Protein AF-0000000077150036 (afdb_homodimer)

pLDDT: mean 95.46, std 5.74, range [59.41, 98.94]

InterPro domains:
  IPR000322 Glycoside hydrolase family 31, TIM barrel domain [PF01055] (263-600)
  IPR011013 Galactose mutarotase-like domain superfamily [SSF74650] (12-247)
  IPR013780 Glycosyl hydrolase, all-beta [G3DSA:2.60.40.1180] (612-702)
  IPR013780 Glycosyl hydrolase, all-beta [G3DSA:2.60.40.1180] (703-791)
  IPR017853 Glycoside hydrolase superfamily [SSF51445] (250-603)
  IPR025887 Glycoside hydrolase family 31, N-terminal domain [PF13802] (31-221)
  IPR033403 Domain of unknown function DUF5110 [PF17137] (726-788)
  IPR048395 Glycosyl hydrolase family 31, C-terminal domain [PF21365] (610-707)
  IPR051816 Glycosyl Hydrolase Family 31 [PTHR43863] (25-778)

Structure (mmCIF, N/CA/C/O backbone):
data_AF-0000000077150036-model_v1
#
loop_
_entity.id
_entity.type
_entity.pdbx_description
1 polymer 'Glycoside hydrolase family 31'
#
loop_
_atom_site.group_PDB
_atom_site.id
_atom_site.type_symbol
_atom_site.label_atom_id
_atom_site.label_alt_id
_atom_site.label_comp_id
_atom_site.label_asym_id
_atom_site.label_entity_id
_atom_site.label_seq_id
_atom_site.pdbx_PDB_ins_code
_atom_site.Cartn_x
_atom_site.Cartn_y
_atom_site.Cartn_z
_atom_site.occupancy
_atom_site.B_iso_or_equiv
_atom_site.auth_seq_id
_atom_site.auth_comp_id
_atom_site.auth_asym_id
_atom_site.auth_atom_id
_atom_site.pdbx_PDB_model_num
ATOM 1 N N . MET A 1 1 ? 22.516 -20.844 -23.516 1 59.5 1 MET A N 1
ATOM 2 C CA . MET A 1 1 ? 22.062 -20.156 -22.312 1 59.5 1 MET A CA 1
ATOM 3 C C . MET A 1 1 ? 22.234 -18.641 -22.453 1 59.5 1 MET A C 1
ATOM 5 O O . MET A 1 1 ? 23.188 -18.172 -23.078 1 59.5 1 MET A O 1
ATOM 9 N N . LEU A 1 2 ? 21.219 -17.938 -22.109 1 64.62 2 LEU A N 1
ATOM 10 C CA . LEU A 1 2 ? 21.344 -16.484 -22.078 1 64.62 2 LEU A CA 1
ATOM 11 C C . LEU A 1 2 ? 22.547 -16.047 -21.266 1 64.62 2 LEU A C 1
ATOM 13 O O . LEU A 1 2 ? 22.875 -16.672 -20.25 1 64.62 2 LEU A O 1
ATOM 17 N N . GLU A 1 3 ? 23.422 -15.312 -21.891 1 67.12 3 GLU A N 1
ATOM 18 C CA . GLU A 1 3 ? 24.562 -14.781 -21.141 1 67.12 3 GLU A CA 1
ATOM 19 C C . GLU A 1 3 ? 24.172 -13.523 -20.375 1 67.12 3 GLU A C 1
ATOM 21 O O . GLU A 1 3 ? 23.656 -12.57 -20.953 1 67.12 3 GLU A O 1
ATOM 26 N N . ALA A 1 4 ? 24.438 -13.641 -19.078 1 66.88 4 ALA A N 1
ATOM 27 C CA . ALA A 1 4 ? 24.109 -12.5 -18.234 1 66.88 4 ALA A CA 1
ATOM 28 C C . ALA A 1 4 ? 25.109 -11.367 -18.422 1 66.88 4 ALA A C 1
ATOM 30 O O . ALA A 1 4 ? 26.328 -11.578 -18.344 1 66.88 4 ALA A O 1
ATOM 31 N N . ILE A 1 5 ? 24.594 -10.203 -18.844 1 70.62 5 ILE A N 1
ATOM 32 C CA . ILE A 1 5 ? 25.453 -9.023 -18.812 1 70.62 5 ILE A CA 1
ATOM 33 C C . ILE A 1 5 ? 25.578 -8.516 -17.375 1 70.62 5 ILE A C 1
ATOM 35 O O . ILE A 1 5 ? 24.578 -8.242 -16.719 1 70.62 5 ILE A O 1
ATOM 39 N N . LYS A 1 6 ? 26.828 -8.453 -16.859 1 76.69 6 LYS A N 1
ATOM 40 C CA . LYS A 1 6 ? 27.062 -8.07 -15.477 1 76.69 6 LYS A CA 1
ATOM 41 C C . LYS A 1 6 ? 26.688 -6.609 -15.234 1 76.69 6 LYS A C 1
ATOM 43 O O . LYS A 1 6 ? 26.938 -5.754 -16.094 1 76.69 6 LYS A O 1
ATOM 48 N N . PRO A 1 7 ? 26.047 -6.402 -14.125 1 72.62 7 PRO A N 1
ATOM 49 C CA . PRO A 1 7 ? 25.703 -5.008 -13.836 1 72.62 7 PRO A CA 1
ATOM 50 C C . PRO A 1 7 ? 26.922 -4.156 -13.508 1 72.62 7 PRO A C 1
ATOM 52 O O . PRO A 1 7 ? 27.906 -4.656 -12.945 1 72.62 7 PRO A O 1
ATOM 55 N N . LYS A 1 8 ? 26.984 -2.943 -14.117 1 72.06 8 LYS A N 1
ATOM 56 C CA . LYS A 1 8 ? 27.953 -1.992 -13.594 1 72.06 8 LYS A CA 1
ATOM 57 C C . LYS A 1 8 ? 27.703 -1.691 -12.125 1 72.06 8 LYS A C 1
ATOM 59 O O . LYS A 1 8 ? 26.562 -1.433 -11.727 1 72.06 8 LYS A O 1
ATOM 64 N N . GLN A 1 9 ? 28.766 -2.033 -11.344 1 75.06 9 GLN A N 1
ATOM 65 C CA . GLN A 1 9 ? 28.656 -1.719 -9.922 1 75.06 9 GLN A CA 1
ATOM 66 C C . GLN A 1 9 ? 29.219 -0.334 -9.617 1 75.06 9 GLN A C 1
ATOM 68 O O . GLN A 1 9 ? 30.031 0.193 -10.383 1 75.06 9 GLN A O 1
ATOM 73 N N . ALA A 1 10 ? 28.625 0.605 -8.938 1 84.25 10 ALA A N 1
ATOM 74 C CA . ALA A 1 10 ? 29.125 1.914 -8.531 1 84.25 10 ALA A CA 1
ATOM 75 C C . ALA A 1 10 ? 30.422 1.778 -7.746 1 84.25 10 ALA A C 1
ATOM 77 O O . ALA A 1 10 ? 30.562 2.348 -6.66 1 84.25 10 ALA A O 1
ATOM 78 N N . LYS A 1 11 ? 31.422 0.936 -8.383 1 92.19 11 LYS A N 1
ATOM 79 C CA . LYS A 1 11 ? 32.719 0.756 -7.734 1 92.19 11 LYS A CA 1
ATOM 80 C C . LYS A 1 11 ? 33.438 2.088 -7.598 1 92.19 11 LYS A C 1
ATOM 82 O O . LYS A 1 11 ? 33.531 2.861 -8.555 1 92.19 11 LYS A O 1
ATOM 87 N N . VAL A 1 12 ? 34 2.35 -6.449 1 96.31 12 VAL A N 1
ATOM 88 C CA . VAL A 1 12 ? 34.719 3.576 -6.184 1 96.31 12 VAL A CA 1
ATOM 89 C C . VAL A 1 12 ? 36.125 3.492 -6.832 1 96.31 12 VAL A C 1
ATOM 91 O O . VAL A 1 12 ? 36.875 2.545 -6.586 1 96.31 12 VAL A O 1
ATOM 94 N N . THR A 1 13 ? 36.469 4.512 -7.613 1 94.75 13 THR A N 1
ATOM 95 C CA . THR A 1 13 ? 37.75 4.492 -8.336 1 94.75 13 THR A CA 1
ATOM 96 C C . THR A 1 13 ? 38.688 5.551 -7.785 1 94.75 13 THR A C 1
ATOM 98 O O . THR A 1 13 ? 39.906 5.414 -7.902 1 94.75 13 THR A O 1
ATOM 101 N N . GLU A 1 14 ? 38.156 6.609 -7.289 1 96.19 14 GLU A N 1
ATOM 102 C CA . GLU A 1 14 ? 38.938 7.691 -6.73 1 96.19 14 GLU A CA 1
ATOM 103 C C . GLU A 1 14 ? 38.25 8.328 -5.531 1 96.19 14 GLU A C 1
ATOM 105 O O . GLU A 1 14 ? 37.031 8.438 -5.5 1 96.19 14 GLU A O 1
ATOM 110 N N . VAL A 1 15 ? 39 8.672 -4.527 1 97.44 15 VAL A N 1
ATOM 111 C CA . VAL A 1 15 ? 38.531 9.352 -3.332 1 97.44 15 VAL A CA 1
ATOM 112 C C . VAL A 1 15 ? 39.375 10.602 -3.078 1 97.44 15 VAL A C 1
ATOM 114 O O . VAL A 1 15 ? 40.594 10.531 -3.014 1 97.44 15 VAL A O 1
ATOM 117 N N . GLN A 1 16 ? 38.719 11.734 -2.945 1 96 16 GLN A N 1
ATOM 118 C CA . GLN A 1 16 ? 39.469 12.969 -2.705 1 96 16 GLN A CA 1
ATOM 119 C C . GLN A 1 16 ? 38.688 13.93 -1.832 1 96 16 GLN A C 1
ATOM 121 O O . GLN A 1 16 ? 37.438 13.992 -1.926 1 96 16 GLN A O 1
ATOM 126 N N . ARG A 1 17 ? 39.344 14.57 -0.971 1 95.81 17 ARG A N 1
ATOM 127 C CA . ARG A 1 17 ? 38.75 15.695 -0.257 1 95.81 17 ARG A CA 1
ATOM 128 C C . ARG A 1 17 ? 38.781 16.953 -1.112 1 95.81 17 ARG A C 1
ATOM 130 O O . ARG A 1 17 ? 39.812 17.328 -1.658 1 95.81 17 ARG A O 1
ATOM 137 N N . SER A 1 18 ? 37.625 17.516 -1.304 1 92.25 18 SER A N 1
ATOM 138 C CA . SER A 1 18 ? 37.531 18.719 -2.109 1 92.25 18 SER A CA 1
ATOM 139 C C . SER A 1 18 ? 36.5 19.688 -1.519 1 92.25 18 SER A C 1
ATOM 141 O O . SER A 1 18 ? 35.312 19.344 -1.383 1 92.25 18 SER A O 1
ATOM 143 N N . GLU A 1 19 ? 36.906 20.953 -1.194 1 89.25 19 GLU A N 1
ATOM 144 C CA . GLU A 1 19 ? 36.031 22.047 -0.75 1 89.25 19 GLU A CA 1
ATOM 145 C C . GLU A 1 19 ? 35.156 21.609 0.417 1 89.25 19 GLU A C 1
ATOM 147 O O . GLU A 1 19 ? 33.938 21.766 0.376 1 89.25 19 GLU A O 1
ATOM 152 N N . GLY A 1 20 ? 35.781 20.906 1.349 1 92.94 20 GLY A N 1
ATOM 153 C CA . GLY A 1 20 ? 35.094 20.547 2.578 1 92.94 20 GLY A CA 1
ATOM 154 C C . GLY A 1 20 ? 34.25 19.297 2.445 1 92.94 20 GLY A C 1
ATOM 155 O O . GLY A 1 20 ? 33.5 18.953 3.359 1 92.94 20 GLY A O 1
ATOM 156 N N . ALA A 1 21 ? 34.312 18.609 1.326 1 96.88 21 ALA A N 1
ATOM 157 C CA . ALA A 1 21 ? 33.531 17.406 1.098 1 96.88 21 ALA A CA 1
ATOM 158 C C . ALA A 1 21 ? 34.438 16.25 0.647 1 96.88 21 ALA A C 1
ATOM 160 O O . ALA A 1 21 ? 35.562 16.453 0.227 1 96.88 21 ALA A O 1
ATOM 161 N N . LEU A 1 22 ? 34 15.094 0.886 1 97.75 22 LEU A N 1
ATOM 162 C CA . LEU A 1 22 ? 34.594 13.891 0.315 1 97.75 22 LEU A CA 1
ATOM 163 C C . LEU A 1 22 ? 33.938 13.539 -1.016 1 97.75 22 LEU A C 1
ATOM 165 O O . LEU A 1 22 ? 32.719 13.273 -1.068 1 97.75 22 LEU A O 1
ATOM 169 N N . VAL A 1 23 ? 34.656 13.562 -2.07 1 97.81 23 VAL A N 1
ATOM 170 C CA . VAL A 1 23 ? 34.125 13.273 -3.404 1 97.81 23 VAL A CA 1
ATOM 171 C C . VAL A 1 23 ? 34.656 11.93 -3.891 1 97.81 23 VAL A C 1
ATOM 173 O O . VAL A 1 23 ? 35.875 11.695 -3.867 1 97.81 23 VAL A O 1
ATOM 176 N N . LEU A 1 24 ? 33.812 11.086 -4.273 1 97.69 24 LEU A N 1
ATOM 177 C CA . LEU A 1 24 ? 34.156 9.766 -4.793 1 97.69 24 LEU A CA 1
ATOM 178 C C . LEU A 1 24 ? 33.75 9.633 -6.258 1 97.69 24 LEU A C 1
ATOM 180 O O . LEU A 1 24 ? 32.594 9.836 -6.602 1 97.69 24 LEU A O 1
ATOM 184 N N . ASN A 1 25 ? 34.719 9.32 -7.094 1 96.69 25 ASN A N 1
ATOM 185 C CA . ASN A 1 25 ? 34.406 8.859 -8.445 1 96.69 25 ASN A CA 1
ATOM 186 C C . ASN A 1 25 ? 34.031 7.383 -8.461 1 96.69 25 ASN A C 1
ATOM 188 O O . ASN A 1 25 ? 34.719 6.555 -7.863 1 96.69 25 ASN A O 1
ATOM 192 N N . THR A 1 26 ? 32.938 7.098 -9.047 1 94.44 26 THR A N 1
ATOM 193 C CA . THR A 1 26 ? 32.5 5.711 -9.203 1 94.44 26 THR A CA 1
ATOM 194 C C . THR A 1 26 ? 32.438 5.336 -10.688 1 94.44 26 THR A C 1
ATOM 196 O O . THR A 1 26 ? 32.594 6.199 -11.555 1 94.44 26 THR A O 1
ATOM 199 N N . GLU A 1 27 ? 32.25 4.07 -10.961 1 91 27 GLU A N 1
ATOM 200 C CA . GLU A 1 27 ? 32.156 3.596 -12.336 1 91 27 GLU A CA 1
ATOM 201 C C . GLU A 1 27 ? 30.922 4.176 -13.031 1 91 27 GLU A C 1
ATOM 203 O O . GLU A 1 27 ? 30.906 4.324 -14.25 1 91 27 GLU A O 1
ATOM 208 N N . ASN A 1 28 ? 29.953 4.555 -12.258 1 89.88 28 ASN A N 1
ATOM 209 C CA . ASN A 1 28 ? 28.688 4.992 -12.836 1 89.88 28 ASN A CA 1
ATOM 210 C C . ASN A 1 28 ? 28.547 6.512 -12.773 1 89.88 28 ASN A C 1
ATOM 212 O O . ASN A 1 28 ? 27.781 7.094 -13.547 1 89.88 28 ASN A O 1
ATOM 216 N N . GLY A 1 29 ? 29.172 7.117 -11.773 1 94.44 29 GLY A N 1
ATOM 217 C CA . GLY A 1 29 ? 28.969 8.539 -11.555 1 94.44 29 GLY A CA 1
ATOM 218 C C . GLY A 1 29 ? 29.766 9.086 -10.391 1 94.44 29 GLY A C 1
ATOM 219 O O . GLY A 1 29 ? 30.844 8.578 -10.078 1 94.44 29 GLY A O 1
ATOM 220 N N . LEU A 1 30 ? 29.25 10.203 -9.859 1 96.75 30 LEU A N 1
ATOM 221 C CA . LEU A 1 30 ? 29.953 10.898 -8.781 1 96.75 30 LEU A CA 1
ATOM 222 C C . LEU A 1 30 ? 29.125 10.852 -7.488 1 96.75 30 LEU A C 1
ATOM 224 O O . LEU A 1 30 ? 27.906 10.953 -7.523 1 96.75 30 LEU A O 1
ATOM 228 N N . LEU A 1 31 ? 29.797 10.648 -6.387 1 97.25 31 LEU A N 1
ATOM 229 C CA . LEU A 1 31 ? 29.219 10.672 -5.047 1 97.25 31 LEU A CA 1
ATOM 230 C C . LEU A 1 31 ? 29.922 11.703 -4.168 1 97.25 31 LEU A C 1
ATOM 232 O O . LEU A 1 31 ? 31.141 11.734 -4.102 1 97.25 31 LEU A O 1
ATOM 236 N N . LYS A 1 32 ? 29.188 12.555 -3.613 1 97.31 32 LYS A N 1
ATOM 237 C CA . LYS A 1 32 ? 29.719 13.578 -2.719 1 97.31 32 LYS A CA 1
ATOM 238 C C . LYS A 1 32 ? 29.156 13.414 -1.307 1 97.31 32 LYS A C 1
ATOM 240 O O . LYS A 1 32 ? 27.953 13.289 -1.122 1 97.31 32 LYS A O 1
ATOM 245 N N . ILE A 1 33 ? 29.984 13.328 -0.311 1 98.12 33 ILE A N 1
ATOM 246 C CA . ILE A 1 33 ? 29.641 13.367 1.107 1 98.12 33 ILE A CA 1
ATOM 247 C C . ILE A 1 33 ? 30.141 14.672 1.727 1 98.12 33 ILE A C 1
ATOM 249 O O . ILE A 1 33 ? 31.344 14.883 1.862 1 98.12 33 ILE A O 1
ATOM 253 N N . GLU A 1 34 ? 29.219 15.508 2.139 1 97.31 34 GLU A N 1
ATOM 254 C CA . GLU A 1 34 ? 29.562 16.828 2.662 1 97.31 34 GLU A CA 1
ATOM 255 C C . GLU A 1 34 ? 29.062 17 4.094 1 97.31 34 GLU A C 1
ATOM 257 O O . GLU A 1 34 ? 27.891 17.312 4.312 1 97.31 34 GLU A O 1
ATOM 262 N N . PRO A 1 35 ? 29.922 16.812 5.066 1 98.12 35 PRO A N 1
ATOM 263 C CA . PRO A 1 35 ? 29.484 17.141 6.426 1 98.12 35 PRO A CA 1
ATOM 264 C C . PRO A 1 35 ? 29.109 18.625 6.586 1 98.12 35 PRO A C 1
ATOM 266 O O . PRO A 1 35 ? 29.906 19.5 6.242 1 98.12 35 PRO A O 1
ATOM 269 N N . VAL A 1 36 ? 27.969 18.891 7 1 97.44 36 VAL A N 1
ATOM 270 C CA . VAL A 1 36 ? 27.484 20.25 7.277 1 97.44 36 VAL A CA 1
ATOM 271 C C . VAL A 1 36 ? 27.938 20.672 8.68 1 97.44 36 VAL A C 1
ATOM 273 O O . VAL A 1 36 ? 28.281 21.844 8.898 1 97.44 36 VAL A O 1
ATOM 276 N N . ASN A 1 37 ? 27.938 19.812 9.633 1 97.38 37 ASN A N 1
ATOM 277 C CA . ASN A 1 37 ? 28.5 19.859 10.977 1 97.38 37 ASN A CA 1
ATOM 278 C C . ASN A 1 37 ? 28.734 18.469 11.531 1 97.38 37 ASN A C 1
ATOM 280 O O . ASN A 1 37 ? 28.75 17.484 10.773 1 97.38 37 ASN A O 1
ATOM 284 N N . ALA A 1 38 ? 28.922 18.359 12.797 1 97.75 38 ALA A N 1
ATOM 285 C CA . ALA A 1 38 ? 29.281 17.078 13.367 1 97.75 38 ALA A CA 1
ATOM 286 C C . ALA A 1 38 ? 28.125 16.094 13.281 1 97.75 38 ALA A C 1
ATOM 288 O O . ALA A 1 38 ? 28.328 14.875 13.312 1 97.75 38 ALA A O 1
ATOM 289 N N . ASN A 1 39 ? 26.828 16.594 13.133 1 98.25 39 ASN A N 1
ATOM 290 C CA . ASN A 1 39 ? 25.656 15.727 13.234 1 98.25 39 ASN A CA 1
ATOM 291 C C . ASN A 1 39 ? 24.922 15.625 11.898 1 98.25 39 ASN A C 1
ATOM 293 O O . ASN A 1 39 ? 23.953 14.867 11.766 1 98.25 39 ASN A O 1
ATOM 297 N N . ILE A 1 40 ? 25.297 16.344 10.898 1 98.5 40 ILE A N 1
ATOM 298 C CA . ILE A 1 40 ? 24.547 16.391 9.641 1 98.5 40 ILE A CA 1
ATOM 299 C C . ILE A 1 40 ? 25.5 16.156 8.469 1 98.5 40 ILE A C 1
ATOM 301 O O . ILE A 1 40 ? 26.547 16.812 8.367 1 98.5 40 ILE A O 1
ATOM 305 N N . ILE A 1 41 ? 25.141 15.258 7.621 1 98.19 41 ILE A N 1
ATOM 306 C CA . ILE A 1 41 ? 25.891 14.977 6.398 1 98.19 41 ILE A CA 1
ATOM 307 C C . ILE A 1 41 ? 24.984 15.109 5.188 1 98.19 41 ILE A C 1
ATOM 309 O O . ILE A 1 41 ? 23.875 14.57 5.176 1 98.19 41 ILE A O 1
ATOM 313 N N . ARG A 1 42 ? 25.359 15.836 4.191 1 97.44 42 ARG A N 1
ATOM 314 C CA . ARG A 1 42 ? 24.703 15.891 2.889 1 97.44 42 ARG A CA 1
ATOM 315 C C . ARG A 1 42 ? 25.297 14.859 1.932 1 97.44 42 ARG A C 1
ATOM 317 O O . ARG A 1 42 ? 26.531 14.742 1.821 1 97.44 42 ARG A O 1
ATOM 324 N N . VAL A 1 43 ? 24.5 14.094 1.282 1 97.94 43 VAL A N 1
ATOM 325 C CA . VAL A 1 43 ? 24.922 13.102 0.296 1 97.94 43 VAL A CA 1
ATOM 326 C C . VAL A 1 43 ? 24.328 13.445 -1.066 1 97.94 43 VAL A C 1
ATOM 328 O O . VAL A 1 43 ? 23.109 13.609 -1.193 1 97.94 43 VAL A O 1
ATOM 331 N N . VAL A 1 44 ? 25.172 13.555 -2.055 1 97.19 44 VAL A N 1
ATOM 332 C CA . VAL A 1 44 ? 24.75 13.82 -3.424 1 97.19 44 VAL A CA 1
ATOM 333 C C . VAL A 1 44 ? 25.281 12.734 -4.352 1 97.19 44 VAL A C 1
ATOM 335 O O . VAL A 1 44 ? 26.453 12.383 -4.293 1 97.19 44 VAL A O 1
ATOM 338 N N . TYR A 1 45 ? 24.453 12.117 -5.105 1 97.06 45 TYR A N 1
ATOM 339 C CA . TYR A 1 45 ? 24.828 11.125 -6.102 1 97.06 45 TYR A CA 1
ATOM 340 C C . TYR A 1 45 ? 24.312 11.508 -7.484 1 97.06 45 TYR A C 1
ATOM 342 O O . TYR A 1 45 ? 23.125 11.812 -7.645 1 97.06 45 TYR A O 1
ATOM 350 N N . THR A 1 46 ? 25.156 11.555 -8.5 1 96.69 46 THR A N 1
ATOM 351 C CA . THR A 1 46 ? 24.766 11.914 -9.859 1 96.69 46 THR A CA 1
ATOM 352 C C . THR A 1 46 ? 25.438 10.984 -10.867 1 96.69 46 THR A C 1
ATOM 354 O O . THR A 1 46 ? 26.5 10.414 -10.586 1 96.69 46 THR A O 1
ATOM 357 N N . LEU A 1 47 ? 24.797 10.75 -11.922 1 94.75 47 LEU A N 1
ATOM 358 C CA . LEU A 1 47 ? 25.359 9.969 -13.016 1 94.75 47 LEU A CA 1
ATOM 359 C C . LEU A 1 47 ? 26.031 10.875 -14.039 1 94.75 47 LEU A C 1
ATOM 361 O O . LEU A 1 47 ? 26.641 10.391 -14.992 1 94.75 47 LEU A O 1
ATOM 365 N N . GLU A 1 48 ? 25.953 12.18 -13.734 1 94.94 48 GLU A N 1
ATOM 366 C CA . GLU A 1 48 ? 26.594 13.172 -14.594 1 94.94 48 GLU A CA 1
ATOM 367 C C . GLU A 1 48 ? 28.078 13.328 -14.242 1 94.94 48 GLU A C 1
ATOM 369 O O . GLU A 1 48 ? 28.562 12.719 -13.289 1 94.94 48 GLU A O 1
ATOM 374 N N . ASP A 1 49 ? 28.781 14.18 -15.109 1 94.31 49 ASP A N 1
ATOM 375 C CA . ASP A 1 49 ? 30.219 14.375 -14.922 1 94.31 49 ASP A CA 1
ATOM 376 C C . ASP A 1 49 ? 30.5 15.477 -13.906 1 94.31 49 ASP A C 1
ATOM 378 O O . ASP A 1 49 ? 31.641 15.68 -13.492 1 94.31 49 ASP A O 1
ATOM 382 N N . LYS A 1 50 ? 29.453 16.109 -13.57 1 94.69 50 LYS A N 1
ATOM 383 C CA . LYS A 1 50 ? 29.547 17.141 -12.555 1 94.69 50 LYS A CA 1
ATOM 384 C C . LYS A 1 50 ? 28.281 17.234 -11.727 1 94.69 50 LYS A C 1
ATOM 386 O O . LYS A 1 50 ? 27.203 16.828 -12.18 1 94.69 50 LYS A O 1
ATOM 391 N N . PHE A 1 51 ? 28.422 17.688 -10.516 1 94.56 51 PHE A N 1
ATOM 392 C CA . PHE A 1 51 ? 27.281 17.891 -9.648 1 94.56 51 PHE A CA 1
ATOM 393 C C . PHE A 1 51 ? 26.453 19.094 -10.102 1 94.56 51 PHE A C 1
ATOM 395 O O . PHE A 1 51 ? 27.016 20.062 -10.656 1 94.56 51 PHE A O 1
ATOM 402 N N . SER A 1 52 ? 25.188 19.031 -9.828 1 90.31 52 SER A N 1
ATOM 403 C CA . SER A 1 52 ? 24.312 20.172 -10.117 1 90.31 52 SER A CA 1
ATOM 404 C C . SER A 1 52 ? 24.656 21.359 -9.234 1 90.31 52 SER A C 1
ATOM 406 O O . SER A 1 52 ? 25.047 21.203 -8.078 1 90.31 52 SER A O 1
ATOM 408 N N . ALA A 1 53 ? 24.531 22.484 -9.781 1 76.06 53 ALA A N 1
ATOM 409 C CA . ALA A 1 53 ? 24.781 23.719 -9.039 1 76.06 53 ALA A CA 1
ATOM 410 C C . ALA A 1 53 ? 23.531 24.188 -8.305 1 76.06 53 ALA A C 1
ATOM 412 O O . ALA A 1 53 ? 23.578 25.109 -7.496 1 76.06 53 ALA A O 1
ATOM 413 N N . VAL A 1 54 ? 22.5 23.5 -8.508 1 75.94 54 VAL A N 1
ATOM 414 C CA . VAL A 1 54 ? 21.219 23.969 -7.992 1 75.94 54 VAL A CA 1
ATOM 415 C C . VAL A 1 54 ? 21.078 23.562 -6.527 1 75.94 54 VAL A C 1
ATOM 417 O O . VAL A 1 54 ? 21.359 22.422 -6.16 1 75.94 54 VAL A O 1
ATOM 420 N N . ARG A 1 55 ? 20.797 24.594 -5.719 1 76.06 55 ARG A N 1
ATOM 421 C CA . ARG A 1 55 ? 20.5 24.344 -4.312 1 76.06 55 ARG A CA 1
ATOM 422 C C . ARG A 1 55 ? 19 24.266 -4.078 1 76.06 55 ARG A C 1
ATOM 424 O O . ARG A 1 55 ? 18.219 24.906 -4.797 1 76.06 55 ARG A O 1
ATOM 431 N N . GLY A 1 56 ? 18.719 23.594 -3.033 1 85.69 56 GLY A N 1
ATOM 432 C CA . GLY A 1 56 ? 17.312 23.484 -2.68 1 85.69 56 GLY A CA 1
ATOM 433 C C . GLY A 1 56 ? 16.703 24.812 -2.258 1 85.69 56 GLY A C 1
ATOM 434 O O . GLY A 1 56 ? 17.344 25.609 -1.574 1 85.69 56 GLY A O 1
ATOM 435 N N . LEU A 1 57 ? 15.492 25.109 -2.658 1 88.25 57 LEU A N 1
ATOM 436 C CA . LEU A 1 57 ? 14.773 26.359 -2.391 1 88.25 57 LEU A CA 1
ATOM 437 C C . LEU A 1 57 ? 14.648 26.594 -0.891 1 88.25 57 LEU A C 1
ATOM 439 O O . LEU A 1 57 ? 14.758 27.734 -0.43 1 88.25 57 LEU A O 1
ATOM 443 N N . GLY A 1 58 ? 14.531 25.625 -0.145 1 91.88 58 GLY A N 1
ATOM 444 C CA . GLY A 1 58 ? 14.273 25.766 1.279 1 91.88 58 GLY A CA 1
ATOM 445 C C . GLY A 1 58 ? 15.508 25.531 2.133 1 91.88 58 GLY A C 1
ATOM 446 O O . GLY A 1 58 ? 15.438 25.594 3.363 1 91.88 58 GLY A O 1
ATOM 447 N N . ILE A 1 59 ? 16.641 25.328 1.557 1 95.19 59 ILE A N 1
ATOM 448 C CA . ILE A 1 59 ? 17.875 25.031 2.287 1 95.19 59 ILE A CA 1
ATOM 449 C C . ILE A 1 59 ? 18.688 26.312 2.469 1 95.19 59 ILE A C 1
ATOM 451 O O . ILE A 1 59 ? 18.984 27.016 1.496 1 95.19 59 ILE A O 1
ATOM 455 N N . GLU A 1 60 ? 19.094 26.578 3.68 1 94.75 60 GLU A N 1
ATOM 456 C CA . GLU A 1 60 ? 19.922 27.75 3.996 1 94.75 60 GLU A CA 1
ATOM 457 C C . GLU A 1 60 ? 21.375 27.516 3.578 1 94.75 60 GLU A C 1
ATOM 459 O O . GLU A 1 60 ? 21.844 26.375 3.543 1 94.75 60 GLU A O 1
ATOM 464 N N . PRO A 1 61 ? 22.062 28.625 3.201 1 91.31 61 PRO A N 1
ATOM 465 C CA . PRO A 1 61 ? 23.5 28.484 2.969 1 91.31 61 PRO A CA 1
ATOM 466 C C . PRO A 1 61 ? 24.25 27.922 4.18 1 91.31 61 PRO A C 1
ATOM 468 O O . PRO A 1 61 ? 23.953 28.297 5.316 1 91.31 61 PRO A O 1
ATOM 471 N N . GLN A 1 62 ? 25.062 27.016 3.924 1 91 62 GLN A N 1
ATOM 472 C CA . GLN A 1 62 ? 25.828 26.375 4.988 1 91 62 GLN A CA 1
ATOM 473 C C . GLN A 1 62 ? 27.297 26.781 4.926 1 91 62 GLN A C 1
ATOM 475 O O . GLN A 1 62 ? 27.828 27.016 3.842 1 91 62 GLN A O 1
ATOM 480 N N . LYS A 1 63 ? 27.906 26.828 6.066 1 91.88 63 LYS A N 1
ATOM 481 C CA . LYS A 1 63 ? 29.344 27.031 6.129 1 91.88 63 LYS A CA 1
ATOM 482 C C . LYS A 1 63 ? 30.094 25.703 5.961 1 91.88 63 LYS A C 1
ATOM 484 O O . LYS A 1 63 ? 29.578 24.641 6.312 1 91.88 63 LYS A O 1
ATOM 489 N N . VAL A 1 64 ? 31.25 25.891 5.473 1 94.31 64 VAL A N 1
ATOM 490 C CA . VAL A 1 64 ? 32.094 24.703 5.301 1 94.31 64 VAL A CA 1
ATOM 491 C C . VAL A 1 64 ? 32.5 24.156 6.668 1 94.31 64 VAL A C 1
ATOM 493 O O . VAL A 1 64 ? 32.938 24.922 7.531 1 94.31 64 VAL A O 1
ATOM 496 N N . PHE A 1 65 ? 32.312 22.938 6.871 1 95.69 65 PHE A N 1
ATOM 497 C CA . PHE A 1 65 ? 32.719 22.266 8.102 1 95.69 65 PHE A CA 1
ATOM 498 C C . PHE A 1 65 ? 33.969 21.422 7.887 1 95.69 65 PHE A C 1
ATOM 500 O O . PHE A 1 65 ? 33.938 20.484 7.082 1 95.69 65 PHE A O 1
ATOM 507 N N . GLU A 1 66 ? 35 21.688 8.609 1 94.38 66 GLU A N 1
ATOM 508 C CA . GLU A 1 66 ? 36.281 21 8.391 1 94.38 66 GLU A CA 1
ATOM 509 C C . GLU A 1 66 ? 36.531 19.969 9.469 1 94.38 66 GLU A C 1
ATOM 511 O O . GLU A 1 66 ? 37.469 19.172 9.359 1 94.38 66 GLU A O 1
ATOM 516 N N . GLY A 1 67 ? 35.719 19.891 10.414 1 95.38 67 GLY A N 1
ATOM 517 C CA . GLY A 1 67 ? 35.969 19.047 11.57 1 95.38 67 GLY A CA 1
ATOM 518 C C . GLY A 1 67 ? 35.625 17.594 11.328 1 95.38 67 GLY A C 1
ATOM 519 O O . GLY A 1 67 ? 34.875 16.984 12.094 1 95.38 67 GLY A O 1
ATOM 520 N N . TRP A 1 68 ? 36.125 17.016 10.281 1 97.38 68 TRP A N 1
ATOM 521 C CA . TRP A 1 68 ? 35.906 15.609 9.969 1 97.38 68 TRP A CA 1
ATOM 522 C C . TRP A 1 68 ? 37.156 15.016 9.336 1 97.38 68 TRP A C 1
ATOM 524 O O . TRP A 1 68 ? 38.062 15.742 8.898 1 97.38 68 TRP A O 1
ATOM 534 N N . GLU A 1 69 ? 37.312 13.727 9.43 1 97.44 69 GLU A N 1
ATOM 535 C CA . GLU A 1 69 ? 38.406 12.977 8.812 1 97.44 69 GLU A CA 1
ATOM 536 C C . GLU A 1 69 ? 37.875 11.773 8.039 1 97.44 69 GLU A C 1
ATOM 538 O O . GLU A 1 69 ? 36.719 11.406 8.172 1 97.44 69 GLU A O 1
ATOM 543 N N . PHE A 1 70 ? 38.656 11.258 7.129 1 97.5 70 PHE A N 1
ATOM 544 C CA . PHE A 1 70 ? 38.281 10.023 6.453 1 97.5 70 PHE A CA 1
ATOM 545 C C . PHE A 1 70 ? 39.469 9.062 6.371 1 97.5 70 PHE A C 1
ATOM 547 O O . PHE A 1 70 ? 40.625 9.484 6.457 1 97.5 70 PHE A O 1
ATOM 554 N N . LYS A 1 71 ? 39.188 7.836 6.371 1 97.12 71 LYS A N 1
ATOM 555 C CA . LYS A 1 71 ? 40.156 6.75 6.184 1 97.12 71 LYS A CA 1
ATOM 556 C C . LYS A 1 71 ? 39.75 5.844 5.031 1 97.12 71 LYS A C 1
ATOM 558 O O . LYS A 1 71 ? 38.562 5.602 4.82 1 97.12 71 LYS A O 1
ATOM 563 N N . GLU A 1 72 ? 40.719 5.473 4.324 1 96.44 72 GLU A N 1
ATOM 564 C CA . GLU A 1 72 ? 40.469 4.59 3.188 1 96.44 72 GLU A CA 1
ATOM 565 C C . GLU A 1 72 ? 41.25 3.291 3.33 1 96.44 72 GLU A C 1
ATOM 567 O O . GLU A 1 72 ? 42.438 3.311 3.652 1 96.44 72 GLU A O 1
ATOM 572 N N . ASN A 1 73 ? 40.656 2.238 3.234 1 95.06 73 ASN A N 1
ATOM 573 C CA . ASN A 1 73 ? 41.312 0.949 3.086 1 95.06 73 ASN A CA 1
ATOM 574 C C . ASN A 1 73 ? 40.906 0.251 1.793 1 95.06 73 ASN A C 1
ATOM 576 O O . ASN A 1 73 ? 40.344 0.873 0.904 1 95.06 73 ASN A O 1
ATOM 580 N N . GLU A 1 74 ? 41.281 -1.013 1.677 1 94.25 74 GLU A N 1
ATOM 581 C CA . GLU A 1 74 ? 41.062 -1.726 0.421 1 94.25 74 GLU A CA 1
ATOM 582 C C . GLU A 1 74 ? 39.562 -1.928 0.151 1 94.25 74 GLU A C 1
ATOM 584 O O . GLU A 1 74 ? 39.125 -1.945 -1.005 1 94.25 74 GLU A O 1
ATOM 589 N N . GLN A 1 75 ? 38.781 -1.939 1.146 1 95.75 75 GLN A N 1
ATOM 590 C CA . GLN A 1 75 ? 37.406 -2.352 0.963 1 95.75 75 GLN A CA 1
ATOM 591 C C . GLN A 1 75 ? 36.438 -1.199 1.253 1 95.75 75 GLN A C 1
ATOM 593 O O . GLN A 1 75 ? 35.312 -1.185 0.759 1 95.75 75 GLN A O 1
ATOM 598 N N . THR A 1 76 ? 36.875 -0.268 2.068 1 97.25 76 THR A N 1
ATOM 599 C CA . THR A 1 76 ? 35.906 0.706 2.561 1 97.25 76 THR A CA 1
ATOM 600 C C . THR A 1 76 ? 36.531 2.096 2.641 1 97.25 76 THR A C 1
ATOM 602 O O . THR A 1 76 ? 37.75 2.23 2.688 1 97.25 76 THR A O 1
ATOM 605 N N . VAL A 1 77 ? 35.75 3.109 2.488 1 97.94 77 VAL A N 1
ATOM 606 C CA . VAL A 1 77 ? 36.031 4.488 2.867 1 97.94 77 VAL A CA 1
ATOM 607 C C . VAL A 1 77 ? 35.188 4.887 4.062 1 97.94 77 VAL A C 1
ATOM 609 O O . VAL A 1 77 ? 33.969 4.648 4.066 1 97.94 77 VAL A O 1
ATOM 612 N N . MET A 1 78 ? 35.75 5.359 5.086 1 97.44 78 MET A N 1
ATOM 613 C CA . MET A 1 78 ? 35.031 5.766 6.281 1 97.44 78 MET A CA 1
ATOM 614 C C . MET A 1 78 ? 35.156 7.262 6.531 1 97.44 78 MET A C 1
ATOM 616 O O . MET A 1 78 ? 36.281 7.773 6.605 1 97.44 78 MET A O 1
ATOM 620 N N . LEU A 1 79 ? 34.125 7.973 6.562 1 98 79 LEU A N 1
ATOM 621 C CA . LEU A 1 79 ? 34.094 9.367 6.98 1 98 79 LEU A CA 1
ATOM 622 C C . LEU A 1 79 ? 33.656 9.492 8.43 1 98 79 LEU A C 1
ATOM 624 O O . LEU A 1 79 ? 32.656 8.883 8.828 1 98 79 LEU A O 1
ATOM 628 N N . ASP A 1 80 ? 34.375 10.258 9.25 1 97.94 80 ASP A N 1
ATOM 629 C CA . ASP A 1 80 ? 34.125 10.375 10.68 1 97.94 80 ASP A CA 1
ATOM 630 C C . ASP A 1 80 ? 34.062 11.844 11.109 1 97.94 80 ASP A C 1
ATOM 632 O O . ASP A 1 80 ? 35.062 12.578 10.961 1 97.94 80 ASP A O 1
ATOM 636 N N . THR A 1 81 ? 32.938 12.211 11.688 1 97.81 81 THR A N 1
ATOM 637 C CA . THR A 1 81 ? 32.781 13.57 12.188 1 97.81 81 THR A CA 1
ATOM 638 C C . THR A 1 81 ? 32.875 13.594 13.711 1 97.81 81 THR A C 1
ATOM 640 O O . THR A 1 81 ? 32.625 14.625 14.336 1 97.81 81 THR A O 1
ATOM 643 N N . GLY A 1 82 ? 33.188 12.562 14.273 1 97.19 82 GLY A N 1
ATOM 644 C CA . GLY A 1 82 ? 33.156 12.438 15.719 1 97.19 82 GLY A CA 1
ATOM 645 C C . GLY A 1 82 ? 31.781 12 16.25 1 97.19 82 GLY A C 1
ATOM 646 O O . GLY A 1 82 ? 31.719 11.188 17.172 1 97.19 82 GLY A O 1
ATOM 647 N N . GLU A 1 83 ? 30.656 12.516 15.727 1 97.44 83 GLU A N 1
ATOM 648 C CA . GLU A 1 83 ? 29.297 12.188 16.141 1 97.44 83 GLU A CA 1
ATOM 649 C C . GLU A 1 83 ? 28.641 11.211 15.172 1 97.44 83 GLU A C 1
ATOM 651 O O . GLU A 1 83 ? 27.688 10.516 15.531 1 97.44 83 GLU A O 1
ATOM 656 N N . LEU A 1 84 ? 29.125 11.172 13.93 1 97.19 84 LEU A N 1
ATOM 657 C CA . LEU A 1 84 ? 28.609 10.328 12.859 1 97.19 84 LEU A CA 1
ATOM 658 C C . LEU A 1 84 ? 29.75 9.641 12.117 1 97.19 84 LEU A C 1
ATOM 660 O O . LEU A 1 84 ? 30.781 10.258 11.844 1 97.19 84 LEU A O 1
ATOM 664 N N . GLN A 1 85 ? 29.547 8.383 11.883 1 97.75 85 GLN A N 1
ATOM 665 C CA . GLN A 1 85 ? 30.469 7.617 11.047 1 97.75 85 GLN A CA 1
ATOM 666 C C . GLN A 1 85 ? 29.75 7.023 9.836 1 97.75 85 GLN A C 1
ATOM 668 O O . GLN A 1 85 ? 28.75 6.316 9.984 1 97.75 85 GLN A O 1
ATOM 673 N N . LEU A 1 86 ? 30.203 7.32 8.672 1 98.25 86 LEU A N 1
ATOM 674 C CA . LEU A 1 86 ? 29.656 6.797 7.422 1 98.25 86 LEU A CA 1
ATOM 675 C C . LEU A 1 86 ? 30.641 5.836 6.758 1 98.25 86 LEU A C 1
ATOM 677 O O . LEU A 1 86 ? 31.781 6.211 6.461 1 98.25 86 LEU A O 1
ATOM 681 N N . TYR A 1 87 ? 30.266 4.621 6.59 1 98.06 87 TYR A N 1
ATOM 682 C CA . TYR A 1 87 ? 31.047 3.613 5.895 1 98.06 87 TYR A CA 1
ATOM 683 C C . TYR A 1 87 ? 30.578 3.441 4.457 1 98.06 87 TYR A C 1
ATOM 685 O O . TYR A 1 87 ? 29.391 3.211 4.211 1 98.06 87 TYR A O 1
ATOM 693 N N . ILE A 1 88 ? 31.469 3.525 3.533 1 97.94 88 ILE A N 1
ATOM 694 C CA . ILE A 1 88 ? 31.188 3.334 2.115 1 97.94 88 ILE A CA 1
ATOM 695 C C . ILE A 1 88 ? 31.984 2.131 1.594 1 97.94 88 ILE A C 1
ATOM 697 O O . ILE A 1 88 ? 33.219 2.123 1.63 1 97.94 88 ILE A O 1
ATOM 701 N N . ARG A 1 89 ? 31.266 1.198 1.189 1 96.88 89 ARG A N 1
ATOM 702 C CA . ARG A 1 89 ? 31.922 0.049 0.577 1 96.88 89 ARG A CA 1
ATOM 703 C C . ARG A 1 89 ? 32.438 0.386 -0.823 1 96.88 89 ARG A C 1
ATOM 705 O O . ARG A 1 89 ? 31.656 0.805 -1.683 1 96.88 89 ARG A O 1
ATOM 712 N N . LYS A 1 90 ? 33.656 0.139 -1.145 1 96.38 90 LYS A N 1
ATOM 713 C CA . LYS A 1 90 ? 34.281 0.597 -2.381 1 96.38 90 LYS A CA 1
ATOM 714 C C . LYS A 1 90 ? 33.75 -0.191 -3.582 1 96.38 90 LYS A C 1
ATOM 716 O O . LYS A 1 90 ? 33.688 0.336 -4.695 1 96.38 90 LYS A O 1
ATOM 721 N N . SER A 1 91 ? 33.375 -1.391 -3.383 1 93.25 91 SER A N 1
ATOM 722 C CA . SER A 1 91 ? 33 -2.271 -4.484 1 93.25 91 SER A CA 1
ATOM 723 C C . SER A 1 91 ? 31.703 -1.816 -5.148 1 93.25 91 SER A C 1
ATOM 725 O O . SER A 1 91 ? 31.469 -2.098 -6.324 1 93.25 91 SER A O 1
ATOM 727 N N . ASP A 1 92 ? 30.828 -1.095 -4.383 1 92.75 92 ASP A N 1
ATOM 728 C CA . ASP A 1 92 ? 29.531 -0.754 -4.961 1 92.75 92 ASP A CA 1
ATOM 729 C C . ASP A 1 92 ? 28.984 0.536 -4.355 1 92.75 92 ASP A C 1
ATOM 731 O O . ASP A 1 92 ? 27.812 0.877 -4.559 1 92.75 92 ASP A O 1
ATOM 735 N N . SER A 1 93 ? 29.703 1.204 -3.498 1 95.31 93 SER A N 1
ATOM 736 C CA . SER A 1 93 ? 29.375 2.492 -2.895 1 95.31 93 SER A CA 1
ATOM 737 C C . SER A 1 93 ? 28.234 2.363 -1.895 1 95.31 93 SER A C 1
ATOM 739 O O . SER A 1 93 ? 27.516 3.336 -1.624 1 95.31 93 SER A O 1
ATOM 741 N N . ARG A 1 94 ? 27.984 1.127 -1.364 1 96.5 94 ARG A N 1
ATOM 742 C CA . ARG A 1 94 ? 26.984 0.936 -0.318 1 96.5 94 ARG A CA 1
ATOM 743 C C . ARG A 1 94 ? 27.328 1.76 0.92 1 96.5 94 ARG A C 1
ATOM 745 O O . ARG A 1 94 ? 28.469 1.751 1.384 1 96.5 94 ARG A O 1
ATOM 752 N N . MET A 1 95 ? 26.328 2.398 1.427 1 97.81 95 MET A N 1
ATOM 753 C CA . MET A 1 95 ? 26.562 3.271 2.572 1 97.81 95 MET A CA 1
ATOM 754 C C . MET A 1 95 ? 25.875 2.736 3.818 1 97.81 95 MET A C 1
ATOM 756 O O . MET A 1 95 ? 24.734 2.271 3.75 1 97.81 95 MET A O 1
ATOM 760 N N . THR A 1 96 ? 26.547 2.77 4.973 1 98.25 96 THR A N 1
ATOM 761 C CA . THR A 1 96 ? 26.016 2.438 6.293 1 98.25 96 THR A CA 1
ATOM 762 C C . THR A 1 96 ? 26.344 3.537 7.297 1 98.25 96 THR A C 1
ATOM 764 O O . THR A 1 96 ? 27.469 4.055 7.32 1 98.25 96 THR A O 1
ATOM 767 N N . TYR A 1 97 ? 25.422 3.877 8.086 1 98.5 97 TYR A N 1
ATOM 768 C CA . TYR A 1 97 ? 25.547 4.984 9.031 1 98.5 97 TYR A CA 1
ATOM 769 C C . TYR A 1 97 ? 25.641 4.473 10.461 1 98.5 97 TYR A C 1
ATOM 771 O O . TYR A 1 97 ? 24.844 3.641 10.891 1 98.5 97 TYR A O 1
ATOM 779 N N . PHE A 1 98 ? 26.609 4.996 11.195 1 98.19 98 PHE A N 1
ATOM 780 C CA . PHE A 1 98 ? 26.797 4.699 12.609 1 98.19 98 PHE A CA 1
ATOM 781 C C . PHE A 1 98 ? 26.875 5.984 13.43 1 98.19 98 PHE A C 1
ATOM 783 O O . PHE A 1 98 ? 27.234 7.039 12.906 1 98.19 98 PHE A O 1
ATOM 790 N N . ASP A 1 99 ? 26.5 5.867 14.695 1 97.12 99 ASP A N 1
ATOM 791 C CA . ASP A 1 99 ? 26.75 7.004 15.578 1 97.12 99 ASP A CA 1
ATOM 792 C C . ASP A 1 99 ? 28.188 7.031 16.062 1 97.12 99 ASP A C 1
ATOM 794 O O . ASP A 1 99 ? 28.984 6.145 15.727 1 97.12 99 ASP A O 1
ATOM 798 N N . GLY A 1 100 ? 28.578 8.094 16.766 1 94.94 100 GLY A N 1
ATOM 799 C CA . GLY A 1 100 ? 29.953 8.281 17.219 1 94.94 100 GLY A CA 1
ATOM 800 C C . GLY A 1 100 ? 30.438 7.176 18.141 1 94.94 100 GLY A C 1
ATOM 801 O O . GLY A 1 100 ? 31.641 6.992 18.312 1 94.94 100 GLY A O 1
ATOM 802 N N . LYS A 1 101 ? 29.516 6.387 18.609 1 94.69 101 LYS A N 1
ATOM 803 C CA . LYS A 1 101 ? 29.859 5.316 19.547 1 94.69 101 LYS A CA 1
ATOM 804 C C . LYS A 1 101 ? 29.922 3.967 18.844 1 94.69 101 LYS A C 1
ATOM 806 O O . LYS A 1 101 ? 30.141 2.934 19.469 1 94.69 101 LYS A O 1
ATOM 811 N N . GLY A 1 102 ? 29.578 3.992 17.641 1 95.44 102 GLY A N 1
ATOM 812 C CA . GLY A 1 102 ? 29.703 2.775 16.859 1 95.44 102 GLY A CA 1
ATOM 813 C C . GLY A 1 102 ? 28.406 2.014 16.719 1 95.44 102 GLY A C 1
ATOM 814 O O . GLY A 1 102 ? 28.375 0.912 16.172 1 95.44 102 GLY A O 1
ATOM 815 N N . ARG A 1 103 ? 27.344 2.533 17.234 1 96.81 103 ARG A N 1
ATOM 816 C CA . ARG A 1 103 ? 26.047 1.884 17.047 1 96.81 103 ARG A CA 1
ATOM 817 C C . ARG A 1 103 ? 25.5 2.139 15.648 1 96.81 103 ARG A C 1
ATOM 819 O O . ARG A 1 103 ? 25.484 3.279 15.18 1 96.81 103 ARG A O 1
ATOM 826 N N . ARG A 1 104 ? 25 1.098 14.984 1 97.88 104 ARG A N 1
ATOM 827 C CA . ARG A 1 104 ? 24.438 1.223 13.648 1 97.88 104 ARG A CA 1
ATOM 828 C C . ARG A 1 104 ? 23.109 1.987 13.688 1 97.88 104 ARG A C 1
ATOM 830 O O . ARG A 1 104 ? 22.234 1.681 14.5 1 97.88 104 ARG A O 1
ATOM 837 N N . LEU A 1 105 ? 22.984 2.992 12.938 1 98.25 105 LEU A N 1
ATOM 838 C CA . LEU A 1 105 ? 21.734 3.752 12.82 1 98.25 105 LEU A CA 1
ATOM 839 C C . LEU A 1 105 ? 20.859 3.197 11.695 1 98.25 105 LEU A C 1
ATOM 841 O O . LEU A 1 105 ? 19.703 2.855 11.922 1 98.25 105 LEU A O 1
ATOM 845 N N . THR A 1 106 ? 21.391 3.104 10.492 1 98.12 106 THR A N 1
ATOM 846 C CA . THR A 1 106 ? 20.734 2.516 9.328 1 98.12 106 THR A CA 1
ATOM 847 C C . THR A 1 106 ? 21.734 2.277 8.203 1 98.12 106 THR A C 1
ATOM 849 O O . THR A 1 106 ? 22.938 2.549 8.359 1 98.12 106 THR A O 1
ATOM 852 N N . GLY A 1 107 ? 21.266 1.702 7.129 1 98 107 GLY A N 1
ATOM 853 C CA . GLY A 1 107 ? 22.141 1.48 5.98 1 98 107 GLY A CA 1
ATOM 854 C C . GLY A 1 107 ? 21.375 1.083 4.73 1 98 107 GLY A C 1
ATOM 855 O O . GLY A 1 107 ? 20.188 0.761 4.797 1 98 107 GLY A O 1
ATOM 856 N N . GLU A 1 108 ? 22.078 1.219 3.635 1 97.38 108 GLU A N 1
ATOM 857 C CA . GLU A 1 108 ? 21.547 0.745 2.359 1 97.38 108 GLU A CA 1
ATOM 858 C C . GLU A 1 108 ? 21.562 -0.78 2.291 1 97.38 108 GLU A C 1
ATOM 860 O O . GLU A 1 108 ? 22.297 -1.436 3.027 1 97.38 108 GLU A O 1
ATOM 865 N N . PRO A 1 109 ? 20.656 -1.364 1.469 1 95.12 109 PRO A N 1
ATOM 866 C CA . PRO A 1 109 ? 20.688 -2.818 1.301 1 95.12 109 PRO A CA 1
ATOM 867 C C . PRO A 1 109 ? 21.938 -3.293 0.56 1 95.12 109 PRO A C 1
ATOM 869 O O . PRO A 1 109 ? 22.719 -2.475 0.06 1 95.12 109 PRO A O 1
ATOM 872 N N . GLU A 1 110 ? 22.094 -4.598 0.536 1 90.19 110 GLU A N 1
ATOM 873 C CA . GLU A 1 110 ? 23.281 -5.211 -0.051 1 90.19 110 GLU A CA 1
ATOM 874 C C . GLU A 1 110 ? 23.422 -4.844 -1.525 1 90.19 110 GLU A C 1
ATOM 876 O O . GLU A 1 110 ? 24.547 -4.734 -2.041 1 90.19 110 GLU A O 1
ATOM 881 N N . LYS A 1 111 ? 22.266 -4.645 -2.145 1 86.81 111 LYS A N 1
ATOM 882 C CA . LYS A 1 111 ? 22.266 -4.289 -3.561 1 86.81 111 LYS A CA 1
ATOM 883 C C . LYS A 1 111 ? 21.375 -3.08 -3.828 1 86.81 111 LYS A C 1
ATOM 885 O O . LYS A 1 111 ? 20.391 -2.865 -3.123 1 86.81 111 LYS A O 1
ATOM 890 N N . ASN A 1 112 ? 21.781 -2.287 -4.75 1 88.75 112 ASN A N 1
ATOM 891 C CA . ASN A 1 112 ? 20.938 -1.243 -5.332 1 88.75 112 ASN A CA 1
ATOM 892 C C . ASN A 1 112 ? 20.5 -0.226 -4.281 1 88.75 112 ASN A C 1
ATOM 894 O O . ASN A 1 112 ? 19.312 0.085 -4.172 1 88.75 112 ASN A O 1
ATOM 898 N N . GLY A 1 113 ? 21.5 0.288 -3.545 1 93.62 113 GLY A N 1
ATOM 899 C CA . GLY A 1 113 ? 21.188 1.273 -2.52 1 93.62 113 GLY A CA 1
ATOM 900 C C . GLY A 1 113 ? 20.688 2.586 -3.086 1 93.62 113 GLY A C 1
ATOM 901 O O . GLY A 1 113 ? 19.844 3.252 -2.471 1 93.62 113 GLY A O 1
ATOM 902 N N . LYS A 1 114 ? 21.203 2.967 -4.227 1 95.56 114 LYS A N 1
ATOM 903 C CA . LYS A 1 114 ? 20.828 4.199 -4.91 1 95.56 114 LYS A CA 1
ATOM 904 C C . LYS A 1 114 ? 20.531 3.943 -6.383 1 95.56 114 LYS A C 1
ATOM 906 O O . LYS A 1 114 ? 21.359 3.381 -7.102 1 95.56 114 LYS A O 1
ATOM 911 N N . GLU A 1 115 ? 19.359 4.336 -6.793 1 94.62 115 GLU A N 1
ATOM 912 C CA . GLU A 1 115 ? 18.969 4.137 -8.18 1 94.62 115 GLU A CA 1
ATOM 913 C C . GLU A 1 115 ? 18.531 5.449 -8.828 1 94.62 115 GLU A C 1
ATOM 915 O O . GLU A 1 115 ? 17.766 6.207 -8.242 1 94.62 115 GLU A O 1
ATOM 920 N N . LEU A 1 116 ? 19.125 5.797 -9.969 1 95.25 116 LEU A N 1
ATOM 921 C CA . LEU A 1 116 ? 18.719 6.926 -10.797 1 95.25 116 LEU A CA 1
ATOM 922 C C . LEU A 1 116 ? 18.312 6.457 -12.195 1 95.25 116 LEU A C 1
ATOM 924 O O . LEU A 1 116 ? 19.109 5.84 -12.906 1 95.25 116 LEU A O 1
ATOM 928 N N . VAL A 1 117 ? 17.094 6.688 -12.562 1 94.31 117 VAL A N 1
ATOM 929 C CA . VAL A 1 117 ? 16.594 6.316 -13.883 1 94.31 117 VAL A CA 1
ATOM 930 C C . VAL A 1 117 ? 16.344 7.57 -14.719 1 94.31 117 VAL A C 1
ATOM 932 O O . VAL A 1 117 ? 15.477 8.383 -14.391 1 94.31 117 VAL A O 1
ATOM 935 N N . PRO A 1 118 ? 17.062 7.75 -15.789 1 94.69 118 PRO A N 1
ATOM 936 C CA . PRO A 1 118 ? 16.906 8.961 -16.594 1 94.69 118 PRO A CA 1
ATOM 937 C C . PRO A 1 118 ? 15.586 8.977 -17.375 1 94.69 118 PRO A C 1
ATOM 939 O O . PRO A 1 118 ? 15.086 7.922 -17.781 1 94.69 118 PRO A O 1
ATOM 942 N N . PHE A 1 119 ? 15 10.078 -17.562 1 93.69 119 PHE A N 1
ATOM 943 C CA . PHE A 1 119 ? 13.867 10.297 -18.453 1 93.69 119 PHE A CA 1
ATOM 944 C C . PHE A 1 119 ? 13.922 11.695 -19.062 1 93.69 119 PHE A C 1
ATOM 946 O O . PHE A 1 119 ? 14.594 12.578 -18.531 1 93.69 119 PHE A O 1
ATOM 953 N N . ASP A 1 120 ? 13.25 11.922 -20.172 1 94.31 120 ASP A N 1
ATOM 954 C CA . ASP A 1 120 ? 13.203 13.219 -20.844 1 94.31 120 ASP A CA 1
ATOM 955 C C . ASP A 1 120 ? 12.047 14.062 -20.312 1 94.31 120 ASP A C 1
ATOM 957 O O . ASP A 1 120 ? 10.891 13.641 -20.359 1 94.31 120 ASP A O 1
ATOM 961 N N . SER A 1 121 ? 12.383 15.211 -19.797 1 94.81 121 SER A N 1
ATOM 962 C CA . SER A 1 121 ? 11.367 16.172 -19.375 1 94.81 121 SER A CA 1
ATOM 963 C C . SER A 1 121 ? 10.992 17.109 -20.516 1 94.81 121 SER A C 1
ATOM 965 O O . SER A 1 121 ? 11.844 17.5 -21.312 1 94.81 121 SER A O 1
ATOM 967 N N . PHE A 1 122 ? 9.695 17.469 -20.594 1 92.25 122 PHE A N 1
ATOM 968 C CA . PHE A 1 122 ? 9.18 18.344 -21.641 1 92.25 122 PHE A CA 1
ATOM 969 C C . PHE A 1 122 ? 8.406 19.516 -21.031 1 92.25 122 PHE A C 1
ATOM 971 O O . PHE A 1 122 ? 7.699 19.344 -20.047 1 92.25 122 PHE A O 1
ATOM 978 N N . LYS A 1 123 ? 8.555 20.641 -21.609 1 91.12 123 LYS A N 1
ATOM 979 C CA . LYS A 1 123 ? 7.754 21.812 -21.234 1 91.12 123 LYS A CA 1
ATOM 980 C C . LYS A 1 123 ? 6.516 21.922 -22.125 1 91.12 123 LYS A C 1
ATOM 982 O O . LYS A 1 123 ? 6.578 21.656 -23.328 1 91.12 123 LYS A O 1
ATOM 987 N N . THR A 1 124 ? 5.422 22.312 -21.469 1 88.38 124 THR A N 1
ATOM 988 C CA . THR A 1 124 ? 4.172 22.5 -22.203 1 88.38 124 THR A CA 1
ATOM 989 C C . THR A 1 124 ? 4.109 23.906 -22.797 1 88.38 124 THR A C 1
ATOM 991 O O . THR A 1 124 ? 4.41 24.891 -22.125 1 88.38 124 THR A O 1
ATOM 994 N N . VAL A 1 125 ? 3.803 23.969 -24.062 1 87.56 125 VAL A N 1
ATOM 995 C CA . VAL A 1 125 ? 3.623 25.25 -24.75 1 87.56 125 VAL A CA 1
ATOM 996 C C . VAL A 1 125 ? 2.137 25.5 -24.984 1 87.56 125 VAL A C 1
ATOM 998 O O . VAL A 1 125 ? 1.482 24.766 -25.719 1 87.56 125 VAL A O 1
ATOM 1001 N N . LEU A 1 126 ? 1.604 26.484 -24.281 1 82.75 126 LEU A N 1
ATOM 1002 C CA . LEU A 1 126 ? 0.176 26.766 -24.375 1 82.75 126 LEU A CA 1
ATOM 1003 C C . LEU A 1 126 ? -0.084 27.906 -25.344 1 82.75 126 LEU A C 1
ATOM 1005 O O . LEU A 1 126 ? -0.486 29 -24.922 1 82.75 126 LEU A O 1
ATOM 1009 N N . ASP A 1 127 ? 0.165 27.594 -26.688 1 81.12 127 ASP A N 1
ATOM 1010 C CA . ASP A 1 127 ? -0.135 28.578 -27.734 1 81.12 127 ASP A CA 1
ATOM 1011 C C . ASP A 1 127 ? -1.585 28.453 -28.188 1 81.12 127 ASP A C 1
ATOM 1013 O O . ASP A 1 127 ? -2.416 27.875 -27.5 1 81.12 127 ASP A O 1
ATOM 1017 N N . ASP A 1 128 ? -1.912 29.094 -29.188 1 77.06 128 ASP A N 1
ATOM 1018 C CA . ASP A 1 128 ? -3.289 29.188 -29.656 1 77.06 128 ASP A CA 1
ATOM 1019 C C . ASP A 1 128 ? -3.814 27.828 -30.094 1 77.06 128 ASP A C 1
ATOM 1021 O O . ASP A 1 128 ? -5.027 27.625 -30.203 1 77.06 128 ASP A O 1
ATOM 1025 N N . THR A 1 129 ? -2.975 26.859 -30.172 1 75.88 129 THR A N 1
ATOM 1026 C CA . THR A 1 129 ? -3.395 25.531 -30.625 1 75.88 129 THR A CA 1
ATOM 1027 C C . THR A 1 129 ? -3.744 24.641 -29.438 1 75.88 129 THR A C 1
ATOM 1029 O O . THR A 1 129 ? -4.297 23.547 -29.625 1 75.88 129 THR A O 1
ATOM 1032 N N . ALA A 1 130 ? -3.443 25.141 -28.297 1 80.38 130 ALA A N 1
ATOM 1033 C CA . ALA A 1 130 ? -3.729 24.328 -27.125 1 80.38 130 ALA A CA 1
ATOM 1034 C C . ALA A 1 130 ? -5.23 24.156 -26.938 1 80.38 130 ALA A C 1
ATOM 1036 O O . ALA A 1 130 ? -6.004 25.094 -27.125 1 80.38 130 ALA A O 1
ATOM 1037 N N . VAL A 1 131 ? -5.637 22.906 -26.672 1 76.88 131 VAL A N 1
ATOM 1038 C CA . VAL A 1 131 ? -7.023 22.594 -26.344 1 76.88 131 VAL A CA 1
ATOM 1039 C C . VAL A 1 131 ? -7.211 22.594 -24.828 1 76.88 131 VAL A C 1
ATOM 1041 O O . VAL A 1 131 ? -6.609 21.781 -24.109 1 76.88 131 VAL A O 1
ATOM 1044 N N . VAL A 1 132 ? -8.039 23.547 -24.312 1 79.62 132 VAL A N 1
ATOM 1045 C CA . VAL A 1 132 ? -8.258 23.734 -22.891 1 79.62 132 VAL A CA 1
ATOM 1046 C C . VAL A 1 132 ? -9.742 23.609 -22.562 1 79.62 132 VAL A C 1
ATOM 1048 O O . VAL A 1 132 ? -10.594 23.953 -23.391 1 79.62 132 VAL A O 1
ATOM 1051 N N . GLU A 1 133 ? -10.023 22.922 -21.5 1 77.5 133 GLU A N 1
ATOM 1052 C CA . GLU A 1 133 ? -11.383 22.812 -20.969 1 77.5 133 GLU A CA 1
ATOM 1053 C C . GLU A 1 133 ? -11.508 23.5 -19.609 1 77.5 133 GLU A C 1
ATOM 1055 O O . GLU A 1 133 ? -10.602 23.422 -18.781 1 77.5 133 GLU A O 1
ATOM 1060 N N . LYS A 1 134 ? -12.656 24.234 -19.438 1 71.81 134 LYS A N 1
ATOM 1061 C CA . LYS A 1 134 ? -12.93 24.875 -18.141 1 71.81 134 LYS A CA 1
ATOM 1062 C C . LYS A 1 134 ? -13.812 23.984 -17.266 1 71.81 134 LYS A C 1
ATOM 1064 O O . LYS A 1 134 ? -14.836 23.469 -17.734 1 71.81 134 LYS A O 1
ATOM 1069 N N . ILE A 1 135 ? -13.336 23.734 -16.062 1 71.5 135 ILE A N 1
ATOM 1070 C CA . ILE A 1 135 ? -14.102 22.938 -15.109 1 71.5 135 ILE A CA 1
ATOM 1071 C C . ILE A 1 135 ? -14.414 23.766 -13.867 1 71.5 135 ILE A C 1
ATOM 1073 O O . ILE A 1 135 ? -13.539 24.453 -13.344 1 71.5 135 ILE A O 1
ATOM 1077 N N . GLU A 1 136 ? -15.656 23.766 -13.445 1 66.19 136 GLU A N 1
ATOM 1078 C CA . GLU A 1 136 ? -16.062 24.422 -12.203 1 66.19 136 GLU A CA 1
ATOM 1079 C C . GLU A 1 136 ? -15.719 23.562 -10.992 1 66.19 136 GLU A C 1
ATOM 1081 O O . GLU A 1 136 ? -16.125 22.406 -10.906 1 66.19 136 GLU A O 1
ATOM 1086 N N . THR A 1 137 ? -14.922 24.156 -10.141 1 65.75 137 THR A N 1
ATOM 1087 C CA . THR A 1 137 ? -14.57 23.5 -8.883 1 65.75 137 THR A CA 1
ATOM 1088 C C . THR A 1 137 ? -15 24.344 -7.691 1 65.75 137 THR A C 1
ATOM 1090 O O . THR A 1 137 ? -15.383 25.516 -7.855 1 65.75 137 THR A O 1
ATOM 1093 N N . PRO A 1 138 ? -15.055 23.812 -6.516 1 62.97 138 PRO A N 1
ATOM 1094 C CA . PRO A 1 138 ? -15.422 24.609 -5.336 1 62.97 138 PRO A CA 1
ATOM 1095 C C . PRO A 1 138 ? -14.508 25.812 -5.117 1 62.97 138 PRO A C 1
ATOM 1097 O O . PRO A 1 138 ? -14.898 26.781 -4.469 1 62.97 138 PRO A O 1
ATOM 1100 N N . ASP A 1 139 ? -13.367 25.656 -5.754 1 62.84 139 ASP A N 1
ATOM 1101 C CA . ASP A 1 139 ? -12.414 26.75 -5.551 1 62.84 139 ASP A CA 1
ATOM 1102 C C . ASP A 1 139 ? -12.289 27.609 -6.809 1 62.84 139 ASP A C 1
ATOM 1104 O O . ASP A 1 139 ? -11.273 28.266 -7.016 1 62.84 139 ASP A O 1
ATOM 1108 N N . GLY A 1 140 ? -13.297 27.453 -7.699 1 62.69 140 GLY A N 1
ATOM 1109 C CA . GLY A 1 140 ? -13.359 28.328 -8.859 1 62.69 140 GLY A CA 1
ATOM 1110 C C . GLY A 1 140 ? -13.227 27.578 -10.172 1 62.69 140 GLY A C 1
ATOM 1111 O O . GLY A 1 140 ? -13.172 26.344 -10.188 1 62.69 140 GLY A O 1
ATOM 1112 N N . ILE A 1 141 ? -13.383 28.266 -11.188 1 66.44 141 ILE A N 1
ATOM 1113 C CA . ILE A 1 141 ? -13.273 27.703 -12.531 1 66.44 141 ILE A CA 1
ATOM 1114 C C . ILE A 1 141 ? -11.805 27.453 -12.859 1 66.44 141 ILE A C 1
ATOM 1116 O O . ILE A 1 141 ? -10.961 28.328 -12.68 1 66.44 141 ILE A O 1
ATOM 1120 N N . LYS A 1 142 ? -11.562 26.234 -13.195 1 68.5 142 LYS A N 1
ATOM 1121 C CA . LYS A 1 142 ? -10.195 25.875 -13.57 1 68.5 142 LYS A CA 1
ATOM 1122 C C . LYS A 1 142 ? -10.117 25.484 -15.047 1 68.5 142 LYS A C 1
ATOM 1124 O O . LYS A 1 142 ? -11.062 24.922 -15.594 1 68.5 142 LYS A O 1
ATOM 1129 N N . GLU A 1 143 ? -9.047 25.922 -15.695 1 71 143 GLU A N 1
ATOM 1130 C CA . GLU A 1 143 ? -8.781 25.484 -17.062 1 71 143 GLU A CA 1
ATOM 1131 C C . GLU A 1 143 ? -7.914 24.234 -17.078 1 71 143 GLU A C 1
ATOM 1133 O O . GLU A 1 143 ? -6.887 24.172 -16.406 1 71 143 GLU A O 1
ATOM 1138 N N . VAL A 1 144 ? -8.383 23.172 -17.719 1 73.56 144 VAL A N 1
ATOM 1139 C CA . VAL A 1 144 ? -7.648 21.922 -17.859 1 73.56 144 VAL A CA 1
ATOM 1140 C C . VAL A 1 144 ? -7.133 21.797 -19.297 1 73.56 144 VAL A C 1
ATOM 1142 O O . VAL A 1 144 ? -7.91 21.891 -20.25 1 73.56 144 VAL A O 1
ATOM 1145 N N . VAL A 1 145 ? -5.836 21.594 -19.406 1 76.81 145 VAL A N 1
ATOM 1146 C CA . VAL A 1 145 ? -5.219 21.438 -20.719 1 76.81 145 VAL A CA 1
ATOM 1147 C C . VAL A 1 145 ? -5.398 20 -21.203 1 76.81 145 VAL A C 1
ATOM 1149 O O . VAL A 1 145 ? -4.863 19.062 -20.594 1 76.81 145 VAL A O 1
ATOM 1152 N N . LEU A 1 146 ? -6.102 19.719 -22.172 1 72.69 146 LEU A N 1
ATOM 1153 C CA . LEU A 1 146 ? -6.371 18.391 -22.719 1 72.69 146 LEU A CA 1
ATOM 1154 C C . LEU A 1 146 ? -5.301 17.984 -23.719 1 72.69 146 LEU A C 1
ATOM 1156 O O . LEU A 1 146 ? -4.973 16.812 -23.844 1 72.69 146 LEU A O 1
ATOM 1160 N N . ASP A 1 147 ? -4.809 18.922 -24.5 1 75.44 147 ASP A N 1
ATOM 1161 C CA . ASP A 1 147 ? -3.781 18.688 -25.516 1 75.44 147 ASP A CA 1
ATOM 1162 C C . ASP A 1 147 ? -2.936 19.938 -25.734 1 75.44 147 ASP A C 1
ATOM 1164 O O . ASP A 1 147 ? -3.459 21.062 -25.75 1 75.44 147 ASP A O 1
ATOM 1168 N N . SER A 1 148 ? -1.694 19.797 -25.766 1 81.31 148 SER A N 1
ATOM 1169 C CA . SER A 1 148 ? -0.788 20.922 -26 1 81.31 148 SER A CA 1
ATOM 1170 C C . SER A 1 148 ? 0.506 20.453 -26.656 1 81.31 148 SER A C 1
ATOM 1172 O O . SER A 1 148 ? 0.841 19.266 -26.609 1 81.31 148 SER A O 1
ATOM 1174 N N . LYS A 1 149 ? 1.192 21.453 -27.438 1 80.69 149 LYS A N 1
ATOM 1175 C CA . LYS A 1 149 ? 2.531 21.188 -27.938 1 80.69 149 LYS A CA 1
ATOM 1176 C C . LYS A 1 149 ? 3.541 21.047 -26.812 1 80.69 149 LYS A C 1
ATOM 1178 O O . LYS A 1 149 ? 3.402 21.703 -25.766 1 80.69 149 LYS A O 1
ATOM 1183 N N . LYS A 1 150 ? 4.508 20.047 -26.922 1 86.81 150 LYS A N 1
ATOM 1184 C CA . LYS A 1 150 ? 5.566 19.828 -25.938 1 86.81 150 LYS A CA 1
ATOM 1185 C C . LYS A 1 150 ? 6.941 20.109 -26.547 1 86.81 150 LYS A C 1
ATOM 1187 O O . LYS A 1 150 ? 7.184 19.828 -27.719 1 86.81 150 LYS A O 1
ATOM 1192 N N . LYS A 1 151 ? 7.773 20.734 -25.781 1 91.69 151 LYS A N 1
ATOM 1193 C CA . LYS A 1 151 ? 9.164 20.984 -26.156 1 91.69 151 LYS A CA 1
ATOM 1194 C C . LYS A 1 151 ? 10.133 20.359 -25.156 1 91.69 151 LYS A C 1
ATOM 1196 O O . LYS A 1 151 ? 9.93 20.469 -23.938 1 91.69 151 LYS A O 1
ATOM 1201 N N . TYR A 1 152 ? 11.062 19.672 -25.703 1 93.88 152 TYR A N 1
ATOM 1202 C CA . TYR A 1 152 ? 12.078 19.062 -24.844 1 93.88 152 TYR A CA 1
ATOM 1203 C C . TYR A 1 152 ? 12.688 20.109 -23.922 1 93.88 152 TYR A C 1
ATOM 1205 O O . TYR A 1 152 ? 13.016 21.219 -24.359 1 93.88 152 TYR A O 1
ATOM 1213 N N . ASP A 1 153 ? 12.812 19.828 -22.719 1 94.88 153 ASP A N 1
ATOM 1214 C CA . ASP A 1 153 ? 13.43 20.703 -21.734 1 94.88 153 ASP A CA 1
ATOM 1215 C C . ASP A 1 153 ? 14.828 20.219 -21.359 1 94.88 153 ASP A C 1
ATOM 1217 O O . ASP A 1 153 ? 15.82 20.688 -21.906 1 94.88 153 ASP A O 1
ATOM 1221 N N . ARG A 1 154 ? 14.875 19.078 -20.594 1 95.12 154 ARG A N 1
ATOM 1222 C CA . ARG A 1 154 ? 16.141 18.469 -20.188 1 95.12 154 ARG A CA 1
ATOM 1223 C C . ARG A 1 154 ? 15.93 17.047 -19.688 1 95.12 154 ARG A C 1
ATOM 1225 O O . ARG A 1 154 ? 14.797 16.578 -19.562 1 95.12 154 ARG A O 1
ATOM 1232 N N . GLN A 1 155 ? 17.016 16.422 -19.469 1 95.38 155 GLN A N 1
ATOM 1233 C CA . GLN A 1 155 ? 16.969 15.094 -18.859 1 95.38 155 GLN A CA 1
ATOM 1234 C C . GLN A 1 155 ? 16.906 15.203 -17.328 1 95.38 155 GLN A C 1
ATOM 1236 O O . GLN A 1 155 ? 17.625 16 -16.734 1 95.38 155 GLN A O 1
ATOM 1241 N N . LEU A 1 156 ? 16.016 14.547 -16.797 1 96.44 156 LEU A N 1
ATOM 1242 C CA . LEU A 1 156 ? 15.883 14.43 -15.352 1 96.44 156 LEU A CA 1
ATOM 1243 C C . LEU A 1 156 ? 15.938 12.969 -14.914 1 96.44 156 LEU A C 1
ATOM 1245 O O . LEU A 1 156 ? 16.109 12.078 -15.75 1 96.44 156 LEU A O 1
ATOM 1249 N N . TYR A 1 157 ? 15.914 12.766 -13.641 1 96.44 157 TYR A N 1
ATOM 1250 C CA . TYR A 1 157 ? 15.992 11.414 -13.109 1 96.44 157 TYR A CA 1
ATOM 1251 C C . TYR A 1 157 ? 14.844 11.141 -12.141 1 96.44 157 TYR A C 1
ATOM 1253 O O . TYR A 1 157 ? 14.461 12.016 -11.367 1 96.44 157 TYR A O 1
ATOM 1261 N N . HIS A 1 158 ? 14.227 9.914 -12.219 1 96.81 158 HIS A N 1
ATOM 1262 C CA . HIS A 1 158 ? 13.594 9.32 -11.047 1 96.81 158 HIS A CA 1
ATOM 1263 C C . HIS A 1 158 ? 14.633 8.773 -10.078 1 96.81 158 HIS A C 1
ATOM 1265 O O . HIS A 1 158 ? 15.562 8.07 -10.492 1 96.81 158 HIS A O 1
ATOM 1271 N N . THR A 1 159 ? 14.562 9.117 -8.867 1 97.06 159 THR A N 1
ATOM 1272 C CA . THR A 1 159 ? 15.547 8.656 -7.895 1 97.06 159 THR A CA 1
ATOM 1273 C C . THR A 1 159 ? 14.914 7.715 -6.875 1 97.06 159 THR A C 1
ATOM 1275 O O . THR A 1 159 ? 13.734 7.863 -6.535 1 97.06 159 THR A O 1
ATOM 1278 N N . ARG A 1 160 ? 15.586 6.754 -6.453 1 96.94 160 ARG A N 1
ATOM 1279 C CA . ARG A 1 160 ? 15.164 5.836 -5.395 1 96.94 160 ARG A CA 1
ATOM 1280 C C . ARG A 1 160 ? 16.297 5.578 -4.41 1 96.94 160 ARG A C 1
ATOM 1282 O O . ARG A 1 160 ? 17.375 5.129 -4.801 1 96.94 160 ARG A O 1
ATOM 1289 N N . LEU A 1 161 ? 16.078 5.934 -3.205 1 97.94 161 LEU A N 1
ATOM 1290 C CA . LEU A 1 161 ? 17 5.691 -2.1 1 97.94 161 LEU A CA 1
ATOM 1291 C C . LEU A 1 161 ? 16.5 4.551 -1.218 1 97.94 161 LEU A C 1
ATOM 1293 O O . LEU A 1 161 ? 15.547 4.719 -0.455 1 97.94 161 LEU A O 1
ATOM 1297 N N . ASN A 1 162 ? 17.156 3.391 -1.287 1 97.5 162 ASN A N 1
ATOM 1298 C CA . ASN A 1 162 ? 16.75 2.193 -0.56 1 97.5 162 ASN A CA 1
ATOM 1299 C C . ASN A 1 162 ? 17.438 2.098 0.796 1 97.5 162 ASN A C 1
ATOM 1301 O O . ASN A 1 162 ? 18.625 2.43 0.919 1 97.5 162 ASN A O 1
ATOM 1305 N N . PHE A 1 163 ? 16.688 1.598 1.81 1 97.62 163 PHE A N 1
ATOM 1306 C CA . PHE A 1 163 ? 17.234 1.422 3.146 1 97.62 163 PHE A CA 1
ATOM 1307 C C . PHE A 1 163 ? 16.906 0.041 3.695 1 97.62 163 PHE A C 1
ATOM 1309 O O . PHE A 1 163 ? 15.953 -0.599 3.24 1 97.62 163 PHE A O 1
ATOM 1316 N N . GLU A 1 164 ? 17.75 -0.373 4.625 1 96.44 164 GLU A N 1
ATOM 1317 C CA . GLU A 1 164 ? 17.422 -1.467 5.535 1 96.44 164 GLU A CA 1
ATOM 1318 C C . GLU A 1 164 ? 17.078 -0.944 6.926 1 96.44 164 GLU A C 1
ATOM 1320 O O . GLU A 1 164 ? 17.953 -0.784 7.77 1 96.44 164 GLU A O 1
ATOM 1325 N N . TRP A 1 165 ? 15.805 -0.742 7.156 1 97.31 165 TRP A N 1
ATOM 1326 C CA . TRP A 1 165 ? 15.375 -0.274 8.469 1 97.31 165 TRP A CA 1
ATOM 1327 C C . TRP A 1 165 ? 15.289 -1.431 9.461 1 97.31 165 TRP A C 1
ATOM 1329 O O . TRP A 1 165 ? 14.891 -2.539 9.094 1 97.31 165 TRP A O 1
ATOM 1339 N N . ASP A 1 166 ? 15.664 -1.145 10.633 1 96.31 166 ASP A N 1
ATOM 1340 C CA . ASP A 1 166 ? 15.648 -2.17 11.672 1 96.31 166 ASP A CA 1
ATOM 1341 C C . ASP A 1 166 ? 14.219 -2.627 11.969 1 96.31 166 ASP A C 1
ATOM 1343 O O . ASP A 1 166 ? 13.273 -1.839 11.875 1 96.31 166 ASP A O 1
ATOM 1347 N N . LYS A 1 167 ? 14.102 -3.809 12.414 1 93.5 167 LYS A N 1
ATOM 1348 C CA . LYS A 1 167 ? 12.805 -4.445 12.617 1 93.5 167 LYS A CA 1
ATOM 1349 C C . LYS A 1 167 ? 11.977 -3.684 13.648 1 93.5 167 LYS A C 1
ATOM 1351 O O . LYS A 1 167 ? 10.758 -3.562 13.508 1 93.5 167 LYS A O 1
ATOM 1356 N N . ASP A 1 168 ? 12.617 -3.088 14.633 1 94.56 168 ASP A N 1
ATOM 1357 C CA . ASP A 1 168 ? 11.867 -2.529 15.75 1 94.56 168 ASP A CA 1
ATOM 1358 C C . ASP A 1 168 ? 11.867 -1.003 15.703 1 94.56 168 ASP A C 1
ATOM 1360 O O . ASP A 1 168 ? 11.336 -0.35 16.609 1 94.56 168 ASP A O 1
ATOM 1364 N N . GLU A 1 169 ? 12.477 -0.41 14.719 1 96.56 169 GLU A N 1
ATOM 1365 C CA . GLU A 1 169 ? 12.477 1.05 14.688 1 96.56 169 GLU A CA 1
ATOM 1366 C C . GLU A 1 169 ? 11.172 1.593 14.125 1 96.56 169 GLU A C 1
ATOM 1368 O O . GLU A 1 169 ? 10.555 0.963 13.266 1 96.56 169 GLU A O 1
ATOM 1373 N N . ALA A 1 170 ? 10.633 2.648 14.633 1 98.5 170 ALA A N 1
ATOM 1374 C CA . ALA A 1 170 ? 9.461 3.354 14.125 1 98.5 170 ALA A CA 1
ATOM 1375 C C . ALA A 1 170 ? 9.867 4.559 13.281 1 98.5 170 ALA A C 1
ATOM 1377 O O . ALA A 1 170 ? 10.922 5.152 13.508 1 98.5 170 ALA A O 1
ATOM 1378 N N . LEU A 1 171 ? 9.109 4.875 12.281 1 98.75 171 LEU A N 1
ATOM 1379 C CA . LEU A 1 171 ? 9.352 5.977 11.359 1 98.75 171 LEU A CA 1
ATOM 1380 C C . LEU A 1 171 ? 8.172 6.945 11.344 1 98.75 171 LEU A C 1
ATOM 1382 O O . LEU A 1 171 ? 7.012 6.52 11.383 1 98.75 171 LEU A O 1
ATOM 1386 N N . TYR A 1 172 ? 8.461 8.266 11.344 1 98.81 172 TYR A N 1
ATOM 1387 C CA . TYR A 1 172 ? 7.453 9.32 11.367 1 98.81 172 TYR A CA 1
ATOM 1388 C C . TYR A 1 172 ? 7.777 10.406 10.352 1 98.81 172 TYR A C 1
ATOM 1390 O O . TYR A 1 172 ? 8.891 10.453 9.812 1 98.81 172 TYR A O 1
ATOM 1398 N N . GLY A 1 173 ? 6.805 11.281 10.086 1 98.62 173 GLY A N 1
ATOM 1399 C CA . GLY A 1 173 ? 7.043 12.438 9.242 1 98.62 173 GLY A CA 1
ATOM 1400 C C . GLY A 1 173 ? 6.32 12.359 7.91 1 98.62 173 GLY A C 1
ATOM 1401 O O . GLY A 1 173 ? 5.137 12.023 7.855 1 98.62 173 GLY A O 1
ATOM 1402 N N . MET A 1 174 ? 6.918 12.93 6.902 1 98.44 174 MET A N 1
ATOM 1403 C CA . MET A 1 174 ? 6.449 12.945 5.52 1 98.44 174 MET A CA 1
ATOM 1404 C C . MET A 1 174 ? 5.273 13.906 5.359 1 98.44 174 MET A C 1
ATOM 1406 O O . MET A 1 174 ? 4.484 13.773 4.422 1 98.44 174 MET A O 1
ATOM 1410 N N . GLY A 1 175 ? 5.109 14.812 6.227 1 98.38 175 GLY A N 1
ATOM 1411 C CA . GLY A 1 175 ? 4.094 15.852 6.113 1 98.38 175 GLY A CA 1
ATOM 1412 C C . GLY A 1 175 ? 2.766 15.453 6.73 1 98.38 175 GLY A C 1
ATOM 1413 O O . GLY A 1 175 ? 2.729 14.867 7.812 1 98.38 175 GLY A O 1
ATOM 1414 N N . GLN A 1 176 ? 1.71 15.992 6.172 1 98.31 176 GLN A N 1
ATOM 1415 C CA . GLN A 1 176 ? 0.339 15.703 6.574 1 98.31 176 GLN A CA 1
ATOM 1416 C C . GLN A 1 176 ? -0.361 14.82 5.543 1 98.31 176 GLN A C 1
ATOM 1418 O O . GLN A 1 176 ? -0.452 15.18 4.371 1 98.31 176 GLN A O 1
ATOM 1423 N N . ASN A 1 177 ? -0.753 13.695 5.996 1 96 177 ASN A N 1
ATOM 1424 C CA . ASN A 1 177 ? -1.545 12.797 5.168 1 96 177 ASN A CA 1
ATOM 1425 C C . ASN A 1 177 ? -2.906 12.508 5.797 1 96 177 ASN A C 1
ATOM 1427 O O . ASN A 1 177 ? -3.105 12.742 6.992 1 96 177 ASN A O 1
ATOM 1431 N N . GLU A 1 178 ? -3.803 11.945 5.039 1 93.88 178 GLU A N 1
ATOM 1432 C CA . GLU A 1 178 ? -5.203 11.898 5.449 1 93.88 178 GLU A CA 1
ATOM 1433 C C . GLU A 1 178 ? -5.559 10.531 6.039 1 93.88 178 GLU A C 1
ATOM 1435 O O . GLU A 1 178 ? -6.602 10.383 6.676 1 93.88 178 GLU A O 1
ATOM 1440 N N . GLU A 1 179 ? -4.711 9.562 5.883 1 94.06 179 GLU A N 1
ATOM 1441 C CA . GLU A 1 179 ? -5.152 8.18 6.07 1 94.06 179 GLU A CA 1
ATOM 1442 C C . GLU A 1 179 ? -5.02 7.75 7.527 1 94.06 179 GLU A C 1
ATOM 1444 O O . GLU A 1 179 ? -5.438 6.648 7.895 1 94.06 179 GLU A O 1
ATOM 1449 N N . GLY A 1 180 ? -4.418 8.57 8.367 1 96.56 180 GLY A N 1
ATOM 1450 C CA . GLY A 1 180 ? -4.422 8.312 9.797 1 96.56 180 GLY A CA 1
ATOM 1451 C C . GLY A 1 180 ? -3.248 7.477 10.258 1 96.56 180 GLY A C 1
ATOM 1452 O O . GLY A 1 180 ? -3.23 6.988 11.391 1 96.56 180 GLY A O 1
ATOM 1453 N N . TYR A 1 181 ? -2.203 7.289 9.414 1 96.75 181 TYR A N 1
ATOM 1454 C CA . TYR A 1 181 ? -0.999 6.57 9.82 1 96.75 181 TYR A CA 1
ATOM 1455 C C . TYR A 1 181 ? -0.084 7.465 10.648 1 96.75 181 TYR A C 1
ATOM 1457 O O . TYR A 1 181 ? 0.286 8.555 10.219 1 96.75 181 TYR A O 1
ATOM 1465 N N . LEU A 1 182 ? 0.251 6.977 11.812 1 98.5 182 LEU A N 1
ATOM 1466 C CA . LEU A 1 182 ? 1.304 7.664 12.547 1 98.5 182 LEU A CA 1
ATOM 1467 C C . LEU A 1 182 ? 2.66 7.016 12.289 1 98.5 182 LEU A C 1
ATOM 1469 O O . LEU A 1 182 ? 3.5 7.578 11.586 1 98.5 182 LEU A O 1
ATOM 1473 N N . ASN A 1 183 ? 2.82 5.758 12.844 1 98.62 183 ASN A N 1
ATOM 1474 C CA . ASN A 1 183 ? 3.994 4.973 12.477 1 98.62 183 ASN A CA 1
ATOM 1475 C C . ASN A 1 183 ? 3.924 4.512 11.023 1 98.62 183 ASN A C 1
ATOM 1477 O O . ASN A 1 183 ? 2.988 3.809 10.633 1 98.62 183 ASN A O 1
ATOM 1481 N N . LEU A 1 184 ? 4.914 4.844 10.227 1 98.5 184 LEU A N 1
ATOM 1482 C CA . LEU A 1 184 ? 4.832 4.66 8.781 1 98.5 184 LEU A CA 1
ATOM 1483 C C . LEU A 1 184 ? 5.332 3.275 8.375 1 98.5 184 LEU A C 1
ATOM 1485 O O . LEU A 1 184 ? 5.266 2.902 7.203 1 98.5 184 LEU A O 1
ATOM 1489 N N . ARG A 1 185 ? 5.855 2.469 9.344 1 98.06 185 ARG A N 1
ATOM 1490 C CA . ARG A 1 185 ? 6.289 1.111 9.031 1 98.06 185 ARG A CA 1
ATOM 1491 C C . ARG A 1 185 ? 5.152 0.303 8.414 1 98.06 185 ARG A C 1
ATOM 1493 O O . ARG A 1 185 ? 4.004 0.401 8.844 1 98.06 185 ARG A O 1
ATOM 1500 N N . GLY A 1 186 ? 5.438 -0.353 7.316 1 96.44 186 GLY A N 1
ATOM 1501 C CA . GLY A 1 186 ? 4.465 -1.217 6.664 1 96.44 186 GLY A CA 1
ATOM 1502 C C . GLY A 1 186 ? 3.521 -0.465 5.746 1 96.44 186 GLY A C 1
ATOM 1503 O O . GLY A 1 186 ? 2.576 -1.046 5.207 1 96.44 186 GLY A O 1
ATOM 1504 N N . THR A 1 187 ? 3.801 0.823 5.473 1 97.5 187 THR A N 1
ATOM 1505 C CA . THR A 1 187 ? 2.834 1.608 4.711 1 97.5 187 THR A CA 1
ATOM 1506 C C . THR A 1 187 ? 3.463 2.145 3.43 1 97.5 187 THR A C 1
ATOM 1508 O O . THR A 1 187 ? 4.676 2.049 3.24 1 97.5 187 THR A O 1
ATOM 1511 N N . ARG A 1 188 ? 2.672 2.594 2.541 1 96.75 188 ARG A N 1
ATOM 1512 C CA . ARG A 1 188 ? 3.02 3.379 1.361 1 96.75 188 ARG A CA 1
ATOM 1513 C C . ARG A 1 188 ? 2.371 4.758 1.41 1 96.75 188 ARG A C 1
ATOM 1515 O O . ARG A 1 188 ? 1.165 4.875 1.634 1 96.75 188 ARG A O 1
ATOM 1522 N N . GLN A 1 189 ? 3.211 5.797 1.33 1 97.75 189 GLN A N 1
ATOM 1523 C CA . GLN A 1 189 ? 2.723 7.172 1.378 1 97.75 189 GLN A CA 1
ATOM 1524 C C . GLN A 1 189 ? 3.02 7.906 0.074 1 97.75 189 GLN A C 1
ATOM 1526 O O . GLN A 1 189 ? 4.066 7.695 -0.54 1 97.75 189 GLN A O 1
ATOM 1531 N N . TYR A 1 190 ? 2.123 8.742 -0.349 1 97.88 190 TYR A N 1
ATOM 1532 C CA . TYR A 1 190 ? 2.236 9.57 -1.541 1 97.88 190 TYR A CA 1
ATOM 1533 C C . TYR A 1 190 ? 2.359 11.047 -1.168 1 97.88 190 TYR A C 1
ATOM 1535 O O . TYR A 1 190 ? 1.375 11.68 -0.778 1 97.88 190 TYR A O 1
ATOM 1543 N N . ILE A 1 191 ? 3.535 11.562 -1.327 1 98.19 191 ILE A N 1
ATOM 1544 C CA . ILE A 1 191 ? 3.848 12.883 -0.799 1 98.19 191 ILE A CA 1
ATOM 1545 C C . ILE A 1 191 ? 3.75 13.922 -1.917 1 98.19 191 ILE A C 1
ATOM 1547 O O . ILE A 1 191 ? 4.738 14.203 -2.6 1 98.19 191 ILE A O 1
ATOM 1551 N N . HIS A 1 192 ? 2.59 14.508 -2.111 1 98.31 192 HIS A N 1
ATOM 1552 C CA . HIS A 1 192 ? 2.277 15.602 -3.018 1 98.31 192 HIS A CA 1
ATOM 1553 C C . HIS A 1 192 ? 1.257 16.547 -2.4 1 98.31 192 HIS A C 1
ATOM 1555 O O . HIS A 1 192 ? 0.562 16.188 -1.448 1 98.31 192 HIS A O 1
ATOM 1561 N N . GLN A 1 193 ? 1.194 17.797 -2.926 1 98.12 193 GLN A N 1
ATOM 1562 C CA . GLN A 1 193 ? 0.214 18.734 -2.406 1 98.12 193 GLN A CA 1
ATOM 1563 C C . GLN A 1 193 ? -1.204 18.328 -2.797 1 98.12 193 GLN A C 1
ATOM 1565 O O . GLN A 1 193 ? -1.417 17.75 -3.857 1 98.12 193 GLN A O 1
ATOM 1570 N N . ALA A 1 194 ? -2.098 18.547 -1.983 1 96.75 194 ALA A N 1
ATOM 1571 C CA . ALA A 1 194 ? -3.541 18.453 -2.176 1 96.75 194 ALA A CA 1
ATOM 1572 C C . ALA A 1 194 ? -4.289 19.234 -1.104 1 96.75 194 ALA A C 1
ATOM 1574 O O . ALA A 1 194 ? -3.688 19.719 -0.142 1 96.75 194 ALA A O 1
ATOM 1575 N N . ASN A 1 195 ? -5.551 19.391 -1.279 1 95.31 195 ASN A N 1
ATOM 1576 C CA . ASN A 1 195 ? -6.324 20.172 -0.321 1 95.31 195 ASN A CA 1
ATOM 1577 C C . ASN A 1 195 ? -6.141 19.656 1.103 1 95.31 195 ASN A C 1
ATOM 1579 O O . ASN A 1 195 ? -6.004 20.438 2.041 1 95.31 195 ASN A O 1
ATOM 1583 N N . MET A 1 196 ? -6.133 18.438 1.316 1 96.25 196 MET A N 1
ATOM 1584 C CA . MET A 1 196 ? -6.086 17.859 2.654 1 96.25 196 MET A CA 1
ATOM 1585 C C . MET A 1 196 ? -4.738 17.188 2.906 1 96.25 196 MET A C 1
ATOM 1587 O O . MET A 1 196 ? -4.629 16.297 3.758 1 96.25 196 MET A O 1
ATOM 1591 N N . LYS A 1 197 ? -3.705 17.594 2.125 1 96.69 197 LYS A N 1
ATOM 1592 C CA . LYS A 1 197 ? -2.346 17.094 2.283 1 96.69 197 LYS A CA 1
ATOM 1593 C C . LYS A 1 197 ? -1.335 18.234 2.334 1 96.69 197 LYS A C 1
ATOM 1595 O O . LYS A 1 197 ? -1.541 19.281 1.717 1 96.69 197 LYS A O 1
ATOM 1600 N N . ILE A 1 198 ? -0.342 18 3.047 1 98.31 198 ILE A N 1
ATOM 1601 C CA . ILE A 1 198 ? 0.836 18.859 3.059 1 98.31 198 ILE A CA 1
ATOM 1602 C C . ILE A 1 198 ? 2.09 18.016 2.828 1 98.31 198 ILE A C 1
ATOM 1604 O O . ILE A 1 198 ? 2.428 17.156 3.646 1 98.31 198 ILE A O 1
ATOM 1608 N N . ALA A 1 199 ? 2.756 18.266 1.762 1 98.12 199 ALA A N 1
ATOM 1609 C CA . ALA A 1 199 ? 3.916 17.469 1.369 1 98.12 199 ALA A CA 1
ATOM 1610 C C . ALA A 1 199 ? 5.176 17.953 2.08 1 98.12 199 ALA A C 1
ATOM 1612 O O . ALA A 1 199 ? 5.547 19.125 1.978 1 98.12 199 ALA A O 1
ATOM 1613 N N . MET A 1 200 ? 5.84 17.078 2.805 1 98.06 200 MET A N 1
ATOM 1614 C CA . MET A 1 200 ? 7.156 17.297 3.396 1 98.06 200 MET A CA 1
ATOM 1615 C C . MET A 1 200 ? 8.039 16.078 3.248 1 98.06 200 MET A C 1
ATOM 1617 O O . MET A 1 200 ? 7.738 15.016 3.803 1 98.06 200 MET A O 1
ATOM 1621 N N . PRO A 1 201 ? 9.188 16.172 2.551 1 97.75 201 PRO A N 1
ATOM 1622 C CA . PRO A 1 201 ? 10.039 15 2.348 1 97.75 201 PRO A CA 1
ATOM 1623 C C . PRO A 1 201 ? 11.062 14.812 3.471 1 97.75 201 PRO A C 1
ATOM 1625 O O . PRO A 1 201 ? 12.258 14.664 3.207 1 97.75 201 PRO A O 1
ATOM 1628 N N . PHE A 1 202 ? 10.633 14.758 4.738 1 98.5 202 PHE A N 1
ATOM 1629 C CA . PHE A 1 202 ? 11.469 14.594 5.922 1 98.5 202 PHE A CA 1
ATOM 1630 C C . PHE A 1 202 ? 10.961 13.438 6.785 1 98.5 202 PHE A C 1
ATOM 1632 O O . PHE A 1 202 ? 9.781 13.391 7.129 1 98.5 202 PHE A O 1
ATOM 1639 N N . LEU A 1 203 ? 11.875 12.555 7.07 1 98 203 LEU A N 1
ATOM 1640 C CA . LEU A 1 203 ? 11.602 11.344 7.836 1 98 203 LEU A CA 1
ATOM 1641 C C . LEU A 1 203 ? 12.422 11.328 9.125 1 98 203 LEU A C 1
ATOM 1643 O O . LEU A 1 203 ? 13.594 11.703 9.125 1 98 203 LEU A O 1
ATOM 1647 N N . MET A 1 204 ? 11.797 10.859 10.234 1 98.25 204 MET A N 1
ATOM 1648 C CA . MET A 1 204 ? 12.5 10.672 11.5 1 98.25 204 MET A CA 1
ATOM 1649 C C . MET A 1 204 ? 12.383 9.227 11.977 1 98.25 204 MET A C 1
ATOM 1651 O O . MET A 1 204 ? 11.344 8.594 11.812 1 98.25 204 MET A O 1
ATOM 1655 N N . SER A 1 205 ? 13.406 8.789 12.656 1 98.69 205 SER A N 1
ATOM 1656 C CA . SER A 1 205 ? 13.461 7.414 13.148 1 98.69 205 SER A CA 1
ATOM 1657 C C . SER A 1 205 ? 13.727 7.367 14.648 1 98.69 205 SER A C 1
ATOM 1659 O O . SER A 1 205 ? 14.523 8.156 15.164 1 98.69 205 SER A O 1
ATOM 1661 N N . THR A 1 206 ? 13.133 6.418 15.336 1 98.38 206 THR A N 1
ATOM 1662 C CA . THR A 1 206 ? 13.398 6.199 16.75 1 98.38 206 THR A CA 1
ATOM 1663 C C . THR A 1 206 ? 14.812 5.672 16.969 1 98.38 206 THR A C 1
ATOM 1665 O O . THR A 1 206 ? 15.305 5.621 18.094 1 98.38 206 THR A O 1
ATOM 1668 N N . ASN A 1 207 ? 15.492 5.359 15.852 1 97.81 207 ASN A N 1
ATOM 1669 C CA . ASN A 1 207 ? 16.891 4.934 15.945 1 97.81 207 ASN A CA 1
ATOM 1670 C C . ASN A 1 207 ? 17.828 6.129 16.047 1 97.81 207 ASN A C 1
ATOM 1672 O O . ASN A 1 207 ? 19.047 5.953 16.141 1 97.81 207 ASN A O 1
ATOM 1676 N N . GLY A 1 208 ? 17.3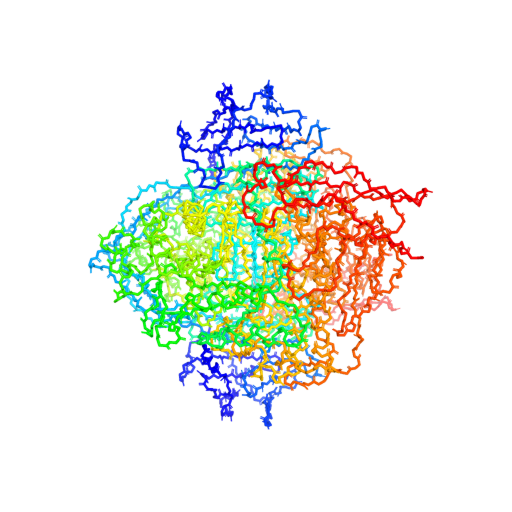28 7.312 15.961 1 97.81 208 GLY A N 1
ATOM 1677 C CA . GLY A 1 208 ? 18.109 8.492 16.297 1 97.81 208 GLY A CA 1
ATOM 1678 C C . GLY A 1 208 ? 18.625 9.242 15.086 1 97.81 208 GLY A C 1
ATOM 1679 O O . GLY A 1 208 ? 19.734 9.789 15.109 1 97.81 208 GLY A O 1
ATOM 1680 N N . TYR A 1 209 ? 17.828 9.234 14.016 1 98.62 209 TYR A N 1
ATOM 1681 C CA . TYR A 1 209 ? 18.234 9.992 12.836 1 98.62 209 TYR A CA 1
ATOM 1682 C C . TYR A 1 209 ? 17.031 10.477 12.055 1 98.62 209 TYR A C 1
ATOM 1684 O O . TYR A 1 209 ? 15.906 10.031 12.289 1 98.62 209 TYR A O 1
ATOM 1692 N N . GLY A 1 210 ? 17.234 11.453 11.242 1 98.62 210 GLY A N 1
ATOM 1693 C CA . GLY A 1 210 ? 16.297 11.922 10.242 1 98.62 210 GLY A CA 1
ATOM 1694 C C . GLY A 1 210 ? 16.891 12 8.852 1 98.62 210 GLY A C 1
ATOM 1695 O O . GLY A 1 210 ? 18.109 12.039 8.695 1 98.62 210 GLY A O 1
ATOM 1696 N N . ILE A 1 211 ? 16.062 11.898 7.82 1 98.75 211 ILE A N 1
ATOM 1697 C CA . ILE A 1 211 ? 16.469 12.023 6.426 1 98.75 211 ILE A CA 1
ATOM 1698 C C . ILE A 1 211 ? 15.625 13.086 5.734 1 98.75 211 ILE A C 1
ATOM 1700 O O . ILE A 1 211 ? 14.391 12.992 5.695 1 98.75 211 ILE A O 1
ATOM 1704 N N . LEU A 1 212 ? 16.234 14.062 5.25 1 98.31 212 LEU A N 1
ATOM 1705 C CA . LEU A 1 212 ? 15.586 15.07 4.41 1 98.31 212 LEU A CA 1
ATOM 1706 C C . LEU A 1 212 ? 15.969 14.875 2.945 1 98.31 212 LEU A C 1
ATOM 1708 O O . LEU A 1 212 ? 17.125 15.047 2.572 1 98.31 212 LEU A O 1
ATOM 1712 N N . LEU A 1 213 ? 15.055 14.461 2.168 1 97.44 213 LEU A N 1
ATOM 1713 C CA . LEU A 1 213 ? 15.281 14.406 0.729 1 97.44 213 LEU A CA 1
ATOM 1714 C C . LEU A 1 213 ? 15.18 15.797 0.108 1 97.44 213 LEU A C 1
ATOM 1716 O O . LEU A 1 213 ? 14.133 16.438 0.2 1 97.44 213 LEU A O 1
ATOM 1720 N N . ASP A 1 214 ? 16.266 16.25 -0.442 1 96.38 214 ASP A N 1
ATOM 1721 C CA . ASP A 1 214 ? 16.266 17.594 -1.028 1 96.38 214 ASP A CA 1
ATOM 1722 C C . ASP A 1 214 ? 15.719 17.562 -2.457 1 96.38 214 ASP A C 1
ATOM 1724 O O . ASP A 1 214 ? 16.484 17.734 -3.414 1 96.38 214 ASP A O 1
ATOM 1728 N N . THR A 1 215 ? 14.461 17.406 -2.58 1 95.56 215 THR A N 1
ATOM 1729 C CA . THR A 1 215 ? 13.703 17.469 -3.824 1 95.56 215 THR A CA 1
ATOM 1730 C C . THR A 1 215 ? 12.461 18.344 -3.664 1 95.56 215 THR A C 1
ATOM 1732 O O . THR A 1 215 ? 12.008 18.578 -2.543 1 95.56 215 THR A O 1
ATOM 1735 N N . TYR A 1 216 ? 11.969 18.859 -4.762 1 95.5 216 TYR A N 1
ATOM 1736 C CA . TYR A 1 216 ? 10.766 19.688 -4.715 1 95.5 216 TYR A CA 1
ATOM 1737 C C . TYR A 1 216 ? 9.672 19.094 -5.602 1 95.5 216 TYR A C 1
ATOM 1739 O O . TYR A 1 216 ? 8.688 19.766 -5.898 1 95.5 216 TYR A O 1
ATOM 1747 N N . ALA A 1 217 ? 9.945 17.891 -6.086 1 96.88 217 ALA A N 1
ATOM 1748 C CA . ALA A 1 217 ? 8.961 17.078 -6.801 1 96.88 217 ALA A CA 1
ATOM 1749 C C . ALA A 1 217 ? 8.289 16.078 -5.859 1 96.88 217 ALA A C 1
ATOM 1751 O O . ALA A 1 217 ? 8.703 15.93 -4.707 1 96.88 217 ALA A O 1
ATOM 1752 N N . PRO A 1 218 ? 7.168 15.43 -6.328 1 97.88 218 PRO A N 1
ATOM 1753 C CA . PRO A 1 218 ? 6.496 14.445 -5.473 1 97.88 218 PRO A CA 1
ATOM 1754 C C . PRO A 1 218 ? 7.414 13.297 -5.055 1 97.88 218 PRO A C 1
ATOM 1756 O O . PRO A 1 218 ? 8.344 12.945 -5.785 1 97.88 218 PRO A O 1
ATOM 1759 N N . VAL A 1 219 ? 7.176 12.781 -3.9 1 98.19 219 VAL A N 1
ATOM 1760 C CA . VAL A 1 219 ? 7.953 11.703 -3.299 1 98.19 219 VAL A CA 1
ATOM 1761 C C . VAL A 1 219 ? 7.023 10.555 -2.904 1 98.19 219 VAL A C 1
ATOM 1763 O O . VAL A 1 219 ? 5.855 10.773 -2.58 1 98.19 219 VAL A O 1
ATOM 1766 N N . ILE A 1 220 ? 7.492 9.344 -3.037 1 98.38 220 ILE A N 1
ATOM 1767 C CA . ILE A 1 220 ? 6.812 8.18 -2.48 1 98.38 220 ILE A CA 1
ATOM 1768 C C . ILE A 1 220 ? 7.66 7.578 -1.359 1 98.38 220 ILE A C 1
ATOM 1770 O O . ILE A 1 220 ? 8.859 7.348 -1.533 1 98.38 220 ILE A O 1
ATOM 1774 N N . PHE A 1 221 ? 7.086 7.453 -0.166 1 98.44 221 PHE A N 1
ATOM 1775 C CA . PHE A 1 221 ? 7.633 6.598 0.879 1 98.44 221 PHE A CA 1
ATOM 1776 C C . PHE A 1 221 ? 7.047 5.191 0.787 1 98.44 221 PHE A C 1
ATOM 1778 O O . PHE A 1 221 ? 5.828 5.027 0.69 1 98.44 221 PHE A O 1
ATOM 1785 N N . ASN A 1 222 ? 7.895 4.25 0.797 1 98.31 222 ASN A N 1
ATOM 1786 C CA . ASN A 1 222 ? 7.402 2.879 0.782 1 98.31 222 ASN A CA 1
ATOM 1787 C C . ASN A 1 222 ? 8.133 2.01 1.802 1 98.31 222 ASN A C 1
ATOM 1789 O O . ASN A 1 222 ? 9.367 2.031 1.874 1 98.31 222 ASN A O 1
ATOM 1793 N N . ASP A 1 223 ? 7.414 1.302 2.596 1 97.69 223 ASP A N 1
ATOM 1794 C CA . ASP A 1 223 ? 7.953 0.271 3.477 1 97.69 223 ASP A CA 1
ATOM 1795 C C . ASP A 1 223 ? 6.996 -0.915 3.584 1 97.69 223 ASP A C 1
ATOM 1797 O O . ASP A 1 223 ? 6.184 -0.982 4.508 1 97.69 223 ASP A O 1
ATOM 1801 N N . ASN A 1 224 ? 7.086 -1.793 2.74 1 94.94 224 ASN A N 1
ATOM 1802 C CA . ASN A 1 224 ? 6.32 -3.035 2.707 1 94.94 224 ASN A CA 1
ATOM 1803 C C . ASN A 1 224 ? 6.996 -4.082 1.825 1 94.94 224 ASN A C 1
ATOM 1805 O O . ASN A 1 224 ? 8.195 -4 1.561 1 94.94 224 ASN A O 1
ATOM 1809 N N . ALA A 1 225 ? 6.297 -5.094 1.43 1 93 225 ALA A N 1
ATOM 1810 C CA . ALA A 1 225 ? 6.898 -6.227 0.729 1 93 225 ALA A CA 1
ATOM 1811 C C . ALA A 1 225 ? 7.426 -5.805 -0.639 1 93 225 ALA A C 1
ATOM 1813 O O . ALA A 1 225 ? 8.203 -6.535 -1.265 1 93 225 ALA A O 1
ATOM 1814 N N . PHE A 1 226 ? 7.059 -4.621 -1.122 1 93.62 226 PHE A N 1
ATOM 1815 C CA . PHE A 1 226 ? 7.574 -4.109 -2.385 1 93.62 226 PHE A CA 1
ATOM 1816 C C . PHE A 1 226 ? 8.922 -3.424 -2.18 1 93.62 226 PHE A C 1
ATOM 1818 O O . PHE A 1 226 ? 9.586 -3.049 -3.146 1 93.62 226 PHE A O 1
ATOM 1825 N N . GLY A 1 227 ? 9.297 -3.209 -0.941 1 94.88 227 GLY A N 1
ATOM 1826 C CA . GLY A 1 227 ? 10.594 -2.621 -0.639 1 94.88 227 GLY A CA 1
ATOM 1827 C C . GLY A 1 227 ? 10.516 -1.495 0.376 1 94.88 227 GLY A C 1
ATOM 1828 O O . GLY A 1 227 ? 9.422 -1.102 0.791 1 94.88 227 GLY A O 1
ATOM 1829 N N . SER A 1 228 ? 11.703 -1.036 0.86 1 97.69 228 SER A N 1
ATOM 1830 C CA . SER A 1 228 ? 11.844 0.083 1.786 1 97.69 228 SER A CA 1
ATOM 1831 C C . SER A 1 228 ? 12.688 1.198 1.181 1 97.69 228 SER A C 1
ATOM 1833 O O . SER A 1 228 ? 13.906 1.058 1.042 1 97.69 228 SER A O 1
ATOM 1835 N N . TYR A 1 229 ? 11.992 2.277 0.802 1 98.19 229 TYR A N 1
ATOM 1836 C CA . TYR A 1 229 ? 12.742 3.277 0.051 1 98.19 229 TYR A CA 1
ATOM 1837 C C . TYR A 1 229 ? 12.016 4.617 0.044 1 98.19 229 TYR A C 1
ATOM 1839 O O . TYR A 1 229 ? 10.852 4.699 0.443 1 98.19 229 TYR A O 1
ATOM 1847 N N . LEU A 1 230 ? 12.719 5.652 -0.332 1 98.38 230 LEU A N 1
ATOM 1848 C CA . LEU A 1 230 ? 12.211 6.957 -0.746 1 98.38 230 LEU A CA 1
ATOM 1849 C C . LEU A 1 230 ? 12.383 7.156 -2.248 1 98.38 230 LEU A C 1
ATOM 1851 O O . LEU A 1 230 ? 13.508 7.09 -2.758 1 98.38 230 LEU A O 1
ATOM 1855 N N . TYR A 1 231 ? 11.25 7.352 -2.904 1 97.88 231 TYR A N 1
ATOM 1856 C CA . TYR A 1 231 ? 11.25 7.539 -4.352 1 97.88 231 TYR A CA 1
ATOM 1857 C C . TYR A 1 231 ? 10.961 8.992 -4.711 1 97.88 231 TYR A C 1
ATOM 1859 O O . TYR A 1 231 ? 10.016 9.586 -4.191 1 97.88 231 TYR A O 1
ATOM 1867 N N . GLY A 1 232 ? 11.828 9.617 -5.555 1 97.5 232 GLY A N 1
ATOM 1868 C CA . GLY A 1 232 ? 11.594 10.961 -6.074 1 97.5 232 GLY A CA 1
ATOM 1869 C C . GLY A 1 232 ? 11.156 10.969 -7.527 1 97.5 232 GLY A C 1
ATOM 1870 O O . GLY A 1 232 ? 11.766 10.297 -8.367 1 97.5 232 GLY A O 1
ATOM 1871 N N . GLU A 1 233 ? 10.156 11.742 -7.855 1 97.19 233 GLU A N 1
ATOM 1872 C CA . GLU A 1 233 ? 9.516 11.742 -9.164 1 97.19 233 GLU A CA 1
ATOM 1873 C C . GLU A 1 233 ? 10.398 12.422 -10.211 1 97.19 233 GLU A C 1
ATOM 1875 O O . GLU A 1 233 ? 10.414 12.016 -11.375 1 97.19 233 GLU A O 1
ATOM 1880 N N . ALA A 1 234 ? 11.078 13.461 -9.844 1 97.06 234 ALA A N 1
ATOM 1881 C CA . ALA A 1 234 ? 11.867 14.242 -10.797 1 97.06 234 ALA A CA 1
ATOM 1882 C C . ALA A 1 234 ? 12.961 15.039 -10.086 1 97.06 234 ALA A C 1
ATOM 1884 O O . ALA A 1 234 ? 12.664 15.867 -9.219 1 97.06 234 ALA A O 1
ATOM 1885 N N . SER A 1 235 ? 14.172 14.781 -10.438 1 95.69 235 SER A N 1
ATOM 1886 C CA . SER A 1 235 ? 15.312 15.492 -9.883 1 95.69 235 SER A CA 1
ATOM 1887 C C . SER A 1 235 ? 16.484 15.5 -10.859 1 95.69 235 SER A C 1
ATOM 1889 O O . SER A 1 235 ? 16.578 14.648 -11.742 1 95.69 235 SER A O 1
ATOM 1891 N N . ALA A 1 236 ? 17.359 16.484 -10.711 1 95.69 236 ALA A N 1
ATOM 1892 C CA . ALA A 1 236 ? 18.594 16.5 -11.5 1 95.69 236 ALA A CA 1
ATOM 1893 C C . ALA A 1 236 ? 19.594 15.469 -10.984 1 95.69 236 ALA A C 1
ATOM 1895 O O . ALA A 1 236 ? 20.406 14.938 -11.75 1 95.69 236 ALA A O 1
ATOM 1896 N N . GLU A 1 237 ? 19.578 15.219 -9.773 1 96.88 237 GLU A N 1
ATOM 1897 C CA . GLU A 1 237 ? 20.438 14.273 -9.07 1 96.88 237 GLU A CA 1
ATOM 1898 C C . GLU A 1 237 ? 19.812 13.828 -7.75 1 96.88 237 GLU A C 1
ATOM 1900 O O . GLU A 1 237 ? 18.781 14.367 -7.34 1 96.88 237 GLU A O 1
ATOM 1905 N N . LEU A 1 238 ? 20.312 12.773 -7.145 1 96.94 238 LEU A N 1
ATOM 1906 C CA . LEU A 1 238 ? 19.891 12.398 -5.797 1 96.94 238 LEU A CA 1
ATOM 1907 C C . LEU A 1 238 ? 20.609 13.258 -4.754 1 96.94 238 LEU A C 1
ATOM 1909 O O . LEU A 1 238 ? 21.828 13.344 -4.742 1 96.94 238 LEU A O 1
ATOM 1913 N N . ASP A 1 239 ? 19.906 13.961 -3.941 1 97.5 239 ASP A N 1
ATOM 1914 C CA . ASP A 1 239 ? 20.422 14.867 -2.924 1 97.5 239 ASP A CA 1
ATOM 1915 C C . ASP A 1 239 ? 19.641 14.742 -1.621 1 97.5 239 ASP A C 1
ATOM 1917 O O . ASP A 1 239 ? 18.406 14.906 -1.607 1 97.5 239 ASP A O 1
ATOM 1921 N N . TYR A 1 240 ? 20.297 14.367 -0.561 1 97.69 240 TYR A N 1
ATOM 1922 C CA . TYR A 1 240 ? 19.594 14.258 0.711 1 97.69 240 TYR A CA 1
ATOM 1923 C C . TYR A 1 240 ? 20.531 14.57 1.879 1 97.69 240 TYR A C 1
ATOM 1925 O O . TYR A 1 240 ? 21.75 14.594 1.718 1 97.69 240 TYR A O 1
ATOM 1933 N N . TYR A 1 241 ? 19.984 14.867 2.977 1 98.25 241 TYR A N 1
ATOM 1934 C CA . TYR A 1 241 ? 20.688 15.133 4.227 1 98.25 241 TYR A CA 1
ATOM 1935 C C . TYR A 1 241 ? 20.359 14.062 5.27 1 98.25 241 TYR A C 1
ATOM 1937 O O . TYR A 1 241 ? 19.203 13.703 5.453 1 98.25 241 TYR A O 1
ATOM 1945 N N . PHE A 1 242 ? 21.359 13.539 5.844 1 98.69 242 PHE A N 1
ATOM 1946 C CA . PHE A 1 242 ? 21.25 12.648 6.992 1 98.69 242 PHE A CA 1
ATOM 1947 C C . PHE A 1 242 ? 21.531 13.398 8.289 1 98.69 242 PHE A C 1
ATOM 1949 O O . PHE A 1 242 ? 22.594 13.984 8.461 1 98.69 242 PHE A O 1
ATOM 1956 N N . ILE A 1 243 ? 20.578 13.352 9.219 1 98.75 243 ILE A N 1
ATOM 1957 C CA . ILE A 1 243 ? 20.641 14.148 10.438 1 98.75 243 ILE A CA 1
ATOM 1958 C C . ILE A 1 243 ? 20.641 13.227 11.656 1 98.75 243 ILE A C 1
ATOM 1960 O O . ILE A 1 243 ? 19.656 12.516 11.898 1 98.75 243 ILE A O 1
ATOM 1964 N N . ARG A 1 244 ? 21.641 13.258 12.422 1 98.25 244 ARG A N 1
ATOM 1965 C CA . ARG A 1 244 ? 21.719 12.484 13.656 1 98.25 244 ARG A CA 1
ATOM 1966 C C . ARG A 1 244 ? 21.25 13.312 14.852 1 98.25 244 ARG A C 1
ATOM 1968 O O . ARG A 1 244 ? 21.562 14.508 14.938 1 98.25 244 ARG A O 1
ATOM 1975 N N . GLY A 1 245 ? 20.531 12.719 15.719 1 97.56 245 GLY A N 1
ATOM 1976 C CA . GLY A 1 245 ? 20.172 13.344 16.984 1 97.56 245 GLY A CA 1
ATOM 1977 C C . GLY A 1 245 ? 19.859 12.344 18.078 1 97.56 245 GLY A C 1
ATOM 1978 O O . GLY A 1 245 ? 19.281 11.289 17.812 1 97.56 245 GLY A O 1
ATOM 1979 N N . GLU A 1 246 ? 20.156 12.719 19.266 1 94.69 246 GLU A N 1
ATOM 1980 C CA . GLU A 1 246 ? 19.891 11.852 20.406 1 94.69 246 GLU A CA 1
ATOM 1981 C C . GLU A 1 246 ? 18.422 11.914 20.812 1 94.69 246 GLU A C 1
ATOM 1983 O O . GLU A 1 246 ? 17.906 11.016 21.484 1 94.69 246 GLU A O 1
ATOM 1988 N N . SER A 1 247 ? 17.812 12.984 20.469 1 96.12 247 SER A N 1
ATOM 1989 C CA . SER A 1 247 ? 16.391 13.18 20.688 1 96.12 247 SER A CA 1
ATOM 1990 C C . SER A 1 247 ? 15.703 13.703 19.422 1 96.12 247 SER A C 1
ATOM 1992 O O . SER A 1 247 ? 16.359 14.203 18.516 1 96.12 247 SER A O 1
ATOM 1994 N N . PHE A 1 248 ? 14.414 13.523 19.391 1 97.94 248 PHE A N 1
ATOM 1995 C CA . PHE A 1 248 ? 13.672 14.023 18.234 1 97.94 248 PHE A CA 1
ATOM 1996 C C . PHE A 1 248 ? 13.797 15.539 18.141 1 97.94 248 PHE A C 1
ATOM 1998 O O . PHE A 1 248 ? 13.844 16.094 17.031 1 97.94 248 PHE A O 1
ATOM 2005 N N . ASP A 1 249 ? 13.93 16.281 19.234 1 97.62 249 ASP A N 1
ATOM 2006 C CA . ASP A 1 249 ? 14.125 17.734 19.188 1 97.62 249 ASP A CA 1
ATOM 2007 C C . ASP A 1 249 ? 15.469 18.078 18.547 1 97.62 249 ASP A C 1
ATOM 2009 O O . ASP A 1 249 ? 15.586 19.094 17.844 1 97.62 249 ASP A O 1
ATOM 2013 N N . GLN A 1 250 ? 16.484 17.266 18.828 1 97.69 250 GLN A N 1
ATOM 2014 C CA . GLN A 1 250 ? 17.781 17.5 18.203 1 97.69 250 GLN A CA 1
ATOM 2015 C C . GLN A 1 250 ? 17.719 17.281 16.703 1 97.69 250 GLN A C 1
ATOM 2017 O O . GLN A 1 250 ? 18.344 18 15.922 1 97.69 250 GLN A O 1
ATOM 2022 N N . ILE A 1 251 ? 16.984 16.25 16.297 1 98.56 251 ILE A N 1
ATOM 2023 C CA . ILE A 1 251 ? 16.812 15.977 14.875 1 98.56 251 ILE A CA 1
ATOM 2024 C C . ILE A 1 251 ? 16.062 17.141 14.227 1 98.56 251 ILE A C 1
ATOM 2026 O O . ILE A 1 251 ? 16.469 17.625 13.164 1 98.56 251 ILE A O 1
ATOM 2030 N N . ILE A 1 252 ? 15.023 17.641 14.891 1 98.5 252 ILE A N 1
ATOM 2031 C CA . ILE A 1 252 ? 14.266 18.781 14.406 1 98.5 252 ILE A CA 1
ATOM 2032 C C . ILE A 1 252 ? 15.164 20.016 14.352 1 98.5 252 ILE A C 1
ATOM 2034 O O . ILE A 1 252 ? 15.086 20.812 13.406 1 98.5 252 ILE A O 1
ATOM 2038 N N . GLY A 1 253 ? 16.016 20.156 15.383 1 98.19 253 GLY A N 1
ATOM 2039 C CA . GLY A 1 253 ? 16.984 21.234 15.367 1 98.19 253 GLY A CA 1
ATOM 2040 C C . GLY A 1 253 ? 17.906 21.188 14.164 1 98.19 253 GLY A C 1
ATOM 2041 O O . GLY A 1 253 ? 18.234 22.234 13.586 1 98.19 253 GLY A O 1
ATOM 2042 N N . GLY A 1 254 ? 18.375 19.969 13.82 1 98.19 254 GLY A N 1
ATOM 2043 C CA . GLY A 1 254 ? 19.172 19.797 12.617 1 98.19 254 GLY A CA 1
ATOM 2044 C C . GLY A 1 254 ? 18.438 20.188 11.352 1 98.19 254 GLY A C 1
ATOM 2045 O O . GLY A 1 254 ? 18.984 20.875 10.484 1 98.19 254 GLY A O 1
ATOM 2046 N N . TYR A 1 255 ? 17.219 19.75 11.242 1 98.19 255 TYR A N 1
ATOM 2047 C CA . TYR A 1 255 ? 16.375 20.125 10.109 1 98.19 255 TYR A CA 1
ATOM 2048 C C . TYR A 1 255 ? 16.25 21.641 9.992 1 98.19 255 TYR A C 1
ATOM 2050 O O . TYR A 1 255 ? 16.406 22.203 8.898 1 98.19 255 TYR A O 1
ATOM 2058 N N . ARG A 1 256 ? 15.977 22.344 11.133 1 97.81 256 ARG A N 1
ATOM 2059 C CA . ARG A 1 256 ? 15.75 23.781 11.109 1 97.81 256 ARG A CA 1
ATOM 2060 C C . ARG A 1 256 ? 17.062 24.547 10.938 1 97.81 256 ARG A C 1
ATOM 2062 O O . ARG A 1 256 ? 17.062 25.672 10.461 1 97.81 256 ARG A O 1
ATOM 2069 N N . GLN A 1 257 ? 18.141 23.906 11.32 1 96.06 257 GLN A N 1
ATOM 2070 C CA . GLN A 1 257 ? 19.422 24.484 10.961 1 96.06 257 GLN A CA 1
ATOM 2071 C C . GLN A 1 257 ? 19.609 24.531 9.453 1 96.06 257 GLN A C 1
ATOM 2073 O O . GLN A 1 257 ? 20.125 25.516 8.914 1 96.06 257 GLN A O 1
ATOM 2078 N N . LEU A 1 258 ? 19.203 23.484 8.797 1 97.19 258 LEU A N 1
ATOM 2079 C CA . LEU A 1 258 ? 19.328 23.375 7.344 1 97.19 258 LEU A CA 1
ATOM 2080 C C . LEU A 1 258 ? 18.328 24.281 6.641 1 97.19 258 LEU A C 1
ATOM 2082 O O . LEU A 1 258 ? 18.625 24.828 5.578 1 97.19 258 LEU A O 1
ATOM 2086 N N . THR A 1 259 ? 17.125 24.438 7.223 1 97.38 259 THR A N 1
ATOM 2087 C CA . THR A 1 259 ? 16.016 24.984 6.438 1 97.38 259 THR A CA 1
ATOM 2088 C C . THR A 1 259 ? 15.562 26.328 7.008 1 97.38 259 THR A C 1
ATOM 2090 O O . THR A 1 259 ? 14.703 26.984 6.43 1 97.38 259 THR A O 1
ATOM 2093 N N . GLY A 1 260 ? 16.078 26.719 8.133 1 96.56 260 GLY A N 1
ATOM 2094 C CA . GLY A 1 260 ? 15.758 28 8.766 1 96.56 260 GLY A CA 1
ATOM 2095 C C . GLY A 1 260 ? 14.992 27.844 10.062 1 96.56 260 GLY A C 1
ATOM 2096 O O . GLY A 1 260 ? 14.148 26.953 10.195 1 96.56 260 GLY A O 1
ATOM 2097 N N . ARG A 1 261 ? 15.281 28.75 11 1 95.62 261 ARG A N 1
ATOM 2098 C CA . ARG A 1 261 ? 14.602 28.781 12.289 1 95.62 261 ARG A CA 1
ATOM 2099 C C . ARG A 1 261 ? 13.133 29.172 12.125 1 95.62 261 ARG A C 1
ATOM 2101 O O . ARG A 1 261 ? 12.797 30.031 11.305 1 95.62 261 ARG A O 1
ATOM 2108 N N . ALA A 1 262 ? 12.32 28.578 12.953 1 97.38 262 ALA A N 1
ATOM 2109 C CA . ALA A 1 262 ? 10.906 28.938 12.914 1 97.38 262 ALA A CA 1
ATOM 2110 C C . ALA A 1 262 ? 10.672 30.344 13.453 1 97.38 262 ALA A C 1
ATOM 2112 O O . ALA A 1 262 ? 11.219 30.719 14.492 1 97.38 262 ALA A O 1
ATOM 2113 N N . SER A 1 263 ? 9.906 31.062 12.742 1 96.56 263 SER A N 1
ATOM 2114 C CA . SER A 1 263 ? 9.523 32.406 13.211 1 96.56 263 SER A CA 1
ATOM 2115 C C . SER A 1 263 ? 8.57 32.312 14.398 1 96.56 263 SER A C 1
ATOM 2117 O O . SER A 1 263 ? 7.777 31.375 14.5 1 96.56 263 SER A O 1
ATOM 2119 N N . MET A 1 264 ? 8.656 33.25 15.258 1 96.81 264 MET A N 1
ATOM 2120 C CA . MET A 1 264 ? 7.742 33.281 16.391 1 96.81 264 MET A CA 1
ATOM 2121 C C . MET A 1 264 ? 6.461 34.031 16.047 1 96.81 264 MET A C 1
ATOM 2123 O O . MET A 1 264 ? 6.508 35.094 15.43 1 96.81 264 MET A O 1
ATOM 2127 N N . LEU A 1 265 ? 5.391 33.562 16.422 1 98.31 265 LEU A N 1
ATOM 2128 C CA . LEU A 1 265 ? 4.102 34.219 16.25 1 98.31 265 LEU A CA 1
ATOM 2129 C C . LEU A 1 265 ? 3.834 35.188 17.391 1 98.31 265 LEU A C 1
ATOM 2131 O O . LEU A 1 265 ? 4.422 35.094 18.469 1 98.31 265 LEU A O 1
ATOM 2135 N N . PRO A 1 266 ? 3.076 36.219 17.141 1 98.44 266 PRO A N 1
ATOM 2136 C CA . PRO A 1 266 ? 2.686 37.094 18.25 1 98.44 266 PRO A CA 1
ATOM 2137 C C . PRO A 1 266 ? 1.799 36.375 19.266 1 98.44 266 PRO A C 1
ATOM 2139 O O . PRO A 1 266 ? 1.119 35.406 18.938 1 98.44 266 PRO A O 1
ATOM 2142 N N . LEU A 1 267 ? 1.769 36.875 20.469 1 98.25 267 LEU A N 1
ATOM 2143 C CA . LEU A 1 267 ? 1.047 36.219 21.562 1 98.25 267 LEU A CA 1
ATOM 2144 C C . LEU A 1 267 ? -0.414 36 21.188 1 98.25 267 LEU A C 1
ATOM 2146 O O . LEU A 1 267 ? -0.978 34.938 21.5 1 98.25 267 LEU A O 1
ATOM 2150 N N . TRP A 1 268 ? -1.05 36.969 20.531 1 98.5 268 TRP A N 1
ATOM 2151 C CA . TRP A 1 268 ? -2.482 36.906 20.266 1 98.5 268 TRP A CA 1
ATOM 2152 C C . TRP A 1 268 ? -2.809 35.719 19.359 1 98.5 268 TRP A C 1
ATOM 2154 O O . TRP A 1 268 ? -3.924 35.188 19.391 1 98.5 268 TRP A O 1
ATOM 2164 N N . ALA A 1 269 ? -1.802 35.281 18.547 1 98.69 269 ALA A N 1
ATOM 2165 C CA . ALA A 1 269 ? -2.025 34.188 17.594 1 98.69 269 ALA A CA 1
ATOM 2166 C C . ALA A 1 269 ? -2.227 32.875 18.312 1 98.69 269 ALA A C 1
ATOM 2168 O O . ALA A 1 269 ? -2.682 31.891 17.703 1 98.69 269 ALA A O 1
ATOM 2169 N N . PHE A 1 270 ? -1.945 32.812 19.578 1 98.69 270 PHE A N 1
ATOM 2170 C CA . PHE A 1 270 ? -2.107 31.578 20.359 1 98.69 270 PHE A CA 1
ATOM 2171 C C . PHE A 1 270 ? -3.443 31.578 21.094 1 98.69 270 PHE A C 1
ATOM 2173 O O . PHE A 1 270 ? -3.801 30.594 21.75 1 98.69 270 PHE A O 1
ATOM 2180 N N . GLY A 1 271 ? -4.191 32.719 21.062 1 98.62 271 GLY A N 1
ATOM 2181 C CA . GLY A 1 271 ? -5.559 32.75 21.547 1 98.62 271 GLY A CA 1
ATOM 2182 C C . GLY A 1 271 ? -6.559 32.156 20.562 1 98.62 271 GLY A C 1
ATOM 2183 O O . GLY A 1 271 ? -6.176 31.688 19.484 1 98.62 271 GLY A O 1
ATOM 2184 N N . PHE A 1 272 ? -7.82 32.094 20.922 1 98.69 272 PHE A N 1
ATOM 2185 C CA . PHE A 1 272 ? -8.867 31.516 20.094 1 98.69 272 PHE A CA 1
ATOM 2186 C C . PHE A 1 272 ? -9.203 32.438 18.922 1 98.69 272 PHE A C 1
ATOM 2188 O O . PHE A 1 272 ? -9.336 33.625 19.078 1 98.69 272 PHE A O 1
ATOM 2195 N N . MET A 1 273 ? -9.242 31.859 17.734 1 98.69 273 MET A N 1
ATOM 2196 C CA . MET A 1 273 ? -9.664 32.562 16.531 1 98.69 273 MET A CA 1
ATOM 2197 C C . MET A 1 273 ? -11.008 32.031 16.031 1 98.69 273 MET A C 1
ATOM 2199 O O . MET A 1 273 ? -11.109 30.859 15.633 1 98.69 273 MET A O 1
ATOM 2203 N N . GLN A 1 274 ? -12.016 32.875 16.047 1 98.5 274 GLN A N 1
ATOM 2204 C CA . GLN A 1 274 ? -13.344 32.531 15.555 1 98.5 274 GLN A CA 1
ATOM 2205 C C . GLN A 1 274 ? -13.438 32.719 14.047 1 98.5 274 GLN A C 1
ATOM 2207 O O . GLN A 1 274 ? -13.125 33.812 13.547 1 98.5 274 GLN A O 1
ATOM 2212 N N . SER A 1 275 ? -13.734 31.688 13.375 1 97.44 275 SER A N 1
ATOM 2213 C CA . SER A 1 275 ? -13.867 31.719 11.922 1 97.44 275 SER A CA 1
ATOM 2214 C C . SER A 1 275 ? -15.047 30.891 11.453 1 97.44 275 SER A C 1
ATOM 2216 O O . SER A 1 275 ? -15.391 29.875 12.07 1 97.44 275 SER A O 1
ATOM 2218 N N . GLN A 1 276 ? -15.711 31.266 10.43 1 94.62 276 GLN A N 1
ATOM 2219 C CA . GLN A 1 276 ? -16.75 30.547 9.703 1 94.62 276 GLN A CA 1
ATOM 2220 C C . GLN A 1 276 ? -16.844 31.016 8.25 1 94.62 276 GLN A C 1
ATOM 2222 O O . GLN A 1 276 ? -16.375 32.125 7.922 1 94.62 276 GLN A O 1
ATOM 2227 N N . GLU A 1 277 ? -17.328 30.219 7.355 1 94 277 GLU A N 1
ATOM 2228 C CA . GLU A 1 277 ? -17.578 30.625 5.977 1 94 277 GLU A CA 1
ATOM 2229 C C . GLU A 1 277 ? -18.969 31.25 5.824 1 94 277 GLU A C 1
ATOM 2231 O O . GLU A 1 277 ? -19.969 30.531 5.723 1 94 277 GLU A O 1
ATOM 2236 N N . ARG A 1 278 ? -19.156 32.469 5.719 1 92.38 278 ARG A N 1
ATOM 2237 C CA . ARG A 1 278 ? -18.297 33.625 5.992 1 92.38 278 ARG A CA 1
ATOM 2238 C C . ARG A 1 278 ? -19.078 34.75 6.656 1 92.38 278 ARG A C 1
ATOM 2240 O O . ARG A 1 278 ? -20.312 34.75 6.633 1 92.38 278 ARG A O 1
ATOM 2247 N N . TYR A 1 279 ? -18.359 35.562 7.391 1 96.5 279 TYR A N 1
ATOM 2248 C CA . TYR A 1 279 ? -19.016 36.812 7.793 1 96.5 279 TYR A CA 1
ATOM 2249 C C . TYR A 1 279 ? -19.25 37.719 6.586 1 96.5 279 TYR A C 1
ATOM 2251 O O . TYR A 1 279 ? -18.375 37.875 5.727 1 96.5 279 TYR A O 1
ATOM 2259 N N . GLU A 1 280 ? -20.328 38.406 6.547 1 95.81 280 GLU A N 1
ATOM 2260 C CA . GLU A 1 280 ? -20.781 39.062 5.309 1 95.81 280 GLU A CA 1
ATOM 2261 C C . GLU A 1 280 ? -20.562 40.562 5.352 1 95.81 280 GLU A C 1
ATOM 2263 O O . GLU A 1 280 ? -20.469 41.219 4.309 1 95.81 280 GLU A O 1
ATOM 2268 N N . THR A 1 281 ? -20.547 41.125 6.602 1 97.44 281 THR A N 1
ATOM 2269 C CA . THR A 1 281 ? -20.453 42.594 6.684 1 97.44 281 THR A CA 1
ATOM 2270 C C . THR A 1 281 ? -19.516 43 7.801 1 97.44 281 THR A C 1
ATOM 2272 O O . THR A 1 281 ? -19.234 42.25 8.719 1 97.44 281 THR A O 1
ATOM 2275 N N . GLN A 1 282 ? -19.156 44.312 7.641 1 97.56 282 GLN A N 1
ATOM 2276 C CA . GLN A 1 282 ? -18.359 44.969 8.672 1 97.56 282 GLN A CA 1
ATOM 2277 C C . GLN A 1 282 ? -19.047 44.906 10.031 1 97.56 282 GLN A C 1
ATOM 2279 O O . GLN A 1 282 ? -18.422 44.531 11.031 1 97.56 282 GLN A O 1
ATOM 2284 N N . GLN A 1 283 ? -20.25 45.156 10.055 1 98.06 283 GLN A N 1
ATOM 2285 C CA . GLN A 1 283 ? -20.984 45.188 11.305 1 98.06 283 GLN A CA 1
ATOM 2286 C C . GLN A 1 283 ? -21.078 43.812 11.938 1 98.06 283 GLN A C 1
ATOM 2288 O O . GLN A 1 283 ? -20.984 43.656 13.156 1 98.06 283 GLN A O 1
ATOM 2293 N N . GLU A 1 284 ? -21.297 42.781 11.133 1 98.19 284 GLU A N 1
ATOM 2294 C CA . GLU A 1 284 ? -21.359 41.438 11.648 1 98.19 284 GLU A CA 1
ATOM 2295 C C . GLU A 1 284 ? -20.062 41.031 12.344 1 98.19 284 GLU A C 1
ATOM 2297 O O . GLU A 1 284 ? -20.078 40.375 13.375 1 98.19 284 GLU A O 1
ATOM 2302 N N . ILE A 1 285 ? -18.969 41.375 11.789 1 98.44 285 ILE A N 1
ATOM 2303 C CA . ILE A 1 285 ? -17.656 41.094 12.359 1 98.44 285 ILE A CA 1
ATOM 2304 C C . ILE A 1 285 ? -17.531 41.781 13.727 1 98.44 285 ILE A C 1
ATOM 2306 O O . ILE A 1 285 ? -17.188 41.125 14.719 1 98.44 285 ILE A O 1
ATOM 2310 N N . ILE A 1 286 ? -17.844 43.062 13.797 1 98.56 286 ILE A N 1
ATOM 2311 C CA . ILE A 1 286 ? -17.75 43.812 15.031 1 98.56 286 ILE A CA 1
ATOM 2312 C C . ILE A 1 286 ? -18.688 43.25 16.078 1 98.56 286 ILE A C 1
ATOM 2314 O O . ILE A 1 286 ? -18.297 43.062 17.234 1 98.56 286 ILE A O 1
ATOM 2318 N N . ASP A 1 287 ? -19.891 42.938 15.648 1 98.62 287 ASP A N 1
ATOM 2319 C CA . ASP A 1 287 ? -20.906 42.438 16.578 1 98.62 287 ASP A CA 1
ATOM 2320 C C . ASP A 1 287 ? -20.516 41.094 17.141 1 98.62 287 ASP A C 1
ATOM 2322 O O . ASP A 1 287 ? -20.828 40.781 18.281 1 98.62 287 ASP A O 1
ATOM 2326 N N . THR A 1 288 ? -19.922 40.281 16.344 1 98.56 288 THR A N 1
ATOM 2327 C CA . THR A 1 288 ? -19.484 38.969 16.797 1 98.56 288 THR A CA 1
ATOM 2328 C C . THR A 1 288 ? -18.453 39.094 17.906 1 98.56 288 THR A C 1
ATOM 2330 O O . THR A 1 288 ? -18.562 38.406 18.938 1 98.56 288 THR A O 1
ATOM 2333 N N . VAL A 1 289 ? -17.453 39.938 17.734 1 98.69 289 VAL A N 1
ATOM 2334 C CA . VAL A 1 289 ? -16.422 40.125 18.75 1 98.69 289 VAL A CA 1
ATOM 2335 C C . VAL A 1 289 ? -17.047 40.688 20.031 1 98.69 289 VAL A C 1
ATOM 2337 O O . VAL A 1 289 ? -16.75 40.25 21.125 1 98.69 289 VAL A O 1
ATOM 2340 N N . LYS A 1 290 ? -17.953 41.656 19.844 1 98.62 290 LYS A N 1
ATOM 2341 C CA . LYS A 1 290 ? -18.656 42.25 20.984 1 98.62 290 LYS A CA 1
ATOM 2342 C C . LYS A 1 290 ? -19.438 41.219 21.781 1 98.62 290 LYS A C 1
ATOM 2344 O O . LYS A 1 290 ? -19.453 41.25 23 1 98.62 290 LYS A O 1
ATOM 2349 N N . ARG A 1 291 ? -20.047 40.406 21.047 1 98.44 291 ARG A N 1
ATOM 2350 C CA . ARG A 1 291 ? -20.859 39.375 21.703 1 98.44 291 ARG A CA 1
ATOM 2351 C C . ARG A 1 291 ? -19.984 38.438 22.531 1 98.44 291 ARG A C 1
ATOM 2353 O O . ARG A 1 291 ? -20.375 38.031 23.625 1 98.44 291 ARG A O 1
ATOM 2360 N N . TYR A 1 292 ? -18.891 38 22.031 1 98.44 292 TYR A N 1
ATOM 2361 C CA . TYR A 1 292 ? -17.953 37.188 22.812 1 98.44 292 TYR A CA 1
ATOM 2362 C C . TYR A 1 292 ? -17.562 37.906 24.109 1 98.44 292 TYR A C 1
ATOM 2364 O O . TYR A 1 292 ? -17.484 37.312 25.172 1 98.44 292 TYR A O 1
ATOM 2372 N N . ARG A 1 293 ? -17.297 39.25 24.016 1 98.25 293 ARG A N 1
ATOM 2373 C CA . ARG A 1 293 ? -16.953 40.031 25.203 1 98.25 293 ARG A CA 1
ATOM 2374 C C . ARG A 1 293 ? -18.109 40.062 26.203 1 98.25 293 ARG A C 1
ATOM 2376 O O . ARG A 1 293 ? -17.891 39.906 27.406 1 98.25 293 ARG A O 1
ATOM 2383 N N . GLU A 1 294 ? -19.281 40.188 25.688 1 97.88 294 GLU A N 1
ATOM 2384 C CA . GLU A 1 294 ? -20.484 40.219 26.531 1 97.88 294 GLU A CA 1
ATOM 2385 C C . GLU A 1 294 ? -20.672 38.906 27.266 1 97.88 294 GLU A C 1
ATOM 2387 O O . GLU A 1 294 ? -21.094 38.875 28.422 1 97.88 294 GLU A O 1
ATOM 2392 N N . LEU A 1 295 ? -20.344 37.812 26.594 1 97.5 295 LEU A N 1
ATOM 2393 C CA . LEU A 1 295 ? -20.547 36.469 27.141 1 97.5 295 LEU A CA 1
ATOM 2394 C C . LEU A 1 295 ? -19.422 36.094 28.109 1 97.5 295 LEU A C 1
ATOM 2396 O O . LEU A 1 295 ? -19.547 35.156 28.891 1 97.5 295 LEU A O 1
ATOM 2400 N N . GLY A 1 296 ? -18.312 36.844 28.062 1 97.12 296 GLY A N 1
ATOM 2401 C CA . GLY A 1 296 ? -17.172 36.531 28.891 1 97.12 296 GLY A CA 1
ATO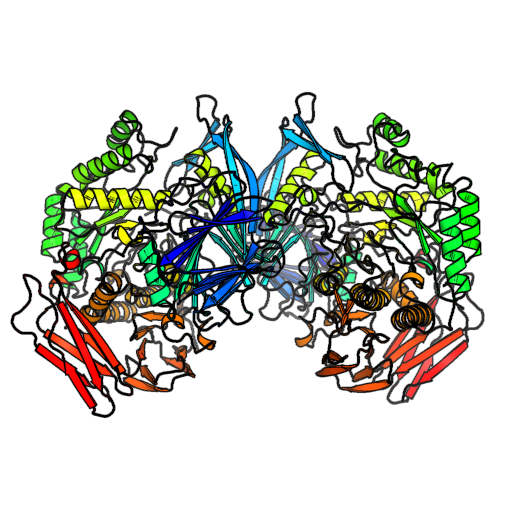M 2402 C C . GLY A 1 296 ? -16.375 35.344 28.391 1 97.12 296 GLY A C 1
ATOM 2403 O O . GLY A 1 296 ? -15.711 34.656 29.188 1 97.12 296 GLY A O 1
ATOM 2404 N N . VAL A 1 297 ? -16.484 34.969 27.172 1 97.88 297 VAL A N 1
ATOM 2405 C CA . VAL A 1 297 ? -15.711 33.906 26.547 1 97.88 297 VAL A CA 1
ATOM 2406 C C . VAL A 1 297 ? -14.516 34.5 25.812 1 97.88 297 VAL A C 1
ATOM 2408 O O . VAL A 1 297 ? -14.68 35.375 24.953 1 97.88 297 VAL A O 1
ATOM 2411 N N . PRO A 1 298 ? -13.312 34.094 26.078 1 98.31 298 PRO A N 1
ATOM 2412 C CA . PRO A 1 298 ? -12.102 34.719 25.531 1 98.31 298 PRO A CA 1
ATOM 2413 C C . PRO A 1 298 ? -12.016 34.562 24 1 98.31 298 PRO A C 1
ATOM 2415 O O . PRO A 1 298 ? -12.43 33.531 23.453 1 98.31 298 PRO A O 1
ATOM 2418 N N . LEU A 1 299 ? -11.508 35.594 23.344 1 98.44 299 LEU A N 1
ATOM 2419 C CA . LEU A 1 299 ? -11.305 35.656 21.891 1 98.44 299 LEU A CA 1
ATOM 2420 C C . LEU A 1 299 ? -10.18 36.594 21.531 1 98.44 299 LEU A C 1
ATOM 2422 O O . LEU A 1 299 ? -10.094 37.688 22.109 1 98.44 299 LEU A O 1
ATOM 2426 N N . ASP A 1 300 ? -9.312 36.188 20.609 1 98.69 300 ASP A N 1
ATOM 2427 C CA . ASP A 1 300 ? -8.211 37.062 20.219 1 98.69 300 ASP A CA 1
ATOM 2428 C C . ASP A 1 300 ? -8.25 37.375 18.719 1 98.69 300 ASP A C 1
ATOM 2430 O O . ASP A 1 300 ? -7.613 38.312 18.25 1 98.69 300 ASP A O 1
ATOM 2434 N N . GLY A 1 301 ? -8.906 36.531 17.953 1 98.44 301 GLY A N 1
ATOM 2435 C CA . GLY A 1 301 ? -8.922 36.719 16.516 1 98.44 301 GLY A CA 1
ATOM 2436 C C . GLY A 1 301 ? -10.289 36.469 15.898 1 98.44 301 GLY A C 1
ATOM 2437 O O . GLY A 1 301 ? -11.031 35.594 16.344 1 98.44 301 GLY A O 1
ATOM 2438 N N . ILE A 1 302 ? -10.648 37.188 14.867 1 98.62 302 ILE A N 1
ATOM 2439 C CA . ILE A 1 302 ? -11.82 36.969 14.023 1 98.62 302 ILE A CA 1
ATOM 2440 C C . ILE A 1 302 ? -11.391 36.938 12.555 1 98.62 302 ILE A C 1
ATOM 2442 O O . ILE A 1 302 ? -10.469 37.656 12.164 1 98.62 302 ILE A O 1
ATOM 2446 N N . VAL A 1 303 ? -11.992 36.062 11.781 1 98.44 303 VAL A N 1
ATOM 2447 C CA . VAL A 1 303 ? -11.516 35.812 10.422 1 98.44 303 VAL A CA 1
ATOM 2448 C C . VAL A 1 303 ? -12.57 36.312 9.422 1 98.44 303 VAL A C 1
ATOM 2450 O O . VAL A 1 303 ? -13.75 35.969 9.539 1 98.44 303 VAL A O 1
ATOM 2453 N N . LEU A 1 304 ? -12.18 37.125 8.516 1 98.06 304 LEU A N 1
ATOM 2454 C CA . LEU A 1 304 ? -12.953 37.375 7.301 1 98.06 304 LEU A CA 1
ATOM 2455 C C . LEU A 1 304 ? -12.516 36.438 6.184 1 98.06 304 LEU A C 1
ATOM 2457 O O . LEU A 1 304 ? -11.547 36.719 5.469 1 98.06 304 LEU A O 1
ATOM 2461 N N . ASP A 1 305 ? -13.219 35.375 6.039 1 95.75 305 ASP A N 1
ATOM 2462 C CA . ASP A 1 305 ? -12.953 34.438 4.977 1 95.75 305 ASP A CA 1
ATOM 2463 C C . ASP A 1 305 ? -13.234 35.031 3.602 1 95.75 305 ASP A C 1
ATOM 2465 O O . ASP A 1 305 ? -13.508 36.219 3.49 1 95.75 305 ASP A O 1
ATOM 2469 N N . TRP A 1 306 ? -13.195 34.25 2.58 1 91.81 306 TRP A N 1
ATOM 2470 C CA . TRP A 1 306 ? -13.219 34.688 1.188 1 91.81 306 TRP A CA 1
ATOM 2471 C C . TRP A 1 306 ? -14.383 35.625 0.939 1 91.81 306 TRP A C 1
ATOM 2473 O O . TRP A 1 306 ? -15.281 35.75 1.771 1 91.81 306 TRP A O 1
ATOM 2483 N N . GLN A 1 307 ? -14.297 36.469 -0.06 1 92.69 307 GLN A N 1
ATOM 2484 C CA . GLN A 1 307 ? -15.289 37.375 -0.61 1 92.69 307 GLN A CA 1
ATOM 2485 C C . GLN A 1 307 ? -15.305 38.688 0.154 1 92.69 307 GLN A C 1
ATOM 2487 O O . GLN A 1 307 ? -16.375 39.219 0.472 1 92.69 307 GLN A O 1
ATOM 2492 N N . SER A 1 308 ? -14.117 39.125 0.554 1 96.31 308 SER A N 1
ATOM 2493 C CA . SER A 1 308 ? -13.992 40.5 1.01 1 96.31 308 SER A CA 1
ATOM 2494 C C . SER A 1 308 ? -14.258 41.5 -0.128 1 96.31 308 SER A C 1
ATOM 2496 O O . SER A 1 308 ? -14.555 42.656 0.112 1 96.31 308 SER A O 1
ATOM 2498 N N . TRP A 1 309 ? -14.195 41.094 -1.354 1 96.31 309 TRP A N 1
ATOM 2499 C CA . TRP A 1 309 ? -14.289 41.875 -2.594 1 96.31 309 TRP A CA 1
ATOM 2500 C C . TRP A 1 309 ? -15.727 41.938 -3.094 1 96.31 309 TRP A C 1
ATOM 2502 O O . TRP A 1 309 ? -16.609 41.281 -2.535 1 96.31 309 TRP A O 1
ATOM 2512 N N . GLU A 1 310 ? -15.883 42.719 -4.141 1 95.12 310 GLU A N 1
ATOM 2513 C CA . GLU A 1 310 ? -17.188 42.812 -4.777 1 95.12 310 GLU A CA 1
ATOM 2514 C C . GLU A 1 310 ? -17.562 41.5 -5.477 1 95.12 310 GLU A C 1
ATOM 2516 O O . GLU A 1 310 ? -16.688 40.719 -5.824 1 95.12 310 GLU A O 1
ATOM 2521 N N . GLU A 1 311 ? -18.844 41.312 -5.633 1 92.06 311 GLU A N 1
ATOM 2522 C CA . GLU A 1 311 ? -19.344 40.094 -6.27 1 92.06 311 GLU A CA 1
ATOM 2523 C C . GLU A 1 311 ? -18.688 39.875 -7.621 1 92.06 311 GLU A C 1
ATOM 2525 O O . GLU A 1 311 ? -18.531 40.812 -8.414 1 92.06 311 GLU A O 1
ATOM 2530 N N . GLY A 1 312 ? -18.219 38.625 -7.809 1 89.94 312 GLY A N 1
ATOM 2531 C CA . GLY A 1 312 ? -17.641 38.219 -9.086 1 89.94 312 GLY A CA 1
ATOM 2532 C C . GLY A 1 312 ? -16.172 38.594 -9.211 1 89.94 312 GLY A C 1
ATOM 2533 O O . GLY A 1 312 ? -15.539 38.281 -10.227 1 89.94 312 GLY A O 1
ATOM 2534 N N . MET A 1 313 ? -15.586 39.188 -8.211 1 94.31 313 MET A N 1
ATOM 2535 C CA . MET A 1 313 ? -14.203 39.656 -8.305 1 94.31 313 MET A CA 1
ATOM 2536 C C . MET A 1 313 ? -13.273 38.781 -7.469 1 94.31 313 MET A C 1
ATOM 2538 O O . MET A 1 313 ? -12.492 39.281 -6.66 1 94.31 313 MET A O 1
ATOM 2542 N N . TRP A 1 314 ? -13.359 37.469 -7.684 1 91.81 314 TRP A N 1
ATOM 2543 C CA . TRP A 1 314 ? -12.555 36.531 -6.926 1 91.81 314 TRP A CA 1
ATOM 2544 C C . TRP A 1 314 ? -11.07 36.844 -7.086 1 91.81 314 TRP A C 1
ATOM 2546 O O . TRP A 1 314 ? -10.547 36.844 -8.203 1 91.81 314 TRP A O 1
ATOM 2556 N N . GLY A 1 315 ? -10.461 37.094 -5.922 1 91.94 315 GLY A N 1
ATOM 2557 C CA . GLY A 1 315 ? -9.016 37.281 -5.922 1 91.94 315 GLY A CA 1
ATOM 2558 C C . GLY A 1 315 ? -8.609 38.75 -5.859 1 91.94 315 GLY A C 1
ATOM 2559 O O . GLY A 1 315 ? -7.438 39.062 -5.664 1 91.94 315 GLY A O 1
ATOM 2560 N N . GLN A 1 316 ? -9.547 39.625 -6.113 1 95.94 316 GLN A N 1
ATOM 2561 C CA . GLN A 1 316 ? -9.273 41.062 -5.91 1 95.94 316 GLN A CA 1
ATOM 2562 C C . GLN A 1 316 ? -8.961 41.344 -4.445 1 95.94 316 GLN A C 1
ATOM 2564 O O . GLN A 1 316 ? -9.664 40.875 -3.547 1 95.94 316 GLN A O 1
ATOM 2569 N N . LYS A 1 317 ? -7.902 42.062 -4.191 1 97.88 317 LYS A N 1
ATOM 2570 C CA . LYS A 1 317 ? -7.477 42.344 -2.826 1 97.88 317 LYS A CA 1
ATOM 2571 C C . LYS A 1 317 ? -7.953 43.719 -2.383 1 97.88 317 LYS A C 1
ATOM 2573 O O . LYS A 1 317 ? -7.141 44.594 -2.066 1 97.88 317 LYS A O 1
ATOM 2578 N N . THR A 1 318 ? -9.258 43.875 -2.322 1 96.81 318 THR A N 1
ATOM 2579 C CA . THR A 1 318 ? -9.938 45.062 -1.859 1 96.81 318 THR A CA 1
ATOM 2580 C C . THR A 1 318 ? -11.18 44.719 -1.046 1 96.81 318 THR A C 1
ATOM 2582 O O . THR A 1 318 ? -11.586 43.562 -1.011 1 96.81 318 THR A O 1
ATOM 2585 N N . PHE A 1 319 ? -11.727 45.688 -0.348 1 97.5 319 PHE A N 1
ATOM 2586 C CA . PHE A 1 319 ? -12.992 45.531 0.367 1 97.5 319 PHE A CA 1
ATOM 2587 C C . PHE A 1 319 ? -14.164 46 -0.478 1 97.5 319 PHE A C 1
ATOM 2589 O O . PHE A 1 319 ? -14.078 47.062 -1.117 1 97.5 319 PHE A O 1
ATOM 2596 N N . ASP A 1 320 ? -15.148 45.188 -0.494 1 97.31 320 ASP A N 1
ATOM 2597 C CA . ASP A 1 320 ? -16.422 45.656 -1.029 1 97.31 320 ASP A CA 1
ATOM 2598 C C . ASP A 1 320 ? -16.938 46.844 -0.231 1 97.31 320 ASP A C 1
ATOM 2600 O O . ASP A 1 320 ? -17.297 46.719 0.937 1 97.31 320 ASP A O 1
ATOM 2604 N N . THR A 1 321 ? -17.156 47.938 -0.805 1 95.81 321 THR A N 1
ATOM 2605 C CA . THR A 1 321 ? -17.453 49.156 -0.077 1 95.81 321 THR A CA 1
ATOM 2606 C C . THR A 1 321 ? -18.906 49.156 0.407 1 95.81 321 THR A C 1
ATOM 2608 O O . THR A 1 321 ? -19.281 49.938 1.281 1 95.81 321 THR A O 1
ATOM 2611 N N . GLU A 1 322 ? -19.734 48.344 -0.188 1 97.5 322 GLU A N 1
ATOM 2612 C CA . GLU A 1 322 ? -21.109 48.219 0.282 1 97.5 322 GLU A CA 1
ATOM 2613 C C . GLU A 1 322 ? -21.188 47.406 1.57 1 97.5 322 GLU A C 1
ATOM 2615 O O . GLU A 1 322 ? -21.875 47.781 2.512 1 97.5 322 GLU A O 1
ATOM 2620 N N . ARG A 1 323 ? -20.469 46.344 1.66 1 97.88 323 ARG A N 1
ATOM 2621 C CA . ARG A 1 323 ? -20.531 45.438 2.803 1 97.88 323 ARG A CA 1
ATOM 2622 C C . ARG A 1 323 ? -19.531 45.844 3.877 1 97.88 323 ARG A C 1
ATOM 2624 O O . ARG A 1 323 ? -19.75 45.594 5.066 1 97.88 323 ARG A O 1
ATOM 2631 N N . PHE A 1 324 ? -18.438 46.469 3.428 1 98.19 324 PHE A N 1
ATOM 2632 C CA . PHE A 1 324 ? -17.375 46.969 4.309 1 98.19 324 PHE A CA 1
ATOM 2633 C C . PHE A 1 324 ? -17.062 48.438 4.027 1 98.19 324 PHE A C 1
ATOM 2635 O O . PHE A 1 324 ? -15.953 48.75 3.613 1 98.19 324 PHE A O 1
ATOM 2642 N N . PRO A 1 325 ? -17.891 49.281 4.398 1 97.06 325 PRO A N 1
ATOM 2643 C CA . PRO A 1 325 ? -17.828 50.688 3.953 1 97.06 325 PRO A CA 1
ATOM 2644 C C . PRO A 1 325 ? -16.641 51.438 4.555 1 97.06 325 PRO A C 1
ATOM 2646 O O . PRO A 1 325 ? -16.156 52.406 3.969 1 97.06 325 PRO A O 1
ATOM 2649 N N . ASP A 1 326 ? -16.203 51.062 5.738 1 97.62 326 ASP A N 1
ATOM 2650 C CA . ASP A 1 326 ? -15.07 51.719 6.402 1 97.62 326 ASP A CA 1
ATOM 2651 C C . ASP A 1 326 ? -14.172 50.656 7.07 1 97.62 326 ASP A C 1
ATOM 2653 O O . ASP A 1 326 ? -14.211 50.5 8.289 1 97.62 326 ASP A O 1
ATOM 2657 N N . ALA A 1 327 ? -13.367 50.062 6.242 1 97.25 327 ALA A N 1
ATOM 2658 C CA . ALA A 1 327 ? -12.516 48.938 6.68 1 97.25 327 ALA A CA 1
ATOM 2659 C C . ALA A 1 327 ? -11.555 49.406 7.777 1 97.25 327 ALA A C 1
ATOM 2661 O O . ALA A 1 327 ? -11.273 48.656 8.711 1 97.25 327 ALA A O 1
ATOM 2662 N N . LYS A 1 328 ? -11.023 50.594 7.695 1 97.12 328 LYS A N 1
ATOM 2663 C CA . LYS A 1 328 ? -10.109 51.094 8.711 1 97.12 328 LYS A CA 1
ATOM 2664 C C . LYS A 1 328 ? -10.797 51.219 10.07 1 97.12 328 LYS A C 1
ATOM 2666 O O . LYS A 1 328 ? -10.227 50.812 11.094 1 97.12 328 LYS A O 1
ATOM 2671 N N . ASN A 1 329 ? -11.984 51.781 10 1 97.62 329 ASN A N 1
ATOM 2672 C CA . ASN A 1 329 ? -12.75 51.875 11.234 1 97.62 329 ASN A CA 1
ATOM 2673 C C . ASN A 1 329 ? -13.094 50.5 11.789 1 97.62 329 ASN A C 1
ATOM 2675 O O . ASN A 1 329 ? -13.125 50.312 13.008 1 97.62 329 ASN A O 1
ATOM 2679 N N . MET A 1 330 ? -13.453 49.562 10.906 1 97.94 330 MET A N 1
ATOM 2680 C CA . MET A 1 330 ? -13.695 48.188 11.32 1 97.94 330 MET A CA 1
ATOM 2681 C C . MET A 1 330 ? -12.5 47.656 12.094 1 97.94 330 MET A C 1
ATOM 2683 O O . MET A 1 330 ? -12.664 47.062 13.172 1 97.94 330 MET A O 1
ATOM 2687 N N . MET A 1 331 ? -11.328 47.906 11.586 1 97.75 331 MET A N 1
ATOM 2688 C CA . MET A 1 331 ? -10.109 47.406 12.219 1 97.75 331 MET A CA 1
ATOM 2689 C C . MET A 1 331 ? -9.898 48.094 13.578 1 97.75 331 MET A C 1
ATOM 2691 O O . MET A 1 331 ? -9.539 47.406 14.547 1 97.75 331 MET A O 1
ATOM 2695 N N . GLU A 1 332 ? -10.094 49.312 13.641 1 97.81 332 GLU A N 1
ATOM 2696 C CA . GLU A 1 332 ? -9.93 50.062 14.883 1 97.81 332 GLU A CA 1
ATOM 2697 C C . GLU A 1 332 ? -10.867 49.531 15.969 1 97.81 332 GLU A C 1
ATOM 2699 O O . GLU A 1 332 ? -10.461 49.344 17.109 1 97.81 332 GLU A O 1
ATOM 2704 N N . GLN A 1 333 ? -12.086 49.312 15.578 1 98.19 333 GLN A N 1
ATOM 2705 C CA . GLN A 1 333 ? -13.07 48.812 16.531 1 98.19 333 GLN A CA 1
ATOM 2706 C C . GLN A 1 333 ? -12.711 47.406 17.016 1 98.19 333 GLN A C 1
ATOM 2708 O O . GLN A 1 333 ? -12.82 47.125 18.203 1 98.19 333 GLN A O 1
ATOM 2713 N N . VAL A 1 334 ? -12.336 46.531 16.109 1 98.62 334 VAL A N 1
ATOM 2714 C CA . VAL A 1 334 ? -11.922 45.188 16.453 1 98.62 334 VAL A CA 1
ATOM 2715 C C . VAL A 1 334 ? -10.742 45.219 17.422 1 98.62 334 VAL A C 1
ATOM 2717 O O . VAL A 1 334 ? -10.703 44.5 18.406 1 98.62 334 VAL A O 1
ATOM 2720 N N . HIS A 1 335 ? -9.781 46.156 17.188 1 98.31 335 HIS A N 1
ATOM 2721 C CA . HIS A 1 335 ? -8.609 46.344 18.031 1 98.31 335 HIS A CA 1
ATOM 2722 C C . HIS A 1 335 ? -9 46.875 19.422 1 98.31 335 HIS A C 1
ATOM 2724 O O . HIS A 1 335 ? -8.445 46.438 20.422 1 98.31 335 HIS A O 1
ATOM 2730 N N . GLU A 1 336 ? -9.883 47.781 19.406 1 98 336 GLU A N 1
ATOM 2731 C CA . GLU A 1 336 ? -10.336 48.375 20.656 1 98 336 GLU A CA 1
ATOM 2732 C C . GLU A 1 336 ? -10.977 47.312 21.547 1 98 336 GLU A C 1
ATOM 2734 O O . GLU A 1 336 ? -10.914 47.406 22.781 1 98 336 GLU A O 1
ATOM 2739 N N . LEU A 1 337 ? -11.547 46.344 20.922 1 98.19 337 LEU A N 1
ATOM 2740 C CA . LEU A 1 337 ? -12.188 45.25 21.641 1 98.19 337 LEU A CA 1
ATOM 2741 C C . LEU A 1 337 ? -11.18 44.188 22.031 1 98.19 337 LEU A C 1
ATOM 2743 O O . LEU A 1 337 ? -11.547 43.125 22.562 1 98.19 337 LEU A O 1
ATOM 2747 N N . GLY A 1 338 ? -9.891 44.406 21.719 1 97.75 338 GLY A N 1
ATOM 2748 C CA . GLY A 1 338 ? -8.836 43.469 22.094 1 97.75 338 GLY A CA 1
ATOM 2749 C C . GLY A 1 338 ? -8.734 42.281 21.156 1 97.75 338 GLY A C 1
ATOM 2750 O O . GLY A 1 338 ? -8.281 41.219 21.562 1 97.75 338 GLY A O 1
ATOM 2751 N N . ALA A 1 339 ? -9.203 42.375 19.922 1 98.56 339 ALA A N 1
ATOM 2752 C CA . ALA A 1 339 ? -9.141 41.281 18.938 1 98.56 339 ALA A CA 1
ATOM 2753 C C . ALA A 1 339 ? -8.383 41.719 17.688 1 98.56 339 ALA A C 1
ATOM 2755 O O . ALA A 1 339 ? -7.988 42.906 17.578 1 98.56 339 ALA A O 1
ATOM 2756 N N . HIS A 1 340 ? -8.078 40.781 16.828 1 98.62 340 HIS A N 1
ATOM 2757 C CA . HIS A 1 340 ? -7.332 41 15.594 1 98.62 340 HIS A CA 1
ATOM 2758 C C . HIS A 1 340 ? -8.078 40.375 14.406 1 98.62 340 HIS A C 1
ATOM 2760 O O . HIS A 1 340 ? -8.859 39.438 14.57 1 98.62 340 HIS A O 1
ATOM 2766 N N . LEU A 1 341 ? -7.836 40.875 13.242 1 98.56 341 LEU A N 1
ATOM 2767 C CA . LEU A 1 341 ? -8.547 40.406 12.062 1 98.56 341 LEU A CA 1
ATOM 2768 C C . LEU A 1 341 ? -7.598 39.656 11.117 1 98.56 341 LEU A C 1
ATOM 2770 O O . LEU A 1 341 ? -6.535 40.188 10.766 1 98.56 341 LEU A O 1
ATOM 2774 N N . MET A 1 342 ? -7.922 38.5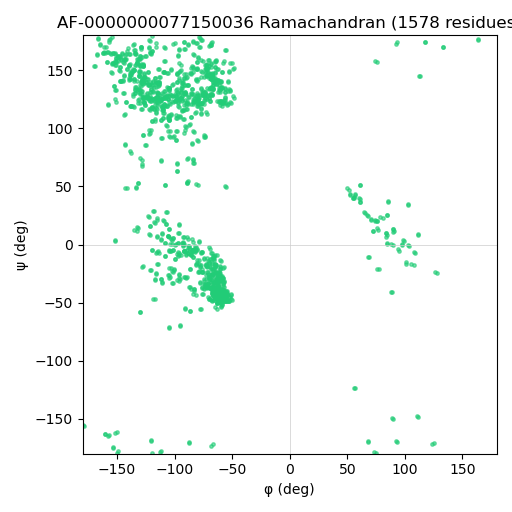 10.781 1 98.62 342 MET A N 1
ATOM 2775 C CA . MET A 1 342 ? -7.297 37.719 9.719 1 98.62 342 MET A CA 1
ATOM 2776 C C . MET A 1 342 ? -8.156 37.719 8.461 1 98.62 342 MET A C 1
ATOM 2778 O O . MET A 1 342 ? -9.383 37.625 8.539 1 98.62 342 MET A O 1
ATOM 2782 N N . ILE A 1 343 ? -7.566 37.875 7.25 1 98.38 343 ILE A N 1
ATOM 2783 C CA . ILE A 1 343 ? -8.352 37.969 6.023 1 98.38 343 ILE A CA 1
ATOM 2784 C C . ILE A 1 343 ? -7.84 36.969 4.996 1 98.38 343 ILE A C 1
ATOM 2786 O O . ILE A 1 343 ? -6.629 36.75 4.871 1 98.38 343 ILE A O 1
ATOM 2790 N N . SER A 1 344 ? -8.766 36.312 4.281 1 97.44 344 SER A N 1
ATOM 2791 C CA . SER A 1 344 ? -8.422 35.344 3.264 1 97.44 344 SER A CA 1
ATOM 2792 C C . SER A 1 344 ? -8.023 36 1.952 1 97.44 344 SER A C 1
ATOM 2794 O O . SER A 1 344 ? -8.719 36.906 1.482 1 97.44 344 SER A O 1
ATOM 2796 N N . ILE A 1 345 ? -6.934 35.656 1.398 1 97.44 345 ILE A N 1
ATOM 2797 C CA . ILE A 1 345 ? -6.48 36.094 0.082 1 97.44 345 ILE A CA 1
ATOM 2798 C C . ILE A 1 345 ? -6.09 34.875 -0.755 1 97.44 345 ILE A C 1
ATOM 2800 O O . ILE A 1 345 ? -5.82 33.781 -0.213 1 97.44 345 ILE A O 1
ATOM 2804 N N . TRP A 1 346 ? -6.016 35 -2.08 1 95.31 346 TRP A N 1
ATOM 2805 C CA . TRP A 1 346 ? -5.883 33.844 -2.988 1 95.31 346 TRP A CA 1
ATOM 2806 C C . TRP A 1 346 ? -4.836 34.125 -4.059 1 95.31 346 TRP A C 1
ATOM 2808 O O . TRP A 1 346 ? -4.625 35.281 -4.445 1 95.31 346 TRP A O 1
ATOM 2818 N N . PRO A 1 347 ? -4.223 33.062 -4.5 1 96.06 347 PRO A N 1
ATOM 2819 C CA . PRO A 1 347 ? -3.232 33.281 -5.562 1 96.06 347 PRO A CA 1
ATOM 2820 C C . PRO A 1 347 ? -3.873 33.5 -6.926 1 96.06 347 PRO A C 1
ATOM 2822 O O . PRO A 1 347 ? -3.205 33.969 -7.852 1 96.06 347 PRO A O 1
ATOM 2825 N N . ASN A 1 348 ? -5.055 33.156 -7.109 1 93 348 ASN A N 1
ATOM 2826 C CA . ASN A 1 348 ? -5.758 33.375 -8.367 1 93 348 ASN A CA 1
ATOM 2827 C C . ASN A 1 348 ? -6.508 34.688 -8.367 1 93 348 ASN A C 1
ATOM 2829 O O . ASN A 1 348 ? -6.941 35.156 -7.312 1 93 348 ASN A O 1
ATOM 2833 N N . MET A 1 349 ? -6.578 35.281 -9.492 1 93.44 349 MET A N 1
ATOM 2834 C CA . MET A 1 349 ? -7.309 36.531 -9.727 1 93.44 349 MET A CA 1
ATOM 2835 C C . MET A 1 349 ? -8.109 36.438 -11.023 1 93.44 349 MET A C 1
ATOM 2837 O O . MET A 1 349 ? -7.555 36.156 -12.086 1 93.44 349 MET A O 1
ATOM 2841 N N . VAL A 1 350 ? -9.359 36.75 -10.891 1 91.5 350 VAL A N 1
ATOM 2842 C CA . VAL A 1 350 ? -10.219 36.625 -12.062 1 91.5 350 VAL A CA 1
ATOM 2843 C C . VAL A 1 350 ? -9.883 37.719 -13.07 1 91.5 350 VAL A C 1
ATOM 2845 O O . VAL A 1 350 ? -9.516 38.844 -12.695 1 91.5 350 VAL A O 1
ATOM 2848 N N . GLU A 1 351 ? -10.078 37.531 -14.344 1 89.94 351 GLU A N 1
ATOM 2849 C CA . GLU A 1 351 ? -9.578 38.312 -15.492 1 89.94 351 GLU A CA 1
ATOM 2850 C C . GLU A 1 351 ? -10.102 39.75 -15.469 1 89.94 351 GLU A C 1
ATOM 2852 O O . GLU A 1 351 ? -9.406 40.656 -15.883 1 89.94 351 GLU A O 1
ATOM 2857 N N . HIS A 1 352 ? -11.312 40.031 -15.008 1 91.25 352 HIS A N 1
ATOM 2858 C CA . HIS A 1 352 ? -11.867 41.375 -15.125 1 91.25 352 HIS A CA 1
ATOM 2859 C C . HIS A 1 352 ? -11.492 42.25 -13.922 1 91.25 352 HIS A C 1
ATOM 2861 O O . HIS A 1 352 ? -11.75 43.438 -13.914 1 91.25 352 HIS A O 1
ATOM 2867 N N . CYS A 1 353 ? -10.773 41.719 -12.961 1 94.81 353 CYS A N 1
ATOM 2868 C CA . CYS A 1 353 ? -10.352 42.469 -11.773 1 94.81 353 CYS A CA 1
ATOM 2869 C C . CYS A 1 353 ? -9.125 43.312 -12.078 1 94.81 353 CYS A C 1
ATOM 2871 O O . CYS A 1 353 ? -8.312 42.969 -12.938 1 94.81 353 CYS A O 1
ATOM 2873 N N . GLU A 1 354 ? -8.969 44.406 -11.414 1 96.88 354 GLU A N 1
ATOM 2874 C CA . GLU A 1 354 ? -7.828 45.281 -11.594 1 96.88 354 GLU A CA 1
ATOM 2875 C C . GLU A 1 354 ? -6.516 44.594 -11.227 1 96.88 354 GLU A C 1
ATOM 2877 O O . GLU A 1 354 ? -5.492 44.844 -11.867 1 96.88 354 GLU A O 1
ATOM 2882 N N . ASN A 1 355 ? -6.492 43.875 -10.172 1 97.94 355 ASN A N 1
ATOM 2883 C CA . ASN A 1 355 ? -5.281 43.156 -9.773 1 97.94 355 ASN A CA 1
ATOM 2884 C C . ASN A 1 355 ? -4.816 42.188 -10.852 1 97.94 355 ASN A C 1
ATOM 2886 O O . ASN A 1 355 ? -3.617 42.031 -11.094 1 97.94 355 ASN A O 1
ATOM 2890 N N . TYR A 1 356 ? -5.773 41.469 -11.477 1 96.69 356 TYR A N 1
ATOM 2891 C CA . TYR A 1 356 ? -5.438 40.562 -12.57 1 96.69 356 TYR A CA 1
ATOM 2892 C C . TYR A 1 356 ? -4.797 41.312 -13.727 1 96.69 356 TYR A C 1
ATOM 2894 O O . TYR A 1 356 ? -3.754 40.906 -14.242 1 96.69 356 TYR A O 1
ATOM 2902 N N . LYS A 1 357 ? -5.449 42.406 -14.109 1 97.69 357 LYS A N 1
ATOM 2903 C CA . LYS A 1 357 ? -4.965 43.219 -15.234 1 97.69 357 LYS A CA 1
ATOM 2904 C C . LYS A 1 357 ? -3.537 43.688 -14.992 1 97.69 357 LYS A C 1
ATOM 2906 O O . LYS A 1 357 ? -2.697 43.656 -15.898 1 97.69 357 LYS A O 1
ATOM 2911 N N . GLU A 1 358 ? -3.324 44.156 -13.812 1 98 358 GLU A N 1
ATOM 2912 C CA . GLU A 1 358 ? -1.984 44.625 -13.453 1 98 358 GLU A CA 1
ATOM 2913 C C . GLU A 1 358 ? -0.979 43.469 -13.492 1 98 358 GLU A C 1
ATOM 2915 O O . GLU A 1 358 ? 0.13 43.625 -14.008 1 98 358 GLU A O 1
ATOM 2920 N N . MET A 1 359 ? -1.296 42.344 -12.938 1 98 359 MET A N 1
ATOM 2921 C CA . MET A 1 359 ? -0.428 41.156 -12.914 1 98 359 MET A CA 1
ATOM 2922 C C . MET A 1 359 ? -0.125 40.688 -14.336 1 98 359 MET A C 1
ATOM 2924 O O . MET A 1 359 ? 1.017 40.344 -14.648 1 98 359 MET A O 1
ATOM 2928 N N . LYS A 1 360 ? -1.167 40.625 -15.117 1 96.69 360 LYS A N 1
ATOM 2929 C CA . LYS A 1 360 ? -1.016 40.219 -16.516 1 96.69 360 LYS A CA 1
ATOM 2930 C C . LYS A 1 360 ? -0.106 41.188 -17.281 1 96.69 360 LYS A C 1
ATOM 2932 O O . LYS A 1 360 ? 0.777 40.75 -18.016 1 96.69 360 LYS A O 1
ATOM 2937 N N . ALA A 1 361 ? -0.312 42.438 -17.094 1 97.56 361 ALA A N 1
ATOM 2938 C CA . ALA A 1 361 ? 0.473 43.469 -17.781 1 97.56 361 ALA A CA 1
ATOM 2939 C C . ALA A 1 361 ? 1.953 43.375 -17.422 1 97.56 361 ALA A C 1
ATOM 2941 O O . ALA A 1 361 ? 2.818 43.75 -18.219 1 97.56 361 ALA A O 1
ATOM 2942 N N . ASN A 1 362 ? 2.223 42.812 -16.312 1 97.75 362 ASN A N 1
ATOM 2943 C CA . ASN A 1 362 ? 3.602 42.656 -15.859 1 97.75 362 ASN A CA 1
ATOM 2944 C C . ASN A 1 362 ? 4.098 41.219 -16.016 1 97.75 362 ASN A C 1
ATOM 2946 O O . ASN A 1 362 ? 5.078 40.844 -15.391 1 97.75 362 ASN A O 1
ATOM 2950 N N . ASN A 1 363 ? 3.414 40.406 -16.734 1 96.31 363 ASN A N 1
ATOM 2951 C CA . ASN A 1 363 ? 3.766 39 -17.016 1 96.31 363 ASN A CA 1
ATOM 2952 C C . ASN A 1 363 ? 3.947 38.219 -15.734 1 96.31 363 ASN A C 1
ATOM 2954 O O . ASN A 1 363 ? 4.914 37.469 -15.602 1 96.31 363 ASN A O 1
ATOM 2958 N N . GLY A 1 364 ? 3.031 38.469 -14.844 1 97.56 364 GLY A N 1
ATOM 2959 C CA . GLY A 1 364 ? 3.189 37.844 -13.531 1 97.56 364 GLY A CA 1
ATOM 2960 C C . GLY A 1 364 ? 2.303 36.625 -13.336 1 97.56 364 GLY A C 1
ATOM 2961 O O . GLY A 1 364 ? 2.258 36.062 -12.242 1 97.56 364 GLY A O 1
ATOM 2962 N N . LEU A 1 365 ? 1.588 36.188 -14.391 1 95.75 365 LEU A N 1
ATOM 2963 C CA . LEU A 1 365 ? 0.701 35.031 -14.312 1 95.75 365 LEU A CA 1
ATOM 2964 C C . LEU A 1 365 ? 1.346 33.812 -14.953 1 95.75 365 LEU A C 1
ATOM 2966 O O . LEU A 1 365 ? 2.223 33.938 -15.812 1 95.75 365 LEU A O 1
ATOM 2970 N N . PHE A 1 366 ? 0.989 32.594 -14.461 1 93.62 366 PHE A N 1
ATOM 2971 C CA . PHE A 1 366 ? 1.296 31.406 -15.242 1 93.62 366 PHE A CA 1
ATOM 2972 C C . PHE A 1 366 ? 0.657 31.484 -16.625 1 93.62 366 PHE A C 1
ATOM 2974 O O . PHE A 1 366 ? -0.332 32.188 -16.828 1 93.62 366 PHE A O 1
ATOM 2981 N N . GLN A 1 367 ? 1.244 30.734 -17.562 1 88.38 367 GLN A N 1
ATOM 2982 C CA . GLN A 1 367 ? 0.732 30.75 -18.938 1 88.38 367 GLN A CA 1
ATOM 2983 C C . GLN A 1 367 ? -0.748 30.391 -18.969 1 88.38 367 GLN A C 1
ATOM 2985 O O . GLN A 1 367 ? -1.141 29.328 -18.484 1 88.38 367 GLN A O 1
ATOM 2990 N N . ARG A 1 368 ? -1.561 31.312 -19.516 1 86 368 ARG A N 1
ATOM 2991 C CA . ARG A 1 368 ? -2.994 31.094 -19.703 1 86 368 ARG A CA 1
ATOM 2992 C C . ARG A 1 368 ? -3.66 30.719 -18.375 1 86 368 ARG A C 1
ATOM 2994 O O . ARG A 1 368 ? -4.441 29.781 -18.312 1 86 368 ARG A O 1
ATOM 3001 N N . SER A 1 369 ? -3.268 31.344 -17.375 1 88.69 369 SER A N 1
ATOM 3002 C CA . SER A 1 369 ? -3.77 31.031 -16.031 1 88.69 369 SER A CA 1
ATOM 3003 C C . SER A 1 369 ? -4.141 32.312 -15.281 1 88.69 369 SER A C 1
ATOM 3005 O O . SER A 1 369 ? -3.65 33.406 -15.602 1 88.69 369 SER A O 1
ATOM 3007 N N . GLU A 1 370 ? -5.031 32.125 -14.367 1 91.5 370 GLU A N 1
ATOM 3008 C CA . GLU A 1 370 ? -5.395 33.219 -13.469 1 91.5 370 GLU A CA 1
ATOM 3009 C C . GLU A 1 370 ? -4.562 33.188 -12.188 1 91.5 370 GLU A C 1
ATOM 3011 O O . GLU A 1 370 ? -4.734 34.031 -11.305 1 91.5 370 GLU A O 1
ATOM 3016 N N . ILE A 1 371 ? -3.678 32.25 -12.102 1 94.62 371 ILE A N 1
ATOM 3017 C CA . ILE A 1 371 ? -2.824 32.062 -10.93 1 94.62 371 ILE A CA 1
ATOM 3018 C C . ILE A 1 371 ? -1.501 32.812 -11.141 1 94.62 371 ILE A C 1
ATOM 3020 O O . ILE A 1 371 ? -0.85 32.625 -12.172 1 94.62 371 ILE A O 1
ATOM 3024 N N . TYR A 1 372 ? -1.108 33.625 -10.219 1 96.75 372 TYR A N 1
ATOM 3025 C CA . TYR A 1 372 ? 0.145 34.344 -10.422 1 96.75 372 TYR A CA 1
ATOM 3026 C C . TYR A 1 372 ? 1.34 33.438 -10.258 1 96.75 372 TYR A C 1
ATOM 3028 O O . TYR A 1 372 ? 1.266 32.438 -9.531 1 96.75 372 TYR A O 1
ATOM 3036 N N . ASN A 1 373 ? 2.43 33.656 -10.891 1 97.69 373 ASN A N 1
ATOM 3037 C CA . ASN A 1 373 ? 3.65 32.844 -10.844 1 97.69 373 ASN A CA 1
ATOM 3038 C C . ASN A 1 373 ? 4.523 33.219 -9.648 1 97.69 373 ASN A C 1
ATOM 3040 O O . ASN A 1 373 ? 5.406 34.062 -9.766 1 97.69 373 ASN A O 1
ATOM 3044 N N . ALA A 1 374 ? 4.414 32.5 -8.617 1 98.06 374 ALA A N 1
ATOM 3045 C CA . ALA A 1 374 ? 5.129 32.812 -7.375 1 98.06 374 ALA A CA 1
ATOM 3046 C C . ALA A 1 374 ? 6.625 32.531 -7.527 1 98.06 374 ALA A C 1
ATOM 3048 O O . ALA A 1 374 ? 7.422 32.969 -6.688 1 98.06 374 ALA A O 1
ATOM 3049 N N . PHE A 1 375 ? 7.059 31.875 -8.547 1 96.81 375 PHE A N 1
ATOM 3050 C CA . PHE A 1 375 ? 8.477 31.609 -8.758 1 96.81 375 PHE A CA 1
ATOM 3051 C C . PHE A 1 375 ? 9.172 32.812 -9.352 1 96.81 375 PHE A C 1
ATOM 3053 O O . PHE A 1 375 ? 10.398 32.906 -9.367 1 96.81 375 PHE A O 1
ATOM 3060 N N . SER A 1 376 ? 8.383 33.75 -9.82 1 97.38 376 SER A N 1
ATOM 3061 C CA . SER A 1 376 ? 8.914 35 -10.32 1 97.38 376 SER A CA 1
ATOM 3062 C C . SER A 1 376 ? 9.047 36.031 -9.195 1 97.38 376 SER A C 1
ATOM 3064 O O . SER A 1 376 ? 8.07 36.375 -8.523 1 97.38 376 SER A O 1
ATOM 3066 N N . SER A 1 377 ? 10.203 36.594 -9.055 1 97.38 377 SER A N 1
ATOM 3067 C CA . SER A 1 377 ? 10.43 37.625 -8.023 1 97.38 377 SER A CA 1
ATOM 3068 C C . SER A 1 377 ? 9.586 38.844 -8.273 1 97.38 377 SER A C 1
ATOM 3070 O O . SER A 1 377 ? 9.062 39.469 -7.332 1 97.38 377 SER A O 1
ATOM 3072 N N . GLU A 1 378 ? 9.461 39.219 -9.492 1 98.19 378 GLU A N 1
ATOM 3073 C CA . GLU A 1 378 ? 8.672 40.406 -9.852 1 98.19 378 GLU A CA 1
ATOM 3074 C C . GLU A 1 378 ? 7.191 40.188 -9.57 1 98.19 378 GLU A C 1
ATOM 3076 O O . GLU A 1 378 ? 6.508 41.062 -9.07 1 98.19 378 GLU A O 1
ATOM 3081 N N . ALA A 1 379 ? 6.734 39.031 -9.859 1 98.62 379 ALA A N 1
ATOM 3082 C CA . ALA A 1 379 ? 5.332 38.688 -9.594 1 98.62 379 ALA A CA 1
ATOM 3083 C C . ALA A 1 379 ? 5.039 38.688 -8.102 1 98.62 379 ALA A C 1
ATOM 3085 O O . ALA A 1 379 ? 3.975 39.156 -7.668 1 98.62 379 ALA A O 1
ATOM 3086 N N . ARG A 1 380 ? 5.969 38.219 -7.34 1 98.62 380 ARG A N 1
ATOM 3087 C CA . ARG A 1 380 ? 5.801 38.188 -5.891 1 98.62 380 ARG A CA 1
ATOM 3088 C C . ARG A 1 380 ? 5.734 39.594 -5.324 1 98.62 380 ARG A C 1
ATOM 3090 O O . ARG A 1 380 ? 4.902 39.906 -4.465 1 98.62 380 ARG A O 1
ATOM 3097 N N . LYS A 1 381 ? 6.605 40.438 -5.789 1 98.38 381 LYS A N 1
ATOM 3098 C CA . LYS A 1 381 ? 6.598 41.812 -5.348 1 98.38 381 LYS A CA 1
ATOM 3099 C C . LYS A 1 381 ? 5.273 42.5 -5.68 1 98.38 381 LYS A C 1
ATOM 3101 O O . LYS A 1 381 ? 4.73 43.25 -4.863 1 98.38 381 LYS A O 1
ATOM 3106 N N . LEU A 1 382 ? 4.852 42.25 -6.887 1 98.62 382 LEU A N 1
ATOM 3107 C CA . LEU A 1 382 ? 3.588 42.812 -7.316 1 98.62 382 LEU A CA 1
ATOM 3108 C C . LEU A 1 382 ? 2.43 42.281 -6.484 1 98.62 382 LEU A C 1
ATOM 3110 O O . LEU A 1 382 ? 1.518 43.031 -6.121 1 98.62 382 LEU A O 1
ATOM 3114 N N . TYR A 1 383 ? 2.4 41.031 -6.25 1 98.75 383 TYR A N 1
ATOM 3115 C CA . TYR A 1 383 ? 1.362 40.406 -5.422 1 98.75 383 TYR A CA 1
ATOM 3116 C C . TYR A 1 383 ? 1.296 41.094 -4.055 1 98.75 383 TYR A C 1
ATOM 3118 O O . TYR A 1 383 ? 0.212 41.406 -3.57 1 98.75 383 TYR A O 1
ATOM 3126 N N . TRP A 1 384 ? 2.383 41.281 -3.398 1 98.69 384 TRP A N 1
ATOM 3127 C CA . TRP A 1 384 ? 2.402 41.938 -2.098 1 98.69 384 TRP A CA 1
ATOM 3128 C C . TRP A 1 384 ? 1.948 43.406 -2.217 1 98.69 384 TRP A C 1
ATOM 3130 O O . TRP A 1 384 ? 1.219 43.906 -1.357 1 98.69 384 TRP A O 1
ATOM 3140 N N . LYS A 1 385 ? 2.449 44.094 -3.236 1 98.69 385 LYS A N 1
ATOM 3141 C CA . LYS A 1 385 ? 2.012 45.469 -3.438 1 98.69 385 LYS A CA 1
ATOM 3142 C C . LYS A 1 385 ? 0.489 45.562 -3.434 1 98.69 385 LYS A C 1
ATOM 3144 O O . LYS A 1 385 ? -0.079 46.438 -2.783 1 98.69 385 LYS A O 1
ATOM 3149 N N . GLN A 1 386 ? -0.089 44.688 -4.148 1 98.56 386 GLN A N 1
ATOM 3150 C CA . GLN A 1 386 ? -1.546 44.688 -4.227 1 98.56 386 GLN A CA 1
ATOM 3151 C C . GLN A 1 386 ? -2.166 44.406 -2.859 1 98.56 386 GLN A C 1
ATOM 3153 O O . GLN A 1 386 ? -3.119 45.094 -2.463 1 98.56 386 GLN A O 1
ATOM 3158 N N . ALA A 1 387 ? -1.652 43.438 -2.123 1 98.62 387 ALA A N 1
ATOM 3159 C CA . ALA A 1 387 ? -2.146 43.125 -0.787 1 98.62 387 ALA A CA 1
ATOM 3160 C C . ALA A 1 387 ? -1.932 44.281 0.176 1 98.62 387 ALA A C 1
ATOM 3162 O O . ALA A 1 387 ? -2.785 44.562 1.022 1 98.62 387 ALA A O 1
ATOM 3163 N N . LYS A 1 388 ? -0.798 44.906 0.092 1 98.31 388 LYS A N 1
ATOM 3164 C CA . LYS A 1 388 ? -0.465 46.062 0.943 1 98.31 388 LYS A CA 1
ATOM 3165 C C . LYS A 1 388 ? -1.433 47.219 0.714 1 98.31 388 LYS A C 1
ATOM 3167 O O . LYS A 1 388 ? -2.023 47.75 1.664 1 98.31 388 LYS A O 1
ATOM 3172 N N . GLU A 1 389 ? -1.617 47.531 -0.555 1 97.69 389 GLU A N 1
ATOM 3173 C CA . GLU A 1 389 ? -2.434 48.688 -0.918 1 97.69 389 GLU A CA 1
ATOM 3174 C C . GLU A 1 389 ? -3.906 48.438 -0.599 1 97.69 389 GLU A C 1
ATOM 3176 O O . GLU A 1 389 ? -4.59 49.312 -0.084 1 97.69 389 GLU A O 1
ATOM 3181 N N . GLY A 1 390 ? -4.297 47.281 -0.811 1 97.5 390 GLY A N 1
ATOM 3182 C CA . GLY A 1 390 ? -5.723 47.031 -0.714 1 97.5 390 GLY A CA 1
ATOM 3183 C C . GLY A 1 390 ? -6.156 46.594 0.673 1 97.5 390 GLY A C 1
ATOM 3184 O O . GLY A 1 390 ? -7.312 46.781 1.058 1 97.5 390 GLY A O 1
ATOM 3185 N N . LEU A 1 391 ? -5.293 45.969 1.434 1 98.12 391 LEU A N 1
ATOM 3186 C CA . LEU A 1 391 ? -5.723 45.312 2.658 1 98.12 391 LEU A CA 1
ATOM 3187 C C . LEU A 1 391 ? -4.848 45.719 3.838 1 98.12 391 LEU A C 1
ATOM 3189 O O . LEU A 1 391 ? -5.348 46.219 4.84 1 98.12 391 LEU A O 1
ATOM 3193 N N . PHE A 1 392 ? -3.561 45.5 3.783 1 98.12 392 PHE A N 1
ATOM 3194 C CA . PHE A 1 392 ? -2.652 45.75 4.891 1 98.12 392 PHE A CA 1
ATOM 3195 C C . PHE A 1 392 ? -2.746 47.219 5.332 1 98.12 392 PHE A C 1
ATOM 3197 O O . PHE A 1 392 ? -2.695 47.531 6.527 1 98.12 392 PHE A O 1
ATOM 3204 N N . SER A 1 393 ? -2.875 48.156 4.434 1 97.25 393 SER A N 1
ATOM 3205 C CA . SER A 1 393 ? -2.945 49.594 4.699 1 97.25 393 SER A CA 1
ATOM 3206 C C . SER A 1 393 ? -4.203 49.938 5.488 1 97.25 393 SER A C 1
ATOM 3208 O O . SER A 1 393 ? -4.293 51.031 6.066 1 97.25 393 SER A O 1
ATOM 3210 N N . LYS A 1 394 ? -5.117 49 5.469 1 97.25 394 LYS A N 1
ATOM 3211 C CA . LYS A 1 394 ? -6.367 49.25 6.184 1 97.25 394 LYS A CA 1
ATOM 3212 C C . LYS A 1 394 ? -6.285 48.719 7.617 1 97.25 394 LYS A C 1
ATOM 3214 O O . LYS A 1 394 ? -7.211 48.906 8.406 1 97.25 394 LYS A O 1
ATOM 3219 N N . GLY A 1 395 ? -5.191 48.031 7.984 1 96.56 395 GLY A N 1
ATOM 3220 C CA . GLY A 1 395 ? -4.988 47.625 9.359 1 96.56 395 GLY A CA 1
ATOM 3221 C C . GLY A 1 395 ? -5.094 46.125 9.555 1 96.56 395 GLY A C 1
ATOM 3222 O O . GLY A 1 395 ? -5.094 45.656 10.688 1 96.56 395 GLY A O 1
ATOM 3223 N N . VAL A 1 396 ? -5.168 45.344 8.531 1 97.5 396 VAL A N 1
ATOM 3224 C CA . VAL A 1 396 ? -5.258 43.875 8.594 1 97.5 396 VAL A CA 1
ATOM 3225 C C . VAL A 1 396 ? -4.102 43.344 9.43 1 97.5 396 VAL A C 1
ATOM 3227 O O . VAL A 1 396 ? -2.971 43.812 9.32 1 97.5 396 VAL A O 1
ATOM 3230 N N . ASP A 1 397 ? -4.387 42.312 10.266 1 97.94 397 ASP A N 1
ATOM 3231 C CA . ASP A 1 397 ? -3.4 41.812 11.227 1 97.94 397 ASP A CA 1
ATOM 3232 C C . ASP A 1 397 ? -2.744 40.531 10.727 1 97.94 397 ASP A C 1
ATOM 3234 O O . ASP A 1 397 ? -1.604 40.219 11.094 1 97.94 397 ASP A O 1
ATOM 3238 N N . ALA A 1 398 ? -3.445 39.719 10.023 1 98.5 398 ALA A N 1
ATOM 3239 C CA . ALA A 1 398 ? -2.979 38.375 9.641 1 98.5 398 ALA A CA 1
ATOM 3240 C C . ALA A 1 398 ? -3.57 37.969 8.297 1 98.5 398 ALA A C 1
ATOM 3242 O O . ALA A 1 398 ? -4.57 38.531 7.848 1 98.5 398 ALA A O 1
ATOM 3243 N N . TRP A 1 399 ? -2.906 36.969 7.727 1 98.62 399 TRP A N 1
ATOM 3244 C CA . TRP A 1 399 ? -3.285 36.5 6.398 1 98.62 399 TRP A CA 1
ATOM 3245 C C . TRP A 1 399 ? -3.773 35.062 6.449 1 98.62 399 TRP A C 1
ATOM 3247 O O . TRP A 1 399 ? -3.256 34.25 7.227 1 98.62 399 TRP A O 1
ATOM 3257 N N . TRP A 1 400 ? -4.793 34.812 5.695 1 98.38 400 TRP A N 1
ATOM 3258 C CA . TRP A 1 400 ? -5.199 33.469 5.332 1 98.38 400 TRP A CA 1
ATOM 3259 C C . TRP A 1 400 ? -4.969 33.219 3.846 1 98.38 400 TRP A C 1
ATOM 3261 O O . TRP A 1 400 ? -5.848 33.469 3.021 1 98.38 400 TRP A O 1
ATOM 3271 N N . CYS A 1 401 ? -3.787 32.688 3.557 1 97.75 401 CYS A N 1
ATOM 3272 C CA . CYS A 1 401 ? -3.443 32.344 2.178 1 97.75 401 CYS A CA 1
ATOM 3273 C C . CYS A 1 401 ? -4.066 31.031 1.763 1 97.75 401 CYS A C 1
ATOM 3275 O O . CYS A 1 401 ? -3.42 29.984 1.843 1 97.75 401 CYS A O 1
ATOM 3277 N N . ASP A 1 402 ? -5.242 31.125 1.248 1 94.94 402 ASP A N 1
ATOM 3278 C CA . ASP A 1 402 ? -6.012 29.953 0.844 1 94.94 402 ASP A CA 1
ATOM 3279 C C . ASP A 1 402 ? -5.555 29.438 -0.52 1 94.94 402 ASP A C 1
ATOM 3281 O O . ASP A 1 402 ? -4.961 30.188 -1.302 1 94.94 402 ASP A O 1
ATOM 3285 N N . SER A 1 403 ? -5.691 28.188 -0.763 1 94.38 403 SER A N 1
ATOM 3286 C CA . SER A 1 403 ? -5.355 27.562 -2.035 1 94.38 403 SER A CA 1
ATOM 3287 C C . SER A 1 403 ? -3.91 27.828 -2.426 1 94.38 403 SER A C 1
ATOM 3289 O O . SER A 1 403 ? -3.629 28.203 -3.568 1 94.38 403 SER A O 1
ATOM 3291 N N . SER A 1 404 ? -3.074 27.766 -1.383 1 96.44 404 SER A N 1
ATOM 3292 C CA . SER A 1 404 ? -1.653 27.969 -1.651 1 96.44 404 SER A CA 1
ATOM 3293 C C . SER A 1 404 ? -1.072 26.781 -2.422 1 96.44 404 SER A C 1
ATOM 3295 O O . SER A 1 404 ? 0.116 26.781 -2.752 1 96.44 404 SER A O 1
ATOM 3297 N N . GLU A 1 405 ? -1.818 25.75 -2.705 1 95.31 405 GLU A N 1
ATOM 3298 C CA . GLU A 1 405 ? -1.608 24.672 -3.674 1 95.31 405 GLU A CA 1
ATOM 3299 C C . GLU A 1 405 ? -2.617 24.75 -4.816 1 95.31 405 GLU A C 1
ATOM 3301 O O . GLU A 1 405 ? -3.508 23.906 -4.926 1 95.31 405 GLU A O 1
ATOM 3306 N N . PRO A 1 406 ? -2.461 25.672 -5.625 1 92.25 406 PRO A N 1
ATOM 3307 C CA . PRO A 1 406 ? -3.551 26.125 -6.496 1 92.25 406 PRO A CA 1
ATOM 3308 C C . PRO A 1 406 ? -3.971 25.062 -7.508 1 92.25 406 PRO A C 1
ATOM 3310 O O . PRO A 1 406 ? -5.004 25.203 -8.164 1 92.25 406 PRO A O 1
ATOM 3313 N N . PHE A 1 407 ? -3.227 24.016 -7.676 1 91.06 407 PHE A N 1
ATOM 3314 C CA . PHE A 1 407 ? -3.607 22.938 -8.57 1 91.06 407 PHE A CA 1
ATOM 3315 C C . PHE A 1 407 ? -4.098 21.719 -7.789 1 91.06 407 PHE A C 1
ATOM 3317 O O . PHE A 1 407 ? -3.301 21.016 -7.172 1 91.06 407 PHE A O 1
ATOM 3324 N N . THR A 1 408 ? -5.379 21.453 -7.793 1 91.94 408 THR A N 1
ATOM 3325 C CA . THR A 1 408 ? -6 20.375 -7.02 1 91.94 408 THR A CA 1
ATOM 3326 C C . THR A 1 408 ? -6.863 19.5 -7.918 1 91.94 408 THR A C 1
ATOM 3328 O O . THR A 1 408 ? -8.078 19.422 -7.746 1 91.94 408 THR A O 1
ATOM 3331 N N . PRO A 1 409 ? -6.254 18.734 -8.828 1 91.06 409 PRO A N 1
ATOM 3332 C CA . PRO A 1 409 ? -7.023 17.906 -9.766 1 91.06 409 PRO A CA 1
ATOM 3333 C C . PRO A 1 409 ? -7.902 16.875 -9.07 1 91.06 409 PRO A C 1
ATOM 3335 O O . PRO A 1 409 ? -8.875 16.391 -9.648 1 91.06 409 PRO A O 1
ATOM 3338 N N . GLU A 1 410 ? -7.605 16.516 -7.836 1 90.44 410 GLU A N 1
ATOM 3339 C CA . GLU A 1 410 ? -8.391 15.508 -7.117 1 90.44 410 GLU A CA 1
ATOM 3340 C C . GLU A 1 410 ? -9.836 15.961 -6.938 1 90.44 410 GLU A C 1
ATOM 3342 O O . GLU A 1 410 ? -10.742 15.141 -6.828 1 90.44 410 GLU A O 1
ATOM 3347 N N . TRP A 1 411 ? -10.078 17.219 -6.918 1 88.5 411 TRP A N 1
ATOM 3348 C CA . TRP A 1 411 ? -11.406 17.75 -6.652 1 88.5 411 TRP A CA 1
ATOM 3349 C C . TRP A 1 411 ? -12.25 17.781 -7.926 1 88.5 411 TRP A C 1
ATOM 3351 O O . TRP A 1 411 ? -13.445 18.062 -7.879 1 88.5 411 TRP A O 1
ATOM 3361 N N . ASN A 1 412 ? -11.578 17.438 -9.055 1 84.25 412 ASN A N 1
ATOM 3362 C CA . ASN A 1 412 ? -12.297 17.359 -10.32 1 84.25 412 ASN A CA 1
ATOM 3363 C C . ASN A 1 412 ? -13.023 16.031 -10.477 1 84.25 412 ASN A C 1
ATOM 3365 O O . ASN A 1 412 ? -13.797 15.844 -11.422 1 84.25 412 ASN A O 1
ATOM 3369 N N . ASN A 1 413 ? -12.875 15.172 -9.508 1 85.12 413 ASN A N 1
ATOM 3370 C CA . ASN A 1 413 ? -13.461 13.836 -9.586 1 85.12 413 ASN A CA 1
ATOM 3371 C C . ASN A 1 413 ? -14.672 13.703 -8.664 1 85.12 413 ASN A C 1
ATOM 3373 O O . ASN A 1 413 ? -14.633 14.125 -7.512 1 85.12 413 ASN A O 1
ATOM 3377 N N . PRO A 1 414 ? -15.734 13.109 -9.18 1 83.62 414 PRO A N 1
ATOM 3378 C CA . PRO A 1 414 ? -16.891 12.906 -8.305 1 83.62 414 PRO A CA 1
ATOM 3379 C C . PRO A 1 414 ? -16.641 11.859 -7.223 1 83.62 414 PRO A C 1
ATOM 3381 O O . PRO A 1 414 ? -17.266 11.898 -6.164 1 83.62 414 PRO A O 1
ATOM 3384 N N . VAL A 1 415 ? -15.75 10.93 -7.535 1 90.31 415 VAL A N 1
ATOM 3385 C CA . VAL A 1 415 ? -15.367 9.898 -6.582 1 90.31 415 VAL A CA 1
ATOM 3386 C C . VAL A 1 415 ? -13.898 10.07 -6.195 1 90.31 415 VAL A C 1
ATOM 3388 O O . VAL A 1 415 ? -13.109 10.617 -6.965 1 90.31 415 VAL A O 1
ATOM 3391 N N . LYS A 1 416 ? -13.609 9.648 -5.008 1 92.25 416 LYS A N 1
ATOM 3392 C CA . LYS A 1 416 ? -12.219 9.773 -4.57 1 92.25 416 LYS A CA 1
ATOM 3393 C C . LYS A 1 416 ? -11.281 9.008 -5.496 1 92.25 416 LYS A C 1
ATOM 3395 O O . LYS A 1 416 ? -11.453 7.809 -5.711 1 92.25 416 LYS A O 1
ATOM 3400 N N . PRO A 1 417 ? -10.305 9.602 -6.086 1 92.88 417 PRO A N 1
ATOM 3401 C CA . PRO A 1 417 ? -9.391 8.898 -6.992 1 92.88 417 PRO A CA 1
ATOM 3402 C C . PRO A 1 417 ? -8.461 7.93 -6.258 1 92.88 417 PRO A C 1
ATOM 3404 O O . PRO A 1 417 ? -8.219 8.094 -5.059 1 92.88 417 PRO A O 1
ATOM 3407 N N . GLU A 1 418 ? -7.918 6.945 -7.012 1 93.81 418 GLU A N 1
ATOM 3408 C CA . GLU A 1 418 ? -6.848 6.109 -6.48 1 93.81 418 GLU A CA 1
ATOM 3409 C C . GLU A 1 418 ? -5.629 6.945 -6.102 1 93.81 418 GLU A C 1
ATOM 3411 O O . GLU A 1 418 ? -5.285 7.898 -6.801 1 93.81 418 GLU A O 1
ATOM 3416 N N . PRO A 1 419 ? -5 6.602 -4.984 1 95.12 419 PRO A N 1
ATOM 3417 C CA . PRO A 1 419 ? -3.91 7.449 -4.5 1 95.12 419 PRO A CA 1
ATOM 3418 C C . PRO A 1 419 ? -2.795 7.621 -5.531 1 95.12 419 PRO A C 1
ATOM 3420 O O . PRO A 1 419 ? -2.234 8.711 -5.66 1 95.12 419 PRO A O 1
ATOM 3423 N N . ASP A 1 420 ? -2.449 6.551 -6.25 1 94.69 420 ASP A N 1
ATOM 3424 C CA . ASP A 1 420 ? -1.406 6.637 -7.27 1 94.69 420 ASP A CA 1
ATOM 3425 C C . ASP A 1 420 ? -1.86 7.492 -8.453 1 94.69 420 ASP A C 1
ATOM 3427 O O . ASP A 1 420 ? -1.062 8.227 -9.039 1 94.69 420 ASP A O 1
ATOM 3431 N N . GLN A 1 421 ? -3.146 7.383 -8.82 1 93.5 421 GLN A N 1
ATOM 3432 C CA . GLN A 1 421 ? -3.697 8.203 -9.898 1 93.5 421 GLN A CA 1
ATOM 3433 C C . GLN A 1 421 ? -3.719 9.68 -9.508 1 93.5 421 GLN A C 1
ATOM 3435 O O . GLN A 1 421 ? -3.506 10.555 -10.352 1 93.5 421 GLN A O 1
ATOM 3440 N N . ASN A 1 422 ? -4.016 9.883 -8.234 1 95.5 422 ASN A N 1
ATOM 3441 C CA . ASN A 1 422 ? -4.016 11.25 -7.73 1 95.5 422 ASN A CA 1
ATOM 3442 C C . ASN A 1 422 ? -2.625 11.883 -7.812 1 95.5 422 ASN A C 1
ATOM 3444 O O . ASN A 1 422 ? -2.484 13.039 -8.211 1 95.5 422 ASN A O 1
ATOM 3448 N N . LEU A 1 423 ? -1.597 11.156 -7.438 1 96.81 423 LEU A N 1
ATOM 3449 C CA . LEU A 1 423 ? -0.224 11.641 -7.543 1 96.81 423 LEU A CA 1
ATOM 3450 C C . LEU A 1 423 ? 0.132 11.961 -8.992 1 96.81 423 LEU A C 1
ATOM 3452 O O . LEU A 1 423 ? 0.71 13.016 -9.273 1 96.81 423 LEU A O 1
ATOM 3456 N N . THR A 1 424 ? -0.228 11.109 -9.891 1 94.75 424 THR A N 1
ATOM 3457 C CA . THR A 1 424 ? 0.063 11.297 -11.312 1 94.75 424 THR A CA 1
ATOM 3458 C C . THR A 1 424 ? -0.666 12.516 -11.852 1 94.75 424 THR A C 1
ATOM 3460 O O . THR A 1 424 ? -0.079 13.32 -12.578 1 94.75 424 THR A O 1
ATOM 3463 N N . ALA A 1 425 ? -1.943 12.617 -11.5 1 94.25 425 ALA A N 1
ATOM 3464 C CA . ALA A 1 425 ? -2.736 13.766 -11.945 1 94.25 425 ALA A CA 1
ATOM 3465 C C . ALA A 1 425 ? -2.146 15.07 -11.43 1 94.25 425 ALA A C 1
ATOM 3467 O O . ALA A 1 425 ? -2.078 16.062 -12.164 1 94.25 425 ALA A O 1
ATOM 3468 N N . PHE A 1 426 ? -1.737 15.094 -10.211 1 96.62 426 PHE A N 1
ATOM 3469 C CA . PHE A 1 426 ? -1.12 16.266 -9.617 1 96.62 426 PHE A CA 1
ATOM 3470 C C . PHE A 1 426 ? 0.149 16.656 -10.375 1 96.62 426 PHE A C 1
ATOM 3472 O O . PHE A 1 426 ? 0.298 17.797 -10.805 1 96.62 426 PHE A O 1
ATOM 3479 N N . HIS A 1 427 ? 0.996 15.695 -10.508 1 96.38 427 HIS A N 1
ATOM 3480 C CA . HIS A 1 427 ? 2.275 15.953 -11.164 1 96.38 427 HIS A CA 1
ATOM 3481 C C . HIS A 1 427 ? 2.074 16.438 -12.594 1 96.38 427 HIS A C 1
ATOM 3483 O O . HIS A 1 427 ? 2.709 17.406 -13.016 1 96.38 427 HIS A O 1
ATOM 3489 N N . ASN A 1 428 ? 1.199 15.797 -13.32 1 92.81 428 ASN A N 1
ATOM 3490 C CA . ASN A 1 428 ? 0.932 16.156 -14.711 1 92.81 428 ASN A CA 1
ATOM 3491 C C . ASN A 1 428 ? 0.325 17.547 -14.82 1 92.81 428 ASN A C 1
ATOM 3493 O O . ASN A 1 428 ? 0.654 18.297 -15.742 1 92.81 428 ASN A O 1
ATOM 3497 N N . THR A 1 429 ? -0.546 17.844 -13.898 1 93.06 429 THR A N 1
ATOM 3498 C CA . THR A 1 429 ? -1.169 19.156 -13.914 1 93.06 429 THR A CA 1
ATOM 3499 C C . THR A 1 429 ? -0.146 20.25 -13.586 1 93.06 429 THR A C 1
ATOM 3501 O O . THR A 1 429 ? -0.041 21.25 -14.305 1 93.06 429 THR A O 1
ATOM 3504 N N . CYS A 1 430 ? 0.618 20.094 -12.586 1 95.25 430 CYS A N 1
ATOM 3505 C CA . CYS A 1 430 ? 1.558 21.109 -12.117 1 95.25 430 CYS A CA 1
ATOM 3506 C C . CYS A 1 430 ? 2.656 21.344 -13.148 1 95.25 430 CYS A C 1
ATOM 3508 O O . CYS A 1 430 ? 3.049 22.484 -13.383 1 95.25 430 CYS A O 1
ATOM 3510 N N . ARG A 1 431 ? 3.117 20.297 -13.805 1 93.88 431 ARG A N 1
ATOM 3511 C CA . ARG A 1 431 ? 4.254 20.438 -14.711 1 93.88 431 ARG A CA 1
ATOM 3512 C C . ARG A 1 431 ? 3.844 21.141 -16 1 93.88 431 ARG A C 1
ATOM 3514 O O . ARG A 1 431 ? 4.699 21.562 -16.781 1 93.88 431 ARG A O 1
ATOM 3521 N N . THR A 1 432 ? 2.562 21.266 -16.188 1 91.62 432 THR A N 1
ATOM 3522 C CA . THR A 1 432 ? 2.068 22.062 -17.312 1 91.62 432 THR A CA 1
ATOM 3523 C C . THR A 1 432 ? 2.391 23.547 -17.109 1 91.62 432 THR A C 1
ATOM 3525 O O . THR A 1 432 ? 2.58 24.281 -18.078 1 91.62 432 THR A O 1
ATOM 3528 N N . TYR A 1 433 ? 2.52 24 -15.867 1 91.25 433 TYR A N 1
ATOM 3529 C CA . TYR A 1 433 ? 2.598 25.422 -15.562 1 91.25 433 TYR A CA 1
ATOM 3530 C C . TYR A 1 433 ? 3.939 25.766 -14.93 1 91.25 433 TYR A C 1
ATOM 3532 O O . TYR A 1 433 ? 4.414 26.906 -15.047 1 91.25 433 TYR A O 1
ATOM 3540 N N . MET A 1 434 ? 4.5 24.891 -14.258 1 93.19 434 MET A N 1
ATOM 3541 C CA . MET A 1 434 ? 5.742 25.188 -13.555 1 93.19 434 MET A CA 1
ATOM 3542 C C . MET A 1 434 ? 6.805 24.141 -13.859 1 93.19 434 MET A C 1
ATOM 3544 O O . MET A 1 434 ? 6.512 23.125 -14.5 1 93.19 434 MET A O 1
ATOM 3548 N N . ASP A 1 435 ? 8.062 24.391 -13.453 1 94.31 435 ASP A N 1
ATOM 3549 C CA . ASP A 1 435 ? 9.156 23.453 -13.648 1 94.31 435 ASP A CA 1
ATOM 3550 C C . ASP A 1 435 ? 8.852 22.109 -12.977 1 94.31 435 ASP A C 1
ATOM 3552 O O . ASP A 1 435 ? 8.398 22.078 -11.828 1 94.31 435 ASP A O 1
ATOM 3556 N N . GLU A 1 436 ? 9.133 21.094 -13.727 1 95.31 436 GLU A N 1
ATOM 3557 C CA . GLU A 1 436 ? 8.781 19.734 -13.305 1 95.31 436 GLU A CA 1
ATOM 3558 C C . GLU A 1 436 ? 9.453 19.391 -11.977 1 95.31 436 GLU A C 1
ATOM 3560 O O . GLU A 1 436 ? 8.922 18.594 -11.203 1 95.31 436 GLU A O 1
ATOM 3565 N N . VAL A 1 437 ? 10.578 19.969 -11.641 1 95.75 437 VAL A N 1
ATOM 3566 C CA . VAL A 1 437 ? 11.312 19.641 -10.422 1 95.75 437 VAL A CA 1
ATOM 3567 C C . VAL A 1 437 ? 10.758 20.438 -9.25 1 95.75 437 VAL A C 1
ATOM 3569 O O . VAL A 1 437 ? 11.094 20.172 -8.094 1 95.75 437 VAL A O 1
ATOM 3572 N N . TYR A 1 438 ? 9.797 21.391 -9.445 1 96.06 438 TYR A N 1
ATOM 3573 C CA . TYR A 1 438 ? 9.352 22.281 -8.375 1 96.06 438 TYR A CA 1
ATOM 3574 C C . TYR A 1 438 ? 7.855 22.141 -8.148 1 96.06 438 TYR A C 1
ATOM 3576 O O . TYR A 1 438 ? 7.223 23.062 -7.605 1 96.06 438 TYR A O 1
ATOM 3584 N N . THR A 1 439 ? 7.289 21.031 -8.516 1 96.62 439 THR A N 1
ATOM 3585 C CA . THR A 1 439 ? 5.836 20.906 -8.555 1 96.62 439 THR A CA 1
ATOM 3586 C C . THR A 1 439 ? 5.246 20.969 -7.152 1 96.62 439 THR A C 1
ATOM 3588 O O . THR A 1 439 ? 4.094 21.375 -6.977 1 96.62 439 THR A O 1
ATOM 3591 N N . ASN A 1 440 ? 5.992 20.703 -6.09 1 97.75 440 ASN A N 1
ATOM 3592 C CA . ASN A 1 440 ? 5.508 20.766 -4.715 1 97.75 440 ASN A CA 1
ATOM 3593 C C . ASN A 1 440 ? 5.848 22.094 -4.055 1 97.75 440 ASN A C 1
ATOM 3595 O O . ASN A 1 440 ? 5.453 22.344 -2.916 1 97.75 440 ASN A O 1
ATOM 3599 N N . ALA A 1 441 ? 6.469 23.016 -4.695 1 97 441 ALA A N 1
ATOM 3600 C CA . ALA A 1 441 ? 7.184 24.062 -3.986 1 97 441 ALA A CA 1
ATOM 3601 C C . ALA A 1 441 ? 6.395 25.375 -4.023 1 97 441 ALA A C 1
ATOM 3603 O O . ALA A 1 441 ? 6.781 26.359 -3.387 1 97 441 ALA A O 1
ATOM 3604 N N . TYR A 1 442 ? 5.289 25.422 -4.742 1 97.88 442 TYR A N 1
ATOM 3605 C CA . TYR A 1 442 ? 4.547 26.672 -4.902 1 97.88 442 TYR A CA 1
ATOM 3606 C C . TYR A 1 442 ? 4.191 27.266 -3.549 1 97.88 442 TYR A C 1
ATOM 3608 O O . TYR A 1 442 ? 4.371 28.469 -3.328 1 97.88 442 TYR A O 1
ATOM 3616 N N . PRO A 1 443 ? 3.738 26.453 -2.58 1 98.19 443 PRO A N 1
ATOM 3617 C CA . PRO A 1 443 ? 3.357 27.047 -1.296 1 98.19 443 PRO A CA 1
ATOM 3618 C C . PRO A 1 443 ? 4.527 27.734 -0.594 1 98.19 443 PRO A C 1
ATOM 3620 O O . PRO A 1 443 ? 4.336 28.734 0.1 1 98.19 443 PRO A O 1
ATOM 3623 N N . TYR A 1 444 ? 5.66 27.172 -0.737 1 98 444 TYR A N 1
ATOM 3624 C CA . TYR A 1 444 ? 6.852 27.766 -0.142 1 98 444 TYR A CA 1
ATOM 3625 C C . TYR A 1 444 ? 7.09 29.172 -0.69 1 98 444 TYR A C 1
ATOM 3627 O O . TYR A 1 444 ? 7.312 30.109 0.074 1 98 444 TYR A O 1
ATOM 3635 N N . MET A 1 445 ? 7.023 29.297 -2.012 1 98.19 445 MET A N 1
ATOM 3636 C CA . MET A 1 445 ? 7.273 30.578 -2.66 1 98.19 445 MET A CA 1
ATOM 3637 C C . MET A 1 445 ? 6.18 31.594 -2.318 1 98.19 445 MET A C 1
ATOM 3639 O O . MET A 1 445 ? 6.457 32.781 -2.139 1 98.19 445 MET A O 1
ATOM 3643 N N . HIS A 1 446 ? 4.977 31.094 -2.242 1 98.56 446 HIS A N 1
ATOM 3644 C CA . HIS A 1 446 ? 3.846 31.969 -1.92 1 98.56 446 HIS A CA 1
ATOM 3645 C C . HIS A 1 446 ? 3.949 32.5 -0.497 1 98.56 446 HIS A C 1
ATOM 3647 O O . HIS A 1 446 ? 3.68 33.688 -0.252 1 98.56 446 HIS A O 1
ATOM 3653 N N . ALA A 1 447 ? 4.332 31.688 0.443 1 98.5 447 ALA A N 1
ATOM 3654 C CA . ALA A 1 447 ? 4.527 32.125 1.825 1 98.5 447 ALA A CA 1
ATOM 3655 C C . ALA A 1 447 ? 5.668 33.125 1.931 1 98.5 447 ALA A C 1
ATOM 3657 O O . ALA A 1 447 ? 5.582 34.094 2.693 1 98.5 447 ALA A O 1
ATOM 3658 N N . LYS A 1 448 ? 6.715 32.844 1.212 1 98.38 448 LYS A N 1
ATOM 3659 C CA . LYS A 1 448 ? 7.848 33.781 1.154 1 98.38 448 LYS A CA 1
ATOM 3660 C C . LYS A 1 448 ? 7.398 35.156 0.731 1 98.38 448 LYS A C 1
ATOM 3662 O O . LYS A 1 448 ? 7.867 36.156 1.278 1 98.38 448 LYS A O 1
ATOM 3667 N N . THR A 1 449 ? 6.492 35.219 -0.214 1 98.62 449 THR A N 1
ATOM 3668 C CA . THR A 1 449 ? 5.953 36.469 -0.738 1 98.62 449 THR A CA 1
ATOM 3669 C C . THR A 1 449 ? 5.344 37.312 0.383 1 98.62 449 THR A C 1
ATOM 3671 O O . THR A 1 449 ? 5.66 38.5 0.526 1 98.62 449 THR A O 1
ATOM 3674 N N . ILE A 1 450 ? 4.52 36.688 1.184 1 98.62 450 ILE A N 1
ATOM 3675 C CA . ILE A 1 450 ? 3.801 37.375 2.248 1 98.62 450 ILE A CA 1
ATOM 3676 C C . ILE A 1 450 ? 4.781 37.812 3.338 1 98.62 450 ILE A C 1
ATOM 3678 O O . ILE A 1 450 ? 4.742 38.969 3.801 1 98.62 450 ILE A O 1
ATOM 3682 N N . TYR A 1 451 ? 5.645 36.969 3.75 1 98.44 451 TYR A N 1
ATOM 3683 C CA . TYR A 1 451 ? 6.566 37.188 4.855 1 98.44 451 TYR A CA 1
ATOM 3684 C C . TYR A 1 451 ? 7.527 38.344 4.527 1 98.44 451 TYR A C 1
ATOM 3686 O O . TYR A 1 451 ? 7.633 39.312 5.277 1 98.44 451 TYR A O 1
ATOM 3694 N N . GLU A 1 452 ? 8.227 38.219 3.404 1 97.94 452 GLU A N 1
ATOM 3695 C CA . GLU A 1 452 ? 9.211 39.219 3.027 1 97.94 452 GLU A CA 1
ATOM 3696 C C . GLU A 1 452 ? 8.531 40.562 2.744 1 97.94 452 GLU A C 1
ATOM 3698 O O . GLU A 1 452 ? 9.055 41.625 3.119 1 97.94 452 GLU A O 1
ATOM 3703 N N . GLY A 1 453 ? 7.414 40.5 2.061 1 98.44 453 GLY A N 1
ATOM 3704 C CA . GLY A 1 453 ? 6.68 41.719 1.772 1 98.44 453 GLY A CA 1
ATOM 3705 C C . GLY A 1 453 ? 6.27 42.469 3.021 1 98.44 453 GLY A C 1
ATOM 3706 O O . GLY A 1 453 ? 6.52 43.688 3.135 1 98.44 453 GLY A O 1
ATOM 3707 N N . GLN A 1 454 ? 5.645 41.812 3.941 1 98.38 454 GLN A N 1
ATOM 3708 C CA . GLN A 1 454 ? 5.172 42.5 5.152 1 98.38 454 GLN A CA 1
ATOM 3709 C C . GLN A 1 454 ? 6.344 42.969 6.004 1 98.38 454 GLN A C 1
ATOM 3711 O O . GLN A 1 454 ? 6.293 44.062 6.566 1 98.38 454 GLN A O 1
ATOM 3716 N N . ARG A 1 455 ? 7.367 42.188 6.172 1 96.69 455 ARG A N 1
ATOM 3717 C CA . ARG A 1 455 ? 8.523 42.562 6.98 1 96.69 455 ARG A CA 1
ATOM 3718 C C . ARG A 1 455 ? 9.195 43.812 6.426 1 96.69 455 ARG A C 1
ATOM 3720 O O . ARG A 1 455 ? 9.656 44.656 7.188 1 96.69 455 ARG A O 1
ATOM 3727 N N . GLU A 1 456 ? 9.219 43.844 5.125 1 96.62 456 GLU A N 1
ATOM 3728 C CA . GLU A 1 456 ? 9.805 45.031 4.484 1 96.62 456 GLU A CA 1
ATOM 3729 C C . GLU A 1 456 ? 8.93 46.25 4.691 1 96.62 456 GLU A C 1
ATOM 3731 O O . GLU A 1 456 ? 9.445 47.375 4.766 1 96.62 456 GLU A O 1
ATOM 3736 N N . THR A 1 457 ? 7.68 46.031 4.809 1 96.81 457 THR A N 1
ATOM 3737 C CA . THR A 1 457 ? 6.711 47.125 4.93 1 96.81 457 THR A CA 1
ATOM 3738 C C . THR A 1 457 ? 6.598 47.594 6.379 1 96.81 457 THR A C 1
ATOM 3740 O O . THR A 1 457 ? 6.5 48.781 6.645 1 96.81 457 THR A O 1
ATOM 3743 N N . ASP A 1 458 ? 6.562 46.625 7.258 1 92.44 458 ASP A N 1
ATOM 3744 C CA . ASP A 1 458 ? 6.344 46.875 8.68 1 92.44 458 ASP A CA 1
ATOM 3745 C C . ASP A 1 458 ? 7.172 45.906 9.531 1 92.44 458 ASP A C 1
ATOM 3747 O O . ASP A 1 458 ? 6.824 44.719 9.68 1 92.44 458 ASP A O 1
ATOM 3751 N N . GLY A 1 459 ? 8.109 46.469 10.172 1 88.19 459 GLY A N 1
ATOM 3752 C CA . GLY A 1 459 ? 8.984 45.656 10.992 1 88.19 459 GLY A CA 1
ATOM 3753 C C . GLY A 1 459 ? 8.523 45.531 12.438 1 88.19 459 GLY A C 1
ATOM 3754 O O . GLY A 1 459 ? 9.227 44.969 13.273 1 88.19 459 GLY A O 1
ATOM 3755 N N . GLN A 1 460 ? 7.387 46.031 12.688 1 91.19 460 GLN A N 1
ATOM 3756 C CA . GLN A 1 460 ? 6.918 46.062 14.07 1 91.19 460 GLN A CA 1
ATOM 3757 C C . GLN A 1 460 ? 5.781 45.062 14.289 1 91.19 460 GLN A C 1
ATOM 3759 O O . GLN A 1 460 ? 5.363 44.812 15.422 1 91.19 460 GLN A O 1
ATOM 3764 N N . LYS A 1 461 ? 5.312 44.531 13.281 1 96 461 LYS A N 1
ATOM 3765 C CA . LYS A 1 461 ? 4.23 43.562 13.359 1 96 461 LYS A CA 1
ATOM 3766 C C . LYS A 1 461 ? 4.695 42.188 12.883 1 96 461 LYS A C 1
ATOM 3768 O O . LYS A 1 461 ? 5.109 42.031 11.727 1 96 461 LYS A O 1
ATOM 3773 N N . ARG A 1 462 ? 4.684 41.219 13.766 1 97.88 462 ARG A N 1
ATOM 3774 C CA . ARG A 1 462 ? 5.07 39.875 13.352 1 97.88 462 ARG A CA 1
ATOM 3775 C C . ARG A 1 462 ? 4.117 39.312 12.297 1 97.88 462 ARG A C 1
ATOM 3777 O O . ARG A 1 462 ? 2.904 39.531 12.383 1 97.88 462 ARG A O 1
ATOM 3784 N N . VAL A 1 463 ? 4.629 38.625 11.328 1 98.44 463 VAL A N 1
ATOM 3785 C CA . VAL A 1 463 ? 3.822 38 10.273 1 98.44 463 VAL A CA 1
ATOM 3786 C C . VAL A 1 463 ? 3.062 36.812 10.82 1 98.44 463 VAL A C 1
ATOM 3788 O O . VAL A 1 463 ? 3.641 35.969 11.508 1 98.44 463 VAL A O 1
ATOM 3791 N N . VAL A 1 464 ? 1.781 36.781 10.656 1 98.62 464 VAL A N 1
ATOM 3792 C CA . VAL A 1 464 ? 0.92 35.625 10.883 1 98.62 464 VAL A CA 1
ATOM 3793 C C . VAL A 1 464 ? 0.263 35.219 9.57 1 98.62 464 VAL A C 1
ATOM 3795 O O . VAL A 1 464 ? -0.605 35.906 9.055 1 98.62 464 VAL A O 1
ATOM 3798 N N . ASN A 1 465 ? 0.734 34.094 9.047 1 98.62 465 ASN A N 1
ATOM 3799 C CA . ASN A 1 465 ? 0.276 33.625 7.75 1 98.62 465 ASN A CA 1
ATOM 3800 C C . ASN A 1 465 ? -0.316 32.219 7.844 1 98.62 465 ASN A C 1
ATOM 3802 O O . ASN A 1 465 ? 0.416 31.219 7.801 1 98.62 465 ASN A O 1
ATOM 3806 N N . LEU A 1 466 ? -1.656 32.094 7.984 1 98.56 466 LEU A N 1
ATOM 3807 C CA . LEU A 1 466 ? -2.338 30.828 7.824 1 98.56 466 LEU A CA 1
ATOM 3808 C C . LEU A 1 466 ? -2.369 30.406 6.355 1 98.56 466 LEU A C 1
ATOM 3810 O O . LEU A 1 466 ? -2.967 31.094 5.523 1 98.56 466 LEU A O 1
ATOM 3814 N N . THR A 1 467 ? -1.686 29.375 6.027 1 97.94 467 THR A N 1
ATOM 3815 C CA . THR A 1 467 ? -1.621 28.938 4.641 1 97.94 467 THR A CA 1
ATOM 3816 C C . THR A 1 467 ? -1.993 27.453 4.523 1 97.94 467 THR A C 1
ATOM 3818 O O . THR A 1 467 ? -1.682 26.656 5.414 1 97.94 467 THR A O 1
ATOM 3821 N N . ARG A 1 468 ? -2.664 27.031 3.547 1 94.94 468 ARG A N 1
ATOM 3822 C CA . ARG A 1 468 ? -3.248 25.703 3.467 1 94.94 468 ARG A CA 1
ATOM 3823 C C . ARG A 1 468 ? -2.176 24.656 3.205 1 94.94 468 ARG A C 1
ATOM 3825 O O . ARG A 1 468 ? -2.299 23.5 3.654 1 94.94 468 ARG A O 1
ATOM 3832 N N . SER A 1 469 ? -1.132 25.047 2.426 1 96.69 469 SER A N 1
ATOM 3833 C CA . SER A 1 469 ? -0.079 24.078 2.131 1 96.69 469 SER A CA 1
ATOM 3834 C C . SER A 1 469 ? 1.301 24.656 2.436 1 96.69 469 SER A C 1
ATOM 3836 O O . SER A 1 469 ? 1.424 25.828 2.799 1 96.69 469 SER A O 1
ATOM 3838 N N . GLY A 1 470 ? 2.264 23.781 2.398 1 96.94 470 GLY A N 1
ATOM 3839 C CA . GLY A 1 470 ? 3.635 24.141 2.709 1 96.94 470 GLY A CA 1
ATOM 3840 C C . GLY A 1 470 ? 4.66 23.203 2.115 1 96.94 470 GLY A C 1
ATOM 3841 O O . GLY A 1 470 ? 4.297 22.172 1.523 1 96.94 470 GLY A O 1
ATOM 3842 N N . TYR A 1 471 ? 5.883 23.562 2.279 1 97.56 471 TYR A N 1
ATOM 3843 C CA . TYR A 1 471 ? 6.988 22.703 1.871 1 97.56 471 TYR A CA 1
ATOM 3844 C C . TYR A 1 471 ? 8.234 22.984 2.703 1 97.56 471 TYR A C 1
ATOM 3846 O O . TYR A 1 471 ? 8.18 23.734 3.676 1 97.56 471 TYR A O 1
ATOM 3854 N N . THR A 1 472 ? 9.344 22.375 2.412 1 95.81 472 THR A N 1
ATOM 3855 C CA . THR A 1 472 ? 10.586 22.422 3.17 1 95.81 472 THR A CA 1
ATOM 3856 C C . THR A 1 472 ? 11.023 23.859 3.4 1 95.81 472 THR A C 1
ATOM 3858 O O . THR A 1 472 ? 11.203 24.625 2.445 1 95.81 472 THR A O 1
ATOM 3861 N N . GLY A 1 473 ? 11.141 24.234 4.672 1 96.94 473 GLY A N 1
ATOM 3862 C CA . GLY A 1 473 ? 11.703 25.531 5.02 1 96.94 473 GLY A CA 1
ATOM 3863 C C . GLY A 1 473 ? 10.641 26.578 5.289 1 96.94 473 GLY A C 1
ATOM 3864 O O . GLY A 1 473 ? 10.953 27.688 5.734 1 96.94 473 GLY A O 1
ATOM 3865 N N . ILE A 1 474 ? 9.414 26.25 5.188 1 98 474 ILE A N 1
ATOM 3866 C CA . ILE A 1 474 ? 8.328 27.219 5.199 1 98 474 ILE A CA 1
ATOM 3867 C C . ILE A 1 474 ? 8.141 27.781 6.609 1 98 474 ILE A C 1
ATOM 3869 O O . ILE A 1 474 ? 7.547 28.844 6.793 1 98 474 ILE A O 1
ATOM 3873 N N . GLN A 1 475 ? 8.703 27.094 7.688 1 97.81 475 GLN A N 1
ATOM 3874 C CA . GLN A 1 475 ? 8.5 27.484 9.078 1 97.81 475 GLN A CA 1
ATOM 3875 C C . GLN A 1 475 ? 9.125 28.859 9.352 1 97.81 475 GLN A C 1
ATOM 3877 O O . GLN A 1 475 ? 8.781 29.516 10.344 1 97.81 475 GLN A O 1
ATOM 3882 N N . LYS A 1 476 ? 10.047 29.297 8.539 1 97.44 476 LYS A N 1
ATOM 3883 C CA . LYS A 1 476 ? 10.734 30.562 8.797 1 97.44 476 LYS A CA 1
ATOM 3884 C C . LYS A 1 476 ? 9.891 31.75 8.352 1 97.44 476 LYS A C 1
ATOM 3886 O O . LYS A 1 476 ? 10.219 32.906 8.656 1 97.44 476 LYS A O 1
ATOM 3891 N N . TYR A 1 477 ? 8.734 31.484 7.734 1 98.19 477 TYR A N 1
ATOM 3892 C CA . TYR A 1 477 ? 7.949 32.562 7.148 1 98.19 477 TYR A CA 1
ATOM 3893 C C . TYR A 1 477 ? 6.703 32.844 7.977 1 98.19 477 TYR A C 1
ATOM 3895 O O . TYR A 1 477 ? 5.668 33.25 7.441 1 98.19 477 TYR A O 1
ATOM 3903 N N . GLY A 1 478 ? 6.691 32.594 9.281 1 97.75 478 GLY A N 1
ATOM 3904 C CA . GLY A 1 478 ? 5.574 32.906 10.156 1 97.75 478 GLY A CA 1
ATOM 3905 C C . GLY A 1 478 ? 4.293 32.188 9.773 1 97.75 478 GLY A C 1
ATOM 3906 O O . GLY A 1 478 ? 3.203 32.75 9.883 1 97.75 478 GLY A O 1
ATOM 3907 N N . THR A 1 479 ? 4.414 30.938 9.312 1 98.38 479 THR A N 1
ATOM 3908 C CA . THR A 1 479 ? 3.277 30.234 8.734 1 98.38 479 THR A CA 1
ATOM 3909 C C . THR A 1 479 ? 2.609 29.344 9.781 1 98.38 479 THR A C 1
ATOM 3911 O O . THR A 1 479 ? 3.279 28.797 10.664 1 98.38 479 THR A O 1
ATOM 3914 N N . ILE A 1 480 ? 1.32 29.25 9.742 1 98.62 480 ILE A N 1
ATOM 3915 C CA . ILE A 1 480 ? 0.435 28.266 10.336 1 98.62 480 ILE A CA 1
ATOM 3916 C C . ILE A 1 480 ? -0.222 27.422 9.242 1 98.62 480 ILE A C 1
ATOM 3918 O O . ILE A 1 480 ? -0.771 27.969 8.281 1 98.62 480 ILE A O 1
ATOM 3922 N N . LEU A 1 481 ? -0.103 26.156 9.289 1 98.5 481 LEU A N 1
ATOM 3923 C CA . LEU A 1 481 ? -0.813 25.328 8.32 1 98.5 481 LEU A CA 1
ATOM 3924 C C . LEU A 1 481 ? -1.962 24.578 8.984 1 98.5 481 LEU A C 1
ATOM 3926 O O . LEU A 1 481 ? -2 24.453 10.211 1 98.5 481 LEU A O 1
ATOM 3930 N N . TRP A 1 482 ? -2.957 24.156 8.211 1 97.38 482 TRP A N 1
ATOM 3931 C CA . TRP A 1 482 ? -4.074 23.422 8.797 1 97.38 482 TRP A CA 1
ATOM 3932 C C . TRP A 1 482 ? -4.438 22.203 7.938 1 97.38 482 TRP A C 1
ATOM 3934 O O . TRP A 1 482 ? -3.893 22.031 6.848 1 97.38 482 TRP A O 1
ATOM 3944 N N . SER A 1 483 ? -5.293 21.359 8.367 1 96.62 483 SER A N 1
ATOM 3945 C CA . SER A 1 483 ? -5.543 20.031 7.844 1 96.62 483 SER A CA 1
ATOM 3946 C C . SER A 1 483 ? -6.34 20.078 6.543 1 96.62 483 SER A C 1
ATOM 3948 O O . SER A 1 483 ? -6.48 19.078 5.852 1 96.62 483 SER A O 1
ATOM 3950 N N . GLY A 1 484 ? -6.812 21.219 6.102 1 96.06 484 GLY A N 1
ATOM 3951 C CA . GLY A 1 484 ? -7.57 21.312 4.867 1 96.06 484 GLY A CA 1
ATOM 3952 C C . GLY A 1 484 ? -9.07 21.203 5.074 1 96.06 484 GLY A C 1
ATOM 3953 O O . GLY A 1 484 ? -9.555 21.328 6.203 1 96.06 484 GLY A O 1
ATOM 3954 N N . ASP A 1 485 ? -9.828 21.062 3.955 1 95.5 485 ASP A N 1
ATOM 3955 C CA . ASP A 1 485 ? -11.289 21.047 4.004 1 95.5 485 ASP A CA 1
ATOM 3956 C C . ASP A 1 485 ? -11.805 19.641 4.309 1 95.5 485 ASP A C 1
ATOM 3958 O O . ASP A 1 485 ? -12.203 18.906 3.4 1 95.5 485 ASP A O 1
ATOM 3962 N N . THR A 1 486 ? -11.898 19.328 5.578 1 97.06 486 THR A N 1
ATOM 3963 C CA . THR A 1 486 ? -12.234 17.984 6.039 1 97.06 486 THR A CA 1
ATOM 3964 C C . THR A 1 486 ? -13.742 17.844 6.223 1 97.06 486 THR A C 1
ATOM 3966 O O . THR A 1 486 ? -14.477 18.844 6.203 1 97.06 486 THR A O 1
ATOM 3969 N N . SER A 1 487 ? -14.18 16.672 6.395 1 97.19 487 SER A N 1
ATOM 3970 C CA . SER A 1 487 ? -15.594 16.375 6.582 1 97.19 487 SER A CA 1
ATOM 3971 C C . SER A 1 487 ? -15.898 16.016 8.031 1 97.19 487 SER A C 1
ATOM 3973 O O . SER A 1 487 ? -15.086 15.383 8.703 1 97.19 487 SER A O 1
ATOM 3975 N N . ALA A 1 488 ? -17.078 16.359 8.477 1 98.25 488 ALA A N 1
ATOM 3976 C CA . ALA A 1 488 ? -17.5 16.109 9.852 1 98.25 488 ALA A CA 1
ATOM 3977 C C . ALA A 1 488 ? -17.812 14.633 10.07 1 98.25 488 ALA A C 1
ATOM 3979 O O . ALA A 1 488 ? -18.953 14.195 9.875 1 98.25 488 ALA A O 1
ATOM 3980 N N . LYS A 1 489 ? -16.875 13.914 10.492 1 97.62 489 LYS A N 1
ATOM 3981 C CA . LYS A 1 489 ? -16.922 12.5 10.844 1 97.62 489 LYS A CA 1
ATOM 3982 C C . LYS A 1 489 ? -16.016 12.195 12.031 1 97.62 489 LYS A C 1
ATOM 3984 O O . LYS A 1 489 ? -14.961 12.812 12.188 1 97.62 489 LYS A O 1
ATOM 3989 N N . TRP A 1 490 ? -16.453 11.242 12.859 1 98.31 490 TRP A N 1
ATOM 3990 C CA . TRP A 1 490 ? -15.617 10.836 13.977 1 98.31 490 TRP A CA 1
ATOM 3991 C C . TRP A 1 490 ? -14.305 10.242 13.492 1 98.31 490 TRP A C 1
ATOM 3993 O O . TRP A 1 490 ? -13.25 10.469 14.094 1 98.31 490 TRP A O 1
ATOM 4003 N N . SER A 1 491 ? -14.312 9.484 12.375 1 96.88 491 SER A N 1
ATOM 4004 C CA . SER A 1 491 ? -13.086 8.93 11.805 1 96.88 491 SER A CA 1
ATOM 4005 C C . SER A 1 491 ? -12.148 10.031 11.344 1 96.88 491 SER A C 1
ATOM 4007 O O . SER A 1 491 ? -10.922 9.914 11.484 1 96.88 491 SER A O 1
ATOM 4009 N N . THR A 1 492 ? -12.711 11.109 10.766 1 97.94 492 THR A N 1
ATOM 4010 C CA . THR A 1 492 ? -11.898 12.25 10.359 1 97.94 492 THR A CA 1
ATOM 4011 C C . THR A 1 492 ? -11.211 12.883 11.562 1 97.94 492 THR A C 1
ATOM 4013 O O . THR A 1 492 ? -10.008 13.164 11.523 1 97.94 492 THR A O 1
ATOM 4016 N N . LEU A 1 493 ? -11.977 13.086 12.609 1 98.56 493 LEU A N 1
ATOM 4017 C CA . LEU A 1 493 ? -11.414 13.648 13.836 1 98.56 493 LEU A CA 1
ATOM 4018 C C . LEU A 1 493 ? -10.227 12.82 14.312 1 98.56 493 LEU A C 1
ATOM 4020 O O . LEU A 1 493 ? -9.164 13.367 14.617 1 98.56 493 LEU A O 1
ATOM 4024 N N . LYS A 1 494 ? -10.406 11.57 14.352 1 98.31 494 LYS A N 1
ATOM 4025 C CA . LYS A 1 494 ? -9.344 10.68 14.812 1 98.31 494 LYS A CA 1
ATOM 4026 C C . LYS A 1 494 ? -8.117 10.773 13.906 1 98.31 494 LYS A C 1
ATOM 4028 O O . LYS A 1 494 ? -6.992 10.914 14.398 1 98.31 494 LYS A O 1
ATOM 4033 N N . ASN A 1 495 ? -8.297 10.719 12.633 1 97.88 495 ASN A N 1
ATOM 4034 C CA . ASN A 1 495 ? -7.203 10.703 11.672 1 97.88 495 ASN A CA 1
ATOM 4035 C C . ASN A 1 495 ? -6.398 12 11.727 1 97.88 495 ASN A C 1
ATOM 4037 O O . ASN A 1 495 ? -5.195 12 11.461 1 97.88 495 ASN A O 1
ATOM 4041 N N . GLN A 1 496 ? -7.008 13.102 12.062 1 97.25 496 GLN A N 1
ATOM 4042 C CA . GLN A 1 496 ? -6.336 14.398 12.078 1 97.25 496 GLN A CA 1
ATOM 4043 C C . GLN A 1 496 ? -5.277 14.453 13.18 1 97.25 496 GLN A C 1
ATOM 4045 O O . GLN A 1 496 ? -4.289 15.18 13.055 1 97.25 496 GLN A O 1
ATOM 4050 N N . ILE A 1 497 ? -5.465 13.633 14.219 1 98.62 497 ILE A N 1
ATOM 4051 C CA . ILE A 1 497 ? -4.465 13.617 15.281 1 98.62 497 ILE A CA 1
ATOM 4052 C C . ILE A 1 497 ? -3.129 13.125 14.734 1 98.62 497 ILE A C 1
ATOM 4054 O O . ILE A 1 497 ? -2.109 13.805 14.852 1 98.62 497 ILE A O 1
ATOM 4058 N N . ALA A 1 498 ? -3.172 12 14.031 1 98.44 498 ALA A N 1
ATOM 4059 C CA . ALA A 1 498 ? -1.959 11.461 13.422 1 98.44 498 ALA A CA 1
ATOM 4060 C C . ALA A 1 498 ? -1.405 12.422 12.375 1 98.44 498 ALA A C 1
ATOM 4062 O O . ALA A 1 498 ? -0.188 12.562 12.227 1 98.44 498 ALA A O 1
ATOM 4063 N N . ALA A 1 499 ? -2.293 13.086 11.656 1 98.19 499 ALA A N 1
ATOM 4064 C CA . ALA A 1 499 ? -1.886 14.039 10.633 1 98.19 499 ALA A CA 1
ATOM 4065 C C . ALA A 1 499 ? -1.069 15.18 11.234 1 98.19 499 ALA A C 1
ATOM 4067 O O . ALA A 1 499 ? 0.001 15.523 10.727 1 98.19 499 ALA A O 1
ATOM 4068 N N . GLY A 1 500 ? -1.568 15.734 12.281 1 98.56 500 GLY A N 1
ATOM 4069 C CA . GLY A 1 500 ? -0.868 16.828 12.945 1 98.56 500 GLY A CA 1
ATOM 4070 C C . GLY A 1 500 ? 0.453 16.391 13.555 1 98.56 500 GLY A C 1
ATOM 4071 O O . GLY A 1 500 ? 1.434 17.141 13.508 1 98.56 500 GLY A O 1
ATOM 4072 N N . LEU A 1 501 ? 0.462 15.211 14.109 1 98.75 501 LEU A N 1
ATOM 4073 C CA . LEU A 1 501 ? 1.677 14.703 14.734 1 98.75 501 LEU A CA 1
ATOM 4074 C C . LEU A 1 501 ? 2.775 14.484 13.703 1 98.75 501 LEU A C 1
ATOM 4076 O O . LEU A 1 501 ? 3.928 14.867 13.922 1 98.75 501 LEU A O 1
ATOM 4080 N N . ASN A 1 502 ? 2.426 13.93 12.586 1 98.75 502 ASN A N 1
ATOM 4081 C CA . ASN A 1 502 ? 3.418 13.734 11.539 1 98.75 502 ASN A CA 1
ATOM 4082 C C . ASN A 1 502 ? 3.83 15.062 10.906 1 98.75 502 ASN A C 1
ATOM 4084 O O . ASN A 1 502 ? 4.98 15.234 10.5 1 98.75 502 ASN A O 1
ATOM 4088 N N . TYR A 1 503 ? 2.875 15.945 10.781 1 98.12 503 TYR A N 1
ATOM 4089 C CA . TYR A 1 503 ? 3.209 17.297 10.352 1 98.12 503 TYR A CA 1
ATOM 4090 C C . TYR A 1 503 ? 4.309 17.891 11.219 1 98.12 503 TYR A C 1
ATOM 4092 O O . TYR A 1 503 ? 5.312 18.391 10.703 1 98.12 503 TYR A O 1
ATOM 4100 N N . CYS A 1 504 ? 4.164 17.797 12.469 1 98.44 504 CYS A N 1
ATOM 4101 C CA . CYS A 1 504 ? 5.137 18.375 13.391 1 98.44 504 CYS A CA 1
ATOM 4102 C C . CYS A 1 504 ? 6.434 17.578 13.383 1 98.44 504 CYS A C 1
ATOM 4104 O O . CYS A 1 504 ? 7.52 18.141 13.523 1 98.44 504 CYS A O 1
ATOM 4106 N N . ALA A 1 505 ? 6.316 16.297 13.211 1 98.5 505 ALA A N 1
ATOM 4107 C CA . ALA A 1 505 ? 7.5 15.445 13.086 1 98.5 505 ALA A CA 1
ATOM 4108 C C . ALA A 1 505 ? 8.266 15.773 11.805 1 98.5 505 ALA A C 1
ATOM 4110 O O . ALA A 1 505 ? 9.43 15.375 11.656 1 98.5 505 ALA A O 1
ATOM 4111 N N . SER A 1 506 ? 7.672 16.562 10.977 1 98.31 506 SER A N 1
ATOM 4112 C CA . SER A 1 506 ? 8.32 16.969 9.734 1 98.31 506 SER A CA 1
ATOM 4113 C C . SER A 1 506 ? 8.984 18.328 9.883 1 98.31 506 SER A C 1
ATOM 4115 O O . SER A 1 506 ? 9.328 18.969 8.891 1 98.31 506 SER A O 1
ATOM 4117 N N . GLY A 1 507 ? 9.055 18.812 11.07 1 97.31 507 GLY A N 1
ATOM 4118 C CA . GLY A 1 507 ? 9.891 19.969 11.336 1 97.31 507 GLY A CA 1
ATOM 4119 C C . GLY A 1 507 ? 9.094 21.266 11.477 1 97.31 507 GLY A C 1
ATOM 4120 O O . GLY A 1 507 ? 9.656 22.312 11.758 1 97.31 507 GLY A O 1
ATOM 4121 N N . LEU A 1 508 ? 7.77 21.219 11.336 1 97.81 508 LEU A N 1
ATOM 4122 C CA . LEU A 1 508 ? 6.949 22.422 11.375 1 97.81 508 LEU A CA 1
ATOM 4123 C C . LEU A 1 508 ? 6.199 22.516 12.703 1 97.81 508 LEU A C 1
ATOM 4125 O O . LEU A 1 508 ? 5.57 21.562 13.141 1 97.81 508 LEU A O 1
ATOM 4129 N N . PRO A 1 509 ? 6.207 23.688 13.312 1 98.19 509 PRO A N 1
ATOM 4130 C CA . PRO A 1 509 ? 5.758 23.75 14.703 1 98.19 509 PRO A CA 1
ATOM 4131 C C . PRO A 1 509 ? 4.289 24.141 14.836 1 98.19 509 PRO A C 1
ATOM 4133 O O . PRO A 1 509 ? 3.66 23.875 15.859 1 98.19 509 PRO A O 1
ATOM 4136 N N . TYR A 1 510 ? 3.734 24.938 13.898 1 98.75 510 TYR A N 1
ATOM 4137 C CA . TYR A 1 510 ? 2.426 25.547 14.094 1 98.75 510 TYR A CA 1
ATOM 4138 C C . TYR A 1 510 ? 1.388 24.922 13.172 1 98.75 510 TYR A C 1
ATOM 4140 O O . TYR A 1 510 ? 1.423 25.109 11.961 1 98.75 510 TYR A O 1
ATOM 4148 N N . TRP A 1 511 ? 0.485 24.156 13.758 1 98.5 511 TRP A N 1
ATOM 4149 C CA . TRP A 1 511 ? -0.552 23.406 13.047 1 98.5 511 TRP A CA 1
ATOM 4150 C C . TRP A 1 511 ? -1.924 23.672 13.664 1 98.5 511 TRP A C 1
ATOM 4152 O O . TRP A 1 511 ? -2.033 23.938 14.859 1 98.5 511 TRP A O 1
ATOM 4162 N N . THR A 1 512 ? -2.928 23.625 12.898 1 98.44 512 THR A N 1
ATOM 4163 C CA . THR A 1 512 ? -4.305 23.734 13.367 1 98.44 512 THR A CA 1
ATOM 4164 C C . THR A 1 512 ? -5.246 22.953 12.461 1 98.44 512 THR A C 1
ATOM 4166 O O . THR A 1 512 ? -4.805 22.094 11.688 1 98.44 512 THR A O 1
ATOM 4169 N N . MET A 1 513 ? -6.504 22.969 12.734 1 97.75 513 MET A N 1
ATOM 4170 C CA . MET A 1 513 ? -7.547 22.328 11.938 1 97.75 513 MET A CA 1
ATOM 4171 C C . MET A 1 513 ? -8.805 23.188 11.906 1 97.75 513 MET A C 1
ATOM 4173 O O . MET A 1 513 ? -8.906 24.188 12.625 1 97.75 513 MET A O 1
ATOM 4177 N N . ASP A 1 514 ? -9.672 22.875 10.969 1 97.94 514 ASP A N 1
ATOM 4178 C CA . ASP A 1 514 ? -11.023 23.422 11.031 1 97.94 514 ASP A CA 1
ATOM 4179 C C . ASP A 1 514 ? -11.844 22.719 12.117 1 97.94 514 ASP A C 1
ATOM 4181 O O . ASP A 1 514 ? -12.484 21.703 11.867 1 97.94 514 ASP A O 1
ATOM 4185 N N . ILE A 1 515 ? -11.836 23.312 13.266 1 98.25 515 ILE A N 1
ATOM 4186 C CA . ILE A 1 515 ? -12.578 22.703 14.367 1 98.25 515 ILE A CA 1
ATOM 4187 C C . ILE A 1 515 ? -14.039 22.516 13.961 1 98.25 515 ILE A C 1
ATOM 4189 O O . ILE A 1 515 ? -14.695 23.469 13.547 1 98.25 515 ILE A O 1
ATOM 4193 N N . GLY A 1 516 ? -14.508 21.375 14.094 1 97.5 516 GLY A N 1
ATOM 4194 C CA . GLY A 1 516 ? -15.852 21.016 13.68 1 97.5 516 GLY A CA 1
ATOM 4195 C C . GLY A 1 516 ? -15.938 20.562 12.234 1 97.5 516 GLY A C 1
ATOM 4196 O O . GLY A 1 516 ? -17.016 20.234 11.742 1 97.5 516 GLY A O 1
ATOM 4197 N N . ALA A 1 517 ? -14.828 20.531 11.508 1 97.62 517 ALA A N 1
ATOM 4198 C CA . ALA A 1 517 ? -14.711 20.156 10.102 1 97.62 517 ALA A CA 1
ATOM 4199 C C . ALA A 1 517 ? -15.25 21.25 9.188 1 97.62 517 ALA A C 1
ATOM 4201 O O . ALA A 1 517 ? -16.078 22.062 9.609 1 97.62 517 ALA A O 1
ATOM 4202 N N . PHE A 1 518 ? -14.781 21.203 7.992 1 96.88 518 PHE A N 1
ATOM 4203 C CA . PHE A 1 518 ? -15.25 22.188 7.016 1 96.88 518 PHE A CA 1
ATOM 4204 C C . PHE A 1 518 ? -16.641 21.797 6.504 1 96.88 518 PHE A C 1
ATOM 4206 O O . PHE A 1 518 ? -17.562 22.609 6.559 1 96.88 518 PHE A O 1
ATOM 4213 N N . PHE A 1 519 ? -16.781 20.594 5.984 1 96.31 519 PHE A N 1
ATOM 4214 C CA . PHE A 1 519 ? -18.047 20.109 5.453 1 96.31 519 PHE A CA 1
ATOM 4215 C C . PHE A 1 519 ? -18.828 19.359 6.52 1 96.31 519 PHE A C 1
ATOM 4217 O O . PHE A 1 519 ? -18.422 18.266 6.938 1 96.31 519 PHE A O 1
ATOM 4224 N N . VAL A 1 520 ? -19.953 19.828 6.922 1 97 520 VAL A N 1
ATOM 4225 C CA . VAL A 1 520 ? -20.719 19.219 8 1 97 520 VAL A CA 1
ATOM 4226 C C . VAL A 1 520 ? -21.812 18.328 7.418 1 97 520 VAL A C 1
ATOM 4228 O O . VAL A 1 520 ? -22.125 17.281 7.988 1 97 520 VAL A O 1
ATOM 4231 N N . LYS A 1 521 ? -22.266 18.734 6.254 1 95 521 LYS A N 1
ATOM 4232 C CA . LYS A 1 521 ? -23.328 18 5.57 1 95 521 LYS A CA 1
ATOM 4233 C C . LYS A 1 521 ? -22.75 17.125 4.465 1 95 521 LYS A C 1
ATOM 4235 O O . LYS A 1 521 ? -21.547 17.125 4.223 1 95 521 LYS A O 1
ATOM 4240 N N . GLN A 1 522 ? -23.625 16.297 3.877 1 91.62 522 GLN A N 1
ATOM 4241 C CA . GLN A 1 522 ? -23.219 15.461 2.752 1 91.62 522 GLN A CA 1
ATOM 4242 C C . GLN A 1 522 ? -23.531 16.141 1.422 1 91.62 522 GLN A C 1
ATOM 4244 O O . GLN A 1 522 ? -24.609 16.703 1.243 1 91.62 522 GLN A O 1
ATOM 4249 N N . GLY A 1 523 ? -22.469 16.141 0.534 1 89.38 523 GLY A N 1
ATOM 4250 C CA . GLY A 1 523 ? -22.641 16.641 -0.823 1 89.38 523 GLY A CA 1
ATOM 4251 C C . GLY A 1 523 ? -22.359 15.586 -1.88 1 89.38 523 GLY A C 1
ATOM 4252 O O . GLY A 1 523 ? -22.078 14.43 -1.555 1 89.38 523 GLY A O 1
ATOM 4253 N N . HIS A 1 524 ? -22.5 15.922 -3.193 1 84.75 524 HIS A N 1
ATOM 4254 C CA . HIS A 1 524 ? -22.375 14.977 -4.301 1 84.75 524 HIS A CA 1
ATOM 4255 C C . HIS A 1 524 ? -20.922 14.641 -4.59 1 84.75 524 HIS A C 1
ATOM 4257 O O . HIS A 1 524 ? -20.625 13.602 -5.176 1 84.75 524 HIS A O 1
ATOM 4263 N N . MET A 1 525 ? -20 15.578 -4.176 1 89.38 525 MET A N 1
ATOM 4264 C CA . MET A 1 525 ? -18.578 15.32 -4.398 1 89.38 525 MET A CA 1
ATOM 4265 C C . MET A 1 525 ? -17.984 14.5 -3.258 1 89.38 525 MET A C 1
ATOM 4267 O O . MET A 1 525 ? -18.375 14.672 -2.1 1 89.38 525 MET A O 1
ATOM 4271 N N . TRP A 1 526 ? -17.016 13.664 -3.555 1 90.06 526 TRP A N 1
ATOM 4272 C CA . TRP A 1 526 ? -16.469 12.711 -2.592 1 90.06 526 TRP A CA 1
ATOM 4273 C C . TRP A 1 526 ? -15.938 13.438 -1.354 1 90.06 526 TRP A C 1
ATOM 4275 O O . TRP A 1 526 ? -15.945 12.875 -0.254 1 90.06 526 TRP A O 1
ATOM 4285 N N . PHE A 1 527 ? -15.469 14.711 -1.492 1 90.69 527 PHE A N 1
ATOM 4286 C CA . PHE A 1 527 ? -14.828 15.422 -0.398 1 90.69 527 PHE A CA 1
ATOM 4287 C C . PHE A 1 527 ? -15.859 16.125 0.477 1 90.69 527 PHE A C 1
ATOM 4289 O O . PHE A 1 527 ? -15.555 16.531 1.599 1 90.69 527 PHE A O 1
ATOM 4296 N N . TRP A 1 528 ? -17.078 16.391 -0.015 1 92.06 528 TRP A N 1
ATOM 4297 C CA . TRP A 1 528 ? -18.172 16.984 0.744 1 92.06 528 TRP A CA 1
ATOM 4298 C C . TRP A 1 528 ? -19 15.922 1.441 1 92.06 528 TRP A C 1
ATOM 4300 O O . TRP A 1 528 ? -20.172 15.727 1.113 1 92.06 528 TRP A O 1
ATOM 4310 N N . ASP A 1 529 ? -18.438 15.367 2.496 1 93.38 529 ASP A N 1
ATOM 4311 C CA . ASP A 1 529 ? -18.984 14.109 3.008 1 93.38 529 ASP A CA 1
ATOM 4312 C C . ASP A 1 529 ? -19.188 14.172 4.52 1 93.38 529 ASP A C 1
ATOM 4314 O O . ASP A 1 529 ? -18.719 13.297 5.25 1 93.38 529 ASP A O 1
ATOM 4318 N N . GLY A 1 530 ? -19.891 15.164 5.023 1 95.75 530 GLY A N 1
ATOM 4319 C CA . GLY A 1 530 ? -20.219 15.25 6.438 1 95.75 530 GLY A CA 1
ATOM 4320 C C . GLY A 1 530 ? -21.406 14.383 6.836 1 95.75 530 GLY A C 1
ATOM 4321 O O . GLY A 1 530 ? -22.266 14.078 6.004 1 95.75 530 GLY A O 1
ATOM 4322 N N . ASP A 1 531 ? -21.547 14 8.055 1 96.12 531 ASP A N 1
ATOM 4323 C CA . ASP A 1 531 ? -22.547 13.047 8.516 1 96.12 531 ASP A CA 1
ATOM 4324 C C . ASP A 1 531 ? -23.75 13.766 9.125 1 96.12 531 ASP A C 1
ATOM 4326 O O . ASP A 1 531 ? -24.719 13.125 9.523 1 96.12 531 ASP A O 1
ATOM 4330 N N . TYR A 1 532 ? -23.781 15.094 9.164 1 97.31 532 TYR A N 1
ATOM 4331 C CA . TYR A 1 532 ? -24.75 15.773 10.008 1 97.31 532 TYR A CA 1
ATOM 4332 C C . TYR A 1 532 ? -25.547 16.797 9.211 1 97.31 532 TYR A C 1
ATOM 4334 O O . TYR A 1 532 ? -25.219 17.984 9.211 1 97.31 532 TYR A O 1
ATOM 4342 N N . GLU A 1 533 ? -26.656 16.453 8.727 1 94.19 533 GLU A N 1
ATOM 4343 C CA . GLU A 1 533 ? -27.516 17.281 7.883 1 94.19 533 GLU A CA 1
ATOM 4344 C C . GLU A 1 533 ? -28.094 18.453 8.664 1 94.19 533 GLU A C 1
ATOM 4346 O O . GLU A 1 533 ? -28.312 19.531 8.109 1 94.19 533 GLU A O 1
ATOM 4351 N N . GLY A 1 534 ? -28.312 18.297 9.961 1 95.69 534 GLY A N 1
ATOM 4352 C CA . GLY A 1 534 ? -28.938 19.312 10.789 1 95.69 534 GLY A CA 1
ATOM 4353 C C . GLY A 1 534 ? -27.969 20.391 11.25 1 95.69 534 GLY A C 1
ATOM 4354 O O . GLY A 1 534 ? -28.375 21.391 11.836 1 95.69 534 GLY A O 1
ATOM 4355 N N . GLY A 1 535 ? -26.688 20.25 10.992 1 95.19 535 GLY A N 1
ATOM 4356 C CA . GLY A 1 535 ? -25.688 21.203 11.445 1 95.19 535 GLY A CA 1
ATOM 4357 C C . GLY A 1 535 ? -25.703 21.406 12.945 1 95.19 535 GLY A C 1
ATOM 4358 O O . GLY A 1 535 ? -25.688 20.453 13.719 1 95.19 535 GLY A O 1
ATOM 4359 N N . CYS A 1 536 ? -25.875 22.641 13.383 1 95.19 536 CYS A N 1
ATOM 4360 C CA . CYS A 1 536 ? -25.797 23 14.789 1 95.19 536 CYS A CA 1
ATOM 4361 C C . CYS A 1 536 ? -27.031 22.484 15.547 1 95.19 536 CYS A C 1
ATOM 4363 O O . CYS A 1 536 ? -27.016 22.406 16.766 1 95.19 536 CYS A O 1
ATOM 4365 N N . SER A 1 537 ? -28.078 22.172 14.766 1 96.94 537 SER A N 1
ATOM 4366 C CA . SER A 1 537 ? -29.281 21.688 15.422 1 96.94 537 SER A CA 1
ATOM 4367 C C . SER A 1 537 ? -29.172 20.203 15.758 1 96.94 537 SER A C 1
ATOM 4369 O O . SER A 1 537 ? -29.953 19.672 16.547 1 96.94 537 SER A O 1
ATOM 4371 N N . ASP A 1 538 ? -28.25 19.484 15.164 1 98 538 ASP A N 1
ATOM 4372 C CA . ASP A 1 538 ? -27.984 18.062 15.422 1 98 538 ASP A CA 1
ATOM 4373 C C . ASP A 1 538 ? -27.141 17.891 16.688 1 98 538 ASP A C 1
ATOM 4375 O O . ASP A 1 538 ? -25.984 18.312 16.734 1 98 538 ASP A O 1
ATOM 4379 N N . LEU A 1 539 ? -27.688 17.172 17.703 1 98.31 539 LEU A N 1
ATOM 4380 C CA . LEU A 1 539 ? -26.984 16.969 18.969 1 98.31 539 LEU A CA 1
ATOM 4381 C C . LEU A 1 539 ? -25.75 16.125 18.766 1 98.31 539 LEU A C 1
ATOM 4383 O O . LEU A 1 539 ? -24.766 16.25 19.5 1 98.31 539 LEU A O 1
ATOM 4387 N N . GLY A 1 540 ? -25.812 15.188 17.812 1 98.5 540 GLY A N 1
ATOM 4388 C CA . GLY A 1 540 ? -24.625 14.445 17.453 1 98.5 540 GLY A CA 1
ATOM 4389 C C . GLY A 1 540 ? -23.484 15.328 16.969 1 98.5 540 GLY A C 1
ATOM 4390 O O . GLY A 1 540 ? -22.328 15.125 17.344 1 98.5 540 GLY A O 1
ATOM 4391 N N . TYR A 1 541 ? -23.828 16.281 16.156 1 98.56 541 TYR A N 1
ATOM 4392 C CA . TYR A 1 541 ? -22.812 17.234 15.695 1 98.56 541 TYR A CA 1
ATOM 4393 C C . TYR A 1 541 ? -22.297 18.094 16.844 1 98.56 541 TYR A C 1
ATOM 4395 O O . TYR A 1 541 ? -21.109 18.391 16.922 1 98.56 541 TYR A O 1
ATOM 4403 N N . ARG A 1 542 ? -23.172 18.516 17.719 1 98.56 542 ARG A N 1
ATOM 4404 C CA . ARG A 1 542 ? -22.75 19.312 18.859 1 98.56 542 ARG A CA 1
ATOM 4405 C C . ARG A 1 542 ? -21.719 18.562 19.703 1 98.56 542 ARG A C 1
ATOM 4407 O O . ARG A 1 542 ? -20.766 19.156 20.188 1 98.56 542 ARG A O 1
ATOM 4414 N N . GLU A 1 543 ? -21.969 17.25 19.875 1 98.69 543 GLU A N 1
ATOM 4415 C CA . GLU A 1 543 ? -20.984 16.453 20.594 1 98.69 543 GLU A CA 1
ATOM 4416 C C . GLU A 1 543 ? -19.656 16.422 19.859 1 98.69 543 GLU A C 1
ATOM 4418 O O . GLU A 1 543 ? -18.594 16.609 20.453 1 98.69 543 GLU A O 1
ATOM 4423 N N . LEU A 1 544 ? -19.719 16.094 18.531 1 98.75 544 LEU A N 1
ATOM 4424 C CA . LEU A 1 544 ? -18.516 16.047 17.719 1 98.75 544 LEU A CA 1
ATOM 4425 C C . LEU A 1 544 ? -17.766 17.359 17.781 1 98.75 544 LEU A C 1
ATOM 4427 O O . LEU A 1 544 ? -16.531 17.375 17.969 1 98.75 544 LEU A O 1
ATOM 4431 N N . TYR A 1 545 ? -18.484 18.469 17.641 1 98.69 545 TYR A N 1
ATOM 4432 C CA . TYR A 1 545 ? -17.875 19.797 17.672 1 98.69 545 TYR A CA 1
ATOM 4433 C C . TYR A 1 545 ? -17.188 20.062 19 1 98.69 545 TYR A C 1
ATOM 4435 O O . TYR A 1 545 ? -16.062 20.578 19.047 1 98.69 545 TYR A O 1
ATOM 4443 N N . THR A 1 546 ? -17.891 19.719 20.047 1 98.75 546 THR A N 1
ATOM 4444 C CA . THR A 1 546 ? -17.344 19.938 21.375 1 98.75 546 THR A CA 1
ATOM 4445 C C . THR A 1 546 ? -16.047 19.156 21.562 1 98.75 546 THR A C 1
ATOM 4447 O O . THR A 1 546 ? -15.055 19.688 22.062 1 98.75 546 THR A O 1
ATOM 4450 N N . ARG A 1 547 ? -16.078 17.891 21.172 1 98.81 547 ARG A N 1
ATOM 4451 C CA . ARG A 1 547 ? -14.883 17.062 21.297 1 98.81 547 ARG A CA 1
ATOM 4452 C C . ARG A 1 547 ? -13.758 17.562 20.391 1 98.81 547 ARG A C 1
ATOM 4454 O O . ARG A 1 547 ? -12.594 17.578 20.797 1 98.81 547 ARG A O 1
ATOM 4461 N N . TRP A 1 548 ? -14.156 18.016 19.203 1 98.81 548 TRP A N 1
ATOM 4462 C CA . TRP A 1 548 ? -13.203 18.609 18.281 1 98.81 548 TRP A CA 1
ATOM 4463 C C . TRP A 1 548 ? -12.609 19.891 18.844 1 98.81 548 TRP A C 1
ATOM 4465 O O . TRP A 1 548 ? -11.406 20.141 18.703 1 98.81 548 TRP A O 1
ATOM 4475 N N . TYR A 1 549 ? -13.414 20.656 19.484 1 98.69 549 TYR A N 1
ATOM 4476 C CA . TYR A 1 549 ? -13.016 21.906 20.125 1 98.69 549 TYR A CA 1
ATOM 4477 C C . TYR A 1 549 ? -12.047 21.641 21.281 1 98.69 549 TYR A C 1
ATOM 4479 O O . TYR A 1 549 ? -11.047 22.344 21.422 1 98.69 549 TYR A O 1
ATOM 4487 N N . GLN A 1 550 ? -12.367 20.656 22.047 1 98.81 550 GLN A N 1
ATOM 4488 C CA . GLN A 1 550 ? -11.492 20.266 23.141 1 98.81 550 GLN A CA 1
ATOM 4489 C C . GLN A 1 550 ? -10.117 19.859 22.641 1 98.81 550 GLN A C 1
ATOM 4491 O O . GLN A 1 550 ? -9.094 20.25 23.219 1 98.81 550 GLN A O 1
ATOM 4496 N N . LEU A 1 551 ? -10.07 19.094 21.578 1 98.75 551 LEU A N 1
ATOM 4497 C CA . LEU A 1 551 ? -8.805 18.75 20.938 1 98.75 551 LEU A CA 1
ATOM 4498 C C . LEU A 1 551 ? -8.094 20 20.438 1 98.75 551 LEU A C 1
ATOM 4500 O O . LEU A 1 551 ? -6.891 20.172 20.656 1 98.75 551 LEU A O 1
ATOM 4504 N N . GLY A 1 552 ? -8.828 20.875 19.766 1 98.69 552 GLY A N 1
ATOM 4505 C CA . GLY A 1 552 ? -8.273 22.094 19.188 1 98.69 552 GLY A CA 1
ATOM 4506 C C . GLY A 1 552 ? -7.617 23 20.203 1 98.69 552 GLY A C 1
ATOM 4507 O O . GLY A 1 552 ? -6.664 23.719 19.891 1 98.69 552 GLY A O 1
ATOM 4508 N N . ALA A 1 553 ? -8.086 22.969 21.438 1 98.75 553 ALA A N 1
ATOM 4509 C CA . ALA A 1 553 ? -7.559 23.812 22.5 1 98.75 553 ALA A CA 1
ATOM 4510 C C . ALA A 1 553 ? -6.129 23.422 22.859 1 98.75 553 ALA A C 1
ATOM 4512 O O . ALA A 1 553 ? -5.414 24.188 23.516 1 98.75 553 ALA A O 1
ATOM 4513 N N . PHE A 1 554 ? -5.766 22.281 22.438 1 98.75 554 PHE A N 1
ATOM 4514 C CA . PHE A 1 554 ? -4.426 21.797 22.766 1 98.75 554 PHE A CA 1
ATOM 4515 C C . PHE A 1 554 ? -3.619 21.578 21.484 1 98.75 554 PHE A C 1
ATOM 4517 O O . PHE A 1 554 ? -2.787 20.672 21.422 1 98.75 554 PHE A O 1
ATOM 4524 N N . LEU A 1 555 ? -3.908 22.312 20.469 1 98.81 555 LEU A N 1
ATOM 4525 C CA . LEU A 1 555 ? -3.061 22.484 19.297 1 98.81 555 LEU A CA 1
ATOM 4526 C C . LEU A 1 555 ? -2.242 23.766 19.406 1 98.81 555 LEU A C 1
ATOM 4528 O O . LEU A 1 555 ? -2.547 24.641 20.219 1 98.81 555 LEU A O 1
ATOM 4532 N N . PRO A 1 556 ? -1.189 23.859 18.578 1 98.62 556 PRO A N 1
ATOM 4533 C CA . PRO A 1 556 ? -0.427 25.109 18.625 1 98.62 556 PRO A CA 1
ATOM 4534 C C . PRO A 1 556 ? -1.292 26.328 18.344 1 98.62 556 PRO A C 1
ATOM 4536 O O . PRO A 1 556 ? -1.182 27.344 19.047 1 98.62 556 PRO A O 1
ATOM 4539 N N . VAL A 1 557 ? -2.139 26.203 17.391 1 98.75 557 VAL A N 1
ATOM 4540 C CA . VAL A 1 557 ? -3.041 27.297 17.062 1 98.75 557 VAL A CA 1
ATOM 4541 C C . VAL A 1 557 ? -4.488 26.844 17.203 1 98.75 557 VAL A C 1
ATOM 4543 O O . VAL A 1 557 ? -4.852 25.75 16.75 1 98.75 557 VAL A O 1
ATOM 4546 N N . PHE A 1 558 ? -5.375 27.625 17.859 1 98.75 558 PHE A N 1
ATOM 4547 C CA . PHE A 1 558 ? -6.746 27.328 18.25 1 98.75 558 PHE A CA 1
ATOM 4548 C C . PHE A 1 558 ? -7.738 28.078 17.391 1 98.75 558 PHE A C 1
ATOM 4550 O O . PHE A 1 558 ? -7.918 29.297 17.547 1 98.75 558 PHE A O 1
ATOM 4557 N N . ARG A 1 559 ? -8.359 27.359 16.391 1 98.44 559 ARG A N 1
ATOM 4558 C CA . ARG A 1 559 ? -9.188 28.047 15.406 1 98.44 559 ARG A CA 1
ATOM 4559 C C . ARG A 1 559 ? -10.391 27.219 15.008 1 98.44 559 ARG A C 1
ATOM 4561 O O . ARG A 1 559 ? -10.266 26.016 14.742 1 98.44 559 ARG A O 1
ATOM 4568 N N . SER A 1 560 ? -11.555 27.781 15.031 1 97.81 560 SER A N 1
ATOM 4569 C CA . SER A 1 560 ? -12.742 27.141 14.484 1 97.81 560 SER A CA 1
ATOM 4570 C C . SER A 1 560 ? -13.031 27.609 13.062 1 97.81 560 SER A C 1
ATOM 4572 O O . SER A 1 560 ? -12.688 28.734 12.695 1 97.81 560 SER A O 1
ATOM 4574 N N . HIS A 1 561 ? -13.578 26.766 12.273 1 97.69 561 HIS A N 1
ATOM 4575 C CA . HIS A 1 561 ? -13.93 27.141 10.914 1 97.69 561 HIS A CA 1
ATOM 4576 C C . HIS A 1 561 ? -14.773 26.062 10.242 1 97.69 561 HIS A C 1
ATOM 4578 O O . HIS A 1 561 ? -14.719 24.906 10.633 1 97.69 561 HIS A O 1
ATOM 4584 N N . GLY A 1 562 ? -15.57 26.5 9.281 1 95.88 562 GLY A N 1
ATOM 4585 C CA . GLY A 1 562 ? -16.281 25.531 8.445 1 95.88 562 GLY A CA 1
ATOM 4586 C C . GLY A 1 562 ? -17.438 26.156 7.676 1 95.88 562 GLY A C 1
ATOM 4587 O O . GLY A 1 562 ? -17.719 27.344 7.824 1 95.88 562 GLY A O 1
ATOM 4588 N N . THR A 1 563 ? -17.984 25.281 6.887 1 94.12 563 THR A N 1
ATOM 4589 C CA . THR A 1 563 ? -19.188 25.672 6.145 1 94.12 563 THR A CA 1
ATOM 4590 C C . THR A 1 563 ? -20.406 24.906 6.637 1 94.12 563 THR A C 1
ATOM 4592 O O . THR A 1 563 ? -20.328 24.203 7.645 1 94.12 563 THR A O 1
ATOM 4595 N N . ASP A 1 564 ? -21.531 25.094 6.055 1 91.94 564 ASP A N 1
ATOM 4596 C CA . ASP A 1 564 ? -22.766 24.359 6.254 1 91.94 564 ASP A CA 1
ATOM 4597 C C . ASP A 1 564 ? -23.453 24.766 7.555 1 91.94 564 ASP A C 1
ATOM 4599 O O . ASP A 1 564 ? -24.656 24.531 7.738 1 91.94 564 ASP A O 1
ATOM 4603 N N . CYS A 1 565 ? -22.719 25.359 8.539 1 91.19 565 CYS A N 1
ATOM 4604 C CA . CYS A 1 565 ? -23.344 25.859 9.758 1 91.19 565 CYS A CA 1
ATOM 4605 C C . CYS A 1 565 ? -22.438 26.859 10.461 1 91.19 565 CYS A C 1
ATOM 4607 O O . CYS A 1 565 ? -21.25 26.922 10.18 1 91.19 565 CYS A O 1
ATOM 4609 N N . ARG A 1 566 ? -23.031 27.594 11.406 1 94.56 566 ARG A N 1
ATOM 4610 C CA . ARG A 1 566 ? -22.312 28.641 12.125 1 94.56 566 ARG A CA 1
ATOM 4611 C C . ARG A 1 566 ? -21.391 28.047 13.18 1 94.56 566 ARG A C 1
ATOM 4613 O O . ARG A 1 566 ? -21.609 26.938 13.648 1 94.56 566 ARG A O 1
ATOM 4620 N N . ARG A 1 567 ? -20.344 28.812 13.625 1 97 567 ARG A N 1
ATOM 4621 C CA . ARG A 1 567 ? -19.328 28.25 14.508 1 97 567 ARG A CA 1
ATOM 4622 C C . ARG A 1 567 ? -19.281 28.984 15.836 1 97 567 ARG A C 1
ATOM 4624 O O . ARG A 1 567 ? -18.562 28.594 16.75 1 97 567 ARG A O 1
ATOM 4631 N N . GLU A 1 568 ? -20.047 30.047 16.016 1 97.94 568 GLU A N 1
ATOM 4632 C CA . GLU A 1 568 ? -20.016 30.797 17.266 1 97.94 568 GLU A CA 1
ATOM 4633 C C . GLU A 1 568 ? -20.578 29.969 18.422 1 97.94 568 GLU A C 1
ATOM 4635 O O . GLU A 1 568 ? -21.547 29.234 18.25 1 97.94 568 GLU A O 1
ATOM 4640 N N . ILE A 1 569 ? -20.094 30.141 19.594 1 97.94 569 ILE A N 1
ATOM 4641 C CA . ILE A 1 569 ? -20.359 29.312 20.766 1 97.94 569 ILE A CA 1
ATOM 4642 C C . ILE A 1 569 ? -21.859 29.297 21.062 1 97.94 569 ILE A C 1
ATOM 4644 O O . ILE A 1 569 ? -22.391 28.297 21.531 1 97.94 569 ILE A O 1
ATOM 4648 N N . TRP A 1 570 ? -22.609 30.375 20.75 1 97.94 570 TRP A N 1
ATOM 4649 C CA . TRP A 1 570 ? -24.016 30.484 21.125 1 97.94 570 TRP A CA 1
ATOM 4650 C C . TRP A 1 570 ? -24.891 29.641 20.203 1 97.94 570 TRP A C 1
ATOM 4652 O O . TRP A 1 570 ? -26.094 29.547 20.406 1 97.94 570 TRP A O 1
ATOM 4662 N N . ASN A 1 571 ? -24.328 29.078 19.141 1 97.06 571 ASN A N 1
ATOM 4663 C CA . ASN A 1 571 ? -25.047 28.141 18.297 1 97.06 571 ASN A CA 1
ATOM 4664 C C . ASN A 1 571 ? -24.984 26.719 18.859 1 97.06 571 ASN A C 1
ATOM 4666 O O . ASN A 1 571 ? -25.656 25.812 18.359 1 97.06 571 ASN A O 1
ATOM 4670 N N . TYR A 1 572 ? -24.234 26.531 19.922 1 97.38 572 TYR A N 1
ATOM 4671 C CA . TYR A 1 572 ? -24.078 25.219 20.547 1 97.38 572 TYR A CA 1
ATOM 4672 C C . TYR A 1 572 ? -24.656 25.188 21.938 1 97.38 572 TYR A C 1
ATOM 4674 O O . TYR A 1 572 ? -24.219 24.422 22.797 1 97.38 572 TYR A O 1
ATOM 4682 N N . GLY A 1 573 ? -25.547 26.125 22.172 1 96 573 GLY A N 1
ATOM 4683 C CA . GLY A 1 573 ? -26.266 26.203 23.438 1 96 573 GLY A CA 1
ATOM 4684 C C . GLY A 1 573 ? -26.141 27.547 24.109 1 96 573 GLY A C 1
ATOM 4685 O O . GLY A 1 573 ? -25.781 28.547 23.469 1 96 573 GLY A O 1
ATOM 4686 N N . LYS A 1 574 ? -26.609 27.594 25.328 1 96.06 574 LYS A N 1
ATOM 4687 C CA . LYS A 1 574 ? -26.484 28.766 26.188 1 96.06 574 LYS A CA 1
ATOM 4688 C C . LYS A 1 574 ? -25.828 28.406 27.516 1 96.06 574 LYS A C 1
ATOM 4690 O O . LYS A 1 574 ? -25.703 27.234 27.859 1 96.06 574 LYS A O 1
ATOM 4695 N N . LYS A 1 575 ? -25.375 29.406 28.125 1 95.81 575 LYS A N 1
ATOM 4696 C CA . LYS A 1 575 ? -24.75 29.188 29.422 1 95.81 575 LYS A CA 1
ATOM 4697 C C . LYS A 1 575 ? -25.625 28.328 30.328 1 95.81 575 LYS A C 1
ATOM 4699 O O . LYS A 1 575 ? -26.828 28.562 30.438 1 95.81 575 LYS A O 1
ATOM 4704 N N . GLY A 1 576 ? -25.141 27.297 30.891 1 96.31 576 GLY A N 1
ATOM 4705 C CA . GLY A 1 576 ? -25.891 26.359 31.703 1 96.31 576 GLY A CA 1
ATOM 4706 C C . GLY A 1 576 ? -26.172 25.047 31 1 96.31 576 GLY A C 1
ATOM 4707 O O . GLY A 1 576 ? -26.516 24.062 31.641 1 96.31 576 GLY A O 1
ATOM 4708 N N . GLU A 1 577 ? -26.031 25.016 29.75 1 96.69 577 GLU A N 1
ATOM 4709 C CA . GLU A 1 577 ? -26.203 23.797 28.984 1 96.69 577 GLU A CA 1
ATOM 4710 C C . GLU A 1 577 ? -24.859 23.094 28.734 1 96.69 577 GLU A C 1
ATOM 4712 O O . GLU A 1 577 ? -23.828 23.766 28.594 1 96.69 577 GLU A O 1
ATOM 4717 N N . PHE A 1 578 ? -24.844 21.859 28.641 1 92.69 578 PHE A N 1
ATOM 4718 C CA . PHE A 1 578 ? -23.625 21.094 28.859 1 92.69 578 PHE A CA 1
ATOM 4719 C C . PHE A 1 578 ? -22.641 21.281 27.703 1 92.69 578 PHE A C 1
ATOM 4721 O O . PHE A 1 578 ? -21.438 21.297 27.906 1 92.69 578 PHE A O 1
ATOM 4728 N N . PHE A 1 579 ? -23.188 21.391 26.406 1 97.69 579 PHE A N 1
ATOM 4729 C CA . PHE A 1 579 ? -22.219 21.578 25.328 1 97.69 579 PHE A CA 1
ATOM 4730 C C . PHE A 1 579 ? -21.594 22.969 25.422 1 97.69 579 PHE A C 1
ATOM 4732 O O . PHE A 1 579 ? -20.375 23.125 25.281 1 97.69 579 PHE A O 1
ATOM 4739 N N . TYR A 1 580 ? -22.375 24 25.609 1 98.06 580 TYR A N 1
ATOM 4740 C CA . TYR A 1 580 ? -21.891 25.359 25.766 1 98.06 580 TYR A CA 1
ATOM 4741 C C . TYR A 1 580 ? -20.891 25.438 26.906 1 98.06 580 TYR A C 1
ATOM 4743 O O . TYR A 1 580 ? -19.797 26 26.75 1 98.06 580 TYR A O 1
ATOM 4751 N N . ASP A 1 581 ? -21.266 24.859 28.047 1 98.56 581 ASP A N 1
ATOM 4752 C CA . ASP A 1 581 ? -20.422 24.938 29.234 1 98.56 581 ASP A CA 1
ATOM 4753 C C . ASP A 1 581 ? -19.078 24.25 29.016 1 98.56 581 ASP A C 1
ATOM 4755 O O . ASP A 1 581 ? -18.047 24.719 29.484 1 98.56 581 ASP A O 1
ATOM 4759 N N . ALA A 1 582 ? -19.172 23.109 28.359 1 98.62 582 ALA A N 1
ATOM 4760 C CA . ALA A 1 582 ? -17.953 22.375 28.062 1 98.62 582 ALA A CA 1
ATOM 4761 C C . ALA A 1 582 ? -17.016 23.203 27.188 1 98.62 582 ALA A C 1
ATOM 4763 O O . ALA A 1 582 ? -15.805 23.25 27.438 1 98.62 582 ALA A O 1
ATOM 4764 N N . ILE A 1 583 ? -17.5 23.875 26.125 1 98.62 583 ILE A N 1
ATOM 4765 C CA . ILE A 1 583 ? -16.719 24.703 25.219 1 98.62 583 ILE A CA 1
ATOM 4766 C C . ILE A 1 583 ? -16.141 25.906 25.953 1 98.62 583 ILE A C 1
ATOM 4768 O O . ILE A 1 583 ? -14.961 26.219 25.812 1 98.62 583 ILE A O 1
ATOM 4772 N N . GLU A 1 584 ? -16.969 26.547 26.75 1 98.5 584 GLU A N 1
ATOM 4773 C CA . GLU A 1 584 ? -16.531 27.703 27.531 1 98.5 584 GLU A CA 1
ATOM 4774 C C . GLU A 1 584 ? -15.414 27.312 28.5 1 98.5 584 GLU A C 1
ATOM 4776 O O . GLU A 1 584 ? -14.398 28 28.594 1 98.5 584 GLU A O 1
ATOM 4781 N N . LYS A 1 585 ? -15.617 26.188 29.156 1 98.25 585 LYS A N 1
ATOM 4782 C CA . LYS A 1 585 ? -14.664 25.703 30.156 1 98.25 585 LYS A CA 1
ATOM 4783 C C . LYS A 1 585 ? -13.281 25.5 29.547 1 98.25 585 LYS A C 1
ATOM 4785 O O . LYS A 1 585 ? -12.273 25.969 30.094 1 98.25 585 LYS A O 1
ATOM 4790 N N . ILE A 1 586 ? -13.211 24.828 28.438 1 98.5 586 ILE A N 1
ATOM 4791 C CA . ILE A 1 586 ? -11.922 24.5 27.828 1 98.5 586 ILE A CA 1
ATOM 4792 C C . ILE A 1 586 ? -11.297 25.766 27.25 1 98.5 586 ILE A C 1
ATOM 4794 O O . ILE A 1 586 ? -10.07 25.891 27.219 1 98.5 586 ILE A O 1
ATOM 4798 N N . THR A 1 587 ? -12.07 26.734 26.75 1 98.62 587 THR A N 1
ATOM 4799 C CA . THR A 1 587 ? -11.539 28 26.266 1 98.62 587 THR A CA 1
ATOM 4800 C C . THR A 1 587 ? -10.836 28.75 27.391 1 98.62 587 THR A C 1
ATOM 4802 O O . THR A 1 587 ? -9.734 29.281 27.203 1 98.62 587 THR A O 1
ATOM 4805 N N . HIS A 1 588 ? -11.469 28.781 28.516 1 98.31 588 HIS A N 1
ATOM 4806 C CA . HIS A 1 588 ? -10.852 29.422 29.672 1 98.31 588 HIS A CA 1
ATOM 4807 C C . HIS A 1 588 ? -9.555 28.734 30.062 1 98.31 588 HIS A C 1
ATOM 4809 O O . HIS A 1 588 ? -8.57 29.406 30.406 1 98.31 588 HIS A O 1
ATOM 4815 N N . LEU A 1 589 ? -9.586 27.453 30 1 98.5 589 LEU A N 1
ATOM 4816 C CA . LEU A 1 589 ? -8.367 26.734 30.344 1 98.5 589 LEU A CA 1
ATOM 4817 C C . LEU A 1 589 ? -7.23 27.094 29.391 1 98.5 589 LEU A C 1
ATOM 4819 O O . LEU A 1 589 ? -6.09 27.266 29.812 1 98.5 589 LEU A O 1
ATOM 4823 N N . ARG A 1 590 ? -7.508 27.172 28.078 1 98.56 590 ARG A N 1
ATOM 4824 C CA . ARG A 1 590 ? -6.52 27.594 27.094 1 98.56 590 ARG A CA 1
ATOM 4825 C C . ARG A 1 590 ? -5.867 28.906 27.5 1 98.56 590 ARG A C 1
ATOM 4827 O O . ARG A 1 590 ? -4.645 29.047 27.422 1 98.56 590 ARG A O 1
ATOM 4834 N N . TYR A 1 591 ? -6.617 29.797 27.953 1 98.44 591 TYR A N 1
ATOM 4835 C CA . TYR A 1 591 ? -6.102 31.125 28.281 1 98.44 591 TYR A CA 1
ATOM 4836 C C . TYR A 1 591 ? -5.371 31.109 29.609 1 98.44 591 TYR A C 1
ATOM 4838 O O . TYR A 1 591 ? -4.406 31.859 29.797 1 98.44 591 TYR A O 1
ATOM 4846 N N . GLN A 1 592 ? -5.824 30.266 30.531 1 98.06 592 GLN A N 1
ATOM 4847 C CA . GLN A 1 592 ? -5.082 30.125 31.781 1 98.06 592 GLN A CA 1
ATOM 4848 C C . GLN A 1 592 ? -3.693 29.531 31.531 1 98.06 592 GLN A C 1
ATOM 4850 O O . GLN A 1 592 ? -2.746 29.844 32.25 1 98.06 592 GLN A O 1
ATOM 4855 N N . LEU A 1 593 ? -3.561 28.75 30.484 1 98.5 593 LEU A N 1
ATOM 4856 C CA . LEU A 1 593 ? -2.309 28.078 30.141 1 98.5 593 LEU A CA 1
ATOM 4857 C C . LEU A 1 593 ? -1.449 28.953 29.234 1 98.5 593 LEU A C 1
ATOM 4859 O O . LEU A 1 593 ? -0.38 28.531 28.797 1 98.5 593 LEU A O 1
ATOM 4863 N N . MET A 1 594 ? -1.78 30.156 28.969 1 98.44 594 MET A N 1
ATOM 4864 C CA . MET A 1 594 ? -1.139 31 27.969 1 98.44 594 MET A CA 1
ATOM 4865 C C . MET A 1 594 ? 0.328 31.234 28.312 1 98.44 594 MET A C 1
ATOM 4867 O O . MET A 1 594 ? 1.188 31.234 27.422 1 98.44 594 MET A O 1
ATOM 4871 N N . PRO A 1 595 ? 0.718 31.469 29.656 1 98.06 595 PRO A N 1
ATOM 4872 C CA . PRO A 1 595 ? 2.148 31.578 29.938 1 98.06 595 PRO A CA 1
ATOM 4873 C C . PRO A 1 595 ? 2.938 30.328 29.562 1 98.06 595 PRO A C 1
ATOM 4875 O O . PRO A 1 595 ? 4.055 30.438 29.047 1 98.06 595 PRO A O 1
ATOM 4878 N N . TYR A 1 596 ? 2.385 29.156 29.812 1 98.5 596 TYR A N 1
ATOM 4879 C CA . TYR A 1 596 ? 2.982 27.891 29.406 1 98.5 596 TYR A CA 1
ATOM 4880 C C . TYR A 1 596 ? 3.117 27.812 27.891 1 98.5 596 TYR A C 1
ATOM 4882 O O . TYR A 1 596 ? 4.195 27.516 27.375 1 98.5 596 TYR A O 1
ATOM 4890 N N . ILE A 1 597 ? 2.066 28.156 27.156 1 98.69 597 ILE A N 1
ATOM 4891 C CA . ILE A 1 597 ? 1.998 28.047 25.703 1 98.69 597 ILE A CA 1
ATOM 4892 C C . ILE A 1 597 ? 2.986 29.016 25.062 1 98.69 597 ILE A C 1
ATOM 4894 O O . ILE A 1 597 ? 3.725 28.641 24.141 1 98.69 597 ILE A O 1
ATOM 4898 N N . TYR A 1 598 ? 2.973 30.219 25.516 1 98.38 598 TYR A N 1
ATOM 4899 C CA . TYR A 1 598 ? 3.869 31.203 24.938 1 98.38 598 TYR A CA 1
ATOM 4900 C C . TYR A 1 598 ? 5.324 30.859 25.219 1 98.38 598 TYR A C 1
ATOM 4902 O O . TYR A 1 598 ? 6.203 31.141 24.391 1 98.38 598 TYR A O 1
ATOM 4910 N N . SER A 1 599 ? 5.605 30.281 26.391 1 98.5 599 SER A N 1
ATOM 4911 C CA . SER A 1 599 ? 6.949 29.797 26.672 1 98.5 599 SER A CA 1
ATOM 4912 C C . SER A 1 599 ? 7.348 28.672 25.719 1 98.5 599 SER A C 1
ATOM 4914 O O . SER A 1 599 ? 8.508 28.562 25.328 1 98.5 599 SER A O 1
ATOM 4916 N N . LEU A 1 600 ? 6.371 27.797 25.375 1 98.56 600 LEU A N 1
ATOM 4917 C CA . LEU A 1 600 ? 6.645 26.781 24.359 1 98.56 600 LEU A CA 1
ATOM 4918 C C . LEU A 1 600 ? 7.004 27.422 23.031 1 98.56 600 LEU A C 1
ATOM 4920 O O . LEU A 1 600 ? 7.887 26.922 22.312 1 98.56 600 LEU A O 1
ATOM 4924 N N . ALA A 1 601 ? 6.293 28.484 22.656 1 97.94 601 ALA A N 1
ATOM 4925 C CA . ALA A 1 601 ? 6.633 29.219 21.438 1 97.94 601 ALA A CA 1
ATOM 4926 C C . ALA A 1 601 ? 8.062 29.75 21.5 1 97.94 601 ALA A C 1
ATOM 4928 O O . ALA A 1 601 ? 8.781 29.734 20.5 1 97.94 601 ALA A O 1
ATOM 4929 N N . GLY A 1 602 ? 8.43 30.266 22.672 1 96.94 602 GLY A N 1
ATOM 4930 C CA . GLY A 1 602 ? 9.812 30.672 22.875 1 96.94 602 GLY A CA 1
ATOM 4931 C C . GLY A 1 602 ? 10.797 29.547 22.672 1 96.94 602 GLY A C 1
ATOM 4932 O O . GLY A 1 602 ? 11.844 29.734 22.047 1 96.94 602 GLY A O 1
ATOM 4933 N N . MET A 1 603 ? 10.422 28.391 23.172 1 95.5 603 MET A N 1
ATOM 4934 C CA . MET A 1 603 ? 11.258 27.203 23.016 1 95.5 603 MET A CA 1
ATOM 4935 C C . MET A 1 603 ? 11.398 26.844 21.531 1 95.5 603 MET A C 1
ATOM 4937 O O . MET A 1 603 ? 12.453 26.391 21.094 1 95.5 603 MET A O 1
ATOM 4941 N N . VAL A 1 604 ? 10.336 26.922 20.766 1 97.38 604 VAL A N 1
ATOM 4942 C CA . VAL A 1 604 ? 10.359 26.656 19.328 1 97.38 604 VAL A CA 1
ATOM 4943 C C . VAL A 1 604 ? 11.375 27.562 18.641 1 97.38 604 VAL A C 1
ATOM 4945 O O . VAL A 1 604 ? 12.234 27.109 17.891 1 97.38 604 VAL A O 1
ATOM 4948 N N . SER A 1 605 ? 11.32 28.797 18.938 1 93.31 605 SER A N 1
ATOM 4949 C CA . SER A 1 605 ? 12.141 29.797 18.266 1 93.31 605 SER A CA 1
ATOM 4950 C C . SER A 1 605 ? 13.586 29.75 18.75 1 93.31 605 SER A C 1
ATOM 4952 O O . SER A 1 605 ? 14.523 29.875 17.953 1 93.31 605 SER A O 1
ATOM 4954 N N . GLN A 1 606 ? 13.789 29.5 20.047 1 92.69 606 GLN A N 1
ATOM 4955 C CA . GLN A 1 606 ? 15.117 29.641 20.625 1 92.69 606 GLN A CA 1
ATOM 4956 C C . GLN A 1 606 ? 15.844 28.297 20.688 1 92.69 606 GLN A C 1
ATOM 4958 O O . GLN A 1 606 ? 17.078 28.25 20.641 1 92.69 606 GLN A O 1
ATOM 4963 N N . LYS A 1 607 ? 15.07 27.234 20.75 1 94.31 607 LYS A N 1
ATOM 4964 C CA . LYS A 1 607 ? 15.695 25.938 21 1 94.31 607 LYS A CA 1
ATOM 4965 C C . LYS A 1 607 ? 15.172 24.875 20.031 1 94.31 607 LYS A C 1
ATOM 4967 O O . LYS A 1 607 ? 15.336 23.672 20.266 1 94.31 607 LYS A O 1
ATOM 4972 N N . HIS A 1 608 ? 14.5 25.297 19.062 1 95.94 608 HIS A N 1
ATOM 4973 C CA . HIS A 1 608 ? 13.984 24.406 18.031 1 95.94 608 HIS A CA 1
ATOM 4974 C C . HIS A 1 608 ? 13.039 23.359 18.625 1 95.94 608 HIS A C 1
ATOM 4976 O O . HIS A 1 608 ? 13.086 22.188 18.234 1 95.94 608 HIS A O 1
ATOM 4982 N N . GLY A 1 609 ? 12.234 23.797 19.562 1 96.69 609 GLY A N 1
ATOM 4983 C CA . GLY A 1 609 ? 11.305 22.875 20.219 1 96.69 609 GLY A CA 1
ATOM 4984 C C . GLY A 1 609 ? 10.094 22.562 19.359 1 96.69 609 GLY A C 1
ATOM 4985 O O . GLY A 1 609 ? 9.977 23.047 18.234 1 96.69 609 GLY A O 1
ATOM 4986 N N . THR A 1 610 ? 9.242 21.656 19.875 1 98.06 610 THR A N 1
ATOM 4987 C CA . THR A 1 610 ? 7.988 21.219 19.266 1 98.06 610 THR A CA 1
ATOM 4988 C C . THR A 1 610 ? 6.844 21.328 20.266 1 98.06 610 THR A C 1
ATOM 4990 O O . THR A 1 610 ? 6.98 20.891 21.422 1 98.06 610 THR A O 1
ATOM 4993 N N . ILE A 1 611 ? 5.785 21.906 19.828 1 98.69 611 ILE A N 1
ATOM 4994 C CA . ILE A 1 611 ? 4.656 22.094 20.734 1 98.69 611 ILE A CA 1
ATOM 4995 C C . ILE A 1 611 ? 3.768 20.859 20.734 1 98.69 611 ILE A C 1
ATOM 4997 O O . ILE A 1 611 ? 3.516 20.266 21.781 1 98.69 611 ILE A O 1
ATOM 5001 N N . LEU A 1 612 ? 3.277 20.469 19.562 1 98.75 612 LEU A N 1
ATOM 5002 C CA . LEU A 1 612 ? 2.508 19.25 19.375 1 98.75 612 LEU A CA 1
ATOM 5003 C C . LEU A 1 612 ? 3.43 18.047 19.141 1 98.75 612 LEU A C 1
ATOM 5005 O O . LEU A 1 612 ? 4.043 17.938 18.078 1 98.75 612 LEU A O 1
ATOM 5009 N N . ARG A 1 613 ? 3.498 17.141 20.156 1 98.62 613 ARG A N 1
ATOM 5010 C CA . ARG A 1 613 ? 4.547 16.125 20.156 1 98.62 613 ARG A CA 1
ATOM 5011 C C . ARG A 1 613 ? 3.947 14.727 20.172 1 98.62 613 ARG A C 1
ATOM 5013 O O . ARG A 1 613 ? 3.154 14.398 21.047 1 98.62 613 ARG A O 1
ATOM 5020 N N . LEU A 1 614 ? 4.352 13.898 19.172 1 98.5 614 LEU A N 1
ATOM 5021 C CA . LEU A 1 614 ? 4.035 12.484 19.375 1 98.5 614 LEU A CA 1
ATOM 5022 C C . LEU A 1 614 ? 4.766 11.938 20.594 1 98.5 614 LEU A C 1
ATOM 5024 O O . LEU A 1 614 ? 5.773 12.508 21.031 1 98.5 614 LEU A O 1
ATOM 5028 N N . LEU A 1 615 ? 4.32 10.898 21.172 1 98.69 615 LEU A N 1
ATOM 5029 C CA . LEU A 1 615 ? 4.766 10.453 22.484 1 98.69 615 LEU A CA 1
ATOM 5030 C C . LEU A 1 615 ? 6.246 10.102 22.469 1 98.69 615 LEU A C 1
ATOM 5032 O O . LEU A 1 615 ? 6.945 10.289 23.469 1 98.69 615 LEU A O 1
ATOM 5036 N N . ALA A 1 616 ? 6.777 9.688 21.344 1 97.94 616 ALA A N 1
ATOM 5037 C CA . ALA A 1 616 ? 8.164 9.25 21.25 1 97.94 616 ALA A CA 1
ATOM 5038 C C . ALA A 1 616 ? 9.125 10.422 21.391 1 97.94 616 ALA A C 1
ATOM 5040 O O . ALA A 1 616 ? 10.32 10.227 21.609 1 97.94 616 ALA A O 1
ATOM 5041 N N . PHE A 1 617 ? 8.664 11.633 21.281 1 98 617 PHE A N 1
ATOM 5042 C CA . PHE A 1 617 ? 9.508 12.781 21.578 1 98 617 PHE A CA 1
ATOM 5043 C C . PHE A 1 617 ? 10.047 12.719 23 1 98 617 PHE A C 1
ATOM 5045 O O . PHE A 1 617 ? 11.203 13.07 23.25 1 98 617 PHE A O 1
ATOM 5052 N N . ASP A 1 618 ? 9.18 12.203 23.891 1 97.62 618 ASP A N 1
ATOM 5053 C CA . ASP A 1 618 ? 9.508 12.266 25.312 1 97.62 618 ASP A CA 1
ATOM 5054 C C . ASP A 1 618 ? 9.719 10.867 25.891 1 97.62 618 ASP A C 1
ATOM 5056 O O . ASP A 1 618 ? 10.312 10.711 26.953 1 97.62 618 ASP A O 1
ATOM 5060 N N . PHE A 1 619 ? 9.25 9.867 25.172 1 98 619 PHE A N 1
ATOM 5061 C CA . PHE A 1 619 ? 9.281 8.523 25.734 1 98 619 PHE A CA 1
ATOM 5062 C C . PHE A 1 619 ? 9.812 7.523 24.719 1 98 619 PHE A C 1
ATOM 5064 O O . PHE A 1 619 ? 9.211 6.477 24.484 1 98 619 PHE A O 1
ATOM 5071 N N . ILE A 1 620 ? 10.883 7.809 24.125 1 96.69 620 ILE A N 1
ATOM 5072 C CA . ILE A 1 620 ? 11.461 7.043 23.016 1 96.69 620 ILE A CA 1
ATOM 5073 C C . ILE A 1 620 ? 11.836 5.645 23.5 1 96.69 620 ILE A C 1
ATOM 5075 O O . ILE A 1 620 ? 11.875 4.695 22.719 1 96.69 620 ILE A O 1
ATOM 5079 N N . ASN A 1 621 ? 12.078 5.434 24.828 1 96.31 621 ASN A N 1
ATOM 5080 C CA . ASN A 1 621 ? 12.516 4.148 25.359 1 96.31 621 ASN A CA 1
ATOM 5081 C C . ASN A 1 621 ? 11.336 3.23 25.656 1 96.31 621 ASN A C 1
ATOM 5083 O O . ASN A 1 621 ? 11.523 2.068 26.031 1 96.31 621 ASN A O 1
ATOM 5087 N N . ASP A 1 622 ? 10.125 3.742 25.562 1 97.75 622 ASP A N 1
ATOM 5088 C CA . ASP A 1 622 ? 8.914 2.943 25.719 1 97.75 622 ASP A CA 1
ATOM 5089 C C . ASP A 1 622 ? 8.336 2.564 24.344 1 97.75 622 ASP A C 1
ATOM 5091 O O . ASP A 1 622 ? 7.531 3.305 23.781 1 97.75 622 ASP A O 1
ATOM 5095 N N . ALA A 1 623 ? 8.641 1.38 23.906 1 96.94 623 ALA A N 1
ATOM 5096 C CA . ALA A 1 623 ? 8.273 0.951 22.562 1 96.94 623 ALA A CA 1
ATOM 5097 C C . ALA A 1 623 ? 6.762 0.891 22.391 1 96.94 623 ALA A C 1
ATOM 5099 O O . ALA A 1 623 ? 6.246 0.957 21.281 1 96.94 623 ALA A O 1
ATOM 5100 N N . LYS A 1 624 ? 6.035 0.866 23.469 1 97.44 624 LYS A N 1
ATOM 5101 C CA . LYS A 1 624 ? 4.582 0.758 23.422 1 97.44 624 LYS A CA 1
ATOM 5102 C C . LYS A 1 624 ? 3.955 2.039 22.875 1 97.44 624 LYS A C 1
ATOM 5104 O O . LYS A 1 624 ? 2.812 2.033 22.406 1 97.44 624 LYS A O 1
ATOM 5109 N N . VAL A 1 625 ? 4.641 3.172 22.875 1 98.38 625 VAL A N 1
ATOM 5110 C CA . VAL A 1 625 ? 4.035 4.445 22.5 1 98.38 625 VAL A CA 1
ATOM 5111 C C . VAL A 1 625 ? 4.207 4.672 21 1 98.38 625 VAL A C 1
ATOM 5113 O O . VAL A 1 625 ? 3.584 5.562 20.422 1 98.38 625 VAL A O 1
ATOM 5116 N N . TYR A 1 626 ? 5.008 3.816 20.312 1 98.38 626 TYR A N 1
ATOM 5117 C CA . TYR A 1 626 ? 5.406 4.07 18.938 1 98.38 626 TYR A CA 1
ATOM 5118 C C . TYR A 1 626 ? 4.191 4.129 18.016 1 98.38 626 TYR A C 1
ATOM 5120 O O . TYR A 1 626 ? 4.188 4.863 17.016 1 98.38 626 TYR A O 1
ATOM 5128 N N . ASP A 1 627 ? 3.148 3.402 18.406 1 97.81 627 ASP A N 1
ATOM 5129 C CA . ASP A 1 627 ? 2.012 3.266 17.5 1 97.81 627 ASP A CA 1
ATOM 5130 C C . ASP A 1 627 ? 0.783 3.99 18.047 1 97.81 627 ASP A C 1
ATOM 5132 O O . ASP A 1 627 ? -0.312 3.869 17.5 1 97.81 627 ASP A O 1
ATOM 5136 N N . ILE A 1 628 ? 0.875 4.684 19.141 1 98.38 628 ILE A N 1
ATOM 5137 C CA . ILE A 1 628 ? -0.27 5.375 19.719 1 98.38 628 ILE A CA 1
ATOM 5138 C C . ILE A 1 628 ? -0.556 6.652 18.938 1 98.38 628 ILE A C 1
ATOM 5140 O O . ILE A 1 628 ? 0.226 7.605 18.984 1 98.38 628 ILE A O 1
ATOM 5144 N N . ASP A 1 629 ? -1.687 6.648 18.266 1 98.06 629 ASP A N 1
ATOM 5145 C CA . ASP A 1 629 ? -1.977 7.707 17.297 1 98.06 629 ASP A CA 1
ATOM 5146 C C . ASP A 1 629 ? -3.1 8.609 17.797 1 98.06 629 ASP A C 1
ATOM 5148 O O . ASP A 1 629 ? -3.619 9.438 17.047 1 98.06 629 ASP A O 1
ATOM 5152 N N . ASP A 1 630 ? -3.488 8.43 19.078 1 98.06 630 ASP A N 1
ATOM 5153 C CA . ASP A 1 630 ? -4.609 9.227 19.562 1 98.06 630 ASP A CA 1
ATOM 5154 C C . ASP A 1 630 ? -4.285 9.859 20.922 1 98.06 630 ASP A C 1
ATOM 5156 O O . ASP A 1 630 ? -5.191 10.188 21.688 1 98.06 630 ASP A O 1
ATOM 5160 N N . GLN A 1 631 ? -3.01 9.867 21.297 1 98.75 631 GLN A N 1
ATOM 5161 C CA . GLN A 1 631 ? -2.441 10.578 22.438 1 98.75 631 GLN A CA 1
ATOM 5162 C C . GLN A 1 631 ? -1.208 11.375 22.031 1 98.75 631 GLN A C 1
ATOM 5164 O O . GLN A 1 631 ? -0.458 10.961 21.141 1 98.75 631 GLN A O 1
ATOM 5169 N N . PHE A 1 632 ? -1.042 12.5 22.641 1 98.88 632 PHE A N 1
ATOM 5170 C CA . PHE A 1 632 ? 0.138 13.297 22.312 1 98.88 632 PHE A CA 1
ATOM 5171 C C . PHE A 1 632 ? 0.539 14.18 23.484 1 98.88 632 PHE A C 1
ATOM 5173 O O . PHE A 1 632 ? -0.234 14.352 24.422 1 98.88 632 PHE A O 1
ATOM 5180 N N . MET A 1 633 ? 1.719 14.672 23.406 1 98.81 633 MET A N 1
ATOM 5181 C CA . MET A 1 633 ? 2.184 15.656 24.391 1 98.81 633 MET A CA 1
ATOM 5182 C C . MET A 1 633 ? 1.962 17.078 23.875 1 98.81 633 MET A C 1
ATOM 5184 O O . MET A 1 633 ? 2.182 17.359 22.688 1 98.81 633 MET A O 1
ATOM 5188 N N . PHE A 1 634 ? 1.445 17.906 24.719 1 98.81 634 PHE A N 1
ATOM 5189 C CA . PHE A 1 634 ? 1.396 19.344 24.5 1 98.81 634 PHE A CA 1
ATOM 5190 C C . PHE A 1 634 ? 2.502 20.047 25.281 1 98.81 634 PHE A C 1
ATOM 5192 O O . PHE A 1 634 ? 2.291 20.469 26.422 1 98.81 634 PHE A O 1
ATOM 5199 N N . GLY A 1 635 ? 3.645 20.25 24.594 1 98.44 635 GLY A N 1
ATOM 5200 C CA . GLY A 1 635 ? 4.863 20.531 25.344 1 98.44 635 GLY A CA 1
ATOM 5201 C C . GLY A 1 635 ? 5.352 19.359 26.156 1 98.44 635 GLY A C 1
ATOM 5202 O O . GLY A 1 635 ? 4.879 18.234 25.984 1 98.44 635 GLY A O 1
ATOM 5203 N N . PRO A 1 636 ? 6.285 19.578 27 1 97.44 636 PRO A N 1
ATOM 5204 C CA . PRO A 1 636 ? 6.887 18.469 27.719 1 97.44 636 PRO A CA 1
ATOM 5205 C C . PRO A 1 636 ? 6.078 18.047 28.953 1 97.44 636 PRO A C 1
ATOM 5207 O O . PRO A 1 636 ? 6.352 17.016 29.547 1 97.44 636 PRO A O 1
ATOM 5210 N N . SER A 1 637 ? 4.984 18.781 29.281 1 98.44 637 SER A N 1
ATOM 5211 C CA . SER A 1 637 ? 4.402 18.609 30.609 1 98.44 637 SER A CA 1
ATOM 5212 C C . SER A 1 637 ? 3.037 17.922 30.531 1 98.44 637 SER A C 1
ATOM 5214 O O . SER A 1 637 ? 2.656 17.188 31.438 1 98.44 637 SER A O 1
ATOM 5216 N N . LEU A 1 638 ? 2.262 18.156 29.438 1 98.81 638 LEU A N 1
ATOM 5217 C CA . LEU A 1 638 ? 0.864 17.734 29.391 1 98.81 638 LEU A CA 1
ATOM 5218 C C . LEU A 1 638 ? 0.657 16.656 28.328 1 98.81 638 LEU A C 1
ATOM 5220 O O . LEU A 1 638 ? 1.017 16.844 27.172 1 98.81 638 LEU A O 1
ATOM 5224 N N . MET A 1 639 ? 0.131 15.531 28.703 1 98.88 639 MET A N 1
ATOM 5225 C CA . MET A 1 639 ? -0.338 14.547 27.734 1 98.88 639 MET A CA 1
ATOM 5226 C C . MET A 1 639 ? -1.842 14.672 27.516 1 98.88 639 MET A C 1
ATOM 5228 O O . MET A 1 639 ? -2.619 14.625 28.469 1 98.88 639 MET A O 1
ATOM 5232 N N . VAL A 1 640 ? -2.24 14.883 26.344 1 98.94 640 VAL A N 1
ATOM 5233 C CA . VAL A 1 640 ? -3.637 15.078 25.969 1 98.94 640 VAL A CA 1
ATOM 5234 C C . VAL A 1 640 ? -4.172 13.82 25.281 1 98.94 640 VAL A C 1
ATOM 5236 O O . VAL A 1 640 ? -3.492 13.227 24.453 1 98.94 640 VAL A O 1
ATOM 5239 N N . CYS A 1 641 ? -5.34 13.375 25.688 1 98.88 641 CYS A N 1
ATOM 5240 C CA . CYS A 1 641 ? -5.977 12.164 25.188 1 98.88 641 CYS A CA 1
ATOM 5241 C C . CYS A 1 641 ? -7.379 12.461 24.672 1 98.88 641 CYS A C 1
ATOM 5243 O O . CYS A 1 641 ? -8.367 12.18 25.359 1 98.88 641 CYS A O 1
ATOM 5245 N N . PRO A 1 642 ? -7.531 12.867 23.438 1 98.81 642 PRO A N 1
ATOM 5246 C CA . PRO A 1 642 ? -8.828 13.266 22.875 1 98.81 642 PRO A CA 1
ATOM 5247 C C . PRO A 1 642 ? -9.82 12.102 22.797 1 98.81 642 PRO A C 1
ATOM 5249 O O . PRO A 1 642 ? -9.406 10.945 22.688 1 98.81 642 PRO A O 1
ATOM 5252 N N . VAL A 1 643 ? -11.102 12.422 22.953 1 98.75 643 VAL A N 1
ATOM 5253 C CA . VAL A 1 643 ? -12.188 11.469 22.719 1 98.75 643 VAL A CA 1
ATOM 5254 C C . VAL A 1 643 ? -12.516 11.422 21.219 1 98.75 643 VAL A C 1
ATOM 5256 O O . VAL A 1 643 ? -12.852 12.445 20.625 1 98.75 643 VAL A O 1
ATOM 5259 N N . THR A 1 644 ? -12.445 10.242 20.625 1 98.19 644 THR A N 1
ATOM 5260 C CA . THR A 1 644 ? -12.547 10.164 19.172 1 98.19 644 THR A CA 1
ATOM 5261 C C . THR A 1 644 ? -13.719 9.273 18.75 1 98.19 644 THR A C 1
ATOM 5263 O O . THR A 1 644 ? -13.758 8.773 17.625 1 98.19 644 THR A O 1
ATOM 5266 N N . ALA A 1 645 ? -14.641 8.984 19.688 1 97.88 645 ALA A N 1
ATOM 5267 C CA . ALA A 1 645 ? -15.859 8.242 19.406 1 97.88 645 ALA A CA 1
ATOM 5268 C C . ALA A 1 645 ? -17.062 8.867 20.125 1 97.88 645 ALA A C 1
ATOM 5270 O O . ALA A 1 645 ? -16.922 9.398 21.234 1 97.88 645 ALA A O 1
ATOM 5271 N N . PRO A 1 646 ? -18.219 8.75 19.531 1 98.19 646 PRO A N 1
ATOM 5272 C CA . PRO A 1 646 ? -19.391 9.336 20.188 1 98.19 646 PRO A CA 1
ATOM 5273 C C . PRO A 1 646 ? -19.781 8.602 21.453 1 98.19 646 PRO A C 1
ATOM 5275 O O . PRO A 1 646 ? -19.672 7.375 21.531 1 98.19 646 PRO A O 1
ATOM 5278 N N . MET A 1 647 ? -20.281 9.32 22.406 1 98.31 647 MET A N 1
ATOM 5279 C CA . MET A 1 647 ? -20.656 8.719 23.688 1 98.31 647 MET A CA 1
ATOM 5280 C C . MET A 1 647 ? -22.094 9.086 24.062 1 98.31 647 MET A C 1
ATOM 5282 O O . MET A 1 647 ? -22.703 8.422 24.891 1 98.31 647 MET A O 1
ATOM 5286 N N . TYR A 1 648 ? -22.625 10.133 23.453 1 98.31 648 TYR A N 1
ATOM 5287 C CA . TYR A 1 648 ? -23.906 10.664 23.906 1 98.31 648 TYR A CA 1
ATOM 5288 C C . TYR A 1 648 ? -24.938 10.57 22.797 1 98.31 648 TYR A C 1
ATOM 5290 O O . TYR A 1 648 ? -26.078 10.172 23.031 1 98.31 648 TYR A O 1
ATOM 5298 N N . TYR A 1 649 ? -24.531 11.016 21.531 1 98.38 649 TYR A N 1
ATOM 5299 C CA . TYR A 1 649 ? -25.5 11.055 20.438 1 98.38 649 TYR A CA 1
ATOM 5300 C C . TYR A 1 649 ? -24.859 10.555 19.141 1 98.38 649 TYR A C 1
ATOM 5302 O O . TYR A 1 649 ? -23.688 10.836 18.859 1 98.38 649 TYR A O 1
ATOM 5310 N N . GLU A 1 650 ? -25.625 9.859 18.391 1 96.88 650 GLU A N 1
ATOM 5311 C CA . GLU A 1 650 ? -25.312 9.602 16.984 1 96.88 650 GLU A CA 1
ATOM 5312 C C . GLU A 1 650 ? -25.875 10.703 16.078 1 96.88 650 GLU A C 1
ATOM 5314 O O . GLU A 1 650 ? -26.516 11.641 16.562 1 96.88 650 GLU A O 1
ATOM 5319 N N . ALA A 1 651 ? -25.547 10.68 14.812 1 96 651 ALA A N 1
ATOM 5320 C CA . ALA A 1 651 ? -26.141 11.602 13.852 1 96 651 ALA A CA 1
ATOM 5321 C C . ALA A 1 651 ? -27.656 11.625 13.984 1 96 651 ALA A C 1
ATOM 5323 O O . ALA A 1 651 ? -28.266 10.648 14.445 1 96 651 ALA A O 1
ATOM 5324 N N . ASP A 1 652 ? -28.281 12.75 13.656 1 97 652 ASP A N 1
ATOM 5325 C CA . ASP A 1 652 ? -29.734 12.984 13.719 1 97 652 ASP A CA 1
ATOM 5326 C C . ASP A 1 652 ? -30.219 13.008 15.164 1 97 652 ASP A C 1
ATOM 5328 O O . ASP A 1 652 ? -31.344 12.602 15.453 1 97 652 ASP A O 1
ATOM 5332 N N . SER A 1 653 ? -29.359 13.312 16.078 1 97.81 653 SER A N 1
ATOM 5333 C CA . SER A 1 653 ? -29.656 13.531 17.484 1 97.81 653 SER A CA 1
ATOM 5334 C C . SER A 1 653 ? -30.141 12.25 18.156 1 97.81 653 SER A C 1
ATOM 5336 O O . SER A 1 653 ? -30.969 12.297 19.062 1 97.81 653 SER A O 1
ATOM 5338 N N . LYS A 1 654 ? -29.719 11.117 17.625 1 97.5 654 LYS A N 1
ATOM 5339 C CA . LYS A 1 654 ? -30.109 9.852 18.234 1 97.5 654 LYS A CA 1
ATOM 5340 C C . LYS A 1 654 ? -29.297 9.57 19.5 1 97.5 654 LYS A C 1
ATOM 5342 O O . LYS A 1 654 ? -28.078 9.438 19.438 1 97.5 654 LYS A O 1
ATOM 5347 N N . PRO A 1 655 ? -29.891 9.414 20.609 1 97.69 655 PRO A N 1
ATOM 5348 C CA . PRO A 1 655 ? -29.141 9.188 21.844 1 97.69 655 PRO A CA 1
ATOM 5349 C C . PRO A 1 655 ? -28.438 7.84 21.875 1 97.69 655 PRO A C 1
ATOM 5351 O O . PRO A 1 655 ? -28.969 6.844 21.375 1 97.69 655 PRO A O 1
ATOM 5354 N N . ILE A 1 656 ? -27.281 7.781 22.422 1 97.25 656 ILE A N 1
ATOM 5355 C CA . ILE A 1 656 ? -26.516 6.555 22.641 1 97.25 656 ILE A CA 1
ATOM 5356 C C . ILE A 1 656 ? -26.703 6.094 24.094 1 97.25 656 ILE A C 1
ATOM 5358 O O . ILE A 1 656 ? -26.391 6.828 25.031 1 97.25 656 ILE A O 1
ATOM 5362 N N . GLU A 1 657 ? -27.141 4.871 24.219 1 95.5 657 GLU A N 1
ATOM 5363 C CA . GLU A 1 657 ? -27.406 4.34 25.547 1 95.5 657 GLU A CA 1
ATOM 5364 C C . GLU A 1 657 ? -26.359 3.285 25.938 1 95.5 657 GLU A C 1
ATOM 5366 O O . GLU A 1 657 ? -25.844 2.572 25.078 1 95.5 657 GLU A O 1
ATOM 5371 N N . GLY A 1 658 ? -26.109 3.246 27.172 1 93.81 658 GLY A N 1
ATOM 5372 C CA . GLY A 1 658 ? -25.312 2.152 27.703 1 93.81 658 GLY A CA 1
ATOM 5373 C C . GLY A 1 658 ? -23.828 2.293 27.422 1 93.81 658 GLY A C 1
ATOM 5374 O O . GLY A 1 658 ? -23.062 1.336 27.578 1 93.81 658 GLY A O 1
ATOM 5375 N N . VAL A 1 659 ? -23.375 3.461 26.984 1 94.12 659 VAL A N 1
ATOM 5376 C CA . VAL A 1 659 ? -21.953 3.654 26.688 1 94.12 659 VAL A CA 1
ATOM 5377 C C . VAL A 1 659 ? -21.281 4.406 27.828 1 94.12 659 VAL A C 1
ATOM 5379 O O . VAL A 1 659 ? -21.781 5.434 28.281 1 94.12 659 VAL A O 1
ATOM 5382 N N . ALA A 1 660 ? -20.188 3.816 28.312 1 95.19 660 ALA A N 1
ATOM 5383 C CA . ALA A 1 660 ? -19.438 4.461 29.375 1 95.19 660 ALA A CA 1
ATOM 5384 C C . ALA A 1 660 ? -18.797 5.754 28.891 1 95.19 660 ALA A C 1
ATOM 5386 O O . ALA A 1 660 ? -18.359 5.844 27.75 1 95.19 660 ALA A O 1
ATOM 5387 N N . LYS A 1 661 ? -18.75 6.766 29.703 1 97.75 661 LYS A N 1
ATOM 5388 C CA . LYS A 1 661 ? -18.109 8.039 29.375 1 97.75 661 LYS A CA 1
ATOM 5389 C C . LYS A 1 661 ? -16.625 8.016 29.781 1 97.75 661 LYS A C 1
ATOM 5391 O O . LYS A 1 661 ? -16.172 8.875 30.531 1 97.75 661 LYS A O 1
ATOM 5396 N N . THR A 1 662 ? -15.969 7.012 29.312 1 97.88 662 THR A N 1
ATOM 5397 C CA . THR A 1 662 ? -14.547 6.809 29.547 1 97.88 662 THR A CA 1
ATOM 5398 C C . THR A 1 662 ? -13.828 6.43 28.25 1 97.88 662 THR A C 1
ATOM 5400 O O . THR A 1 662 ? -14.477 6.164 27.234 1 97.88 662 THR A O 1
ATOM 5403 N N . ARG A 1 663 ? -12.555 6.512 28.219 1 97.5 663 ARG A N 1
ATOM 5404 C CA . ARG A 1 663 ? -11.742 5.941 27.141 1 97.5 663 ARG A CA 1
ATOM 5405 C C . ARG A 1 663 ? -10.477 5.305 27.703 1 97.5 663 ARG A C 1
ATOM 5407 O O . ARG A 1 663 ? -10.008 5.676 28.781 1 97.5 663 ARG A O 1
ATOM 5414 N N . LYS A 1 664 ? -9.938 4.344 27 1 97.88 664 LYS A N 1
ATOM 5415 C CA . LYS A 1 664 ? -8.672 3.717 27.359 1 97.88 664 LYS A CA 1
ATOM 5416 C C . LYS A 1 664 ? -7.496 4.637 27.031 1 97.88 664 LYS A C 1
ATOM 5418 O O . LYS A 1 664 ? -7.426 5.211 25.953 1 97.88 664 LYS A O 1
ATOM 5423 N N . VAL A 1 665 ? -6.578 4.859 27.984 1 98.56 665 VAL A N 1
ATOM 5424 C CA . VAL A 1 665 ? -5.402 5.711 27.844 1 98.56 665 VAL A CA 1
ATOM 5425 C C . VAL A 1 665 ? -4.16 4.961 28.328 1 98.56 665 VAL A C 1
ATOM 5427 O O . VAL A 1 665 ? -4.207 4.242 29.328 1 98.56 665 VAL A O 1
ATOM 5430 N N . TYR A 1 666 ? -3.117 5.023 27.547 1 98.81 666 TYR A N 1
ATOM 5431 C CA . TYR A 1 666 ? -1.833 4.492 27.984 1 98.81 666 TYR A CA 1
ATOM 5432 C C . TYR A 1 666 ? -0.978 5.582 28.609 1 98.81 666 TYR A C 1
ATOM 5434 O O . TYR A 1 666 ? -0.775 6.645 28.016 1 98.81 666 TYR A O 1
ATOM 5442 N N . LEU A 1 667 ? -0.557 5.371 29.828 1 98.88 667 LEU A N 1
ATOM 5443 C CA . LEU A 1 667 ? 0.404 6.242 30.484 1 98.88 667 LEU A CA 1
ATOM 5444 C C . LEU A 1 667 ? 1.83 5.75 30.266 1 98.88 667 LEU A C 1
ATOM 5446 O O . LEU A 1 667 ? 2.229 4.723 30.828 1 98.88 667 LEU A O 1
ATOM 5450 N N . PRO A 1 668 ? 2.578 6.406 29.484 1 98.75 668 PRO A N 1
ATOM 5451 C CA . PRO A 1 668 ? 3.922 5.938 29.125 1 98.75 668 PRO A CA 1
ATOM 5452 C C . PRO A 1 668 ? 4.773 5.613 30.359 1 98.75 668 PRO A C 1
ATOM 5454 O O . PRO A 1 668 ? 4.645 6.266 31.391 1 98.75 668 PRO A O 1
ATOM 5457 N N . ALA A 1 669 ? 5.668 4.656 30.219 1 98.31 669 ALA A N 1
ATOM 5458 C CA . ALA A 1 669 ? 6.633 4.309 31.25 1 98.31 669 ALA A CA 1
ATOM 5459 C C . ALA A 1 669 ? 7.711 5.383 31.391 1 98.31 669 ALA A C 1
ATOM 5461 O O . ALA A 1 669 ? 7.961 6.137 30.438 1 98.31 669 ALA A O 1
ATOM 5462 N N . GLY A 1 670 ? 8.273 5.465 32.5 1 95.44 670 GLY A N 1
ATOM 5463 C CA . GLY A 1 670 ? 9.391 6.379 32.688 1 95.44 670 GLY A CA 1
ATOM 5464 C C . GLY A 1 670 ? 9.039 7.578 33.562 1 95.44 670 GLY A C 1
ATOM 5465 O O . GLY A 1 670 ? 9.914 8.367 33.938 1 95.44 670 GLY A O 1
ATOM 5466 N N . SER A 1 671 ? 7.742 7.723 33.906 1 95.88 671 SER A N 1
ATOM 5467 C CA . SER A 1 671 ? 7.301 8.805 34.781 1 95.88 671 SER A CA 1
ATOM 5468 C C . SER A 1 671 ? 5.961 8.477 35.438 1 95.88 671 SER A C 1
ATOM 5470 O O . SER A 1 671 ? 5.223 7.613 34.969 1 95.88 671 SER A O 1
ATOM 5472 N N . ASP A 1 672 ? 5.75 9.133 36.531 1 98.06 672 ASP A N 1
ATOM 5473 C CA . ASP A 1 672 ? 4.391 9.156 37.094 1 98.06 672 ASP A CA 1
ATOM 5474 C C . ASP A 1 672 ? 3.555 10.242 36.406 1 98.06 672 ASP A C 1
ATOM 5476 O O . ASP A 1 672 ? 4.098 11.141 35.75 1 98.06 672 ASP A O 1
ATOM 5480 N N . TRP A 1 673 ? 2.242 10.094 36.594 1 98.69 673 TRP A N 1
ATOM 5481 C CA . TRP A 1 673 ? 1.305 10.984 35.938 1 98.69 673 TRP A CA 1
ATOM 5482 C C . TRP A 1 673 ? 0.217 11.461 36.875 1 98.69 673 TRP A C 1
ATOM 5484 O O . TRP A 1 673 ? -0.244 10.703 37.75 1 98.69 673 TRP A O 1
ATOM 5494 N N . TYR A 1 674 ? -0.189 12.695 36.75 1 98.69 674 TYR A N 1
ATOM 5495 C CA . TYR A 1 674 ? -1.323 13.258 37.469 1 98.69 674 TYR A CA 1
ATOM 5496 C C . TYR A 1 674 ? -2.492 13.523 36.531 1 98.69 674 TYR A C 1
ATOM 5498 O O . TYR A 1 674 ? -2.311 14.102 35.438 1 98.69 674 TYR A O 1
ATOM 5506 N N . ASP A 1 675 ? -3.635 13.047 36.906 1 98.56 675 ASP A N 1
ATOM 5507 C CA . ASP A 1 675 ? -4.824 13.547 36.25 1 98.56 675 ASP A CA 1
ATOM 5508 C C . ASP A 1 675 ? -5 15.047 36.469 1 98.56 675 ASP A C 1
ATOM 5510 O O . ASP A 1 675 ? -5.094 15.508 37.594 1 98.56 675 ASP A O 1
ATOM 5514 N N . PHE A 1 676 ? -5.07 15.789 35.469 1 98.62 676 PHE A N 1
ATOM 5515 C CA . PHE A 1 676 ? -5.109 17.25 35.562 1 98.62 676 PHE A CA 1
ATOM 5516 C C . PHE A 1 676 ? -6.34 17.703 36.312 1 98.62 676 PHE A C 1
ATOM 5518 O O . PHE A 1 676 ? -6.281 18.688 37.062 1 98.62 676 PHE A O 1
ATOM 5525 N N . TRP A 1 677 ? -7.457 17.016 36.125 1 98.12 677 TRP A N 1
ATOM 5526 C CA . TRP A 1 677 ? -8.742 17.469 36.656 1 98.12 677 TRP A CA 1
ATOM 5527 C C . TRP A 1 677 ? -8.914 17.047 38.125 1 98.12 677 TRP A C 1
ATOM 5529 O O . TRP A 1 677 ? -9.445 17.797 38.938 1 98.12 677 TRP A O 1
ATOM 5539 N N . THR A 1 678 ? -8.461 15.805 38.406 1 97.5 678 THR A N 1
ATOM 5540 C CA . THR A 1 678 ? -8.711 15.258 39.75 1 97.5 678 THR A CA 1
ATOM 5541 C C . THR A 1 678 ? -7.453 15.32 40.594 1 97.5 678 THR A C 1
ATOM 5543 O O . THR A 1 678 ? -7.52 15.156 41.812 1 97.5 678 THR A O 1
ATOM 5546 N N . GLU A 1 679 ? -6.266 15.438 40 1 97.62 679 GLU A N 1
ATOM 5547 C CA . GLU A 1 679 ? -4.957 15.492 40.656 1 97.62 679 GLU A CA 1
ATOM 5548 C C . GLU A 1 679 ? -4.562 14.133 41.219 1 97.62 679 GLU A C 1
ATOM 5550 O O . GLU A 1 679 ? -3.6 14.023 41.969 1 97.62 679 GLU A O 1
ATOM 5555 N N . LYS A 1 680 ? -5.355 13.148 40.781 1 97.81 680 LYS A N 1
ATOM 5556 C CA . LYS A 1 680 ? -4.984 11.789 41.156 1 97.81 680 LYS A CA 1
ATOM 5557 C C . LYS A 1 680 ? -3.693 11.359 40.469 1 97.81 680 LYS A C 1
ATOM 5559 O O . LYS A 1 680 ? -3.494 11.633 39.281 1 97.81 680 LYS A O 1
ATOM 5564 N N . ARG A 1 681 ? -2.791 10.727 41.25 1 97.88 681 ARG A N 1
ATOM 5565 C CA . ARG A 1 681 ? -1.499 10.289 40.75 1 97.88 681 ARG A CA 1
ATOM 5566 C C . ARG A 1 681 ? -1.56 8.836 40.281 1 97.88 681 ARG A C 1
ATOM 5568 O O . ARG A 1 681 ? -2.191 7.996 40.906 1 97.88 681 ARG A O 1
ATOM 5575 N N . PHE A 1 682 ? -0.994 8.492 39.156 1 98.38 682 PHE A N 1
ATOM 5576 C CA . PHE A 1 682 ? -0.886 7.156 38.594 1 98.38 682 PHE A CA 1
ATOM 5577 C C . PHE A 1 682 ? 0.565 6.824 38.25 1 98.38 682 PHE A C 1
ATOM 5579 O O . PHE A 1 682 ? 1.349 7.707 37.906 1 98.38 682 PHE A O 1
ATOM 5586 N N . LYS A 1 683 ? 0.954 5.559 38.375 1 98.06 683 LYS A N 1
ATOM 5587 C CA . LYS A 1 683 ? 2.238 5.094 37.844 1 98.06 683 LYS A CA 1
ATOM 5588 C C . LYS A 1 683 ? 2.221 5.012 36.312 1 98.06 683 LYS A C 1
ATOM 5590 O O . LYS A 1 683 ? 1.181 4.738 35.719 1 98.06 683 LYS A O 1
ATOM 5595 N N . GLY A 1 684 ? 3.338 5.242 35.719 1 98.25 684 GLY A N 1
ATOM 5596 C CA . GLY A 1 684 ? 3.457 5.043 34.281 1 98.25 684 GLY A CA 1
ATOM 5597 C C . GLY A 1 684 ? 3.623 3.588 33.875 1 98.25 684 GLY A C 1
ATOM 5598 O O . GLY A 1 684 ? 3.83 2.729 34.75 1 98.25 684 GLY A O 1
ATOM 5599 N N . GLY A 1 685 ? 3.531 3.277 32.562 1 98.25 685 GLY A N 1
ATOM 5600 C CA . GLY A 1 685 ? 3.734 1.938 32.031 1 98.25 685 GLY A CA 1
ATOM 5601 C C . GLY A 1 685 ? 2.484 1.079 32.094 1 98.25 685 GLY A C 1
ATOM 5602 O O . GLY A 1 685 ? 2.572 -0.149 32.156 1 98.25 685 GLY A O 1
ATOM 5603 N N . GLN A 1 686 ? 1.356 1.751 32.094 1 98.31 686 GLN A N 1
ATOM 5604 C CA . GLN A 1 686 ? 0.118 0.984 32.188 1 98.31 686 GLN A CA 1
ATOM 5605 C C . GLN A 1 686 ? -1.009 1.671 31.422 1 98.31 686 GLN A C 1
ATOM 5607 O O . GLN A 1 686 ? -0.935 2.869 31.141 1 98.31 686 GLN A O 1
ATOM 5612 N N . SER A 1 687 ? -2.035 0.944 31.109 1 98.38 687 SER A N 1
ATOM 5613 C CA . SER A 1 687 ? -3.275 1.468 30.547 1 98.38 687 SER A CA 1
ATOM 5614 C C . SER A 1 687 ? -4.336 1.655 31.625 1 98.38 687 SER A C 1
ATOM 5616 O O . SER A 1 687 ? -4.449 0.836 32.531 1 98.38 687 SER A O 1
ATOM 5618 N N . ILE A 1 688 ? -5.062 2.711 31.547 1 98.5 688 ILE A N 1
ATOM 5619 C CA . ILE A 1 688 ? -6.133 2.977 32.5 1 98.5 688 ILE A CA 1
ATOM 5620 C C . ILE A 1 688 ? -7.422 3.32 31.75 1 98.5 688 ILE A C 1
ATOM 5622 O O . ILE A 1 688 ? -7.391 3.609 30.547 1 98.5 688 ILE A O 1
ATOM 5626 N N . GLU A 1 689 ? -8.531 3.23 32.406 1 98.06 689 GLU A N 1
ATOM 5627 C CA . GLU A 1 689 ? -9.797 3.771 31.938 1 98.06 689 GLU A CA 1
ATOM 5628 C C . GLU A 1 689 ? -10 5.207 32.406 1 98.06 689 GLU A C 1
ATOM 5630 O O . GLU A 1 689 ? -10.375 5.445 33.562 1 98.06 689 GLU A O 1
ATOM 5635 N N . ALA A 1 690 ? -9.789 6.16 31.594 1 98.44 690 ALA A N 1
ATOM 5636 C CA . ALA A 1 690 ? -9.859 7.578 31.922 1 98.44 690 ALA A CA 1
ATOM 5637 C C . ALA A 1 690 ? -11.289 8.102 31.828 1 98.44 690 ALA A C 1
ATOM 5639 O O . ALA A 1 690 ? -11.992 7.809 30.844 1 98.44 690 ALA A O 1
ATOM 5640 N N . GLU A 1 691 ? -11.703 8.836 32.812 1 97.88 691 GLU A N 1
ATOM 5641 C CA . GLU A 1 691 ? -13 9.516 32.719 1 97.88 691 GLU A CA 1
ATOM 5642 C C . GLU A 1 691 ? -12.992 10.594 31.641 1 97.88 691 GLU A C 1
ATOM 5644 O O . GLU A 1 691 ? -12.055 11.391 31.547 1 97.88 691 GLU A O 1
ATOM 5649 N N . ALA A 1 692 ? -14.047 10.609 30.828 1 98.38 692 ALA A N 1
ATOM 5650 C CA . ALA A 1 692 ? -14.109 11.57 29.734 1 98.38 692 ALA A CA 1
ATOM 5651 C C . ALA A 1 692 ? -15.531 12.102 29.547 1 98.38 692 ALA A C 1
ATOM 5653 O O . ALA A 1 692 ? -16.062 12.086 28.438 1 98.38 692 ALA A O 1
ATOM 5654 N N . PRO A 1 693 ? -16.172 12.516 30.625 1 98.06 693 PRO A N 1
ATOM 5655 C CA . PRO A 1 693 ? -17.453 13.188 30.391 1 98.06 693 PRO A CA 1
ATOM 5656 C C . PRO A 1 693 ? -17.328 14.383 29.453 1 98.06 693 PRO A C 1
ATOM 5658 O O . PRO A 1 693 ? -16.219 14.812 29.141 1 98.06 693 PRO A O 1
ATOM 5661 N N . ILE A 1 694 ? -18.406 14.922 28.969 1 98.06 694 ILE A N 1
ATOM 5662 C CA . ILE A 1 694 ? -18.438 15.898 27.891 1 98.06 694 ILE A CA 1
ATOM 5663 C C . ILE A 1 694 ? -17.672 17.156 28.297 1 98.06 694 ILE A C 1
ATOM 5665 O O . ILE A 1 694 ? -17.109 17.859 27.438 1 98.06 694 ILE A O 1
ATOM 5669 N N . ASP A 1 695 ? -17.531 17.469 29.578 1 96.75 695 ASP A N 1
ATOM 5670 C CA . ASP A 1 695 ? -16.938 18.719 30.016 1 96.75 695 ASP A CA 1
ATOM 5671 C C . ASP A 1 695 ? -15.445 18.578 30.266 1 96.75 695 ASP A C 1
ATOM 5673 O O . ASP A 1 695 ? -14.789 19.5 30.734 1 96.75 695 ASP A O 1
ATOM 5677 N N . ARG A 1 696 ? -14.938 17.344 30 1 96 696 ARG A N 1
ATOM 5678 C CA . ARG A 1 696 ? -13.516 17.125 30.234 1 96 696 ARG A CA 1
ATOM 5679 C C . ARG A 1 696 ? -12.883 16.391 29.062 1 96 696 ARG A C 1
ATOM 5681 O O . ARG A 1 696 ? -13.469 15.438 28.516 1 96 696 ARG A O 1
ATOM 5688 N N . ILE A 1 697 ? -11.773 16.797 28.578 1 98.44 697 ILE A N 1
ATOM 5689 C CA . ILE A 1 697 ? -10.828 16.016 27.797 1 98.44 697 ILE A CA 1
ATOM 5690 C C . ILE A 1 697 ? -9.758 15.43 28.719 1 98.44 697 ILE A C 1
ATOM 5692 O O . ILE A 1 697 ? -9.188 16.141 29.547 1 98.44 697 ILE A O 1
ATOM 5696 N N . PRO A 1 698 ? -9.531 14.102 28.688 1 98.81 698 PRO A N 1
ATOM 5697 C CA . PRO A 1 698 ? -8.484 13.562 29.578 1 98.81 698 PRO A CA 1
ATOM 5698 C C . PRO A 1 698 ? -7.121 14.211 29.328 1 98.81 698 PRO A C 1
ATOM 5700 O O . PRO A 1 698 ? -6.637 14.234 28.203 1 98.81 698 PRO A O 1
ATOM 5703 N N . ILE A 1 699 ? -6.559 14.766 30.375 1 98.88 699 ILE A N 1
ATOM 5704 C CA . ILE A 1 699 ? -5.238 15.391 30.391 1 98.88 699 ILE A CA 1
ATOM 5705 C C . ILE A 1 699 ? -4.434 14.852 31.578 1 98.88 699 ILE A C 1
ATOM 5707 O O . ILE A 1 699 ? -4.934 14.805 32.688 1 98.88 699 ILE A O 1
ATOM 5711 N N . TYR A 1 700 ? -3.279 14.484 31.266 1 98.88 700 TYR A N 1
ATOM 5712 C CA . TYR A 1 700 ? -2.387 14.016 32.312 1 98.88 700 TYR A CA 1
ATOM 5713 C C . TYR A 1 700 ? -1.106 14.844 32.375 1 98.88 700 TYR A C 1
ATOM 5715 O O . TYR A 1 700 ? -0.57 15.211 31.312 1 98.88 700 TYR A O 1
ATOM 5723 N N . VAL A 1 701 ? -0.637 15.18 33.531 1 98.81 701 VAL A N 1
ATOM 5724 C CA . VAL A 1 701 ? 0.558 15.992 33.75 1 98.81 701 VAL A CA 1
ATOM 5725 C C . VAL A 1 701 ? 1.708 15.102 34.219 1 98.81 701 VAL A C 1
ATOM 5727 O O . VAL A 1 701 ? 1.547 14.312 35.156 1 98.81 701 VAL A O 1
ATOM 5730 N N . LYS A 1 702 ? 2.775 15.195 33.594 1 98.44 702 LYS A N 1
ATOM 5731 C CA . LYS A 1 702 ? 3.969 14.445 33.969 1 98.44 702 LYS A CA 1
ATOM 5732 C C . LYS A 1 702 ? 4.453 14.859 35.375 1 98.44 702 LYS A C 1
ATOM 5734 O O . LYS A 1 702 ? 4.488 16.047 35.688 1 98.44 702 LYS A O 1
ATOM 5739 N N . ALA A 1 703 ? 4.848 13.922 36.188 1 98.25 703 ALA A N 1
ATOM 5740 C CA . ALA A 1 703 ? 5.445 14.258 37.469 1 98.25 703 ALA A CA 1
ATOM 5741 C C . ALA A 1 703 ? 6.723 15.078 37.281 1 98.25 703 ALA A C 1
ATOM 5743 O O . ALA A 1 703 ? 7.512 14.812 36.375 1 98.25 703 ALA A O 1
ATOM 5744 N N . GLY A 1 704 ? 6.836 16.047 38.188 1 98.06 704 GLY A N 1
ATOM 5745 C CA . GLY A 1 704 ? 7.988 16.938 38.094 1 98.06 704 GLY A CA 1
ATOM 5746 C C . GLY A 1 704 ? 7.695 18.203 37.312 1 98.06 704 GLY A C 1
ATOM 5747 O O . GLY A 1 704 ? 8.484 19.156 37.344 1 98.06 704 GLY A O 1
ATOM 5748 N N . SER A 1 705 ? 6.527 18.344 36.75 1 98.44 705 SER A N 1
ATOM 5749 C CA . SER A 1 705 ? 6.195 19.484 35.875 1 98.44 705 SER A CA 1
ATOM 5750 C C . SER A 1 705 ? 5.93 20.734 36.719 1 98.44 705 SER A C 1
ATOM 5752 O O . SER A 1 705 ? 5.438 20.641 37.844 1 98.44 705 SER A O 1
ATOM 5754 N N . ILE A 1 706 ? 6.305 21.812 36.25 1 98.56 706 ILE A N 1
ATOM 5755 C CA . ILE A 1 706 ? 5.953 23.156 36.719 1 98.56 706 ILE A CA 1
ATOM 5756 C C . ILE A 1 706 ? 5.16 23.875 35.625 1 98.56 706 ILE A C 1
ATOM 5758 O O . ILE A 1 706 ? 5.699 24.203 34.562 1 98.56 706 ILE A O 1
ATOM 5762 N N . LEU A 1 707 ? 3.904 24.156 35.906 1 98.44 707 LEU A N 1
ATOM 5763 C CA . LEU A 1 707 ? 3.045 24.812 34.906 1 98.44 707 LEU A CA 1
ATOM 5764 C C . LEU A 1 707 ? 2.82 26.281 35.281 1 98.44 707 LEU A C 1
ATOM 5766 O O . LEU A 1 707 ? 2.16 26.578 36.281 1 98.44 707 LEU A O 1
ATOM 5770 N N . PRO A 1 708 ? 3.387 27.172 34.562 1 98.19 708 PRO A N 1
ATOM 5771 C CA . PRO A 1 708 ? 2.998 28.578 34.75 1 98.19 708 PRO A CA 1
ATOM 5772 C C . PRO A 1 708 ? 1.608 28.875 34.188 1 98.19 708 PRO A C 1
ATOM 5774 O O . PRO A 1 708 ? 1.316 28.562 33.031 1 98.19 708 PRO A O 1
ATOM 5777 N N . MET A 1 709 ? 0.773 29.453 34.938 1 97.12 709 MET A N 1
ATOM 5778 C CA . MET A 1 709 ? -0.604 29.75 34.562 1 97.12 709 MET A CA 1
ATOM 5779 C C . MET A 1 709 ? -0.954 31.203 34.844 1 97.12 709 MET A C 1
ATOM 5781 O O . MET A 1 709 ? -0.307 31.844 35.688 1 97.12 709 MET A O 1
ATOM 5785 N N . SER A 1 710 ? -1.903 31.688 34.094 1 94.5 710 SER A N 1
ATOM 5786 C CA . SER A 1 710 ? -2.412 33.031 34.281 1 94.5 710 SER A CA 1
ATOM 5787 C C . SER A 1 710 ? -3.814 33.031 34.875 1 94.5 710 SER A C 1
ATOM 5789 O O . SER A 1 710 ? -4.445 31.969 34.969 1 94.5 710 SER A O 1
ATOM 5791 N N . GLU A 1 711 ? -4.324 34.25 35.312 1 92.06 711 GLU A N 1
ATOM 5792 C CA . GLU A 1 711 ? -5.719 34.406 35.688 1 92.06 711 GLU A CA 1
ATOM 5793 C C . GLU A 1 711 ? -6.656 34.312 34.5 1 92.06 711 GLU A C 1
ATOM 5795 O O . GLU A 1 711 ? -6.199 34.188 33.375 1 92.06 711 GLU A O 1
ATOM 5800 N N . GLN A 1 712 ? -7.875 34.281 34.812 1 93.06 712 GLN A N 1
ATOM 5801 C CA . GLN A 1 712 ? -8.852 34.281 33.719 1 93.06 712 GLN A CA 1
ATOM 5802 C C . GLN A 1 712 ? -8.867 35.625 33 1 93.06 712 GLN A C 1
ATOM 5804 O O . GLN A 1 712 ? -8.898 36.688 33.656 1 93.06 712 GLN A O 1
ATOM 5809 N N . ILE A 1 713 ? -8.758 35.594 31.734 1 94.62 713 ILE A N 1
ATOM 5810 C CA . ILE A 1 713 ? -8.734 36.812 30.906 1 94.62 713 ILE A CA 1
ATOM 5811 C C . ILE A 1 713 ? -9.664 36.625 29.703 1 94.62 713 ILE A C 1
ATOM 5813 O O . ILE A 1 713 ? -10.062 35.5 29.375 1 94.62 713 ILE A O 1
ATOM 5817 N N . GLN A 1 714 ? -9.992 37.75 29.062 1 95.94 714 GLN A N 1
ATOM 5818 C CA . GLN A 1 714 ? -10.922 37.719 27.938 1 95.94 714 GLN A CA 1
ATOM 5819 C C . GLN A 1 714 ? -10.172 37.781 26.609 1 95.94 714 GLN A C 1
ATOM 5821 O O . GLN A 1 714 ? -10.734 37.469 25.547 1 95.94 714 GLN A O 1
ATOM 5826 N N . HIS A 1 715 ? -8.992 38.25 26.625 1 97.62 715 HIS A N 1
ATOM 5827 C CA . HIS A 1 715 ? -8.078 38.25 25.5 1 97.62 715 HIS A CA 1
ATOM 5828 C C . HIS A 1 715 ? -6.625 38.312 25.953 1 97.62 715 HIS A C 1
ATOM 5830 O O . HIS A 1 715 ? -6.352 38.688 27.094 1 97.62 715 HIS A O 1
ATOM 5836 N N . THR A 1 716 ? -5.641 38.031 25.172 1 96.94 716 THR A N 1
ATOM 5837 C CA . THR A 1 716 ? -4.246 37.844 25.547 1 96.94 716 THR A CA 1
ATOM 5838 C C . THR A 1 716 ? -3.621 39.188 25.922 1 96.94 716 THR A C 1
ATOM 5840 O O . THR A 1 716 ? -2.635 39.25 26.672 1 96.94 716 THR A O 1
ATOM 5843 N N . GLY A 1 717 ? -4.238 40.25 25.375 1 95.12 717 GLY A N 1
ATOM 5844 C CA . GLY A 1 717 ? -3.764 41.594 25.734 1 95.12 717 GLY A CA 1
ATOM 5845 C C . GLY A 1 717 ? -3.883 41.875 27.219 1 95.12 717 GLY A C 1
ATOM 5846 O O . GLY A 1 717 ? -3.207 42.781 27.734 1 95.12 717 GLY A O 1
ATOM 5847 N N . GLN A 1 718 ? -4.727 41.094 27.922 1 95.25 718 GLN A N 1
ATOM 5848 C CA . GLN A 1 718 ? -4.949 41.312 29.344 1 95.25 718 GLN A CA 1
ATOM 5849 C C . GLN A 1 718 ? -3.979 40.469 30.188 1 95.25 718 GLN A C 1
ATOM 5851 O O . GLN A 1 718 ? -3.943 40.594 31.406 1 95.25 718 GLN A O 1
ATOM 5856 N N . MET A 1 719 ? -3.195 39.625 29.531 1 92.81 719 MET A N 1
ATOM 5857 C CA . MET A 1 719 ? -2.264 38.781 30.281 1 92.81 719 MET A CA 1
ATOM 5858 C C . MET A 1 719 ? -1.17 39.625 30.922 1 92.81 719 MET A C 1
ATOM 5860 O O . MET A 1 719 ? -0.502 40.406 30.25 1 92.81 719 MET A O 1
ATOM 5864 N N . LYS A 1 720 ? -0.976 39.438 32.188 1 91.25 720 LYS A N 1
ATOM 5865 C CA . LYS A 1 720 ? 0.047 40.156 32.906 1 91.25 720 LYS A CA 1
ATOM 5866 C C . LYS A 1 720 ? 1.41 39.5 32.781 1 91.25 720 LYS A C 1
ATOM 5868 O O . LYS A 1 720 ? 1.497 38.281 32.719 1 91.25 720 LYS A O 1
ATOM 5873 N N . ASP A 1 721 ? 2.389 40.344 32.812 1 91.94 721 ASP A N 1
ATOM 5874 C CA . ASP A 1 721 ? 3.748 39.812 32.75 1 91.94 721 ASP A CA 1
ATOM 5875 C C . ASP A 1 721 ? 4.406 39.844 34.125 1 91.94 721 ASP A C 1
ATOM 5877 O O . ASP A 1 721 ? 5.523 39.375 34.312 1 91.94 721 ASP A O 1
ATOM 5881 N N . ASP A 1 722 ? 3.67 40.312 35.094 1 94.44 722 ASP A N 1
ATOM 5882 C CA . ASP A 1 722 ? 4.312 40.531 36.375 1 94.44 722 ASP A CA 1
ATOM 5883 C C . ASP A 1 722 ? 3.723 39.594 37.469 1 94.44 722 ASP A C 1
ATOM 5885 O O . ASP A 1 722 ? 4.023 39.75 38.656 1 94.44 722 ASP A O 1
ATOM 5889 N N . CYS A 1 723 ? 2.9 38.719 37.062 1 94.94 723 CYS A N 1
ATOM 5890 C CA . CYS A 1 723 ? 2.307 37.812 38.031 1 94.94 723 CYS A CA 1
ATOM 5891 C C . CYS A 1 723 ? 1.965 36.469 37.406 1 94.94 723 CYS A C 1
ATOM 5893 O O . CYS A 1 723 ? 1.237 36.438 36.406 1 94.94 723 CYS A O 1
ATOM 5895 N N . PHE A 1 724 ? 2.465 35.406 37.906 1 96.12 724 PHE A N 1
ATOM 5896 C CA . PHE A 1 724 ? 2.201 34.031 37.438 1 96.12 724 PHE A CA 1
ATOM 5897 C C . PHE A 1 724 ? 1.892 33.094 38.594 1 96.12 724 PHE A C 1
ATOM 5899 O O . PHE A 1 724 ? 2.455 33.25 39.656 1 96.12 724 PHE A O 1
ATOM 5906 N N . MET A 1 725 ? 0.968 32.25 38.344 1 96.94 725 MET A N 1
ATOM 5907 C CA . MET A 1 725 ? 0.78 31.109 39.25 1 96.94 725 MET A CA 1
ATOM 5908 C C . MET A 1 725 ? 1.598 29.906 38.781 1 96.94 725 MET A C 1
ATOM 5910 O O . MET A 1 725 ? 1.465 29.484 37.625 1 96.94 725 MET A O 1
ATOM 5914 N N . LEU A 1 726 ? 2.512 29.422 39.594 1 98.38 726 LEU A N 1
ATOM 5915 C CA . LEU A 1 726 ? 3.283 28.219 39.312 1 98.38 726 LEU A CA 1
ATOM 5916 C C . LEU A 1 726 ? 2.678 27 40 1 98.38 726 LEU A C 1
ATOM 5918 O O . LEU A 1 726 ? 2.691 26.891 41.219 1 98.38 726 LEU A O 1
ATOM 5922 N N . VAL A 1 727 ? 2.123 26.094 39.219 1 98.5 727 VAL A N 1
ATOM 5923 C CA . VAL A 1 727 ? 1.576 24.844 39.75 1 98.5 727 VAL A CA 1
ATOM 5924 C C . VAL A 1 727 ? 2.604 23.734 39.594 1 98.5 727 VAL A C 1
ATOM 5926 O O . VAL A 1 727 ? 3.01 23.391 38.5 1 98.5 727 VAL A O 1
ATOM 5929 N N . VAL A 1 728 ? 3.049 23.141 40.688 1 98.44 728 VAL A N 1
ATOM 5930 C CA . VAL A 1 728 ? 4.066 22.094 40.688 1 98.44 728 VAL A CA 1
ATOM 5931 C C . VAL A 1 728 ? 3.412 20.734 40.906 1 98.44 728 VAL A C 1
ATOM 5933 O O . VAL A 1 728 ? 2.586 20.578 41.812 1 98.44 728 VAL A O 1
ATOM 5936 N N . TYR A 1 729 ? 3.707 19.781 40.094 1 98.56 729 TYR A N 1
ATOM 5937 C CA . TYR A 1 729 ? 3.285 18.406 40.25 1 98.56 729 TYR A CA 1
ATOM 5938 C C . TYR A 1 729 ? 4.441 17.516 40.719 1 98.56 729 TYR A C 1
ATOM 5940 O O . TYR A 1 729 ? 5.242 17.062 39.906 1 98.56 729 TYR A O 1
ATOM 5948 N N . PRO A 1 730 ? 4.543 17.25 41.969 1 97.75 730 PRO A N 1
ATOM 5949 C CA . PRO A 1 730 ? 5.711 16.578 42.531 1 97.75 730 PRO A CA 1
ATOM 5950 C C . PRO A 1 730 ? 5.82 15.117 42.094 1 97.75 730 PRO A C 1
ATOM 5952 O O . PRO A 1 730 ? 4.918 14.609 41.406 1 97.75 730 PRO A O 1
ATOM 5955 N N . GLY A 1 731 ? 6.887 14.516 42.438 1 96.88 731 GLY A N 1
ATOM 5956 C CA . GLY A 1 731 ? 7.129 13.109 42.156 1 96.88 731 GLY A CA 1
ATOM 5957 C C . GLY A 1 731 ? 8.453 12.867 41.469 1 96.88 731 GLY A C 1
ATOM 5958 O O . GLY A 1 731 ? 9.008 11.766 41.531 1 96.88 731 GLY A O 1
ATOM 5959 N N . GLU A 1 732 ? 8.984 13.828 40.781 1 97.19 732 GLU A N 1
ATOM 5960 C CA . GLU A 1 732 ? 10.289 13.82 40.125 1 97.19 732 GLU A CA 1
ATOM 5961 C C . GLU A 1 732 ? 10.867 15.227 40.062 1 97.19 732 GLU A C 1
ATOM 5963 O O . GLU A 1 732 ? 10.141 16.219 40.188 1 97.19 732 GLU A O 1
ATOM 5968 N N . ASP A 1 733 ? 12.18 15.227 39.938 1 97.75 733 ASP A N 1
ATOM 5969 C CA . ASP A 1 733 ? 12.781 16.531 39.625 1 97.75 733 ASP A CA 1
ATOM 5970 C C . ASP A 1 733 ? 12.289 17.062 38.281 1 97.75 733 ASP A C 1
ATOM 5972 O O . ASP A 1 733 ? 11.969 16.297 37.375 1 97.75 733 ASP A O 1
ATOM 5976 N N . GLY A 1 734 ? 12.094 18.344 38.281 1 97.12 734 GLY A N 1
ATOM 5977 C CA . GLY A 1 734 ? 11.625 18.938 37.031 1 97.12 734 GLY A CA 1
ATOM 5978 C C . GLY A 1 734 ? 12.156 20.328 36.781 1 97.12 734 GLY A C 1
ATOM 5979 O O . GLY A 1 734 ? 12.781 20.922 37.688 1 97.12 734 GLY A O 1
ATOM 5980 N N . SER A 1 735 ? 12.039 20.75 35.656 1 97.62 735 SER A N 1
ATOM 5981 C CA . SER A 1 735 ? 12.422 22.109 35.281 1 97.62 735 SER A CA 1
ATOM 5982 C C . SER A 1 735 ? 11.539 22.641 34.156 1 97.62 735 SER A C 1
ATOM 5984 O O . SER A 1 735 ? 10.961 21.859 33.406 1 97.62 735 SER A O 1
ATOM 5986 N N . PHE A 1 736 ? 11.336 23.906 34.125 1 98 736 PHE A N 1
ATOM 5987 C CA . PHE A 1 736 ? 10.625 24.609 33.062 1 98 736 PHE A CA 1
ATOM 5988 C C . PHE A 1 736 ? 11.211 26 32.844 1 98 736 PHE A C 1
ATOM 5990 O O . PHE A 1 736 ? 11.617 26.656 33.812 1 98 736 PHE A O 1
ATOM 5997 N N . THR A 1 737 ? 11.312 26.438 31.641 1 98 737 THR A N 1
ATOM 5998 C CA . THR A 1 737 ? 11.82 27.766 31.312 1 98 737 THR A CA 1
ATOM 5999 C C . THR A 1 737 ? 10.68 28.703 30.953 1 98 737 THR A C 1
ATOM 6001 O O . THR A 1 737 ? 10.016 28.516 29.938 1 98 737 THR A O 1
ATOM 6004 N N . LEU A 1 738 ? 10.406 29.656 31.75 1 97.88 738 LEU A N 1
ATOM 6005 C CA . LEU A 1 738 ? 9.438 30.703 31.453 1 97.88 738 LEU A CA 1
ATOM 6006 C C . LEU A 1 738 ? 10.016 31.703 30.453 1 97.88 738 LEU A C 1
ATOM 6008 O O . LEU A 1 738 ? 11.133 32.188 30.641 1 97.88 738 LEU A O 1
ATOM 6012 N N . TYR A 1 739 ? 9.32 32.062 29.438 1 97.81 739 TYR A N 1
ATOM 6013 C CA . TYR A 1 739 ? 9.742 32.969 28.391 1 97.81 739 TYR A CA 1
ATOM 6014 C C . TYR A 1 739 ? 8.852 34.219 28.359 1 97.81 739 TYR A C 1
ATOM 6016 O O . TYR A 1 739 ? 7.625 34.094 28.453 1 97.81 739 TYR A O 1
ATOM 6024 N N . GLN A 1 740 ? 9.43 35.406 28.234 1 97.12 740 GLN A N 1
ATOM 6025 C CA . GLN A 1 740 ? 8.719 36.656 28.078 1 97.12 740 GLN A CA 1
ATOM 6026 C C . GLN A 1 740 ? 9.414 37.562 27.047 1 97.12 740 GLN A C 1
ATOM 6028 O O . GLN A 1 740 ? 10.648 37.562 26.969 1 97.12 740 GLN A O 1
ATOM 6033 N N . ASP A 1 741 ? 8.688 38.25 26.297 1 97.38 741 ASP A N 1
ATOM 6034 C CA . ASP A 1 741 ? 9.172 39.25 25.344 1 97.38 741 ASP A CA 1
ATOM 6035 C C . ASP A 1 741 ? 8.125 40.344 25.125 1 97.38 741 ASP A C 1
ATOM 6037 O O . ASP A 1 741 ? 7.254 40.562 25.969 1 97.38 741 ASP A O 1
ATOM 6041 N N . GLU A 1 742 ? 8.258 41.125 24.031 1 96.31 742 GLU A N 1
ATOM 6042 C CA . GLU A 1 742 ? 7.336 42.219 23.75 1 96.31 742 GLU A CA 1
ATOM 6043 C C . GLU A 1 742 ? 6.031 41.688 23.141 1 96.31 742 GLU A C 1
ATOM 6045 O O . GLU A 1 742 ? 5.148 42.469 22.797 1 96.31 742 GLU A O 1
ATOM 6050 N N . ARG A 1 743 ? 5.832 40.406 22.984 1 96.5 743 ARG A N 1
ATOM 6051 C CA . ARG A 1 743 ? 4.617 39.719 22.547 1 96.5 743 ARG A CA 1
ATOM 6052 C C . ARG A 1 743 ? 4.312 40 21.094 1 96.5 743 ARG A C 1
ATOM 6054 O O . ARG A 1 743 ? 3.404 39.406 20.5 1 96.5 743 ARG A O 1
ATOM 6061 N N . ASN A 1 744 ? 4.93 40.875 20.484 1 96 744 ASN A N 1
ATOM 6062 C CA . ASN A 1 744 ? 4.91 41.281 19.078 1 96 744 ASN A CA 1
ATOM 6063 C C . ASN A 1 744 ? 6.215 41.969 18.672 1 96 744 ASN A C 1
ATOM 6065 O O . ASN A 1 744 ? 7.168 42 19.453 1 96 744 ASN A O 1
ATOM 6069 N N . GLY A 1 745 ? 6.316 42.312 17.422 1 95.19 745 GLY A N 1
ATOM 6070 C CA . GLY A 1 745 ? 7.574 42.875 16.969 1 95.19 745 GLY A CA 1
ATOM 6071 C C . GLY A 1 745 ? 8.672 41.844 16.812 1 95.19 745 GLY A C 1
ATOM 6072 O O . GLY A 1 745 ? 8.484 40.656 17.156 1 95.19 745 GLY A O 1
ATOM 6073 N N . TYR A 1 746 ? 9.836 42.219 16.422 1 96.5 746 TYR A N 1
ATOM 6074 C CA . TYR A 1 746 ? 10.875 41.281 16.062 1 96.5 746 TYR A CA 1
ATOM 6075 C C . TYR A 1 746 ? 12.07 41.406 17 1 96.5 746 TYR A C 1
ATOM 6077 O O . TYR A 1 746 ? 13.172 40.938 16.688 1 96.5 746 TYR A O 1
ATOM 6085 N N . GLY A 1 747 ? 11.883 42 18.141 1 96.06 747 GLY A N 1
ATOM 6086 C CA . GLY A 1 747 ? 12.945 42.125 19.125 1 96.06 747 GLY A CA 1
ATOM 6087 C C . GLY A 1 747 ? 13.516 40.781 19.547 1 96.06 747 GLY A C 1
ATOM 6088 O O . GLY A 1 747 ? 14.695 40.688 19.891 1 96.06 747 GLY A O 1
ATOM 6089 N N . TYR A 1 748 ? 12.742 39.719 19.578 1 96.06 748 TYR A N 1
ATOM 6090 C CA . TYR A 1 748 ? 13.195 38.375 20 1 96.06 748 TYR A CA 1
ATOM 6091 C C . TYR A 1 748 ? 14.344 37.906 19.125 1 96.06 748 TYR A C 1
ATOM 6093 O O . TYR A 1 748 ? 15.172 37.094 19.562 1 96.06 748 TYR A O 1
ATOM 6101 N N . GLU A 1 749 ? 14.406 38.375 17.844 1 95.38 749 GLU A N 1
ATOM 6102 C CA . GLU A 1 749 ? 15.484 38 16.938 1 95.38 749 GLU A CA 1
ATOM 6103 C C . GLU A 1 749 ? 16.797 38.656 17.328 1 95.38 749 GLU A C 1
ATOM 6105 O O . GLU A 1 749 ? 17.875 38.219 16.906 1 95.38 749 GLU A O 1
ATOM 6110 N N . GLU A 1 750 ? 16.656 39.719 18.125 1 95.25 750 GLU A N 1
ATOM 6111 C CA . GLU A 1 750 ? 17.828 40.469 18.562 1 95.25 750 GLU A CA 1
ATOM 6112 C C . GLU A 1 750 ? 18.156 40.188 20.016 1 95.25 750 GLU A C 1
ATOM 6114 O O . GLU A 1 750 ? 18.938 40.906 20.641 1 95.25 750 GLU A O 1
ATOM 6119 N N . GLY A 1 751 ? 17.469 39.281 20.516 1 95.81 751 GLY A N 1
ATOM 6120 C CA . GLY A 1 751 ? 17.766 38.844 21.891 1 95.81 751 GLY A CA 1
ATOM 6121 C C . GLY A 1 751 ? 16.969 39.625 22.922 1 95.81 751 GLY A C 1
ATOM 6122 O O . GLY A 1 751 ? 17.25 39.562 24.125 1 95.81 751 GLY A O 1
ATOM 6123 N N . LYS A 1 752 ? 16 40.375 22.484 1 97.19 752 LYS A N 1
ATOM 6124 C CA . LYS A 1 752 ? 15.188 41.188 23.406 1 97.19 752 LYS A CA 1
ATOM 6125 C C . LYS A 1 752 ? 14.062 40.344 24 1 97.19 752 LYS A C 1
ATOM 6127 O O . LYS A 1 752 ? 12.883 40.594 23.734 1 97.19 752 LYS A O 1
ATOM 6132 N N . PHE A 1 753 ? 14.398 39.406 24.859 1 97.56 753 PHE A N 1
ATOM 6133 C CA . PHE A 1 753 ? 13.5 38.562 25.625 1 97.56 753 PHE A CA 1
ATOM 6134 C C . PHE A 1 753 ? 14.141 38.125 26.953 1 97.56 753 PHE A C 1
ATOM 6136 O O . PHE A 1 753 ? 15.336 38.375 27.172 1 97.56 753 PHE A O 1
ATOM 6143 N N . THR A 1 754 ? 13.398 37.656 27.828 1 96.88 754 THR A N 1
ATOM 6144 C CA . THR A 1 754 ? 13.898 37.125 29.094 1 96.88 754 THR A CA 1
ATOM 6145 C C . THR A 1 754 ? 13.453 35.688 29.281 1 96.88 754 THR A C 1
ATOM 6147 O O . THR A 1 754 ? 12.391 35.281 28.797 1 96.88 754 THR A O 1
ATOM 6150 N N . THR A 1 755 ? 14.352 34.875 29.859 1 97.12 755 THR A N 1
ATOM 6151 C CA . THR A 1 755 ? 14.039 33.5 30.297 1 97.12 755 THR A CA 1
ATOM 6152 C C . THR A 1 755 ? 14.266 33.375 31.797 1 97.12 755 THR A C 1
ATOM 6154 O O . THR A 1 755 ? 15.203 33.938 32.344 1 97.12 755 THR A O 1
ATOM 6157 N N . THR A 1 756 ? 13.367 32.719 32.438 1 97.5 756 THR A N 1
ATOM 6158 C CA . THR A 1 756 ? 13.477 32.375 33.875 1 97.5 756 THR A CA 1
ATOM 6159 C C . THR A 1 756 ? 13.391 30.875 34.062 1 97.5 756 THR A C 1
ATOM 6161 O O . THR A 1 756 ? 12.352 30.266 33.781 1 97.5 756 THR A O 1
ATOM 6164 N N . GLU A 1 757 ? 14.492 30.344 34.562 1 97.94 757 GLU A N 1
ATOM 6165 C CA . GLU A 1 757 ? 14.508 28.906 34.844 1 97.94 757 GLU A CA 1
ATOM 6166 C C . GLU A 1 757 ? 13.805 28.594 36.156 1 97.94 757 GLU A C 1
ATOM 6168 O O . GLU A 1 757 ? 14.109 29.188 37.188 1 97.94 757 GLU A O 1
ATOM 6173 N N . LEU A 1 758 ? 12.852 27.719 36.094 1 98.38 758 LEU A N 1
ATOM 6174 C CA . LEU A 1 758 ? 12.148 27.172 37.25 1 98.38 758 LEU A CA 1
ATOM 6175 C C . LEU A 1 758 ? 12.555 25.734 37.5 1 98.38 758 LEU A C 1
ATOM 6177 O O . LEU A 1 758 ? 12.5 24.906 36.594 1 98.38 758 LEU A O 1
ATOM 6181 N N . THR A 1 759 ? 12.961 25.453 38.688 1 98.38 759 THR A N 1
ATOM 6182 C CA . THR A 1 759 ? 13.359 24.094 39 1 98.38 759 THR A CA 1
ATOM 6183 C C . THR A 1 759 ? 12.641 23.578 40.25 1 98.38 759 THR A C 1
ATOM 6185 O O . THR A 1 759 ? 12.391 24.328 41.188 1 98.38 759 THR A O 1
ATOM 6188 N N . TRP A 1 760 ? 12.258 22.312 40.188 1 98.19 760 TRP A N 1
ATOM 6189 C CA . TRP A 1 760 ? 11.672 21.594 41.312 1 98.19 760 TRP A CA 1
ATOM 6190 C C . TRP A 1 760 ? 12.578 20.453 41.75 1 98.19 760 TRP A C 1
ATOM 6192 O O . TRP A 1 760 ? 12.977 19.609 40.938 1 98.19 760 TRP A O 1
ATOM 6202 N N . SER A 1 761 ? 12.953 20.469 43 1 98.19 761 SER A N 1
ATOM 6203 C CA . SER A 1 761 ? 13.633 19.344 43.656 1 98.19 761 SER A CA 1
ATOM 6204 C C . SER A 1 761 ? 12.656 18.516 44.469 1 98.19 761 SER A C 1
ATOM 6206 O O . SER A 1 761 ? 12.18 18.969 45.531 1 98.19 761 SER A O 1
ATOM 6208 N N . ASP A 1 762 ? 12.406 17.422 44 1 97.12 762 ASP A N 1
ATOM 6209 C CA . ASP A 1 762 ? 11.391 16.609 44.656 1 97.12 762 ASP A CA 1
ATOM 6210 C C . ASP A 1 762 ? 11.852 16.156 46.031 1 97.12 762 ASP A C 1
ATOM 6212 O O . ASP A 1 762 ? 11.062 16.125 46.969 1 97.12 762 ASP A O 1
ATOM 6216 N N . SER A 1 763 ? 13.117 15.797 46.188 1 97.06 763 SER A N 1
ATOM 6217 C CA . SER A 1 763 ? 13.641 15.336 47.469 1 97.06 763 SER A CA 1
ATOM 6218 C C . SER A 1 763 ? 13.586 16.438 48.531 1 97.06 763 SER A C 1
ATOM 6220 O O . SER A 1 763 ? 13.289 16.172 49.688 1 97.06 763 SER A O 1
ATOM 6222 N N . GLU A 1 764 ? 13.742 17.672 48.094 1 97.25 764 GLU A N 1
ATOM 6223 C CA . GLU A 1 764 ? 13.742 18.797 49 1 97.25 764 GLU A CA 1
ATOM 6224 C C . GLU A 1 764 ? 12.367 19.469 49.062 1 97.25 764 GLU A C 1
ATOM 6226 O O . GLU A 1 764 ? 12.125 20.344 49.875 1 97.25 764 GLU A O 1
ATOM 6231 N N . LYS A 1 765 ? 11.547 19.031 48.156 1 96 765 LYS A N 1
ATOM 6232 C CA . LYS A 1 765 ? 10.242 19.688 48.031 1 96 765 LYS A CA 1
ATOM 6233 C C . LYS A 1 765 ? 10.391 21.188 47.906 1 96 765 LYS A C 1
ATOM 6235 O O . LYS A 1 765 ? 9.734 21.953 48.625 1 96 765 LYS A O 1
ATOM 6240 N N . LYS A 1 766 ? 11.312 21.578 47.031 1 97.25 766 LYS A N 1
ATOM 6241 C CA . LYS A 1 766 ? 11.656 22.984 46.906 1 97.25 766 LYS A CA 1
ATOM 6242 C C . LYS A 1 766 ? 11.555 23.469 45.469 1 97.25 766 LYS A C 1
ATOM 6244 O O . LYS A 1 766 ? 12.125 22.844 44.562 1 97.25 766 LYS A O 1
ATOM 6249 N N . LEU A 1 767 ? 10.75 24.469 45.25 1 97.94 767 LEU A N 1
ATOM 6250 C CA . LEU A 1 767 ? 10.695 25.188 43.969 1 97.94 767 LEU A CA 1
ATOM 6251 C C . LEU A 1 767 ? 11.688 26.344 43.969 1 97.94 767 LEU A C 1
ATOM 6253 O O . LEU A 1 767 ? 11.68 27.172 44.875 1 97.94 767 LEU A O 1
ATOM 6257 N N . THR A 1 768 ? 12.602 26.375 43.062 1 98.12 768 THR A N 1
ATOM 6258 C CA . THR A 1 768 ? 13.562 27.453 42.906 1 98.12 768 THR A CA 1
ATOM 6259 C C . THR A 1 768 ? 13.281 28.281 41.656 1 98.12 768 THR A C 1
ATOM 6261 O O . THR A 1 768 ? 13.188 27.734 40.562 1 98.12 768 THR A O 1
ATOM 6264 N N . ILE A 1 769 ? 13.047 29.547 41.812 1 97.88 769 ILE A N 1
ATOM 6265 C CA . ILE A 1 769 ? 12.945 30.5 40.719 1 97.88 769 ILE A CA 1
ATOM 6266 C C . ILE A 1 769 ? 14.297 31.188 40.5 1 97.88 769 ILE A C 1
ATOM 6268 O O . ILE A 1 769 ? 14.719 32.031 41.312 1 97.88 769 ILE A O 1
ATOM 6272 N N . HIS A 1 770 ? 14.906 30.922 39.5 1 97.75 770 HIS A N 1
ATOM 6273 C CA . HIS A 1 770 ? 16.234 31.469 39.219 1 97.75 770 HIS A CA 1
ATOM 6274 C C . HIS A 1 770 ? 16.141 32.906 38.688 1 97.75 770 HIS A C 1
ATOM 6276 O O . HIS A 1 770 ? 15.094 33.312 38.188 1 97.75 770 HIS A O 1
ATOM 6282 N N . PRO A 1 771 ? 17.25 33.625 38.781 1 96.06 771 PRO A N 1
ATOM 6283 C CA . PRO A 1 771 ? 17.25 34.969 38.156 1 96.06 771 PRO A CA 1
ATOM 6284 C C . PRO A 1 771 ? 16.984 34.938 36.656 1 96.06 771 PRO A C 1
ATOM 6286 O O . PRO A 1 771 ? 17.469 34.031 35.969 1 96.06 771 PRO A O 1
ATOM 6289 N N . HIS A 1 772 ? 16.172 35.812 36.25 1 95.19 772 HIS A N 1
ATOM 6290 C CA . HIS A 1 772 ? 15.898 35.875 34.812 1 95.19 772 HIS A CA 1
ATOM 6291 C C . HIS A 1 772 ? 17.156 36.219 34.031 1 95.19 772 HIS A C 1
ATOM 6293 O O . HIS A 1 772 ? 18.047 36.906 34.531 1 95.19 772 HIS A O 1
ATOM 6299 N N . LYS A 1 773 ? 17.219 35.781 32.875 1 96.81 773 LYS A N 1
ATOM 6300 C CA . LYS A 1 773 ? 18.281 36.062 31.906 1 96.81 773 LYS A CA 1
ATOM 6301 C C . LYS A 1 773 ? 17.734 36.844 30.703 1 96.81 773 LYS A C 1
ATOM 6303 O O . LYS A 1 773 ? 16.734 36.438 30.094 1 96.81 773 LYS A O 1
ATOM 6308 N N . GLY A 1 774 ? 18.344 37.969 30.375 1 96.31 774 GLY A N 1
ATOM 6309 C CA . GLY A 1 774 ? 17.922 38.812 29.266 1 96.31 774 GLY A CA 1
ATOM 6310 C C . GLY A 1 774 ? 16.953 39.906 29.672 1 96.31 774 GLY A C 1
ATOM 6311 O O . GLY A 1 774 ? 16.562 40 30.844 1 96.31 774 GLY A O 1
ATOM 6312 N N . GLU A 1 775 ? 16.641 40.812 28.734 1 96 775 GLU A N 1
ATOM 6313 C CA . GLU A 1 775 ? 15.727 41.938 28.953 1 96 775 GLU A CA 1
ATOM 6314 C C . GLU A 1 775 ? 14.992 42.312 27.688 1 96 775 GLU A C 1
ATOM 6316 O O . GLU A 1 775 ? 15.414 41.938 26.578 1 96 775 GLU A O 1
ATOM 6321 N N . TYR A 1 776 ? 13.938 42.938 27.938 1 96.19 776 TYR A N 1
ATOM 6322 C CA . TYR A 1 776 ? 13.18 43.531 26.859 1 96.19 776 TYR A CA 1
ATOM 6323 C C . TYR A 1 776 ? 12.57 44.844 27.297 1 96.19 776 TYR A C 1
ATOM 6325 O O . TYR A 1 776 ? 12.438 45.125 28.484 1 96.19 776 TYR A O 1
ATOM 6333 N N . PRO A 1 777 ? 12.211 45.688 26.484 1 94.44 777 PRO A N 1
ATOM 6334 C CA . PRO A 1 777 ? 11.898 47.094 26.781 1 94.44 777 PRO A CA 1
ATOM 6335 C C . PRO A 1 777 ? 10.766 47.25 27.797 1 94.44 777 PRO A C 1
ATOM 6337 O O . PRO A 1 777 ? 10.875 48.031 28.75 1 94.44 777 PRO A O 1
ATOM 6340 N N . SER A 1 778 ? 9.68 46.469 27.688 1 94.19 778 SER A N 1
ATOM 6341 C CA . SER A 1 778 ? 8.523 46.656 28.547 1 94.19 778 SER A CA 1
ATOM 6342 C C . SER A 1 778 ? 8.555 45.719 29.734 1 94.19 778 SER A C 1
ATOM 6344 O O . SER A 1 778 ? 7.535 45.469 30.375 1 94.19 778 SER A O 1
ATOM 6346 N N . MET A 1 779 ? 9.633 45.156 30.047 1 95.25 779 MET A N 1
ATOM 6347 C CA . MET A 1 779 ? 9.773 44.188 31.125 1 95.25 779 MET A CA 1
ATOM 6348 C C . MET A 1 779 ? 9.391 44.781 32.469 1 95.25 779 MET A C 1
ATOM 6350 O O . MET A 1 779 ? 9.836 45.875 32.812 1 95.25 779 MET A O 1
ATOM 6354 N N . PRO A 1 780 ? 8.609 44.125 33.25 1 94.88 780 PRO A N 1
ATOM 6355 C CA . PRO A 1 780 ? 8.273 44.656 34.594 1 94.88 780 PRO A CA 1
ATOM 6356 C C . PRO A 1 780 ? 9.469 44.656 35.531 1 94.88 780 PRO A C 1
ATOM 6358 O O . PRO A 1 780 ? 10.336 43.781 35.438 1 94.88 780 PRO A O 1
ATOM 6361 N N . GLU A 1 781 ? 9.43 45.562 36.469 1 91.75 781 GLU A N 1
ATOM 6362 C CA . GLU A 1 781 ? 10.508 45.656 37.469 1 91.75 781 GLU A CA 1
ATOM 6363 C C . GLU A 1 781 ? 10.469 44.5 38.469 1 91.75 781 GLU A C 1
ATOM 6365 O O . GLU A 1 781 ? 11.516 44.031 38.875 1 91.75 781 GLU A O 1
ATOM 6370 N N . LYS A 1 782 ? 9.266 44.156 38.75 1 92.75 782 LYS A N 1
ATOM 6371 C CA . LYS A 1 782 ? 9.055 43.062 39.688 1 92.75 782 LYS A CA 1
ATOM 6372 C C . LYS A 1 782 ? 8.039 42.062 39.188 1 92.75 782 LYS A C 1
ATOM 6374 O O . LYS A 1 782 ? 7.027 42.438 38.594 1 92.75 782 LYS A O 1
ATOM 6379 N N . VAL A 1 783 ? 8.43 40.812 39.312 1 94.19 783 VAL A N 1
ATOM 6380 C CA . VAL A 1 783 ? 7.527 39.719 38.969 1 94.19 783 VAL A CA 1
ATOM 6381 C C . VAL A 1 783 ? 7.164 38.938 40.219 1 94.19 783 VAL A C 1
ATOM 6383 O O . VAL A 1 783 ? 8.039 38.531 40.969 1 94.19 783 VAL A O 1
ATOM 6386 N N . THR A 1 784 ? 5.879 38.719 40.469 1 95.19 784 THR A N 1
ATOM 6387 C CA . THR A 1 784 ? 5.375 37.906 41.594 1 95.19 784 THR A CA 1
ATOM 6388 C C . THR A 1 784 ? 5 36.5 41.125 1 95.19 784 THR A C 1
ATOM 6390 O O . THR A 1 784 ? 4.27 36.344 40.156 1 95.19 784 THR A O 1
ATOM 6393 N N . PHE A 1 785 ? 5.504 35.562 41.812 1 95.88 785 PHE A N 1
ATOM 6394 C CA . PHE A 1 785 ? 5.156 34.156 41.562 1 95.88 785 PHE A CA 1
ATOM 6395 C C . PHE A 1 785 ? 4.336 33.594 42.719 1 95.88 785 PHE A C 1
ATOM 6397 O O . PHE A 1 785 ? 4.777 33.594 43.875 1 95.88 785 PHE A O 1
ATOM 6404 N N . LEU A 1 786 ? 3.152 33.188 42.375 1 95.81 786 LEU A N 1
ATOM 6405 C CA . LEU A 1 786 ? 2.359 32.406 43.312 1 95.81 786 LEU A CA 1
ATOM 6406 C C . LEU A 1 786 ? 2.617 30.922 43.125 1 95.81 786 LEU A C 1
ATOM 6408 O O . LEU A 1 786 ? 2.799 30.453 42 1 95.81 786 LEU A O 1
ATOM 6412 N N . LYS A 1 787 ? 2.752 30.188 44.219 1 95.62 787 LYS A N 1
ATOM 6413 C CA . LYS A 1 787 ? 3.084 28.781 44.125 1 95.62 787 LYS A CA 1
ATOM 6414 C C . LYS A 1 787 ? 1.938 27.906 44.656 1 95.62 787 LYS A C 1
ATOM 6416 O O . LYS A 1 787 ? 1.289 28.25 45.625 1 95.62 787 LYS A O 1
ATOM 6421 N N . ARG A 1 788 ? 1.581 26.938 43.875 1 96.62 788 ARG A N 1
ATOM 6422 C CA . ARG A 1 788 ? 0.678 25.875 44.312 1 96.62 788 ARG A CA 1
ATOM 6423 C C . ARG A 1 788 ? 1.308 24.5 44.062 1 96.62 788 ARG A C 1
ATOM 6425 O O . ARG A 1 788 ? 1.709 24.188 42.938 1 96.62 788 ARG A O 1
ATOM 6432 N N . ILE A 1 789 ? 1.469 23.672 45.094 1 96.88 789 ILE A N 1
ATOM 6433 C CA . ILE A 1 789 ? 1.998 22.312 45 1 96.88 789 ILE A CA 1
ATOM 6434 C C . ILE A 1 789 ? 0.854 21.312 45.062 1 96.88 789 ILE A C 1
ATOM 6436 O O . ILE A 1 789 ? 0.114 21.266 46.031 1 96.88 789 ILE A O 1
ATOM 6440 N N . VAL A 1 790 ? 0.728 20.5 44.094 1 96.56 790 VAL A N 1
ATOM 6441 C CA . VAL A 1 790 ? -0.342 19.516 44 1 96.56 790 VAL A CA 1
ATOM 6442 C C . VAL A 1 790 ? -0.073 18.391 45.031 1 96.56 790 VAL A C 1
ATOM 6444 O O . VAL A 1 790 ? 1.064 17.938 45.156 1 96.56 790 VAL A O 1
ATOM 6447 N N . GLY A 1 791 ? -1.197 17.812 45.656 1 84.75 791 GLY A N 1
ATOM 6448 C CA . GLY A 1 791 ? -1.141 16.75 46.656 1 84.75 791 GLY A CA 1
ATOM 6449 C C . GLY A 1 791 ? -1.123 17.281 48.062 1 84.75 791 GLY A C 1
ATOM 6450 O O . GLY A 1 791 ? -0.894 18.469 48.281 1 84.75 791 GLY A O 1
ATOM 6451 N N . MET B 1 1 ? -22.609 30.703 2.127 1 59.41 1 MET B N 1
ATOM 6452 C CA . MET B 1 1 ? -22.109 29.359 2.32 1 59.41 1 MET B CA 1
ATOM 6453 C C . MET B 1 1 ? -22.312 28.516 1.064 1 59.41 1 MET B C 1
ATOM 6455 O O . MET B 1 1 ? -23.297 28.672 0.351 1 59.41 1 MET B O 1
ATOM 6459 N N . LEU B 1 2 ? -21.297 27.844 0.678 1 65.06 2 LEU B N 1
ATOM 6460 C CA . LEU B 1 2 ? -21.438 26.906 -0.435 1 65.06 2 LEU B CA 1
ATOM 6461 C C . LEU B 1 2 ? -22.625 25.969 -0.218 1 65.06 2 LEU B C 1
ATOM 6463 O O . LEU B 1 2 ? -22.906 25.578 0.915 1 65.06 2 LEU B O 1
ATOM 6467 N N . GLU B 1 3 ? -23.531 25.984 -1.143 1 67.19 3 GLU B N 1
ATOM 6468 C CA . GLU B 1 3 ? -24.656 25.047 -1.052 1 67.19 3 GLU B CA 1
ATOM 6469 C C . GLU B 1 3 ? -24.266 23.672 -1.582 1 67.19 3 GLU B C 1
ATOM 6471 O O . GLU B 1 3 ? -23.812 23.547 -2.717 1 67.19 3 GLU B O 1
ATOM 6476 N N . ALA B 1 4 ? -24.516 22.719 -0.697 1 66.19 4 ALA B N 1
ATOM 6477 C CA . ALA B 1 4 ? -24.188 21.344 -1.077 1 66.19 4 ALA B CA 1
ATOM 6478 C C . ALA B 1 4 ? -25.234 20.781 -2.035 1 66.19 4 ALA B C 1
ATOM 6480 O O . ALA B 1 4 ? -26.438 20.844 -1.765 1 66.19 4 ALA B O 1
ATOM 6481 N N . ILE B 1 5 ? -24.75 20.375 -3.213 1 71.12 5 ILE B N 1
ATOM 6482 C CA . ILE B 1 5 ? -25.625 19.594 -4.07 1 71.12 5 ILE B CA 1
ATOM 6483 C C . ILE B 1 5 ? -25.719 18.156 -3.543 1 71.12 5 ILE B C 1
ATOM 6485 O O . ILE B 1 5 ? -24.703 17.484 -3.369 1 71.12 5 ILE B O 1
ATOM 6489 N N . LYS B 1 6 ? -26.953 17.703 -3.229 1 77.19 6 LYS B N 1
ATOM 6490 C CA . LYS B 1 6 ? -27.141 16.375 -2.641 1 77.19 6 LYS B CA 1
ATOM 6491 C C . LYS B 1 6 ? -26.781 15.281 -3.633 1 77.19 6 LYS B C 1
ATOM 6493 O O . LYS B 1 6 ? -27.047 15.398 -4.828 1 77.19 6 LYS B O 1
ATOM 6498 N N . PRO B 1 7 ? -26.094 14.297 -3.121 1 73.44 7 PRO B N 1
ATOM 6499 C CA . PRO B 1 7 ? -25.75 13.195 -4.023 1 73.44 7 PRO B CA 1
ATOM 6500 C C . PRO B 1 7 ? -26.969 12.383 -4.457 1 73.44 7 PRO B C 1
ATOM 6502 O O . PRO B 1 7 ? -27.922 12.25 -3.695 1 73.44 7 PRO B O 1
ATOM 6505 N N . LYS B 1 8 ? -27.031 12.086 -5.773 1 73.12 8 LYS B N 1
ATOM 6506 C CA . LYS B 1 8 ? -28 11.07 -6.168 1 73.12 8 LYS B CA 1
ATOM 6507 C C . LYS B 1 8 ? -27.703 9.734 -5.484 1 73.12 8 LYS B C 1
ATOM 6509 O O . LYS B 1 8 ? -26.562 9.289 -5.453 1 73.12 8 LYS B O 1
ATOM 6514 N N . GLN B 1 9 ? -28.75 9.328 -4.711 1 76.31 9 GLN B N 1
ATOM 6515 C CA . GLN B 1 9 ? -28.594 8.023 -4.07 1 76.31 9 GLN B CA 1
ATOM 6516 C C . GLN B 1 9 ? -29.172 6.91 -4.938 1 76.31 9 GLN B C 1
ATOM 6518 O O . GLN B 1 9 ? -30.016 7.164 -5.809 1 76.31 9 GLN B O 1
ATOM 6523 N N . ALA B 1 10 ? -28.562 5.801 -5.246 1 85.25 10 ALA B N 1
ATOM 6524 C CA . ALA B 1 10 ? -29.094 4.66 -5.996 1 85.25 10 ALA B CA 1
ATOM 6525 C C . ALA B 1 10 ? -30.359 4.113 -5.355 1 85.25 10 ALA B C 1
ATOM 6527 O O . ALA B 1 10 ? -30.469 2.908 -5.113 1 85.25 10 ALA B O 1
ATOM 6528 N N . LYS B 1 11 ? -31.344 5.121 -5.078 1 92.44 11 LYS B N 1
ATOM 6529 C CA . LYS B 1 11 ? -32.625 4.715 -4.492 1 92.44 11 LYS B CA 1
ATOM 6530 C C . LYS B 1 11 ? -33.375 3.768 -5.422 1 92.44 11 LYS B C 1
ATOM 6532 O O . LYS B 1 11 ? -33.5 4.031 -6.621 1 92.44 11 LYS B O 1
ATOM 6537 N N . VAL B 1 12 ? -33.875 2.703 -4.883 1 96.44 12 VAL B N 1
ATOM 6538 C CA . VAL B 1 12 ? -34.625 1.722 -5.656 1 96.44 12 VAL B CA 1
ATOM 6539 C C . VAL B 1 12 ? -36.031 2.26 -5.949 1 96.44 12 VAL B C 1
ATOM 6541 O O . VAL B 1 12 ? -36.781 2.643 -5.031 1 96.44 12 VAL B O 1
ATOM 6544 N N . THR B 1 13 ? -36.438 2.23 -7.227 1 94.94 13 THR B N 1
ATOM 6545 C CA . THR B 1 13 ? -37.719 2.787 -7.621 1 94.94 13 THR B CA 1
ATOM 6546 C C . THR B 1 13 ? -38.688 1.683 -8.07 1 94.94 13 THR B C 1
ATOM 6548 O O . THR B 1 13 ? -39.906 1.838 -8 1 94.94 13 THR B O 1
ATOM 6551 N N . GLU B 1 14 ? -38.125 0.643 -8.602 1 96.25 14 GLU B N 1
ATOM 6552 C CA . GLU B 1 14 ? -38.938 -0.484 -9.07 1 96.25 14 GLU B CA 1
ATOM 6553 C C . GLU B 1 14 ? -38.219 -1.808 -8.844 1 96.25 14 GLU B C 1
ATOM 6555 O O . GLU B 1 14 ? -37 -1.877 -8.938 1 96.25 14 GLU B O 1
ATOM 6560 N N . VAL B 1 15 ? -38.938 -2.814 -8.477 1 97.44 15 VAL B N 1
ATOM 6561 C CA . VAL B 1 15 ? -38.438 -4.168 -8.273 1 97.44 15 VAL B CA 1
ATOM 6562 C C . VAL B 1 15 ? -39.281 -5.16 -9.07 1 97.44 15 VAL B C 1
ATOM 6564 O O . VAL B 1 15 ? -40.5 -5.184 -8.938 1 97.44 15 VAL B O 1
ATOM 6567 N N . GLN B 1 16 ? -38.656 -5.961 -9.891 1 96 16 GLN B N 1
ATOM 6568 C CA . GLN B 1 16 ? -39.406 -6.926 -10.68 1 96 16 GLN B CA 1
ATOM 6569 C C . GLN B 1 16 ? -38.594 -8.203 -10.914 1 96 16 GLN B C 1
ATOM 6571 O O . GLN B 1 16 ? -37.375 -8.148 -11.047 1 96 16 GLN B O 1
ATOM 6576 N N . ARG B 1 17 ? -39.25 -9.281 -10.844 1 95.88 17 ARG B N 1
ATOM 6577 C CA . ARG B 1 17 ? -38.656 -10.539 -11.297 1 95.88 17 ARG B CA 1
ATOM 6578 C C . ARG B 1 17 ? -38.719 -10.656 -12.82 1 95.88 17 ARG B C 1
ATOM 6580 O O . ARG B 1 17 ? -39.781 -10.477 -13.406 1 95.88 17 ARG B O 1
ATOM 6587 N N . SER B 1 18 ? -37.594 -10.844 -13.406 1 92.25 18 SER B N 1
ATOM 6588 C CA . SER B 1 18 ? -37.531 -10.969 -14.859 1 92.25 18 SER B CA 1
ATOM 6589 C C . SER B 1 18 ? -36.5 -12.023 -15.273 1 92.25 18 SER B C 1
ATOM 6591 O O . SER B 1 18 ? -35.312 -11.906 -14.953 1 92.25 18 SER B O 1
ATOM 6593 N N . GLU B 1 19 ? -36.938 -13.07 -16.047 1 89.31 19 GLU B N 1
ATOM 6594 C CA . GLU B 1 19 ? -36.062 -14.086 -16.641 1 89.31 19 GLU B CA 1
ATOM 6595 C C . GLU B 1 19 ? -35.156 -14.711 -15.602 1 89.31 19 GLU B C 1
ATOM 6597 O O . GLU B 1 19 ? -33.938 -14.766 -15.797 1 89.31 19 GLU B O 1
ATOM 6602 N N . GLY B 1 20 ? -35.719 -15 -14.453 1 92.94 20 GLY B N 1
ATOM 6603 C CA . GLY B 1 20 ? -34.969 -15.727 -13.43 1 92.94 20 GLY B CA 1
ATOM 6604 C C . GLY B 1 20 ? -34.094 -14.828 -12.57 1 92.94 20 GLY B C 1
ATOM 6605 O O . GLY B 1 20 ? -33.312 -15.312 -11.75 1 92.94 20 GLY B O 1
ATOM 6606 N N . ALA B 1 21 ? -34.219 -13.531 -12.719 1 96.88 21 ALA B N 1
ATOM 6607 C CA . ALA B 1 21 ? -33.406 -12.586 -11.953 1 96.88 21 ALA B CA 1
ATOM 6608 C C . ALA B 1 21 ? -34.312 -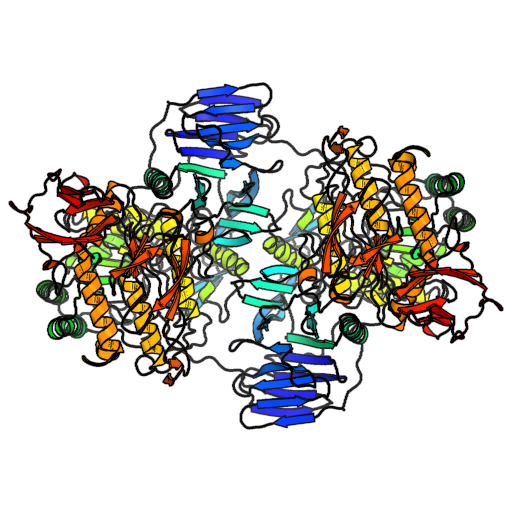11.523 -11.305 1 96.88 21 ALA B C 1
ATOM 6610 O O . ALA B 1 21 ? -35.469 -11.336 -11.695 1 96.88 21 ALA B O 1
ATOM 6611 N N . LEU B 1 22 ? -33.844 -10.984 -10.266 1 97.75 22 LEU B N 1
ATOM 6612 C CA . LEU B 1 22 ? -34.438 -9.789 -9.672 1 97.75 22 LEU B CA 1
ATOM 6613 C C . LEU B 1 22 ? -33.844 -8.523 -10.242 1 97.75 22 LEU B C 1
ATOM 6615 O O . LEU B 1 22 ? -32.625 -8.305 -10.117 1 97.75 22 LEU B O 1
ATOM 6619 N N . VAL B 1 23 ? -34.562 -7.727 -10.891 1 97.88 23 VAL B N 1
ATOM 6620 C CA . VAL B 1 23 ? -34.094 -6.496 -11.516 1 97.88 23 VAL B CA 1
ATOM 6621 C C . VAL B 1 23 ? -34.625 -5.289 -10.758 1 97.88 23 VAL B C 1
ATOM 6623 O O . VAL B 1 23 ? -35.844 -5.18 -10.523 1 97.88 23 VAL B O 1
ATOM 6626 N N . LEU B 1 24 ? -33.781 -4.449 -10.367 1 97.75 24 LEU B N 1
ATOM 6627 C CA . LEU B 1 24 ? -34.125 -3.225 -9.664 1 97.75 24 LEU B CA 1
ATOM 6628 C C . LEU B 1 24 ? -33.781 -1.995 -10.484 1 97.75 24 LEU B C 1
ATOM 6630 O O . LEU B 1 24 ? -32.625 -1.838 -10.906 1 97.75 24 LEU B O 1
ATOM 6634 N N . ASN B 1 25 ? -34.75 -1.149 -10.711 1 96.81 25 ASN B N 1
ATOM 6635 C CA . ASN B 1 25 ? -34.469 0.195 -11.211 1 96.81 25 ASN B CA 1
ATOM 6636 C C . ASN B 1 25 ? -34.062 1.137 -10.078 1 96.81 25 ASN B C 1
ATOM 6638 O O . ASN B 1 25 ? -34.719 1.177 -9.039 1 96.81 25 ASN B O 1
ATOM 6642 N N . THR B 1 26 ? -32.969 1.781 -10.258 1 94.5 26 THR B N 1
ATOM 6643 C CA . THR B 1 26 ? -32.562 2.781 -9.289 1 94.5 26 THR B CA 1
ATOM 6644 C C . THR B 1 26 ? -32.531 4.172 -9.922 1 94.5 26 THR B C 1
ATOM 6646 O O . THR B 1 26 ? -32.688 4.309 -11.133 1 94.5 26 THR B O 1
ATOM 6649 N N . GLU B 1 27 ? -32.312 5.176 -9.109 1 91.06 27 GLU B N 1
ATOM 6650 C CA . GLU B 1 27 ? -32.25 6.551 -9.602 1 91.06 27 GLU B CA 1
ATOM 6651 C C . GLU B 1 27 ? -31.047 6.742 -10.531 1 91.06 27 GLU B C 1
ATOM 6653 O O . GLU B 1 27 ? -31.062 7.609 -11.406 1 91.06 27 GLU B O 1
ATOM 6658 N N . ASN B 1 28 ? -30.062 5.918 -10.367 1 89.88 28 ASN B N 1
ATOM 6659 C CA . ASN B 1 28 ? -28.828 6.109 -11.109 1 89.88 28 ASN B CA 1
ATOM 6660 C C . ASN B 1 28 ? -28.703 5.121 -12.266 1 89.88 28 ASN B C 1
ATOM 6662 O O . ASN B 1 28 ? -27.969 5.363 -13.227 1 89.88 28 ASN B O 1
ATOM 6666 N N . GLY B 1 29 ? -29.328 3.947 -12.109 1 94.44 29 GLY B N 1
ATOM 6667 C CA . GLY B 1 29 ? -29.141 2.891 -13.086 1 94.44 29 GLY B CA 1
ATOM 6668 C C . GLY B 1 29 ? -29.922 1.63 -12.766 1 94.44 29 GLY B C 1
ATOM 6669 O O . GLY B 1 29 ? -30.969 1.69 -12.141 1 94.44 29 GLY B O 1
ATOM 6670 N N . LEU B 1 30 ? -29.391 0.528 -13.312 1 96.75 30 LEU B N 1
ATOM 6671 C CA . LEU B 1 30 ? -30.062 -0.761 -13.164 1 96.75 30 LEU B CA 1
ATOM 6672 C C . LEU B 1 30 ? -29.203 -1.721 -12.344 1 96.75 30 LEU B C 1
ATOM 6674 O O . LEU B 1 30 ? -27.969 -1.735 -12.477 1 96.75 30 LEU B O 1
ATOM 6678 N N . LEU B 1 31 ? -29.828 -2.461 -11.477 1 97.25 31 LEU B N 1
ATOM 6679 C CA . LEU B 1 31 ? -29.203 -3.508 -10.672 1 97.25 31 LEU B CA 1
ATOM 6680 C C . LEU B 1 31 ? -29.891 -4.852 -10.906 1 97.25 31 LEU B C 1
ATOM 6682 O O . LEU B 1 31 ? -31.125 -4.945 -10.852 1 97.25 31 LEU B O 1
ATOM 6686 N N . LYS B 1 32 ? -29.156 -5.816 -11.25 1 97.31 32 LYS B N 1
ATOM 6687 C CA . LYS B 1 32 ? -29.672 -7.164 -11.469 1 97.31 32 LYS B CA 1
ATOM 6688 C C . LYS B 1 32 ? -29.062 -8.156 -10.477 1 97.31 32 LYS B C 1
ATOM 6690 O O . LYS B 1 32 ? -27.844 -8.195 -10.297 1 97.31 32 LYS B O 1
ATOM 6695 N N . ILE B 1 33 ? -29.859 -8.883 -9.766 1 98.12 33 ILE B N 1
ATOM 6696 C CA . ILE B 1 33 ? -29.484 -10.008 -8.922 1 98.12 33 ILE B CA 1
ATOM 6697 C C . ILE B 1 33 ? -29.969 -11.312 -9.531 1 98.12 33 ILE B C 1
ATOM 6699 O O . ILE B 1 33 ? -31.172 -11.57 -9.578 1 98.12 33 ILE B O 1
ATOM 6703 N N . GLU B 1 34 ? -29.047 -12.148 -9.945 1 97.31 34 GLU B N 1
ATOM 6704 C CA . GLU B 1 34 ? -29.391 -13.383 -10.641 1 97.31 34 GLU B CA 1
ATOM 6705 C C . GLU B 1 34 ? -28.844 -14.602 -9.906 1 97.31 34 GLU B C 1
ATOM 6707 O O . GLU B 1 34 ? -27.672 -14.945 -10.047 1 97.31 34 GLU B O 1
ATOM 6712 N N . PRO B 1 35 ? -29.688 -15.258 -9.133 1 98.12 35 PRO B N 1
ATOM 6713 C CA . PRO B 1 35 ? -29.219 -16.516 -8.555 1 98.12 35 PRO B CA 1
ATOM 6714 C C . PRO B 1 35 ? -28.859 -17.562 -9.617 1 98.12 35 PRO B C 1
ATOM 6716 O O . PRO B 1 35 ? -29.672 -17.859 -10.492 1 98.12 35 PRO B O 1
ATOM 6719 N N . VAL B 1 36 ? -27.703 -18.047 -9.609 1 97.44 36 VAL B N 1
ATOM 6720 C CA . VAL B 1 36 ? -27.234 -19.109 -10.508 1 97.44 36 VAL B CA 1
ATOM 6721 C C . VAL B 1 36 ? -27.641 -20.469 -9.953 1 97.44 36 VAL B C 1
ATOM 6723 O O . VAL B 1 36 ? -28 -21.375 -10.711 1 97.44 36 VAL B O 1
ATOM 6726 N N . ASN B 1 37 ? -27.594 -20.672 -8.695 1 97.31 37 ASN B N 1
ATOM 6727 C CA . ASN B 1 37 ? -28.109 -21.75 -7.867 1 97.31 37 ASN B CA 1
ATOM 6728 C C . ASN B 1 37 ? -28.297 -21.312 -6.418 1 97.31 37 ASN B C 1
ATOM 6730 O O . ASN B 1 37 ? -28.328 -20.125 -6.129 1 97.31 37 ASN B O 1
ATOM 6734 N N . ALA B 1 38 ? -28.453 -22.25 -5.543 1 97.75 38 ALA B N 1
ATOM 6735 C CA . ALA B 1 38 ? -28.766 -21.891 -4.164 1 97.75 38 ALA B CA 1
ATOM 6736 C C . ALA B 1 38 ? -27.594 -21.188 -3.486 1 97.75 38 ALA B C 1
ATOM 6738 O O . ALA B 1 38 ? -27.781 -20.453 -2.51 1 97.75 38 ALA B O 1
ATOM 6739 N N . ASN B 1 39 ? -26.328 -21.359 -4.02 1 98.25 39 ASN B N 1
ATOM 6740 C CA . ASN B 1 39 ? -25.125 -20.875 -3.326 1 98.25 39 ASN B CA 1
ATOM 6741 C C . ASN B 1 39 ? -24.438 -19.75 -4.102 1 98.25 39 ASN B C 1
ATOM 6743 O O . ASN B 1 39 ? -23.469 -19.172 -3.625 1 98.25 39 ASN B O 1
ATOM 6747 N N . ILE B 1 40 ? -24.859 -19.453 -5.281 1 98.5 40 ILE B N 1
ATOM 6748 C CA . ILE B 1 40 ? -24.156 -18.484 -6.125 1 98.5 40 ILE B CA 1
ATOM 6749 C C . ILE B 1 40 ? -25.141 -17.438 -6.641 1 98.5 40 ILE B C 1
ATOM 6751 O O . ILE B 1 40 ? -26.188 -17.781 -7.188 1 98.5 40 ILE B O 1
ATOM 6755 N N . ILE B 1 41 ? -24.797 -16.203 -6.477 1 98.19 41 ILE B N 1
ATOM 6756 C CA . ILE B 1 41 ? -25.578 -15.086 -7 1 98.19 41 ILE B CA 1
ATOM 6757 C C . ILE B 1 41 ? -24.703 -14.211 -7.887 1 98.19 41 ILE B C 1
ATOM 6759 O O . ILE B 1 41 ? -23.594 -13.844 -7.504 1 98.19 41 ILE B O 1
ATOM 6763 N N . ARG B 1 42 ? -25.141 -13.898 -9.055 1 97.44 42 ARG B N 1
ATOM 6764 C CA . ARG B 1 42 ? -24.531 -12.906 -9.938 1 97.44 42 ARG B CA 1
ATOM 6765 C C . ARG B 1 42 ? -25.141 -11.523 -9.711 1 97.44 42 ARG B C 1
ATOM 6767 O O . ARG B 1 42 ? -26.359 -11.383 -9.648 1 97.44 42 ARG B O 1
ATOM 6774 N N . VAL B 1 43 ? -24.344 -10.523 -9.547 1 97.94 43 VAL B N 1
ATOM 6775 C CA . VAL B 1 43 ? -24.781 -9.141 -9.375 1 97.94 43 VAL B CA 1
ATOM 6776 C C . VAL B 1 43 ? -24.234 -8.281 -10.508 1 97.94 43 VAL B C 1
ATOM 6778 O O . VAL B 1 43 ? -23.016 -8.273 -10.758 1 97.94 43 VAL B O 1
ATOM 6781 N N . VAL B 1 44 ? -25.125 -7.598 -11.18 1 97.19 44 VAL B N 1
ATOM 6782 C CA . VAL B 1 44 ? -24.734 -6.688 -12.258 1 97.19 44 VAL B CA 1
ATOM 6783 C C . VAL B 1 44 ? -25.281 -5.289 -11.977 1 97.19 44 VAL B C 1
ATOM 6785 O O . VAL B 1 44 ? -26.453 -5.133 -11.617 1 97.19 44 VAL B O 1
ATOM 6788 N N . TYR B 1 45 ? -24.484 -4.297 -12 1 97.06 45 TYR B N 1
ATOM 6789 C CA . TYR B 1 45 ? -24.859 -2.9 -11.828 1 97.06 45 TYR B CA 1
ATOM 6790 C C . TYR B 1 45 ? -24.406 -2.059 -13.008 1 97.06 45 TYR B C 1
ATOM 6792 O O . TYR B 1 45 ? -23.234 -2.102 -13.391 1 97.06 45 TYR B O 1
ATOM 6800 N N . THR B 1 46 ? -25.266 -1.319 -13.656 1 96.69 46 THR B N 1
ATOM 6801 C CA . THR B 1 46 ? -24.938 -0.472 -14.797 1 96.69 46 THR B CA 1
ATOM 6802 C C . THR B 1 46 ? -25.625 0.885 -14.68 1 96.69 46 THR B C 1
ATOM 6804 O O . THR B 1 46 ? -26.672 1.007 -14.016 1 96.69 46 THR B O 1
ATOM 6807 N N . LEU B 1 47 ? -25.016 1.865 -15.172 1 94.81 47 LEU B N 1
ATOM 6808 C CA . LEU B 1 47 ? -25.594 3.199 -15.219 1 94.81 47 LEU B CA 1
ATOM 6809 C C . LEU B 1 47 ? -26.328 3.426 -16.547 1 94.81 47 LEU B C 1
ATOM 6811 O O . LEU B 1 47 ? -26.953 4.465 -16.734 1 94.81 47 LEU B O 1
ATOM 6815 N N . GLU B 1 48 ? -26.266 2.371 -17.375 1 95 48 GLU B N 1
ATOM 6816 C CA . GLU B 1 48 ? -26.953 2.42 -18.656 1 95 48 GLU B CA 1
ATOM 6817 C C . GLU B 1 48 ? -28.422 2.025 -18.516 1 95 48 GLU B C 1
ATOM 6819 O O . GLU B 1 48 ? -28.859 1.65 -17.438 1 95 48 GLU B O 1
ATOM 6824 N N . ASP B 1 49 ? -29.172 2.164 -19.703 1 94.31 49 ASP B N 1
ATOM 6825 C CA . ASP B 1 49 ? -30.609 1.872 -19.688 1 94.31 49 ASP B CA 1
ATOM 6826 C C . ASP B 1 49 ? -30.859 0.383 -19.906 1 94.31 49 ASP B C 1
ATOM 6828 O O . ASP B 1 49 ? -31.984 -0.086 -19.75 1 94.31 49 ASP B O 1
ATOM 6832 N N . LYS B 1 50 ? -29.812 -0.25 -20.234 1 94.62 50 LYS B N 1
ATOM 6833 C CA . LYS B 1 50 ? -29.906 -1.696 -20.406 1 94.62 50 LYS B CA 1
ATOM 6834 C C . LYS B 1 50 ? -28.594 -2.379 -20 1 94.62 50 LYS B C 1
ATOM 6836 O O . LYS B 1 50 ? -27.531 -1.755 -20 1 94.62 50 LYS B O 1
ATOM 6841 N N . PHE B 1 51 ? -28.719 -3.609 -19.594 1 94.56 51 PHE B N 1
ATOM 6842 C CA . PHE B 1 51 ? -27.531 -4.395 -19.25 1 94.56 51 PHE B CA 1
ATOM 6843 C C . PHE B 1 51 ? -26.75 -4.773 -20.5 1 94.56 51 PHE B C 1
ATOM 6845 O O . PHE B 1 51 ? -27.328 -4.941 -21.578 1 94.56 51 PHE B O 1
ATOM 6852 N N . SER B 1 52 ? -25.453 -4.938 -20.297 1 90.25 52 SER B N 1
ATOM 6853 C CA . SER B 1 52 ? -24.609 -5.402 -21.406 1 90.25 52 SER B CA 1
ATOM 6854 C C . SER B 1 52 ? -24.938 -6.84 -21.781 1 90.25 52 SER B C 1
ATOM 6856 O O . SER B 1 52 ? -25.297 -7.648 -20.922 1 90.25 52 SER B O 1
ATOM 6858 N N . ALA B 1 53 ? -24.844 -7.121 -23.016 1 75.44 53 ALA B N 1
ATOM 6859 C CA . ALA B 1 53 ? -25.078 -8.469 -23.5 1 75.44 53 ALA B CA 1
ATOM 6860 C C . ALA B 1 53 ? -23.812 -9.312 -23.453 1 75.44 53 ALA B C 1
ATOM 6862 O O . ALA B 1 53 ? -23.844 -10.516 -23.703 1 75.44 53 ALA B O 1
ATOM 6863 N N . VAL B 1 54 ? -22.797 -8.711 -23.047 1 75.62 54 VAL B N 1
ATOM 6864 C CA . VAL B 1 54 ? -21.5 -9.375 -23.125 1 75.62 54 VAL B CA 1
ATOM 6865 C C . VAL B 1 54 ? -21.297 -10.281 -21.922 1 75.62 54 VAL B C 1
ATOM 6867 O O . VAL B 1 54 ? -21.562 -9.875 -20.781 1 75.62 54 VAL B O 1
ATOM 6870 N N . ARG B 1 55 ? -21.031 -11.562 -22.25 1 75.44 55 ARG B N 1
ATOM 6871 C CA . ARG B 1 55 ? -20.688 -12.508 -21.203 1 75.44 55 ARG B CA 1
ATOM 6872 C C . ARG B 1 55 ? -19.172 -12.625 -21.031 1 75.44 55 ARG B C 1
ATOM 6874 O O . ARG B 1 55 ? -18.422 -12.438 -22 1 75.44 55 ARG B O 1
ATOM 6881 N N . GLY B 1 56 ? -18.844 -13.008 -19.844 1 85.38 56 GLY B N 1
ATOM 6882 C CA . GLY B 1 56 ? -17.438 -13.203 -19.578 1 85.38 56 GLY B CA 1
ATOM 6883 C C . GLY B 1 56 ? -16.828 -14.344 -20.375 1 85.38 56 GLY B C 1
ATOM 6884 O O . GLY B 1 56 ? -17.469 -15.391 -20.547 1 85.38 56 GLY B O 1
ATOM 6885 N N . LEU B 1 57 ? -15.641 -14.219 -20.906 1 88.06 57 LEU B N 1
ATOM 6886 C CA . LEU B 1 57 ? -14.938 -15.188 -21.734 1 88.06 57 LEU B CA 1
ATOM 6887 C C . LEU B 1 57 ? -14.766 -16.516 -20.984 1 88.06 57 LEU B C 1
ATOM 6889 O O . LEU B 1 57 ? -14.891 -17.578 -21.578 1 88.06 57 LEU B O 1
ATOM 6893 N N . GLY B 1 58 ? -14.602 -16.484 -19.766 1 91.81 58 GLY B N 1
ATOM 6894 C CA . GLY B 1 58 ? -14.305 -17.672 -19 1 91.81 58 GLY B CA 1
ATOM 6895 C C . GLY B 1 58 ? -15.508 -18.219 -18.25 1 91.81 58 GLY B C 1
ATOM 6896 O O . GLY B 1 58 ? -15.398 -19.219 -17.531 1 91.81 58 GLY B O 1
ATOM 6897 N N . ILE B 1 59 ? -16.656 -17.656 -18.406 1 95.12 59 ILE B N 1
ATOM 6898 C CA . ILE B 1 59 ? -17.844 -18.062 -17.672 1 95.12 59 ILE B CA 1
ATOM 6899 C C . ILE B 1 59 ? -18.672 -19.016 -18.531 1 95.12 59 ILE B C 1
ATOM 6901 O O . ILE B 1 59 ? -19.016 -18.703 -19.672 1 95.12 59 ILE B O 1
ATOM 6905 N N . GLU B 1 60 ? -19.047 -20.125 -17.969 1 94.69 60 GLU B N 1
ATOM 6906 C CA . GLU B 1 60 ? -19.891 -21.109 -18.641 1 94.69 60 GLU B CA 1
ATOM 6907 C C . GLU B 1 60 ? -21.344 -20.672 -18.688 1 94.69 60 GLU B C 1
ATOM 6909 O O . GLU B 1 60 ? -21.797 -19.938 -17.812 1 94.69 60 GLU B O 1
ATOM 6914 N N . PRO B 1 61 ? -22.062 -21.078 -19.766 1 91.31 61 PRO B N 1
ATOM 6915 C CA . PRO B 1 61 ? -23.516 -20.828 -19.75 1 91.31 61 PRO B CA 1
ATOM 6916 C C . PRO B 1 61 ? -24.203 -21.438 -18.531 1 91.31 61 PRO B C 1
ATOM 6918 O O . PRO B 1 61 ? -23.875 -22.547 -18.125 1 91.31 61 PRO B O 1
ATOM 6921 N N . GLN B 1 62 ? -25.016 -20.688 -17.969 1 90.94 62 GLN B N 1
ATOM 6922 C CA . GLN B 1 62 ? -25.734 -21.125 -16.781 1 90.94 62 GLN B CA 1
ATOM 6923 C C . GLN B 1 62 ? -27.219 -21.344 -17.078 1 90.94 62 GLN B C 1
ATOM 6925 O O . GLN B 1 62 ? -27.797 -20.656 -17.922 1 90.94 62 GLN B O 1
ATOM 6930 N N . LYS B 1 63 ? -27.781 -22.266 -16.375 1 91.88 63 LYS B N 1
ATOM 6931 C CA . LYS B 1 63 ? -29.234 -22.453 -16.453 1 91.88 63 LYS B CA 1
ATOM 6932 C C . LYS B 1 63 ? -29.953 -21.516 -15.508 1 91.88 63 LYS B C 1
ATOM 6934 O O . LYS B 1 63 ? -29.422 -21.109 -14.477 1 91.88 63 LYS B O 1
ATOM 6939 N N . VAL B 1 64 ? -31.125 -21.266 -15.914 1 94.31 64 VAL B N 1
ATOM 6940 C CA . VAL B 1 64 ? -31.953 -20.406 -15.07 1 94.31 64 VAL B CA 1
ATOM 6941 C C . VAL B 1 64 ? -32.312 -21.141 -13.781 1 94.31 64 VAL B C 1
ATOM 6943 O O . VAL B 1 64 ? -32.75 -22.297 -13.812 1 94.31 64 VAL B O 1
ATOM 6946 N N . PHE B 1 65 ? -32.094 -20.531 -12.719 1 95.75 65 PHE B N 1
ATOM 6947 C CA . PHE B 1 65 ? -32.438 -21.078 -11.406 1 95.75 65 PHE B CA 1
ATOM 6948 C C . PHE B 1 65 ? -33.688 -20.406 -10.836 1 95.75 65 PHE B C 1
ATOM 6950 O O . PHE B 1 65 ? -33.688 -19.188 -10.609 1 95.75 65 PHE B O 1
ATOM 6957 N N . GLU B 1 66 ? -34.719 -21.141 -10.547 1 94.38 66 GLU B N 1
ATOM 6958 C CA . GLU B 1 66 ? -35.969 -20.578 -10.117 1 94.38 66 GLU B CA 1
ATOM 6959 C C . GLU B 1 66 ? -36.188 -20.766 -8.617 1 94.38 66 GLU B C 1
ATOM 6961 O O . GLU B 1 66 ? -37.125 -20.203 -8.039 1 94.38 66 GLU B O 1
ATOM 6966 N N . GLY B 1 67 ? -35.344 -21.453 -8.008 1 95.44 67 GLY B N 1
ATOM 6967 C CA . GLY B 1 67 ? -35.531 -21.828 -6.617 1 95.44 67 GLY B CA 1
ATOM 6968 C C . GLY B 1 67 ? -35.188 -20.719 -5.645 1 95.44 67 GLY B C 1
ATOM 6969 O O . GLY B 1 67 ? -34.406 -20.922 -4.715 1 95.44 67 GLY B O 1
ATOM 6970 N N . TRP B 1 68 ? -35.719 -19.562 -5.832 1 97.38 68 TRP B N 1
ATOM 6971 C CA . TRP B 1 68 ? -35.5 -18.438 -4.934 1 97.38 68 TRP B CA 1
ATOM 6972 C C . TRP B 1 68 ? -36.75 -17.578 -4.82 1 97.38 68 TRP B C 1
ATOM 6974 O O . TRP B 1 68 ? -37.688 -17.719 -5.633 1 97.38 68 TRP B O 1
ATOM 6984 N N . GLU B 1 69 ? -36.875 -16.844 -3.75 1 97.44 69 GLU B N 1
ATOM 6985 C CA . GLU B 1 69 ? -37.969 -15.914 -3.508 1 97.44 69 GLU B CA 1
ATOM 6986 C C . GLU B 1 69 ? -37.438 -14.547 -3.078 1 97.44 69 GLU B C 1
ATOM 6988 O O . GLU B 1 69 ? -36.25 -14.406 -2.744 1 97.44 69 GLU B O 1
ATOM 6993 N N . PHE B 1 70 ? -38.25 -13.523 -3.223 1 97.5 70 PHE B N 1
ATOM 6994 C CA . PHE B 1 70 ? -37.875 -12.219 -2.695 1 97.5 70 PHE B CA 1
ATOM 6995 C C . PHE B 1 70 ? -39.031 -11.57 -1.962 1 97.5 70 PHE B C 1
ATOM 6997 O O . PHE B 1 70 ? -40.188 -11.922 -2.197 1 97.5 70 PHE B O 1
ATOM 7004 N N . LYS B 1 71 ? -38.75 -10.797 -1.01 1 97.06 71 LYS B N 1
ATOM 7005 C CA . LYS B 1 71 ? -39.688 -9.984 -0.249 1 97.06 71 LYS B CA 1
ATOM 7006 C C . LYS B 1 71 ? -39.281 -8.516 -0.279 1 97.06 71 LYS B C 1
ATOM 7008 O O . LYS B 1 71 ? -38.094 -8.18 -0.262 1 97.06 71 LYS B O 1
ATOM 7013 N N . GLU B 1 72 ? -40.281 -7.754 -0.396 1 96.44 72 GLU B N 1
ATOM 7014 C CA . GLU B 1 72 ? -40.094 -6.309 -0.424 1 96.44 72 GLU B CA 1
ATOM 7015 C C . GLU B 1 72 ? -40.844 -5.621 0.704 1 96.44 72 GLU B C 1
ATOM 7017 O O . GLU B 1 72 ? -42.031 -5.902 0.928 1 96.44 72 GLU B O 1
ATOM 7022 N N . ASN B 1 73 ? -40.219 -4.879 1.445 1 95.06 73 ASN B N 1
ATOM 7023 C CA . ASN B 1 73 ? -40.875 -3.967 2.379 1 95.06 73 ASN B CA 1
ATOM 7024 C C . ASN B 1 73 ? -40.5 -2.514 2.104 1 95.06 73 ASN B C 1
ATOM 7026 O O . ASN B 1 73 ? -39.969 -2.199 1.043 1 95.06 73 ASN B O 1
ATOM 7030 N N . GLU B 1 74 ? -40.844 -1.642 3.035 1 94.31 74 GLU B N 1
ATOM 7031 C CA . GLU B 1 74 ? -40.656 -0.213 2.801 1 94.31 74 GLU B CA 1
ATOM 7032 C C . GLU B 1 74 ? -39.188 0.149 2.738 1 94.31 74 GLU B C 1
ATOM 7034 O O . GLU B 1 74 ? -38.781 1.07 2.018 1 94.31 74 GLU B O 1
ATOM 7039 N N . GLN B 1 75 ? -38.375 -0.614 3.342 1 95.75 75 GLN B N 1
ATOM 7040 C CA . GLN B 1 75 ? -37 -0.192 3.502 1 95.75 75 GLN B CA 1
ATOM 7041 C C . GLN B 1 75 ? -36.031 -1.123 2.752 1 95.75 75 GLN B C 1
ATOM 7043 O O . GLN B 1 75 ? -34.938 -0.729 2.395 1 95.75 75 GLN B O 1
ATOM 7048 N N . THR B 1 76 ? -36.469 -2.338 2.553 1 97.25 76 THR B N 1
ATOM 7049 C CA . THR B 1 76 ? -35.5 -3.316 2.068 1 97.25 76 THR B CA 1
ATOM 7050 C C . THR B 1 76 ? -36.125 -4.258 1.054 1 97.25 76 THR B C 1
ATOM 7052 O O . THR B 1 76 ? -37.344 -4.398 1.019 1 97.25 76 THR B O 1
ATOM 7055 N N . VAL B 1 77 ? -35.375 -4.762 0.148 1 97.94 77 VAL B N 1
ATOM 7056 C CA . VAL B 1 77 ? -35.656 -5.926 -0.684 1 97.94 77 VAL B CA 1
ATOM 7057 C C . VAL B 1 77 ? -34.781 -7.094 -0.274 1 97.94 77 VAL B C 1
ATOM 7059 O O . VAL B 1 77 ? -33.562 -6.934 -0.126 1 97.94 77 VAL B O 1
ATOM 7062 N N . MET B 1 78 ? -35.312 -8.203 0.008 1 97.5 78 MET B N 1
ATOM 7063 C CA . MET B 1 78 ? -34.562 -9.375 0.417 1 97.5 78 MET B CA 1
ATOM 7064 C C . MET B 1 78 ? -34.719 -10.508 -0.589 1 97.5 78 MET B C 1
ATOM 7066 O O . MET B 1 78 ? -35.844 -10.898 -0.911 1 97.5 78 MET B O 1
ATOM 7070 N N . LEU B 1 79 ? -33.688 -10.953 -1.159 1 98.06 79 LEU B N 1
ATOM 7071 C CA . LEU B 1 79 ? -33.688 -12.156 -1.988 1 98.06 79 LEU B CA 1
ATOM 7072 C C . LEU B 1 79 ? -33.188 -13.359 -1.195 1 98.06 79 LEU B C 1
ATOM 7074 O O . LEU B 1 79 ? -32.156 -13.273 -0.504 1 98.06 79 LEU B O 1
ATOM 7078 N N . ASP B 1 80 ? -33.875 -14.484 -1.258 1 97.94 80 ASP B N 1
ATOM 7079 C CA . ASP B 1 80 ? -33.594 -15.68 -0.462 1 97.94 80 ASP B CA 1
ATOM 7080 C C . ASP B 1 80 ? -33.562 -16.922 -1.34 1 97.94 80 ASP B C 1
ATOM 7082 O O . ASP B 1 80 ? -34.531 -17.281 -1.972 1 97.94 80 ASP B O 1
ATOM 7086 N N . THR B 1 81 ? -32.406 -17.594 -1.305 1 97.81 81 THR B N 1
ATOM 7087 C CA . THR B 1 81 ? -32.281 -18.828 -2.053 1 97.81 81 THR B CA 1
ATOM 7088 C C . THR B 1 81 ? -32.312 -20.031 -1.116 1 97.81 81 THR B C 1
ATOM 7090 O O . THR B 1 81 ? -32.062 -21.172 -1.54 1 97.81 81 THR B O 1
ATOM 7093 N N . GLY B 1 82 ? -32.562 -19.828 0.047 1 97.19 82 GLY B N 1
ATOM 7094 C CA . GLY B 1 82 ? -32.469 -20.875 1.048 1 97.19 82 GLY B CA 1
ATOM 7095 C C . GLY B 1 82 ? -31.109 -21 1.673 1 97.19 82 GLY B C 1
ATOM 7096 O O . GLY B 1 82 ? -30.984 -21.219 2.881 1 97.19 82 GLY B O 1
ATOM 7097 N N . GLU B 1 83 ? -30 -20.891 0.905 1 97.44 83 GLU B N 1
ATOM 7098 C CA . GLU B 1 83 ? -28.625 -21 1.378 1 97.44 83 GLU B CA 1
ATOM 7099 C C . GLU B 1 83 ? -27.984 -19.609 1.505 1 97.44 83 GLU B C 1
ATOM 7101 O O . GLU B 1 83 ? -27 -19.453 2.23 1 97.44 83 GLU B O 1
ATOM 7106 N N . LEU B 1 84 ? -28.5 -18.641 0.782 1 97.19 84 LEU B N 1
ATOM 7107 C CA . LEU B 1 84 ? -28.016 -17.266 0.752 1 97.19 84 LEU B CA 1
ATOM 7108 C C . LEU B 1 84 ? -29.156 -16.281 0.859 1 97.19 84 LEU B C 1
ATOM 7110 O O . LEU B 1 84 ? -30.219 -16.469 0.238 1 97.19 84 LEU B O 1
ATOM 7114 N N . GLN B 1 85 ? -28.938 -15.297 1.682 1 97.75 85 GLN B N 1
ATOM 7115 C CA . GLN B 1 85 ? -29.875 -14.188 1.79 1 97.75 85 GLN B CA 1
ATOM 7116 C C . GLN B 1 85 ? -29.188 -12.859 1.476 1 97.75 85 GLN B C 1
ATOM 7118 O O . GLN B 1 85 ? -28.172 -12.523 2.082 1 97.75 85 GLN B O 1
ATOM 7123 N N . LEU B 1 86 ? -29.703 -12.141 0.535 1 98.25 86 LEU B N 1
ATOM 7124 C CA . LEU B 1 86 ? -29.188 -10.836 0.148 1 98.25 86 LEU B CA 1
ATOM 7125 C C . LEU B 1 86 ? -30.172 -9.734 0.513 1 98.25 86 LEU B C 1
ATOM 7127 O O . LEU B 1 86 ? -31.312 -9.75 0.073 1 98.25 86 LEU B O 1
ATOM 7131 N N . TYR B 1 87 ? -29.766 -8.828 1.343 1 98 87 TYR B N 1
ATOM 7132 C CA . TYR B 1 87 ? -30.562 -7.668 1.721 1 98 87 TYR B CA 1
ATOM 7133 C C . TYR B 1 87 ? -30.141 -6.434 0.94 1 98 87 TYR B C 1
ATOM 7135 O O . TYR B 1 87 ? -28.953 -6.082 0.926 1 98 87 TYR B O 1
ATOM 7143 N N . ILE B 1 88 ? -31.062 -5.781 0.332 1 97.94 88 ILE B N 1
ATOM 7144 C CA . ILE B 1 88 ? -30.828 -4.551 -0.412 1 97.94 88 ILE B CA 1
ATOM 7145 C C . ILE B 1 88 ? -31.609 -3.402 0.226 1 97.94 88 ILE B C 1
ATOM 7147 O O . ILE B 1 88 ? -32.844 -3.443 0.296 1 97.94 88 ILE B O 1
ATOM 7151 N N . ARG B 1 89 ? -30.906 -2.492 0.689 1 96.94 89 ARG B N 1
ATOM 7152 C CA . ARG B 1 89 ? -31.562 -1.306 1.225 1 96.94 89 ARG B CA 1
ATOM 7153 C C . ARG B 1 89 ? -32.094 -0.431 0.104 1 96.94 89 ARG B C 1
ATOM 7155 O O . ARG B 1 89 ? -31.359 -0.011 -0.785 1 96.94 89 ARG B O 1
ATOM 7162 N N . LYS B 1 90 ? -33.344 -0.048 0.124 1 96.44 90 LYS B N 1
ATOM 7163 C CA . LYS B 1 90 ? -34 0.623 -0.985 1 96.44 90 LYS B CA 1
ATOM 7164 C C . LYS B 1 90 ? -33.531 2.061 -1.136 1 96.44 90 LYS B C 1
ATOM 7166 O O . LYS B 1 90 ? -33.5 2.602 -2.242 1 96.44 90 LYS B O 1
ATOM 7171 N N . SER B 1 91 ? -33.094 2.652 -0.08 1 93.25 91 SER B N 1
ATOM 7172 C CA . SER B 1 91 ? -32.75 4.07 -0.091 1 93.25 91 SER B CA 1
ATOM 7173 C C . SER B 1 91 ? -31.484 4.32 -0.899 1 93.25 91 SER B C 1
ATOM 7175 O O . SER B 1 91 ? -31.281 5.422 -1.418 1 93.25 91 SER B O 1
ATOM 7177 N N . ASP B 1 92 ? -30.594 3.291 -1.015 1 92.81 92 ASP B N 1
ATOM 7178 C CA . ASP B 1 92 ? -29.328 3.545 -1.679 1 92.81 92 ASP B CA 1
ATOM 7179 C C . ASP B 1 92 ? -28.781 2.275 -2.328 1 92.81 92 ASP B C 1
ATOM 7181 O O . ASP B 1 92 ? -27.625 2.236 -2.758 1 92.81 92 ASP B O 1
ATOM 7185 N N . SER B 1 93 ? -29.484 1.175 -2.291 1 95.31 93 SER B N 1
ATOM 7186 C CA . SER B 1 93 ? -29.172 -0.096 -2.934 1 95.31 93 SER B CA 1
ATOM 7187 C C . SER B 1 93 ? -27.984 -0.782 -2.246 1 95.31 93 SER B C 1
ATOM 7189 O O . SER B 1 93 ? -27.297 -1.597 -2.857 1 95.31 93 SER B O 1
ATOM 7191 N N . ARG B 1 94 ? -27.703 -0.419 -0.962 1 96.5 94 ARG B N 1
ATOM 7192 C CA . ARG B 1 94 ? -26.672 -1.102 -0.196 1 96.5 94 ARG B CA 1
ATOM 7193 C C . ARG B 1 94 ? -26.984 -2.588 -0.055 1 96.5 94 ARG B C 1
ATOM 7195 O O . ARG B 1 94 ? -28.109 -2.961 0.284 1 96.5 94 ARG B O 1
ATOM 7202 N N . MET B 1 95 ? -25.969 -3.359 -0.27 1 97.81 95 MET B N 1
ATOM 7203 C CA . MET B 1 95 ? -26.188 -4.805 -0.231 1 97.81 95 MET B CA 1
ATOM 7204 C C . MET B 1 95 ? -25.438 -5.434 0.941 1 97.81 95 MET B C 1
ATOM 7206 O O . MET B 1 95 ? -24.297 -5.078 1.22 1 97.81 95 MET B O 1
ATOM 7210 N N . THR B 1 96 ? -26.094 -6.352 1.655 1 98.31 96 THR B N 1
ATOM 7211 C CA . THR B 1 96 ? -25.516 -7.164 2.723 1 98.31 96 THR B CA 1
ATOM 7212 C C . THR B 1 96 ? -25.828 -8.641 2.508 1 98.31 96 THR B C 1
ATOM 7214 O O . THR B 1 96 ? -26.953 -9 2.162 1 98.31 96 THR B O 1
ATOM 7217 N N . TYR B 1 97 ? -24.891 -9.461 2.699 1 98.56 97 TYR B N 1
ATOM 7218 C CA . TYR B 1 97 ? -24.984 -10.891 2.43 1 98.56 97 TYR B CA 1
ATOM 7219 C C . TYR B 1 97 ? -25.031 -11.688 3.727 1 98.56 97 TYR B C 1
ATOM 7221 O O . TYR B 1 97 ? -24.203 -11.484 4.617 1 98.56 97 TYR B O 1
ATOM 7229 N N . PHE B 1 98 ? -25.984 -12.609 3.805 1 98.19 98 PHE B N 1
ATOM 7230 C CA . PHE B 1 98 ? -26.125 -13.531 4.93 1 98.19 98 PHE B CA 1
ATOM 7231 C C . PHE B 1 98 ? -26.188 -14.969 4.445 1 98.19 98 PHE B C 1
ATOM 7233 O O . PHE B 1 98 ? -26.578 -15.234 3.303 1 98.19 98 PHE B O 1
ATOM 7240 N N . ASP B 1 99 ? -25.781 -15.875 5.32 1 97.19 99 ASP B N 1
ATOM 7241 C CA . ASP B 1 99 ? -26 -17.281 4.988 1 97.19 99 ASP B CA 1
ATOM 7242 C C . ASP B 1 99 ? -27.438 -17.703 5.32 1 97.19 99 ASP B C 1
ATOM 7244 O O . ASP B 1 99 ? -28.219 -16.906 5.824 1 97.19 99 ASP B O 1
ATOM 7248 N N . GLY B 1 100 ? -27.828 -18.922 4.941 1 94.94 100 GLY B N 1
ATOM 7249 C CA . GLY B 1 100 ? -29.172 -19.422 5.117 1 94.94 100 GLY B CA 1
ATOM 7250 C C . GLY B 1 100 ? -29.609 -19.453 6.57 1 94.94 100 GLY B C 1
ATOM 7251 O O . GLY B 1 100 ? -30.812 -19.5 6.859 1 94.94 100 GLY B O 1
ATOM 7252 N N . LYS B 1 101 ? -28.672 -19.312 7.453 1 94.69 101 LYS B N 1
ATOM 7253 C CA . LYS B 1 101 ? -28.969 -19.375 8.883 1 94.69 101 LYS B CA 1
ATOM 7254 C C . LYS B 1 101 ? -29.031 -17.969 9.492 1 94.69 101 LYS B C 1
ATOM 7256 O O . LYS B 1 101 ? -29.219 -17.828 10.695 1 94.69 101 LYS B O 1
ATOM 7261 N N . GLY B 1 102 ? -28.734 -17.047 8.719 1 95.38 102 GLY B N 1
ATOM 7262 C CA . GLY B 1 102 ? -28.875 -15.672 9.172 1 95.38 102 GLY B CA 1
ATOM 7263 C C . GLY B 1 102 ? -27.562 -15.07 9.641 1 95.38 102 GLY B C 1
ATOM 7264 O O . GLY B 1 102 ? -27.531 -13.945 10.148 1 95.38 102 GLY B O 1
ATOM 7265 N N . ARG B 1 103 ? -26.484 -15.781 9.523 1 96.81 103 ARG B N 1
ATOM 7266 C CA . ARG B 1 103 ? -25.188 -15.211 9.875 1 96.81 103 ARG B CA 1
ATOM 7267 C C . ARG B 1 103 ? -24.688 -14.273 8.781 1 96.81 103 ARG B C 1
ATOM 7269 O O . ARG B 1 103 ? -24.703 -14.617 7.602 1 96.81 103 ARG B O 1
ATOM 7276 N N . ARG B 1 104 ? -24.188 -13.102 9.164 1 97.88 104 ARG B N 1
ATOM 7277 C CA . ARG B 1 104 ? -23.672 -12.125 8.211 1 97.88 104 ARG B CA 1
ATOM 7278 C C . ARG B 1 104 ? -22.359 -12.617 7.594 1 97.88 104 ARG B C 1
ATOM 7280 O O . ARG B 1 104 ? -21.453 -13.047 8.312 1 97.88 104 ARG B O 1
ATOM 7287 N N . LEU B 1 105 ? -22.266 -12.656 6.332 1 98.25 105 LEU B N 1
ATOM 7288 C CA . LEU B 1 105 ? -21.047 -13.023 5.621 1 98.25 105 LEU B CA 1
ATOM 7289 C C . LEU B 1 105 ? -20.203 -11.789 5.324 1 98.25 105 LEU B C 1
ATOM 7291 O O . LEU B 1 105 ? -19.031 -11.727 5.703 1 98.25 105 LEU B O 1
ATOM 7295 N N . THR B 1 106 ? -20.766 -10.789 4.664 1 98.12 106 THR B N 1
ATOM 7296 C CA . THR B 1 106 ? -20.141 -9.5 4.375 1 98.12 106 THR B CA 1
ATOM 7297 C C . THR B 1 106 ? -21.172 -8.492 3.895 1 98.12 106 THR B C 1
ATOM 7299 O O . THR B 1 106 ? -22.359 -8.805 3.814 1 98.12 106 THR B O 1
ATOM 7302 N N . GLY B 1 107 ? -20.734 -7.281 3.662 1 98 107 GLY B N 1
ATOM 7303 C CA . GLY B 1 107 ? -21.625 -6.254 3.148 1 98 107 GLY B CA 1
ATOM 7304 C C . GLY B 1 107 ? -20.891 -5.02 2.654 1 98 107 GLY B C 1
ATOM 7305 O O . GLY B 1 107 ? -19.703 -4.855 2.91 1 98 107 GLY B O 1
ATOM 7306 N N . GLU B 1 108 ? -21.641 -4.262 1.892 1 97.44 108 GLU B N 1
ATOM 7307 C CA . GLU B 1 108 ? -21.141 -2.963 1.444 1 97.44 108 GLU B CA 1
ATOM 7308 C C . GLU B 1 108 ? -21.141 -1.953 2.588 1 97.44 108 GLU B C 1
ATOM 7310 O O . GLU B 1 108 ? -21.844 -2.123 3.582 1 97.44 108 GLU B O 1
ATOM 7315 N N . PRO B 1 109 ? -20.25 -0.934 2.498 1 95.12 109 PRO B N 1
ATOM 7316 C CA . PRO B 1 109 ? -20.266 0.11 3.525 1 95.12 109 PRO B CA 1
ATOM 7317 C C . PRO B 1 109 ? -21.531 0.97 3.467 1 95.12 109 PRO B C 1
ATOM 7319 O O . PRO B 1 109 ? -22.328 0.839 2.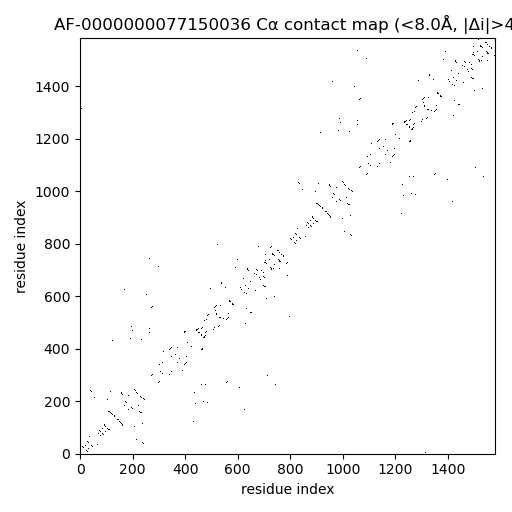535 1 95.12 109 PRO B O 1
ATOM 7322 N N . GLU B 1 110 ? -21.672 1.811 4.473 1 90.25 110 GLU B N 1
ATOM 7323 C CA . GLU B 1 110 ? -22.859 2.637 4.617 1 90.25 110 GLU B CA 1
ATOM 7324 C C . GLU B 1 110 ? -23.047 3.553 3.412 1 90.25 110 GLU B C 1
ATOM 7326 O O . GLU B 1 110 ? -24.172 3.875 3.039 1 90.25 110 GLU B O 1
ATOM 7331 N N . LYS B 1 111 ? -21.922 3.922 2.836 1 86.88 111 LYS B N 1
ATOM 7332 C CA . LYS B 1 111 ? -21.969 4.805 1.673 1 86.88 111 LYS B CA 1
ATOM 7333 C C . LYS B 1 111 ? -21.109 4.266 0.537 1 86.88 111 LYS B C 1
ATOM 7335 O O . LYS B 1 111 ? -20.094 3.59 0.778 1 86.88 111 LYS B O 1
ATOM 7340 N N . ASN B 1 112 ? -21.547 4.484 -0.644 1 88.81 112 ASN B N 1
ATOM 7341 C CA . ASN B 1 112 ? -20.75 4.293 -1.849 1 88.81 112 ASN B CA 1
ATOM 7342 C C . ASN B 1 112 ? -20.297 2.844 -1.999 1 88.81 112 ASN B C 1
ATOM 7344 O O . ASN B 1 112 ? -19.125 2.576 -2.211 1 88.81 112 ASN B O 1
ATOM 7348 N N . GLY B 1 113 ? -21.281 1.932 -1.894 1 93.62 113 GLY B N 1
ATOM 7349 C CA . GLY B 1 113 ? -20.953 0.519 -2.031 1 93.62 113 GLY B CA 1
ATOM 7350 C C . GLY B 1 113 ? -20.484 0.147 -3.426 1 93.62 113 GLY B C 1
ATOM 7351 O O . GLY B 1 113 ? -19.641 -0.737 -3.586 1 93.62 113 GLY B O 1
ATOM 7352 N N . LYS B 1 114 ? -21.062 0.785 -4.418 1 95.62 114 LYS B N 1
ATOM 7353 C CA . LYS B 1 114 ? -20.719 0.555 -5.82 1 95.62 114 LYS B CA 1
ATOM 7354 C C . LYS B 1 114 ? -20.469 1.872 -6.547 1 95.62 114 LYS B C 1
ATOM 7356 O O . LYS B 1 114 ? -21.312 2.775 -6.52 1 95.62 114 LYS B O 1
ATOM 7361 N N . GLU B 1 115 ? -19.328 1.956 -7.145 1 94.69 115 GLU B N 1
ATOM 7362 C CA . GLU B 1 115 ? -18.969 3.17 -7.875 1 94.69 115 GLU B CA 1
ATOM 7363 C C . GLU B 1 115 ? -18.578 2.855 -9.312 1 94.69 115 GLU B C 1
ATOM 7365 O O . GLU B 1 115 ? -17.797 1.936 -9.57 1 94.69 115 GLU B O 1
ATOM 7370 N N . LEU B 1 116 ? -19.203 3.525 -10.281 1 95.31 116 LEU B N 1
ATOM 7371 C CA . LEU B 1 116 ? -18.859 3.473 -11.695 1 95.31 116 LEU B CA 1
ATOM 7372 C C . LEU B 1 116 ? -18.484 4.859 -12.211 1 95.31 116 LEU B C 1
ATOM 7374 O O . LEU B 1 116 ? -19.297 5.785 -12.148 1 95.31 116 LEU B O 1
ATOM 7378 N N . VAL B 1 117 ? -17.281 5.027 -12.656 1 94.38 117 VAL B N 1
ATOM 7379 C CA . VAL B 1 117 ? -16.812 6.297 -13.211 1 94.38 117 VAL B CA 1
ATOM 7380 C C . VAL B 1 117 ? -16.609 6.164 -14.719 1 94.38 117 VAL B C 1
ATOM 7382 O O . VAL B 1 117 ? -15.742 5.414 -15.172 1 94.38 117 VAL B O 1
ATOM 7385 N N . PRO B 1 118 ? -17.359 6.879 -15.492 1 94.69 118 PRO B N 1
ATOM 7386 C CA . PRO B 1 118 ? -17.234 6.758 -16.953 1 94.69 118 PRO B CA 1
ATOM 7387 C C . PRO B 1 118 ? -15.953 7.375 -17.5 1 94.69 118 PRO B C 1
ATOM 7389 O O . PRO B 1 118 ? -15.445 8.352 -16.938 1 94.69 118 PRO B O 1
ATOM 7392 N N . PHE B 1 119 ? -15.391 6.828 -18.484 1 93.75 119 PHE B N 1
ATOM 7393 C CA . PHE B 1 119 ? -14.289 7.398 -19.25 1 93.75 119 PHE B CA 1
ATOM 7394 C C . PHE B 1 119 ? -14.383 6.996 -20.719 1 93.75 119 PHE B C 1
ATOM 7396 O O . PHE B 1 119 ? -15.055 6.023 -21.047 1 93.75 119 PHE B O 1
ATOM 7403 N N . ASP B 1 120 ? -13.742 7.73 -21.609 1 94.31 120 ASP B N 1
ATOM 7404 C CA . ASP B 1 120 ? -13.742 7.445 -23.031 1 94.31 120 ASP B CA 1
ATOM 7405 C C . ASP B 1 120 ? -12.586 6.52 -23.406 1 94.31 120 ASP B C 1
ATOM 7407 O O . ASP B 1 120 ? -11.422 6.828 -23.141 1 94.31 120 ASP B O 1
ATOM 7411 N N . SER B 1 121 ? -12.93 5.398 -23.969 1 94.81 121 SER B N 1
ATOM 7412 C CA . SER B 1 121 ? -11.922 4.48 -24.5 1 94.81 121 SER B CA 1
ATOM 7413 C C . SER B 1 121 ? -11.594 4.805 -25.953 1 94.81 121 SER B C 1
ATOM 7415 O O . SER B 1 121 ? -12.484 5.172 -26.734 1 94.81 121 SER B O 1
ATOM 7417 N N . PHE B 1 122 ? -10.305 4.637 -26.328 1 92.19 122 PHE B N 1
ATOM 7418 C CA . PHE B 1 122 ? -9.844 4.918 -27.688 1 92.19 122 PHE B CA 1
ATOM 7419 C C . PHE B 1 122 ? -9.07 3.729 -28.25 1 92.19 122 PHE B C 1
ATOM 7421 O O . PHE B 1 122 ? -8.336 3.055 -27.516 1 92.19 122 PHE B O 1
ATOM 7428 N N . LYS B 1 123 ? -9.266 3.463 -29.5 1 90.81 123 LYS B N 1
ATOM 7429 C CA . LYS B 1 123 ? -8.477 2.459 -30.203 1 90.81 123 LYS B CA 1
ATOM 7430 C C . LYS B 1 123 ? -7.273 3.088 -30.891 1 90.81 123 LYS B C 1
ATOM 7432 O O . LYS B 1 123 ? -7.363 4.195 -31.438 1 90.81 123 LYS B O 1
ATOM 7437 N N . THR B 1 124 ? -6.16 2.361 -30.812 1 87.94 124 THR B N 1
ATOM 7438 C CA . THR B 1 124 ? -4.938 2.824 -31.453 1 87.94 124 THR B CA 1
ATOM 7439 C C . THR B 1 124 ? -4.918 2.42 -32.938 1 87.94 124 THR B C 1
ATOM 7441 O O . THR B 1 124 ? -5.23 1.277 -33.281 1 87.94 124 THR B O 1
ATOM 7444 N N . VAL B 1 125 ? -4.648 3.367 -33.781 1 87 125 VAL B N 1
ATOM 7445 C CA . VAL B 1 125 ? -4.512 3.115 -35.219 1 87 125 VAL B CA 1
ATOM 7446 C C . VAL B 1 125 ? -3.037 3.168 -35.594 1 87 125 VAL B C 1
ATOM 7448 O O . VAL B 1 125 ? -2.396 4.215 -35.5 1 87 125 VAL B O 1
ATOM 7451 N N . LEU B 1 126 ? -2.504 2.023 -35.938 1 82.06 126 LEU B N 1
ATOM 7452 C CA . LEU B 1 126 ? -1.085 1.946 -36.281 1 82.06 126 LEU B CA 1
ATOM 7453 C C . LEU B 1 126 ? -0.875 1.988 -37.781 1 82.06 126 LEU B C 1
ATOM 7455 O O . LEU B 1 126 ? -0.498 0.983 -38.406 1 82.06 126 LEU B O 1
ATOM 7459 N N . ASP B 1 127 ? -1.145 3.234 -38.375 1 80.38 127 ASP B N 1
ATOM 7460 C CA . ASP B 1 127 ? -0.89 3.441 -39.781 1 80.38 127 ASP B CA 1
ATOM 7461 C C . ASP B 1 127 ? 0.547 3.898 -40.031 1 80.38 127 ASP B C 1
ATOM 7463 O O . ASP B 1 127 ? 1.407 3.74 -39.156 1 80.38 127 ASP B O 1
ATOM 7467 N N . ASP B 1 128 ? 0.828 4.273 -41.156 1 76.19 128 ASP B N 1
ATOM 7468 C CA . ASP B 1 128 ? 2.189 4.605 -41.562 1 76.19 128 ASP B CA 1
ATOM 7469 C C . ASP B 1 128 ? 2.725 5.797 -40.781 1 76.19 128 ASP B C 1
ATOM 7471 O O . ASP B 1 128 ? 3.936 6.016 -40.719 1 76.19 128 ASP B O 1
ATOM 7475 N N . THR B 1 129 ? 1.908 6.449 -40.031 1 75.12 129 THR B N 1
ATOM 7476 C CA . THR B 1 129 ? 2.336 7.633 -39.312 1 75.12 129 THR B CA 1
ATOM 7477 C C . THR B 1 129 ? 2.736 7.273 -37.875 1 75.12 129 THR B C 1
ATOM 7479 O O . THR B 1 129 ? 3.295 8.102 -37.156 1 75.12 129 THR B O 1
ATOM 7482 N N . ALA B 1 130 ? 2.447 6.043 -37.531 1 79.31 130 ALA B N 1
ATOM 7483 C CA . ALA B 1 130 ? 2.779 5.645 -36.156 1 79.31 130 ALA B CA 1
ATOM 7484 C C . ALA B 1 130 ? 4.293 5.613 -35.969 1 79.31 130 ALA B C 1
ATOM 7486 O O . ALA B 1 130 ? 5.039 5.191 -36.844 1 79.31 130 ALA B O 1
ATOM 7487 N N . VAL B 1 131 ? 4.75 6.207 -34.875 1 76.69 131 VAL B N 1
ATOM 7488 C CA . VAL B 1 131 ? 6.152 6.16 -34.469 1 76.69 131 VAL B CA 1
ATOM 7489 C C . VAL B 1 131 ? 6.383 4.973 -33.531 1 76.69 131 VAL B C 1
ATOM 7491 O O . VAL B 1 131 ? 5.824 4.926 -32.438 1 76.69 131 VAL B O 1
ATOM 7494 N N . VAL B 1 132 ? 7.207 4 -33.969 1 79.19 132 VAL B N 1
ATOM 7495 C CA . VAL B 1 132 ? 7.461 2.771 -33.219 1 79.19 132 VAL B CA 1
ATOM 7496 C C . VAL B 1 132 ? 8.961 2.621 -32.969 1 79.19 132 VAL B C 1
ATOM 7498 O O . VAL B 1 132 ? 9.781 3.051 -33.781 1 79.19 132 VAL B O 1
ATOM 7501 N N . GLU B 1 133 ? 9.289 2.211 -31.781 1 77.25 133 GLU B N 1
ATOM 7502 C CA . GLU B 1 133 ? 10.664 1.894 -31.422 1 77.25 133 GLU B CA 1
ATOM 7503 C C . GLU B 1 133 ? 10.828 0.409 -31.109 1 77.25 133 GLU B C 1
ATOM 7505 O O . GLU B 1 133 ? 9.945 -0.202 -30.5 1 77.25 133 GLU B O 1
ATOM 7510 N N . LYS B 1 134 ? 11.977 -0.163 -31.578 1 71.81 134 LYS B N 1
ATOM 7511 C CA . LYS B 1 134 ? 12.289 -1.558 -31.281 1 71.81 134 LYS B CA 1
ATOM 7512 C C . LYS B 1 134 ? 13.211 -1.666 -30.078 1 71.81 134 LYS B C 1
ATOM 7514 O O . LYS B 1 134 ? 14.234 -0.979 -30 1 71.81 134 LYS B O 1
ATOM 7519 N N . ILE B 1 135 ? 12.773 -2.457 -29.109 1 71.81 135 ILE B N 1
ATOM 7520 C CA . ILE B 1 135 ? 13.586 -2.678 -27.906 1 71.81 135 ILE B CA 1
ATOM 7521 C C . ILE B 1 135 ? 13.93 -4.16 -27.797 1 71.81 135 ILE B C 1
ATOM 7523 O O . ILE B 1 135 ? 13.07 -5.023 -27.984 1 71.81 135 ILE B O 1
ATOM 7527 N N . GLU B 1 136 ? 15.188 -4.469 -27.547 1 66.19 136 GLU B N 1
ATOM 7528 C CA . GLU B 1 136 ? 15.625 -5.84 -27.312 1 66.19 136 GLU B CA 1
ATOM 7529 C C . GLU B 1 136 ? 15.336 -6.262 -25.875 1 66.19 136 GLU B C 1
ATOM 7531 O O . GLU B 1 136 ? 15.742 -5.586 -24.922 1 66.19 136 GLU B O 1
ATOM 7536 N N . THR B 1 137 ? 14.562 -7.32 -25.781 1 65.56 137 THR B N 1
ATOM 7537 C CA . THR B 1 137 ? 14.266 -7.902 -24.469 1 65.56 137 THR B CA 1
ATOM 7538 C C . THR B 1 137 ? 14.742 -9.352 -24.406 1 65.56 137 THR B C 1
ATOM 7540 O O . THR B 1 137 ? 15.109 -9.938 -25.422 1 65.56 137 THR B O 1
ATOM 7543 N N . PRO B 1 138 ? 14.836 -9.938 -23.266 1 62.75 138 PRO B N 1
ATOM 7544 C CA . PRO B 1 138 ? 15.25 -11.336 -23.156 1 62.75 138 PRO B CA 1
ATOM 7545 C C . PRO B 1 138 ? 14.352 -12.281 -23.938 1 62.75 138 PRO B C 1
ATOM 7547 O O . PRO B 1 138 ? 14.773 -13.375 -24.328 1 62.75 138 PRO B O 1
ATOM 7550 N N . ASP B 1 139 ? 13.172 -11.727 -24.188 1 62.66 139 ASP B N 1
ATOM 7551 C CA . ASP B 1 139 ? 12.234 -12.594 -24.891 1 62.66 139 ASP B CA 1
ATOM 7552 C C . ASP B 1 139 ? 12.055 -12.148 -26.344 1 62.66 139 ASP B C 1
ATOM 7554 O O . ASP B 1 139 ? 11.023 -12.422 -26.953 1 62.66 139 ASP B O 1
ATOM 7558 N N . GLY B 1 140 ? 13.031 -11.32 -26.812 1 62.84 140 GLY B N 1
ATOM 7559 C CA . GLY B 1 140 ? 13.039 -10.945 -28.219 1 62.84 140 GLY B CA 1
ATOM 7560 C C . GLY B 1 140 ? 12.859 -9.453 -28.438 1 62.84 140 GLY B C 1
ATOM 7561 O O . GLY B 1 140 ? 12.836 -8.68 -27.484 1 62.84 140 GLY B O 1
ATOM 7562 N N . ILE B 1 141 ? 12.977 -9.078 -29.625 1 66.62 141 ILE B N 1
ATOM 7563 C CA . ILE B 1 141 ? 12.812 -7.688 -30.016 1 66.62 141 ILE B CA 1
ATOM 7564 C C . ILE B 1 141 ? 11.336 -7.305 -29.969 1 66.62 141 ILE B C 1
ATOM 7566 O O . ILE B 1 141 ? 10.492 -8.008 -30.531 1 66.62 141 ILE B O 1
ATOM 7570 N N . LYS B 1 142 ? 11.078 -6.285 -29.219 1 68.56 142 LYS B N 1
ATOM 7571 C CA . LYS B 1 142 ? 9.711 -5.797 -29.125 1 68.56 142 LYS B CA 1
ATOM 7572 C C . LYS B 1 142 ? 9.578 -4.402 -29.734 1 68.56 142 LYS B C 1
ATOM 7574 O O . LYS B 1 142 ? 10.508 -3.596 -29.672 1 68.56 142 LYS B O 1
ATOM 7579 N N . GLU B 1 143 ? 8.477 -4.191 -30.469 1 70.69 143 GLU B N 1
ATOM 7580 C CA . GLU B 1 143 ? 8.164 -2.859 -30.969 1 70.69 143 GLU B CA 1
ATOM 7581 C C . GLU B 1 143 ? 7.32 -2.072 -29.984 1 70.69 143 GLU B C 1
ATOM 7583 O O . GLU B 1 143 ? 6.316 -2.58 -29.469 1 70.69 143 GLU B O 1
ATOM 7588 N N . VAL B 1 144 ? 7.773 -0.924 -29.578 1 74.06 144 VAL B N 1
ATOM 7589 C CA . VAL B 1 144 ? 7.055 -0.039 -28.672 1 74.06 144 VAL B CA 1
ATOM 7590 C C . VAL B 1 144 ? 6.496 1.154 -29.453 1 74.06 144 VAL B C 1
ATOM 7592 O O . VAL B 1 144 ? 7.238 1.851 -30.141 1 74.06 144 VAL B O 1
ATOM 7595 N N . VAL B 1 145 ? 5.195 1.344 -29.328 1 76.19 145 VAL B N 1
ATOM 7596 C CA . VAL B 1 145 ? 4.539 2.461 -30 1 76.19 145 VAL B CA 1
ATOM 7597 C C . VAL B 1 145 ? 4.723 3.736 -29.172 1 76.19 145 VAL B C 1
ATOM 7599 O O . VAL B 1 145 ? 4.227 3.834 -28.047 1 76.19 145 VAL B O 1
ATOM 7602 N N . LEU B 1 146 ? 5.391 4.684 -29.578 1 72.44 146 LEU B N 1
ATOM 7603 C CA . LEU B 1 146 ? 5.664 5.941 -28.891 1 72.44 146 LEU B CA 1
ATOM 7604 C C . LEU B 1 146 ? 4.57 6.965 -29.172 1 72.44 146 LEU B C 1
ATOM 7606 O O . LEU B 1 146 ? 4.254 7.793 -28.312 1 72.44 146 LEU B O 1
ATOM 7610 N N . ASP B 1 147 ? 4.035 6.973 -30.375 1 74.94 147 ASP B N 1
ATOM 7611 C CA . ASP B 1 147 ? 2.984 7.895 -30.797 1 74.94 147 ASP B CA 1
ATOM 7612 C C . ASP B 1 147 ? 2.109 7.273 -31.891 1 74.94 147 ASP B C 1
ATOM 7614 O O . ASP B 1 147 ? 2.615 6.594 -32.781 1 74.94 147 ASP B O 1
ATOM 7618 N N . SER B 1 148 ? 0.868 7.375 -31.734 1 80.81 148 SER B N 1
ATOM 7619 C CA . SER B 1 148 ? -0.062 6.84 -32.719 1 80.81 148 SER B CA 1
ATOM 7620 C C . SER B 1 148 ? -1.367 7.629 -32.75 1 80.81 148 SER B C 1
ATOM 7622 O O . SER B 1 148 ? -1.677 8.344 -31.781 1 80.81 148 SER B O 1
ATOM 7624 N N . LYS B 1 149 ? -2.092 7.59 -34 1 80.62 149 LYS B N 1
ATOM 7625 C CA . LYS B 1 149 ? -3.439 8.148 -34.062 1 80.62 149 LYS B CA 1
ATOM 7626 C C . LYS B 1 149 ? -4.414 7.332 -33.219 1 80.62 149 LYS B C 1
ATOM 7628 O O . LYS B 1 149 ? -4.266 6.117 -33.094 1 80.62 149 LYS B O 1
ATOM 7633 N N . LYS B 1 150 ? -5.367 8.055 -32.469 1 86.75 150 LYS B N 1
ATOM 7634 C CA . LYS B 1 150 ? -6.395 7.418 -31.656 1 86.75 150 LYS B CA 1
ATOM 7635 C C . LYS B 1 150 ? -7.789 7.695 -32.219 1 86.75 150 LYS B C 1
ATOM 7637 O O . LYS B 1 150 ? -8.062 8.789 -32.719 1 86.75 150 LYS B O 1
ATOM 7642 N N . LYS B 1 151 ? -8.602 6.695 -32.188 1 91.69 151 LYS B N 1
ATOM 7643 C CA . LYS B 1 151 ? -10.008 6.82 -32.562 1 91.69 151 LYS B CA 1
ATOM 7644 C C . LYS B 1 151 ? -10.93 6.414 -31.422 1 91.69 151 LYS B C 1
ATOM 7646 O O . LYS B 1 151 ? -10.695 5.406 -30.75 1 91.69 151 LYS B O 1
ATOM 7651 N N . TYR B 1 152 ? -11.867 7.262 -31.188 1 93.81 152 TYR B N 1
ATOM 7652 C CA . TYR B 1 152 ? -12.844 6.945 -30.156 1 93.81 152 TYR B CA 1
ATOM 7653 C C . TYR B 1 152 ? -13.445 5.562 -30.375 1 93.81 152 TYR B C 1
ATOM 7655 O O . TYR B 1 152 ? -13.805 5.203 -31.5 1 93.81 152 TYR B O 1
ATOM 7663 N N . ASP B 1 153 ? -13.523 4.793 -29.391 1 94.81 153 ASP B N 1
ATOM 7664 C CA . ASP B 1 153 ? -14.125 3.465 -29.438 1 94.81 153 ASP B CA 1
ATOM 7665 C C . ASP B 1 153 ? -15.5 3.461 -28.766 1 94.81 153 ASP B C 1
ATOM 7667 O O . ASP B 1 153 ? -16.516 3.582 -29.438 1 94.81 153 ASP B O 1
ATOM 7671 N N . ARG B 1 154 ? -15.508 3.58 -27.406 1 95.06 154 ARG B N 1
ATOM 7672 C CA . ARG B 1 154 ? -16.75 3.615 -26.641 1 95.06 154 ARG B CA 1
ATOM 7673 C C . ARG B 1 154 ? -16.5 4.133 -25.219 1 95.06 154 ARG B C 1
ATOM 7675 O O . ARG B 1 154 ? -15.359 4.336 -24.828 1 95.06 154 ARG B O 1
ATOM 7682 N N . GLN B 1 155 ? -17.562 4.336 -24.562 1 95.38 155 GLN B N 1
ATOM 7683 C CA . GLN B 1 155 ? -17.469 4.68 -23.141 1 95.38 155 GLN B CA 1
ATOM 7684 C C . GLN B 1 155 ? -17.375 3.424 -22.281 1 95.38 155 GLN B C 1
ATOM 7686 O O . GLN B 1 155 ? -18.078 2.445 -22.516 1 95.38 155 GLN B O 1
ATOM 7691 N N . LEU B 1 156 ? -16.453 3.432 -21.469 1 96.44 156 LEU B N 1
ATOM 7692 C CA . LEU B 1 156 ? -16.266 2.377 -20.469 1 96.44 156 LEU B CA 1
ATOM 7693 C C . LEU B 1 156 ? -16.297 2.949 -19.062 1 96.44 156 LEU B C 1
ATOM 7695 O O . LEU B 1 156 ? -16.469 4.156 -18.875 1 96.44 156 LEU B O 1
ATOM 7699 N N . TYR B 1 157 ? -16.234 2.08 -18.109 1 96.44 157 TYR B N 1
ATOM 7700 C CA . TYR B 1 157 ? -16.266 2.51 -16.719 1 96.44 157 TYR B CA 1
ATOM 7701 C C . TYR B 1 157 ? -15.078 1.942 -15.945 1 96.44 157 TYR B C 1
ATOM 7703 O O . TYR B 1 157 ? -14.688 0.794 -16.156 1 96.44 157 TYR B O 1
ATOM 7711 N N . HIS B 1 158 ? -14.445 2.779 -15.055 1 96.81 158 HIS B N 1
ATOM 7712 C CA . HIS B 1 158 ? -13.766 2.242 -13.883 1 96.81 158 HIS B CA 1
ATOM 7713 C C . HIS B 1 158 ? -14.773 1.817 -12.812 1 96.81 158 HIS B C 1
ATOM 7715 O O . HIS B 1 158 ? -15.703 2.562 -12.5 1 96.81 158 HIS B O 1
ATOM 7721 N N . THR B 1 159 ? -14.656 0.664 -12.312 1 97.06 159 THR B N 1
ATOM 7722 C CA . THR B 1 159 ? -15.602 0.18 -11.312 1 97.06 159 THR B CA 1
ATOM 7723 C C . THR B 1 159 ? -14.922 -0.017 -9.961 1 97.06 159 THR B C 1
ATOM 7725 O O . THR B 1 159 ? -13.734 -0.348 -9.906 1 97.06 159 THR B O 1
ATOM 7728 N N . ARG B 1 160 ? -15.57 0.237 -8.938 1 97 160 ARG B N 1
ATOM 7729 C CA . ARG B 1 160 ? -15.102 -0.012 -7.574 1 97 160 ARG B CA 1
ATOM 7730 C C . ARG B 1 160 ? -16.203 -0.637 -6.723 1 97 160 ARG B C 1
ATOM 7732 O O . ARG B 1 160 ? -17.281 -0.071 -6.586 1 97 160 ARG B O 1
ATOM 7739 N N . LEU B 1 161 ? -15.945 -1.783 -6.25 1 97.94 161 LEU B N 1
ATOM 7740 C CA . LEU B 1 161 ? -16.828 -2.51 -5.344 1 97.94 161 LEU B CA 1
ATOM 7741 C C . LEU B 1 161 ? -16.297 -2.477 -3.916 1 97.94 161 LEU B C 1
ATOM 7743 O O . LEU B 1 161 ? -15.32 -3.168 -3.6 1 97.94 161 LEU B O 1
ATOM 7747 N N . ASN B 1 162 ? -16.922 -1.71 -3.045 1 97.56 162 ASN B N 1
ATOM 7748 C CA . ASN B 1 162 ? -16.469 -1.52 -1.671 1 97.56 162 ASN B CA 1
ATOM 7749 C C . ASN B 1 162 ? -17.125 -2.525 -0.723 1 97.56 162 ASN B C 1
ATOM 7751 O O . ASN B 1 162 ? -18.297 -2.846 -0.865 1 97.56 162 ASN B O 1
ATOM 7755 N N . PHE B 1 163 ? -16.328 -2.986 0.284 1 97.62 163 PHE B N 1
ATOM 7756 C CA . PHE B 1 163 ? -16.828 -3.926 1.277 1 97.62 163 PHE B CA 1
ATOM 7757 C C . PHE B 1 163 ? -16.453 -3.48 2.686 1 97.62 163 PHE B C 1
ATOM 7759 O O . PHE B 1 163 ? -15.508 -2.705 2.865 1 97.62 163 PHE B O 1
ATOM 7766 N N . GLU B 1 164 ? -17.25 -3.959 3.617 1 96.5 164 GLU B N 1
ATOM 7767 C CA . GLU B 1 164 ? -16.875 -3.979 5.027 1 96.5 164 GLU B CA 1
ATOM 7768 C C . GLU B 1 164 ? -16.484 -5.387 5.477 1 96.5 164 GLU B C 1
ATOM 7770 O O . GLU B 1 164 ? -17.344 -6.16 5.914 1 96.5 164 GLU B O 1
ATOM 7775 N N . TRP B 1 165 ? -15.227 -5.684 5.41 1 97.38 165 TRP B N 1
ATOM 7776 C CA . TRP B 1 165 ? -14.758 -6.996 5.848 1 97.38 165 TRP B CA 1
ATOM 7777 C C . TRP B 1 165 ? -14.625 -7.047 7.367 1 97.38 165 TRP B C 1
ATOM 7779 O O . TRP B 1 165 ? -14.227 -6.062 7.996 1 97.38 165 TRP B O 1
ATOM 7789 N N . ASP B 1 166 ? -14.961 -8.141 7.887 1 96.38 166 ASP B N 1
ATOM 7790 C CA . ASP B 1 166 ? -14.898 -8.32 9.336 1 96.38 166 ASP B CA 1
ATOM 7791 C C . ASP B 1 166 ? -13.453 -8.242 9.836 1 96.38 166 ASP B C 1
ATOM 7793 O O . ASP B 1 166 ? -12.523 -8.641 9.133 1 96.38 166 ASP B O 1
ATOM 7797 N N . LYS B 1 167 ? -13.312 -7.844 11.031 1 93.56 167 LYS B N 1
ATOM 7798 C CA . LYS B 1 167 ? -12 -7.586 11.609 1 93.56 167 LYS B CA 1
ATOM 7799 C C . LYS B 1 167 ? -11.148 -8.852 11.641 1 93.56 167 LYS B C 1
ATOM 7801 O O . LYS B 1 167 ? -9.938 -8.797 11.422 1 93.56 167 LYS B O 1
ATOM 7806 N N . ASP B 1 168 ? -11.773 -10 11.805 1 94.62 168 ASP B N 1
ATOM 7807 C CA . ASP B 1 168 ? -11 -11.211 12.047 1 94.62 168 ASP B CA 1
ATOM 7808 C C . ASP B 1 168 ? -11.023 -12.133 10.828 1 94.62 168 ASP B C 1
ATOM 7810 O O . ASP B 1 168 ? -10.484 -13.242 10.867 1 94.62 168 ASP B O 1
ATOM 7814 N N . GLU B 1 169 ? -11.664 -11.742 9.758 1 96.56 169 GLU B N 1
ATOM 7815 C CA . GLU B 1 169 ? -11.688 -12.633 8.602 1 96.56 169 GLU B CA 1
ATOM 7816 C C . GLU B 1 169 ? -10.406 -12.508 7.785 1 96.56 169 GLU B C 1
ATOM 7818 O O . GLU B 1 169 ? -9.812 -11.438 7.719 1 96.56 169 GLU B O 1
ATOM 7823 N N . ALA B 1 170 ? -9.867 -13.562 7.262 1 98.5 170 ALA B N 1
ATOM 7824 C CA . ALA B 1 170 ? -8.719 -13.586 6.355 1 98.5 170 ALA B CA 1
ATOM 7825 C C . ALA B 1 170 ? -9.172 -13.688 4.902 1 98.5 170 ALA B C 1
ATOM 7827 O O . ALA B 1 170 ? -10.242 -14.242 4.613 1 98.5 170 ALA B O 1
ATOM 7828 N N . LEU B 1 171 ? -8.461 -13.094 4.012 1 98.75 171 LEU B N 1
ATOM 7829 C CA . LEU B 1 171 ? -8.75 -13.07 2.584 1 98.75 171 LEU B CA 1
ATOM 7830 C C . LEU B 1 171 ? -7.586 -13.641 1.782 1 98.75 171 LEU B C 1
ATOM 7832 O O . LEU B 1 171 ? -6.422 -13.383 2.098 1 98.75 171 LEU B O 1
ATOM 7836 N N . TYR B 1 172 ? -7.891 -14.469 0.757 1 98.81 172 TYR B N 1
ATOM 7837 C CA . TYR B 1 172 ? -6.898 -15.133 -0.083 1 98.81 172 TYR B CA 1
ATOM 7838 C C . TYR B 1 172 ? -7.277 -15.031 -1.556 1 98.81 172 TYR B C 1
ATOM 7840 O O . TYR B 1 172 ? -8.406 -14.656 -1.891 1 98.81 172 TYR B O 1
ATOM 7848 N N . GLY B 1 173 ? -6.328 -15.367 -2.432 1 98.62 173 GLY B N 1
ATOM 7849 C CA . GLY B 1 173 ? -6.609 -15.43 -3.857 1 98.62 173 GLY B CA 1
ATOM 7850 C C . GLY B 1 173 ? -5.93 -14.328 -4.652 1 98.62 173 GLY B C 1
ATOM 7851 O O . GLY B 1 173 ? -4.746 -14.055 -4.457 1 98.62 173 GLY B O 1
ATOM 7852 N N . MET B 1 174 ? -6.57 -13.906 -5.699 1 98.44 174 MET B N 1
ATOM 7853 C CA . MET B 1 174 ? -6.145 -12.836 -6.59 1 98.44 174 MET B CA 1
ATOM 7854 C C . MET B 1 174 ? -4.988 -13.289 -7.477 1 98.44 174 MET B C 1
ATOM 7856 O O . MET B 1 174 ? -4.227 -12.461 -7.984 1 98.44 174 MET B O 1
ATOM 7860 N N . GLY B 1 175 ? -4.82 -14.531 -7.652 1 98.38 175 GLY B N 1
ATOM 7861 C CA . GLY B 1 175 ? -3.826 -15.078 -8.562 1 98.38 175 GLY B CA 1
ATOM 7862 C C . GLY B 1 175 ? -2.475 -15.297 -7.91 1 98.38 175 GLY B C 1
ATOM 7863 O O . GLY B 1 175 ? -2.395 -15.781 -6.781 1 98.38 175 GLY B O 1
ATOM 7864 N N . GLN B 1 176 ? -1.445 -15.172 -8.719 1 98.31 176 GLN B N 1
ATOM 7865 C CA . GLN B 1 176 ? -0.057 -15.281 -8.281 1 98.31 176 GLN B CA 1
ATOM 7866 C C . GLN B 1 176 ? 0.624 -13.914 -8.258 1 98.31 176 GLN B C 1
ATOM 7868 O O . GLN B 1 176 ? 0.667 -13.219 -9.273 1 98.31 176 GLN B O 1
ATOM 7873 N N . ASN B 1 177 ? 1.045 -13.562 -7.113 1 96 177 ASN B N 1
ATOM 7874 C CA . ASN B 1 177 ? 1.827 -12.336 -6.953 1 96 177 ASN B CA 1
ATOM 7875 C C . ASN B 1 177 ? 3.215 -12.633 -6.391 1 96 177 ASN B C 1
ATOM 7877 O O . ASN B 1 177 ? 3.455 -13.719 -5.852 1 96 177 ASN B O 1
ATOM 7881 N N . GLU B 1 178 ? 4.102 -11.68 -6.453 1 93.75 178 GLU B N 1
ATOM 7882 C CA . GLU B 1 178 ? 5.512 -11.945 -6.203 1 93.75 178 GLU B CA 1
ATOM 7883 C C . GLU B 1 178 ? 5.91 -11.547 -4.785 1 93.75 178 GLU B C 1
ATOM 7885 O O . GLU B 1 178 ? 6.973 -11.938 -4.301 1 93.75 178 GLU B O 1
ATOM 7890 N N . GLU B 1 179 ? 5.082 -10.828 -4.098 1 94.06 179 GLU B N 1
ATOM 7891 C CA . GLU B 1 179 ? 5.551 -10.102 -2.922 1 94.06 179 GLU B CA 1
ATOM 7892 C C . GLU B 1 179 ? 5.473 -10.969 -1.669 1 94.06 179 GLU B C 1
ATOM 7894 O O . GLU B 1 179 ? 5.934 -10.57 -0.598 1 94.06 179 GLU B O 1
ATOM 7899 N N . GLY B 1 180 ? 4.883 -12.148 -1.767 1 96.56 180 GLY B N 1
ATOM 7900 C CA . GLY B 1 180 ? 4.938 -13.109 -0.674 1 96.56 180 GLY B CA 1
ATOM 7901 C C . GLY B 1 180 ? 3.791 -12.961 0.308 1 96.56 180 GLY B C 1
ATOM 7902 O O . GLY B 1 180 ? 3.82 -13.539 1.396 1 96.56 180 GLY B O 1
ATOM 7903 N N . TYR B 1 181 ? 2.729 -12.203 -0.038 1 96.81 181 TYR B N 1
ATOM 7904 C CA . TYR B 1 181 ? 1.551 -12.094 0.814 1 96.81 181 TYR B CA 1
ATOM 7905 C C . TYR B 1 181 ? 0.648 -13.312 0.667 1 96.81 181 TYR B C 1
ATOM 7907 O O . TYR B 1 181 ? 0.249 -13.664 -0.445 1 96.81 181 TYR B O 1
ATOM 7915 N N . LEU B 1 182 ? 0.351 -13.914 1.786 1 98.5 182 LEU B N 1
ATOM 7916 C CA . LEU B 1 182 ? -0.689 -14.93 1.745 1 98.5 182 LEU B CA 1
ATOM 7917 C C . LEU B 1 182 ? -2.043 -14.352 2.137 1 98.5 182 LEU B C 1
ATOM 7919 O O . LEU B 1 182 ? -2.914 -14.164 1.284 1 98.5 182 LEU B O 1
ATOM 7923 N N . ASN B 1 183 ? -2.164 -14 3.465 1 98.62 183 ASN B N 1
ATOM 7924 C CA . ASN B 1 183 ? -3.338 -13.234 3.885 1 98.62 183 ASN B CA 1
ATOM 7925 C C . ASN B 1 183 ? -3.307 -11.812 3.336 1 98.62 183 ASN B C 1
ATOM 7927 O O . ASN B 1 183 ? -2.373 -11.055 3.615 1 98.62 183 ASN B O 1
ATOM 7931 N N . LEU B 1 184 ? -4.328 -11.406 2.613 1 98.5 184 LEU B N 1
ATOM 7932 C CA . LEU B 1 184 ? -4.293 -10.164 1.85 1 98.5 184 LEU B CA 1
ATOM 7933 C C . LEU B 1 184 ? -4.781 -8.992 2.693 1 98.5 184 LEU B C 1
ATOM 7935 O O . LEU B 1 184 ? -4.746 -7.844 2.248 1 98.5 184 LEU B O 1
ATOM 7939 N N . ARG B 1 185 ? -5.262 -9.25 3.941 1 98.06 185 ARG B N 1
ATOM 7940 C CA . ARG B 1 185 ? -5.688 -8.164 4.82 1 98.06 185 ARG B CA 1
ATOM 7941 C C . ARG B 1 185 ? -4.562 -7.152 5.023 1 98.06 185 ARG B C 1
ATOM 7943 O O . ARG B 1 185 ? -3.4 -7.531 5.184 1 98.06 185 ARG B O 1
ATOM 7950 N N . GLY B 1 186 ? -4.871 -5.891 4.863 1 96.44 186 GLY B N 1
ATOM 7951 C CA . GLY B 1 186 ? -3.912 -4.82 5.098 1 96.44 186 GLY B CA 1
ATOM 7952 C C . GLY B 1 186 ? -3.012 -4.559 3.904 1 96.44 186 GLY B C 1
ATOM 7953 O O . GLY B 1 186 ? -2.08 -3.754 3.988 1 96.44 186 GLY B O 1
ATOM 7954 N N . THR B 1 187 ? -3.318 -5.156 2.736 1 97.5 187 THR B N 1
ATOM 7955 C CA . THR B 1 187 ? -2.391 -5.039 1.618 1 97.5 187 THR B CA 1
ATOM 7956 C C . THR B 1 187 ? -3.068 -4.387 0.418 1 97.5 187 THR B C 1
ATOM 7958 O O . THR B 1 187 ? -4.285 -4.195 0.413 1 97.5 187 THR B O 1
ATOM 7961 N N . ARG B 1 188 ? -2.312 -3.955 -0.506 1 96.75 188 ARG B N 1
ATOM 7962 C CA . ARG B 1 188 ? -2.711 -3.531 -1.845 1 96.75 188 ARG B CA 1
ATOM 7963 C C . ARG B 1 188 ? -2.082 -4.422 -2.91 1 96.75 188 ARG B C 1
ATOM 7965 O O . ARG B 1 188 ? -0.872 -4.652 -2.9 1 96.75 188 ARG B O 1
ATOM 7972 N N . GLN B 1 189 ? -2.943 -5.027 -3.748 1 97.75 189 GLN B N 1
ATOM 7973 C CA . GLN B 1 189 ? -2.473 -5.918 -4.805 1 97.75 189 GLN B CA 1
ATOM 7974 C C . GLN B 1 189 ? -2.822 -5.371 -6.184 1 97.75 189 GLN B C 1
ATOM 7976 O O . GLN B 1 189 ? -3.887 -4.773 -6.367 1 97.75 189 GLN B O 1
ATOM 7981 N N . TYR B 1 190 ? -1.956 -5.551 -7.129 1 97.88 190 TYR B N 1
ATOM 7982 C CA . TYR B 1 190 ? -2.121 -5.145 -8.523 1 97.88 190 TYR B CA 1
ATOM 7983 C C . TYR B 1 190 ? -2.254 -6.359 -9.43 1 97.88 190 TYR B C 1
ATOM 7985 O O . TYR B 1 190 ? -1.268 -7.047 -9.711 1 97.88 190 TYR B O 1
ATOM 7993 N N . ILE B 1 191 ? -3.438 -6.582 -9.891 1 98.19 191 ILE B N 1
ATOM 7994 C CA . ILE B 1 191 ? -3.754 -7.824 -10.578 1 98.19 191 ILE B CA 1
ATOM 7995 C C . ILE B 1 191 ? -3.709 -7.602 -12.086 1 98.19 191 ILE B C 1
ATOM 7997 O O . ILE B 1 191 ? -4.723 -7.262 -12.703 1 98.19 191 ILE B O 1
ATOM 8001 N N . HIS B 1 192 ? -2.562 -7.793 -12.703 1 98.31 192 HIS B N 1
ATOM 8002 C CA . HIS B 1 192 ? -2.297 -7.77 -14.133 1 98.31 192 HIS B CA 1
ATOM 8003 C C . HIS B 1 192 ? -1.271 -8.828 -14.523 1 98.31 192 HIS B C 1
ATOM 8005 O O . HIS B 1 192 ? -0.535 -9.328 -13.664 1 98.31 192 HIS B O 1
ATOM 8011 N N . GLN B 1 193 ? -1.247 -9.211 -15.82 1 98.06 193 GLN B N 1
ATOM 8012 C CA . GLN B 1 193 ? -0.267 -10.195 -16.266 1 98.06 193 GLN B CA 1
ATOM 8013 C C . GLN B 1 193 ? 1.145 -9.609 -16.25 1 98.06 193 GLN B C 1
ATOM 8015 O O . GLN B 1 193 ? 1.333 -8.414 -16.469 1 98.06 193 GLN B O 1
ATOM 8020 N N . ALA B 1 194 ? 2.059 -10.367 -15.922 1 96.69 194 ALA B N 1
ATOM 8021 C CA . ALA B 1 194 ? 3.496 -10.133 -16.016 1 96.69 194 ALA B CA 1
ATOM 8022 C C . ALA B 1 194 ? 4.266 -11.453 -15.992 1 96.69 194 ALA B C 1
ATOM 8024 O O . ALA B 1 194 ? 3.686 -12.508 -15.75 1 96.69 194 ALA B O 1
ATOM 8025 N N . ASN B 1 195 ? 5.516 -11.391 -16.266 1 95.19 195 ASN B N 1
ATOM 8026 C CA . ASN B 1 195 ? 6.305 -12.617 -16.297 1 95.19 195 ASN B CA 1
ATOM 8027 C C . ASN B 1 195 ? 6.18 -13.406 -15 1 95.19 195 ASN B C 1
ATOM 8029 O O . ASN B 1 195 ? 6.051 -14.633 -15.016 1 95.19 195 ASN B O 1
ATOM 8033 N N . MET B 1 196 ? 6.207 -12.805 -13.914 1 96.19 196 MET B N 1
ATOM 8034 C CA . MET B 1 196 ? 6.215 -13.484 -12.617 1 96.19 196 MET B CA 1
ATOM 8035 C C . MET B 1 196 ? 4.887 -13.289 -11.898 1 96.19 196 MET B C 1
ATOM 8037 O O . MET B 1 196 ? 4.82 -13.406 -10.672 1 96.19 196 MET B O 1
ATOM 8041 N N . LYS B 1 197 ? 3.816 -12.945 -12.664 1 96.62 197 LYS B N 1
ATOM 8042 C CA . LYS B 1 197 ? 2.471 -12.781 -12.125 1 96.62 197 LYS B CA 1
ATOM 8043 C C . LYS B 1 197 ? 1.444 -13.547 -12.953 1 96.62 197 LYS B C 1
ATOM 8045 O O . LYS B 1 197 ? 1.62 -13.727 -14.156 1 96.62 197 LYS B O 1
ATOM 8050 N N . ILE B 1 198 ? 0.477 -13.961 -12.297 1 98.31 198 ILE B N 1
ATOM 8051 C CA . ILE B 1 198 ? -0.712 -14.531 -12.922 1 98.31 198 ILE B CA 1
ATOM 8052 C C . ILE B 1 198 ? -1.961 -13.844 -12.367 1 98.31 198 ILE B C 1
ATOM 8054 O O . ILE B 1 198 ? -2.264 -13.961 -11.18 1 98.31 198 ILE B O 1
ATOM 8058 N N . ALA B 1 199 ? -2.662 -13.172 -13.211 1 98.06 199 ALA B N 1
ATOM 8059 C CA . ALA B 1 199 ? -3.824 -12.383 -12.797 1 98.06 199 ALA B CA 1
ATOM 8060 C C . ALA B 1 199 ? -5.066 -13.266 -12.688 1 98.06 199 ALA B C 1
ATOM 8062 O O . ALA B 1 199 ? -5.453 -13.93 -13.656 1 98.06 199 ALA B O 1
ATOM 8063 N N . MET B 1 200 ? -5.688 -13.289 -11.531 1 98.06 200 MET B N 1
ATOM 8064 C CA . MET B 1 200 ? -6.984 -13.914 -11.297 1 98.06 200 MET B CA 1
ATOM 8065 C C . MET B 1 200 ? -7.859 -13.039 -10.398 1 98.06 200 MET B C 1
ATOM 8067 O O . MET B 1 200 ? -7.523 -12.812 -9.234 1 98.06 200 MET B O 1
ATOM 8071 N N . PRO B 1 201 ? -9.031 -12.578 -10.883 1 97.75 201 PRO B N 1
ATOM 8072 C CA . PRO B 1 201 ? -9.875 -11.703 -10.062 1 97.75 201 PRO B CA 1
ATOM 8073 C C . PRO B 1 201 ? -10.852 -12.477 -9.18 1 97.75 201 PRO B C 1
ATOM 8075 O O . PRO B 1 201 ? -12.055 -12.195 -9.203 1 97.75 201 PRO B O 1
ATOM 8078 N N . PHE B 1 202 ? -10.375 -13.414 -8.352 1 98.5 202 PHE B N 1
ATOM 8079 C CA . PHE B 1 202 ? -11.172 -14.242 -7.457 1 98.5 202 PHE B CA 1
ATOM 8080 C C . PHE B 1 202 ? -10.625 -14.188 -6.039 1 98.5 202 PHE B C 1
ATOM 8082 O O . PHE B 1 202 ? -9.43 -14.414 -5.816 1 98.5 202 PHE B O 1
ATOM 8089 N N . LEU B 1 203 ? -11.508 -13.875 -5.152 1 98 203 LEU B N 1
ATOM 8090 C CA . LEU B 1 203 ? -11.203 -13.711 -3.734 1 98 203 LEU B CA 1
ATOM 8091 C C . LEU B 1 203 ? -11.977 -14.719 -2.891 1 98 203 LEU B C 1
ATOM 8093 O O . LEU B 1 203 ? -13.148 -14.969 -3.145 1 98 203 LEU B O 1
ATOM 8097 N N . MET B 1 204 ? -11.305 -15.281 -1.845 1 98.25 204 MET B N 1
ATOM 8098 C CA . MET B 1 204 ? -11.969 -16.156 -0.885 1 98.25 204 MET B CA 1
ATOM 8099 C C . MET B 1 204 ? -11.812 -15.625 0.536 1 98.25 204 MET B C 1
ATOM 8101 O O . MET B 1 204 ? -10.758 -15.086 0.891 1 98.25 204 MET B O 1
ATOM 8105 N N . SER B 1 205 ? -12.805 -15.898 1.333 1 98.69 205 SER B N 1
ATOM 8106 C CA . SER B 1 205 ? -12.812 -15.422 2.711 1 98.69 205 SER B CA 1
ATOM 8107 C C . SER B 1 205 ? -13.031 -16.562 3.695 1 98.69 205 SER B C 1
ATOM 8109 O O . SER B 1 205 ? -13.82 -17.469 3.432 1 98.69 205 SER B O 1
ATOM 8111 N N . THR B 1 206 ? -12.391 -16.5 4.848 1 98.38 206 THR B N 1
ATOM 8112 C CA . THR B 1 206 ? -12.609 -17.469 5.914 1 98.38 206 THR B CA 1
ATOM 8113 C C . THR B 1 206 ? -14.008 -17.328 6.5 1 98.38 206 THR B C 1
ATOM 8115 O O . THR B 1 206 ? -14.461 -18.188 7.266 1 98.38 206 THR B O 1
ATOM 8118 N N . ASN B 1 207 ? -14.727 -16.281 6.066 1 97.81 207 ASN B N 1
ATOM 8119 C CA . ASN B 1 207 ? -16.109 -16.109 6.5 1 97.81 207 ASN B CA 1
ATOM 8120 C C . ASN B 1 207 ? -17.062 -16.953 5.668 1 97.81 207 ASN B C 1
ATOM 8122 O O . ASN B 1 207 ? -18.281 -16.922 5.891 1 97.81 207 ASN B O 1
ATOM 8126 N N . GLY B 1 208 ? -16.594 -17.609 4.676 1 97.81 208 GLY B N 1
ATOM 8127 C CA . GLY B 1 208 ? -17.375 -18.641 3.996 1 97.81 208 GLY B CA 1
ATOM 8128 C C . GLY B 1 208 ? -17.938 -18.156 2.67 1 97.81 208 GLY B C 1
ATOM 8129 O O . GLY B 1 208 ? -19.047 -18.547 2.295 1 97.81 208 GLY B O 1
ATOM 8130 N N . TYR B 1 209 ? -17.188 -17.312 1.978 1 98.62 209 TYR B N 1
ATOM 8131 C CA . TYR B 1 209 ? -17.641 -16.875 0.667 1 98.62 209 TYR B CA 1
ATOM 8132 C C . TYR B 1 209 ? -16.469 -16.547 -0.244 1 98.62 209 TYR B C 1
ATOM 8134 O O . TYR B 1 209 ? -15.328 -16.438 0.22 1 98.62 209 TYR B O 1
ATOM 8142 N N . GLY B 1 210 ? -16.719 -16.531 -1.501 1 98.62 210 GLY B N 1
ATOM 8143 C CA . GLY B 1 210 ? -15.82 -16.031 -2.523 1 98.62 210 GLY B CA 1
ATOM 8144 C C . GLY B 1 210 ? -16.469 -15 -3.434 1 98.62 210 GLY B C 1
ATOM 8145 O O . GLY B 1 210 ? -17.688 -14.922 -3.521 1 98.62 210 GLY B O 1
ATOM 8146 N N . ILE B 1 211 ? -15.664 -14.117 -4.023 1 98.75 211 ILE B N 1
ATOM 8147 C CA . ILE B 1 211 ? -16.125 -13.109 -4.98 1 98.75 211 ILE B CA 1
ATOM 8148 C C . ILE B 1 211 ? -15.312 -13.227 -6.273 1 98.75 211 ILE B C 1
ATOM 8150 O O . ILE B 1 211 ? -14.086 -13.117 -6.258 1 98.75 211 ILE B O 1
ATOM 8154 N N . LEU B 1 212 ? -15.953 -13.469 -7.316 1 98.31 212 LEU B N 1
ATOM 8155 C CA . LEU B 1 212 ? -15.352 -13.445 -8.648 1 98.31 212 LEU B CA 1
ATOM 8156 C C . LEU B 1 212 ? -15.773 -12.188 -9.406 1 98.31 212 LEU B C 1
ATOM 8158 O O . LEU B 1 212 ? -16.953 -12.023 -9.734 1 98.31 212 LEU B O 1
ATOM 8162 N N . LEU B 1 213 ? -14.883 -11.305 -9.602 1 97.44 213 LEU B N 1
ATOM 8163 C CA . LEU B 1 213 ? -15.164 -10.156 -10.461 1 97.44 213 LEU B CA 1
ATOM 8164 C C . LEU B 1 213 ? -15.102 -10.547 -11.93 1 97.44 213 LEU B C 1
ATOM 8166 O O . LEU B 1 213 ? -14.07 -11.023 -12.406 1 97.44 213 LEU B O 1
ATOM 8170 N N . ASP B 1 214 ? -16.203 -10.414 -12.594 1 96.31 214 ASP B N 1
ATOM 8171 C CA . ASP B 1 214 ? -16.25 -10.789 -14 1 96.31 214 ASP B CA 1
ATOM 8172 C C . ASP B 1 214 ? -15.75 -9.656 -14.891 1 96.31 214 ASP B C 1
ATOM 8174 O O . ASP B 1 214 ? -16.531 -9.031 -15.602 1 96.31 214 ASP B O 1
ATOM 8178 N N . THR B 1 215 ? -14.492 -9.438 -14.883 1 95.44 215 THR B N 1
ATOM 8179 C CA . THR B 1 215 ? -13.781 -8.492 -15.727 1 95.44 215 THR B CA 1
ATOM 8180 C C . THR B 1 215 ? -12.547 -9.141 -16.344 1 95.44 215 THR B C 1
ATOM 8182 O O . THR B 1 215 ? -12.062 -10.164 -15.852 1 95.44 215 THR B O 1
ATOM 8185 N N . TYR B 1 216 ? -12.102 -8.602 -17.453 1 95.5 216 TYR B N 1
ATOM 8186 C CA . TYR B 1 216 ? -10.906 -9.141 -18.094 1 95.5 216 TYR B CA 1
ATOM 8187 C C . TYR B 1 216 ? -9.836 -8.062 -18.234 1 95.5 216 TYR B C 1
ATOM 8189 O O . TYR B 1 216 ? -8.867 -8.234 -18.969 1 95.5 216 TYR B O 1
ATOM 8197 N N . ALA B 1 217 ? -10.102 -6.934 -17.594 1 96.81 217 ALA B N 1
ATOM 8198 C CA . ALA B 1 217 ? -9.133 -5.855 -17.438 1 96.81 217 ALA B CA 1
ATOM 8199 C C . ALA B 1 217 ? -8.414 -5.953 -16.094 1 96.81 217 ALA B C 1
ATOM 8201 O O . ALA B 1 217 ? -8.781 -6.77 -15.242 1 96.81 217 ALA B O 1
ATOM 8202 N N . PRO B 1 218 ? -7.301 -5.16 -15.906 1 97.88 218 PRO B N 1
ATOM 8203 C CA . PRO B 1 218 ? -6.586 -5.199 -14.633 1 97.88 218 PRO B CA 1
ATOM 8204 C C . PRO B 1 218 ? -7.469 -4.824 -13.445 1 97.88 218 PRO B C 1
ATOM 8206 O O . PRO B 1 218 ? -8.414 -4.047 -13.594 1 97.88 218 PRO B O 1
ATOM 8209 N N . VAL B 1 219 ? -7.184 -5.391 -12.328 1 98.19 219 VAL B N 1
ATOM 8210 C CA . VAL B 1 219 ? -7.922 -5.199 -11.086 1 98.19 219 VAL B CA 1
ATOM 8211 C C . VAL B 1 219 ? -6.965 -4.777 -9.977 1 98.19 219 VAL B C 1
ATOM 8213 O O . VAL B 1 219 ? -5.789 -5.148 -9.984 1 98.19 219 VAL B O 1
ATOM 8216 N N . ILE B 1 220 ? -7.414 -3.916 -9.102 1 98.38 220 ILE B N 1
ATOM 8217 C CA . ILE B 1 220 ? -6.699 -3.613 -7.863 1 98.38 220 ILE B CA 1
ATOM 8218 C C . ILE B 1 220 ? -7.5 -4.121 -6.664 1 98.38 220 ILE B C 1
ATOM 8220 O O . ILE B 1 220 ? -8.703 -3.865 -6.559 1 98.38 220 ILE B O 1
ATOM 8224 N N . PHE B 1 221 ? -6.891 -4.965 -5.844 1 98.44 221 PHE B N 1
ATOM 8225 C CA . PHE B 1 221 ? -7.391 -5.25 -4.504 1 98.44 221 PHE B CA 1
ATOM 8226 C C . PHE B 1 221 ? -6.785 -4.293 -3.484 1 98.44 221 PHE B C 1
ATOM 8228 O O . PHE B 1 221 ? -5.57 -4.098 -3.453 1 98.44 221 PHE B O 1
ATOM 8235 N N . ASN B 1 222 ? -7.621 -3.725 -2.721 1 98.31 222 ASN B N 1
ATOM 8236 C CA . ASN B 1 222 ? -7.109 -2.846 -1.674 1 98.31 222 ASN B CA 1
ATOM 8237 C C . ASN B 1 222 ? -7.793 -3.109 -0.335 1 98.31 222 ASN B C 1
ATOM 8239 O O . ASN B 1 222 ? -9.023 -3.201 -0.268 1 98.31 222 ASN B O 1
ATOM 8243 N N . ASP B 1 223 ? -7.023 -3.275 0.689 1 97.75 223 ASP B N 1
ATOM 8244 C CA . ASP B 1 223 ? -7.516 -3.326 2.062 1 97.75 223 ASP B CA 1
ATOM 8245 C C . ASP B 1 223 ? -6.539 -2.654 3.023 1 97.75 223 ASP B C 1
ATOM 8247 O O . ASP B 1 223 ? -5.699 -3.322 3.629 1 97.75 223 ASP B O 1
ATOM 8251 N N . ASN B 1 224 ? -6.633 -1.453 3.174 1 95 224 ASN B N 1
ATOM 8252 C CA . ASN B 1 224 ? -5.852 -0.638 4.098 1 95 224 ASN B CA 1
ATOM 8253 C C . ASN B 1 224 ? -6.535 0.696 4.383 1 95 224 ASN B C 1
ATOM 8255 O O . ASN B 1 224 ? -7.746 0.833 4.191 1 95 224 ASN B O 1
ATOM 8259 N N . ALA B 1 225 ? -5.832 1.646 4.906 1 93.12 225 ALA B N 1
ATOM 8260 C CA . ALA B 1 225 ? -6.441 2.889 5.371 1 93.12 225 ALA B CA 1
ATOM 8261 C C . ALA B 1 225 ? -7.016 3.688 4.203 1 93.12 225 ALA B C 1
ATOM 8263 O O . ALA B 1 225 ? -7.797 4.621 4.406 1 93.12 225 ALA B O 1
ATOM 8264 N N . PHE B 1 226 ? -6.688 3.328 2.961 1 93.75 226 PHE B N 1
ATOM 8265 C CA . PHE B 1 226 ? -7.254 3.986 1.789 1 93.75 226 PHE B CA 1
ATOM 8266 C C . PHE B 1 226 ? -8.609 3.381 1.431 1 93.75 226 PHE B C 1
ATOM 8268 O O . PHE B 1 226 ? -9.312 3.896 0.56 1 93.75 226 PHE B O 1
ATOM 8275 N N . GLY B 1 227 ? -8.938 2.275 2.049 1 94.94 227 GLY B N 1
ATOM 8276 C CA . GLY B 1 227 ? -10.234 1.652 1.823 1 94.94 227 GLY B CA 1
ATOM 8277 C C . GLY B 1 227 ? -10.141 0.158 1.58 1 94.94 227 GLY B C 1
ATOM 8278 O O . GLY B 1 227 ? -9.047 -0.396 1.49 1 94.94 227 GLY B O 1
ATOM 8279 N N . SER B 1 228 ? -11.336 -0.528 1.567 1 97.69 228 SER B N 1
ATOM 8280 C CA . SER B 1 228 ? -11.469 -1.952 1.279 1 97.69 228 SER B CA 1
ATOM 8281 C C . SER B 1 228 ? -12.352 -2.191 0.059 1 97.69 228 SER B C 1
ATOM 8283 O O . SER B 1 228 ? -13.57 -2.014 0.124 1 97.69 228 SER B O 1
ATOM 8285 N N . TYR B 1 229 ? -11.68 -2.557 -1.038 1 98.19 229 TYR B N 1
ATOM 8286 C CA . TYR B 1 229 ? -12.469 -2.609 -2.262 1 98.19 229 TYR B CA 1
ATOM 8287 C C . TYR B 1 229 ? -11.758 -3.428 -3.336 1 98.19 229 TYR B C 1
ATOM 8289 O O . TYR B 1 229 ? -10.586 -3.77 -3.188 1 98.19 229 TYR B O 1
ATOM 8297 N N . LEU B 1 230 ? -12.492 -3.807 -4.359 1 98.38 230 LEU B N 1
ATOM 8298 C CA . LEU B 1 230 ? -12.023 -4.293 -5.648 1 98.38 230 LEU B CA 1
ATOM 8299 C C . LEU B 1 230 ? -12.258 -3.254 -6.738 1 98.38 230 LEU B C 1
ATOM 8301 O O . LEU B 1 230 ? -13.391 -2.832 -6.969 1 98.38 230 LEU B O 1
ATOM 8305 N N . TYR B 1 231 ? -11.141 -2.84 -7.332 1 97.88 231 TYR B N 1
ATOM 8306 C CA . TYR B 1 231 ? -11.188 -1.828 -8.383 1 97.88 231 TYR B CA 1
ATOM 8307 C C . TYR B 1 231 ? -10.938 -2.451 -9.75 1 97.88 231 TYR B C 1
ATOM 8309 O O . TYR B 1 231 ? -9.984 -3.223 -9.922 1 97.88 231 TYR B O 1
ATOM 8317 N N . GLY B 1 232 ? -11.836 -2.199 -10.742 1 97.5 232 GLY B N 1
ATOM 8318 C CA . GLY B 1 232 ? -11.641 -2.625 -12.117 1 97.5 232 GLY B CA 1
ATOM 8319 C C . GLY B 1 232 ? -11.258 -1.49 -13.047 1 97.5 232 GLY B C 1
ATOM 8320 O O . GLY B 1 232 ? -11.875 -0.424 -13.023 1 97.5 232 GLY B O 1
ATOM 8321 N N . GLU B 1 233 ? -10.273 -1.709 -13.891 1 97.12 233 GLU B N 1
ATOM 8322 C CA . GLU B 1 233 ? -9.672 -0.674 -14.734 1 97.12 233 GLU B CA 1
ATOM 8323 C C . GLU B 1 233 ? -10.594 -0.298 -15.883 1 97.12 233 GLU B C 1
ATOM 8325 O O . GLU B 1 233 ? -10.648 0.864 -16.297 1 97.12 233 GLU B O 1
ATOM 8330 N N . ALA B 1 234 ? -11.281 -1.247 -16.453 1 97 234 ALA B N 1
ATOM 8331 C CA . ALA B 1 234 ? -12.117 -1.003 -17.625 1 97 234 ALA B CA 1
ATOM 8332 C C . ALA B 1 234 ? -13.195 -2.074 -17.766 1 97 234 ALA B C 1
ATOM 8334 O O . ALA B 1 234 ? -12.891 -3.264 -17.875 1 97 234 ALA B O 1
ATOM 8335 N N . SER B 1 235 ? -14.422 -1.648 -17.75 1 95.62 235 SER B N 1
ATOM 8336 C CA . SER B 1 235 ? -15.555 -2.547 -17.922 1 95.62 235 SER B CA 1
ATOM 8337 C C . SER B 1 235 ? -16.766 -1.81 -18.5 1 95.62 235 SER B C 1
ATOM 8339 O O . SER B 1 235 ? -16.859 -0.586 -18.375 1 95.62 235 SER B O 1
ATOM 8341 N N . ALA B 1 236 ? -17.656 -2.541 -19.141 1 95.69 236 ALA B N 1
ATOM 8342 C CA . ALA B 1 236 ? -18.906 -1.955 -19.594 1 95.69 236 ALA B CA 1
ATOM 8343 C C . ALA B 1 236 ? -19.875 -1.733 -18.438 1 95.69 236 ALA B C 1
ATOM 8345 O O . ALA B 1 236 ? -20.703 -0.823 -18.469 1 95.69 236 ALA B O 1
ATOM 8346 N N . GLU B 1 237 ? -19.797 -2.516 -17.484 1 96.81 237 GLU B N 1
ATOM 8347 C CA . GLU B 1 237 ? -20.625 -2.49 -16.281 1 96.81 237 GLU B CA 1
ATOM 8348 C C . GLU B 1 237 ? -19.938 -3.234 -15.133 1 96.81 237 GLU B C 1
ATOM 8350 O O . GLU B 1 237 ? -18.906 -3.875 -15.328 1 96.81 237 GLU B O 1
ATOM 8355 N N . LEU B 1 238 ? -20.406 -3.059 -13.914 1 97 238 LEU B N 1
ATOM 8356 C CA . LEU B 1 238 ? -19.938 -3.867 -12.789 1 97 238 LEU B CA 1
ATOM 8357 C C . LEU B 1 238 ? -20.625 -5.23 -12.781 1 97 238 LEU B C 1
ATOM 8359 O O . LEU B 1 238 ? -21.859 -5.309 -12.797 1 97 238 LEU B O 1
ATOM 8363 N N . ASP B 1 239 ? -19.906 -6.289 -12.852 1 97.5 239 ASP B N 1
ATOM 8364 C CA . ASP B 1 239 ? -20.406 -7.66 -12.914 1 97.5 239 ASP B CA 1
ATOM 8365 C C . ASP B 1 239 ? -19.578 -8.586 -12.023 1 97.5 239 ASP B C 1
ATOM 8367 O O . ASP B 1 239 ? -18.359 -8.688 -12.188 1 97.5 239 ASP B O 1
ATOM 8371 N N . TYR B 1 240 ? -20.203 -9.195 -11.055 1 97.62 240 TYR B N 1
ATOM 8372 C CA . TYR B 1 240 ? -19.453 -10.102 -10.195 1 97.62 240 TYR B CA 1
ATOM 8373 C C . TYR B 1 240 ? -20.359 -11.227 -9.68 1 97.62 240 TYR B C 1
ATOM 8375 O O . TYR B 1 240 ? -21.578 -11.133 -9.758 1 97.62 240 TYR B O 1
ATOM 8383 N N . TYR B 1 241 ? -19.781 -12.258 -9.242 1 98.25 241 TYR B N 1
ATOM 8384 C CA . TYR B 1 241 ? -20.453 -13.406 -8.641 1 98.25 241 TYR B CA 1
ATOM 8385 C C . TYR B 1 241 ? -20.078 -13.547 -7.168 1 98.25 241 TYR B C 1
ATOM 8387 O O . TYR B 1 241 ? -18.906 -13.445 -6.801 1 98.25 241 TYR B O 1
ATOM 8395 N N . PHE B 1 242 ? -21.047 -13.688 -6.367 1 98.69 242 PHE B N 1
ATOM 8396 C CA . PHE B 1 242 ? -20.891 -14.023 -4.957 1 98.69 242 PHE B CA 1
ATOM 8397 C C . PHE B 1 242 ? -21.125 -15.508 -4.727 1 98.69 242 PHE B C 1
ATOM 8399 O O . PHE B 1 242 ? -22.203 -16.031 -5.047 1 98.69 242 PHE B O 1
ATOM 8406 N N . ILE B 1 243 ? -20.156 -16.188 -4.141 1 98.75 243 ILE B N 1
ATOM 8407 C CA . ILE B 1 243 ? -20.188 -17.641 -3.998 1 98.75 243 ILE B CA 1
ATOM 8408 C C . ILE B 1 243 ? -20.125 -18.016 -2.52 1 98.75 243 ILE B C 1
ATOM 8410 O O . ILE B 1 243 ? -19.125 -17.75 -1.85 1 98.75 243 ILE B O 1
ATOM 8414 N N . ARG B 1 244 ? -21.109 -18.641 -2.031 1 98.31 244 ARG B N 1
ATOM 8415 C CA . ARG B 1 244 ? -21.125 -19.125 -0.652 1 98.31 244 ARG B CA 1
ATOM 8416 C C . ARG B 1 244 ? -20.641 -20.562 -0.568 1 98.31 244 ARG B C 1
ATOM 8418 O O . ARG B 1 244 ? -20.953 -21.391 -1.433 1 98.31 244 ARG B O 1
ATOM 8425 N N . GLY B 1 245 ? -19.875 -20.875 0.409 1 97.56 245 GLY B N 1
ATOM 8426 C CA . GLY B 1 245 ? -19.484 -22.234 0.698 1 97.56 245 GLY B CA 1
ATOM 8427 C C . GLY B 1 245 ? -19.125 -22.469 2.154 1 97.56 245 GLY B C 1
ATOM 8428 O O . GLY B 1 245 ? -18.531 -21.594 2.789 1 97.56 245 GLY B O 1
ATOM 8429 N N . GLU B 1 246 ? -19.391 -23.625 2.625 1 94.69 246 GLU B N 1
ATOM 8430 C CA . GLU B 1 246 ? -19.062 -23.969 4.004 1 94.69 246 GLU B CA 1
ATOM 8431 C C . GLU B 1 246 ? -17.594 -24.297 4.156 1 94.69 246 GLU B C 1
ATOM 8433 O O . GLU B 1 246 ? -17.047 -24.25 5.266 1 94.69 246 GLU B O 1
ATOM 8438 N N . SER B 1 247 ? -17.016 -24.688 3.082 1 96.12 247 SER B N 1
ATOM 8439 C CA . SER B 1 247 ? -15.594 -24.953 3.02 1 96.12 247 SER B CA 1
ATOM 8440 C C . SER B 1 247 ? -14.953 -24.297 1.804 1 96.12 247 SER B C 1
ATOM 8442 O O . SER B 1 247 ? -15.656 -23.906 0.864 1 96.12 247 SER B O 1
ATOM 8444 N N . PHE B 1 248 ? -13.664 -24.125 1.885 1 97.94 248 PHE B N 1
ATOM 8445 C CA . PHE B 1 248 ? -12.961 -23.547 0.75 1 97.94 248 PHE B CA 1
ATOM 8446 C C . PHE B 1 248 ? -13.109 -24.406 -0.491 1 97.94 248 PHE B C 1
ATOM 8448 O O . PHE B 1 248 ? -13.203 -23.891 -1.607 1 97.94 248 PHE B O 1
ATOM 8455 N N . ASP B 1 249 ? -13.227 -25.734 -0.375 1 97.62 249 ASP B N 1
ATOM 8456 C CA . ASP B 1 249 ? -13.445 -26.594 -1.525 1 97.62 249 ASP B CA 1
ATOM 8457 C C . ASP B 1 249 ? -14.812 -26.344 -2.158 1 97.62 249 ASP B C 1
ATOM 8459 O O . ASP B 1 249 ? -14.961 -26.438 -3.377 1 97.62 249 ASP B O 1
ATOM 8463 N N . GLN B 1 250 ? -15.812 -26.078 -1.315 1 97.69 250 GLN B N 1
ATOM 8464 C CA . GLN B 1 250 ? -17.125 -25.766 -1.854 1 97.69 250 GLN B CA 1
ATOM 8465 C C . GLN B 1 250 ? -17.109 -24.438 -2.625 1 97.69 250 GLN B C 1
ATOM 8467 O O . GLN B 1 250 ? -17.766 -24.312 -3.654 1 97.69 250 GLN B O 1
ATOM 8472 N N . ILE B 1 251 ? -16.375 -23.469 -2.088 1 98.56 251 ILE B N 1
ATOM 8473 C CA . ILE B 1 251 ? -16.25 -22.188 -2.775 1 98.56 251 ILE B CA 1
ATOM 8474 C C . ILE B 1 251 ? -15.539 -22.406 -4.113 1 98.56 251 ILE B C 1
ATOM 8476 O O . ILE B 1 251 ? -15.984 -21.891 -5.145 1 98.56 251 ILE B O 1
ATOM 8480 N N . ILE B 1 252 ? -14.477 -23.219 -4.117 1 98.5 252 ILE B N 1
ATOM 8481 C CA . ILE B 1 252 ? -13.75 -23.531 -5.344 1 98.5 252 ILE B CA 1
ATOM 8482 C C . ILE B 1 252 ? -14.672 -24.281 -6.305 1 98.5 252 ILE B C 1
ATOM 8484 O O . ILE B 1 252 ? -14.641 -24.031 -7.516 1 98.5 252 ILE B O 1
ATOM 8488 N N . GLY B 1 253 ? -15.5 -25.188 -5.738 1 98.19 253 GLY B N 1
ATOM 8489 C CA . GLY B 1 253 ? -16.484 -25.859 -6.566 1 98.19 253 GLY B CA 1
ATOM 8490 C C . GLY B 1 253 ? -17.438 -24.922 -7.25 1 98.19 253 GLY B C 1
ATOM 8491 O O . GLY B 1 253 ? -17.812 -25.125 -8.414 1 98.19 253 GLY B O 1
ATOM 8492 N N . GLY B 1 254 ? -17.906 -23.875 -6.492 1 98.19 254 GLY B N 1
ATOM 8493 C CA . GLY B 1 254 ? -18.734 -22.859 -7.094 1 98.19 254 GLY B CA 1
ATOM 8494 C C . GLY B 1 254 ? -18.031 -22.109 -8.211 1 98.19 254 GLY B C 1
ATOM 8495 O O . GLY B 1 254 ? -18.625 -21.859 -9.273 1 98.19 254 GLY B O 1
ATOM 8496 N N . TYR B 1 255 ? -16.812 -21.734 -7.973 1 98.19 255 TYR B N 1
ATOM 8497 C CA . TYR B 1 255 ? -16.016 -21.062 -9 1 98.19 255 TYR B CA 1
ATOM 8498 C C . TYR B 1 255 ? -15.93 -21.922 -10.258 1 98.19 255 TYR B C 1
ATOM 8500 O O . TYR B 1 255 ? -16.125 -21.422 -11.367 1 98.19 255 TYR B O 1
ATOM 8508 N N . ARG B 1 256 ? -15.633 -23.25 -10.102 1 97.75 256 ARG B N 1
ATOM 8509 C CA . ARG B 1 256 ? -15.422 -24.125 -11.25 1 97.75 256 ARG B CA 1
ATOM 8510 C C . ARG B 1 256 ? -16.75 -24.484 -11.906 1 97.75 256 ARG B C 1
ATOM 8512 O O . ARG B 1 256 ? -16.797 -24.828 -13.086 1 97.75 256 ARG B O 1
ATOM 8519 N N . GLN B 1 257 ? -17.797 -24.391 -11.133 1 96.06 257 GLN B N 1
ATOM 8520 C CA . GLN B 1 257 ? -19.109 -24.5 -11.766 1 96.06 257 GLN B CA 1
ATOM 8521 C C . GLN B 1 257 ? -19.344 -23.344 -12.742 1 96.06 257 GLN B C 1
ATOM 8523 O O . GLN B 1 257 ? -19.891 -23.547 -13.828 1 96.06 257 GLN B O 1
ATOM 8528 N N . LEU B 1 258 ? -18.938 -22.188 -12.344 1 97.19 258 LEU B N 1
ATOM 8529 C CA . LEU B 1 258 ? -19.109 -20.984 -13.164 1 97.19 258 LEU B CA 1
ATOM 8530 C C . LEU B 1 258 ? -18.141 -20.984 -14.344 1 97.19 258 LEU B C 1
ATOM 8532 O O . LEU B 1 258 ? -18.484 -20.516 -15.43 1 97.19 258 LEU B O 1
ATOM 8536 N N . THR B 1 259 ? -16.922 -21.516 -14.133 1 97.31 259 THR B N 1
ATOM 8537 C CA . THR B 1 259 ? -15.867 -21.234 -15.094 1 97.31 259 THR B CA 1
ATOM 8538 C C . THR B 1 259 ? -15.414 -22.5 -15.797 1 97.31 259 THR B C 1
ATOM 8540 O O . THR B 1 259 ? -14.578 -22.453 -16.703 1 97.31 259 THR B O 1
ATOM 8543 N N . GLY B 1 260 ? -15.898 -23.656 -15.391 1 96.5 260 GLY B N 1
ATOM 8544 C CA . GLY B 1 260 ? -15.578 -24.922 -16 1 96.5 260 GLY B CA 1
ATOM 8545 C C . GLY B 1 260 ? -14.773 -25.828 -15.086 1 96.5 260 GLY B C 1
ATOM 8546 O O . GLY B 1 260 ? -13.914 -25.359 -14.336 1 96.5 260 GLY B O 1
ATOM 8547 N N . ARG B 1 261 ? -15.047 -27.141 -15.203 1 95.62 261 ARG B N 1
ATOM 8548 C CA . ARG B 1 261 ? -14.328 -28.156 -14.445 1 95.62 261 ARG B CA 1
ATOM 8549 C C . ARG B 1 261 ? -12.867 -28.25 -14.898 1 95.62 261 ARG B C 1
ATOM 8551 O O . ARG B 1 261 ? -12.578 -28.141 -16.094 1 95.62 261 ARG B O 1
ATOM 8558 N N . ALA B 1 262 ? -12.016 -28.531 -13.945 1 97.38 262 ALA B N 1
ATOM 8559 C CA . ALA B 1 262 ? -10.609 -28.688 -14.289 1 97.38 262 ALA B CA 1
ATOM 8560 C C . ALA B 1 262 ? -10.383 -29.984 -15.062 1 97.38 262 ALA B C 1
ATOM 8562 O O . ALA B 1 262 ? -10.906 -31.031 -14.688 1 97.38 262 ALA B O 1
ATOM 8563 N N . SER B 1 263 ? -9.633 -29.875 -16.094 1 96.56 263 SER B N 1
ATOM 8564 C CA . SER B 1 263 ? -9.258 -31.062 -16.859 1 96.56 263 SER B CA 1
ATOM 8565 C C . SER B 1 263 ? -8.273 -31.922 -16.078 1 96.56 263 SER B C 1
ATOM 8567 O O . SER B 1 263 ? -7.473 -31.406 -15.297 1 96.56 263 SER B O 1
ATOM 8569 N N . MET B 1 264 ? -8.344 -33.188 -16.281 1 96.75 264 MET B N 1
ATOM 8570 C CA . MET B 1 264 ? -7.395 -34.094 -15.609 1 96.75 264 MET B CA 1
ATOM 8571 C C . MET B 1 264 ? -6.133 -34.25 -16.453 1 96.75 264 MET B C 1
ATOM 8573 O O . MET B 1 264 ? -6.215 -34.438 -17.672 1 96.75 264 MET B O 1
ATOM 8577 N N . LEU B 1 265 ? -5.055 -34.219 -15.883 1 98.31 265 LEU B N 1
ATOM 8578 C CA . LEU B 1 265 ? -3.779 -34.5 -16.547 1 98.31 265 LEU B CA 1
ATOM 8579 C C . LEU B 1 265 ? -3.486 -35.969 -16.609 1 98.31 265 LEU B C 1
ATOM 8581 O O . LEU B 1 265 ? -4.035 -36.75 -15.828 1 98.31 265 LEU B O 1
ATOM 8585 N N . PRO B 1 266 ? -2.754 -36.406 -17.594 1 98.44 266 PRO B N 1
ATOM 8586 C CA . PRO B 1 266 ? -2.34 -37.812 -17.594 1 98.44 266 PRO B CA 1
ATOM 8587 C C . PRO B 1 266 ? -1.409 -38.156 -16.422 1 98.44 266 PRO B C 1
ATOM 8589 O O . PRO B 1 266 ? -0.725 -37.281 -15.898 1 98.44 266 PRO B O 1
ATOM 8592 N N . LEU B 1 267 ? -1.337 -39.375 -16.062 1 98.25 267 LEU B N 1
ATOM 8593 C CA . LEU B 1 267 ? -0.571 -39.844 -14.898 1 98.25 267 LEU B CA 1
ATOM 8594 C C . LEU B 1 267 ? 0.881 -39.375 -15 1 98.25 267 LEU B C 1
ATOM 8596 O O . LEU B 1 267 ? 1.471 -38.938 -14.008 1 98.25 267 LEU B O 1
ATOM 8600 N N . TRP B 1 268 ? 1.476 -39.469 -16.172 1 98.5 268 TRP B N 1
ATOM 8601 C CA . TRP B 1 268 ? 2.898 -39.188 -16.344 1 98.5 268 TRP B CA 1
ATOM 8602 C C . TRP B 1 268 ? 3.213 -37.719 -16 1 98.5 268 TRP B C 1
ATOM 8604 O O . TRP B 1 268 ? 4.336 -37.406 -15.617 1 98.5 268 TRP B O 1
ATOM 8614 N N . ALA B 1 269 ? 2.186 -36.844 -16.156 1 98.69 269 ALA B N 1
ATOM 8615 C CA . ALA B 1 269 ? 2.393 -35.406 -15.906 1 98.69 269 ALA B CA 1
ATOM 8616 C C . ALA B 1 269 ? 2.639 -35.125 -14.422 1 98.69 269 ALA B C 1
ATOM 8618 O O . ALA B 1 269 ? 3.086 -34.062 -14.055 1 98.69 269 ALA B O 1
ATOM 8619 N N . PHE B 1 270 ? 2.398 -36.094 -13.562 1 98.69 270 PHE B N 1
ATOM 8620 C CA . PHE B 1 270 ? 2.604 -35.938 -12.125 1 98.69 270 PHE B CA 1
ATOM 8621 C C . PHE B 1 270 ? 3.963 -36.5 -11.711 1 98.69 270 PHE B C 1
ATOM 8623 O O . PHE B 1 270 ? 4.355 -36.375 -10.547 1 98.69 270 PHE B O 1
ATOM 8630 N N . GLY B 1 271 ? 4.695 -37.156 -12.633 1 98.62 271 GLY B N 1
ATOM 8631 C CA . GLY B 1 271 ? 6.078 -37.531 -12.398 1 98.62 271 GLY B CA 1
ATOM 8632 C C . GLY B 1 271 ? 7.051 -36.375 -12.586 1 98.62 271 GLY B C 1
ATOM 8633 O O . GLY B 1 271 ? 6.645 -35.25 -12.883 1 98.62 271 GLY B O 1
ATOM 8634 N N . PHE B 1 272 ? 8.32 -36.625 -12.367 1 98.69 272 PHE B N 1
ATOM 8635 C CA . PHE B 1 272 ? 9.352 -35.594 -12.461 1 98.69 272 PHE B CA 1
ATOM 8636 C C . PHE B 1 272 ? 9.625 -35.219 -13.914 1 98.69 272 PHE B C 1
ATOM 8638 O O . PHE B 1 272 ? 9.742 -36.125 -14.766 1 98.69 272 PHE B O 1
ATOM 8645 N N . MET B 1 273 ? 9.641 -33.938 -14.211 1 98.69 273 MET B N 1
ATOM 8646 C CA . MET B 1 273 ? 10.016 -33.438 -15.531 1 98.69 273 MET B CA 1
ATOM 8647 C C . MET B 1 273 ? 11.344 -32.719 -15.469 1 98.69 273 MET B C 1
ATOM 8649 O O . MET B 1 273 ? 11.453 -31.672 -14.82 1 98.69 273 MET B O 1
ATOM 8653 N N . GLN B 1 274 ? 12.344 -33.219 -16.141 1 98.5 274 GLN B N 1
ATOM 8654 C CA . GLN B 1 274 ? 13.656 -32.594 -16.219 1 98.5 274 GLN B CA 1
ATOM 8655 C C . GLN B 1 274 ? 13.695 -31.562 -17.328 1 98.5 274 GLN B C 1
ATOM 8657 O O . GLN B 1 274 ? 13.352 -31.844 -18.484 1 98.5 274 GLN B O 1
ATOM 8662 N N . SER B 1 275 ? 13.984 -30.375 -16.953 1 97.38 275 SER B N 1
ATOM 8663 C CA . SER B 1 275 ? 14.07 -29.266 -17.891 1 97.38 275 SER B CA 1
ATOM 8664 C C . SER B 1 275 ? 15.25 -28.359 -17.578 1 97.38 275 SER B C 1
ATOM 8666 O O . SER B 1 275 ? 15.625 -28.203 -16.422 1 97.38 275 SER B O 1
ATOM 8668 N N . GLN B 1 276 ? 15.867 -27.797 -18.531 1 94.56 276 GLN B N 1
ATOM 8669 C CA . GLN B 1 276 ? 16.891 -26.75 -18.453 1 94.56 276 GLN B CA 1
ATOM 8670 C C . GLN B 1 276 ? 16.938 -25.922 -19.734 1 94.56 276 GLN B C 1
ATOM 8672 O O . GLN B 1 276 ? 16.438 -26.359 -20.781 1 94.56 276 GLN B O 1
ATOM 8677 N N . GLU B 1 277 ? 17.406 -24.719 -19.719 1 93.88 277 GLU B N 1
ATOM 8678 C CA . GLU B 1 277 ? 17.609 -23.891 -20.891 1 93.88 277 GLU B CA 1
ATOM 8679 C C . GLU B 1 277 ? 18.984 -24.125 -21.516 1 93.88 277 GLU B C 1
ATOM 8681 O O . GLU B 1 277 ? 19.984 -23.594 -21.047 1 93.88 277 GLU B O 1
ATOM 8686 N N . ARG B 1 278 ? 19.125 -24.828 -22.562 1 92.38 278 ARG B N 1
ATOM 8687 C CA . ARG B 1 278 ? 18.266 -25.766 -23.25 1 92.38 278 ARG B CA 1
ATOM 8688 C C . ARG B 1 278 ? 19.047 -26.984 -23.734 1 92.38 278 ARG B C 1
ATOM 8690 O O . ARG B 1 278 ? 20.281 -26.953 -23.781 1 92.38 278 ARG B O 1
ATOM 8697 N N . TYR B 1 279 ? 18.328 -28.078 -23.891 1 96.5 279 TYR B N 1
ATOM 8698 C CA . TYR B 1 279 ? 18.984 -29.156 -24.625 1 96.5 279 TYR B CA 1
ATOM 8699 C C . TYR B 1 279 ? 19.172 -28.781 -26.094 1 96.5 279 TYR B C 1
ATOM 8701 O O . TYR B 1 279 ? 18.266 -28.219 -26.719 1 96.5 279 TYR B O 1
ATOM 8709 N N . GLU B 1 280 ? 20.25 -29.156 -26.688 1 95.81 280 GLU B N 1
ATOM 8710 C CA . GLU B 1 280 ? 20.656 -28.594 -27.969 1 95.81 280 GLU B CA 1
ATOM 8711 C C . GLU B 1 280 ? 20.422 -29.562 -29.109 1 95.81 280 GLU B C 1
ATOM 8713 O O . GLU B 1 280 ? 20.266 -29.156 -30.266 1 95.81 280 GLU B O 1
ATOM 8718 N N . THR B 1 281 ? 20.422 -30.906 -28.766 1 97.38 281 THR B N 1
ATOM 8719 C CA . THR B 1 281 ? 20.312 -31.875 -29.844 1 97.38 281 THR B CA 1
ATOM 8720 C C . THR B 1 281 ? 19.406 -33.031 -29.453 1 97.38 281 THR B C 1
ATOM 8722 O O . THR B 1 281 ? 19.172 -33.281 -28.266 1 97.38 281 THR B O 1
ATOM 8725 N N . GLN B 1 282 ? 19.031 -33.719 -30.547 1 97.56 282 GLN B N 1
ATOM 8726 C CA . GLN B 1 282 ? 18.25 -34.938 -30.391 1 97.56 282 GLN B CA 1
ATOM 8727 C C . GLN B 1 282 ? 18.984 -35.938 -29.516 1 97.56 282 GLN B C 1
ATOM 8729 O O . GLN B 1 282 ? 18.406 -36.531 -28.578 1 97.56 282 GLN B O 1
ATOM 8734 N N . GLN B 1 283 ? 20.172 -36.125 -29.75 1 98.06 283 GLN B N 1
ATOM 8735 C CA . GLN B 1 283 ? 20.953 -37.094 -29.016 1 98.06 283 GLN B CA 1
ATOM 8736 C C . GLN B 1 283 ? 21.094 -36.719 -27.547 1 98.06 283 GLN B C 1
ATOM 8738 O O . GLN B 1 283 ? 21.047 -37.594 -26.672 1 98.06 283 GLN B O 1
ATOM 8743 N N . GLU B 1 284 ? 21.297 -35.469 -27.266 1 98.19 284 GLU B N 1
ATOM 8744 C CA . GLU B 1 284 ? 21.406 -35.031 -25.891 1 98.19 284 GLU B CA 1
ATOM 8745 C C . GLU B 1 284 ? 20.141 -35.344 -25.094 1 98.19 284 GLU B C 1
ATOM 8747 O O . GLU B 1 284 ? 20.203 -35.719 -23.922 1 98.19 284 GLU B O 1
ATOM 8752 N N . ILE B 1 285 ? 19.016 -35.125 -25.688 1 98.44 285 ILE B N 1
ATOM 8753 C CA . ILE B 1 285 ? 17.734 -35.406 -25.047 1 98.44 285 ILE B CA 1
ATOM 8754 C C . ILE B 1 285 ? 17.641 -36.906 -24.719 1 98.44 285 ILE B C 1
ATOM 8756 O O . ILE B 1 285 ? 17.344 -37.281 -23.578 1 98.44 285 ILE B O 1
ATOM 8760 N N . ILE B 1 286 ? 17.938 -37.75 -25.688 1 98.56 286 ILE B N 1
ATOM 8761 C CA . ILE B 1 286 ? 17.859 -39.188 -25.516 1 98.56 286 ILE B CA 1
ATOM 8762 C C . ILE B 1 286 ? 18.859 -39.656 -24.453 1 98.56 286 ILE B C 1
ATOM 8764 O O . ILE B 1 286 ? 18.5 -40.438 -23.562 1 98.56 286 ILE B O 1
ATOM 8768 N N . ASP B 1 287 ? 20.047 -39.094 -24.516 1 98.62 287 ASP B N 1
ATOM 8769 C CA . ASP B 1 287 ? 21.094 -39.5 -23.594 1 98.62 287 ASP B CA 1
ATOM 8770 C C . ASP B 1 287 ? 20.75 -39.094 -22.156 1 98.62 287 ASP B C 1
ATOM 8772 O O . ASP B 1 287 ? 21.109 -39.781 -21.203 1 98.62 287 ASP B O 1
ATOM 8776 N N . THR B 1 288 ? 20.141 -37.969 -22 1 98.56 288 THR B N 1
ATOM 8777 C CA . THR B 1 288 ? 19.734 -37.5 -20.672 1 98.56 288 THR B CA 1
ATOM 8778 C C . THR B 1 288 ? 18.734 -38.469 -20.047 1 98.56 288 THR B C 1
ATOM 8780 O O . THR B 1 288 ? 18.891 -38.844 -18.891 1 98.56 288 THR B O 1
ATOM 8783 N N . VAL B 1 289 ? 17.703 -38.875 -20.766 1 98.69 289 VAL B N 1
ATOM 8784 C CA . VAL B 1 289 ? 16.703 -39.812 -20.266 1 98.69 289 VAL B CA 1
ATOM 8785 C C . VAL B 1 289 ? 17.375 -41.156 -19.938 1 98.69 289 VAL B C 1
ATOM 8787 O O . VAL B 1 289 ? 17.109 -41.75 -18.891 1 98.69 289 VAL B O 1
ATOM 8790 N N . LYS B 1 290 ? 18.266 -41.594 -20.828 1 98.62 290 LYS B N 1
ATOM 8791 C CA . LYS B 1 290 ? 18.984 -42.844 -20.625 1 98.62 290 LYS B CA 1
ATOM 8792 C C . LYS B 1 290 ? 19.812 -42.812 -19.328 1 98.62 290 LYS B C 1
ATOM 8794 O O . LYS B 1 290 ? 19.859 -43.781 -18.594 1 98.62 290 LYS B O 1
ATOM 8799 N N . ARG B 1 291 ? 20.406 -41.719 -19.172 1 98.44 291 ARG B N 1
ATOM 8800 C CA . ARG B 1 291 ? 21.25 -41.594 -17.984 1 98.44 291 ARG B CA 1
ATOM 8801 C C . ARG B 1 291 ? 20.422 -41.656 -16.703 1 98.44 291 ARG B C 1
ATOM 8803 O O . ARG B 1 291 ? 20.844 -42.25 -15.711 1 98.44 291 ARG B O 1
ATOM 8810 N N . TYR B 1 292 ? 19.312 -41 -16.641 1 98.44 292 TYR B N 1
ATOM 8811 C CA . TYR B 1 292 ? 18.422 -41.125 -15.492 1 98.44 292 TYR B CA 1
ATOM 8812 C C . TYR B 1 292 ? 18.047 -42.594 -15.234 1 98.44 292 TYR B C 1
ATOM 8814 O O . TYR B 1 292 ? 18.016 -43.031 -14.086 1 98.44 292 TYR B O 1
ATOM 8822 N N . ARG B 1 293 ? 17.766 -43.375 -16.328 1 98.25 293 ARG B N 1
ATOM 8823 C CA . ARG B 1 293 ? 17.453 -44.781 -16.188 1 98.25 293 ARG B CA 1
ATOM 8824 C C . ARG B 1 293 ? 18.641 -45.562 -15.617 1 98.25 293 ARG B C 1
ATOM 8826 O O . ARG B 1 293 ? 18.469 -46.406 -14.734 1 98.25 293 ARG B O 1
ATOM 8833 N N . GLU B 1 294 ? 19.797 -45.219 -16.078 1 97.88 294 GLU B N 1
ATOM 8834 C CA . GLU B 1 294 ? 21.016 -45.875 -15.609 1 97.88 294 GLU B CA 1
ATOM 8835 C C . GLU B 1 294 ? 21.25 -45.625 -14.125 1 97.88 294 GLU B C 1
ATOM 8837 O O . GLU B 1 294 ? 21.719 -46.5 -13.398 1 97.88 294 GLU B O 1
ATOM 8842 N N . LEU B 1 295 ? 20.922 -44.406 -13.688 1 97.5 295 LEU B N 1
ATOM 8843 C CA . LEU B 1 295 ? 21.156 -44 -12.305 1 97.5 295 LEU B CA 1
ATOM 8844 C C . LEU B 1 295 ? 20.078 -44.562 -11.383 1 97.5 295 LEU B C 1
ATOM 8846 O O . LEU B 1 295 ? 20.25 -44.562 -10.156 1 97.5 295 LEU B O 1
ATOM 8850 N N . GLY B 1 296 ? 18.953 -45 -11.953 1 97.12 296 GLY B N 1
ATOM 8851 C CA . GLY B 1 296 ? 17.844 -45.469 -11.148 1 97.12 296 GLY B CA 1
ATOM 8852 C C . GLY B 1 296 ? 17.062 -44.344 -10.5 1 97.12 296 GLY B C 1
ATOM 8853 O O . GLY B 1 296 ? 16.438 -44.531 -9.453 1 97.12 296 GLY B O 1
ATOM 8854 N N . VAL B 1 297 ? 17.141 -43.156 -10.984 1 97.88 297 VAL B N 1
ATOM 8855 C CA . VAL B 1 297 ? 16.359 -42.031 -10.516 1 97.88 297 VAL B CA 1
ATOM 8856 C C . VAL B 1 297 ? 15.133 -41.844 -11.398 1 97.88 297 VAL B C 1
ATOM 8858 O O . VAL B 1 297 ? 15.25 -41.688 -12.625 1 97.88 297 VAL B O 1
ATOM 8861 N N . PRO B 1 298 ? 13.938 -41.812 -10.875 1 98.31 298 PRO B N 1
ATOM 8862 C CA . PRO B 1 298 ? 12.703 -41.781 -11.672 1 98.31 298 PRO B CA 1
ATOM 8863 C C . PRO B 1 298 ? 12.57 -40.5 -12.5 1 98.31 298 PRO B C 1
ATOM 8865 O O . PRO B 1 298 ? 12.977 -39.406 -12.062 1 98.31 298 PRO B O 1
ATOM 8868 N N . LEU B 1 299 ? 12.039 -40.625 -13.703 1 98.44 299 LEU B N 1
ATOM 8869 C CA . LEU B 1 299 ? 11.789 -39.531 -14.641 1 98.44 299 LEU B CA 1
ATOM 8870 C C . LEU B 1 299 ? 10.633 -39.875 -15.578 1 98.44 299 LEU B C 1
ATOM 8872 O O . LEU B 1 299 ? 10.547 -41 -16.078 1 98.44 299 LEU B O 1
ATOM 8876 N N . ASP B 1 300 ? 9.742 -38.906 -15.797 1 98.69 300 ASP B N 1
ATOM 8877 C CA . ASP B 1 300 ? 8.617 -39.156 -16.688 1 98.69 300 ASP B CA 1
ATOM 8878 C C . ASP B 1 300 ? 8.602 -38.188 -17.859 1 98.69 300 ASP B C 1
ATOM 8880 O O . ASP B 1 300 ? 7.934 -38.406 -18.859 1 98.69 300 ASP B O 1
ATOM 8884 N N . GLY B 1 301 ? 9.242 -37.062 -17.703 1 98.44 301 GLY B N 1
ATOM 8885 C CA . GLY B 1 301 ? 9.211 -36.062 -18.766 1 98.44 301 GLY B CA 1
ATOM 8886 C C . GLY B 1 301 ? 10.555 -35.406 -19 1 98.44 301 GLY B C 1
ATOM 8887 O O . GLY B 1 301 ? 11.328 -35.188 -18.062 1 98.44 301 GLY B O 1
ATOM 8888 N N . ILE B 1 3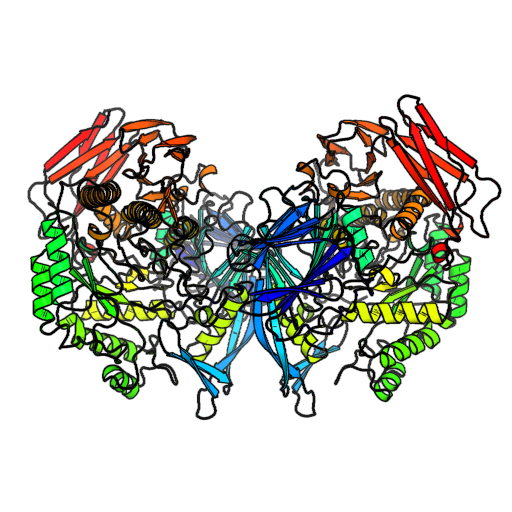02 ? 10.867 -35.031 -20.203 1 98.62 302 ILE B N 1
ATOM 8889 C CA . ILE B 1 302 ? 12.016 -34.219 -20.609 1 98.62 302 ILE B CA 1
ATOM 8890 C C . ILE B 1 302 ? 11.539 -33.062 -21.5 1 98.62 302 ILE B C 1
ATOM 8892 O O . ILE B 1 302 ? 10.594 -33.219 -22.266 1 98.62 302 ILE B O 1
ATOM 8896 N N . VAL B 1 303 ? 12.117 -31.891 -21.297 1 98.44 303 VAL B N 1
ATOM 8897 C CA . VAL B 1 303 ? 11.609 -30.688 -21.953 1 98.44 303 VAL B CA 1
ATOM 8898 C C . VAL B 1 303 ? 12.617 -30.203 -22.984 1 98.44 303 VAL B C 1
ATOM 8900 O O . VAL B 1 303 ? 13.812 -30.062 -22.688 1 98.44 303 VAL B O 1
ATOM 8903 N N . LEU B 1 304 ? 12.195 -30.031 -24.203 1 98.06 304 LEU B N 1
ATOM 8904 C CA . LEU B 1 304 ? 12.93 -29.219 -25.156 1 98.06 304 LEU B CA 1
ATOM 8905 C C . LEU B 1 304 ? 12.461 -27.766 -25.109 1 98.06 304 LEU B C 1
ATOM 8907 O O . LEU B 1 304 ? 11.469 -27.406 -25.734 1 98.06 304 LEU B O 1
ATOM 8911 N N . ASP B 1 305 ? 13.172 -26.984 -24.422 1 95.75 305 ASP B N 1
ATOM 8912 C CA . ASP B 1 305 ? 12.883 -25.562 -24.328 1 95.75 305 ASP B CA 1
ATOM 8913 C C . ASP B 1 305 ? 13.117 -24.859 -25.656 1 95.75 305 ASP B C 1
ATOM 8915 O O . ASP B 1 305 ? 13.422 -25.516 -26.672 1 95.75 305 ASP B O 1
ATOM 8919 N N . TRP B 1 306 ? 13.031 -23.578 -25.703 1 91.81 306 TRP B N 1
ATOM 8920 C CA . TRP B 1 306 ? 13 -22.766 -26.906 1 91.81 306 TRP B CA 1
ATOM 8921 C C . TRP B 1 306 ? 14.141 -23.141 -27.844 1 91.81 306 TRP B C 1
ATOM 8923 O O . TRP B 1 306 ? 15.062 -23.859 -27.453 1 91.81 306 TRP B O 1
ATOM 8933 N N . GLN B 1 307 ? 14.016 -22.891 -29.109 1 92.62 307 GLN B N 1
ATOM 8934 C CA . GLN B 1 307 ? 14.977 -23.016 -30.188 1 92.62 307 GLN B CA 1
ATOM 8935 C C . GLN B 1 307 ? 15 -24.438 -30.75 1 92.62 307 GLN B C 1
ATOM 8937 O O . GLN B 1 307 ? 16.062 -25 -31 1 92.62 307 GLN B O 1
ATOM 8942 N N . SER B 1 308 ? 13.828 -25.047 -30.797 1 96.31 308 SER B N 1
ATOM 8943 C CA . SER B 1 308 ? 13.703 -26.266 -31.578 1 96.31 308 SER B CA 1
ATOM 8944 C C . SER B 1 308 ? 13.914 -25.984 -33.062 1 96.31 308 SER B C 1
ATOM 8946 O O . SER B 1 308 ? 14.211 -26.906 -33.844 1 96.31 308 SER B O 1
ATOM 8948 N N . TRP B 1 309 ? 13.812 -24.781 -33.531 1 96.38 309 TRP B N 1
ATOM 8949 C CA . TRP B 1 309 ? 13.844 -24.297 -34.906 1 96.38 309 TRP B CA 1
ATOM 8950 C C . TRP B 1 309 ? 15.266 -23.922 -35.312 1 96.38 309 TRP B C 1
ATOM 8952 O O . TRP B 1 309 ? 16.172 -23.922 -34.469 1 96.38 309 TRP B O 1
ATOM 8962 N N . GLU B 1 310 ? 15.391 -23.594 -36.594 1 95.06 310 GLU B N 1
ATOM 8963 C CA . GLU B 1 310 ? 16.672 -23.141 -37.094 1 95.06 310 GLU B CA 1
ATOM 8964 C C . GLU B 1 310 ? 17.047 -21.766 -36.531 1 95.06 310 GLU B C 1
ATOM 8966 O O . GLU B 1 310 ? 16.172 -21.016 -36.094 1 95.06 310 GLU B O 1
ATOM 8971 N N . GLU B 1 311 ? 18.312 -21.516 -36.5 1 92.06 311 GLU B N 1
ATOM 8972 C CA . GLU B 1 311 ? 18.812 -20.25 -35.969 1 92.06 311 GLU B CA 1
ATOM 8973 C C . GLU B 1 311 ? 18.109 -19.062 -36.625 1 92.06 311 GLU B C 1
ATOM 8975 O O . GLU B 1 311 ? 17.922 -19.047 -37.844 1 92.06 311 GLU B O 1
ATOM 8980 N N . GLY B 1 312 ? 17.656 -18.141 -35.781 1 90 312 GLY B N 1
ATOM 8981 C CA . GLY B 1 312 ? 17.047 -16.906 -36.25 1 90 312 GLY B CA 1
ATOM 8982 C C . GLY B 1 312 ? 15.57 -17.047 -36.562 1 90 312 GLY B C 1
ATOM 8983 O O . GLY B 1 312 ? 14.906 -16.078 -36.938 1 90 312 GLY B O 1
ATOM 8984 N N . MET B 1 313 ? 15.008 -18.203 -36.375 1 94.25 313 MET B N 1
ATOM 8985 C CA . MET B 1 313 ? 13.617 -18.453 -36.75 1 94.25 313 MET B CA 1
ATOM 8986 C C . MET B 1 313 ? 12.727 -18.578 -35.531 1 94.25 313 MET B C 1
ATOM 8988 O O . MET B 1 313 ? 11.961 -19.531 -35.406 1 94.25 313 MET B O 1
ATOM 8992 N N . TRP B 1 314 ? 12.836 -17.578 -34.656 1 91.75 314 TRP B N 1
ATOM 8993 C CA . TRP B 1 314 ? 12.062 -17.594 -33.406 1 91.75 314 TRP B CA 1
ATOM 8994 C C . TRP B 1 314 ? 10.57 -17.688 -33.688 1 91.75 314 TRP B C 1
ATOM 8996 O O . TRP B 1 314 ? 10.008 -16.844 -34.406 1 91.75 314 TRP B O 1
ATOM 9006 N N . GLY B 1 315 ? 10 -18.766 -33.125 1 91.88 315 GLY B N 1
ATOM 9007 C CA . GLY B 1 315 ? 8.562 -18.922 -33.25 1 91.88 315 GLY B CA 1
ATOM 9008 C C . GLY B 1 315 ? 8.133 -19.891 -34.312 1 91.88 315 GLY B C 1
ATOM 9009 O O . GLY B 1 315 ? 6.965 -20.25 -34.406 1 91.88 315 GLY B O 1
ATOM 9010 N N . GLN B 1 316 ? 9.047 -20.219 -35.219 1 95.94 316 GLN B N 1
ATOM 9011 C CA . GLN B 1 316 ? 8.766 -21.266 -36.188 1 95.94 316 GLN B CA 1
ATOM 9012 C C . GLN B 1 316 ? 8.492 -22.609 -35.469 1 95.94 316 GLN B C 1
ATOM 9014 O O . GLN B 1 316 ? 9.234 -23 -34.562 1 95.94 316 GLN B O 1
ATOM 9019 N N . LYS B 1 317 ? 7.43 -23.266 -35.844 1 97.88 317 LYS B N 1
ATOM 9020 C CA . LYS B 1 317 ? 7.043 -24.516 -35.188 1 97.88 317 LYS B CA 1
ATOM 9021 C C . LYS B 1 317 ? 7.516 -25.719 -36 1 97.88 317 LYS B C 1
ATOM 9023 O O . LYS B 1 317 ? 6.699 -26.516 -36.469 1 97.88 317 LYS B O 1
ATOM 9028 N N . THR B 1 318 ? 8.812 -25.828 -36.125 1 96.88 318 THR B N 1
ATOM 9029 C CA . THR B 1 318 ? 9.492 -26.938 -36.781 1 96.88 318 THR B CA 1
ATOM 9030 C C . THR B 1 318 ? 10.766 -27.328 -36.031 1 96.88 318 THR B C 1
ATOM 9032 O O . THR B 1 318 ? 11.18 -26.625 -35.125 1 96.88 318 THR B O 1
ATOM 9035 N N . PHE B 1 319 ? 11.336 -28.469 -36.406 1 97.5 319 PHE B N 1
ATOM 9036 C CA . PHE B 1 319 ? 12.617 -28.906 -35.844 1 97.5 319 PHE B CA 1
ATOM 9037 C C . PHE B 1 319 ? 13.75 -28.531 -36.812 1 97.5 319 PHE B C 1
ATOM 9039 O O . PHE B 1 319 ? 13.633 -28.703 -38 1 97.5 319 PHE B O 1
ATOM 9046 N N . ASP B 1 320 ? 14.75 -27.984 -36.188 1 97.25 320 ASP B N 1
ATOM 9047 C CA . ASP B 1 320 ? 16 -27.844 -36.938 1 97.25 320 ASP B CA 1
ATOM 9048 C C . ASP B 1 320 ? 16.516 -29.219 -37.406 1 97.25 320 ASP B C 1
ATOM 9050 O O . ASP B 1 320 ? 16.922 -30.031 -36.562 1 97.25 320 ASP B O 1
ATOM 9054 N N . THR B 1 321 ? 16.703 -29.438 -38.594 1 95.88 321 THR B N 1
ATOM 9055 C CA . THR B 1 321 ? 17.016 -30.766 -39.094 1 95.88 321 THR B CA 1
ATOM 9056 C C . THR B 1 321 ? 18.484 -31.125 -38.844 1 95.88 321 THR B C 1
ATOM 9058 O O . THR B 1 321 ? 18.859 -32.281 -38.938 1 95.88 321 THR B O 1
ATOM 9061 N N . GLU B 1 322 ? 19.297 -30.125 -38.594 1 97.5 322 GLU B N 1
ATOM 9062 C CA . GLU B 1 322 ? 20.688 -30.391 -38.25 1 97.5 322 GLU B CA 1
ATOM 9063 C C . GLU B 1 322 ? 20.812 -30.891 -36.812 1 97.5 322 GLU B C 1
ATOM 9065 O O . GLU B 1 322 ? 21.531 -31.844 -36.531 1 97.5 322 GLU B O 1
ATOM 9070 N N . ARG B 1 323 ? 20.109 -30.297 -35.906 1 97.88 323 ARG B N 1
ATOM 9071 C CA . ARG B 1 323 ? 20.219 -30.625 -34.5 1 97.88 323 ARG B CA 1
ATOM 9072 C C . ARG B 1 323 ? 19.25 -31.734 -34.125 1 97.88 323 ARG B C 1
ATOM 9074 O O . ARG B 1 323 ? 19.516 -32.5 -33.188 1 97.88 323 ARG B O 1
ATOM 9081 N N . PHE B 1 324 ? 18.141 -31.797 -34.875 1 98.19 324 PHE B N 1
ATOM 9082 C CA . PHE B 1 324 ? 17.109 -32.812 -34.656 1 98.19 324 PHE B CA 1
ATOM 9083 C C . PHE B 1 324 ? 16.75 -33.5 -35.969 1 98.19 324 PHE B C 1
ATOM 9085 O O . PHE B 1 324 ? 15.625 -33.406 -36.438 1 98.19 324 PHE B O 1
ATOM 9092 N N . PRO B 1 325 ? 17.594 -34.312 -36.406 1 97.06 325 PRO B N 1
ATOM 9093 C CA . PRO B 1 325 ? 17.484 -34.844 -37.781 1 97.06 325 PRO B CA 1
ATOM 9094 C C . PRO B 1 325 ? 16.297 -35.812 -37.969 1 97.06 325 PRO B C 1
ATOM 9096 O O . PRO B 1 325 ? 15.789 -35.969 -39.062 1 97.06 325 PRO B O 1
ATOM 9099 N N . ASP B 1 326 ? 15.906 -36.5 -36.938 1 97.62 326 ASP B N 1
ATOM 9100 C CA . ASP B 1 326 ? 14.789 -37.438 -36.969 1 97.62 326 ASP B CA 1
ATOM 9101 C C . ASP B 1 326 ? 13.922 -37.312 -35.719 1 97.62 326 ASP B C 1
ATOM 9103 O O . ASP B 1 326 ? 14 -38.156 -34.812 1 97.62 326 ASP B O 1
ATOM 9107 N N . ALA B 1 327 ? 13.109 -36.312 -35.719 1 97.25 327 ALA B N 1
ATOM 9108 C CA . ALA B 1 327 ? 12.289 -35.969 -34.562 1 97.25 327 ALA B CA 1
ATOM 9109 C C . ALA B 1 327 ? 11.359 -37.125 -34.188 1 97.25 327 ALA B C 1
ATOM 9111 O O . ALA B 1 327 ? 11.125 -37.375 -33 1 97.25 327 ALA B O 1
ATOM 9112 N N . LYS B 1 328 ? 10.805 -37.812 -35.156 1 97.12 328 LYS B N 1
ATOM 9113 C CA . LYS B 1 328 ? 9.914 -38.938 -34.906 1 97.12 328 LYS B CA 1
ATOM 9114 C C . LYS B 1 328 ? 10.648 -40.062 -34.156 1 97.12 328 LYS B C 1
ATOM 9116 O O . LYS B 1 328 ? 10.117 -40.625 -33.188 1 97.12 328 LYS B O 1
ATOM 9121 N N . ASN B 1 329 ? 11.82 -40.344 -34.688 1 97.62 329 ASN B N 1
ATOM 9122 C CA . ASN B 1 329 ? 12.625 -41.344 -34 1 97.62 329 ASN B CA 1
ATOM 9123 C C . ASN B 1 329 ? 13.008 -40.906 -32.594 1 97.62 329 ASN B C 1
ATOM 9125 O O . ASN B 1 329 ? 13.078 -41.75 -31.672 1 97.62 329 ASN B O 1
ATOM 9129 N N . MET B 1 330 ? 13.359 -39.656 -32.438 1 98 330 MET B N 1
ATOM 9130 C CA . MET B 1 330 ? 13.633 -39.094 -31.109 1 98 330 MET B CA 1
ATOM 9131 C C . MET B 1 330 ? 12.477 -39.375 -30.156 1 98 330 MET B C 1
ATOM 9133 O O . MET B 1 330 ? 12.68 -39.844 -29.047 1 98 330 MET B O 1
ATOM 9137 N N . MET B 1 331 ? 11.281 -39.156 -30.656 1 97.75 331 MET B N 1
ATOM 9138 C CA . MET B 1 331 ? 10.086 -39.375 -29.844 1 97.75 331 MET B CA 1
ATOM 9139 C C . MET B 1 331 ? 9.914 -40.844 -29.5 1 97.75 331 MET B C 1
ATOM 9141 O O . MET B 1 331 ? 9.594 -41.188 -28.359 1 97.75 331 MET B O 1
ATOM 9145 N N . GLU B 1 332 ? 10.086 -41.656 -30.422 1 97.81 332 GLU B N 1
ATOM 9146 C CA . GLU B 1 332 ? 9.945 -43.094 -30.219 1 97.81 332 GLU B CA 1
ATOM 9147 C C . GLU B 1 332 ? 10.93 -43.594 -29.172 1 97.81 332 GLU B C 1
ATOM 9149 O O . GLU B 1 332 ? 10.562 -44.375 -28.281 1 97.81 332 GLU B O 1
ATOM 9154 N N . GLN B 1 333 ? 12.141 -43.156 -29.266 1 98.19 333 GLN B N 1
ATOM 9155 C CA . GLN B 1 333 ? 13.164 -43.562 -28.328 1 98.19 333 GLN B CA 1
ATOM 9156 C C . GLN B 1 333 ? 12.852 -43.062 -26.922 1 98.19 333 GLN B C 1
ATOM 9158 O O . GLN B 1 333 ? 13 -43.812 -25.938 1 98.19 333 GLN B O 1
ATOM 9163 N N . VAL B 1 334 ? 12.453 -41.812 -26.797 1 98.62 334 VAL B N 1
ATOM 9164 C CA . VAL B 1 334 ? 12.078 -41.25 -25.5 1 98.62 334 VAL B CA 1
ATOM 9165 C C . VAL B 1 334 ? 10.922 -42.062 -24.906 1 98.62 334 VAL B C 1
ATOM 9167 O O . VAL B 1 334 ? 10.938 -42.375 -23.703 1 98.62 334 VAL B O 1
ATOM 9170 N N . HIS B 1 335 ? 9.938 -42.469 -25.75 1 98.31 335 HIS B N 1
ATOM 9171 C CA . HIS B 1 335 ? 8.797 -43.25 -25.312 1 98.31 335 HIS B CA 1
ATOM 9172 C C . HIS B 1 335 ? 9.219 -44.656 -24.875 1 98.31 335 HIS B C 1
ATOM 9174 O O . HIS B 1 335 ? 8.711 -45.188 -23.875 1 98.31 335 HIS B O 1
ATOM 9180 N N . GLU B 1 336 ? 10.094 -45.219 -25.625 1 98 336 GLU B N 1
ATOM 9181 C CA . GLU B 1 336 ? 10.586 -46.531 -25.297 1 98 336 GLU B CA 1
ATOM 9182 C C . GLU B 1 336 ? 11.266 -46.562 -23.938 1 98 336 GLU B C 1
ATOM 9184 O O . GLU B 1 336 ? 11.242 -47.594 -23.234 1 98 336 GLU B O 1
ATOM 9189 N N . LEU B 1 337 ? 11.836 -45.469 -23.594 1 98.19 337 LEU B N 1
ATOM 9190 C CA . LEU B 1 337 ? 12.516 -45.344 -22.312 1 98.19 337 LEU B CA 1
ATOM 9191 C C . LEU B 1 337 ? 11.531 -44.969 -21.203 1 98.19 337 LEU B C 1
ATOM 9193 O O . LEU B 1 337 ? 11.93 -44.75 -20.062 1 98.19 337 LEU B O 1
ATOM 9197 N N . GLY B 1 338 ? 10.234 -44.906 -21.531 1 97.75 338 GLY B N 1
ATOM 9198 C CA . GLY B 1 338 ? 9.203 -44.625 -20.547 1 97.75 338 GLY B CA 1
ATOM 9199 C C . GLY B 1 338 ? 9.086 -43.156 -20.188 1 97.75 338 GLY B C 1
ATOM 9200 O O . GLY B 1 338 ? 8.672 -42.812 -19.078 1 97.75 338 GLY B O 1
ATOM 9201 N N . ALA B 1 339 ? 9.516 -42.25 -21.047 1 98.56 339 ALA B N 1
ATOM 9202 C CA . ALA B 1 339 ? 9.438 -40.812 -20.812 1 98.56 339 ALA B CA 1
ATOM 9203 C C . ALA B 1 339 ? 8.633 -40.125 -21.922 1 98.56 339 ALA B C 1
ATOM 9205 O O . ALA B 1 339 ? 8.219 -40.75 -22.891 1 98.56 339 ALA B O 1
ATOM 9206 N N . HIS B 1 340 ? 8.312 -38.875 -21.703 1 98.62 340 HIS B N 1
ATOM 9207 C CA . HIS B 1 340 ? 7.527 -38.031 -22.609 1 98.62 340 HIS B CA 1
ATOM 9208 C C . HIS B 1 340 ? 8.242 -36.719 -22.906 1 98.62 340 HIS B C 1
ATOM 9210 O O . HIS B 1 340 ? 9.047 -36.25 -22.109 1 98.62 340 HIS B O 1
ATOM 9216 N N . LEU B 1 341 ? 7.957 -36.125 -24.016 1 98.56 341 LEU B N 1
ATOM 9217 C CA . LEU B 1 341 ? 8.633 -34.906 -24.422 1 98.56 341 LEU B CA 1
ATOM 9218 C C . LEU B 1 341 ? 7.668 -33.719 -24.391 1 98.56 341 LEU B C 1
ATOM 9220 O O . LEU B 1 341 ? 6.59 -33.781 -25 1 98.56 341 LEU B O 1
ATOM 9224 N N . MET B 1 342 ? 7.992 -32.719 -23.703 1 98.62 342 MET B N 1
ATOM 9225 C CA . MET B 1 342 ? 7.344 -31.406 -23.734 1 98.62 342 MET B CA 1
ATOM 9226 C C . MET B 1 342 ? 8.164 -30.422 -24.562 1 98.62 342 MET B C 1
ATOM 9228 O O . MET B 1 342 ? 9.391 -30.391 -24.469 1 98.62 342 MET B O 1
ATOM 9232 N N . ILE B 1 343 ? 7.531 -29.578 -25.406 1 98.38 343 ILE B N 1
ATOM 9233 C CA . ILE B 1 343 ? 8.273 -28.672 -26.281 1 98.38 343 ILE B CA 1
ATOM 9234 C C . ILE B 1 343 ? 7.742 -27.25 -26.125 1 98.38 343 ILE B C 1
ATOM 9236 O O . ILE B 1 343 ? 6.535 -27.031 -26 1 98.38 343 ILE B O 1
ATOM 9240 N N . SER B 1 344 ? 8.648 -26.281 -26.109 1 97.5 344 SER B N 1
ATOM 9241 C CA . SER B 1 344 ? 8.297 -24.875 -25.969 1 97.5 344 SER B CA 1
ATOM 9242 C C . SER B 1 344 ? 7.848 -24.281 -27.297 1 97.5 344 SER B C 1
ATOM 9244 O O . SER B 1 344 ? 8.5 -24.469 -28.312 1 97.5 344 SER B O 1
ATOM 9246 N N . ILE B 1 345 ? 6.746 -23.625 -27.312 1 97.44 345 ILE B N 1
ATOM 9247 C CA . ILE B 1 345 ? 6.242 -22.891 -28.469 1 97.44 345 ILE B CA 1
ATOM 9248 C C . ILE B 1 345 ? 5.844 -21.469 -28.031 1 97.44 345 ILE B C 1
ATOM 9250 O O . ILE B 1 345 ? 5.605 -21.234 -26.844 1 97.44 345 ILE B O 1
ATOM 9254 N N . TRP B 1 346 ? 5.734 -20.516 -28.953 1 95.44 346 TRP B N 1
ATOM 9255 C CA . TRP B 1 346 ? 5.594 -19.109 -28.625 1 95.44 346 TRP B CA 1
ATOM 9256 C C . TRP B 1 346 ? 4.512 -18.453 -29.484 1 95.44 346 TRP B C 1
ATOM 9258 O O . TRP B 1 346 ? 4.277 -18.875 -30.625 1 95.44 346 TRP B O 1
ATOM 9268 N N . PRO B 1 347 ? 3.889 -17.453 -28.922 1 96.12 347 PRO B N 1
ATOM 9269 C CA . PRO B 1 347 ? 2.861 -16.766 -29.703 1 96.12 347 PRO B CA 1
ATOM 9270 C C . PRO B 1 347 ? 3.455 -15.844 -30.766 1 96.12 347 PRO B C 1
ATOM 9272 O O . PRO B 1 347 ? 2.75 -15.422 -31.688 1 96.12 347 PRO B O 1
ATOM 9275 N N . ASN B 1 348 ? 4.645 -15.453 -30.625 1 93.06 348 ASN B N 1
ATOM 9276 C CA . ASN B 1 348 ? 5.301 -14.602 -31.609 1 93.06 348 ASN B CA 1
ATOM 9277 C C . ASN B 1 348 ? 6.027 -15.422 -32.688 1 93.06 348 ASN B C 1
ATOM 9279 O O . ASN B 1 348 ? 6.484 -16.531 -32.406 1 93.06 348 ASN B O 1
ATOM 9283 N N . MET B 1 349 ? 6.039 -14.906 -33.844 1 93.44 349 MET B N 1
ATOM 9284 C CA . MET B 1 349 ? 6.738 -15.484 -34.969 1 93.44 349 MET B CA 1
ATOM 9285 C C . MET B 1 349 ? 7.496 -14.414 -35.75 1 93.44 349 MET B C 1
ATOM 9287 O O . MET B 1 349 ? 6.91 -13.414 -36.188 1 93.44 349 MET B O 1
ATOM 9291 N N . VAL B 1 350 ? 8.742 -14.703 -35.969 1 91.56 350 VAL B N 1
ATOM 9292 C CA . VAL B 1 350 ? 9.562 -13.695 -36.625 1 91.56 350 VAL B CA 1
ATOM 9293 C C . VAL B 1 350 ? 9.172 -13.594 -38.094 1 91.56 350 VAL B C 1
ATOM 9295 O O . VAL B 1 350 ? 8.797 -14.586 -38.719 1 91.56 350 VAL B O 1
ATOM 9298 N N . GLU B 1 351 ? 9.328 -12.477 -38.75 1 89.94 351 GLU B N 1
ATOM 9299 C CA . GLU B 1 351 ? 8.773 -12.062 -40.031 1 89.94 351 GLU B CA 1
ATOM 9300 C C . GLU B 1 351 ? 9.273 -12.961 -41.156 1 89.94 351 GLU B C 1
ATOM 9302 O O . GLU B 1 351 ? 8.547 -13.234 -42.125 1 89.94 351 GLU B O 1
ATOM 9307 N N . HIS B 1 352 ? 10.5 -13.492 -41.156 1 91.31 352 HIS B N 1
ATOM 9308 C CA . HIS B 1 352 ? 11.023 -14.227 -42.281 1 91.31 352 HIS B CA 1
ATOM 9309 C C . HIS B 1 352 ? 10.672 -15.711 -42.219 1 91.31 352 HIS B C 1
ATOM 9311 O O . HIS B 1 352 ? 10.914 -16.469 -43.156 1 91.31 352 HIS B O 1
ATOM 9317 N N . CYS B 1 353 ? 10 -16.156 -41.188 1 94.88 353 CYS B N 1
ATOM 9318 C CA . CYS B 1 353 ? 9.609 -17.547 -41 1 94.88 353 CYS B CA 1
ATOM 9319 C C . CYS B 1 353 ? 8.359 -17.859 -41.812 1 94.88 353 CYS B C 1
ATOM 9321 O O . CYS B 1 353 ? 7.516 -17 -42.031 1 94.88 353 CYS B O 1
ATOM 9323 N N . GLU B 1 354 ? 8.211 -19.062 -42.219 1 96.88 354 GLU B N 1
ATOM 9324 C CA . GLU B 1 354 ? 7.055 -19.516 -43 1 96.88 354 GLU B CA 1
ATOM 9325 C C . GLU B 1 354 ? 5.77 -19.391 -42.188 1 96.88 354 GLU B C 1
ATOM 9327 O O . GLU B 1 354 ? 4.719 -19.047 -42.719 1 96.88 354 GLU B O 1
ATOM 9332 N N . ASN B 1 355 ? 5.793 -19.75 -40.938 1 97.94 355 ASN B N 1
ATOM 9333 C CA . ASN B 1 355 ? 4.609 -19.641 -40.094 1 97.94 355 ASN B CA 1
ATOM 9334 C C . ASN B 1 355 ? 4.125 -18.188 -40 1 97.94 355 ASN B C 1
ATOM 9336 O O . ASN B 1 355 ? 2.918 -17.938 -40 1 97.94 355 ASN B O 1
ATOM 9340 N N . TYR B 1 356 ? 5.07 -17.25 -39.875 1 96.69 356 TYR B N 1
ATOM 9341 C CA . TYR B 1 356 ? 4.707 -15.836 -39.844 1 96.69 356 TYR B CA 1
ATOM 9342 C C . TYR B 1 356 ? 4.016 -15.414 -41.125 1 96.69 356 TYR B C 1
ATOM 9344 O O . TYR B 1 356 ? 2.965 -14.773 -41.094 1 96.69 356 TYR B O 1
ATOM 9352 N N . LYS B 1 357 ? 4.637 -15.789 -42.25 1 97.69 357 LYS B N 1
ATOM 9353 C CA . LYS B 1 357 ? 4.102 -15.422 -43.562 1 97.69 357 LYS B CA 1
ATOM 9354 C C . LYS B 1 357 ? 2.676 -15.938 -43.75 1 97.69 357 LYS B C 1
ATOM 9356 O O . LYS B 1 357 ? 1.808 -15.219 -44.25 1 97.69 357 LYS B O 1
ATOM 9361 N N . GLU B 1 358 ? 2.49 -17.141 -43.344 1 98 358 GLU B N 1
ATOM 9362 C CA . GLU B 1 358 ? 1.157 -17.734 -43.438 1 98 358 GLU B CA 1
ATOM 9363 C C . GLU B 1 358 ? 0.17 -17 -42.531 1 98 358 GLU B C 1
ATOM 9365 O O . GLU B 1 358 ? -0.958 -16.719 -42.938 1 98 358 GLU B O 1
ATOM 9370 N N . MET B 1 359 ? 0.535 -16.734 -41.312 1 98 359 MET B N 1
ATOM 9371 C CA . MET B 1 359 ? -0.313 -16.016 -40.375 1 98 359 MET B CA 1
ATOM 9372 C C . MET B 1 359 ? -0.654 -14.625 -40.875 1 98 359 MET B C 1
ATOM 9374 O O . MET B 1 359 ? -1.801 -14.188 -40.75 1 98 359 MET B O 1
ATOM 9378 N N . LYS B 1 360 ? 0.357 -13.953 -41.344 1 96.69 360 LYS B N 1
ATOM 9379 C CA . LYS B 1 360 ? 0.167 -12.609 -41.875 1 96.69 360 LYS B CA 1
ATOM 9380 C C . LYS B 1 360 ? -0.783 -12.633 -43.094 1 96.69 360 LYS B C 1
ATOM 9382 O O . LYS B 1 360 ? -1.684 -11.797 -43.188 1 96.69 360 LYS B O 1
ATOM 9387 N N . ALA B 1 361 ? -0.594 -13.57 -43.969 1 97.56 361 ALA B N 1
ATOM 9388 C CA . ALA B 1 361 ? -1.419 -13.695 -45.156 1 97.56 361 ALA B CA 1
ATOM 9389 C C . ALA B 1 361 ? -2.885 -13.914 -44.812 1 97.56 361 ALA B C 1
ATOM 9391 O O . ALA B 1 361 ? -3.781 -13.547 -45.562 1 97.56 361 ALA B O 1
ATOM 9392 N N . ASN B 1 362 ? -3.105 -14.438 -43.656 1 97.75 362 ASN B N 1
ATOM 9393 C CA . ASN B 1 362 ? -4.469 -14.727 -43.219 1 97.75 362 ASN B CA 1
ATOM 9394 C C . ASN B 1 362 ? -4.945 -13.703 -42.188 1 97.75 362 ASN B C 1
ATOM 9396 O O . ASN B 1 362 ? -5.898 -13.961 -41.469 1 97.75 362 ASN B O 1
ATOM 9400 N N . ASN B 1 363 ? -4.262 -12.617 -42.031 1 96.31 363 ASN B N 1
ATOM 9401 C CA . ASN B 1 363 ? -4.598 -11.531 -41.094 1 96.31 363 ASN B CA 1
ATOM 9402 C C . ASN B 1 363 ? -4.723 -12.031 -39.656 1 96.31 363 ASN B C 1
ATOM 9404 O O . ASN B 1 363 ? -5.672 -11.68 -38.969 1 96.31 363 ASN B O 1
ATOM 9408 N N . GLY B 1 364 ? -3.789 -12.875 -39.312 1 97.56 364 GLY B N 1
ATOM 9409 C CA . GLY B 1 364 ? -3.896 -13.508 -38.031 1 97.56 364 GLY B CA 1
ATOM 9410 C C . GLY B 1 364 ? -2.986 -12.891 -36.969 1 97.56 364 GLY B C 1
ATOM 9411 O O . GLY B 1 364 ? -2.902 -13.375 -35.844 1 97.56 364 GLY B O 1
ATOM 9412 N N . LEU B 1 365 ? -2.293 -11.781 -37.312 1 95.69 365 LEU B N 1
ATOM 9413 C CA . LEU B 1 365 ? -1.386 -11.109 -36.406 1 95.69 365 LEU B CA 1
ATOM 9414 C C . LEU B 1 365 ? -2.031 -9.852 -35.844 1 95.69 365 LEU B C 1
ATOM 9416 O O . LEU B 1 365 ? -2.936 -9.281 -36.438 1 95.69 365 LEU B O 1
ATOM 9420 N N . PHE B 1 366 ? -1.645 -9.477 -34.594 1 93.62 366 PHE B N 1
ATOM 9421 C CA . PHE B 1 366 ? -1.958 -8.125 -34.156 1 93.62 366 PHE B CA 1
ATOM 9422 C C . PHE B 1 366 ? -1.366 -7.086 -35.094 1 93.62 366 PHE B C 1
ATOM 9424 O O . PHE B 1 366 ? -0.398 -7.363 -35.812 1 93.62 366 PHE B O 1
ATOM 9431 N N . GLN B 1 367 ? -1.964 -5.887 -35.062 1 88.25 367 GLN B N 1
ATOM 9432 C CA . GLN B 1 367 ? -1.5 -4.824 -35.969 1 88.25 367 GLN B CA 1
ATOM 9433 C C . GLN B 1 367 ? -0.016 -4.539 -35.75 1 88.25 367 GLN B C 1
ATOM 9435 O O . GLN B 1 367 ? 0.412 -4.246 -34.625 1 88.25 367 GLN B O 1
ATOM 9440 N N . ARG B 1 368 ? 0.759 -4.68 -36.844 1 85.94 368 ARG B N 1
ATOM 9441 C CA . ARG B 1 368 ? 2.189 -4.391 -36.812 1 85.94 368 ARG B CA 1
ATOM 9442 C C . ARG B 1 368 ? 2.904 -5.176 -35.719 1 85.94 368 ARG B C 1
ATOM 9444 O O . ARG B 1 368 ? 3.697 -4.613 -34.969 1 85.94 368 ARG B O 1
ATOM 9451 N N . SER B 1 369 ? 2.535 -6.348 -35.562 1 88.75 369 SER B N 1
ATOM 9452 C CA . SER B 1 369 ? 3.088 -7.191 -34.531 1 88.75 369 SER B CA 1
ATOM 9453 C C . SER B 1 369 ? 3.457 -8.57 -35.062 1 88.75 369 SER B C 1
ATOM 9455 O O . SER B 1 369 ? 2.936 -9.008 -36.062 1 88.75 369 SER B O 1
ATOM 9457 N N . GLU B 1 370 ? 4.387 -9.156 -34.375 1 91.56 370 GLU B N 1
ATOM 9458 C CA . GLU B 1 370 ? 4.762 -10.539 -34.656 1 91.56 370 GLU B CA 1
ATOM 9459 C C . GLU B 1 370 ? 3.971 -11.523 -33.812 1 91.56 370 GLU B C 1
ATOM 9461 O O . GLU B 1 370 ? 4.156 -12.734 -33.938 1 91.56 370 GLU B O 1
ATOM 9466 N N . ILE B 1 371 ? 3.104 -11.016 -33 1 94.62 371 ILE B N 1
ATOM 9467 C CA . ILE B 1 371 ? 2.295 -11.836 -32.094 1 94.62 371 ILE B CA 1
ATOM 9468 C C . ILE B 1 371 ? 0.956 -12.156 -32.75 1 94.62 371 ILE B C 1
ATOM 9470 O O . ILE B 1 371 ? 0.271 -11.258 -33.25 1 94.62 371 ILE B O 1
ATOM 9474 N N . TYR B 1 372 ? 0.581 -13.398 -32.812 1 96.75 372 TYR B N 1
ATOM 9475 C CA . TYR B 1 372 ? -0.69 -13.719 -33.469 1 96.75 372 TYR B CA 1
ATOM 9476 C C . TYR B 1 372 ? -1.864 -13.281 -32.594 1 96.75 372 TYR B C 1
ATOM 9478 O O . TYR B 1 372 ? -1.751 -13.227 -31.359 1 96.75 372 TYR B O 1
ATOM 9486 N N . ASN B 1 373 ? -2.971 -12.938 -33.125 1 97.69 373 ASN B N 1
ATOM 9487 C CA . ASN B 1 373 ? -4.176 -12.492 -32.438 1 97.69 373 ASN B CA 1
ATOM 9488 C C . ASN B 1 373 ? -5.012 -13.672 -31.953 1 97.69 373 ASN B C 1
ATOM 9490 O O . ASN B 1 373 ? -5.914 -14.133 -32.656 1 97.69 373 ASN B O 1
ATOM 9494 N N . ALA B 1 374 ? -4.859 -14.023 -30.734 1 98 374 ALA B N 1
ATOM 9495 C CA . ALA B 1 374 ? -5.535 -15.188 -30.172 1 98 374 ALA B CA 1
ATOM 9496 C C . ALA B 1 374 ? -7.031 -14.93 -30.016 1 98 374 ALA B C 1
ATOM 9498 O O . ALA B 1 374 ? -7.809 -15.859 -29.797 1 98 374 ALA B O 1
ATOM 9499 N N . PHE B 1 375 ? -7.488 -13.727 -30.109 1 96.81 375 PHE B N 1
ATOM 9500 C CA . PHE B 1 375 ? -8.906 -13.422 -30 1 96.81 375 PHE B CA 1
ATOM 9501 C C . PHE B 1 375 ? -9.641 -13.727 -31.297 1 96.81 375 PHE B C 1
ATOM 9503 O O . PHE B 1 375 ? -10.875 -13.781 -31.328 1 96.81 375 PHE B O 1
ATOM 9510 N N . SER B 1 376 ? -8.891 -13.93 -32.344 1 97.38 376 SER B N 1
ATOM 9511 C CA . SER B 1 376 ? -9.453 -14.344 -33.625 1 97.38 376 SER B CA 1
ATOM 9512 C C . SER B 1 376 ? -9.57 -15.859 -33.719 1 97.38 376 SER B C 1
ATOM 9514 O O . SER B 1 376 ? -8.57 -16.562 -33.594 1 97.38 376 SER B O 1
ATOM 9516 N N . SER B 1 377 ? -10.727 -16.344 -34.031 1 97.38 377 SER B N 1
ATOM 9517 C CA . SER B 1 377 ? -10.938 -17.781 -34.156 1 97.38 377 SER B CA 1
ATOM 9518 C C . SER B 1 377 ? -10.125 -18.359 -35.312 1 97.38 377 SER B C 1
ATOM 9520 O O . SER B 1 377 ? -9.57 -19.453 -35.219 1 97.38 377 SER B O 1
ATOM 9522 N N . GLU B 1 378 ? -10.047 -17.625 -36.375 1 98.19 378 GLU B N 1
ATOM 9523 C CA . GLU B 1 378 ? -9.281 -18.062 -37.531 1 98.19 378 GLU B CA 1
ATOM 9524 C C . GLU B 1 378 ? -7.789 -18.125 -37.25 1 98.19 378 GLU B C 1
ATOM 9526 O O . GLU B 1 378 ? -7.105 -19.062 -37.656 1 98.19 378 GLU B O 1
ATOM 9531 N N . ALA B 1 379 ? -7.324 -17.172 -36.531 1 98.62 379 ALA B N 1
ATOM 9532 C CA . ALA B 1 379 ? -5.91 -17.156 -36.156 1 98.62 379 ALA B CA 1
ATOM 9533 C C . ALA B 1 379 ? -5.566 -18.312 -35.25 1 98.62 379 ALA B C 1
ATOM 9535 O O . ALA B 1 379 ? -4.496 -18.922 -35.344 1 98.62 379 ALA B O 1
ATOM 9536 N N . ARG B 1 380 ? -6.465 -18.609 -34.344 1 98.62 380 ARG B N 1
ATOM 9537 C CA . ARG B 1 380 ? -6.25 -19.734 -33.438 1 98.62 380 ARG B CA 1
ATOM 9538 C C . ARG B 1 380 ? -6.191 -21.047 -34.188 1 98.62 380 ARG B C 1
ATOM 9540 O O . ARG B 1 380 ? -5.332 -21.891 -33.906 1 98.62 380 ARG B O 1
ATOM 9547 N N . LYS B 1 381 ? -7.086 -21.234 -35.094 1 98.38 381 LYS B N 1
ATOM 9548 C CA . LYS B 1 381 ? -7.09 -22.438 -35.906 1 98.38 381 LYS B CA 1
ATOM 9549 C C . LYS B 1 381 ? -5.785 -22.594 -36.688 1 98.38 381 LYS B C 1
ATOM 9551 O O . LYS B 1 381 ? -5.23 -23.688 -36.781 1 98.38 381 LYS B O 1
ATOM 9556 N N . LEU B 1 382 ? -5.395 -21.469 -37.25 1 98.62 382 LEU B N 1
ATOM 9557 C CA . LEU B 1 382 ? -4.152 -21.484 -38 1 98.62 382 LEU B CA 1
ATOM 9558 C C . LEU B 1 382 ? -2.961 -21.781 -37.094 1 98.62 382 LEU B C 1
ATOM 9560 O O . LEU B 1 382 ? -2.051 -22.516 -37.5 1 98.62 382 LEU B O 1
ATOM 9564 N N . TYR B 1 383 ? -2.908 -21.172 -35.969 1 98.75 383 TYR B N 1
ATOM 9565 C CA . TYR B 1 383 ? -1.833 -21.422 -35.031 1 98.75 383 TYR B CA 1
ATOM 9566 C C . TYR B 1 383 ? -1.736 -22.906 -34.688 1 98.75 383 TYR B C 1
ATOM 9568 O O . TYR B 1 383 ? -0.643 -23.484 -34.688 1 98.75 383 TYR B O 1
ATOM 9576 N N . TRP B 1 384 ? -2.809 -23.562 -34.406 1 98.69 384 TRP B N 1
ATOM 9577 C CA . TRP B 1 384 ? -2.797 -24.984 -34.094 1 98.69 384 TRP B CA 1
ATOM 9578 C C . TRP B 1 384 ? -2.371 -25.797 -35.312 1 98.69 384 TRP B C 1
ATOM 9580 O O . TRP B 1 384 ? -1.621 -26.766 -35.188 1 98.69 384 TRP B O 1
ATOM 9590 N N . LYS B 1 385 ? -2.916 -25.438 -36.469 1 98.69 385 LYS B N 1
ATOM 9591 C CA . LYS B 1 385 ? -2.508 -26.141 -37.688 1 98.69 385 LYS B CA 1
ATOM 9592 C C . LYS B 1 385 ? -0.988 -26.188 -37.812 1 98.69 385 LYS B C 1
ATOM 9594 O O . LYS B 1 385 ? -0.414 -27.234 -38.094 1 98.69 385 LYS B O 1
ATOM 9599 N N . GLN B 1 386 ? -0.413 -25.078 -37.625 1 98.62 386 GLN B N 1
ATOM 9600 C CA . GLN B 1 386 ? 1.041 -24.969 -37.688 1 98.62 386 GLN B CA 1
ATOM 9601 C C . GLN B 1 386 ? 1.709 -25.875 -36.656 1 98.62 386 GLN B C 1
ATOM 9603 O O . GLN B 1 386 ? 2.662 -26.594 -36.969 1 98.62 386 GLN B O 1
ATOM 9608 N N . ALA B 1 387 ? 1.234 -25.844 -35.406 1 98.62 387 ALA B N 1
ATOM 9609 C CA . ALA B 1 387 ? 1.776 -26.672 -34.344 1 98.62 387 ALA B CA 1
ATOM 9610 C C . ALA B 1 387 ? 1.575 -28.156 -34.625 1 98.62 387 ALA B C 1
ATOM 9612 O O . ALA B 1 387 ? 2.451 -28.984 -34.344 1 98.62 387 ALA B O 1
ATOM 9613 N N . LYS B 1 388 ? 0.43 -28.516 -35.156 1 98.38 388 LYS B N 1
ATOM 9614 C CA . LYS B 1 388 ? 0.106 -29.891 -35.5 1 98.38 388 LYS B CA 1
ATOM 9615 C C . LYS B 1 388 ? 1.046 -30.422 -36.562 1 98.38 388 LYS B C 1
ATOM 9617 O O . LYS B 1 388 ? 1.66 -31.484 -36.406 1 98.38 388 LYS B O 1
ATOM 9622 N N . GLU B 1 389 ? 1.187 -29.625 -37.625 1 97.69 389 GLU B N 1
ATOM 9623 C CA . GLU B 1 389 ? 1.973 -30.062 -38.781 1 97.69 389 GLU B CA 1
ATOM 9624 C C . GLU B 1 389 ? 3.459 -30.125 -38.438 1 97.69 389 GLU B C 1
ATOM 9626 O O . GLU B 1 389 ? 4.145 -31.078 -38.812 1 97.69 389 GLU B O 1
ATOM 9631 N N . GLY B 1 390 ? 3.863 -29.234 -37.688 1 97.56 390 GLY B N 1
ATOM 9632 C CA . GLY B 1 390 ? 5.297 -29.125 -37.469 1 97.56 390 GLY B CA 1
ATOM 9633 C C . GLY B 1 390 ? 5.777 -29.922 -36.281 1 97.56 390 GLY B C 1
ATOM 9634 O O . GLY B 1 390 ? 6.941 -30.328 -36.219 1 97.56 390 GLY B O 1
ATOM 9635 N N . LEU B 1 391 ? 4.949 -30.141 -35.281 1 98.12 391 LEU B N 1
ATOM 9636 C CA . LEU B 1 391 ? 5.43 -30.672 -34 1 98.12 391 LEU B CA 1
ATOM 9637 C C . LEU B 1 391 ? 4.586 -31.859 -33.562 1 98.12 391 LEU B C 1
ATOM 9639 O O . LEU B 1 391 ? 5.113 -32.969 -33.344 1 98.12 391 LEU B O 1
ATOM 9643 N N . PHE B 1 392 ? 3.297 -31.719 -33.406 1 98.12 392 PHE B N 1
ATOM 9644 C CA . PHE B 1 392 ? 2.422 -32.75 -32.875 1 98.12 392 PHE B CA 1
ATOM 9645 C C . PHE B 1 392 ? 2.508 -34 -33.75 1 98.12 392 PHE B C 1
ATOM 9647 O O . PHE B 1 392 ? 2.492 -35.125 -33.219 1 98.12 392 PHE B O 1
ATOM 9654 N N . SER B 1 393 ? 2.586 -33.875 -35.031 1 97.25 393 SER B N 1
ATOM 9655 C CA . SER B 1 393 ? 2.645 -34.969 -35.969 1 97.25 393 SER B CA 1
ATOM 9656 C C . SER B 1 393 ? 3.92 -35.812 -35.812 1 97.25 393 SER B C 1
ATOM 9658 O O . SER B 1 393 ? 4.012 -36.938 -36.281 1 97.25 393 SER B O 1
ATOM 9660 N N . LYS B 1 394 ? 4.852 -35.188 -35.125 1 97.25 394 LYS B N 1
ATOM 9661 C CA . LYS B 1 394 ? 6.125 -35.875 -34.906 1 97.25 394 LYS B CA 1
ATOM 9662 C C . LYS B 1 394 ? 6.098 -36.656 -33.594 1 97.25 394 LYS B C 1
ATOM 9664 O O . LYS B 1 394 ? 7.047 -37.406 -33.281 1 97.25 394 LYS B O 1
ATOM 9669 N N . GLY B 1 395 ? 5.031 -36.531 -32.812 1 96.56 395 GLY B N 1
ATOM 9670 C CA . GLY B 1 395 ? 4.887 -37.375 -31.609 1 96.56 395 GLY B CA 1
ATOM 9671 C C . GLY B 1 395 ? 5.02 -36.562 -30.312 1 96.56 395 GLY B C 1
ATOM 9672 O O . GLY B 1 395 ? 5.059 -37.156 -29.234 1 96.56 395 GLY B O 1
ATOM 9673 N N . VAL B 1 396 ? 5.074 -35.281 -30.344 1 97.56 396 VAL B N 1
ATOM 9674 C CA . VAL B 1 396 ? 5.188 -34.406 -29.172 1 97.56 396 VAL B CA 1
ATOM 9675 C C . VAL B 1 396 ? 4.066 -34.75 -28.188 1 97.56 396 VAL B C 1
ATOM 9677 O O . VAL B 1 396 ? 2.924 -34.969 -28.594 1 97.56 396 VAL B O 1
ATOM 9680 N N . ASP B 1 397 ? 4.391 -34.75 -26.875 1 97.94 397 ASP B N 1
ATOM 9681 C CA . ASP B 1 397 ? 3.441 -35.219 -25.859 1 97.94 397 ASP B CA 1
ATOM 9682 C C . ASP B 1 397 ? 2.787 -34.031 -25.141 1 97.94 397 ASP B C 1
ATOM 9684 O O . ASP B 1 397 ? 1.666 -34.156 -24.641 1 97.94 397 ASP B O 1
ATOM 9688 N N . ALA B 1 398 ? 3.479 -32.969 -24.969 1 98.5 398 ALA B N 1
ATOM 9689 C CA . ALA B 1 398 ? 3.02 -31.828 -24.156 1 98.5 398 ALA B CA 1
ATOM 9690 C C . ALA B 1 398 ? 3.572 -30.516 -24.688 1 98.5 398 ALA B C 1
ATOM 9692 O O . ALA B 1 398 ? 4.551 -30.5 -25.438 1 98.5 398 ALA B O 1
ATOM 9693 N N . TRP B 1 399 ? 2.908 -29.453 -24.25 1 98.62 399 TRP B N 1
ATOM 9694 C CA . TRP B 1 399 ? 3.248 -28.109 -24.734 1 98.62 399 TRP B CA 1
ATOM 9695 C C . TRP B 1 399 ? 3.758 -27.234 -23.594 1 98.62 399 TRP B C 1
ATOM 9697 O O . TRP B 1 399 ? 3.285 -27.344 -22.469 1 98.62 399 TRP B O 1
ATOM 9707 N N . TRP B 1 400 ? 4.754 -26.5 -23.906 1 98.38 400 TRP B N 1
ATOM 9708 C CA . TRP B 1 400 ? 5.172 -25.359 -23.094 1 98.38 400 TRP B CA 1
ATOM 9709 C C . TRP B 1 400 ? 4.898 -24.047 -23.812 1 98.38 400 TRP B C 1
ATOM 9711 O O . TRP B 1 400 ? 5.75 -23.547 -24.562 1 98.38 400 TRP B O 1
ATOM 9721 N N . CYS B 1 401 ? 3.719 -23.5 -23.547 1 97.69 401 CYS B N 1
ATOM 9722 C CA . CYS B 1 401 ? 3.334 -22.234 -24.141 1 97.69 401 CYS B CA 1
ATOM 9723 C C . CYS B 1 401 ? 3.961 -21.062 -23.391 1 97.69 401 CYS B C 1
ATOM 9725 O O . CYS B 1 401 ? 3.334 -20.484 -22.516 1 97.69 401 CYS B O 1
ATOM 9727 N N . ASP B 1 402 ? 5.121 -20.719 -23.844 1 94.94 402 ASP B N 1
ATOM 9728 C CA . ASP B 1 402 ? 5.895 -19.656 -23.203 1 94.94 402 ASP B CA 1
ATOM 9729 C C . ASP B 1 402 ? 5.406 -18.281 -23.641 1 94.94 402 ASP B C 1
ATOM 9731 O O . ASP B 1 402 ? 4.773 -18.141 -24.688 1 94.94 402 ASP B O 1
ATOM 9735 N N . SER B 1 403 ? 5.555 -17.297 -22.828 1 94.44 403 SER B N 1
ATOM 9736 C CA . SER B 1 403 ? 5.188 -15.906 -23.109 1 94.44 403 SER B CA 1
ATOM 9737 C C . SER B 1 403 ? 3.725 -15.797 -23.516 1 94.44 403 SER B C 1
ATOM 9739 O O . SER B 1 403 ? 3.398 -15.141 -24.516 1 94.44 403 SER B O 1
ATOM 9741 N N . SER B 1 404 ? 2.918 -16.578 -22.797 1 96.38 404 SER B N 1
ATOM 9742 C CA . SER B 1 404 ? 1.484 -16.516 -23.062 1 96.38 404 SER B CA 1
ATOM 9743 C C . SER B 1 404 ? 0.899 -15.18 -22.609 1 96.38 404 SER B C 1
ATOM 9745 O O . SER B 1 404 ? -0.297 -14.93 -22.766 1 96.38 404 SER B O 1
ATOM 9747 N N . GLU B 1 405 ? 1.647 -14.297 -22 1 95.31 405 GLU B N 1
ATOM 9748 C CA . GLU B 1 405 ? 1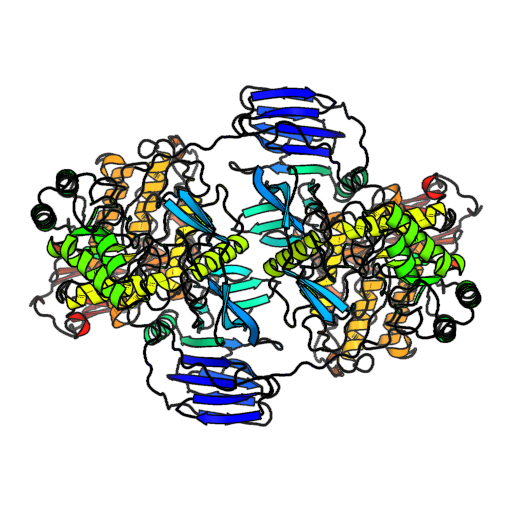.424 -12.875 -21.766 1 95.31 405 GLU B CA 1
ATOM 9749 C C . GLU B 1 405 ? 2.398 -12.023 -22.562 1 95.31 405 GLU B C 1
ATOM 9751 O O . GLU B 1 405 ? 3.291 -11.391 -22 1 95.31 405 GLU B O 1
ATOM 9756 N N . PRO B 1 406 ? 2.205 -11.969 -23.781 1 92.25 406 PRO B N 1
ATOM 9757 C CA . PRO B 1 406 ? 3.262 -11.555 -24.703 1 92.25 406 PRO B CA 1
ATOM 9758 C C . PRO B 1 406 ? 3.662 -10.086 -24.531 1 92.25 406 PRO B C 1
ATOM 9760 O O . PRO B 1 406 ? 4.672 -9.648 -25.094 1 92.25 406 PRO B O 1
ATOM 9763 N N . PHE B 1 407 ? 2.932 -9.32 -23.797 1 91 407 PHE B N 1
ATOM 9764 C CA . PHE B 1 407 ? 3.297 -7.93 -23.531 1 91 407 PHE B CA 1
ATOM 9765 C C . PHE B 1 407 ? 3.832 -7.773 -22.109 1 91 407 PHE B C 1
ATOM 9767 O O . PHE B 1 407 ? 3.068 -7.82 -21.141 1 91 407 PHE B O 1
ATOM 9774 N N . THR B 1 408 ? 5.109 -7.574 -21.938 1 91.56 408 THR B N 1
ATOM 9775 C CA . THR B 1 408 ? 5.777 -7.504 -20.641 1 91.56 408 THR B CA 1
ATOM 9776 C C . THR B 1 408 ? 6.621 -6.238 -20.531 1 91.56 408 THR B C 1
ATOM 9778 O O . THR B 1 408 ? 7.844 -6.309 -20.422 1 91.56 408 THR B O 1
ATOM 9781 N N . PRO B 1 409 ? 5.996 -5.062 -20.484 1 90.88 409 PRO B N 1
ATOM 9782 C CA . PRO B 1 409 ? 6.742 -3.801 -20.453 1 90.88 409 PRO B CA 1
ATOM 9783 C C . PRO B 1 409 ? 7.656 -3.691 -19.234 1 90.88 409 PRO B C 1
ATOM 9785 O O . PRO B 1 409 ? 8.609 -2.912 -19.234 1 90.88 409 PRO B O 1
ATOM 9788 N N . GLU B 1 410 ? 7.402 -4.438 -18.172 1 90.12 410 GLU B N 1
ATOM 9789 C CA . GLU B 1 410 ? 8.219 -4.363 -16.969 1 90.12 410 GLU B CA 1
ATOM 9790 C C . GLU B 1 410 ? 9.664 -4.758 -17.25 1 90.12 410 GLU B C 1
ATOM 9792 O O . GLU B 1 410 ? 10.586 -4.309 -16.562 1 90.12 410 GLU B O 1
ATOM 9797 N N . TRP B 1 411 ? 9.898 -5.555 -18.234 1 88.19 411 TRP B N 1
ATOM 9798 C CA . TRP B 1 411 ? 11.234 -6.066 -18.516 1 88.19 411 TRP B CA 1
ATOM 9799 C C . TRP B 1 411 ? 12.031 -5.074 -19.359 1 88.19 411 TRP B C 1
ATOM 9801 O O . TRP B 1 411 ? 13.227 -5.262 -19.578 1 88.19 411 TRP B O 1
ATOM 9811 N N . ASN B 1 412 ? 11.328 -3.992 -19.781 1 84.06 412 ASN B N 1
ATOM 9812 C CA . ASN B 1 412 ? 12 -2.945 -20.531 1 84.06 412 ASN B CA 1
ATOM 9813 C C . ASN B 1 412 ? 12.742 -1.975 -19.609 1 84.06 412 ASN B C 1
ATOM 9815 O O . ASN B 1 412 ? 13.477 -1.109 -20.078 1 84.06 412 ASN B O 1
ATOM 9819 N N . ASN B 1 413 ? 12.633 -2.195 -18.344 1 84.94 413 ASN B N 1
ATOM 9820 C CA . ASN B 1 413 ? 13.234 -1.288 -17.359 1 84.94 413 ASN B CA 1
ATOM 9821 C C . ASN B 1 413 ? 14.477 -1.899 -16.719 1 84.94 413 ASN B C 1
ATOM 9823 O O . ASN B 1 413 ? 14.469 -3.066 -16.328 1 84.94 413 ASN B O 1
ATOM 9827 N N . PRO B 1 414 ? 15.531 -1.113 -16.609 1 83.56 414 PRO B N 1
ATOM 9828 C CA . PRO B 1 414 ? 16.719 -1.648 -15.945 1 83.56 414 PRO B CA 1
ATOM 9829 C C . PRO B 1 414 ? 16.516 -1.844 -14.445 1 83.56 414 PRO B C 1
ATOM 9831 O O . PRO B 1 414 ? 17.188 -2.68 -13.836 1 83.56 414 PRO B O 1
ATOM 9834 N N . VAL B 1 415 ? 15.641 -1.033 -13.891 1 90.25 415 VAL B N 1
ATOM 9835 C CA . VAL B 1 415 ? 15.305 -1.138 -12.477 1 90.25 415 VAL B CA 1
ATOM 9836 C C . VAL B 1 415 ? 13.844 -1.576 -12.32 1 90.25 415 VAL B C 1
ATOM 9838 O O . VAL B 1 415 ? 13.023 -1.337 -13.203 1 90.25 415 VAL B O 1
ATOM 9841 N N . LYS B 1 416 ? 13.602 -2.246 -11.234 1 92.25 416 LYS B N 1
ATOM 9842 C CA . LYS B 1 416 ? 12.227 -2.689 -11.016 1 92.25 416 LYS B CA 1
ATOM 9843 C C . LYS B 1 416 ? 11.266 -1.503 -10.969 1 92.25 416 LYS B C 1
ATOM 9845 O O . LYS B 1 416 ? 11.453 -0.581 -10.172 1 92.25 416 LYS B O 1
ATOM 9850 N N . PRO B 1 417 ? 10.258 -1.43 -11.773 1 92.75 417 PRO B N 1
ATOM 9851 C CA . PRO B 1 417 ? 9.328 -0.299 -11.766 1 92.75 417 PRO B CA 1
ATOM 9852 C C . PRO B 1 417 ? 8.445 -0.274 -10.523 1 92.75 417 PRO B C 1
ATOM 9854 O O . PRO B 1 417 ? 8.234 -1.312 -9.891 1 92.75 417 PRO B O 1
ATOM 9857 N N . GLU B 1 418 ? 7.891 0.924 -10.211 1 93.75 418 GLU B N 1
ATOM 9858 C CA . GLU B 1 418 ? 6.844 1.018 -9.195 1 93.75 418 GLU B CA 1
ATOM 9859 C C . GLU B 1 418 ? 5.629 0.177 -9.578 1 93.75 418 GLU B C 1
ATOM 9861 O O . GLU B 1 418 ? 5.25 0.119 -10.75 1 93.75 418 GLU B O 1
ATOM 9866 N N . PRO B 1 419 ? 5.035 -0.483 -8.586 1 95.06 419 PRO B N 1
ATOM 9867 C CA . PRO B 1 419 ? 3.949 -1.41 -8.914 1 95.06 419 PRO B CA 1
ATOM 9868 C C . PRO B 1 419 ? 2.801 -0.734 -9.656 1 95.06 419 PRO B C 1
ATOM 9870 O O . PRO B 1 419 ? 2.221 -1.325 -10.57 1 95.06 419 PRO B O 1
ATOM 9873 N N . ASP B 1 420 ? 2.451 0.501 -9.266 1 94.56 420 ASP B N 1
ATOM 9874 C CA . ASP B 1 420 ? 1.376 1.223 -9.945 1 94.56 420 ASP B CA 1
ATOM 9875 C C . ASP B 1 420 ? 1.783 1.615 -11.359 1 94.56 420 ASP B C 1
ATOM 9877 O O . ASP B 1 420 ? 0.957 1.604 -12.273 1 94.56 420 ASP B O 1
ATOM 9881 N N . GLN B 1 421 ? 3.057 1.991 -11.547 1 93.44 421 GLN B N 1
ATOM 9882 C CA . GLN B 1 421 ? 3.562 2.318 -12.875 1 93.44 421 GLN B CA 1
ATOM 9883 C C . GLN B 1 421 ? 3.572 1.091 -13.781 1 93.44 421 GLN B C 1
ATOM 9885 O O . GLN B 1 421 ? 3.316 1.196 -14.984 1 93.44 421 GLN B O 1
ATOM 9890 N N . ASN B 1 422 ? 3.906 -0.03 -13.156 1 95.44 422 ASN B N 1
ATOM 9891 C CA . ASN B 1 422 ? 3.898 -1.281 -13.906 1 95.44 422 ASN B CA 1
ATOM 9892 C C . ASN B 1 422 ? 2.496 -1.63 -14.398 1 95.44 422 ASN B C 1
ATOM 9894 O O . ASN B 1 422 ? 2.322 -2.045 -15.547 1 95.44 422 ASN B O 1
ATOM 9898 N N . LEU B 1 423 ? 1.487 -1.479 -13.57 1 96.81 423 LEU B N 1
ATOM 9899 C CA . LEU B 1 423 ? 0.104 -1.72 -13.961 1 96.81 423 LEU B CA 1
ATOM 9900 C C . LEU B 1 423 ? -0.303 -0.801 -15.109 1 96.81 423 LEU B C 1
ATOM 9902 O O . LEU B 1 423 ? -0.907 -1.251 -16.094 1 96.81 423 LEU B O 1
ATOM 9906 N N . THR B 1 424 ? 0.051 0.446 -15.023 1 94.69 424 THR B N 1
ATOM 9907 C CA . THR B 1 424 ? -0.287 1.428 -16.047 1 94.69 424 THR B CA 1
ATOM 9908 C C . THR B 1 424 ? 0.403 1.093 -17.359 1 94.69 424 THR B C 1
ATOM 9910 O O . THR B 1 424 ? -0.219 1.145 -18.422 1 94.69 424 THR B O 1
ATOM 9913 N N . ALA B 1 425 ? 1.69 0.776 -17.266 1 94.19 425 ALA B N 1
ATOM 9914 C CA . ALA B 1 425 ? 2.449 0.413 -18.469 1 94.19 425 ALA B CA 1
ATOM 9915 C C . ALA B 1 425 ? 1.854 -0.82 -19.141 1 94.19 425 ALA B C 1
ATOM 9917 O O . ALA B 1 425 ? 1.743 -0.871 -20.359 1 94.19 425 ALA B O 1
ATOM 9918 N N . PHE B 1 426 ? 1.486 -1.787 -18.391 1 96.56 426 PHE B N 1
ATOM 9919 C CA . PHE B 1 426 ? 0.867 -2.998 -18.906 1 96.56 426 PHE B CA 1
ATOM 9920 C C . PHE B 1 426 ? -0.431 -2.67 -19.641 1 96.56 426 PHE B C 1
ATOM 9922 O O . PHE B 1 426 ? -0.611 -3.049 -20.797 1 96.56 426 PHE B O 1
ATOM 9929 N N . HIS B 1 427 ? -1.27 -1.97 -18.938 1 96.25 427 HIS B N 1
ATOM 9930 C CA . HIS B 1 427 ? -2.572 -1.639 -19.5 1 96.25 427 HIS B CA 1
ATOM 9931 C C . HIS B 1 427 ? -2.428 -0.829 -20.797 1 96.25 427 HIS B C 1
ATOM 9933 O O . HIS B 1 427 ? -3.092 -1.115 -21.781 1 96.25 427 HIS B O 1
ATOM 9939 N N . ASN B 1 428 ? -1.562 0.155 -20.781 1 92.62 428 ASN B N 1
ATOM 9940 C CA . ASN B 1 428 ? -1.345 1.017 -21.938 1 92.62 428 ASN B CA 1
ATOM 9941 C C . ASN B 1 428 ? -0.766 0.238 -23.109 1 92.62 428 ASN B C 1
ATOM 9943 O O . ASN B 1 428 ? -1.138 0.477 -24.266 1 92.62 428 ASN B O 1
ATOM 9947 N N . THR B 1 429 ? 0.131 -0.657 -22.797 1 93 429 THR B N 1
ATOM 9948 C CA . THR B 1 429 ? 0.73 -1.465 -23.844 1 93 429 THR B CA 1
ATOM 9949 C C . THR B 1 429 ? -0.301 -2.412 -24.453 1 93 429 THR B C 1
ATOM 9951 O O . THR B 1 429 ? -0.445 -2.482 -25.688 1 93 429 THR B O 1
ATOM 9954 N N . CYS B 1 430 ? -1.028 -3.109 -23.688 1 95.12 430 CYS B N 1
ATOM 9955 C CA . CYS B 1 430 ? -1.972 -4.121 -24.156 1 95.12 430 CYS B CA 1
ATOM 9956 C C . CYS B 1 430 ? -3.105 -3.484 -24.938 1 95.12 430 CYS B C 1
ATOM 9958 O O . CYS B 1 430 ? -3.525 -4.02 -25.969 1 95.12 430 CYS B O 1
ATOM 9960 N N . ARG B 1 431 ? -3.574 -2.309 -24.516 1 93.81 431 ARG B N 1
ATOM 9961 C CA . ARG B 1 431 ? -4.738 -1.707 -25.156 1 93.81 431 ARG B CA 1
ATOM 9962 C C . ARG B 1 431 ? -4.383 -1.14 -26.516 1 93.81 431 ARG B C 1
ATOM 9964 O O . ARG B 1 431 ? -5.27 -0.804 -27.312 1 93.81 431 ARG B O 1
ATOM 9971 N N . THR B 1 432 ? -3.107 -1.062 -26.781 1 91.44 432 THR B N 1
ATOM 9972 C CA . THR B 1 432 ? -2.66 -0.681 -28.125 1 91.44 432 THR B CA 1
ATOM 9973 C C . THR B 1 432 ? -2.998 -1.77 -29.141 1 91.44 432 THR B C 1
ATOM 9975 O O . THR B 1 432 ? -3.229 -1.479 -30.312 1 91.44 432 THR B O 1
ATOM 9978 N N . TYR B 1 433 ? -3.102 -3.018 -28.719 1 91.19 433 TYR B N 1
ATOM 9979 C CA . TYR B 1 433 ? -3.191 -4.148 -29.625 1 91.19 433 TYR B CA 1
ATOM 9980 C C . TYR B 1 433 ? -4.52 -4.879 -29.469 1 91.19 433 TYR B C 1
ATOM 9982 O O . TYR B 1 433 ? -5.012 -5.504 -30.406 1 91.19 433 TYR B O 1
ATOM 9990 N N . MET B 1 434 ? -5.039 -4.867 -28.344 1 93.12 434 MET B N 1
ATOM 9991 C CA . MET B 1 434 ? -6.266 -5.617 -28.094 1 93.12 434 MET B CA 1
ATOM 9992 C C . MET B 1 434 ? -7.312 -4.738 -27.422 1 93.12 434 MET B C 1
ATOM 9994 O O . MET B 1 434 ? -7.023 -3.605 -27.031 1 93.12 434 MET B O 1
ATOM 9998 N N . ASP B 1 435 ? -8.562 -5.234 -27.328 1 94.31 435 ASP B N 1
ATOM 9999 C CA . ASP B 1 435 ? -9.641 -4.504 -26.672 1 94.31 435 ASP B CA 1
ATOM 10000 C C . ASP B 1 435 ? -9.297 -4.195 -25.219 1 94.31 435 ASP B C 1
ATOM 10002 O O . ASP B 1 435 ? -8.812 -5.062 -24.484 1 94.31 435 ASP B O 1
ATOM 10006 N N . GLU B 1 436 ? -9.586 -2.969 -24.875 1 95.25 436 GLU B N 1
ATOM 10007 C CA . GLU B 1 436 ? -9.203 -2.451 -23.578 1 95.25 436 GLU B CA 1
ATOM 10008 C C . GLU B 1 436 ? -9.82 -3.275 -22.453 1 95.25 436 GLU B C 1
ATOM 10010 O O . GLU B 1 436 ? -9.258 -3.365 -21.359 1 95.25 436 GLU B O 1
ATOM 10015 N N . VAL B 1 437 ? -10.945 -3.92 -22.656 1 95.69 437 VAL B N 1
ATOM 10016 C CA . VAL B 1 437 ? -11.633 -4.668 -21.625 1 95.69 437 VAL B CA 1
ATOM 10017 C C . VAL B 1 437 ? -11.062 -6.082 -21.531 1 95.69 437 VAL B C 1
ATOM 10019 O O . VAL B 1 437 ? -11.375 -6.828 -20.594 1 95.69 437 VAL B O 1
ATOM 10022 N N . TYR B 1 438 ? -10.117 -6.504 -22.422 1 96 438 TYR B N 1
ATOM 10023 C CA . TYR B 1 438 ? -9.656 -7.887 -22.453 1 96 438 TYR B CA 1
ATOM 10024 C C . TYR B 1 438 ? -8.148 -7.965 -22.266 1 96 438 TYR B C 1
ATOM 10026 O O . TYR B 1 438 ? -7.516 -8.945 -22.656 1 96 438 TYR B O 1
ATOM 10034 N N . THR B 1 439 ? -7.57 -6.969 -21.641 1 96.56 439 THR B N 1
ATOM 10035 C CA . THR B 1 439 ? -6.121 -6.832 -21.609 1 96.56 439 THR B CA 1
ATOM 10036 C C . THR B 1 439 ? -5.484 -7.969 -20.812 1 96.56 439 THR B C 1
ATOM 10038 O O . THR B 1 439 ? -4.336 -8.336 -21.062 1 96.56 439 THR B O 1
ATOM 10041 N N . ASN B 1 440 ? -6.191 -8.633 -19.922 1 97.69 440 ASN B N 1
ATOM 10042 C CA . ASN B 1 440 ? -5.66 -9.734 -19.125 1 97.69 440 ASN B CA 1
ATOM 10043 C C . ASN B 1 440 ? -6.004 -11.094 -19.734 1 97.69 440 ASN B C 1
ATOM 10045 O O . ASN B 1 440 ? -5.578 -12.133 -19.234 1 97.69 440 ASN B O 1
ATOM 10049 N N . ALA B 1 441 ? -6.66 -11.172 -20.828 1 97 441 ALA B N 1
ATOM 10050 C CA . ALA B 1 441 ? -7.363 -12.398 -21.188 1 97 441 ALA B CA 1
ATOM 10051 C C . ALA B 1 441 ? -6.598 -13.172 -22.25 1 97 441 ALA B C 1
ATOM 10053 O O . ALA B 1 441 ? -6.98 -14.289 -22.609 1 97 441 ALA B O 1
ATOM 10054 N N . TYR B 1 442 ? -5.516 -12.625 -22.781 1 97.88 442 TYR B N 1
ATOM 10055 C CA . TYR B 1 442 ? -4.797 -13.266 -23.875 1 97.88 442 TYR B CA 1
ATOM 10056 C C . TYR B 1 442 ? -4.406 -14.688 -23.516 1 97.88 442 TYR B C 1
ATOM 10058 O O . TYR B 1 442 ? -4.598 -15.617 -24.297 1 97.88 442 TYR B O 1
ATOM 10066 N N . PRO B 1 443 ? -3.898 -14.93 -22.281 1 98.19 443 PRO B N 1
ATOM 10067 C CA . PRO B 1 443 ? -3.486 -16.297 -21.953 1 98.19 443 PRO B CA 1
ATOM 10068 C C . PRO B 1 443 ? -4.641 -17.297 -22.016 1 98.19 443 PRO B C 1
ATOM 10070 O O . PRO B 1 443 ? -4.441 -18.469 -22.359 1 98.19 443 PRO B O 1
ATOM 10073 N N . TYR B 1 444 ? -5.777 -16.844 -21.625 1 97.94 444 TYR B N 1
ATOM 10074 C CA . TYR B 1 444 ? -6.953 -17.703 -21.672 1 97.94 444 TYR B CA 1
ATOM 10075 C C . TYR B 1 444 ? -7.234 -18.156 -23.109 1 97.94 444 TYR B C 1
ATOM 10077 O O . TYR B 1 444 ? -7.449 -19.344 -23.359 1 97.94 444 TYR B O 1
ATOM 10085 N N . MET B 1 445 ? -7.219 -17.219 -24.031 1 98.19 445 MET B N 1
ATOM 10086 C CA . MET B 1 445 ? -7.512 -17.516 -25.438 1 98.19 445 MET B CA 1
ATOM 10087 C C . MET B 1 445 ? -6.422 -18.391 -26.047 1 98.19 445 MET B C 1
ATOM 10089 O O . MET B 1 445 ? -6.711 -19.281 -26.844 1 98.19 445 MET B O 1
ATOM 10093 N N . HIS B 1 446 ? -5.207 -18.125 -25.656 1 98.56 446 HIS B N 1
ATOM 10094 C CA . HIS B 1 446 ? -4.078 -18.906 -26.156 1 98.56 446 HIS B CA 1
ATOM 10095 C C . HIS B 1 446 ? -4.145 -20.344 -25.688 1 98.56 446 HIS B C 1
ATOM 10097 O O . HIS B 1 446 ? -3.889 -21.266 -26.453 1 98.56 446 HIS B O 1
ATOM 10103 N N . ALA B 1 447 ? -4.48 -20.578 -24.453 1 98.5 447 ALA B N 1
ATOM 10104 C CA . ALA B 1 447 ? -4.637 -21.922 -23.906 1 98.5 447 ALA B CA 1
ATOM 10105 C C . ALA B 1 447 ? -5.789 -22.656 -24.594 1 98.5 447 ALA B C 1
ATOM 10107 O O . ALA B 1 447 ? -5.691 -23.859 -24.875 1 98.5 447 ALA B O 1
ATOM 10108 N N . LYS B 1 448 ? -6.859 -21.938 -24.797 1 98.38 448 LYS B N 1
ATOM 10109 C CA . LYS B 1 448 ? -8.008 -22.5 -25.516 1 98.38 448 LYS B CA 1
ATOM 10110 C C . LYS B 1 448 ? -7.598 -23.031 -26.875 1 98.38 448 LYS B C 1
ATOM 10112 O O . LYS B 1 448 ? -8.062 -24.094 -27.312 1 98.38 448 LYS B O 1
ATOM 10117 N N . THR B 1 449 ? -6.723 -22.312 -27.547 1 98.62 449 THR B N 1
ATOM 10118 C CA . THR B 1 449 ? -6.219 -22.688 -28.875 1 98.62 449 THR B CA 1
ATOM 10119 C C . THR B 1 449 ? -5.586 -24.062 -28.844 1 98.62 449 THR B C 1
ATOM 10121 O O . THR B 1 449 ? -5.914 -24.922 -29.672 1 98.62 449 THR B O 1
ATOM 10124 N N . ILE B 1 450 ? -4.73 -24.297 -27.875 1 98.62 450 ILE B N 1
ATOM 10125 C CA . ILE B 1 450 ? -3.986 -25.547 -27.781 1 98.62 450 ILE B CA 1
ATOM 10126 C C . ILE B 1 450 ? -4.934 -26.672 -27.391 1 98.62 450 ILE B C 1
ATOM 10128 O O . ILE B 1 450 ? -4.902 -27.75 -28 1 98.62 450 ILE B O 1
ATOM 10132 N N . TYR B 1 451 ? -5.77 -26.469 -26.453 1 98.44 451 TYR B N 1
ATOM 10133 C CA . TYR B 1 451 ? -6.656 -27.5 -25.922 1 98.44 451 TYR B CA 1
ATOM 10134 C C . TYR B 1 451 ? -7.645 -27.969 -26.969 1 98.44 451 TYR B C 1
ATOM 10136 O O . TYR B 1 451 ? -7.738 -29.172 -27.266 1 98.44 451 TYR B O 1
ATOM 10144 N N . GLU B 1 452 ? -8.375 -27.031 -27.562 1 98 452 GLU B N 1
ATOM 10145 C CA . GLU B 1 452 ? -9.383 -27.391 -28.562 1 98 452 GLU B CA 1
ATOM 10146 C C . GLU B 1 452 ? -8.742 -28 -29.812 1 98 452 GLU B C 1
ATOM 10148 O O . GLU B 1 452 ? -9.266 -28.953 -30.375 1 98 452 GLU B O 1
ATOM 10153 N N . GLY B 1 453 ? -7.645 -27.406 -30.219 1 98.44 453 GLY B N 1
ATOM 10154 C CA . GLY B 1 453 ? -6.941 -27.938 -31.375 1 98.44 453 GLY B CA 1
ATOM 10155 C C . GLY B 1 453 ? -6.5 -29.375 -31.203 1 98.44 453 GLY B C 1
ATOM 10156 O O . GLY B 1 453 ? -6.766 -30.219 -32.062 1 98.44 453 GLY B O 1
ATOM 10157 N N . GLN B 1 454 ? -5.828 -29.672 -30.125 1 98.38 454 GLN B N 1
ATOM 10158 C CA . GLN B 1 454 ? -5.328 -31.031 -29.906 1 98.38 454 GLN B CA 1
ATOM 10159 C C . GLN B 1 454 ? -6.477 -32 -29.719 1 98.38 454 GLN B C 1
ATOM 10161 O O . GLN B 1 454 ? -6.422 -33.125 -30.219 1 98.38 454 GLN B O 1
ATOM 10166 N N . ARG B 1 455 ? -7.488 -31.656 -28.953 1 96.75 455 ARG B N 1
ATOM 10167 C CA . ARG B 1 455 ? -8.625 -32.531 -28.703 1 96.75 455 ARG B CA 1
ATOM 10168 C C . ARG B 1 455 ? -9.336 -32.906 -30 1 96.75 455 ARG B C 1
ATOM 10170 O O . ARG B 1 455 ? -9.781 -34.031 -30.172 1 96.75 455 ARG B O 1
ATOM 10177 N N . GLU B 1 456 ? -9.406 -31.906 -30.859 1 96.69 456 GLU B N 1
ATOM 10178 C CA . GLU B 1 456 ? -10.031 -32.156 -32.156 1 96.69 456 GLU B CA 1
ATOM 10179 C C . GLU B 1 456 ? -9.172 -33.094 -33 1 96.69 456 GLU B C 1
ATOM 10181 O O . GLU B 1 456 ? -9.695 -33.844 -33.812 1 96.69 456 GLU B O 1
ATOM 10186 N N . THR B 1 457 ? -7.91 -33 -32.812 1 96.88 457 THR B N 1
ATOM 10187 C CA . THR B 1 457 ? -6.953 -33.75 -33.594 1 96.88 457 THR B CA 1
ATOM 10188 C C . THR B 1 457 ? -6.801 -35.188 -33.062 1 96.88 457 THR B C 1
ATOM 10190 O O . THR B 1 457 ? -6.707 -36.156 -33.844 1 96.88 457 THR B O 1
ATOM 10193 N N . ASP B 1 458 ? -6.723 -35.281 -31.75 1 92.5 458 ASP B N 1
ATOM 10194 C CA . ASP B 1 458 ? -6.453 -36.531 -31.062 1 92.5 458 ASP B CA 1
ATOM 10195 C C . ASP B 1 458 ? -7.246 -36.625 -29.766 1 92.5 458 ASP B C 1
ATOM 10197 O O . ASP B 1 458 ? -6.891 -35.969 -28.766 1 92.5 458 ASP B O 1
ATOM 10201 N N . GLY B 1 459 ? -8.156 -37.5 -29.75 1 88.5 459 GLY B N 1
ATOM 10202 C CA . GLY B 1 459 ? -9 -37.656 -28.578 1 88.5 459 GLY B CA 1
ATOM 10203 C C . GLY B 1 459 ? -8.477 -38.688 -27.609 1 88.5 459 GLY B C 1
ATOM 10204 O O . GLY B 1 459 ? -9.141 -39.031 -26.625 1 88.5 459 GLY B O 1
ATOM 10205 N N . GLN B 1 460 ? -7.34 -39.188 -27.859 1 91.19 460 GLN B N 1
ATOM 10206 C CA . GLN B 1 460 ? -6.816 -40.25 -27.047 1 91.19 460 GLN B CA 1
ATOM 10207 C C . GLN B 1 460 ? -5.664 -39.781 -26.172 1 91.19 460 GLN B C 1
ATOM 10209 O O . GLN B 1 460 ? -5.199 -40.5 -25.281 1 91.19 460 GLN B O 1
ATOM 10214 N N . LYS B 1 461 ? -5.219 -38.656 -26.406 1 96 461 LYS B N 1
ATOM 10215 C CA . LYS B 1 461 ? -4.125 -38.094 -25.625 1 96 461 LYS B CA 1
ATOM 10216 C C . LYS B 1 461 ? -4.594 -36.844 -24.844 1 96 461 LYS B C 1
ATOM 10218 O O . LYS B 1 461 ? -5.043 -35.875 -25.438 1 96 461 LYS B O 1
ATOM 10223 N N . ARG B 1 462 ? -4.531 -36.938 -23.531 1 97.94 462 ARG B N 1
ATOM 10224 C CA . ARG B 1 462 ? -4.918 -35.781 -22.734 1 97.94 462 ARG B CA 1
ATOM 10225 C C . ARG B 1 462 ? -3.992 -34.594 -23 1 97.94 462 ARG B C 1
ATOM 10227 O O . ARG B 1 462 ? -2.781 -34.781 -23.156 1 97.94 462 ARG B O 1
ATOM 10234 N N . VAL B 1 463 ? -4.523 -33.406 -23.047 1 98.44 463 VAL B N 1
ATOM 10235 C CA . VAL B 1 463 ? -3.748 -32.188 -23.266 1 98.44 463 VAL B CA 1
ATOM 10236 C C . VAL B 1 463 ? -2.955 -31.859 -22 1 98.44 463 VAL B C 1
ATOM 10238 O O . VAL B 1 463 ? -3.496 -31.875 -20.891 1 98.44 463 VAL B O 1
ATOM 10241 N N . VAL B 1 464 ? -1.678 -31.688 -22.125 1 98.62 464 VAL B N 1
ATOM 10242 C CA . VAL B 1 464 ? -0.792 -31.141 -21.109 1 98.62 464 VAL B CA 1
ATOM 10243 C C . VAL B 1 464 ? -0.171 -29.828 -21.609 1 98.62 464 VAL B C 1
ATOM 10245 O O . VAL B 1 464 ? 0.672 -29.859 -22.516 1 98.62 464 VAL B O 1
ATOM 10248 N N . ASN B 1 465 ? -0.645 -28.734 -21.062 1 98.62 465 ASN B N 1
ATOM 10249 C CA . ASN B 1 465 ? -0.222 -27.422 -21.516 1 98.62 465 ASN B CA 1
ATOM 10250 C C . ASN B 1 465 ? 0.395 -26.609 -20.375 1 98.62 465 ASN B C 1
ATOM 10252 O O . ASN B 1 465 ? -0.321 -25.969 -19.609 1 98.62 465 ASN B O 1
ATOM 10256 N N . LEU B 1 466 ? 1.737 -26.625 -20.266 1 98.56 466 LEU B N 1
ATOM 10257 C CA . LEU B 1 466 ? 2.436 -25.688 -19.391 1 98.56 466 LEU B CA 1
ATOM 10258 C C . LEU B 1 466 ? 2.426 -24.281 -19.984 1 98.56 466 LEU B C 1
ATOM 10260 O O . LEU B 1 466 ? 2.975 -24.062 -21.062 1 98.56 466 LEU B O 1
ATOM 10264 N N . THR B 1 467 ? 1.758 -23.391 -19.344 1 97.94 467 THR B N 1
ATOM 10265 C CA . THR B 1 467 ? 1.655 -22.031 -19.875 1 97.94 467 THR B CA 1
ATOM 10266 C C . THR B 1 467 ? 2.049 -21 -18.812 1 97.94 467 THR B C 1
ATOM 10268 O O . THR B 1 467 ? 1.787 -21.203 -17.625 1 97.94 467 THR B O 1
ATOM 10271 N N . ARG B 1 468 ? 2.688 -19.969 -19.109 1 95 468 ARG B N 1
ATOM 10272 C CA . ARG B 1 468 ? 3.293 -19.062 -18.156 1 95 468 ARG B CA 1
ATOM 10273 C C . ARG B 1 468 ? 2.232 -18.219 -17.453 1 95 468 ARG B C 1
ATOM 10275 O O . ARG B 1 468 ? 2.395 -17.844 -16.297 1 95 468 ARG B O 1
ATOM 10282 N N . SER B 1 469 ? 1.147 -17.875 -18.203 1 96.69 469 SER B N 1
ATOM 10283 C CA . SER B 1 469 ? 0.101 -17.047 -17.609 1 96.69 469 SER B CA 1
ATOM 10284 C C . SER B 1 469 ? -1.277 -17.672 -17.828 1 96.69 469 SER B C 1
ATOM 10286 O O . SER B 1 469 ? -1.409 -18.672 -18.516 1 96.69 469 SER B O 1
ATOM 10288 N N . GLY B 1 470 ? -2.225 -17.109 -17.125 1 96.88 470 GLY B N 1
ATOM 10289 C CA . GLY B 1 470 ? -3.59 -17.609 -17.188 1 96.88 470 GLY B CA 1
ATOM 10290 C C . GLY B 1 470 ? -4.621 -16.562 -16.781 1 96.88 470 GLY B C 1
ATOM 10291 O O . GLY B 1 470 ? -4.262 -15.461 -16.359 1 96.88 470 GLY B O 1
ATOM 10292 N N . TYR B 1 471 ? -5.84 -16.938 -16.906 1 97.56 471 TYR B N 1
ATOM 10293 C CA . TYR B 1 471 ? -6.949 -16.109 -16.453 1 97.56 471 TYR B CA 1
ATOM 10294 C C . TYR B 1 471 ? -8.172 -16.953 -16.109 1 97.56 471 TYR B C 1
ATOM 10296 O O . TYR B 1 471 ? -8.094 -18.188 -16.078 1 97.56 471 TYR B O 1
ATOM 10304 N N . THR B 1 472 ? -9.281 -16.359 -15.789 1 95.69 472 THR B N 1
ATOM 10305 C CA . THR B 1 472 ? -10.5 -17 -15.312 1 95.69 472 THR B CA 1
ATOM 10306 C C . THR B 1 472 ? -10.961 -18.078 -16.281 1 95.69 472 THR B C 1
ATOM 10308 O O . THR B 1 472 ? -11.172 -17.812 -17.469 1 95.69 472 THR B O 1
ATOM 10311 N N . GLY B 1 473 ? -11.039 -19.312 -15.773 1 96.88 473 GLY B N 1
ATOM 10312 C CA . GLY B 1 473 ? -11.602 -20.406 -16.547 1 96.88 473 GLY B CA 1
ATOM 10313 C C . GLY B 1 473 ? -10.555 -21.25 -17.234 1 96.88 473 GLY B C 1
ATOM 10314 O O . GLY B 1 473 ? -10.867 -22.297 -17.812 1 96.88 473 GLY B O 1
ATOM 10315 N N . ILE B 1 474 ? -9.328 -20.953 -17.078 1 98 474 ILE B N 1
ATOM 10316 C CA . ILE B 1 474 ? -8.25 -21.547 -17.859 1 98 474 ILE B CA 1
ATOM 10317 C C . ILE B 1 474 ? -8.031 -23 -17.422 1 98 474 ILE B C 1
ATOM 10319 O O . ILE B 1 474 ? -7.449 -23.797 -18.156 1 98 474 ILE B O 1
ATOM 10323 N N . GLN B 1 475 ? -8.547 -23.422 -16.203 1 97.81 475 GLN B N 1
ATOM 10324 C CA . GLN B 1 475 ? -8.305 -24.75 -15.648 1 97.81 475 GLN B CA 1
ATOM 10325 C C . GLN B 1 475 ? -8.938 -25.828 -16.516 1 97.81 475 GLN B C 1
ATOM 10327 O O . GLN B 1 475 ? -8.578 -27 -16.422 1 97.81 475 GLN B O 1
ATOM 10332 N N . LYS B 1 476 ? -9.891 -25.484 -17.344 1 97.38 476 LYS B N 1
ATOM 10333 C CA . LYS B 1 476 ? -10.586 -26.484 -18.141 1 97.38 476 LYS B CA 1
ATOM 10334 C C . LYS B 1 476 ? -9.773 -26.875 -19.375 1 97.38 476 LYS B C 1
ATOM 10336 O O . LYS B 1 476 ? -10.109 -27.828 -20.078 1 97.38 476 LYS B O 1
ATOM 10341 N N . TYR B 1 477 ? -8.648 -26.203 -19.594 1 98.12 477 TYR B N 1
ATOM 10342 C CA . TYR B 1 477 ? -7.895 -26.406 -20.828 1 98.12 477 TYR B CA 1
ATOM 10343 C C . TYR B 1 477 ? -6.625 -27.203 -20.562 1 98.12 477 TYR B C 1
ATOM 10345 O O . TYR B 1 477 ? -5.613 -27.031 -21.25 1 98.12 477 TYR B O 1
ATOM 10353 N N . GLY B 1 478 ? -6.562 -28.062 -19.547 1 97.75 478 GLY B N 1
ATOM 10354 C CA . GLY B 1 478 ? -5.426 -28.922 -19.281 1 97.75 478 GLY B CA 1
ATOM 10355 C C . GLY B 1 478 ? -4.145 -28.156 -19.016 1 97.75 478 GLY B C 1
ATOM 10356 O O . GLY B 1 478 ? -3.061 -28.578 -19.406 1 97.75 478 GLY B O 1
ATOM 10357 N N . THR B 1 479 ? -4.262 -27.016 -18.328 1 98.38 479 THR B N 1
ATOM 10358 C CA . THR B 1 479 ? -3.137 -26.109 -18.172 1 98.38 479 THR B CA 1
ATOM 10359 C C . THR B 1 479 ? -2.422 -26.344 -16.844 1 98.38 479 THR B C 1
ATOM 10361 O O . THR B 1 479 ? -3.057 -26.703 -15.844 1 98.38 479 THR B O 1
ATOM 10364 N N . ILE B 1 480 ? -1.13 -26.25 -16.844 1 98.62 480 ILE B N 1
ATOM 10365 C CA . ILE B 1 480 ? -0.21 -26.094 -15.719 1 98.62 480 ILE B CA 1
ATOM 10366 C C . ILE B 1 480 ? 0.423 -24.703 -15.773 1 98.62 480 ILE B C 1
ATOM 10368 O O . ILE B 1 480 ? 0.921 -24.281 -16.828 1 98.62 480 ILE B O 1
ATOM 10372 N N . LEU B 1 481 ? 0.331 -23.938 -14.75 1 98.5 481 LEU B N 1
ATOM 10373 C CA . LEU B 1 481 ? 1.02 -22.656 -14.734 1 98.5 481 LEU B CA 1
ATOM 10374 C C . LEU B 1 481 ? 2.199 -22.688 -13.766 1 98.5 481 LEU B C 1
ATOM 10376 O O . LEU B 1 481 ? 2.277 -23.562 -12.898 1 98.5 481 LEU B O 1
ATOM 10380 N N . TRP B 1 482 ? 3.172 -21.797 -13.945 1 97.31 482 TRP B N 1
ATOM 10381 C CA . TRP B 1 482 ? 4.316 -21.781 -13.047 1 97.31 482 TRP B CA 1
ATOM 10382 C C . TRP B 1 482 ? 4.676 -20.359 -12.648 1 97.31 482 TRP B C 1
ATOM 10384 O O . TRP B 1 482 ? 4.102 -19.391 -13.172 1 97.31 482 TRP B O 1
ATOM 10394 N N . SER B 1 483 ? 5.551 -20.141 -11.75 1 96.62 483 SER B N 1
ATOM 10395 C CA . SER B 1 483 ? 5.809 -18.891 -11.039 1 96.62 483 SER B CA 1
ATOM 10396 C C . SER B 1 483 ? 6.559 -17.906 -11.922 1 96.62 483 SER B C 1
ATOM 10398 O O . SER B 1 483 ? 6.691 -16.734 -11.57 1 96.62 483 SER B O 1
ATOM 10400 N N . GLY B 1 484 ? 7.004 -18.266 -13.102 1 96 484 GLY B N 1
ATOM 10401 C CA . GLY B 1 484 ? 7.719 -17.359 -13.977 1 96 484 GLY B CA 1
ATOM 10402 C C . GLY B 1 484 ? 9.227 -17.422 -13.812 1 96 484 GLY B C 1
ATOM 10403 O O . GLY B 1 484 ? 9.75 -18.359 -13.203 1 96 484 GLY B O 1
ATOM 10404 N N . ASP B 1 485 ? 9.938 -16.453 -14.43 1 95.44 485 ASP B N 1
ATOM 10405 C CA . ASP B 1 485 ? 11.398 -16.453 -14.43 1 95.44 485 ASP B CA 1
ATOM 10406 C C . ASP B 1 485 ? 11.945 -15.797 -13.164 1 95.44 485 ASP B C 1
ATOM 10408 O O . ASP B 1 485 ? 12.32 -14.625 -13.172 1 95.44 485 ASP B O 1
ATOM 10412 N N . THR B 1 486 ? 12.094 -16.594 -12.141 1 97 486 THR B N 1
ATOM 10413 C CA . THR B 1 486 ? 12.469 -16.109 -10.82 1 97 486 THR B CA 1
ATOM 10414 C C . THR B 1 486 ? 13.984 -16.141 -10.648 1 97 486 THR B C 1
ATOM 10416 O O . THR B 1 486 ? 14.695 -16.75 -11.453 1 97 486 THR B O 1
ATOM 10419 N N . SER B 1 487 ? 14.453 -15.531 -9.633 1 97.12 487 SER B N 1
ATOM 10420 C CA . SER B 1 487 ? 15.875 -15.477 -9.328 1 97.12 487 SER B CA 1
ATOM 10421 C C . SER B 1 487 ? 16.234 -16.375 -8.156 1 97.12 487 SER B C 1
ATOM 10423 O O . SER B 1 487 ? 15.453 -16.516 -7.215 1 97.12 487 SER B O 1
ATOM 10425 N N . ALA B 1 488 ? 17.422 -16.922 -8.188 1 98.19 488 ALA B N 1
ATOM 10426 C CA . ALA B 1 488 ? 17.891 -17.828 -7.141 1 98.19 488 ALA B CA 1
ATOM 10427 C C . ALA B 1 488 ? 18.234 -17.062 -5.867 1 98.19 488 ALA B C 1
ATOM 10429 O O . ALA B 1 488 ? 19.375 -16.609 -5.688 1 98.19 488 ALA B O 1
ATOM 10430 N N . LYS B 1 489 ? 17.312 -16.953 -5.008 1 97.62 489 LYS B N 1
ATOM 10431 C CA . LYS B 1 489 ? 17.391 -16.344 -3.689 1 97.62 489 LYS B CA 1
ATOM 10432 C C . LYS B 1 489 ? 16.531 -17.094 -2.678 1 97.62 489 LYS B C 1
ATOM 10434 O O . LYS B 1 489 ? 15.469 -17.625 -3.027 1 97.62 489 LYS B O 1
ATOM 10439 N N . TRP B 1 490 ? 17.016 -17.141 -1.437 1 98.31 490 TRP B N 1
ATOM 10440 C CA . TRP B 1 490 ? 16.219 -17.766 -0.391 1 98.31 490 TRP B CA 1
ATOM 10441 C C . TRP B 1 490 ? 14.898 -17.047 -0.19 1 98.31 490 TRP B C 1
ATOM 10443 O O . TRP B 1 490 ? 13.859 -17.672 0.047 1 98.31 490 TRP B O 1
ATOM 10453 N N . SER B 1 491 ? 14.883 -15.695 -0.295 1 96.88 491 SER B N 1
ATOM 10454 C CA . SER B 1 491 ? 13.648 -14.922 -0.181 1 96.88 491 SER B CA 1
ATOM 10455 C C . SER B 1 491 ? 12.68 -15.273 -1.303 1 96.88 491 SER B C 1
ATOM 10457 O O . SER B 1 491 ? 11.461 -15.328 -1.084 1 96.88 491 SER B O 1
ATOM 10459 N N . THR B 1 492 ? 13.203 -15.484 -2.516 1 97.88 492 THR B N 1
ATOM 10460 C CA . THR B 1 492 ? 12.367 -15.891 -3.635 1 97.88 492 THR B CA 1
ATOM 10461 C C . THR B 1 492 ? 11.711 -17.234 -3.352 1 97.88 492 THR B C 1
ATOM 10463 O O . THR B 1 492 ? 10.508 -17.406 -3.562 1 97.88 492 THR B O 1
ATOM 10466 N N . LEU B 1 493 ? 12.508 -18.172 -2.891 1 98.56 493 LEU B N 1
ATOM 10467 C CA . LEU B 1 493 ? 11.977 -19.484 -2.539 1 98.56 493 LEU B CA 1
ATOM 10468 C C . LEU B 1 493 ? 10.82 -19.359 -1.56 1 98.56 493 LEU B C 1
ATOM 10470 O O . LEU B 1 493 ? 9.758 -19.953 -1.766 1 98.56 493 LEU B O 1
ATOM 10474 N N . LYS B 1 494 ? 11.016 -18.609 -0.565 1 98.31 494 LYS B N 1
ATOM 10475 C CA . LYS B 1 494 ? 9.984 -18.422 0.453 1 98.31 494 LYS B CA 1
ATOM 10476 C C . LYS B 1 494 ? 8.719 -17.797 -0.143 1 98.31 494 LYS B C 1
ATOM 10478 O O . LYS B 1 494 ? 7.613 -18.281 0.089 1 98.31 494 LYS B O 1
ATOM 10483 N N . ASN B 1 495 ? 8.859 -16.766 -0.9 1 97.88 495 ASN B N 1
ATOM 10484 C CA . ASN B 1 495 ? 7.734 -16.031 -1.453 1 97.88 495 ASN B CA 1
ATOM 10485 C C . ASN B 1 495 ? 6.91 -16.891 -2.406 1 97.88 495 ASN B C 1
ATOM 10487 O O . ASN B 1 495 ? 5.699 -16.703 -2.533 1 97.88 495 ASN B O 1
ATOM 10491 N N . GLN B 1 496 ? 7.516 -17.828 -3.07 1 97.25 496 GLN B N 1
ATOM 10492 C CA . GLN B 1 496 ? 6.82 -18.672 -4.047 1 97.25 496 GLN B CA 1
ATOM 10493 C C . GLN B 1 496 ? 5.801 -19.578 -3.369 1 97.25 496 GLN B C 1
ATOM 10495 O O . GLN B 1 496 ? 4.797 -19.953 -3.979 1 97.25 496 GLN B O 1
ATOM 10500 N N . ILE B 1 497 ? 6.035 -19.875 -2.082 1 98.62 497 ILE B N 1
ATOM 10501 C CA . ILE B 1 497 ? 5.07 -20.703 -1.373 1 98.62 497 ILE B CA 1
ATOM 10502 C C . ILE B 1 497 ? 3.727 -20 -1.294 1 98.62 497 ILE B C 1
ATOM 10504 O O . ILE B 1 497 ? 2.701 -20.531 -1.722 1 98.62 497 ILE B O 1
ATOM 10508 N N . ALA B 1 498 ? 3.758 -18.75 -0.853 1 98.44 498 ALA B N 1
ATOM 10509 C CA . ALA B 1 498 ? 2.533 -17.953 -0.78 1 98.44 498 ALA B CA 1
ATOM 10510 C C . ALA B 1 498 ? 1.933 -17.734 -2.166 1 98.44 498 ALA B C 1
ATOM 10512 O O . ALA B 1 498 ? 0.709 -17.734 -2.324 1 98.44 498 ALA B O 1
ATOM 10513 N N . ALA B 1 499 ? 2.793 -17.578 -3.152 1 98.19 499 ALA B N 1
ATOM 10514 C CA . ALA B 1 499 ? 2.338 -17.391 -4.527 1 98.19 499 ALA B CA 1
ATOM 10515 C C . ALA B 1 499 ? 1.521 -18.578 -5.008 1 98.19 499 ALA B C 1
ATOM 10517 O O . ALA B 1 499 ? 0.429 -18.406 -5.559 1 98.19 499 ALA B O 1
ATOM 10518 N N . GLY B 1 500 ? 2.047 -19.734 -4.801 1 98.56 500 GLY B N 1
ATOM 10519 C CA . GLY B 1 500 ? 1.348 -20.938 -5.215 1 98.56 500 GLY B CA 1
ATOM 10520 C C . GLY B 1 500 ? 0.054 -21.172 -4.457 1 98.56 500 GLY B C 1
ATOM 10521 O O . GLY B 1 500 ? -0.94 -21.609 -5.035 1 98.56 500 GLY B O 1
ATOM 10522 N N . LEU B 1 501 ? 0.079 -20.859 -3.189 1 98.75 501 LEU B N 1
ATOM 10523 C CA . LEU B 1 501 ? -1.107 -21.062 -2.361 1 98.75 501 LEU B CA 1
ATOM 10524 C C . LEU B 1 501 ? -2.234 -20.125 -2.807 1 98.75 501 LEU B C 1
ATOM 10526 O O . LEU B 1 501 ? -3.385 -20.562 -2.926 1 98.75 501 LEU B O 1
ATOM 10530 N N . ASN B 1 502 ? -1.916 -18.906 -3.076 1 98.75 502 ASN B N 1
ATOM 10531 C CA . ASN B 1 502 ? -2.939 -17.984 -3.549 1 98.75 502 ASN B CA 1
ATOM 10532 C C . ASN B 1 502 ? -3.391 -18.312 -4.965 1 98.75 502 ASN B C 1
ATOM 10534 O O . ASN B 1 502 ? -4.559 -18.125 -5.312 1 98.75 502 ASN B O 1
ATOM 10538 N N . TYR B 1 503 ? -2.449 -18.766 -5.762 1 98.12 503 TYR B N 1
ATOM 10539 C CA . TYR B 1 503 ? -2.82 -19.281 -7.074 1 98.12 503 TYR B CA 1
ATOM 10540 C C . TYR B 1 503 ? -3.902 -20.344 -6.957 1 98.12 503 TYR B C 1
ATOM 10542 O O . TYR B 1 503 ? -4.93 -20.266 -7.637 1 98.12 503 TYR B O 1
ATOM 10550 N N . CYS B 1 504 ? -3.713 -21.266 -6.109 1 98.38 504 CYS B N 1
ATOM 10551 C CA . CYS B 1 504 ? -4.668 -22.359 -5.949 1 98.38 504 CYS B CA 1
ATOM 10552 C C . CYS B 1 504 ? -5.949 -21.875 -5.289 1 98.38 504 CYS B C 1
ATOM 10554 O O . CYS B 1 504 ? -7.039 -22.344 -5.609 1 98.38 504 CYS B O 1
ATOM 10556 N N . ALA B 1 505 ? -5.816 -20.922 -4.402 1 98.5 505 ALA B N 1
ATOM 10557 C CA . ALA B 1 505 ? -6.992 -20.312 -3.785 1 98.5 505 ALA B CA 1
ATOM 10558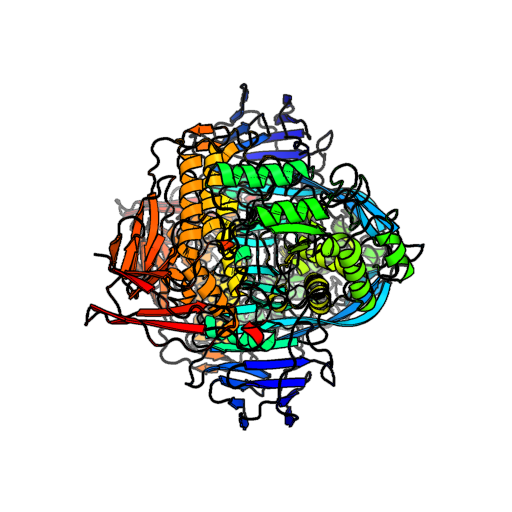 C C . ALA B 1 505 ? -7.805 -19.531 -4.812 1 98.5 505 ALA B C 1
ATOM 10560 O O . ALA B 1 505 ? -8.961 -19.188 -4.559 1 98.5 505 ALA B O 1
ATOM 10561 N N . SER B 1 506 ? -7.25 -19.359 -5.957 1 98.31 506 SER B N 1
ATOM 10562 C CA . SER B 1 506 ? -7.941 -18.656 -7.031 1 98.31 506 SER B CA 1
ATOM 10563 C C . SER B 1 506 ? -8.625 -19.641 -7.98 1 98.31 506 SER B C 1
ATOM 10565 O O . SER B 1 506 ? -9.016 -19.266 -9.086 1 98.31 506 SER B O 1
ATOM 10567 N N . GLY B 1 507 ? -8.664 -20.875 -7.613 1 97.31 507 GLY B N 1
ATOM 10568 C CA . GLY B 1 507 ? -9.508 -21.812 -8.32 1 97.31 507 GLY B CA 1
ATOM 10569 C C . GLY B 1 507 ? -8.734 -22.719 -9.266 1 97.31 507 GLY B C 1
ATOM 10570 O O . GLY B 1 507 ? -9.305 -23.609 -9.898 1 97.31 507 GLY B O 1
ATOM 10571 N N . LEU B 1 508 ? -7.414 -22.562 -9.367 1 97.81 508 LEU B N 1
ATOM 10572 C CA . LEU B 1 508 ? -6.613 -23.344 -10.305 1 97.81 508 LEU B CA 1
ATOM 10573 C C . LEU B 1 508 ? -5.824 -24.422 -9.586 1 97.81 508 LEU B C 1
ATOM 10575 O O . LEU B 1 508 ? -5.176 -24.156 -8.57 1 97.81 508 LEU B O 1
ATOM 10579 N N . PRO B 1 509 ? -5.82 -25.641 -10.117 1 98.19 509 PRO B N 1
ATOM 10580 C CA . PRO B 1 509 ? -5.324 -26.75 -9.305 1 98.19 509 PRO B CA 1
ATOM 10581 C C . PRO B 1 509 ? -3.859 -27.078 -9.578 1 98.19 509 PRO B C 1
ATOM 10583 O O . PRO B 1 509 ? -3.193 -27.688 -8.75 1 98.19 509 PRO B O 1
ATOM 10586 N N . TYR B 1 510 ? -3.348 -26.828 -10.797 1 98.75 510 TYR B N 1
ATOM 10587 C CA . TYR B 1 510 ? -2.043 -27.344 -11.195 1 98.75 510 TYR B CA 1
ATOM 10588 C C . TYR B 1 510 ? -1.023 -26.219 -11.312 1 98.75 510 TYR B C 1
ATOM 10590 O O . TYR B 1 510 ? -1.108 -25.391 -12.219 1 98.75 510 TYR B O 1
ATOM 10598 N N . TRP B 1 511 ? -0.091 -26.188 -10.383 1 98.5 511 TRP B N 1
ATOM 10599 C CA . TRP B 1 511 ? 0.933 -25.156 -10.273 1 98.5 511 TRP B CA 1
ATOM 10600 C C . TRP B 1 511 ? 2.32 -25.766 -10.141 1 98.5 511 TRP B C 1
ATOM 10602 O O . TRP B 1 511 ? 2.465 -26.875 -9.602 1 98.5 511 TRP B O 1
ATOM 10612 N N . THR B 1 512 ? 3.303 -25.125 -10.625 1 98.44 512 THR B N 1
ATOM 10613 C CA . THR B 1 512 ? 4.691 -25.547 -10.453 1 98.44 512 THR B CA 1
ATOM 10614 C C . THR B 1 512 ? 5.617 -24.328 -10.438 1 98.44 512 THR B C 1
ATOM 10616 O O . THR B 1 512 ? 5.164 -23.203 -10.234 1 98.44 512 THR B O 1
ATOM 10619 N N . MET B 1 513 ? 6.887 -24.531 -10.336 1 97.75 513 MET B N 1
ATOM 10620 C CA . MET B 1 513 ? 7.914 -23.5 -10.359 1 97.75 513 MET B CA 1
ATOM 10621 C C . MET B 1 513 ? 9.156 -23.984 -11.094 1 97.75 513 MET B C 1
ATOM 10623 O O . MET B 1 513 ? 9.273 -25.172 -11.414 1 97.75 513 MET B O 1
ATOM 10627 N N . ASP B 1 514 ? 9.992 -23.047 -11.469 1 98 514 ASP B N 1
ATOM 10628 C CA . ASP B 1 514 ? 11.344 -23.406 -11.898 1 98 514 ASP B CA 1
ATOM 10629 C C . ASP B 1 514 ? 12.203 -23.812 -10.703 1 98 514 ASP B C 1
ATOM 10631 O O . ASP B 1 514 ? 12.844 -22.969 -10.078 1 98 514 ASP B O 1
ATOM 10635 N N . ILE B 1 515 ? 12.227 -25.078 -10.445 1 98.25 515 ILE B N 1
ATOM 10636 C CA . ILE B 1 515 ? 13.016 -25.547 -9.305 1 98.25 515 ILE B CA 1
ATOM 10637 C C . ILE B 1 515 ? 14.469 -25.094 -9.461 1 98.25 515 ILE B C 1
ATOM 10639 O O . ILE B 1 515 ? 15.102 -25.344 -10.484 1 98.25 515 ILE B O 1
ATOM 10643 N N . GLY B 1 516 ? 14.953 -24.453 -8.484 1 97.5 516 GLY B N 1
ATOM 10644 C CA . GLY B 1 516 ? 16.297 -23.891 -8.508 1 97.5 516 GLY B CA 1
ATOM 10645 C C . GLY B 1 516 ? 16.328 -22.484 -9.062 1 97.5 516 GLY B C 1
ATOM 10646 O O . GLY B 1 516 ? 17.406 -21.875 -9.148 1 97.5 516 GLY B O 1
ATOM 10647 N N . ALA B 1 517 ? 15.195 -21.922 -9.461 1 97.62 517 ALA B N 1
ATOM 10648 C CA . ALA B 1 517 ? 15.047 -20.578 -10.039 1 97.62 517 ALA B CA 1
ATOM 10649 C C . ALA B 1 517 ? 15.531 -20.562 -11.484 1 97.62 517 ALA B C 1
ATOM 10651 O O . ALA B 1 517 ? 16.359 -21.391 -11.883 1 97.62 517 ALA B O 1
ATOM 10652 N N . PHE B 1 518 ? 15.023 -19.609 -12.195 1 96.88 518 PHE B N 1
ATOM 10653 C CA . PHE B 1 518 ? 15.445 -19.438 -13.578 1 96.88 518 PHE B CA 1
ATOM 10654 C C . PHE B 1 518 ? 16.812 -18.781 -13.648 1 96.88 518 PHE B C 1
ATOM 10656 O O . PHE B 1 518 ? 17.734 -19.328 -14.273 1 96.88 518 PHE B O 1
ATOM 10663 N N . PHE B 1 519 ? 16.969 -17.625 -13.039 1 96.25 519 PHE B N 1
ATOM 10664 C CA . PHE B 1 519 ? 18.234 -16.891 -13.039 1 96.25 519 PHE B CA 1
ATOM 10665 C C . PHE B 1 519 ? 19.062 -17.234 -11.805 1 96.25 519 PHE B C 1
ATOM 10667 O O . PHE B 1 519 ? 18.688 -16.891 -10.68 1 96.25 519 PHE B O 1
ATOM 10674 N N . VAL B 1 520 ? 20.188 -17.844 -11.961 1 96.94 520 VAL B N 1
ATOM 10675 C CA . VAL B 1 520 ? 21 -18.297 -10.836 1 96.94 520 VAL B CA 1
ATOM 10676 C C . VAL B 1 520 ? 22.078 -17.25 -10.539 1 96.94 520 VAL B C 1
ATOM 10678 O O . VAL B 1 520 ? 22.438 -17.031 -9.383 1 96.94 520 VAL B O 1
ATOM 10681 N N . LYS B 1 521 ? 22.484 -16.594 -11.609 1 94.94 521 LYS B N 1
ATOM 10682 C CA . LYS B 1 521 ? 23.531 -15.57 -11.508 1 94.94 521 LYS B CA 1
ATOM 10683 C C . LYS B 1 521 ? 22.938 -14.172 -11.484 1 94.94 521 LYS B C 1
ATOM 10685 O O . LYS B 1 521 ? 21.719 -14 -11.617 1 94.94 521 LYS B O 1
ATOM 10690 N N . GLN B 1 522 ? 23.797 -13.188 -11.25 1 91.38 522 GLN B N 1
ATOM 10691 C CA . GLN B 1 522 ? 23.375 -11.789 -11.281 1 91.38 522 GLN B CA 1
ATOM 10692 C C . GLN B 1 522 ? 23.625 -11.172 -12.656 1 91.38 522 GLN B C 1
ATOM 10694 O O . GLN B 1 522 ? 24.688 -11.375 -13.25 1 91.38 522 GLN B O 1
ATOM 10699 N N . GLY B 1 523 ? 22.531 -10.492 -13.156 1 89.06 523 GLY B N 1
ATOM 10700 C CA . GLY B 1 523 ? 22.656 -9.734 -14.398 1 89.06 523 GLY B CA 1
ATOM 10701 C C . GLY B 1 523 ? 22.359 -8.258 -14.219 1 89.06 523 GLY B C 1
ATOM 10702 O O . GLY B 1 523 ? 22.109 -7.797 -13.102 1 89.06 523 GLY B O 1
ATOM 10703 N N . HIS B 1 524 ? 22.422 -7.43 -15.305 1 84.38 524 HIS B N 1
ATOM 10704 C CA . HIS B 1 524 ? 22.297 -5.98 -15.25 1 84.38 524 HIS B CA 1
ATOM 10705 C C . HIS B 1 524 ? 20.828 -5.566 -15.117 1 84.38 524 HIS B C 1
ATOM 10707 O O . HIS B 1 524 ? 20.531 -4.461 -14.664 1 84.38 524 HIS B O 1
ATOM 10713 N N . MET B 1 525 ? 19.922 -6.488 -15.547 1 89 525 MET B N 1
ATOM 10714 C CA . MET B 1 525 ? 18.5 -6.176 -15.438 1 89 525 MET B CA 1
ATOM 10715 C C . MET B 1 525 ? 17.953 -6.566 -14.07 1 89 525 MET B C 1
ATOM 10717 O O . MET B 1 525 ? 18.375 -7.566 -13.492 1 89 525 MET B O 1
ATOM 10721 N N . TRP B 1 526 ? 16.969 -5.824 -13.562 1 89.88 526 TRP B N 1
ATOM 10722 C CA . TRP B 1 526 ? 16.469 -5.996 -12.211 1 89.88 526 TRP B CA 1
ATOM 10723 C C . TRP B 1 526 ? 15.969 -7.422 -11.984 1 89.88 526 TRP B C 1
ATOM 10725 O O . TRP B 1 526 ? 16.016 -7.934 -10.867 1 89.88 526 TRP B O 1
ATOM 10735 N N . PHE B 1 527 ? 15.484 -8.117 -13.039 1 90.25 527 PHE B N 1
ATOM 10736 C CA . PHE B 1 527 ? 14.867 -9.43 -12.898 1 90.25 527 PHE B CA 1
ATOM 10737 C C . PHE B 1 527 ? 15.914 -10.531 -12.938 1 90.25 527 PHE B C 1
ATOM 10739 O O . PHE B 1 527 ? 15.648 -11.672 -12.547 1 90.25 527 PHE B O 1
ATOM 10746 N N . TRP B 1 528 ? 17.109 -10.297 -13.492 1 91.69 528 TRP B N 1
ATOM 10747 C CA . TRP B 1 528 ? 18.219 -11.242 -13.531 1 91.69 528 TRP B CA 1
ATOM 10748 C C . TRP B 1 528 ? 19.094 -11.109 -12.297 1 91.69 528 TRP B C 1
ATOM 10750 O O . TRP B 1 528 ? 20.25 -10.703 -12.398 1 91.69 528 TRP B O 1
ATOM 10760 N N . ASP B 1 529 ? 18.594 -11.586 -11.195 1 93.19 529 ASP B N 1
ATOM 10761 C CA . ASP B 1 529 ? 19.172 -11.195 -9.914 1 93.19 529 ASP B CA 1
ATOM 10762 C C . ASP B 1 529 ? 19.422 -12.414 -9.031 1 93.19 529 ASP B C 1
ATOM 10764 O O . ASP B 1 529 ? 19 -12.438 -7.871 1 93.19 529 ASP B O 1
ATOM 10768 N N . GLY B 1 530 ? 20.125 -13.422 -9.508 1 95.56 530 GLY B N 1
ATOM 10769 C CA . GLY B 1 530 ? 20.5 -14.578 -8.703 1 95.56 530 GLY B CA 1
ATOM 10770 C C . GLY B 1 530 ? 21.703 -14.328 -7.82 1 95.56 530 GLY B C 1
ATOM 10771 O O . GLY B 1 530 ? 22.531 -13.469 -8.125 1 95.56 530 GLY B O 1
ATOM 10772 N N . ASP B 1 531 ? 21.906 -15.039 -6.766 1 96.06 531 ASP B N 1
ATOM 10773 C CA . ASP B 1 531 ? 22.922 -14.789 -5.762 1 96.06 531 ASP B CA 1
ATOM 10774 C C . ASP B 1 531 ? 24.141 -15.695 -5.977 1 96.06 531 ASP B C 1
ATOM 10776 O O . ASP B 1 531 ? 25.125 -15.602 -5.254 1 96.06 531 ASP B O 1
ATOM 10780 N N . TYR B 1 532 ? 24.141 -16.562 -6.992 1 97.19 532 TYR B N 1
ATOM 10781 C CA . TYR B 1 532 ? 25.141 -17.625 -7.023 1 97.19 532 TYR B CA 1
ATOM 10782 C C . TYR B 1 532 ? 25.891 -17.641 -8.352 1 97.19 532 TYR B C 1
ATOM 10784 O O . TYR B 1 532 ? 25.531 -18.391 -9.266 1 97.19 532 TYR B O 1
ATOM 10792 N N . GLU B 1 533 ? 26.984 -17.016 -8.422 1 94.06 533 GLU B N 1
ATOM 10793 C CA . GLU B 1 533 ? 27.797 -16.859 -9.625 1 94.06 533 GLU B CA 1
ATOM 10794 C C . GLU B 1 533 ? 28.391 -18.203 -10.062 1 94.06 533 GLU B C 1
ATOM 10796 O O . GLU B 1 533 ? 28.578 -18.438 -11.258 1 94.06 533 GLU B O 1
ATOM 10801 N N . GLY B 1 534 ? 28.656 -19.109 -9.125 1 95.62 534 GLY B N 1
ATOM 10802 C CA . GLY B 1 534 ? 29.297 -20.375 -9.422 1 95.62 534 GLY B CA 1
ATOM 10803 C C . GLY B 1 534 ? 28.328 -21.422 -9.93 1 95.62 534 GLY B C 1
ATOM 10804 O O . GLY B 1 534 ? 28.75 -22.5 -10.367 1 95.62 534 GLY B O 1
ATOM 10805 N N . GLY B 1 535 ? 27.047 -21.156 -9.953 1 95.12 535 GLY B N 1
ATOM 10806 C CA . GLY B 1 535 ? 26.047 -22.125 -10.383 1 95.12 535 GLY B CA 1
ATOM 10807 C C . GLY B 1 535 ? 26.109 -23.438 -9.609 1 95.12 535 GLY B C 1
ATOM 10808 O O . GLY B 1 535 ? 26.141 -23.438 -8.383 1 95.12 535 GLY B O 1
ATOM 10809 N N . CYS B 1 536 ? 26.266 -24.531 -10.297 1 95.25 536 CYS B N 1
ATOM 10810 C CA . CYS B 1 536 ? 26.234 -25.859 -9.688 1 95.25 536 CYS B CA 1
ATOM 10811 C C . CYS B 1 536 ? 27.484 -26.125 -8.867 1 95.25 536 CYS B C 1
ATOM 10813 O O . CYS B 1 536 ? 27.516 -27.016 -8.023 1 95.25 536 CYS B O 1
ATOM 10815 N N . SER B 1 537 ? 28.531 -25.297 -9.133 1 96.94 537 SER B N 1
ATOM 10816 C CA . SER B 1 537 ? 29.766 -25.484 -8.375 1 96.94 537 SER B CA 1
ATOM 10817 C C . SER B 1 537 ? 29.688 -24.828 -7.008 1 96.94 537 SER B C 1
ATOM 10819 O O . SER B 1 537 ? 30.5 -25.094 -6.129 1 96.94 537 SER B O 1
ATOM 10821 N N . ASP B 1 538 ? 28.75 -23.922 -6.797 1 98 538 ASP B N 1
ATOM 10822 C CA . ASP B 1 538 ? 28.516 -23.234 -5.527 1 98 538 ASP B CA 1
ATOM 10823 C C . ASP B 1 538 ? 27.719 -24.125 -4.57 1 98 538 ASP B C 1
ATOM 10825 O O . ASP B 1 538 ? 26.562 -24.438 -4.828 1 98 538 ASP B O 1
ATOM 10829 N N . LEU B 1 539 ? 28.312 -24.453 -3.383 1 98.31 539 LEU B N 1
ATOM 10830 C CA . LEU B 1 539 ? 27.641 -25.328 -2.418 1 98.31 539 LEU B CA 1
ATOM 10831 C C . LEU B 1 539 ? 26.406 -24.656 -1.838 1 98.31 539 LEU B C 1
ATOM 10833 O O . LEU B 1 539 ? 25.453 -25.328 -1.451 1 98.31 539 LEU B O 1
ATOM 10837 N N . GLY B 1 540 ? 26.469 -23.328 -1.716 1 98.5 540 GLY B N 1
ATOM 10838 C CA . GLY B 1 540 ? 25.281 -22.594 -1.318 1 98.5 540 GLY B CA 1
ATOM 10839 C C . GLY B 1 540 ? 24.109 -22.797 -2.275 1 98.5 540 GLY B C 1
ATOM 10840 O O . GLY B 1 540 ? 22.969 -22.969 -1.845 1 98.5 540 GLY B O 1
ATOM 10841 N N . TYR B 1 541 ? 24.406 -22.75 -3.547 1 98.5 541 TYR B N 1
ATOM 10842 C CA . TYR B 1 541 ? 23.359 -22.984 -4.535 1 98.5 541 TYR B CA 1
ATOM 10843 C C . TYR B 1 541 ? 22.875 -24.438 -4.469 1 98.5 541 TYR B C 1
ATOM 10845 O O . TYR B 1 541 ? 21.688 -24.703 -4.609 1 98.5 541 TYR B O 1
ATOM 10853 N N . ARG B 1 542 ? 23.781 -25.375 -4.289 1 98.56 542 ARG B N 1
ATOM 10854 C CA . ARG B 1 542 ? 23.375 -26.766 -4.184 1 98.56 542 ARG B CA 1
ATOM 10855 C C . ARG B 1 542 ? 22.391 -26.969 -3.041 1 98.56 542 ARG B C 1
ATOM 10857 O O . ARG B 1 542 ? 21.438 -27.75 -3.164 1 98.56 542 ARG B O 1
ATOM 10864 N N . GLU B 1 543 ? 22.656 -26.281 -1.91 1 98.69 543 GLU B N 1
ATOM 10865 C CA . GLU B 1 543 ? 21.719 -26.359 -0.806 1 98.69 543 GLU B CA 1
ATOM 10866 C C . GLU B 1 543 ? 20.359 -25.781 -1.196 1 98.69 543 GLU B C 1
ATOM 10868 O O . GLU B 1 543 ? 19.312 -26.375 -0.941 1 98.69 543 GLU B O 1
ATOM 10873 N N . LEU B 1 544 ? 20.391 -24.547 -1.772 1 98.75 544 LEU B N 1
ATOM 10874 C CA . LEU B 1 544 ? 19.156 -23.891 -2.201 1 98.75 544 LEU B CA 1
ATOM 10875 C C . LEU B 1 544 ? 18.391 -24.781 -3.166 1 98.75 544 LEU B C 1
ATOM 10877 O O . LEU B 1 544 ? 17.172 -24.953 -3.025 1 98.75 544 LEU B O 1
ATOM 10881 N N . TYR B 1 545 ? 19.078 -25.359 -4.145 1 98.69 545 TYR B N 1
ATOM 10882 C CA . TYR B 1 545 ? 18.453 -26.219 -5.141 1 98.69 545 TYR B CA 1
ATOM 10883 C C . TYR B 1 545 ? 17.812 -27.422 -4.484 1 98.69 545 TYR B C 1
ATOM 10885 O O . TYR B 1 545 ? 16.688 -27.797 -4.824 1 98.69 545 TYR B O 1
ATOM 10893 N N . THR B 1 546 ? 18.547 -28.016 -3.598 1 98.75 546 THR B N 1
ATOM 10894 C CA . THR B 1 546 ? 18.031 -29.203 -2.92 1 98.75 546 THR B CA 1
ATOM 10895 C C . THR B 1 546 ? 16.75 -28.875 -2.156 1 98.75 546 THR B C 1
ATOM 10897 O O . THR B 1 546 ? 15.773 -29.625 -2.236 1 98.75 546 THR B O 1
ATOM 10900 N N . ARG B 1 547 ? 16.797 -27.797 -1.403 1 98.81 547 ARG B N 1
ATOM 10901 C CA . ARG B 1 547 ? 15.625 -27.391 -0.64 1 98.81 547 ARG B CA 1
ATOM 10902 C C . ARG B 1 547 ? 14.469 -27.016 -1.566 1 98.81 547 ARG B C 1
ATOM 10904 O O . ARG B 1 547 ? 13.312 -27.359 -1.291 1 98.81 547 ARG B O 1
ATOM 10911 N N . TRP B 1 548 ? 14.812 -26.359 -2.668 1 98.81 548 TRP B N 1
ATOM 10912 C CA . TRP B 1 548 ? 13.82 -26.016 -3.682 1 98.81 548 TRP B CA 1
ATOM 10913 C C . TRP B 1 548 ? 13.227 -27.281 -4.305 1 98.81 548 TRP B C 1
ATOM 10915 O O . TRP B 1 548 ? 12.023 -27.328 -4.559 1 98.81 548 TRP B O 1
ATOM 10925 N N . TYR B 1 549 ? 14.039 -28.234 -4.535 1 98.69 549 TYR B N 1
ATOM 10926 C CA . TYR B 1 549 ? 13.648 -29.531 -5.094 1 98.69 549 TYR B CA 1
ATOM 10927 C C . TYR B 1 549 ? 12.719 -30.281 -4.141 1 98.69 549 TYR B C 1
ATOM 10929 O O . TYR B 1 549 ? 11.711 -30.844 -4.562 1 98.69 549 TYR B O 1
ATOM 10937 N N . GLN B 1 550 ? 13.086 -30.25 -2.893 1 98.81 550 GLN B N 1
ATOM 10938 C CA . GLN B 1 550 ? 12.25 -30.875 -1.87 1 98.81 550 GLN B CA 1
ATOM 10939 C C . GLN B 1 550 ? 10.859 -30.25 -1.83 1 98.81 550 GLN B C 1
ATOM 10941 O O . GLN B 1 550 ? 9.859 -30.953 -1.741 1 98.81 550 GLN B O 1
ATOM 10946 N N . LEU B 1 551 ? 10.789 -28.938 -1.891 1 98.81 551 LEU B N 1
ATOM 10947 C CA . LEU B 1 551 ? 9.508 -28.25 -1.987 1 98.81 551 LEU B CA 1
ATOM 10948 C C . LEU B 1 551 ? 8.766 -28.656 -3.252 1 98.81 551 LEU B C 1
ATOM 10950 O O . LEU B 1 551 ? 7.57 -28.953 -3.205 1 98.81 551 LEU B O 1
ATOM 10954 N N . GLY B 1 552 ? 9.469 -28.672 -4.375 1 98.69 552 GLY B N 1
ATOM 10955 C CA . GLY B 1 552 ? 8.875 -28.984 -5.664 1 98.69 552 GLY B CA 1
ATOM 10956 C C . GLY B 1 552 ? 8.242 -30.359 -5.711 1 98.69 552 GLY B C 1
ATOM 10957 O O . GLY B 1 552 ? 7.27 -30.578 -6.438 1 98.69 552 GLY B O 1
ATOM 10958 N N . ALA B 1 553 ? 8.75 -31.297 -4.926 1 98.75 553 ALA B N 1
ATOM 10959 C CA . ALA B 1 553 ? 8.242 -32.656 -4.906 1 98.75 553 ALA B CA 1
ATOM 10960 C C . ALA B 1 553 ? 6.828 -32.719 -4.336 1 98.75 553 ALA B C 1
ATOM 10962 O O . ALA B 1 553 ? 6.125 -33.719 -4.488 1 98.75 553 ALA B O 1
ATOM 10963 N N . PHE B 1 554 ? 6.469 -31.688 -3.689 1 98.75 554 PHE B N 1
ATOM 10964 C CA . PHE B 1 554 ? 5.148 -31.656 -3.074 1 98.75 554 PHE B CA 1
ATOM 10965 C C . PHE B 1 554 ? 4.305 -30.531 -3.67 1 98.75 554 PHE B C 1
ATOM 10967 O O . PHE B 1 554 ? 3.492 -29.922 -2.973 1 98.75 554 PHE B O 1
ATOM 10974 N N . LEU B 1 555 ? 4.547 -30.188 -4.895 1 98.81 555 LEU B N 1
ATOM 10975 C CA . LEU B 1 555 ? 3.662 -29.406 -5.738 1 98.81 555 LEU B CA 1
ATOM 10976 C C . LEU B 1 555 ? 2.828 -30.297 -6.645 1 98.81 555 LEU B C 1
ATOM 10978 O O . LEU B 1 555 ? 3.146 -31.484 -6.82 1 98.81 555 LEU B O 1
ATOM 10982 N N . PRO B 1 556 ? 1.748 -29.734 -7.191 1 98.62 556 PRO B N 1
ATOM 10983 C CA . PRO B 1 556 ? 0.971 -30.562 -8.117 1 98.62 556 PRO B CA 1
ATOM 10984 C C . PRO B 1 556 ? 1.808 -31.109 -9.273 1 98.62 556 PRO B C 1
ATOM 10986 O O . PRO B 1 556 ? 1.706 -32.281 -9.617 1 98.62 556 PRO B O 1
ATOM 10989 N N . VAL B 1 557 ? 2.625 -30.25 -9.805 1 98.75 557 VAL B N 1
ATOM 10990 C CA . VAL B 1 557 ? 3.498 -30.672 -10.898 1 98.75 557 VAL B CA 1
ATOM 10991 C C . VAL B 1 557 ? 4.957 -30.469 -10.492 1 98.75 557 VAL B C 1
ATOM 10993 O O . VAL B 1 557 ? 5.324 -29.438 -9.953 1 98.75 557 VAL B O 1
ATOM 10996 N N . PHE B 1 558 ? 5.852 -31.469 -10.719 1 98.75 558 PHE B N 1
ATOM 10997 C CA . PHE B 1 558 ? 7.238 -31.562 -10.273 1 98.75 558 PHE B CA 1
ATOM 10998 C C . PHE B 1 558 ? 8.195 -31.344 -11.445 1 98.75 558 PHE B C 1
ATOM 11000 O O . PHE B 1 558 ? 8.359 -32.219 -12.289 1 98.75 558 PHE B O 1
ATOM 11007 N N . ARG B 1 559 ? 8.797 -30.109 -11.516 1 98.44 559 ARG B N 1
ATOM 11008 C CA . ARG B 1 559 ? 9.57 -29.766 -12.703 1 98.44 559 ARG B CA 1
ATOM 11009 C C . ARG B 1 559 ? 10.781 -28.906 -12.336 1 98.44 559 ARG B C 1
ATOM 11011 O O . ARG B 1 559 ? 10.664 -27.953 -11.562 1 98.44 559 ARG B O 1
ATOM 11018 N N . SER B 1 560 ? 11.938 -29.266 -12.812 1 97.81 560 SER B N 1
ATOM 11019 C CA . SER B 1 560 ? 13.117 -28.422 -12.68 1 97.81 560 SER B CA 1
ATOM 11020 C C . SER B 1 560 ? 13.359 -27.609 -13.945 1 97.81 560 SER B C 1
ATOM 11022 O O . SER B 1 560 ? 12.992 -28.031 -15.047 1 97.81 560 SER B O 1
ATOM 11024 N N . HIS B 1 561 ? 13.875 -26.453 -13.812 1 97.69 561 HIS B N 1
ATOM 11025 C CA . HIS B 1 561 ? 14.172 -25.625 -14.969 1 97.69 561 HIS B CA 1
ATOM 11026 C C . HIS B 1 561 ? 15.016 -24.406 -14.578 1 97.69 561 HIS B C 1
ATOM 11028 O O . HIS B 1 561 ? 14.992 -23.984 -13.422 1 97.69 561 HIS B O 1
ATOM 11034 N N . GLY B 1 562 ? 15.766 -23.906 -15.523 1 95.81 562 GLY B N 1
ATOM 11035 C CA . GLY B 1 562 ? 16.453 -22.656 -15.328 1 95.81 562 GLY B CA 1
ATOM 11036 C C . GLY B 1 562 ? 17.578 -22.422 -16.328 1 95.81 562 GLY B C 1
ATOM 11037 O O . GLY B 1 562 ? 17.828 -23.266 -17.188 1 95.81 562 GLY B O 1
ATOM 11038 N N . THR B 1 563 ? 18.125 -21.25 -16.156 1 93.94 563 THR B N 1
ATOM 11039 C CA . THR B 1 563 ? 19.297 -20.891 -16.969 1 93.94 563 THR B CA 1
ATOM 11040 C C . THR B 1 563 ? 20.547 -20.781 -16.094 1 93.94 563 THR B C 1
ATOM 11042 O O . THR B 1 563 ? 20.516 -21.109 -14.914 1 93.94 563 THR B O 1
ATOM 11045 N N . ASP B 1 564 ? 21.641 -20.453 -16.641 1 91.75 564 ASP B N 1
ATOM 11046 C CA . ASP B 1 564 ? 22.906 -20.125 -15.992 1 91.75 564 ASP B CA 1
ATOM 11047 C C . ASP B 1 564 ? 23.625 -21.391 -15.523 1 91.75 564 ASP B C 1
ATOM 11049 O O . ASP B 1 564 ? 24.828 -21.359 -15.266 1 91.75 564 ASP B O 1
ATOM 11053 N N . CYS B 1 565 ? 22.922 -22.516 -15.336 1 91 565 CYS B N 1
ATOM 11054 C CA . CYS B 1 565 ? 23.578 -23.766 -14.984 1 91 565 CYS B CA 1
ATOM 11055 C C . CYS B 1 565 ? 22.688 -24.969 -15.297 1 91 565 CYS B C 1
ATOM 11057 O O . CYS B 1 565 ? 21.484 -24.812 -15.5 1 91 565 CYS B O 1
ATOM 11059 N N . ARG B 1 566 ? 23.297 -26.156 -15.312 1 94.5 566 ARG B N 1
ATOM 11060 C CA . ARG B 1 566 ? 22.594 -27.391 -15.656 1 94.5 566 ARG B CA 1
ATOM 11061 C C . ARG B 1 566 ? 21.703 -27.844 -14.5 1 94.5 566 ARG B C 1
ATOM 11063 O O . ARG B 1 566 ? 21.953 -27.516 -13.344 1 94.5 566 ARG B O 1
ATOM 11070 N N . ARG B 1 567 ? 20.672 -28.672 -14.781 1 97 567 ARG B N 1
ATOM 11071 C CA . ARG B 1 567 ? 19.688 -29.031 -13.758 1 97 567 ARG B CA 1
ATOM 11072 C C . ARG B 1 567 ? 19.672 -30.531 -13.508 1 97 567 ARG B C 1
ATOM 11074 O O . ARG B 1 567 ? 18.969 -31 -12.609 1 97 567 ARG B O 1
ATOM 11081 N N . GLU B 1 568 ? 20.422 -31.328 -14.242 1 97.94 568 GLU B N 1
ATOM 11082 C CA . GLU B 1 568 ? 20.422 -32.781 -14.039 1 97.94 568 GLU B CA 1
ATOM 11083 C C . GLU B 1 568 ? 21.031 -33.156 -12.695 1 97.94 568 GLU B C 1
ATOM 11085 O O . GLU B 1 568 ? 22.016 -32.531 -12.266 1 97.94 568 GLU B O 1
ATOM 11090 N N . ILE B 1 569 ? 20.594 -34.156 -12.07 1 97.88 569 ILE B N 1
ATOM 11091 C CA . ILE B 1 569 ? 20.906 -34.562 -10.703 1 97.88 569 ILE B CA 1
ATOM 11092 C C . ILE B 1 569 ? 22.406 -34.75 -10.555 1 97.88 569 ILE B C 1
ATOM 11094 O O . ILE B 1 569 ? 22.969 -34.469 -9.492 1 97.88 569 ILE B O 1
ATOM 11098 N N . TRP B 1 570 ? 23.125 -35.188 -11.609 1 97.94 570 TRP B N 1
ATOM 11099 C CA . TRP B 1 570 ? 24.547 -35.5 -11.492 1 97.94 570 TRP B CA 1
ATOM 11100 C C . TRP B 1 570 ? 25.391 -34.25 -11.461 1 97.94 570 TRP B C 1
ATOM 11102 O O . TRP B 1 570 ? 26.625 -34.312 -11.289 1 97.94 570 TRP B O 1
ATOM 11112 N N . ASN B 1 571 ? 24.797 -33.094 -11.664 1 97.06 571 ASN B N 1
ATOM 11113 C CA . ASN B 1 571 ? 25.5 -31.828 -11.477 1 97.06 571 ASN B CA 1
ATOM 11114 C C . ASN B 1 571 ? 25.484 -31.375 -10.023 1 97.06 571 ASN B C 1
ATOM 11116 O O . ASN B 1 571 ? 26.141 -30.391 -9.656 1 97.06 571 ASN B O 1
ATOM 11120 N N . TYR B 1 572 ? 24.781 -32.094 -9.18 1 97.38 572 TYR B N 1
ATOM 11121 C CA . TYR B 1 572 ? 24.656 -31.766 -7.766 1 97.38 572 TYR B CA 1
ATOM 11122 C C . TYR B 1 572 ? 25.281 -32.844 -6.891 1 97.38 572 TYR B C 1
ATOM 11124 O O . TYR B 1 572 ? 24.875 -33.031 -5.746 1 97.38 572 TYR B O 1
ATOM 11132 N N . GLY B 1 573 ? 26.172 -33.562 -7.496 1 95.94 573 GLY B N 1
ATOM 11133 C CA . GLY B 1 573 ? 26.922 -34.594 -6.789 1 95.94 573 GLY B CA 1
ATOM 11134 C C . GLY B 1 573 ? 26.797 -35.969 -7.422 1 95.94 573 GLY B C 1
ATOM 11135 O O . GLY B 1 573 ? 26.406 -36.094 -8.578 1 95.94 573 GLY B O 1
ATOM 11136 N N . LYS B 1 574 ? 27.312 -36.938 -6.711 1 96.06 574 LYS B N 1
ATOM 11137 C CA . LYS B 1 574 ? 27.188 -38.344 -7.094 1 96.06 574 LYS B CA 1
ATOM 11138 C C . LYS B 1 574 ? 26.578 -39.156 -5.961 1 96.06 574 LYS B C 1
ATOM 11140 O O . LYS B 1 574 ? 26.5 -38.688 -4.824 1 96.06 574 LYS B O 1
ATOM 11145 N N . LYS B 1 575 ? 26.125 -40.25 -6.348 1 95.81 575 LYS B N 1
ATOM 11146 C CA . LYS B 1 575 ? 25.547 -41.156 -5.348 1 95.81 575 LYS B CA 1
ATOM 11147 C C . LYS B 1 575 ? 26.469 -41.312 -4.141 1 95.81 575 LYS B C 1
ATOM 11149 O O . LYS B 1 575 ? 27.672 -41.531 -4.297 1 95.81 575 LYS B O 1
ATOM 11154 N N . GLY B 1 576 ? 26.031 -41.094 -2.969 1 96.31 576 GLY B N 1
ATOM 11155 C CA . GLY B 1 576 ? 26.828 -41.156 -1.751 1 96.31 576 GLY B CA 1
ATOM 11156 C C . GLY B 1 576 ? 27.094 -39.781 -1.172 1 96.31 576 GLY B C 1
ATOM 11157 O O . GLY B 1 576 ? 27.469 -39.656 -0.004 1 96.31 576 GLY B O 1
ATOM 11158 N N . GLU B 1 577 ? 26.922 -38.781 -1.917 1 96.75 577 GLU B N 1
ATOM 11159 C CA . GLU B 1 577 ? 27.078 -37.406 -1.453 1 96.75 577 GLU B CA 1
ATOM 11160 C C . GLU B 1 577 ? 25.75 -36.812 -1.021 1 96.75 577 GLU B C 1
ATOM 11162 O O . GLU B 1 577 ? 24.703 -37.125 -1.587 1 96.75 577 GLU B O 1
ATOM 11167 N N . PHE B 1 578 ? 25.75 -35.938 -0.112 1 92.94 578 PHE B N 1
ATOM 11168 C CA . PHE B 1 578 ? 24.547 -35.656 0.657 1 92.94 578 PHE B CA 1
ATOM 11169 C C . PHE B 1 578 ? 23.531 -34.906 -0.185 1 92.94 578 PHE B C 1
ATOM 11171 O O . PHE B 1 578 ? 22.328 -35.094 -0.036 1 92.94 578 PHE B O 1
ATOM 11178 N N . PHE B 1 579 ? 24.031 -33.969 -1.093 1 97.75 579 PHE B N 1
ATOM 11179 C CA . PHE B 1 579 ? 23.031 -33.25 -1.887 1 97.75 579 PHE B CA 1
ATOM 11180 C C . PHE B 1 579 ? 22.375 -34.188 -2.896 1 97.75 579 PHE B C 1
ATOM 11182 O O . PHE B 1 579 ? 21.156 -34.219 -3.049 1 97.75 579 PHE B O 1
ATOM 11189 N N . TYR B 1 580 ? 23.156 -34.969 -3.605 1 98.06 580 TYR B N 1
ATOM 11190 C CA . TYR B 1 580 ? 22.656 -35.969 -4.551 1 98.06 580 TYR B CA 1
ATOM 11191 C C . TYR B 1 580 ? 21.672 -36.938 -3.869 1 98.06 580 TYR B C 1
ATOM 11193 O O . TYR B 1 580 ? 20.578 -37.156 -4.363 1 98.06 580 TYR B O 1
ATOM 11201 N N . ASP B 1 581 ? 22.109 -37.438 -2.715 1 98.56 581 ASP B N 1
ATOM 11202 C CA . ASP B 1 581 ? 21.312 -38.438 -2.002 1 98.56 581 ASP B CA 1
ATOM 11203 C C . ASP B 1 581 ? 19.969 -37.844 -1.562 1 98.56 581 ASP B C 1
ATOM 11205 O O . ASP B 1 581 ? 18.938 -38.5 -1.593 1 98.56 581 ASP B O 1
ATOM 11209 N N . ALA B 1 582 ? 20.062 -36.594 -1.088 1 98.62 582 ALA B N 1
ATOM 11210 C CA . ALA B 1 582 ? 18.844 -35.938 -0.663 1 98.62 582 ALA B CA 1
ATOM 11211 C C . ALA B 1 582 ? 17.859 -35.781 -1.824 1 98.62 582 ALA B C 1
ATOM 11213 O O . ALA B 1 582 ? 16.656 -36.031 -1.666 1 98.62 582 ALA B O 1
ATOM 11214 N N . ILE B 1 583 ? 18.297 -35.375 -3.02 1 98.62 583 ILE B N 1
ATOM 11215 C CA . ILE B 1 583 ? 17.469 -35.188 -4.211 1 98.62 583 ILE B CA 1
ATOM 11216 C C . ILE B 1 583 ? 16.906 -36.531 -4.664 1 98.62 583 ILE B C 1
ATOM 11218 O O . ILE B 1 583 ? 15.719 -36.625 -4.973 1 98.62 583 ILE B O 1
ATOM 11222 N N . GLU B 1 584 ? 17.75 -37.531 -4.695 1 98.5 584 GLU B N 1
ATOM 11223 C CA . GLU B 1 584 ? 17.312 -38.875 -5.09 1 98.5 584 GLU B CA 1
ATOM 11224 C C . GLU B 1 584 ? 16.234 -39.406 -4.145 1 98.5 584 GLU B C 1
ATOM 11226 O O . GLU B 1 584 ? 15.211 -39.938 -4.594 1 98.5 584 GLU B O 1
ATOM 11231 N N . LYS B 1 585 ? 16.484 -39.219 -2.863 1 98.25 585 LYS B N 1
ATOM 11232 C CA . LYS B 1 585 ? 15.562 -39.719 -1.84 1 98.25 585 LYS B CA 1
ATOM 11233 C C . LYS B 1 585 ? 14.164 -39.125 -2.021 1 98.25 585 LYS B C 1
ATOM 11235 O O . LYS B 1 585 ? 13.172 -39.844 -2.004 1 98.25 585 LYS B O 1
ATOM 11240 N N . ILE B 1 586 ? 14.078 -37.844 -2.176 1 98.56 586 ILE B N 1
ATOM 11241 C CA . ILE B 1 586 ? 12.773 -37.188 -2.258 1 98.56 586 ILE B CA 1
ATOM 11242 C C . ILE B 1 586 ? 12.102 -37.531 -3.586 1 98.56 586 ILE B C 1
ATOM 11244 O O . ILE B 1 586 ? 10.875 -37.594 -3.67 1 98.56 586 ILE B O 1
ATOM 11248 N N . THR B 1 587 ? 12.844 -37.719 -4.68 1 98.62 587 THR B N 1
ATOM 11249 C CA . THR B 1 587 ? 12.273 -38.156 -5.953 1 98.62 587 THR B CA 1
ATOM 11250 C C . THR B 1 587 ? 11.602 -39.5 -5.816 1 98.62 587 THR B C 1
ATOM 11252 O O . THR B 1 587 ? 10.484 -39.688 -6.305 1 98.62 587 THR B O 1
ATOM 11255 N N . HIS B 1 588 ? 12.266 -40.406 -5.156 1 98.38 588 HIS B N 1
ATOM 11256 C CA . HIS B 1 588 ? 11.68 -41.719 -4.922 1 98.38 588 HIS B CA 1
ATOM 11257 C C . HIS B 1 588 ? 10.406 -41.594 -4.094 1 98.38 588 HIS B C 1
ATOM 11259 O O . HIS B 1 588 ? 9.43 -42.312 -4.363 1 98.38 588 HIS B O 1
ATOM 11265 N N . LEU B 1 589 ? 10.453 -40.75 -3.133 1 98.5 589 LEU B N 1
ATOM 11266 C CA . LEU B 1 589 ? 9.258 -40.594 -2.316 1 98.5 589 LEU B CA 1
ATOM 11267 C C . LEU B 1 589 ? 8.086 -40.094 -3.16 1 98.5 589 LEU B C 1
ATOM 11269 O O . LEU B 1 589 ? 6.957 -40.531 -2.992 1 98.5 589 LEU B O 1
ATOM 11273 N N . ARG B 1 590 ? 8.32 -39.125 -4.047 1 98.62 590 ARG B N 1
ATOM 11274 C CA . ARG B 1 590 ? 7.293 -38.625 -4.965 1 98.62 590 ARG B CA 1
ATOM 11275 C C . ARG B 1 590 ? 6.633 -39.781 -5.711 1 98.62 590 ARG B C 1
ATOM 11277 O O . ARG B 1 590 ? 5.406 -39.844 -5.824 1 98.62 590 ARG B O 1
ATOM 11284 N N . TYR B 1 591 ? 7.387 -40.656 -6.145 1 98.44 591 TYR B N 1
ATOM 11285 C CA . TYR B 1 591 ? 6.863 -41.75 -6.961 1 98.44 591 TYR B CA 1
ATOM 11286 C C . TYR B 1 591 ? 6.172 -42.812 -6.094 1 98.44 591 TYR B C 1
ATOM 11288 O O . TYR B 1 591 ? 5.207 -43.438 -6.523 1 98.44 591 TYR B O 1
ATOM 11296 N N . GLN B 1 592 ? 6.672 -43 -4.867 1 98.12 592 GLN B N 1
ATOM 11297 C CA . GLN B 1 592 ? 5.973 -43.875 -3.945 1 98.12 592 GLN B CA 1
ATOM 11298 C C . GLN B 1 592 ? 4.586 -43.344 -3.605 1 98.12 592 GLN B C 1
ATOM 11300 O O . GLN B 1 592 ? 3.658 -44.125 -3.361 1 98.12 592 GLN B O 1
ATOM 11305 N N . LEU B 1 593 ? 4.43 -42.031 -3.641 1 98.5 593 LEU B N 1
ATOM 11306 C CA . LEU B 1 593 ? 3.178 -41.375 -3.289 1 98.5 593 LEU B CA 1
ATOM 11307 C C . LEU B 1 593 ? 2.275 -41.25 -4.512 1 98.5 593 LEU B C 1
ATOM 11309 O O . LEU B 1 593 ? 1.201 -40.625 -4.426 1 98.5 593 LEU B O 1
ATOM 11313 N N . MET B 1 594 ? 2.58 -41.75 -5.629 1 98.38 594 MET B N 1
ATOM 11314 C CA . MET B 1 594 ? 1.895 -41.531 -6.895 1 98.38 594 MET B CA 1
ATOM 11315 C C . MET B 1 594 ? 0.436 -41.969 -6.816 1 98.38 594 MET B C 1
ATOM 11317 O O . MET B 1 594 ? -0.452 -41.281 -7.324 1 98.38 594 MET B O 1
ATOM 11321 N N . PRO B 1 595 ? 0.086 -43.156 -6.137 1 98.06 595 PRO B N 1
ATOM 11322 C CA . PRO B 1 595 ? -1.337 -43.5 -6.008 1 98.06 595 PRO B CA 1
ATOM 11323 C C . PRO B 1 595 ? -2.117 -42.438 -5.242 1 98.06 595 PRO B C 1
ATOM 11325 O O . PRO B 1 595 ? -3.252 -42.094 -5.605 1 98.06 595 PRO B O 1
ATOM 11328 N N . TYR B 1 596 ? -1.537 -41.875 -4.18 1 98.5 596 TYR B N 1
ATOM 11329 C CA . TYR B 1 596 ? -2.129 -40.781 -3.426 1 98.5 596 TYR B CA 1
ATOM 11330 C C . TYR B 1 596 ? -2.312 -39.531 -4.309 1 98.5 596 TYR B C 1
ATOM 11332 O O . TYR B 1 596 ? -3.404 -38.969 -4.371 1 98.5 596 TYR B O 1
ATOM 11340 N N . ILE B 1 597 ? -1.288 -39.156 -5.074 1 98.69 597 ILE B N 1
ATOM 11341 C CA . ILE B 1 597 ? -1.267 -37.969 -5.898 1 98.69 597 ILE B CA 1
ATOM 11342 C C . ILE B 1 597 ? -2.291 -38.094 -7.023 1 98.69 597 ILE B C 1
ATOM 11344 O O . ILE B 1 597 ? -3.057 -37.156 -7.281 1 98.69 597 ILE B O 1
ATOM 11348 N N . TYR B 1 598 ? -2.285 -39.188 -7.676 1 98.38 598 TYR B N 1
ATOM 11349 C CA . TYR B 1 598 ? -3.215 -39.375 -8.781 1 98.38 598 TYR B CA 1
ATOM 11350 C C . TYR B 1 598 ? -4.656 -39.375 -8.289 1 98.38 598 TYR B C 1
ATOM 11352 O O . TYR B 1 598 ? -5.566 -38.938 -8.992 1 98.38 598 TYR B O 1
ATOM 11360 N N . SER B 1 599 ? -4.891 -39.969 -7.09 1 98.5 599 SER B N 1
ATOM 11361 C CA . SER B 1 599 ? -6.215 -39.906 -6.484 1 98.5 599 SER B CA 1
ATOM 11362 C C . SER B 1 599 ? -6.625 -38.438 -6.199 1 98.5 599 SER B C 1
ATOM 11364 O O . SER B 1 599 ? -7.801 -38.094 -6.328 1 98.5 599 SER B O 1
ATOM 11366 N N . LEU B 1 600 ? -5.648 -37.625 -5.762 1 98.56 600 LEU B N 1
ATOM 11367 C CA . LEU B 1 600 ? -5.938 -36.188 -5.59 1 98.56 600 LEU B CA 1
ATOM 11368 C C . LEU B 1 600 ? -6.352 -35.562 -6.91 1 98.56 600 LEU B C 1
ATOM 11370 O O . LEU B 1 600 ? -7.25 -34.719 -6.941 1 98.56 600 LEU B O 1
ATOM 11374 N N . ALA B 1 601 ? -5.664 -35.938 -8 1 97.94 601 ALA B N 1
ATOM 11375 C CA . ALA B 1 601 ? -6.055 -35.438 -9.32 1 97.94 601 ALA B CA 1
ATOM 11376 C C . ALA B 1 601 ? -7.488 -35.844 -9.656 1 97.94 601 ALA B C 1
ATOM 11378 O O . ALA B 1 601 ? -8.242 -35.062 -10.25 1 97.94 601 ALA B O 1
ATOM 11379 N N . GLY B 1 602 ? -7.832 -37.094 -9.32 1 96.94 602 GLY B N 1
ATOM 11380 C CA . GLY B 1 602 ? -9.211 -37.531 -9.461 1 96.94 602 GLY B CA 1
ATOM 11381 C C . GLY B 1 602 ? -10.188 -36.656 -8.672 1 96.94 602 GLY B C 1
ATOM 11382 O O . GLY B 1 602 ? -11.258 -36.312 -9.18 1 96.94 602 GLY B O 1
ATOM 11383 N N . MET B 1 603 ? -9.781 -36.344 -7.469 1 95.56 603 MET B N 1
ATOM 11384 C CA . MET B 1 603 ? -10.602 -35.469 -6.621 1 95.56 603 MET B CA 1
ATOM 11385 C C . MET B 1 603 ? -10.781 -34.094 -7.254 1 95.56 603 MET B C 1
ATOM 11387 O O . MET B 1 603 ? -11.852 -33.5 -7.137 1 95.56 603 MET B O 1
ATOM 11391 N N . VAL B 1 604 ? -9.742 -33.531 -7.844 1 97.38 604 VAL B N 1
ATOM 11392 C CA . VAL B 1 604 ? -9.812 -32.25 -8.531 1 97.38 604 VAL B CA 1
ATOM 11393 C C . VAL B 1 604 ? -10.867 -32.312 -9.633 1 97.38 604 VAL B C 1
ATOM 11395 O O . VAL B 1 604 ? -11.734 -31.438 -9.719 1 97.38 604 VAL B O 1
ATOM 11398 N N . SER B 1 605 ? -10.812 -33.312 -10.414 1 93.38 605 SER B N 1
ATOM 11399 C CA . SER B 1 605 ? -11.672 -33.406 -11.586 1 93.38 605 SER B CA 1
ATOM 11400 C C . SER B 1 605 ? -13.102 -33.781 -11.203 1 93.38 605 SER B C 1
ATOM 11402 O O . SER B 1 605 ? -14.062 -33.25 -11.766 1 93.38 605 SER B O 1
ATOM 11404 N N . GLN B 1 606 ? -13.25 -34.656 -10.18 1 92.69 606 GLN B N 1
ATOM 11405 C CA . GLN B 1 606 ? -14.562 -35.219 -9.891 1 92.69 606 GLN B CA 1
ATOM 11406 C C . GLN B 1 606 ? -15.266 -34.438 -8.781 1 92.69 606 GLN B C 1
ATOM 11408 O O . GLN B 1 606 ? -16.5 -34.375 -8.734 1 92.69 606 GLN B O 1
ATOM 11413 N N . LYS B 1 607 ? -14.484 -33.781 -7.938 1 94.38 607 LYS B N 1
ATOM 11414 C CA . LYS B 1 607 ? -15.086 -33.188 -6.75 1 94.38 607 LYS B CA 1
ATOM 11415 C C . LYS B 1 607 ? -14.57 -31.766 -6.543 1 94.38 607 LYS B C 1
ATOM 11417 O O . LYS B 1 607 ? -14.711 -31.203 -5.453 1 94.38 607 LYS B O 1
ATOM 11422 N N . HIS B 1 608 ? -13.938 -31.266 -7.5 1 96 608 HIS B N 1
ATOM 11423 C CA . HIS B 1 608 ? -13.445 -29.891 -7.469 1 96 608 HIS B CA 1
ATOM 11424 C C . HIS B 1 608 ? -12.461 -29.688 -6.32 1 96 608 HIS B C 1
ATOM 11426 O O . HIS B 1 608 ? -12.5 -28.656 -5.648 1 96 608 HIS B O 1
ATOM 11432 N N . GLY B 1 609 ? -11.641 -30.672 -6.086 1 96.69 609 GLY B N 1
ATOM 11433 C CA . GLY B 1 609 ? -10.672 -30.594 -5.004 1 96.69 609 GLY B CA 1
ATOM 11434 C C . GLY B 1 609 ? -9.484 -29.703 -5.324 1 96.69 609 GLY B C 1
ATOM 11435 O O . GLY B 1 609 ? -9.406 -29.125 -6.414 1 96.69 609 GLY B O 1
ATOM 11436 N N . THR B 1 610 ? -8.602 -29.531 -4.332 1 98.06 610 THR B N 1
ATOM 11437 C CA . THR B 1 610 ? -7.359 -28.766 -4.418 1 98.06 610 THR B CA 1
ATOM 11438 C C . THR B 1 610 ? -6.184 -29.594 -3.902 1 98.06 610 THR B C 1
ATOM 11440 O O . THR B 1 610 ? -6.273 -30.219 -2.842 1 98.06 610 THR B O 1
ATOM 11443 N N . ILE B 1 611 ? -5.145 -29.594 -4.66 1 98.69 611 ILE B N 1
ATOM 11444 C CA . ILE B 1 611 ? -3.99 -30.406 -4.285 1 98.69 611 ILE B CA 1
ATOM 11445 C C . ILE B 1 611 ? -3.084 -29.625 -3.348 1 98.69 611 ILE B C 1
ATOM 11447 O O . ILE B 1 611 ? -2.793 -30.062 -2.232 1 98.69 611 ILE B O 1
ATOM 11451 N N . LEU B 1 612 ? -2.629 -28.469 -3.783 1 98.75 612 LEU B N 1
ATOM 11452 C CA . LEU B 1 612 ? -1.849 -27.531 -2.973 1 98.75 612 LEU B CA 1
ATOM 11453 C C . LEU B 1 612 ? -2.76 -26.625 -2.162 1 98.75 612 LEU B C 1
ATOM 11455 O O . LEU B 1 612 ? -3.412 -25.734 -2.721 1 98.75 612 LEU B O 1
ATOM 11459 N N . ARG B 1 613 ? -2.783 -26.828 -0.829 1 98.62 613 ARG B N 1
ATOM 11460 C CA . ARG B 1 613 ? -3.814 -26.219 -0.001 1 98.62 613 ARG B CA 1
ATOM 11461 C C . ARG B 1 613 ? -3.193 -25.344 1.083 1 98.62 613 ARG B C 1
ATOM 11463 O O . ARG B 1 613 ? -2.363 -25.812 1.866 1 98.62 613 ARG B O 1
ATOM 11470 N N . LEU B 1 614 ? -3.621 -24.047 1.12 1 98.5 614 LEU B N 1
ATOM 11471 C CA . LEU B 1 614 ? -3.275 -23.328 2.336 1 98.5 614 LEU B CA 1
ATOM 11472 C C . LEU B 1 614 ? -3.955 -23.953 3.553 1 98.5 614 LEU B C 1
ATOM 11474 O O . LEU B 1 614 ? -4.953 -24.656 3.416 1 98.5 614 LEU B O 1
ATOM 11478 N N . LEU B 1 615 ? -3.475 -23.734 4.715 1 98.69 615 LEU B N 1
ATOM 11479 C CA . LEU B 1 615 ? -3.869 -24.484 5.902 1 98.69 615 LEU B CA 1
ATOM 11480 C C . LEU B 1 615 ? -5.348 -24.266 6.211 1 98.69 615 LEU B C 1
ATOM 11482 O O . LEU B 1 615 ? -6.016 -25.172 6.715 1 98.69 615 LEU B O 1
ATOM 11486 N N . ALA B 1 616 ? -5.906 -23.141 5.848 1 97.94 616 ALA B N 1
ATOM 11487 C CA . ALA B 1 616 ? -7.289 -22.797 6.168 1 97.94 616 ALA B CA 1
ATOM 11488 C C . ALA B 1 616 ? -8.266 -23.672 5.375 1 97.94 616 ALA B C 1
ATOM 11490 O O . ALA B 1 616 ? -9.453 -23.734 5.699 1 97.94 616 ALA B O 1
ATOM 11491 N N . PHE B 1 617 ? -7.82 -24.328 4.352 1 97.94 617 PHE B N 1
ATOM 11492 C CA . PHE B 1 617 ? -8.672 -25.297 3.662 1 97.94 617 PHE B CA 1
ATOM 11493 C C . PHE B 1 617 ? -9.164 -26.375 4.621 1 97.94 617 PHE B C 1
ATOM 11495 O O . PHE B 1 617 ? -10.32 -26.797 4.535 1 97.94 617 PHE B O 1
ATOM 11502 N N . ASP B 1 618 ? -8.266 -26.734 5.555 1 97.69 618 ASP B N 1
ATOM 11503 C CA . ASP B 1 618 ? -8.547 -27.891 6.402 1 97.69 618 ASP B CA 1
ATOM 11504 C C . ASP B 1 618 ? -8.711 -27.469 7.863 1 97.69 618 ASP B C 1
ATOM 11506 O O . ASP B 1 618 ? -9.273 -28.203 8.672 1 97.69 618 ASP B O 1
ATOM 11510 N N . PHE B 1 619 ? -8.258 -26.281 8.188 1 98 619 PHE B N 1
ATOM 11511 C CA . PHE B 1 619 ? -8.242 -25.875 9.586 1 98 619 PHE B CA 1
ATOM 11512 C C . PHE B 1 619 ? -8.797 -24.453 9.75 1 98 619 PHE B C 1
ATOM 11514 O O . PHE B 1 619 ? -8.18 -23.609 10.406 1 98 619 PHE B O 1
ATOM 11521 N N . ILE B 1 620 ? -9.891 -24.188 9.18 1 96.69 620 ILE B N 1
ATOM 11522 C CA . ILE B 1 620 ? -10.492 -22.859 9.109 1 96.69 620 ILE B CA 1
ATOM 11523 C C . ILE B 1 620 ? -10.828 -22.375 10.516 1 96.69 620 ILE B C 1
ATOM 11525 O O . ILE B 1 620 ? -10.875 -21.156 10.766 1 96.69 620 ILE B O 1
ATOM 11529 N N . ASN B 1 621 ? -11.016 -23.281 11.516 1 96.25 621 ASN B N 1
ATOM 11530 C CA . ASN B 1 621 ? -11.422 -22.891 12.867 1 96.25 621 ASN B CA 1
ATOM 11531 C C . ASN B 1 621 ? -10.219 -22.531 13.734 1 96.25 621 ASN B C 1
ATOM 11533 O O . ASN B 1 621 ? -10.383 -22.094 14.875 1 96.25 621 ASN B O 1
ATOM 11537 N N . ASP B 1 622 ? -9.023 -22.766 13.242 1 97.75 622 ASP B N 1
ATOM 11538 C CA . ASP B 1 622 ? -7.797 -22.359 13.914 1 97.75 622 ASP B CA 1
ATOM 11539 C C . ASP B 1 622 ? -7.258 -21.047 13.344 1 97.75 622 ASP B C 1
ATOM 11541 O O . ASP B 1 622 ? -6.484 -21.062 12.383 1 97.75 622 ASP B O 1
ATOM 11545 N N . ALA B 1 623 ? -7.555 -19.969 14 1 96.94 623 ALA B N 1
ATOM 11546 C CA . ALA B 1 623 ? -7.227 -18.641 13.477 1 96.94 623 ALA B CA 1
ATOM 11547 C C . ALA B 1 623 ? -5.715 -18.453 13.367 1 96.94 623 ALA B C 1
ATOM 11549 O O . ALA B 1 623 ? -5.238 -17.609 12.602 1 96.94 623 ALA B O 1
ATOM 11550 N N . LYS B 1 624 ? -4.953 -19.266 14.039 1 97.38 624 LYS B N 1
ATOM 11551 C CA . LYS B 1 624 ? -3.5 -19.125 14.039 1 97.38 624 LYS B CA 1
ATOM 11552 C C . LYS B 1 624 ? -2.912 -19.5 12.68 1 97.38 624 LYS B C 1
ATOM 11554 O O . LYS B 1 624 ? -1.784 -19.125 12.359 1 97.38 624 LYS B O 1
ATOM 11559 N N . VAL B 1 625 ? -3.627 -20.234 11.82 1 98.38 625 VAL B N 1
ATOM 11560 C CA . VAL B 1 625 ? -3.053 -20.719 10.57 1 98.38 625 VAL B CA 1
ATOM 11561 C C . VAL B 1 625 ? -3.275 -19.703 9.461 1 98.38 625 VAL B C 1
ATOM 11563 O O . VAL B 1 625 ? -2.686 -19.797 8.383 1 98.38 625 VAL B O 1
ATOM 11566 N N . TYR B 1 626 ? -4.086 -18.641 9.719 1 98.38 626 TYR B N 1
ATOM 11567 C CA . TYR B 1 626 ? -4.531 -17.734 8.672 1 98.38 626 TYR B CA 1
ATOM 11568 C C . TYR B 1 626 ? -3.348 -17.031 8.016 1 98.38 626 TYR B C 1
ATOM 11570 O O . TYR B 1 626 ? -3.389 -16.719 6.82 1 98.38 626 TYR B O 1
ATOM 11578 N N . ASP B 1 627 ? -2.279 -16.859 8.797 1 97.81 627 ASP B N 1
ATOM 11579 C CA . ASP B 1 627 ? -1.171 -16.062 8.297 1 97.81 627 ASP B CA 1
ATOM 11580 C C . ASP B 1 627 ? 0.063 -16.922 8.039 1 97.81 627 ASP B C 1
ATOM 11582 O O . ASP B 1 627 ? 1.144 -16.391 7.758 1 97.81 627 ASP B O 1
ATOM 11586 N N . ILE B 1 628 ? -0.001 -18.203 8.172 1 98.38 628 ILE B N 1
ATOM 11587 C CA . ILE B 1 628 ? 1.151 -19.078 7.965 1 98.38 628 ILE B CA 1
ATOM 11588 C C . ILE B 1 628 ? 1.393 -19.25 6.469 1 98.38 628 ILE B C 1
ATOM 11590 O O . ILE B 1 628 ? 0.602 -19.906 5.781 1 98.38 628 ILE B O 1
ATOM 11594 N N . ASP B 1 629 ? 2.496 -18.719 6.016 1 98.06 629 ASP B N 1
ATOM 11595 C CA . ASP B 1 629 ? 2.738 -18.625 4.578 1 98.06 629 ASP B CA 1
ATOM 11596 C C . ASP B 1 629 ? 3.863 -19.562 4.152 1 98.06 629 ASP B C 1
ATOM 11598 O O . ASP B 1 629 ? 4.344 -19.5 3.021 1 98.06 629 ASP B O 1
ATOM 11602 N N . ASP B 1 630 ? 4.309 -20.438 5.074 1 98.06 630 ASP B N 1
ATOM 11603 C CA . ASP B 1 630 ? 5.434 -21.297 4.727 1 98.06 630 ASP B CA 1
ATOM 11604 C C . ASP B 1 630 ? 5.145 -22.75 5.086 1 98.06 630 ASP B C 1
ATOM 11606 O O . ASP B 1 630 ? 6.066 -23.547 5.289 1 98.06 630 ASP B O 1
ATOM 11610 N N . GLN B 1 631 ? 3.881 -23.062 5.359 1 98.75 631 GLN B N 1
ATOM 11611 C CA . GLN B 1 631 ? 3.338 -24.406 5.539 1 98.75 631 GLN B CA 1
ATOM 11612 C C . GLN B 1 631 ? 2.08 -24.609 4.699 1 98.75 631 GLN B C 1
ATOM 11614 O O . GLN B 1 631 ? 1.309 -23.656 4.492 1 98.75 631 GLN B O 1
ATOM 11619 N N . PHE B 1 632 ? 1.914 -25.797 4.203 1 98.88 632 PHE B N 1
ATOM 11620 C CA . PHE B 1 632 ? 0.712 -26.047 3.422 1 98.88 632 PHE B CA 1
ATOM 11621 C C . PHE B 1 632 ? 0.337 -27.531 3.477 1 98.88 632 PHE B C 1
ATOM 11623 O O . PHE B 1 632 ? 1.135 -28.359 3.91 1 98.88 632 PHE B O 1
ATOM 11630 N N . MET B 1 633 ? -0.853 -27.797 3.09 1 98.81 633 MET B N 1
ATOM 11631 C CA . MET B 1 633 ? -1.304 -29.172 2.947 1 98.81 633 MET B CA 1
ATOM 11632 C C . MET B 1 633 ? -1.119 -29.656 1.513 1 98.81 633 MET B C 1
ATOM 11634 O O . MET B 1 633 ? -1.373 -28.906 0.563 1 98.81 633 MET B O 1
ATOM 11638 N N . PHE B 1 634 ? -0.594 -30.828 1.376 1 98.81 634 PHE B N 1
ATOM 11639 C CA . PHE B 1 634 ? -0.573 -31.562 0.115 1 98.81 634 PHE B CA 1
ATOM 11640 C C . PHE B 1 634 ? -1.66 -32.625 0.09 1 98.81 634 PHE B C 1
ATOM 11642 O O . PHE B 1 634 ? -1.417 -33.781 0.458 1 98.81 634 PHE B O 1
ATOM 11649 N N . GLY B 1 635 ? -2.832 -32.25 -0.453 1 98.44 635 GLY B N 1
ATOM 11650 C CA . GLY B 1 635 ? -4.031 -33.031 -0.175 1 98.44 635 GLY B CA 1
ATOM 11651 C C . GLY B 1 635 ? -4.473 -32.938 1.274 1 98.44 635 GLY B C 1
ATOM 11652 O O . GLY B 1 635 ? -3.988 -32.094 2.029 1 98.44 635 GLY B O 1
ATOM 11653 N N . PRO B 1 636 ? -5.387 -33.75 1.643 1 97.44 636 PRO B N 1
ATOM 11654 C CA . PRO B 1 636 ? -5.945 -33.625 2.99 1 97.44 636 PRO B CA 1
ATOM 11655 C C . PRO B 1 636 ? -5.094 -34.312 4.051 1 97.44 636 PRO B C 1
ATOM 11657 O O . PRO B 1 636 ? -5.332 -34.125 5.25 1 97.44 636 PRO B O 1
ATOM 11660 N N . SER B 1 637 ? -4.004 -35 3.666 1 98.44 637 SER B N 1
ATOM 11661 C CA . SER B 1 637 ? -3.375 -35.938 4.609 1 98.44 637 SER B CA 1
ATOM 11662 C C . SER B 1 637 ? -2.006 -35.406 5.047 1 98.44 637 SER B C 1
ATOM 11664 O O . SER B 1 637 ? -1.587 -35.656 6.184 1 98.44 637 SER B O 1
ATOM 11666 N N . LEU B 1 638 ? -1.269 -34.688 4.156 1 98.88 638 LEU B N 1
ATOM 11667 C CA . LEU B 1 638 ? 0.133 -34.375 4.406 1 98.88 638 LEU B CA 1
ATOM 11668 C C . LEU B 1 638 ? 0.322 -32.875 4.582 1 98.88 638 LEU B C 1
ATOM 11670 O O . LEU B 1 638 ? -0.075 -32.094 3.721 1 98.88 638 LEU B O 1
ATOM 11674 N N . MET B 1 639 ? 0.882 -32.438 5.68 1 98.88 639 MET B N 1
ATOM 11675 C CA . MET B 1 639 ? 1.334 -31.062 5.824 1 98.88 639 MET B CA 1
ATOM 11676 C C . MET B 1 639 ? 2.828 -30.938 5.539 1 98.88 639 MET B C 1
ATOM 11678 O O . MET B 1 639 ? 3.637 -31.641 6.152 1 98.88 639 MET B O 1
ATOM 11682 N N . VAL B 1 640 ? 3.184 -30.156 4.629 1 98.94 640 VAL B N 1
ATOM 11683 C CA . VAL B 1 640 ? 4.562 -29.969 4.195 1 98.94 640 VAL B CA 1
ATOM 11684 C C . VAL B 1 640 ? 5.098 -28.641 4.73 1 98.94 640 VAL B C 1
ATOM 11686 O O . VAL B 1 640 ? 4.398 -27.625 4.695 1 98.94 640 VAL B O 1
ATOM 11689 N N . CYS B 1 641 ? 6.285 -28.656 5.289 1 98.88 641 CYS B N 1
ATOM 11690 C CA . CYS B 1 641 ? 6.922 -27.5 5.898 1 98.88 641 CYS B CA 1
ATOM 11691 C C . CYS B 1 641 ? 8.305 -27.25 5.301 1 98.88 641 CYS B C 1
ATOM 11693 O O . CYS B 1 641 ? 9.312 -27.609 5.91 1 98.88 641 CYS B O 1
ATOM 11695 N N . PRO B 1 642 ? 8.406 -26.547 4.203 1 98.81 642 PRO B N 1
ATOM 11696 C CA . PRO B 1 642 ? 9.68 -26.344 3.502 1 98.81 642 PRO B CA 1
ATOM 11697 C C . PRO B 1 642 ? 10.68 -25.531 4.324 1 98.81 642 PRO B C 1
ATOM 11699 O O . PRO B 1 642 ? 10.289 -24.734 5.176 1 98.81 642 PRO B O 1
ATOM 11702 N N . VAL B 1 643 ? 11.969 -25.828 4.133 1 98.75 643 VAL B N 1
ATOM 11703 C CA . VAL B 1 643 ? 13.055 -25.031 4.695 1 98.75 643 VAL B CA 1
ATOM 11704 C C . VAL B 1 643 ? 13.336 -23.844 3.791 1 98.75 643 VAL B C 1
ATOM 11706 O O . VAL B 1 643 ? 13.633 -24 2.604 1 98.75 643 VAL B O 1
ATOM 11709 N N . THR B 1 644 ? 13.266 -22.641 4.332 1 98.19 644 THR B N 1
ATOM 11710 C CA . THR B 1 644 ? 13.32 -21.453 3.484 1 98.19 644 THR B CA 1
ATOM 11711 C C . THR B 1 644 ? 14.492 -20.562 3.883 1 98.19 644 THR B C 1
ATOM 11713 O O . THR B 1 644 ? 14.508 -19.375 3.562 1 98.19 644 THR B O 1
ATOM 11716 N N . ALA B 1 645 ? 15.445 -21.078 4.652 1 97.94 645 ALA B N 1
ATOM 11717 C CA . ALA B 1 645 ? 16.672 -20.391 5.027 1 97.94 645 ALA B CA 1
ATOM 11718 C C . ALA B 1 645 ? 17.875 -21.312 4.945 1 97.94 645 ALA B C 1
ATOM 11720 O O . ALA B 1 645 ? 17.781 -22.516 5.223 1 97.94 645 ALA B O 1
ATOM 11721 N N . PRO B 1 646 ? 19.031 -20.766 4.617 1 98.25 646 PRO B N 1
ATOM 11722 C CA . PRO B 1 646 ? 20.219 -21.625 4.531 1 98.25 646 PRO B CA 1
ATOM 11723 C C . PRO B 1 646 ? 20.656 -22.141 5.895 1 98.25 646 PRO B C 1
ATOM 11725 O O . PRO B 1 646 ? 20.578 -21.438 6.895 1 98.25 646 PRO B O 1
ATOM 11728 N N . MET B 1 647 ? 21.172 -23.328 5.906 1 98.31 647 MET B N 1
ATOM 11729 C CA . MET B 1 647 ? 21.609 -23.922 7.164 1 98.31 647 MET B CA 1
ATOM 11730 C C . MET B 1 647 ? 23.047 -24.422 7.066 1 98.31 647 MET B C 1
ATOM 11732 O O . MET B 1 647 ? 23.703 -24.656 8.086 1 98.31 647 MET B O 1
ATOM 11736 N N . TYR B 1 648 ? 23.531 -24.609 5.867 1 98.31 648 TYR B N 1
ATOM 11737 C CA . TYR B 1 648 ? 24.812 -25.266 5.68 1 98.31 648 TYR B CA 1
ATOM 11738 C C . TYR B 1 648 ? 25.828 -24.328 5.027 1 98.31 648 TYR B C 1
ATOM 11740 O O . TYR B 1 648 ? 26.969 -24.25 5.457 1 98.31 648 TYR B O 1
ATOM 11748 N N . TYR B 1 649 ? 25.359 -23.625 3.906 1 98.38 649 TYR B N 1
ATOM 11749 C CA . TYR B 1 649 ? 26.281 -22.781 3.16 1 98.38 649 TYR B CA 1
ATOM 11750 C C . TYR B 1 649 ? 25.625 -21.469 2.764 1 98.38 649 TYR B C 1
ATOM 11752 O O . TYR B 1 649 ? 24.438 -21.438 2.412 1 98.38 649 TYR B O 1
ATOM 11760 N N . GLU B 1 650 ? 26.375 -20.422 2.807 1 96.88 650 GLU B N 1
ATOM 11761 C CA . GLU B 1 650 ? 26.031 -19.172 2.139 1 96.88 650 GLU B CA 1
ATOM 11762 C C . GLU B 1 650 ? 26.547 -19.156 0.702 1 96.88 650 GLU B C 1
ATOM 11764 O O . GLU B 1 650 ? 27.172 -20.109 0.253 1 96.88 650 GLU B O 1
ATOM 11769 N N . ALA B 1 651 ? 26.172 -18.156 -0.075 1 95.88 651 ALA B N 1
ATOM 11770 C CA . ALA B 1 651 ? 26.734 -17.984 -1.414 1 95.88 651 ALA B CA 1
ATOM 11771 C C . ALA B 1 651 ? 28.25 -18.078 -1.393 1 95.88 651 ALA B C 1
ATOM 11773 O O . ALA B 1 651 ? 28.891 -17.812 -0.367 1 95.88 651 ALA B O 1
ATOM 11774 N N . ASP B 1 652 ? 28.844 -18.516 -2.502 1 97 652 ASP B N 1
ATOM 11775 C CA . ASP B 1 652 ? 30.281 -18.703 -2.686 1 97 652 ASP B CA 1
ATOM 11776 C C . ASP B 1 652 ? 30.812 -19.828 -1.809 1 97 652 ASP B C 1
ATOM 11778 O O . ASP B 1 652 ? 31.969 -19.781 -1.35 1 97 652 ASP B O 1
ATOM 11782 N N . SER B 1 653 ? 30 -20.734 -1.455 1 97.81 653 SER B N 1
ATOM 11783 C CA . SER B 1 653 ? 30.312 -21.969 -0.747 1 97.81 653 SER B CA 1
ATOM 11784 C C . SER B 1 653 ? 30.844 -21.688 0.657 1 97.81 653 SER B C 1
ATOM 11786 O O . SER B 1 653 ? 31.703 -22.406 1.166 1 97.81 653 SER B O 1
ATOM 11788 N N . LYS B 1 654 ? 30.422 -20.562 1.229 1 97.44 654 LYS B N 1
ATOM 11789 C CA . LYS B 1 654 ? 30.859 -20.234 2.586 1 97.44 654 LYS B CA 1
ATOM 11790 C C . LYS B 1 654 ? 30.094 -21.062 3.619 1 97.44 654 LYS B C 1
ATOM 11792 O O . LYS B 1 654 ? 28.875 -20.953 3.719 1 97.44 654 LYS B O 1
ATOM 11797 N N . PRO B 1 655 ? 30.719 -21.812 4.422 1 97.69 655 PRO B N 1
ATOM 11798 C CA . PRO B 1 655 ? 30.016 -22.656 5.391 1 97.69 655 PRO B CA 1
ATOM 11799 C C . PRO B 1 655 ? 29.328 -21.844 6.484 1 97.69 655 PRO B C 1
ATOM 11801 O O . PRO B 1 655 ? 29.859 -20.828 6.934 1 97.69 655 PRO B O 1
ATOM 11804 N N . ILE B 1 656 ? 28.188 -22.25 6.902 1 97.25 656 ILE B N 1
ATOM 11805 C CA . ILE B 1 656 ? 27.453 -21.672 8.023 1 97.25 656 ILE B CA 1
ATOM 11806 C C . ILE B 1 656 ? 27.688 -22.516 9.281 1 97.25 656 ILE B C 1
ATOM 11808 O O . ILE B 1 656 ? 27.391 -23.703 9.297 1 97.25 656 ILE B O 1
ATOM 11812 N N . GLU B 1 657 ? 28.156 -21.828 10.305 1 95.56 657 GLU B N 1
ATOM 11813 C CA . GLU B 1 657 ? 28.469 -22.547 11.539 1 95.56 657 GLU B CA 1
ATOM 11814 C C . GLU B 1 657 ? 27.469 -22.203 12.641 1 95.56 657 GLU B C 1
ATOM 11816 O O . GLU B 1 657 ? 26.938 -21.078 12.68 1 95.56 657 GLU B O 1
ATOM 11821 N N . GLY B 1 658 ? 27.25 -23.141 13.453 1 93.88 658 GLY B N 1
ATOM 11822 C CA . GLY B 1 658 ? 26.484 -22.891 14.664 1 93.88 658 GLY B CA 1
ATOM 11823 C C . GLY B 1 658 ? 25 -22.766 14.422 1 93.88 658 GLY B C 1
ATOM 11824 O O . GLY B 1 658 ? 24.25 -22.297 15.289 1 93.88 658 GLY B O 1
ATOM 11825 N N . VAL B 1 659 ? 24.5 -23.172 13.25 1 94.12 659 VAL B N 1
ATOM 11826 C CA . VAL B 1 659 ? 23.062 -23.078 12.961 1 94.12 659 VAL B CA 1
ATOM 11827 C C . VAL B 1 659 ? 22.422 -24.453 13.109 1 94.12 659 VAL B C 1
ATOM 11829 O O . VAL B 1 659 ? 22.922 -25.438 12.586 1 94.12 659 VAL B O 1
ATOM 11832 N N . ALA B 1 660 ? 21.359 -24.469 13.898 1 95.19 660 ALA B N 1
ATOM 11833 C CA . ALA B 1 660 ? 20.625 -25.719 14.102 1 95.19 660 ALA B CA 1
ATOM 11834 C C . ALA B 1 660 ? 19.953 -26.156 12.812 1 95.19 660 ALA B C 1
ATOM 11836 O O . ALA B 1 660 ? 19.469 -25.328 12.031 1 95.19 660 ALA B O 1
ATOM 11837 N N . LYS B 1 661 ? 19.922 -27.438 12.531 1 97.75 661 LYS B N 1
ATOM 11838 C CA . LYS B 1 661 ? 19.25 -27.984 11.359 1 97.75 661 LYS B CA 1
ATOM 11839 C C . LYS B 1 661 ? 17.781 -28.312 11.664 1 97.75 661 LYS B C 1
ATOM 11841 O O . LYS B 1 661 ? 17.344 -29.453 11.492 1 97.75 661 LYS B O 1
ATOM 11846 N N . THR B 1 662 ? 17.125 -27.328 12.18 1 97.88 662 THR B N 1
ATOM 11847 C CA . THR B 1 662 ? 15.711 -27.406 12.531 1 97.88 662 THR B CA 1
ATOM 11848 C C . THR B 1 662 ? 14.961 -26.172 12.039 1 97.88 662 THR B C 1
ATOM 11850 O O . THR B 1 662 ? 15.57 -25.203 11.594 1 97.88 662 THR B O 1
ATOM 11853 N N . ARG B 1 663 ? 13.688 -26.219 11.992 1 97.5 663 ARG B N 1
ATOM 11854 C CA . ARG B 1 663 ? 12.844 -25.047 11.797 1 97.5 663 ARG B CA 1
ATOM 11855 C C . ARG B 1 663 ? 11.609 -25.094 12.68 1 97.5 663 ARG B C 1
ATOM 11857 O O . ARG B 1 663 ? 11.172 -26.172 13.078 1 97.5 663 ARG B O 1
ATOM 11864 N N . LYS B 1 664 ? 11.062 -23.953 13.023 1 97.94 664 LYS B N 1
ATOM 11865 C CA . LYS B 1 664 ? 9.812 -23.859 13.773 1 97.94 664 LYS B CA 1
ATOM 11866 C C . LYS B 1 664 ? 8.617 -24.203 12.891 1 97.94 664 LYS B C 1
ATOM 11868 O O . LYS B 1 664 ? 8.5 -23.703 11.766 1 97.94 664 LYS B O 1
ATOM 11873 N N . VAL B 1 665 ? 7.727 -25.109 13.336 1 98.56 665 VAL B N 1
ATOM 11874 C CA . VAL B 1 665 ? 6.535 -25.547 12.625 1 98.56 665 VAL B CA 1
ATOM 11875 C C . VAL B 1 665 ? 5.32 -25.469 13.547 1 98.56 665 VAL B C 1
ATOM 11877 O O . VAL B 1 665 ? 5.41 -25.797 14.727 1 98.56 665 VAL B O 1
ATOM 11880 N N . TYR B 1 666 ? 4.254 -24.906 13.031 1 98.81 666 TYR B N 1
ATOM 11881 C CA . TYR B 1 666 ? 2.992 -24.938 13.758 1 98.81 666 TYR B CA 1
ATOM 11882 C C . TYR B 1 666 ? 2.141 -26.125 13.328 1 98.81 666 TYR B C 1
ATOM 11884 O O . TYR B 1 666 ? 1.911 -26.344 12.141 1 98.81 666 TYR B O 1
ATOM 11892 N N . LEU B 1 667 ? 1.756 -26.938 14.273 1 98.88 667 LEU B N 1
ATOM 11893 C CA . LEU B 1 667 ? 0.804 -28.031 14.039 1 98.88 667 LEU B CA 1
ATOM 11894 C C . LEU B 1 667 ? -0.621 -27.562 14.336 1 98.88 667 LEU B C 1
ATOM 11896 O O . LEU B 1 667 ? -0.984 -27.359 15.492 1 98.88 667 LEU B O 1
ATOM 11900 N N . PRO B 1 668 ? -1.401 -27.391 13.352 1 98.75 668 PRO B N 1
ATOM 11901 C CA . PRO B 1 668 ? -2.746 -26.844 13.539 1 98.75 668 PRO B CA 1
ATOM 11902 C C . PRO B 1 668 ? -3.555 -27.609 14.586 1 98.75 668 PRO B C 1
ATOM 11904 O O . PRO B 1 668 ? -3.402 -28.828 14.719 1 98.75 668 PRO B O 1
ATOM 11907 N N . ALA B 1 669 ? -4.438 -26.906 15.281 1 98.31 669 ALA B N 1
ATOM 11908 C CA . ALA B 1 669 ? -5.363 -27.516 16.234 1 98.31 669 ALA B CA 1
ATOM 11909 C C . ALA B 1 669 ? -6.453 -28.312 15.508 1 98.31 669 ALA B C 1
ATOM 11911 O O . ALA B 1 669 ? -6.734 -28.062 14.336 1 98.31 669 ALA B O 1
ATOM 11912 N N . GLY B 1 670 ? -6.988 -29.25 16.172 1 95.44 670 GLY B N 1
ATOM 11913 C CA . GLY B 1 670 ? -8.109 -29.984 15.617 1 95.44 670 GLY B CA 1
ATOM 11914 C C . GLY B 1 670 ? -7.754 -31.391 15.203 1 95.44 670 GLY B C 1
ATOM 11915 O O . GLY B 1 670 ? -8.633 -32.188 14.852 1 95.44 670 GLY B O 1
ATOM 11916 N N . SER B 1 671 ? -6.445 -31.75 15.266 1 95.94 671 SER B N 1
ATOM 11917 C CA . SER B 1 671 ? -5.992 -33.094 14.953 1 95.94 671 SER B CA 1
ATOM 11918 C C . SER B 1 671 ? -4.633 -33.375 15.578 1 95.94 671 SER B C 1
ATOM 11920 O O . SER B 1 671 ? -3.9 -32.438 15.938 1 95.94 671 SER B O 1
ATOM 11922 N N . ASP B 1 672 ? -4.391 -34.656 15.75 1 98.06 672 ASP B N 1
ATOM 11923 C CA . ASP B 1 672 ? -3.016 -35.062 16.031 1 98.06 672 ASP B CA 1
ATOM 11924 C C . ASP B 1 672 ? -2.215 -35.219 14.734 1 98.06 672 ASP B C 1
ATOM 11926 O O . ASP B 1 672 ? -2.789 -35.25 13.648 1 98.06 672 ASP B O 1
ATOM 11930 N N . TRP B 1 673 ? -0.899 -35.25 14.922 1 98.69 673 TRP B N 1
ATOM 11931 C CA . TRP B 1 673 ? 0.004 -35.25 13.773 1 98.69 673 TRP B CA 1
ATOM 11932 C C . TRP B 1 673 ? 1.112 -36.281 13.961 1 98.69 673 TRP B C 1
ATOM 11934 O O . TRP B 1 673 ? 1.607 -36.469 15.078 1 98.69 673 TRP B O 1
ATOM 11944 N N . TYR B 1 674 ? 1.498 -36.938 12.898 1 98.75 674 TYR B N 1
ATOM 11945 C CA . TYR B 1 674 ? 2.646 -37.812 12.875 1 98.75 674 TYR B CA 1
ATOM 11946 C C . TYR B 1 674 ? 3.781 -37.25 12.039 1 98.75 674 TYR B C 1
ATOM 11948 O O . TYR B 1 674 ? 3.557 -36.75 10.93 1 98.75 674 TYR B O 1
ATOM 11956 N N . ASP B 1 675 ? 4.945 -37.25 12.625 1 98.62 675 ASP B N 1
ATOM 11957 C CA . ASP B 1 675 ? 6.105 -37 11.773 1 98.62 675 ASP B CA 1
ATOM 11958 C C . ASP B 1 675 ? 6.266 -38.094 10.727 1 98.62 675 ASP B C 1
ATOM 11960 O O . ASP B 1 675 ? 6.395 -39.281 11.078 1 98.62 675 ASP B O 1
ATOM 11964 N N . PHE B 1 676 ? 6.297 -37.781 9.531 1 98.62 676 PHE B N 1
ATOM 11965 C CA . PHE B 1 676 ? 6.32 -38.781 8.445 1 98.62 676 PHE B CA 1
ATOM 11966 C C . PHE B 1 676 ? 7.566 -39.625 8.523 1 98.62 676 PHE B C 1
ATOM 11968 O O . PHE B 1 676 ? 7.516 -40.844 8.234 1 98.62 676 PHE B O 1
ATOM 11975 N N . TRP B 1 677 ? 8.68 -39.031 8.922 1 98.12 677 TRP B N 1
ATOM 11976 C CA . TRP B 1 677 ? 9.977 -39.719 8.852 1 98.12 677 TRP B CA 1
ATOM 11977 C C . TRP B 1 677 ? 10.203 -40.562 10.086 1 98.12 677 TRP B C 1
ATOM 11979 O O . TRP B 1 677 ? 10.75 -41.688 9.992 1 98.12 677 TRP B O 1
ATOM 11989 N N . THR B 1 678 ? 9.781 -40.062 11.258 1 97.5 678 THR B N 1
ATOM 11990 C CA . THR B 1 678 ? 10.086 -40.75 12.508 1 97.5 678 THR B CA 1
ATOM 11991 C C . THR B 1 678 ? 8.859 -41.469 13.039 1 97.5 678 THR B C 1
ATOM 11993 O O . THR B 1 678 ? 8.969 -42.312 13.93 1 97.5 678 THR B O 1
ATOM 11996 N N . GLU B 1 679 ? 7.637 -41.094 12.609 1 97.62 679 GLU B N 1
ATOM 11997 C CA . GLU B 1 679 ? 6.352 -41.656 13.016 1 97.62 679 GLU B CA 1
ATOM 11998 C C . GLU B 1 679 ? 5.996 -41.25 14.438 1 97.62 679 GLU B C 1
ATOM 12000 O O . GLU B 1 679 ? 5.062 -41.781 15.031 1 97.62 679 GLU B O 1
ATOM 12005 N N . LYS B 1 680 ? 6.785 -40.281 14.914 1 97.81 680 LYS B N 1
ATOM 12006 C CA . LYS B 1 680 ? 6.449 -39.75 16.219 1 97.81 680 LYS B CA 1
ATOM 12007 C C . LYS B 1 680 ? 5.141 -38.938 16.172 1 97.81 680 LYS B C 1
ATOM 12009 O O . LYS B 1 680 ? 4.898 -38.188 15.219 1 97.81 680 LYS B O 1
ATOM 12014 N N . ARG B 1 681 ? 4.277 -39.188 17.172 1 97.88 681 ARG B N 1
ATOM 12015 C CA . ARG B 1 681 ? 2.975 -38.531 17.234 1 97.88 681 ARG B CA 1
ATOM 12016 C C . ARG B 1 681 ? 3.041 -37.25 18.062 1 97.88 681 ARG B C 1
ATOM 12018 O O . ARG B 1 681 ? 3.703 -37.219 19.109 1 97.88 681 ARG B O 1
ATOM 12025 N N . PHE B 1 682 ? 2.443 -36.188 17.672 1 98.38 682 PHE B N 1
ATOM 12026 C CA . PHE B 1 682 ? 2.336 -34.875 18.344 1 98.38 682 PHE B CA 1
ATOM 12027 C C . PHE B 1 682 ? 0.88 -34.469 18.453 1 98.38 682 PHE B C 1
ATOM 12029 O O . PHE B 1 682 ? 0.07 -34.75 17.578 1 98.38 682 PHE B O 1
ATOM 12036 N N . LYS B 1 683 ? 0.519 -33.75 19.516 1 98.06 683 LYS B N 1
ATOM 12037 C CA . LYS B 1 683 ? -0.776 -33.062 19.594 1 98.06 683 LYS B CA 1
ATOM 12038 C C . LYS B 1 683 ? -0.81 -31.828 18.703 1 98.06 683 LYS B C 1
ATOM 12040 O O . LYS B 1 683 ? 0.215 -31.172 18.5 1 98.06 683 LYS B O 1
ATOM 12045 N N . GLY B 1 684 ? -1.949 -31.516 18.172 1 98.25 684 GLY B N 1
ATOM 12046 C CA . GLY B 1 684 ? -2.115 -30.266 17.438 1 98.25 684 GLY B CA 1
ATOM 12047 C C . GLY B 1 684 ? -2.268 -29.062 18.328 1 98.25 684 GLY B C 1
ATOM 12048 O O . GLY B 1 684 ? -2.426 -29.188 19.547 1 98.25 684 GLY B O 1
ATOM 12049 N N . GLY B 1 685 ? -2.217 -27.844 17.75 1 98.25 685 GLY B N 1
ATOM 12050 C CA . GLY B 1 685 ? -2.416 -26.594 18.469 1 98.25 685 GLY B CA 1
ATOM 12051 C C . GLY B 1 685 ? -1.152 -26.078 19.141 1 98.25 685 GLY B C 1
ATOM 12052 O O . GLY B 1 685 ? -1.218 -25.375 20.141 1 98.25 685 GLY B O 1
ATOM 12053 N N . GLN B 1 686 ? -0.034 -26.484 18.578 1 98.38 686 GLN B N 1
ATOM 12054 C CA . GLN B 1 686 ? 1.219 -26.047 19.188 1 98.38 686 GLN B CA 1
ATOM 12055 C C . GLN B 1 686 ? 2.309 -25.859 18.141 1 98.38 686 GLN B C 1
ATOM 12057 O O . GLN B 1 686 ? 2.209 -26.391 17.031 1 98.38 686 GLN B O 1
ATOM 12062 N N . SER B 1 687 ? 3.34 -25.156 18.469 1 98.38 687 SER B N 1
ATOM 12063 C CA . SER B 1 687 ? 4.555 -25.016 17.672 1 98.38 687 SER B CA 1
ATOM 12064 C C . SER B 1 687 ? 5.645 -25.969 18.172 1 98.38 687 SER B C 1
ATOM 12066 O O . SER B 1 687 ? 5.797 -26.172 19.375 1 98.38 687 SER B O 1
ATOM 12068 N N . ILE B 1 688 ? 6.348 -26.547 17.281 1 98.5 688 ILE B N 1
ATOM 12069 C CA . ILE B 1 688 ? 7.445 -27.438 17.625 1 98.5 688 ILE B CA 1
ATOM 12070 C C . ILE B 1 688 ? 8.703 -27.062 16.859 1 98.5 688 ILE B C 1
ATOM 12072 O O . ILE B 1 688 ? 8.625 -26.297 15.883 1 98.5 688 ILE B O 1
ATOM 12076 N N . GLU B 1 689 ? 9.828 -27.516 17.297 1 98.06 689 GLU B N 1
ATOM 12077 C CA . GLU B 1 689 ? 11.078 -27.453 16.547 1 98.06 689 GLU B CA 1
ATOM 12078 C C . GLU B 1 689 ? 11.273 -28.719 15.711 1 98.06 689 GLU B C 1
ATOM 12080 O O . GLU B 1 689 ? 11.68 -29.766 16.234 1 98.06 689 GLU B O 1
ATOM 12085 N N . ALA B 1 690 ? 11.031 -28.672 14.469 1 98.44 690 ALA B N 1
ATOM 12086 C CA . ALA B 1 690 ? 11.086 -29.812 13.562 1 98.44 690 ALA B CA 1
ATOM 12087 C C . ALA B 1 690 ? 12.508 -30.047 13.047 1 98.44 690 ALA B C 1
ATOM 12089 O O . ALA B 1 690 ? 13.18 -29.094 12.648 1 98.44 690 ALA B O 1
ATOM 12090 N N . GLU B 1 691 ? 12.953 -31.266 13.062 1 97.88 691 GLU B N 1
ATOM 12091 C CA . GLU B 1 691 ? 14.227 -31.594 12.445 1 97.88 691 GLU B CA 1
ATOM 12092 C C . GLU B 1 691 ? 14.172 -31.422 10.93 1 97.88 691 GLU B C 1
ATOM 12094 O O . GLU B 1 691 ? 13.219 -31.859 10.289 1 97.88 691 GLU B O 1
ATOM 12099 N N . ALA B 1 692 ? 15.203 -30.797 10.383 1 98.38 692 ALA B N 1
ATOM 12100 C CA . ALA B 1 692 ? 15.211 -30.547 8.945 1 98.38 692 ALA B CA 1
ATOM 12101 C C . ALA B 1 692 ? 16.609 -30.703 8.375 1 98.38 692 ALA B C 1
ATOM 12103 O O . ALA B 1 692 ? 17.109 -29.812 7.672 1 98.38 692 ALA B O 1
ATOM 12104 N N . PRO B 1 693 ? 17.297 -31.781 8.695 1 98.12 693 PRO B N 1
ATOM 12105 C CA . PRO B 1 693 ? 18.547 -32 7.984 1 98.12 693 PRO B CA 1
ATOM 12106 C C . PRO B 1 693 ? 18.391 -32.031 6.465 1 98.12 693 PRO B C 1
ATOM 12108 O O . PRO B 1 693 ? 17.25 -32.062 5.969 1 98.12 693 PRO B O 1
ATOM 12111 N N . ILE B 1 694 ? 19.438 -31.969 5.703 1 98.12 694 ILE B N 1
ATOM 12112 C CA . ILE B 1 694 ? 19.406 -31.734 4.262 1 98.12 694 ILE B CA 1
ATOM 12113 C C . ILE B 1 694 ? 18.641 -32.844 3.568 1 98.12 694 ILE B C 1
ATOM 12115 O O . ILE B 1 694 ? 18.031 -32.625 2.512 1 98.12 694 ILE B O 1
ATOM 12119 N N . ASP B 1 695 ? 18.531 -34.031 4.125 1 96.75 695 ASP B N 1
ATOM 12120 C CA . ASP B 1 695 ? 17.938 -35.188 3.441 1 96.75 695 ASP B CA 1
ATOM 12121 C C . ASP B 1 695 ? 16.453 -35.312 3.779 1 96.75 695 ASP B C 1
ATOM 12123 O O . ASP B 1 695 ? 15.797 -36.25 3.367 1 96.75 695 ASP B O 1
ATOM 12127 N N . ARG B 1 696 ? 15.969 -34.344 4.59 1 96.06 696 ARG B N 1
ATOM 12128 C CA . ARG B 1 696 ? 14.562 -34.406 4.965 1 96.06 696 ARG B CA 1
ATOM 12129 C C . ARG B 1 696 ? 13.898 -33.031 4.824 1 96.06 696 ARG B C 1
ATOM 12131 O O . ARG B 1 696 ? 14.477 -32 5.203 1 96.06 696 ARG B O 1
ATOM 12138 N N . ILE B 1 697 ? 12.766 -32.969 4.227 1 98.44 697 ILE B N 1
ATOM 12139 C CA . ILE B 1 697 ? 11.812 -31.859 4.375 1 98.44 697 ILE B CA 1
ATOM 12140 C C . ILE B 1 697 ? 10.773 -32.219 5.438 1 98.44 697 ILE B C 1
ATOM 12142 O O . ILE B 1 697 ? 10.219 -33.312 5.422 1 98.44 697 ILE B O 1
ATOM 12146 N N . PRO B 1 698 ? 10.57 -31.375 6.48 1 98.81 698 PRO B N 1
ATOM 12147 C CA . PRO B 1 698 ? 9.562 -31.75 7.477 1 98.81 698 PRO B CA 1
ATOM 12148 C C . PRO B 1 698 ? 8.18 -31.984 6.863 1 98.81 698 PRO B C 1
ATOM 12150 O O . PRO B 1 698 ? 7.66 -31.125 6.152 1 98.81 698 PRO B O 1
ATOM 12153 N N . ILE B 1 699 ? 7.641 -33.156 7.098 1 98.88 699 ILE B N 1
ATOM 12154 C CA . ILE B 1 699 ? 6.316 -33.594 6.668 1 98.88 699 ILE B CA 1
ATOM 12155 C C . ILE B 1 699 ? 5.559 -34.188 7.852 1 98.88 699 ILE B C 1
ATOM 12157 O O . ILE B 1 699 ? 6.094 -35.031 8.586 1 98.88 699 ILE B O 1
ATOM 12161 N N . TYR B 1 700 ? 4.398 -33.719 7.992 1 98.88 700 TYR B N 1
ATOM 12162 C CA . TYR B 1 700 ? 3.547 -34.281 9.047 1 98.88 700 TYR B CA 1
ATOM 12163 C C . TYR B 1 700 ? 2.256 -34.844 8.461 1 98.88 700 TYR B C 1
ATOM 12165 O O . TYR B 1 700 ? 1.676 -34.25 7.543 1 98.88 700 TYR B O 1
ATOM 12173 N N . VAL B 1 701 ? 1.817 -35.969 8.945 1 98.81 701 VAL B N 1
ATOM 12174 C CA . VAL B 1 701 ? 0.618 -36.656 8.477 1 98.81 701 VAL B CA 1
ATOM 12175 C C . VAL B 1 701 ? -0.502 -36.5 9.5 1 98.81 701 VAL B C 1
ATOM 12177 O O . VAL B 1 701 ? -0.301 -36.719 10.695 1 98.81 701 VAL B O 1
ATOM 12180 N N . LYS B 1 702 ? -1.596 -36.094 9.07 1 98.44 702 LYS B N 1
ATOM 12181 C CA . LYS B 1 702 ? -2.764 -35.938 9.938 1 98.44 702 LYS B CA 1
ATOM 12182 C C . LYS B 1 702 ? -3.203 -37.281 10.5 1 98.44 702 LYS B C 1
ATOM 12184 O O . LYS B 1 702 ? -3.242 -38.281 9.781 1 98.44 702 LYS B O 1
ATOM 12189 N N . ALA B 1 703 ? -3.562 -37.344 11.75 1 98.25 703 ALA B N 1
ATOM 12190 C CA . ALA B 1 703 ? -4.125 -38.562 12.312 1 98.25 703 ALA B CA 1
ATOM 12191 C C . ALA B 1 703 ? -5.414 -38.969 11.602 1 98.25 703 ALA B C 1
ATOM 12193 O O . ALA B 1 703 ? -6.23 -38.094 11.266 1 98.25 703 ALA B O 1
ATOM 12194 N N . GLY B 1 704 ? -5.512 -40.281 11.406 1 98.06 704 GLY B N 1
ATOM 12195 C CA . GLY B 1 704 ? -6.676 -40.781 10.695 1 98.06 704 GLY B CA 1
ATOM 12196 C C . GLY B 1 704 ? -6.43 -40.969 9.203 1 98.06 704 GLY B C 1
ATOM 12197 O O . GLY B 1 704 ? -7.23 -41.594 8.508 1 98.06 704 GLY B O 1
ATOM 12198 N N . SER B 1 705 ? -5.281 -40.562 8.711 1 98.5 705 SER B N 1
ATOM 12199 C CA . SER B 1 705 ? -4.992 -40.625 7.281 1 98.5 705 SER B CA 1
ATOM 12200 C C . SER B 1 705 ? -4.723 -42.031 6.82 1 98.5 705 SER B C 1
ATOM 12202 O O . SER B 1 705 ? -4.188 -42.844 7.578 1 98.5 705 SER B O 1
ATOM 12204 N N . ILE B 1 706 ? -5.125 -42.344 5.684 1 98.56 706 ILE B N 1
ATOM 12205 C CA . ILE B 1 706 ? -4.781 -43.531 4.918 1 98.56 706 ILE B CA 1
ATOM 12206 C C . ILE B 1 706 ? -4.035 -43.156 3.646 1 98.56 706 ILE B C 1
ATOM 12208 O O . ILE B 1 706 ? -4.613 -42.531 2.746 1 98.56 706 ILE B O 1
ATOM 12212 N N . LEU B 1 707 ? -2.775 -43.531 3.562 1 98.44 707 LEU B N 1
ATOM 12213 C CA . LEU B 1 707 ? -1.958 -43.156 2.412 1 98.44 707 LEU B CA 1
ATOM 12214 C C . LEU B 1 707 ? -1.744 -44.344 1.491 1 98.44 707 LEU B C 1
ATOM 12216 O O . LEU B 1 707 ? -1.061 -45.312 1.859 1 98.44 707 LEU B O 1
ATOM 12220 N N . PRO B 1 708 ? -2.354 -44.344 0.356 1 98.19 708 PRO B N 1
ATOM 12221 C CA . PRO B 1 708 ? -1.982 -45.344 -0.627 1 98.19 708 PRO B CA 1
ATOM 12222 C C . PRO B 1 708 ? -0.617 -45.094 -1.259 1 98.19 708 PRO B C 1
ATOM 12224 O O . PRO B 1 708 ? -0.357 -44 -1.744 1 98.19 708 PRO B O 1
ATOM 12227 N N . MET B 1 709 ? 0.236 -46.031 -1.273 1 97.19 709 MET B N 1
ATOM 12228 C CA . MET B 1 709 ? 1.595 -45.906 -1.789 1 97.19 709 MET B CA 1
ATOM 12229 C C . MET B 1 709 ? 1.93 -47.031 -2.75 1 97.19 709 MET B C 1
ATOM 12231 O O . MET B 1 709 ? 1.301 -48.094 -2.713 1 97.19 709 MET B O 1
ATOM 12235 N N . SER B 1 710 ? 2.836 -46.719 -3.631 1 94.56 710 SER B N 1
ATOM 12236 C CA . SER B 1 710 ? 3.326 -47.719 -4.586 1 94.56 710 SER B CA 1
ATOM 12237 C C . SER B 1 710 ? 4.75 -48.125 -4.25 1 94.56 710 SER B C 1
ATOM 12239 O O . SER B 1 710 ? 5.402 -47.531 -3.393 1 94.56 710 SER B O 1
ATOM 12241 N N . GLU B 1 711 ? 5.258 -49.219 -4.945 1 92.25 711 GLU B N 1
ATOM 12242 C CA . GLU B 1 711 ? 6.66 -49.625 -4.871 1 92.25 711 GLU B CA 1
ATOM 12243 C C . GLU B 1 711 ? 7.555 -48.625 -5.582 1 92.25 711 GLU B C 1
ATOM 12245 O O . GLU B 1 711 ? 7.066 -47.656 -6.176 1 92.25 711 GLU B O 1
ATOM 12250 N N . GLN B 1 712 ? 8.789 -48.812 -5.395 1 93.12 712 GLN B N 1
ATOM 12251 C CA . GLN B 1 712 ? 9.734 -47.969 -6.105 1 93.12 712 GLN B CA 1
ATOM 12252 C C . GLN B 1 712 ? 9.703 -48.25 -7.605 1 93.12 712 GLN B C 1
ATOM 12254 O O . GLN B 1 712 ? 9.734 -49.406 -8.023 1 93.12 712 GLN B O 1
ATOM 12259 N N . ILE B 1 713 ? 9.562 -47.219 -8.383 1 94.62 713 ILE B N 1
ATOM 12260 C CA . ILE B 1 713 ? 9.5 -47.344 -9.836 1 94.62 713 ILE B CA 1
ATOM 12261 C C . ILE B 1 713 ? 10.391 -46.281 -10.484 1 94.62 713 ILE B C 1
ATOM 12263 O O . ILE B 1 713 ? 10.797 -45.312 -9.82 1 94.62 713 ILE B O 1
ATOM 12267 N N . GLN B 1 714 ? 10.68 -46.469 -11.758 1 96 714 GLN B N 1
ATOM 12268 C CA . GLN B 1 714 ? 11.562 -45.562 -12.469 1 96 714 GLN B CA 1
ATOM 12269 C C . GLN B 1 714 ? 10.766 -44.562 -13.32 1 96 714 GLN B C 1
ATOM 12271 O O . GLN B 1 714 ? 11.305 -43.531 -13.758 1 96 714 GLN B O 1
ATOM 12276 N N . HIS B 1 715 ? 9.594 -44.906 -13.633 1 97.62 715 HIS B N 1
ATOM 12277 C CA . HIS B 1 715 ? 8.641 -44 -14.305 1 97.62 715 HIS B CA 1
ATOM 12278 C C . HIS B 1 715 ? 7.203 -44.438 -14.039 1 97.62 715 HIS B C 1
ATOM 12280 O O . HIS B 1 715 ? 6.961 -45.594 -13.617 1 97.62 715 HIS B O 1
ATOM 12286 N N . THR B 1 716 ? 6.191 -43.656 -14.273 1 96.94 716 THR B N 1
ATOM 12287 C CA . THR B 1 716 ? 4.812 -43.875 -13.852 1 96.94 716 THR B CA 1
ATOM 12288 C C . THR B 1 716 ? 4.18 -45.031 -14.648 1 96.94 716 THR B C 1
ATOM 12290 O O . THR B 1 716 ? 3.215 -45.656 -14.195 1 96.94 716 THR B O 1
ATOM 12293 N N . GLY B 1 717 ? 4.77 -45.25 -15.852 1 95.12 717 GLY B N 1
ATOM 12294 C CA . GLY B 1 717 ? 4.285 -46.375 -16.641 1 95.12 717 GLY B CA 1
ATOM 12295 C C . GLY B 1 717 ? 4.449 -47.688 -15.945 1 95.12 717 GLY B C 1
ATOM 12296 O O . GLY B 1 717 ? 3.775 -48.688 -16.297 1 95.12 717 GLY B O 1
ATOM 12297 N N . GLN B 1 718 ? 5.324 -47.75 -14.914 1 95.25 718 GLN B N 1
ATOM 12298 C CA . GLN B 1 718 ? 5.59 -49 -14.188 1 95.25 718 GLN B CA 1
ATOM 12299 C C . GLN B 1 718 ? 4.664 -49.125 -12.992 1 95.25 718 GLN B C 1
ATOM 12301 O O . GLN B 1 718 ? 4.668 -50.156 -12.32 1 95.25 718 GLN B O 1
ATOM 12306 N N . MET B 1 719 ? 3.871 -48.125 -12.703 1 92.81 719 MET B N 1
ATOM 12307 C CA . MET B 1 719 ? 2.977 -48.188 -11.555 1 92.81 719 MET B CA 1
ATOM 12308 C C . MET B 1 719 ? 1.893 -49.25 -11.781 1 92.81 719 MET B C 1
ATOM 12310 O O . MET B 1 719 ? 1.193 -49.219 -12.797 1 92.81 719 MET B O 1
ATOM 12314 N N . LYS B 1 720 ? 1.747 -50.094 -10.82 1 91.19 720 LYS B N 1
ATOM 12315 C CA . LYS B 1 720 ? 0.74 -51.156 -10.906 1 91.19 720 LYS B CA 1
ATOM 12316 C C . LYS B 1 720 ? -0.618 -50.656 -10.414 1 91.19 720 LYS B C 1
ATOM 12318 O O . LYS B 1 720 ? -0.691 -49.812 -9.508 1 91.19 720 LYS B O 1
ATOM 12323 N N . ASP B 1 721 ? -1.613 -51.188 -11.039 1 91.94 721 ASP B N 1
ATOM 12324 C CA . ASP B 1 721 ? -2.969 -50.844 -10.617 1 91.94 721 ASP B CA 1
ATOM 12325 C C . ASP B 1 721 ? -3.58 -51.969 -9.766 1 91.94 721 ASP B C 1
ATOM 12327 O O . ASP B 1 721 ? -4.684 -51.812 -9.234 1 91.94 721 ASP B O 1
ATOM 12331 N N . ASP B 1 722 ? -2.822 -53 -9.555 1 94.38 722 ASP B N 1
ATOM 12332 C CA . ASP B 1 722 ? -3.424 -54.156 -8.891 1 94.38 722 ASP B CA 1
ATOM 12333 C C . ASP B 1 722 ? -2.785 -54.406 -7.523 1 94.38 722 ASP B C 1
ATOM 12335 O O . ASP B 1 722 ? -3.045 -55.406 -6.883 1 94.38 722 ASP B O 1
ATOM 12339 N N . CYS B 1 723 ? -1.965 -53.531 -7.105 1 94.94 723 CYS B N 1
ATOM 12340 C CA . CYS B 1 723 ? -1.324 -53.719 -5.805 1 94.94 723 CYS B CA 1
ATOM 12341 C C . CYS B 1 723 ? -0.983 -52.344 -5.184 1 94.94 723 CYS B C 1
ATOM 12343 O O . CYS B 1 723 ? -0.288 -51.531 -5.793 1 94.94 723 CYS B O 1
ATOM 12345 N N . PHE B 1 724 ? -1.448 -52.094 -3.988 1 96.19 724 PHE B N 1
ATOM 12346 C CA . PHE B 1 724 ? -1.179 -50.844 -3.248 1 96.19 724 PHE B CA 1
ATOM 12347 C C . PHE B 1 724 ? -0.816 -51.156 -1.802 1 96.19 724 PHE B C 1
ATOM 12349 O O . PHE B 1 724 ? -1.342 -52.125 -1.213 1 96.19 724 PHE B O 1
ATOM 12356 N N . MET B 1 725 ? 0.114 -50.438 -1.312 1 96.94 725 MET B N 1
ATOM 12357 C CA . MET B 1 725 ? 0.347 -50.406 0.13 1 96.94 725 MET B CA 1
ATOM 12358 C C . MET B 1 725 ? -0.469 -49.312 0.792 1 96.94 725 MET B C 1
ATOM 12360 O O . MET B 1 725 ? -0.373 -48.156 0.403 1 96.94 725 MET B O 1
ATOM 12364 N N . LEU B 1 726 ? -1.351 -49.656 1.728 1 98.44 726 LEU B N 1
ATOM 12365 C CA . LEU B 1 726 ? -2.115 -48.688 2.502 1 98.44 726 LEU B CA 1
ATOM 12366 C C . LEU B 1 726 ? -1.468 -48.469 3.861 1 98.44 726 LEU B C 1
ATOM 12368 O O . LEU B 1 726 ? -1.44 -49.344 4.707 1 98.44 726 LEU B O 1
ATOM 12372 N N . VAL B 1 727 ? -0.919 -47.281 4.066 1 98.5 727 VAL B N 1
ATOM 12373 C CA . VAL B 1 727 ? -0.335 -46.906 5.352 1 98.5 727 VAL B CA 1
ATOM 12374 C C . VAL B 1 727 ? -1.348 -46.125 6.176 1 98.5 727 VAL B C 1
ATOM 12376 O O . VAL B 1 727 ? -1.785 -45.031 5.758 1 98.5 727 VAL B O 1
ATOM 12379 N N . VAL B 1 728 ? -1.757 -46.594 7.316 1 98.5 728 VAL B N 1
ATOM 12380 C CA . VAL B 1 728 ? -2.758 -45.969 8.172 1 98.5 728 VAL B CA 1
ATOM 12381 C C . VAL B 1 728 ? -2.074 -45.281 9.352 1 98.5 728 VAL B C 1
ATOM 12383 O O . VAL B 1 728 ? -1.218 -45.875 10.016 1 98.5 728 VAL B O 1
ATOM 12386 N N . TYR B 1 729 ? -2.375 -44.031 9.586 1 98.56 729 TYR B N 1
ATOM 12387 C CA . TYR B 1 729 ? -1.926 -43.281 10.742 1 98.56 729 TYR B CA 1
ATOM 12388 C C . TYR B 1 729 ? -3.051 -43.125 11.758 1 98.56 729 TYR B C 1
ATOM 12390 O O . TYR B 1 729 ? -3.869 -42.188 11.641 1 98.56 729 TYR B O 1
ATOM 12398 N N . PRO B 1 730 ? -3.113 -43.938 12.758 1 97.81 730 PRO B N 1
ATOM 12399 C CA . PRO B 1 730 ? -4.254 -43.969 13.68 1 97.81 730 PRO B CA 1
ATOM 12400 C C . PRO B 1 730 ? -4.355 -42.688 14.531 1 97.81 730 PRO B C 1
ATOM 12402 O O . PRO B 1 730 ? -3.479 -41.844 14.469 1 97.81 730 PRO B O 1
ATOM 12405 N N . GLY B 1 731 ? -5.402 -42.625 15.273 1 96.94 731 GLY B N 1
ATOM 12406 C CA . GLY B 1 731 ? -5.633 -41.531 16.188 1 96.94 731 GLY B CA 1
ATOM 12407 C C . GLY B 1 731 ? -6.977 -40.844 15.992 1 96.94 731 GLY B C 1
ATOM 12408 O O . GLY B 1 731 ? -7.504 -40.219 16.906 1 96.94 731 GLY B O 1
ATOM 12409 N N . GLU B 1 732 ? -7.543 -40.938 14.828 1 97.19 732 GLU B N 1
ATOM 12410 C CA . GLU B 1 732 ? -8.867 -40.438 14.469 1 97.19 732 GLU B CA 1
ATOM 12411 C C . GLU B 1 732 ? -9.477 -41.281 13.336 1 97.19 732 GLU B C 1
ATOM 12413 O O . GLU B 1 732 ? -8.758 -42 12.633 1 97.19 732 GLU B O 1
ATOM 12418 N N . ASP B 1 733 ? -10.781 -41.188 13.305 1 97.81 733 ASP B N 1
ATOM 12419 C CA . ASP B 1 733 ? -11.406 -41.781 12.133 1 97.81 733 ASP B CA 1
ATOM 12420 C C . ASP B 1 733 ? -10.969 -41.094 10.852 1 97.81 733 ASP B C 1
ATOM 12422 O O . ASP B 1 733 ? -10.672 -39.875 10.867 1 97.81 733 ASP B O 1
ATOM 12426 N N . GLY B 1 734 ? -10.789 -41.844 9.852 1 97.12 734 GLY B N 1
ATOM 12427 C CA . GLY B 1 734 ? -10.367 -41.25 8.594 1 97.12 734 GLY B CA 1
ATOM 12428 C C . GLY B 1 734 ? -10.93 -41.938 7.379 1 97.12 734 GLY B C 1
ATOM 12429 O O . GLY B 1 734 ? -11.539 -43.031 7.496 1 97.12 734 GLY B O 1
ATOM 12430 N N . SER B 1 735 ? -10.867 -41.312 6.344 1 97.62 735 SER B N 1
ATOM 12431 C CA . SER B 1 735 ? -11.281 -41.875 5.062 1 97.62 735 SER B CA 1
ATOM 12432 C C . SER B 1 735 ? -10.438 -41.312 3.918 1 97.62 735 SER B C 1
ATOM 12434 O O . SER B 1 735 ? -9.875 -40.219 4.031 1 97.62 735 SER B O 1
ATOM 12436 N N . PHE B 1 736 ? -10.258 -42.094 2.91 1 98 736 PHE B N 1
ATOM 12437 C CA . PHE B 1 736 ? -9.602 -41.688 1.675 1 98 736 PHE B CA 1
ATOM 12438 C C . PHE B 1 736 ? -10.203 -42.406 0.474 1 98 736 PHE B C 1
ATOM 12440 O O . PHE B 1 736 ? -10.594 -43.562 0.571 1 98 736 PHE B O 1
ATOM 12447 N N . THR B 1 737 ? -10.359 -41.719 -0.617 1 98 737 THR B N 1
ATOM 12448 C CA . THR B 1 737 ? -10.891 -42.312 -1.839 1 98 737 THR B CA 1
ATOM 12449 C C . THR B 1 737 ? -9.773 -42.594 -2.838 1 98 737 THR B C 1
ATOM 12451 O O . THR B 1 737 ? -9.141 -41.688 -3.35 1 98 737 THR B O 1
ATOM 12454 N N . LEU B 1 738 ? -9.492 -43.812 -3.1 1 97.88 738 LEU B N 1
ATOM 12455 C CA . LEU B 1 738 ? -8.547 -44.219 -4.137 1 97.88 738 LEU B CA 1
ATOM 12456 C C . LEU B 1 738 ? -9.172 -44.094 -5.523 1 97.88 738 LEU B C 1
ATOM 12458 O O . LEU B 1 738 ? -10.297 -44.531 -5.75 1 97.88 738 LEU B O 1
ATOM 12462 N N . TYR B 1 739 ? -8.523 -43.5 -6.445 1 97.81 739 TYR B N 1
ATOM 12463 C CA . TYR B 1 739 ? -8.992 -43.25 -7.805 1 97.81 739 TYR B CA 1
ATOM 12464 C C . TYR B 1 739 ? -8.125 -44 -8.82 1 97.81 739 TYR B C 1
ATOM 12466 O O . TYR B 1 739 ? -6.895 -43.969 -8.719 1 97.81 739 TYR B O 1
ATOM 12474 N N . GLN B 1 740 ? -8.719 -44.656 -9.805 1 97.12 740 GLN B N 1
ATOM 12475 C CA . GLN B 1 740 ? -8.031 -45.312 -10.914 1 97.12 740 GLN B CA 1
ATOM 12476 C C . GLN B 1 740 ? -8.773 -45.094 -12.227 1 97.12 740 GLN B C 1
ATOM 12478 O O . GLN B 1 740 ? -10.008 -45.031 -12.258 1 97.12 740 GLN B O 1
ATOM 12483 N N . ASP B 1 741 ? -8.086 -44.906 -13.273 1 97.31 741 ASP B N 1
ATOM 12484 C CA . ASP B 1 741 ? -8.617 -44.812 -14.625 1 97.31 741 ASP B CA 1
ATOM 12485 C C . ASP B 1 741 ? -7.59 -45.312 -15.648 1 97.31 741 ASP B C 1
ATOM 12487 O O . ASP B 1 741 ? -6.699 -46.094 -15.32 1 97.31 741 ASP B O 1
ATOM 12491 N N . GLU B 1 742 ? -7.773 -44.938 -16.938 1 96.25 742 GLU B N 1
ATOM 12492 C CA . GLU B 1 742 ? -6.879 -45.375 -18 1 96.25 742 GLU B CA 1
ATOM 12493 C C . GLU B 1 742 ? -5.586 -44.562 -18.016 1 96.25 742 GLU B C 1
ATOM 12495 O O . GLU B 1 742 ? -4.73 -44.75 -18.875 1 96.25 742 GLU B O 1
ATOM 12500 N N . ARG B 1 743 ? -5.371 -43.625 -17.094 1 96.5 743 ARG B N 1
ATOM 12501 C CA . ARG B 1 743 ? -4.16 -42.844 -16.859 1 96.5 743 ARG B CA 1
ATOM 12502 C C . ARG B 1 743 ? -3.906 -41.875 -18.016 1 96.5 743 ARG B C 1
ATOM 12504 O O . ARG B 1 743 ? -3.004 -41.031 -17.953 1 96.5 743 ARG B O 1
ATOM 12511 N N . ASN B 1 744 ? -4.559 -41.969 -19.078 1 96.06 744 ASN B N 1
ATOM 12512 C CA . ASN B 1 744 ? -4.594 -41.125 -20.25 1 96.06 744 ASN B CA 1
ATOM 12513 C C . ASN B 1 744 ? -5.918 -41.25 -21 1 96.06 744 ASN B C 1
ATOM 12515 O O . ASN B 1 744 ? -6.848 -41.906 -20.516 1 96.06 744 ASN B O 1
ATOM 12519 N N . GLY B 1 745 ? -6.066 -40.5 -22.062 1 95.19 745 GLY B N 1
ATOM 12520 C CA . GLY B 1 745 ? -7.348 -40.5 -22.75 1 95.19 745 GLY B CA 1
ATOM 12521 C C . GLY B 1 745 ? -8.438 -39.75 -22 1 95.19 745 GLY B C 1
ATOM 12522 O O . GLY B 1 745 ? -8.219 -39.312 -20.875 1 95.19 745 GLY B O 1
ATOM 12523 N N . TYR B 1 746 ? -9.609 -39.719 -22.516 1 96.5 746 TYR B N 1
ATOM 12524 C CA . TYR B 1 746 ? -10.648 -38.844 -21.953 1 96.5 746 TYR B CA 1
ATOM 12525 C C . TYR B 1 746 ? -11.812 -39.688 -21.438 1 96.5 746 TYR B C 1
ATOM 12527 O O . TYR B 1 746 ? -12.914 -39.156 -21.234 1 96.5 746 TYR B O 1
ATOM 12535 N N . GLY B 1 747 ? -11.594 -40.938 -21.203 1 96.06 747 GLY B N 1
ATOM 12536 C CA . GLY B 1 747 ? -12.633 -41.812 -20.641 1 96.06 747 GLY B CA 1
ATOM 12537 C C . GLY B 1 747 ? -13.172 -41.312 -19.312 1 96.06 747 GLY B C 1
ATOM 12538 O O . GLY B 1 747 ? -14.336 -41.531 -18.984 1 96.06 747 GLY B O 1
ATOM 12539 N N . TYR B 1 748 ? -12.375 -40.625 -18.484 1 96.06 748 TYR B N 1
ATOM 12540 C CA . TYR B 1 748 ? -12.789 -40.156 -17.172 1 96.06 748 TYR B CA 1
ATOM 12541 C C . TYR B 1 748 ? -13.969 -39.188 -17.312 1 96.06 748 TYR B C 1
ATOM 12543 O O . TYR B 1 748 ? -14.766 -39.062 -16.375 1 96.06 748 TYR B O 1
ATOM 12551 N N . GLU B 1 749 ? -14.07 -38.5 -18.484 1 95.38 749 GLU B N 1
ATOM 12552 C CA . GLU B 1 749 ? -15.18 -37.562 -18.719 1 95.38 749 GLU B CA 1
ATOM 12553 C C . GLU B 1 749 ? -16.484 -38.312 -18.938 1 95.38 749 GLU B C 1
ATOM 12555 O O . GLU B 1 749 ? -17.562 -37.719 -18.844 1 95.38 749 GLU B O 1
ATOM 12560 N N . GLU B 1 750 ? -16.328 -39.594 -19.266 1 95.25 750 GLU B N 1
ATOM 12561 C CA . GLU B 1 750 ? -17.5 -40.438 -19.547 1 95.25 750 GLU B CA 1
ATOM 12562 C C . GLU B 1 750 ? -17.781 -41.375 -18.391 1 95.25 750 GLU B C 1
ATOM 12564 O O . GLU B 1 750 ? -18.547 -42.344 -18.547 1 95.25 750 GLU B O 1
ATOM 12569 N N . GLY B 1 751 ? -17.078 -41.188 -17.391 1 95.81 751 GLY B N 1
ATOM 12570 C CA . GLY B 1 751 ? -17.297 -42.031 -16.203 1 95.81 751 GLY B CA 1
ATOM 12571 C C . GLY B 1 751 ? -16.484 -43.281 -16.203 1 95.81 751 GLY B C 1
ATOM 12572 O O . GLY B 1 751 ? -16.719 -44.188 -15.375 1 95.81 751 GLY B O 1
ATOM 12573 N N . LYS B 1 752 ? -15.547 -43.406 -17.094 1 97.19 752 LYS B N 1
ATOM 12574 C CA . LYS B 1 752 ? -14.711 -44.594 -17.156 1 97.19 752 LYS B CA 1
ATOM 12575 C C . LYS B 1 752 ? -13.555 -44.531 -16.172 1 97.19 752 LYS B C 1
ATOM 12577 O O . LYS B 1 752 ? -12.391 -44.438 -16.562 1 97.19 752 LYS B O 1
ATOM 12582 N N . PHE B 1 753 ? -13.844 -44.625 -14.891 1 97.56 753 PHE B N 1
ATOM 12583 C CA . PHE B 1 753 ? -12.914 -44.656 -13.766 1 97.56 753 PHE B CA 1
ATOM 12584 C C . PHE B 1 753 ? -13.508 -45.438 -12.602 1 97.56 753 PHE B C 1
ATOM 12586 O O . PHE B 1 753 ? -14.695 -45.781 -12.609 1 97.56 753 PHE B O 1
ATOM 12593 N N . THR B 1 754 ? -12.727 -45.812 -11.703 1 96.88 754 THR B N 1
ATOM 12594 C CA . THR B 1 754 ? -13.188 -46.469 -10.484 1 96.88 754 THR B CA 1
ATOM 12595 C C . THR B 1 754 ? -12.719 -45.719 -9.25 1 96.88 754 THR B C 1
ATOM 12597 O O . THR B 1 754 ? -11.664 -45.062 -9.273 1 96.88 754 THR B O 1
ATOM 12600 N N . THR B 1 755 ? -13.586 -45.656 -8.227 1 97.12 755 THR B N 1
ATOM 12601 C CA . THR B 1 755 ? -13.234 -45.156 -6.91 1 97.12 755 THR B CA 1
ATOM 12602 C C . THR B 1 755 ? -13.406 -46.219 -5.844 1 97.12 755 THR B C 1
ATOM 12604 O O . THR B 1 755 ? -14.344 -47.031 -5.914 1 97.12 755 THR B O 1
ATOM 12607 N N . THR B 1 756 ? -12.484 -46.312 -4.965 1 97.5 756 THR B N 1
ATOM 12608 C CA . THR B 1 756 ? -12.539 -47.219 -3.812 1 97.5 756 THR B CA 1
ATOM 12609 C C . THR B 1 756 ? -12.43 -46.438 -2.512 1 97.5 756 THR B C 1
ATOM 12611 O O . THR B 1 756 ? -11.391 -45.812 -2.236 1 97.5 756 THR B O 1
ATOM 12614 N N . GLU B 1 757 ? -13.5 -46.5 -1.74 1 97.88 757 GLU B N 1
ATOM 12615 C CA . GLU B 1 757 ? -13.484 -45.812 -0.448 1 97.88 757 GLU B CA 1
ATOM 12616 C C . GLU B 1 757 ? -12.734 -46.625 0.597 1 97.88 757 GLU B C 1
ATOM 12618 O O . GLU B 1 757 ? -13.016 -47.812 0.781 1 97.88 757 GLU B O 1
ATOM 12623 N N . LEU B 1 758 ? -11.766 -46.031 1.195 1 98.38 758 LEU B N 1
ATOM 12624 C CA . LEU B 1 758 ? -11.016 -46.562 2.316 1 98.38 758 LEU B CA 1
ATOM 12625 C C . LEU B 1 758 ? -11.383 -45.875 3.619 1 98.38 758 LEU B C 1
ATOM 12627 O O . LEU B 1 758 ? -11.352 -44.656 3.699 1 98.38 758 LEU B O 1
ATOM 12631 N N . THR B 1 759 ? -11.758 -46.656 4.594 1 98.38 759 THR B N 1
ATOM 12632 C CA . THR B 1 759 ? -12.133 -46.031 5.863 1 98.38 759 THR B CA 1
ATOM 12633 C C . THR B 1 759 ? -11.359 -46.656 7.02 1 98.38 759 THR B C 1
ATOM 12635 O O . THR B 1 759 ? -11.102 -47.875 7.008 1 98.38 759 THR B O 1
ATOM 12638 N N . TRP B 1 760 ? -10.953 -45.844 7.949 1 98.25 760 TRP B N 1
ATOM 12639 C CA . TRP B 1 760 ? -10.312 -46.25 9.195 1 98.25 760 TRP B CA 1
ATOM 12640 C C . TRP B 1 760 ? -11.195 -45.906 10.391 1 98.25 760 TRP B C 1
ATOM 12642 O O . TRP B 1 760 ? -11.602 -44.75 10.562 1 98.25 760 TRP B O 1
ATOM 12652 N N . SER B 1 761 ? -11.539 -46.906 11.164 1 98.19 761 SER B N 1
ATOM 12653 C CA . SER B 1 761 ? -12.172 -46.719 12.461 1 98.19 761 SER B CA 1
ATOM 12654 C C . SER B 1 761 ? -11.156 -46.812 13.594 1 98.19 761 SER B C 1
ATOM 12656 O O . SER B 1 761 ? -10.656 -47.906 13.891 1 98.19 761 SER B O 1
ATOM 12658 N N . ASP B 1 762 ? -10.906 -45.75 14.148 1 97.19 762 ASP B N 1
ATOM 12659 C CA . ASP B 1 762 ? -9.852 -45.75 15.156 1 97.19 762 ASP B CA 1
ATOM 12660 C C . ASP B 1 762 ? -10.258 -46.531 16.391 1 97.19 762 ASP B C 1
ATOM 12662 O O . ASP B 1 762 ? -9.438 -47.25 16.969 1 97.19 762 ASP B O 1
ATOM 12666 N N . SER B 1 763 ? -11.516 -46.469 16.797 1 97 763 SER B N 1
ATOM 12667 C CA . SER B 1 763 ? -11.992 -47.188 17.969 1 97 763 SER B CA 1
ATOM 12668 C C . SER B 1 763 ? -11.914 -48.688 17.781 1 97 763 SER B C 1
ATOM 12670 O O . SER B 1 763 ? -11.578 -49.438 18.703 1 97 763 SER B O 1
ATOM 12672 N N . GLU B 1 764 ? -12.102 -49.094 16.547 1 97.25 764 GLU B N 1
ATOM 12673 C CA . GLU B 1 764 ? -12.086 -50.531 16.234 1 97.25 764 GLU B CA 1
ATOM 12674 C C . GLU B 1 764 ? -10.727 -50.969 15.703 1 97.25 764 GLU B C 1
ATOM 12676 O O . GLU B 1 764 ? -10.469 -52.156 15.539 1 97.25 764 GLU B O 1
ATOM 12681 N N . LYS B 1 765 ? -9.93 -50 15.469 1 96.12 765 LYS B N 1
ATOM 12682 C CA . LYS B 1 765 ? -8.641 -50.25 14.836 1 96.12 765 LYS B CA 1
ATOM 12683 C C . LYS B 1 765 ? -8.812 -51.125 13.578 1 96.12 765 LYS B C 1
ATOM 12685 O O . LYS B 1 765 ? -8.141 -52.125 13.422 1 96.12 765 LYS B O 1
ATOM 12690 N N . LYS B 1 766 ? -9.758 -50.688 12.773 1 97.25 766 LYS B N 1
ATOM 12691 C CA . LYS B 1 766 ? -10.133 -51.5 11.609 1 97.25 766 LYS B CA 1
ATOM 12692 C C . LYS B 1 766 ? -10.078 -50.656 10.328 1 97.25 766 LYS B C 1
ATOM 12694 O O . LYS B 1 766 ? -10.672 -49.594 10.266 1 97.25 766 LYS B O 1
ATOM 12699 N N . LEU B 1 767 ? -9.305 -51.094 9.375 1 98 767 LEU B N 1
ATOM 12700 C CA . LEU B 1 767 ? -9.305 -50.562 8.016 1 98 767 LEU B CA 1
ATOM 12701 C C . LEU B 1 767 ? -10.312 -51.281 7.141 1 98 767 LEU B C 1
ATOM 12703 O O . LEU B 1 767 ? -10.281 -52.531 7.051 1 98 767 LEU B O 1
ATOM 12707 N N . THR B 1 768 ? -11.258 -50.625 6.582 1 98.12 768 THR B N 1
ATOM 12708 C CA . THR B 1 768 ? -12.25 -51.188 5.68 1 98.12 768 THR B CA 1
ATOM 12709 C C . THR B 1 768 ? -12.016 -50.719 4.246 1 98.12 768 THR B C 1
ATOM 12711 O O . THR B 1 768 ? -11.953 -49.531 3.98 1 98.12 768 THR B O 1
ATOM 12714 N N . ILE B 1 769 ? -11.805 -51.625 3.342 1 97.88 769 ILE B N 1
ATOM 12715 C CA . ILE B 1 769 ? -11.75 -51.375 1.906 1 97.88 769 ILE B CA 1
ATOM 12716 C C . ILE B 1 769 ? -13.117 -51.656 1.281 1 97.88 769 ILE B C 1
ATOM 12718 O O . ILE B 1 769 ? -13.516 -52.812 1.129 1 97.88 769 ILE B O 1
ATOM 12722 N N . HIS B 1 770 ? -13.766 -50.719 0.886 1 97.75 770 HIS B N 1
ATOM 12723 C CA . HIS B 1 770 ? -15.102 -50.875 0.332 1 97.75 770 HIS B CA 1
ATOM 12724 C C . HIS B 1 770 ? -15.055 -51.344 -1.12 1 97.75 770 HIS B C 1
ATOM 12726 O O . HIS B 1 770 ? -14.023 -51.188 -1.781 1 97.75 770 HIS B O 1
ATOM 12732 N N . PRO B 1 771 ? -16.172 -51.875 -1.601 1 96.06 771 PRO B N 1
ATOM 12733 C CA . PRO B 1 771 ? -16.203 -52.25 -3.02 1 96.06 771 PRO B CA 1
ATOM 12734 C C . PRO B 1 771 ? -15.984 -51.062 -3.941 1 96.06 771 PRO B C 1
ATOM 12736 O O . PRO B 1 771 ? -16.484 -49.969 -3.662 1 96.06 771 PRO B O 1
ATOM 12739 N N . HIS B 1 772 ? -15.203 -51.281 -4.926 1 95.19 772 HIS B N 1
ATOM 12740 C CA . HIS B 1 772 ? -14.977 -50.188 -5.875 1 95.19 772 HIS B CA 1
ATOM 12741 C C . HIS B 1 772 ? -16.266 -49.812 -6.586 1 95.19 772 HIS B C 1
ATOM 12743 O O . HIS B 1 772 ? -17.156 -50.656 -6.77 1 95.19 772 HIS B O 1
ATOM 12749 N N . LYS B 1 773 ? -16.359 -48.625 -6.953 1 96.81 773 LYS B N 1
ATOM 12750 C CA . LYS B 1 773 ? -17.453 -48.062 -7.75 1 96.81 773 LYS B CA 1
ATOM 12751 C C . LYS B 1 773 ? -16.953 -47.594 -9.117 1 96.81 773 LYS B C 1
ATOM 12753 O O . LYS B 1 773 ? -15.977 -46.875 -9.211 1 96.81 773 LYS B O 1
ATOM 12758 N N . GLY B 1 774 ? -17.594 -48.062 -10.195 1 96.38 774 GLY B N 1
ATOM 12759 C CA . GLY B 1 774 ? -17.219 -47.719 -11.562 1 96.38 774 GLY B CA 1
ATOM 12760 C C . GLY B 1 774 ? -16.266 -48.719 -12.188 1 96.38 774 GLY B C 1
ATOM 12761 O O . GLY B 1 774 ? -15.852 -49.688 -11.539 1 96.38 774 GLY B O 1
ATOM 12762 N N . GLU B 1 775 ? -15.977 -48.531 -13.492 1 96 775 GLU B N 1
ATOM 12763 C CA . GLU B 1 775 ? -15.078 -49.406 -14.25 1 96 775 GLU B CA 1
ATOM 12764 C C . GLU B 1 775 ? -14.391 -48.625 -15.375 1 96 775 GLU B C 1
ATOM 12766 O O . GLU B 1 775 ? -14.844 -47.562 -15.766 1 96 775 GLU B O 1
ATOM 12771 N N . TYR B 1 776 ? -13.344 -49.188 -15.719 1 96.19 776 TYR B N 1
ATOM 12772 C CA . TYR B 1 776 ? -12.625 -48.719 -16.891 1 96.19 776 TYR B CA 1
ATOM 12773 C C . TYR B 1 776 ? -12.023 -49.875 -17.672 1 96.19 776 TYR B C 1
ATOM 12775 O O . TYR B 1 776 ? -11.859 -50.969 -17.141 1 96.19 776 TYR B O 1
ATOM 12783 N N . PRO B 1 777 ? -11.703 -49.781 -18.859 1 94.38 777 PRO B N 1
ATOM 12784 C CA . PRO B 1 777 ? -11.406 -50.875 -19.766 1 94.38 777 PRO B CA 1
ATOM 12785 C C . PRO B 1 777 ? -10.25 -51.75 -19.297 1 94.38 777 PRO B C 1
ATOM 12787 O O . PRO B 1 777 ? -10.344 -52.969 -19.312 1 94.38 777 PRO B O 1
ATOM 12790 N N . SER B 1 778 ? -9.156 -51.156 -18.797 1 94 778 SER B N 1
ATOM 12791 C CA . SER B 1 778 ? -7.977 -51.938 -18.438 1 94 778 SER B CA 1
ATOM 12792 C C . SER B 1 778 ? -7.961 -52.281 -16.953 1 94 778 SER B C 1
ATOM 12794 O O . SER B 1 778 ? -6.914 -52.594 -16.391 1 94 778 SER B O 1
ATOM 12796 N N . MET B 1 779 ? -9.016 -52.188 -16.281 1 95.25 779 MET B N 1
ATOM 12797 C CA . MET B 1 779 ? -9.102 -52.406 -14.844 1 95.25 779 MET B CA 1
ATOM 12798 C C . MET B 1 779 ? -8.688 -53.812 -14.492 1 95.25 779 MET B C 1
ATOM 12800 O O . MET B 1 779 ? -9.148 -54.781 -15.109 1 95.25 779 MET B O 1
ATOM 12804 N N . PRO B 1 780 ? -7.875 -54 -13.5 1 94.88 780 PRO B N 1
ATOM 12805 C CA . PRO B 1 780 ? -7.504 -55.375 -13.094 1 94.88 780 PRO B CA 1
ATOM 12806 C C . PRO B 1 780 ? -8.664 -56.125 -12.453 1 94.88 780 PRO B C 1
ATOM 12808 O O . PRO B 1 780 ? -9.523 -55.531 -11.812 1 94.88 780 PRO B O 1
ATOM 12811 N N . GLU B 1 781 ? -8.609 -57.438 -12.57 1 91.69 781 GLU B N 1
ATOM 12812 C CA . GLU B 1 781 ? -9.656 -58.281 -12.008 1 91.69 781 GLU B CA 1
ATOM 12813 C C . GLU B 1 781 ? -9.57 -58.312 -10.484 1 91.69 781 GLU B C 1
ATOM 12815 O O . GLU B 1 781 ? -10.594 -58.375 -9.805 1 91.69 781 GLU B O 1
ATOM 12820 N N . LYS B 1 782 ? -8.352 -58.312 -10.07 1 92.69 782 LYS B N 1
ATOM 12821 C CA . LYS B 1 782 ? -8.102 -58.375 -8.633 1 92.69 782 LYS B CA 1
ATOM 12822 C C . LYS B 1 782 ? -7.086 -57.312 -8.211 1 92.69 782 LYS B C 1
ATOM 12824 O O . LYS B 1 782 ? -6.102 -57.094 -8.906 1 92.69 782 LYS B O 1
ATOM 12829 N N . VAL B 1 783 ? -7.453 -56.656 -7.145 1 94.12 783 VAL B N 1
ATOM 12830 C CA . VAL B 1 783 ? -6.543 -55.688 -6.555 1 94.12 783 VAL B CA 1
ATOM 12831 C C . VAL B 1 783 ? -6.125 -56.156 -5.16 1 94.12 783 VAL B C 1
ATOM 12833 O O . VAL B 1 783 ? -6.973 -56.5 -4.34 1 94.12 783 VAL B O 1
ATOM 12836 N N . THR B 1 784 ? -4.836 -56.219 -4.859 1 95.19 784 THR B N 1
ATOM 12837 C CA . THR B 1 784 ? -4.281 -56.594 -3.559 1 95.19 784 THR B CA 1
ATOM 12838 C C . THR B 1 784 ? -3.898 -55.344 -2.764 1 95.19 784 THR B C 1
ATOM 12840 O O . THR B 1 784 ? -3.199 -54.469 -3.273 1 95.19 784 THR B O 1
ATOM 12843 N N . PHE B 1 785 ? -4.367 -55.281 -1.58 1 95.88 785 PHE B N 1
ATOM 12844 C CA . PHE B 1 785 ? -4.008 -54.219 -0.663 1 95.88 785 PHE B CA 1
ATOM 12845 C C . PHE B 1 785 ? -3.143 -54.75 0.476 1 95.88 785 PHE B C 1
ATOM 12847 O O . PHE B 1 785 ? -3.547 -55.656 1.199 1 95.88 785 PHE B O 1
ATOM 12854 N N . LEU B 1 786 ? -1.957 -54.219 0.53 1 95.75 786 LEU B N 1
ATOM 12855 C CA . LEU B 1 786 ? -1.121 -54.438 1.704 1 95.75 786 LEU B CA 1
ATOM 12856 C C . LEU B 1 786 ? -1.36 -53.375 2.758 1 95.75 786 LEU B C 1
ATOM 12858 O O . LEU B 1 786 ? -1.584 -52.188 2.42 1 95.75 786 LEU B O 1
ATOM 12862 N N . LYS B 1 787 ? -1.441 -53.75 4.012 1 95.69 787 LYS B N 1
ATOM 12863 C CA . LYS B 1 787 ? -1.752 -52.812 5.066 1 95.69 787 LYS B CA 1
ATOM 12864 C C . LYS B 1 787 ? -0.579 -52.656 6.031 1 95.69 787 LYS B C 1
ATOM 12866 O O . LYS B 1 787 ? 0.092 -53.625 6.363 1 95.69 787 LYS B O 1
ATOM 12871 N N . ARG B 1 788 ? -0.231 -51.438 6.305 1 96.62 788 ARG B N 1
ATOM 12872 C CA . ARG B 1 788 ? 0.698 -51.094 7.371 1 96.62 788 ARG B CA 1
ATOM 12873 C C . ARG B 1 788 ? 0.08 -50.062 8.312 1 96.62 788 ARG B C 1
ATOM 12875 O O . ARG B 1 788 ? -0.353 -49 7.879 1 96.62 788 ARG B O 1
ATOM 12882 N N . ILE B 1 789 ? -0.04 -50.344 9.609 1 96.88 789 ILE B N 1
ATOM 12883 C CA . ILE B 1 789 ? -0.555 -49.406 10.617 1 96.88 789 ILE B CA 1
ATOM 12884 C C . ILE B 1 789 ? 0.604 -48.812 11.414 1 96.88 789 ILE B C 1
ATOM 12886 O O . ILE B 1 789 ? 1.371 -49.562 12.039 1 96.88 789 ILE B O 1
ATOM 12890 N N . VAL B 1 790 ? 0.718 -47.562 11.43 1 96.62 790 VAL B N 1
ATOM 12891 C CA . VAL B 1 790 ? 1.8 -46.875 12.125 1 96.62 790 VAL B CA 1
ATOM 12892 C C . VAL B 1 790 ? 1.579 -46.969 13.633 1 96.62 790 VAL B C 1
ATOM 12894 O O . VAL B 1 790 ? 0.455 -46.781 14.117 1 96.62 790 VAL B O 1
ATOM 12897 N N . GLY B 1 791 ? 2.74 -47.062 14.453 1 84.88 791 GLY B N 1
ATOM 12898 C CA . GLY B 1 791 ? 2.734 -47.188 15.898 1 84.88 791 GLY B CA 1
ATOM 12899 C C . GLY B 1 791 ? 2.775 -48.625 16.375 1 84.88 791 GLY B C 1
ATOM 12900 O O . GLY B 1 791 ? 2.529 -49.562 15.594 1 84.88 791 GLY B O 1
#

Sequence (1582 aa):
MLEAIKPKQAKVTEVQRSEGALVLNTENGLLKIEPVNANIIRVVYTLEDKFSAVRGLGIEPQKVFEGWEFKENEQTVMLDTGELQLYIRKSDSRMTYFDGKGRRLTGEPEKNGKELVPFDSFKTVLDDTAVVEKIETPDGIKEVVLDSKKKYDRQLYHTRLNFEWDKDEALYGMGQNEEGYLNLRGTRQYIHQANMKIAMPFLMSTNGYGILLDTYAPVIFNDNAFGSYLYGEASAELDYYFIRGESFDQIIGGYRQLTGRASMLPLWAFGFMQSQERYETQQEIIDTVKRYRELGVPLDGIVLDWQSWEEGMWGQKTFDTERFPDAKNMMEQVHELGAHLMISIWPNMVEHCENYKEMKANNGLFQRSEIYNAFSSEARKLYWKQAKEGLFSKGVDAWWCDSSEPFTPEWNNPVKPEPDQNLTAFHNTCRTYMDEVYTNAYPYMHAKTIYEGQRETDGQKRVVNLTRSGYTGIQKYGTILWSGDTSAKWSTLKNQIAAGLNYCASGLPYWTMDIGAFFVKQGHMWFWDGDYEGGCSDLGYRELYTRWYQLGAFLPVFRSHGTDCRREIWNYGKKGEFFYDAIEKITHLRYQLMPYIYSLAGMVSQKHGTILRLLAFDFINDAKVYDIDDQFMFGPSLMVCPVTAPMYYEADSKPIEGVAKTRKVYLPAGSDWYDFWTEKRFKGGQSIEAEAPIDRIPIYVKAGSILPMSEQIQHTGQMKDDCFMLVVYPGEDGSFTLYQDERNGYGYEEGKFTTTELTWSDSEKKLTIHPHKGEYPSMPEKVTFLKRIVGMLEAIKPKQAKVTEVQRSEGALVLNTENGLLKIEPVNANIIRVVYTLEDKFSAVRGLGIEPQKVFEGWEFKENEQTVMLDTGELQLYIRKSDSRMTYFDGKGRRLTGEPEKNGKELVPFDSFKTVLDDTAVVEKIETPDGIKEVVLDSKKKYDRQLYHTRLNFEWDKDEALYGMGQNEEGYLNLRGTRQYIHQANMKIAMPFLMSTNGYGILLDTYAPVIFNDNAFGSYLYGEASAELDYYFIRGESFDQIIGGYRQLTGRASMLPLWAFGFMQSQERYETQQEIIDTVKRYRELGVPLDGIVLDWQSWEEGMWGQKTFDTERFPDAKNMMEQVHELGAHLMISIWPNMVEHCENYKEMKANNGLFQRSEIYNAFSSEARKLYWKQAKEGLFSKGVDAWWCDSSEPFTPEWNNPVKPEPDQNLTAFHNTCRTYMDEVYTNAYPYMHAKTIYEGQRETDGQKRVVNLTRSGYTGIQKYGTILWSGDTSAKWSTLKNQIAAGLNYCASGLPYWTMDIGAFFVKQGHMWFWDGDYEGGCSDLGYRELYTRWYQLGAFLPVFRSHGTDCRREIWNYGKKGEFFYDAIEKITHLRYQLMPYIYSLAGMVSQKHGTILRLLAFDFINDAKVYDIDDQFMFGPSLMVCPVTAPMYYEADSKPIEGVAKTRKVYLPAGSDWYDFWTEKRFKGGQSIEAEAPIDRIPIYVKAGSILPMSEQIQHTGQMKDDCFMLVVYPGEDGSFTLYQDERNGYGYEEGKFTTTELTWSDSEKKLTIHPHKGEYPSMPEKVTFLKRIVG

Nearest PDB structures (foldseek):
  7knc-assembly1_A  TM=8.569E-01  e=1.131E-82  Xanthomonas citri pv. citri str. 306
  5jou-assembly1_A  TM=8.705E-01  e=4.797E-81  Bacteroides ovatus
  2xvl-assembly1_A  TM=8.420E-01  e=1.070E-76  Cellvibrio japonicus
  2xvg-assembly1_A  TM=8.538E-01  e=9.606E-76  Cellvibrio japonicus
  5zn7-assembly1_C  TM=8.571E-01  e=2.641E-57  soil metagenome

Secondary structure (DSSP, 8-state):
-PPPPPPPP--EEEEEEETTEEEEEESS-EEEEEESSSSEEEEEEESSSS---PPPTTPPP-------EEEE-SSEEEEE-SSEEEEEETTT--EEEEETTS-EEEE--SS-SEEEEEEEEEEEE--TT-EEEEEEETTEEEEEEEE-EEEEEEEEEEEEEE----TT--EEEEEE-SS--SS-TT-EEEE--BTTBEEEEEEEETTTEEEEE--SS-EEEEEETTEEEEEEEEESSEEEEEEE-SSHHHHHHHHHHHH-PPPPPPGGGGSEEE--S---SHHHHHHHHHHHHHHT----EEEE-S--S-TT-TT--S--TTT-TTHHHHHHHHHHTT-EEEEEE-SB--TTSHHHHHHHHTT-BPTT-SBB-TTSHHHHHHHHHHHHHHTGGGT--EEEETTSS---GGGG-SSPPPHHHHHHHHHHHHHTTS-GGGTT-HHHHHHHHHHHHHHHH-TTS---EEES---TTGGGG-EEEE--S-BS-HHHHHHHHHHHHHHHHTT---EE--BT-SB-SB-SSTT-B-S-TTGGG-HHHHHHHHHHHHHHTTSSSEEB--SSS--SGGGG--TTSHHHHHHHHHHHHHHHTHHHHHHHHHHHHHH---SEE-GGGT-TT-GGGTT--S-EEETTTEEE----S-SSEEGGGEEP-S--SEEEEEE-TTS-EEETTT--EE-SSEEEEEE--TT---EEEETT-EEEE----SSGGG--SSEEEEEE--SS-EEEEEEE--SSSSGGGGT--EEEEEEEETTTTEEEEPPPB---TT--S--EEEEEE--/-PPPPPPPP--EEEEEEETTEEEEEESS-EEEEEESSSSEEEEEEESSSS---PPPTTPPP-------EEEE-SSEEEEE-SSEEEEEETTT--EEEEETTS-EEEE--SS-SEEEEEEEEEEEE--TT-EEEEEEETTEEEEEEEE-EEEEEEEEEEEEEE----TT--EEEEEE-SS--SS-TT-EEEE--BTTBEEEEEEEETTTEEEEE--SS-EEEEEETTEEEEEEEEESSEEEEEEE-SSHHHHHHHHHHHH-PPPPPPGGGGSEEE--S---SHHHHHHHHHHHHHHT----EEEE-S--SPTT-TT--S--TTT-TTHHHHHHHHHHTT-EEEEEE-SB--TTSHHHHHHHHTT-BPTT-SBB-TTSHHHHHHHHHHHHHHTGGGT--EEEETTSS---GGGG-SSPPPHHHHHHHHHHHHHTTS-GGGTT-HHHHHHHHHHHHHHHH-TTS---EEES---TTGGGG-EEEE--S-BS-HHHHHHHHHHHHHHHHTT---EE--BT-SB-SB-SSTT-B-S-TTGGG-HHHHHHHHHHHHHHTTSSSEEB--SSS--SGGGG--TTSHHHHHHHHHHHHHHHTHHHHHHHHHHHHHH---SEE-GGGT-TT-GGGTT--S-EEETTTEEE----S-SSEEGGGEEP-S--SEEEEEE-TTS-EEETTT--EE-SSEEEEEE--TT---EEEETT-EEEE----SSGGG--SSEEEEEE--SS-EEEEEEE--SSSSGGGGT--EEEEEEEETTTTEEEEPPPB---TT--S--EEEEEE--

Solvent-accessible surface area (backbone atoms only — not comparable to full-atom values): 79305 Å² total; per-residue (Å²): 99,80,76,67,53,67,50,88,48,40,25,54,77,44,80,45,80,54,95,52,20,42,38,31,38,31,72,58,27,36,38,37,43,30,41,55,46,47,47,31,36,35,42,37,42,32,71,48,100,62,79,79,86,76,72,57,92,30,51,50,92,76,63,82,31,72,74,54,52,72,49,72,59,94,55,36,38,36,41,37,33,69,49,32,30,40,40,27,31,30,69,48,52,38,43,36,37,25,37,55,84,64,49,76,56,44,29,35,37,99,63,76,28,68,42,75,46,77,46,82,40,59,40,53,44,84,54,92,80,36,42,69,43,80,43,83,42,99,90,41,77,39,78,42,75,79,45,62,55,72,40,83,68,49,75,32,21,34,31,35,45,31,44,47,76,60,90,84,52,46,36,38,24,43,12,27,50,70,62,37,64,41,43,46,69,68,37,75,46,78,32,42,62,39,66,49,21,26,26,28,63,24,39,32,36,75,63,34,36,28,40,37,50,63,66,32,25,42,34,35,43,35,26,47,75,91,39,40,33,43,35,37,64,31,29,87,51,46,38,32,35,42,26,48,21,95,40,56,50,45,25,33,33,49,50,28,64,41,23,39,58,40,46,61,66,35,56,48,62,58,33,40,28,51,27,33,53,52,62,77,34,46,62,55,52,49,49,51,55,49,47,34,61,74,72,67,47,54,40,17,32,40,40,41,34,70,75,52,25,49,90,89,30,55,44,40,53,40,64,21,56,86,46,31,68,50,54,45,58,47,38,50,52,37,43,74,71,48,30,41,43,30,39,44,46,50,57,40,24,41,76,90,29,66,61,28,48,54,35,52,77,64,68,17,40,30,82,96,47,52,37,50,32,47,87,35,69,66,27,26,53,50,53,34,50,45,40,37,70,39,38,47,74,37,56,56,55,31,37,27,38,43,60,35,54,77,67,50,61,66,69,75,36,59,52,77,66,55,69,69,56,41,53,49,47,37,53,59,56,38,30,53,67,42,59,60,44,44,56,41,35,54,19,31,39,48,42,44,29,53,33,54,42,46,46,72,73,37,68,61,57,44,51,40,32,38,24,41,34,39,25,69,37,35,38,43,35,20,44,32,34,39,55,34,71,38,30,28,41,54,68,49,57,40,18,46,47,10,16,51,31,17,27,28,55,42,62,38,55,43,42,38,46,36,33,47,20,21,26,25,32,54,26,47,40,54,66,31,52,11,66,29,81,56,29,59,76,15,52,16,42,42,51,50,30,43,43,34,43,53,46,33,53,63,37,56,29,25,40,40,25,23,33,73,42,81,65,56,65,72,59,48,41,48,91,86,33,68,58,24,42,21,50,50,52,46,53,50,48,43,50,19,34,38,53,42,52,51,13,44,47,44,33,24,46,76,61,34,41,60,37,48,29,46,45,47,62,81,32,66,89,35,72,80,42,59,68,51,44,62,45,30,23,50,39,95,40,34,37,42,40,59,70,57,66,80,50,54,32,38,61,82,46,37,72,47,77,94,54,71,53,52,46,82,43,75,37,62,46,92,44,41,34,23,33,67,88,78,59,49,76,44,73,36,62,43,72,46,79,40,68,36,48,87,69,45,67,40,38,34,32,36,38,12,30,55,45,42,27,44,67,88,59,51,28,62,87,68,61,64,86,36,52,35,39,35,39,32,34,61,82,30,65,24,64,37,62,44,45,51,57,74,54,44,35,55,46,63,82,73,55,27,24,30,40,29,47,34,36,36,38,44,93,73,71,40,78,45,78,48,78,64,45,68,48,38,93,84,60,64,95,61,71,47,76,43,78,44,68,60,128,97,82,76,68,52,68,50,87,48,39,25,53,76,45,78,42,82,53,97,50,21,42,38,33,38,30,73,58,26,36,39,36,43,30,41,57,46,48,46,31,35,35,41,38,41,31,70,47,99,60,80,78,86,76,71,55,90,30,51,50,92,76,64,84,30,71,73,56,49,70,50,74,58,96,56,36,37,36,42,37,31,69,48,32,31,39,39,29,33,30,69,49,52,40,43,34,37,24,37,55,83,66,50,77,56,43,28,35,38,99,63,74,29,67,44,75,45,77,46,82,40,61,40,54,44,84,54,94,80,36,42,68,44,78,43,84,42,98,89,42,76,39,78,42,77,79,44,64,55,73,40,83,68,48,74,31,21,33,32,35,46,31,46,47,75,60,90,84,52,45,34,38,25,43,13,27,50,70,62,38,65,44,43,45,68,67,36,75,45,78,32,42,63,38,66,49,21,25,25,27,64,26,38,34,37,75,62,33,36,28,40,38,49,63,64,31,25,43,33,36,44,34,25,46,74,92,39,40,34,43,34,38,64,31,30,87,51,48,39,32,35,44,26,46,20,94,40,55,50,46,26,34,32,50,51,27,65,40,22,38,58,40,44,59,64,35,54,47,63,57,34,39,28,52,27,34,53,51,62,76,34,46,64,55,51,49,48,52,56,50,48,33,61,74,70,66,44,57,40,16,31,39,38,42,35,69,76,52,26,48,91,91,31,55,44,40,53,39,63,19,55,86,45,32,70,51,54,46,59,48,38,50,52,36,44,74,72,49,30,41,43,31,38,44,48,50,57,40,24,39,76,89,29,68,60,27,48,54,35,52,75,65,69,15,39,30,83,95,46,49,36,51,32,48,88,37,69,66,29,27,53,49,53,35,50,46,39,38,70,40,38,45,73,39,56,57,56,31,39,26,38,41,58,35,55,75,67,50,62,66,69,75,36,60,52,77,66,56,72,69,56,41,52,49,46,38,53,58,55,37,28,53,67,42,60,59,45,43,57,41,35,54,18,30,38,48,41,45,30,54,32,55,43,44,47,71,73,36,69,60,57,43,51,42,32,37,24,40,34,39,25,69,34,36,38,43,35,20,44,32,36,38,54,35,72,36,30,29,41,52,69,47,60,39,18,46,46,12,16,52,33,18,28,30,55,41,60,38,56,42,42,38,48,36,33,47,21,21,25,25,32,54,26,48,40,55,64,30,51,11,64,28,81,57,29,59,76,15,51,16,42,43,50,50,29,42,46,35,42,54,46,33,55,65,37,53,29,25,39,38,24,23,33,72,44,82,65,57,65,70,58,46,43,47,90,88,33,68,59,23,41,22,50,50,52,48,52,50,49,43,51,20,36,37,54,43,52,51,13,45,47,44,34,24,47,74,63,35,40,59,36,48,31,45,43,47,64,80,33,66,88,36,72,80,41,58,70,51,43,61,46,31,23,50,41,95,40,34,36,41,39,61,70,56,67,80,52,55,31,39,62,82,46,37,73,48,77,95,53,70,54,51,47,82,43,76,36,62,47,93,42,41,34,24,33,66,88,77,59,49,75,44,75,37,61,42,74,46,79,39,68,37,49,89,69,46,67,41,38,33,31,36,37,12,31,55,45,41,27,44,67,90,59,51,27,62,87,68,61,65,85,36,52,36,39,36,39,33,33,60,83,29,64,26,64,39,61,44,45,50,58,75,54,44,34,56,45,62,83,74,55,27,25,29,39,29,49,35,36,36,36,45,94,71,69,40,80,44,76,47,77,67,45,70,51,35,91,84,59,65,94,60,69,48,75,44,79,44,67,62,126

Foldseek 3Di:
DDDDDDDQAQAWDDWDDDQLWIWTRGPQFIWIWHDLALFKIKIWTASDPDDDPDAFPQFDDTDRDNQWDWDDDPFWIWIHNLQKIWIAGRGHRWIWIDGNVGHTLWTADPPCQKDKDKDWDKAFDPPPPWDWDWDQFPQGIDIHTPDTDIHTDDIWIKMKGAIDDDPQKFKFFQAFDQPQFQGCAAHKDKAFDAQQTAGEQKMDILSFKMKHWRFQFIWMADHHPVGGIIIGDTHNTTMMMMGGGPFLLRNLVVLCNGRHFFDFAFLQQQAEEEAEPADQALVSQLVLLVVLVVQLFAAAEYEGEFDLDDPPWGQQQAGDCVRYVQLLVSQVSCVVSNYAYEYEGEQFTDCVHPLQVVCVVVVQCFDVGRGGDLVDPVNLLSSLVRNCVHPVVSPHQAYEYECLVVDHCQSSDQARDDPVVRSVSQLVRQSNGDPSRNSRASSQSNLVSQQVSVCVVDQFFHYQYEYAYHYRNSSHSNYEYESGQAAQDLVSLLSVLSSVQNNVSSNHAHYAYAQLGAQQDADSGNRNHHQALPALVWVQSLLSNLLSQLVQLLGLGRYHYYYPDGDRLVSNDDPPDLSSLLNSLSSQVSQQQSQVSSLQSVCCRPVVHHQWHQPCSAQSVQSVSSRPRQWTDRPPWKIFGGDSDDAAADHPRHGDPDGAQWDKDAFAADFWKAFPVPRDIGHHPDIDTGHHPSNDTTMITTAQDWGWTFDGDNGNVPTDPAETEIEHHHDDKHKDKGKAAPSGGDCVVVQAIKIWMWIADRVVRDIDIHDIDHHHDVHDPHHDYHYHYGD/DDDDDDDQAQAWDDWDDDQLWIWTRGPQFIWIWHDLALFKIKIWTASDPDDDPDAFPQFDDTDRDNQWDWDDDPFWIWIHNLQKIWIAGRGHRWIWIDGNVGHTLWTADPPCQKDKDKDWDKAFDDDPPWDWDWDQFPQGIDIHTPDTDIHTDDIWIKMKGAIDDDPQKFKFFQAFDQPQFQGCAAHKDKAFDAQQTAGEQKMDILSFKMKHWRFQFIWMADHHPVGGIIIGDTHNTTMMMMGGGPFLLRNLVVLCNGRHFFDFAFLQQQAEEEAEPADQALVSQLVLLVVLVVQLFAAAEYEGEFDLDDPPWGQQQAGDCVRYVQLLVSQVSCVVSNYAYEYEGEQFTDCVHPLQVVCVVVVQCFDVGRGGDLVDPVNLLSSLVRNCVHPVVSPHQAYEYECLVVDHCQSSDQARDDPVVRSVSQLVRQSNGDPSRNSRASSQSNLVSQQVSVCVVDQFFHYQYEYAYHYRNSSHSNYEYESGQAAQDLVSLLSVLSSVQNNVSSNHAHYAYAQLGAQQDADSGNRNHHQALPPLVWVQSLLSNLLSQLVLLLGLGRYHYYYPDGDRLVSNDDPPDLSSLLNSLSSQVSQQQSQVSSLQSVCCRPVVHHQWHQPCSAQSVQSVSSRPRQWTDRPPWKIFGGDSDDAAADHPRHGDPDGAQWDKDAFAADFWKAFPVPRDIGHHDDIDTGHHPSNDTTMITTAQDWGWTFDGDNGNVPTDQAETEIEHRHDDKHKDKGKDAPSGGDCVVVQAIKIWMWIADRVVRDIDIHDIDHHHDVHDPHHYYHYHYGD

Radius of gyration: 35.94 Å; Cα contacts (8 Å, |Δi|>4): 4015; chains: 2; bounding box: 82×110×94 Å

Organism: Ruminiclostridium cellulolyticum (strain ATCC 35319 / DSM 5812 / JCM 6584 / H10) (NCBI:txid394503)